Protein 3RAM (pdb70)

Foldseek 3Di:
DLLVQLLCQCVVPLVVLLVQLVVLQVPAAAFLGSPVNLVSLVVLLVVLPWDKAAQPLNRRSKIKTKDFLVFDFFEEEEEQERHADPPQRCLQLSSLRRSLSSSLLSSLVSCCNPLGYMYMYIYATAFVDDQQHFRLLSCLVRVVLVNGFEYEETADQAWAWFFKAWWKFKKKKKKFKAKDFVPPPPVPIQARLQLVQLVVLVVVCVVVADPQKDKDKDWPANDDDPRMRDRMTMMMMMIIHAPVSRVVVLVSSVVSSVVSCVVRVIDMDMDGSYSIAHIAQAQVLVSVLLCVLCVVLPGDHDDDPPDYHHGNQRVSLLPHHYIYIYHYLDHSPSDGPDNVSSVSSSDVSVSSSSSSSSSSNVVSCCGNPVVSVVSSRVSSVVRND/DLLCQLLVQLVVCLVVLLVLLVVLQVPAAAFLGSQVNLVSLVVVLVVLVWDKDAQPLNRRSKIKTKDALPFDFFEEEEEQERHADPPQRCLQLSSLRRSLSSSLLSSLSSCCNPLGYMYMYIYATAFVDDQQHARLLSCLVRVVLVNGFEYEETADQAWAWFAKAWKKFKKKKKKFKAKDQVPPPCVPIQARLQLVQLVVQVVVCVVPADPQKDKDKDWPANDDDPRMGDRMTMMMMMIIDAPVSRVVVQVSSVVSSVVSCVVRVIDMDMDGSHRIAHIALAQVLVRVLLCVLCVVLPGDHDDDPPDHHHTNQRVSLLPHHYIYTHHRQDHSPSDGPDNVSSVSSSDPSVSSSSSSSSSSNVSVCLGNPVVSVVSRRVSSVVSD/DLLVQLLCVCVVPLVVLLVQLVVLLVPAAAFLGSPPNLVSLVVLLVVLVWDKDACPLNRRSKIKTKDFLPFDFFEEEEEQERHADPPQGCLQLSSLRRSLRSSLLSSLSSRDNPLGYMYMYIHFTAFVDDFQHQRLLSCLVRVVLVNGFEYEETADQAWAWFDKAWWKFKKKKKKFKAKDFQPPCCVPIQARLQLCQLVVVVVVCVVPADPQKDKDKDWPARDDDPGMRDRMTMMMMMIIDAPVRRVVVQVSSVVSSVVSCVVRVIDIDMHGSYSIAHIAQAQVLVSVLLCVLCVVLPGDHDDDPPDYHTGNQRVSNLPHHYIYIHHYQDHSPRDGPDNVSSVSSSDPSVSSSSSSSSSSNVVVCCGNPVVSVVSSRVSSVVRD/DLLVLLLCQLVVPLVVLLVLLVVLQVVAAAFLGSQPNLVSLVVVLVVLVWDKDAQPLNRRSKIKTKDFLPFDFFEEEEEQERHADPPQGNLFLSSLRRSLSSSLLSSLSSCCNPLGHMYMYIYWTQFVDDQQHFRLLSCLVRVVLVNGFEYEETADQAWAWFFKAKKKFKKKKKKFWAKDFPVPPVVVTQARLQLVQLVVLVVVCVVPDDPQKDKDKDWPANDDDPRMRDRMTMMMMMIIDAPVSRVVVLVSSVVSSVVSCVVRVIDMDMDGSYRIAHIAQAQVLVRVLLCVLCVVLPHDHDDDDPDHHHTNQRVSLLPHHYIYIHHYQHHSPRDGPHNVSSVSSSDPSVSSRSSSSSSSNVSSCLGNPVPSVVSSRVSSVVRSD

Structure (mmCIF, N/CA/C/O backbone):
data_3RAM
#
_entry.id   3RAM
#
_cell.length_a   132.730
_cell.length_b   132.730
_cell.length_c   336.890
_cell.angle_alpha   90.00
_cell.angle_beta   90.00
_cell.angle_gamma   90.00
#
_symmetry.space_group_name_H-M   'P 41 21 2'
#
loop_
_entity.id
_entity.type
_entity.pdbx_description
1 polymer 'HmrA protein'
2 non-polymer 'ZINC ION'
3 non-polymer GLYCEROL
4 water water
#
loop_
_atom_site.group_PDB
_atom_site.id
_atom_site.type_symbol
_atom_site.label_atom_id
_atom_site.label_alt_id
_atom_site.label_comp_id
_atom_site.label_asym_id
_atom_site.label_entity_id
_atom_site.label_seq_id
_atom_site.pdbx_PDB_ins_code
_atom_site.Cartn_x
_atom_site.Cartn_y
_atom_site.Cartn_z
_atom_site.occupancy
_atom_site.B_iso_or_equiv
_atom_site.auth_seq_id
_atom_site.auth_comp_id
_atom_site.auth_asym_id
_atom_site.auth_atom_id
_atom_site.pdbx_PDB_model_num
ATOM 9 N N . GLY A 1 2 ? 17.407 11.158 37.960 1.00 94.74 2 GLY A N 1
ATOM 10 C CA . GLY A 1 2 ? 16.350 11.950 38.618 1.00 92.48 2 GLY A CA 1
ATOM 11 C C . GLY A 1 2 ? 16.441 13.471 38.565 1.00 87.15 2 GLY A C 1
ATOM 12 O O . GLY A 1 2 ? 15.675 14.151 39.244 1.00 86.65 2 GLY A O 1
ATOM 13 N N . GLU A 1 3 ? 17.352 14.011 37.755 1.00 82.65 3 GLU A N 1
ATOM 14 C CA . GLU A 1 3 ? 17.567 15.463 37.678 1.00 78.06 3 GLU A CA 1
ATOM 15 C C . GLU A 1 3 ? 16.374 16.186 37.052 1.00 74.01 3 GLU A C 1
ATOM 16 O O . GLU A 1 3 ? 16.076 17.332 37.390 1.00 71.80 3 GLU A O 1
ATOM 22 N N . LYS A 1 4 ? 15.703 15.508 36.130 1.00 72.50 4 LYS A N 1
ATOM 23 C CA . LYS A 1 4 ? 14.461 16.010 35.558 1.00 69.74 4 LYS A CA 1
ATOM 24 C C . LYS A 1 4 ? 13.371 16.130 36.620 1.00 70.60 4 LYS A C 1
ATOM 25 O O . LYS A 1 4 ? 12.551 17.038 36.572 1.00 68.89 4 LYS A O 1
ATOM 31 N N . GLN A 1 5 ? 13.366 15.214 37.582 1.00 73.29 5 GLN A N 1
ATOM 32 C CA . GLN A 1 5 ? 12.310 15.169 38.583 1.00 74.74 5 GLN A CA 1
ATOM 33 C C . GLN A 1 5 ? 12.473 16.273 39.625 1.00 73.08 5 GLN A C 1
ATOM 34 O O . GLN A 1 5 ? 11.483 16.764 40.154 1.00 73.42 5 GLN A O 1
ATOM 40 N N . GLN A 1 6 ? 13.710 16.668 39.914 1.00 71.01 6 GLN A N 1
ATOM 41 C CA . GLN A 1 6 ? 13.959 17.768 40.853 1.00 69.69 6 GLN A CA 1
ATOM 42 C C . GLN A 1 6 ? 13.463 19.103 40.324 1.00 65.17 6 GLN A C 1
ATOM 43 O O . GLN A 1 6 ? 12.972 19.921 41.097 1.00 65.37 6 GLN A O 1
ATOM 49 N N . ILE A 1 7 ? 13.635 19.327 39.017 1.00 61.01 7 ILE A N 1
ATOM 50 C CA . ILE A 1 7 ? 13.183 20.557 38.353 1.00 56.84 7 ILE A CA 1
ATOM 51 C C . ILE A 1 7 ? 11.668 20.669 38.468 1.00 56.97 7 ILE A C 1
ATOM 52 O O . ILE A 1 7 ? 11.140 21.679 38.946 1.00 56.43 7 ILE A O 1
ATOM 57 N N . LEU A 1 8 ? 10.986 19.609 38.047 1.00 57.82 8 LEU A N 1
ATOM 58 C CA . LEU A 1 8 ? 9.526 19.552 38.051 1.00 58.42 8 LEU A CA 1
ATOM 59 C C . LEU A 1 8 ? 8.951 19.631 39.477 1.00 61.21 8 LEU A C 1
ATOM 60 O O . LEU A 1 8 ? 7.991 20.361 39.724 1.00 61.20 8 LEU A O 1
ATOM 65 N N . ASP A 1 9 ? 9.549 18.894 40.412 1.00 63.73 9 ASP A N 1
ATOM 66 C CA . ASP A 1 9 ? 9.141 18.948 41.818 1.00 66.67 9 ASP A CA 1
ATOM 67 C C . ASP A 1 9 ? 9.260 20.355 42.400 1.00 65.05 9 ASP A C 1
ATOM 68 O O . ASP A 1 9 ? 8.341 20.816 43.059 1.00 66.35 9 ASP A O 1
ATOM 73 N N . TYR A 1 10 ? 10.377 21.040 42.159 1.00 62.49 10 TYR A N 1
ATOM 74 C CA . TYR A 1 10 ? 10.514 22.424 42.623 1.00 61.13 10 TYR A CA 1
ATOM 75 C C . TYR A 1 10 ? 9.412 23.319 42.035 1.00 59.15 10 TYR A C 1
ATOM 76 O O . TYR A 1 10 ? 8.669 23.985 42.776 1.00 60.51 10 TYR A O 1
ATOM 85 N N . ILE A 1 11 ? 9.315 23.337 40.707 1.00 56.25 11 ILE A N 1
ATOM 86 C CA . ILE A 1 11 ? 8.363 24.221 40.025 1.00 54.14 11 ILE A CA 1
ATOM 87 C C . ILE A 1 11 ? 6.931 23.980 40.510 1.00 56.91 11 ILE A C 1
ATOM 88 O O . ILE A 1 11 ? 6.227 24.936 40.841 1.00 56.73 11 ILE A O 1
ATOM 93 N N . GLU A 1 12 ? 6.532 22.707 40.588 1.00 59.74 12 GLU A N 1
ATOM 94 C CA . GLU A 1 12 ? 5.173 22.319 41.004 1.00 62.91 12 GLU A CA 1
ATOM 95 C C . GLU A 1 12 ? 4.931 22.464 42.511 1.00 66.43 12 GLU A C 1
ATOM 96 O O . GLU A 1 12 ? 3.808 22.750 42.915 1.00 68.14 12 GLU A O 1
ATOM 102 N N . THR A 1 13 ? 5.965 22.267 43.332 1.00 67.85 13 THR A N 1
ATOM 103 C CA . THR A 1 13 ? 5.826 22.391 44.793 1.00 71.93 13 THR A CA 1
ATOM 104 C C . THR A 1 13 ? 5.434 23.804 45.201 1.00 71.31 13 THR A C 1
ATOM 105 O O . THR A 1 13 ? 4.460 23.994 45.944 1.00 74.22 13 THR A O 1
ATOM 109 N N . ASN A 1 14 ? 6.202 24.789 44.734 1.00 67.92 14 ASN A N 1
ATOM 110 C CA . ASN A 1 14 ? 5.923 26.174 45.086 1.00 67.23 14 ASN A CA 1
ATOM 111 C C . ASN A 1 14 ? 5.622 26.997 43.843 1.00 62.93 14 ASN A C 1
ATOM 112 O O . ASN A 1 14 ? 6.253 28.010 43.576 1.00 60.10 14 ASN A O 1
ATOM 117 N N . LYS A 1 15 ? 4.612 26.536 43.109 1.00 62.75 15 LYS A N 1
ATOM 118 C CA . LYS A 1 15 ? 4.120 27.215 41.908 1.00 59.63 15 LYS A CA 1
ATOM 119 C C . LYS A 1 15 ? 3.288 28.452 42.238 1.00 59.75 15 LYS A C 1
ATOM 120 O O . LYS A 1 15 ? 3.453 29.495 41.609 1.00 56.59 15 LYS A O 1
ATOM 126 N N . TYR A 1 16 ? 2.402 28.329 43.227 1.00 63.51 16 TYR A N 1
ATOM 127 C CA . TYR A 1 16 ? 1.477 29.413 43.587 1.00 64.41 16 TYR A CA 1
ATOM 128 C C . TYR A 1 16 ? 2.197 30.670 44.076 1.00 62.90 16 TYR A C 1
ATOM 129 O O . TYR A 1 16 ? 1.671 31.773 43.951 1.00 62.22 16 TYR A O 1
ATOM 138 N N . SER A 1 17 ? 3.389 30.494 44.644 1.00 62.67 17 SER A N 1
ATOM 139 C CA . SER A 1 17 ? 4.257 31.614 45.011 1.00 61.13 17 SER A CA 1
ATOM 140 C C . SER A 1 17 ? 4.571 32.483 43.794 1.00 56.72 17 SER A C 1
ATOM 141 O O . SER A 1 17 ? 4.525 33.708 43.879 1.00 55.84 17 SER A O 1
ATOM 144 N N . TYR A 1 18 ? 4.880 31.824 42.673 1.00 54.11 18 TYR A N 1
ATOM 145 C CA . TYR A 1 18 ? 5.264 32.488 41.402 1.00 50.17 18 TYR A CA 1
ATOM 146 C C . TYR A 1 18 ? 4.063 33.071 40.639 1.00 49.15 18 TYR A C 1
ATOM 147 O O . TYR A 1 18 ? 4.169 34.114 40.001 1.00 46.61 18 TYR A O 1
ATOM 156 N N . ILE A 1 19 ? 2.930 32.375 40.715 1.00 51.29 19 ILE A N 1
ATOM 157 C CA . ILE A 1 19 ? 1.652 32.862 40.202 1.00 51.36 19 ILE A CA 1
ATOM 158 C C . ILE A 1 19 ? 1.294 34.193 40.878 1.00 52.41 19 ILE A C 1
ATOM 159 O O . ILE A 1 19 ? 0.784 35.103 40.229 1.00 51.10 19 ILE A O 1
ATOM 164 N N . GLU A 1 20 ? 1.581 34.307 42.176 1.00 55.04 20 GLU A N 1
ATOM 165 C CA . GLU A 1 20 ? 1.355 35.557 42.912 1.00 56.49 20 GLU A CA 1
ATOM 166 C C . GLU A 1 20 ? 2.217 36.696 42.352 1.00 53.14 20 GLU A C 1
ATOM 167 O O . GLU A 1 20 ? 1.739 37.827 42.214 1.00 52.73 20 GLU A O 1
ATOM 173 N N . ILE A 1 21 ? 3.478 36.398 42.033 1.00 50.89 21 ILE A N 1
ATOM 174 C CA . ILE A 1 21 ? 4.371 37.401 41.450 1.00 48.19 21 ILE A CA 1
ATOM 175 C C . ILE A 1 21 ? 3.785 37.896 40.131 1.00 46.02 21 ILE A C 1
ATOM 176 O O . ILE A 1 21 ? 3.792 39.105 39.864 1.00 45.19 21 ILE A O 1
ATOM 181 N N . SER A 1 22 ? 3.273 36.960 39.324 1.00 45.41 22 SER A N 1
ATOM 182 C CA . SER A 1 22 ? 2.633 37.289 38.046 1.00 43.83 22 SER A CA 1
ATOM 183 C C . SER A 1 22 ? 1.469 38.234 38.269 1.00 45.44 22 SER A C 1
ATOM 184 O O . SER A 1 22 ? 1.352 39.251 37.588 1.00 44.19 22 SER A O 1
ATOM 187 N N . HIS A 1 23 ? 0.624 37.904 39.240 1.00 48.68 23 HIS A N 1
ATOM 188 C CA . HIS A 1 23 ? -0.555 38.715 39.547 1.00 50.82 23 HIS A CA 1
ATOM 189 C C . HIS A 1 23 ? -0.217 40.071 40.145 1.00 51.32 23 HIS A C 1
ATOM 190 O O . HIS A 1 23 ? -0.972 41.023 39.954 1.00 52.10 23 HIS A O 1
ATOM 197 N N . ARG A 1 24 ? 0.911 40.165 40.849 1.00 51.32 24 ARG A N 1
ATOM 198 C CA . ARG A 1 24 ? 1.339 41.435 41.450 1.00 52.18 24 ARG A CA 1
ATOM 199 C C . ARG A 1 24 ? 1.919 42.405 40.422 1.00 49.02 24 ARG A C 1
ATOM 200 O O . ARG A 1 24 ? 1.735 43.620 40.546 1.00 49.60 24 ARG A O 1
ATOM 208 N N . ILE A 1 25 ? 2.634 41.869 39.432 1.00 45.91 25 ILE A N 1
ATOM 209 C CA . ILE A 1 25 ? 3.105 42.657 38.291 1.00 43.06 25 ILE A CA 1
ATOM 210 C C . ILE A 1 25 ? 1.915 43.074 37.406 1.00 42.99 25 ILE A C 1
ATOM 211 O O . ILE A 1 25 ? 1.921 44.152 36.820 1.00 42.50 25 ILE A O 1
ATOM 216 N N . HIS A 1 26 ? 0.893 42.224 37.322 1.00 44.00 26 HIS A N 1
ATOM 217 C CA . HIS A 1 26 ? -0.294 42.490 36.497 1.00 44.14 26 HIS A CA 1
ATOM 218 C C . HIS A 1 26 ? -1.103 43.662 37.040 1.00 46.32 26 HIS A C 1
ATOM 219 O O . HIS A 1 26 ? -1.488 44.543 36.279 1.00 45.79 26 HIS A O 1
ATOM 226 N N . GLU A 1 27 ? -1.351 43.638 38.353 1.00 49.03 27 GLU A N 1
ATOM 227 C CA . GLU A 1 27 ? -2.027 44.713 39.102 1.00 51.78 27 GLU A CA 1
ATOM 228 C C . GLU A 1 27 ? -1.349 46.088 38.961 1.00 50.70 27 GLU A C 1
ATOM 229 O O . GLU A 1 27 ? -2.033 47.118 38.992 1.00 52.13 27 GLU A O 1
ATOM 235 N N . ARG A 1 28 ? -0.013 46.091 38.841 1.00 48.36 28 ARG A N 1
ATOM 236 C CA . ARG A 1 28 ? 0.799 47.311 38.796 1.00 47.72 28 ARG A CA 1
ATOM 237 C C . ARG A 1 28 ? 1.547 47.383 37.488 1.00 44.27 28 ARG A C 1
ATOM 238 O O . ARG A 1 28 ? 2.775 47.232 37.459 1.00 42.76 28 ARG A O 1
ATOM 246 N N . PRO A 1 29 ? 0.819 47.606 36.390 1.00 43.37 29 PRO A N 1
ATOM 247 C CA . PRO A 1 29 ? 1.497 47.728 35.100 1.00 40.59 29 PRO A CA 1
ATOM 248 C C . PRO A 1 29 ? 2.376 48.985 35.020 1.00 39.95 29 PRO A C 1
ATOM 249 O O . PRO A 1 29 ? 1.965 50.066 35.464 1.00 41.66 29 PRO A O 1
ATOM 253 N N . GLU A 1 30 ? 3.584 48.808 34.480 1.00 37.60 30 GLU A N 1
ATOM 254 C CA . GLU A 1 30 ? 4.566 49.877 34.320 1.00 37.12 30 GLU A CA 1
ATOM 255 C C . GLU A 1 30 ? 5.076 49.889 32.886 1.00 34.94 30 GLU A C 1
ATOM 256 O O . GLU A 1 30 ? 5.290 48.833 32.291 1.00 32.99 30 GLU A O 1
ATOM 262 N N . LEU A 1 31 ? 5.263 51.090 32.337 1.00 35.40 31 LEU A N 1
ATOM 263 C CA . LEU A 1 31 ? 5.645 51.252 30.932 1.00 33.81 31 LEU A CA 1
ATOM 264 C C . LEU A 1 31 ? 7.150 51.015 30.799 1.00 32.76 31 LEU A C 1
ATOM 265 O O . LEU A 1 31 ? 7.863 50.843 31.800 1.00 33.14 31 LEU A O 1
ATOM 270 N N . GLY A 1 32 ? 7.613 50.989 29.551 1.00 31.70 32 GLY A N 1
ATOM 271 C CA . GLY A 1 32 ? 8.990 50.674 29.233 1.00 30.61 32 GLY A CA 1
ATOM 272 C C . GLY A 1 32 ? 9.934 51.648 29.893 1.00 31.92 32 GLY A C 1
ATOM 273 O O . GLY A 1 32 ? 9.682 52.853 29.925 1.00 33.49 32 GLY A O 1
ATOM 274 N N . ASN A 1 33 ? 11.025 51.096 30.414 1.00 31.79 33 ASN A N 1
ATOM 275 C CA . ASN A 1 33 ? 12.053 51.817 31.179 1.00 33.19 33 ASN A CA 1
ATOM 276 C C . ASN A 1 33 ? 11.570 52.431 32.504 1.00 35.12 33 ASN A C 1
ATOM 277 O O . ASN A 1 33 ? 12.329 53.132 33.171 1.00 36.65 33 ASN A O 1
ATOM 282 N N . GLU A 1 34 ? 10.343 52.092 32.906 1.00 35.34 34 GLU A N 1
ATOM 283 C CA . GLU A 1 34 ? 9.756 52.567 34.154 1.00 37.71 34 GLU A CA 1
ATOM 284 C C . GLU A 1 34 ? 9.305 51.410 35.050 1.00 37.88 34 GLU A C 1
ATOM 285 O O . GLU A 1 34 ? 8.583 51.609 36.036 1.00 39.83 34 GLU A O 1
ATOM 291 N N . GLU A 1 35 ? 9.757 50.202 34.738 1.00 36.23 35 GLU A N 1
ATOM 292 C CA . GLU A 1 35 ? 9.259 49.022 35.437 1.00 36.57 35 GLU A CA 1
ATOM 293 C C . GLU A 1 35 ? 10.064 48.739 36.717 1.00 37.64 35 GLU A C 1
ATOM 294 O O . GLU A 1 35 ? 10.797 47.766 36.820 1.00 36.76 35 GLU A O 1
ATOM 300 N N . ILE A 1 36 ? 9.885 49.628 37.696 1.00 39.85 36 ILE A N 1
ATOM 301 C CA . ILE A 1 36 ? 10.616 49.586 38.961 1.00 41.66 36 ILE A CA 1
ATOM 302 C C . ILE A 1 36 ? 10.119 48.418 39.822 1.00 42.34 36 ILE A C 1
ATOM 303 O O . ILE A 1 36 ? 10.914 47.604 40.296 1.00 42.49 36 ILE A O 1
ATOM 308 N N . PHE A 1 37 ? 8.803 48.338 40.026 1.00 42.86 37 PHE A N 1
ATOM 309 C CA . PHE A 1 37 ? 8.215 47.251 40.826 1.00 43.83 37 PHE A CA 1
ATOM 310 C C . PHE A 1 37 ? 8.490 45.873 40.215 1.00 41.73 37 PHE A C 1
ATOM 311 O O . PHE A 1 37 ? 8.887 44.951 40.926 1.00 42.65 37 PHE A O 1
ATOM 319 N N . ALA A 1 38 ? 8.269 45.741 38.906 1.00 39.21 38 ALA A N 1
ATOM 320 C CA . ALA A 1 38 ? 8.432 44.453 38.217 1.00 37.27 38 ALA A CA 1
ATOM 321 C C . ALA A 1 38 ? 9.865 43.935 38.295 1.00 36.32 38 ALA A C 1
ATOM 322 O O . ALA A 1 38 ? 10.088 42.805 38.714 1.00 36.75 38 ALA A O 1
ATOM 324 N N . SER A 1 39 ? 10.829 44.762 37.903 1.00 35.47 39 SER A N 1
ATOM 325 C CA . SER A 1 39 ? 12.232 44.352 37.919 1.00 35.22 39 SER A CA 1
ATOM 326 C C . SER A 1 39 ? 12.647 43.925 39.326 1.00 38.10 39 SER A C 1
ATOM 327 O O . SER A 1 39 ? 13.178 42.833 39.510 1.00 38.21 39 SER A O 1
ATOM 330 N N . ARG A 1 40 ? 12.370 44.780 40.312 1.00 40.87 40 ARG A N 1
ATOM 331 C CA . ARG A 1 40 ? 12.698 44.519 41.725 1.00 43.85 40 ARG A CA 1
ATOM 332 C C . ARG A 1 40 ? 12.079 43.245 42.309 1.00 44.65 40 ARG A C 1
ATOM 333 O O . ARG A 1 40 ? 12.756 42.514 43.032 1.00 46.16 40 ARG A O 1
ATOM 341 N N . THR A 1 41 ? 10.798 43.003 42.017 1.00 44.04 41 THR A N 1
ATOM 342 C CA . THR A 1 41 ? 10.099 41.786 42.461 1.00 44.95 41 THR A CA 1
ATOM 343 C C . THR A 1 41 ? 10.765 40.534 41.879 1.00 43.24 41 THR A C 1
ATOM 344 O O . THR A 1 41 ? 10.963 39.549 42.582 1.00 44.75 41 THR A O 1
ATOM 348 N N . LEU A 1 42 ? 11.101 40.586 40.592 1.00 40.39 42 LEU A N 1
ATOM 349 C CA . LEU A 1 42 ? 11.791 39.483 39.912 1.00 38.85 42 LEU A CA 1
ATOM 350 C C . LEU A 1 42 ? 13.238 39.350 40.396 1.00 39.75 42 LEU A C 1
ATOM 351 O O . LEU A 1 42 ? 13.719 38.239 40.567 1.00 40.35 42 LEU A O 1
ATOM 356 N N . ILE A 1 43 ? 13.916 40.477 40.624 1.00 40.41 43 ILE A N 1
ATOM 357 C CA . ILE A 1 43 ? 15.296 40.474 41.135 1.00 41.80 43 ILE A CA 1
ATOM 358 C C . ILE A 1 43 ? 15.369 39.910 42.556 1.00 45.37 43 ILE A C 1
ATOM 359 O O . ILE A 1 43 ? 16.301 39.172 42.878 1.00 46.48 43 ILE A O 1
ATOM 364 N N . ASP A 1 44 ? 14.393 40.240 43.400 1.00 47.66 44 ASP A N 1
ATOM 365 C CA . ASP A 1 44 ? 14.365 39.714 44.769 1.00 51.50 44 ASP A CA 1
ATOM 366 C C . ASP A 1 44 ? 14.209 38.186 44.766 1.00 51.85 44 ASP A C 1
ATOM 367 O O . ASP A 1 44 ? 14.856 37.502 45.543 1.00 53.99 44 ASP A O 1
ATOM 372 N N . ARG A 1 45 ? 13.368 37.652 43.885 1.00 50.30 45 ARG A N 1
ATOM 373 C CA . ARG A 1 45 ? 13.147 36.199 43.822 1.00 51.01 45 ARG A CA 1
ATOM 374 C C . ARG A 1 45 ? 14.395 35.447 43.322 1.00 50.42 45 ARG A C 1
ATOM 375 O O . ARG A 1 45 ? 14.698 34.362 43.814 1.00 52.47 45 ARG A O 1
ATOM 383 N N . LEU A 1 46 ? 15.123 36.020 42.363 1.00 48.23 46 LEU A N 1
ATOM 384 C CA . LEU A 1 46 ? 16.415 35.453 41.927 1.00 47.78 46 LEU A CA 1
ATOM 385 C C . LEU A 1 46 ? 17.474 35.510 43.055 1.00 51.16 46 LEU A C 1
ATOM 386 O O . LEU A 1 46 ? 18.200 34.543 43.302 1.00 52.20 46 LEU A O 1
ATOM 391 N N . LYS A 1 47 ? 17.523 36.647 43.746 1.00 53.14 47 LYS A N 1
ATOM 392 C CA . LYS A 1 47 ? 18.472 36.887 44.834 1.00 56.77 47 LYS A CA 1
ATOM 393 C C . LYS A 1 47 ? 18.200 35.956 46.021 1.00 60.53 47 LYS A C 1
ATOM 394 O O . LYS A 1 47 ? 19.116 35.597 46.767 1.00 63.18 47 LYS A O 1
ATOM 400 N N . GLU A 1 48 ? 16.936 35.574 46.184 1.00 61.29 48 GLU A N 1
ATOM 401 C CA . GLU A 1 48 ? 16.511 34.631 47.227 1.00 65.16 48 GLU A CA 1
ATOM 402 C C . GLU A 1 48 ? 17.013 33.216 46.906 1.00 65.05 48 GLU A C 1
ATOM 403 O O . GLU A 1 48 ? 17.161 32.392 47.811 1.00 68.30 48 GLU A O 1
ATOM 409 N N . HIS A 1 49 ? 17.275 32.942 45.623 1.00 61.70 49 HIS A N 1
ATOM 410 C CA . HIS A 1 49 ? 17.809 31.644 45.187 1.00 61.48 49 HIS A CA 1
ATOM 411 C C . HIS A 1 49 ? 19.275 31.735 44.719 1.00 60.82 49 HIS A C 1
ATOM 412 O O . HIS A 1 49 ? 19.699 31.012 43.822 1.00 59.42 49 HIS A O 1
ATOM 419 N N . ASP A 1 50 ? 20.028 32.631 45.363 1.00 62.34 50 ASP A N 1
ATOM 420 C CA . ASP A 1 50 ? 21.498 32.744 45.252 1.00 62.89 50 ASP A CA 1
ATOM 421 C C . ASP A 1 50 ? 22.071 33.128 43.874 1.00 59.02 50 ASP A C 1
ATOM 422 O O . ASP A 1 50 ? 23.245 32.866 43.601 1.00 59.36 50 ASP A O 1
ATOM 427 N N . PHE A 1 51 ? 21.261 33.772 43.030 1.00 55.44 51 PHE A N 1
ATOM 428 C CA . PHE A 1 51 ? 21.751 34.331 41.764 1.00 52.08 51 PHE A CA 1
ATOM 429 C C . PHE A 1 51 ? 22.560 35.615 42.020 1.00 52.89 51 PHE A C 1
ATOM 430 O O . PHE A 1 51 ? 22.190 36.421 42.869 1.00 54.13 51 PHE A O 1
ATOM 438 N N . GLU A 1 52 ? 23.659 35.789 41.290 1.00 52.27 52 GLU A N 1
ATOM 439 C CA . GLU A 1 52 ? 24.472 37.010 41.345 1.00 53.40 52 GLU A CA 1
ATOM 440 C C . GLU A 1 52 ? 23.831 38.034 40.423 1.00 50.06 52 GLU A C 1
ATOM 441 O O . GLU A 1 52 ? 23.604 37.748 39.247 1.00 47.55 52 GLU A O 1
ATOM 447 N N . ILE A 1 53 ? 23.535 39.222 40.942 1.00 50.29 53 ILE A N 1
ATOM 448 C CA . ILE A 1 53 ? 22.733 40.193 40.196 1.00 47.47 53 ILE A CA 1
ATOM 449 C C . ILE A 1 53 ? 23.583 41.370 39.722 1.00 47.54 53 ILE A C 1
ATOM 450 O O . ILE A 1 53 ? 24.395 41.906 40.474 1.00 50.21 53 ILE A O 1
ATOM 455 N N . GLU A 1 54 ? 23.404 41.737 38.454 1.00 45.07 54 GLU A N 1
ATOM 456 C CA . GLU A 1 54 ? 23.938 42.979 37.897 1.00 45.10 54 GLU A CA 1
ATOM 457 C C . GLU A 1 54 ? 22.753 43.793 37.422 1.00 42.73 54 GLU A C 1
ATOM 458 O O . GLU A 1 54 ? 21.896 43.281 36.703 1.00 40.49 54 GLU A O 1
ATOM 464 N N . THR A 1 55 ? 22.705 45.056 37.829 1.00 43.39 55 THR A N 1
ATOM 465 C CA . THR A 1 55 ? 21.627 45.950 37.447 1.00 41.58 55 THR A CA 1
ATOM 466 C C . THR A 1 55 ? 22.112 47.076 36.533 1.00 41.12 55 THR A C 1
ATOM 467 O O . THR A 1 55 ? 23.297 47.449 36.528 1.00 42.69 55 THR A O 1
ATOM 471 N N . GLU A 1 56 ? 21.163 47.595 35.756 1.00 39.07 56 GLU A N 1
ATOM 472 C CA . GLU A 1 56 ? 21.359 48.748 34.883 1.00 38.57 56 GLU A CA 1
ATOM 473 C C . GLU A 1 56 ? 22.255 48.404 33.689 1.00 36.83 56 GLU A C 1
ATOM 474 O O . GLU A 1 56 ? 23.438 48.737 33.658 1.00 38.42 56 GLU A O 1
ATOM 480 N N . ILE A 1 57 ? 21.648 47.750 32.704 1.00 33.76 57 ILE A N 1
ATOM 481 C CA . ILE A 1 57 ? 22.371 47.120 31.609 1.00 32.46 57 ILE A CA 1
ATOM 482 C C . ILE A 1 57 ? 22.175 47.898 30.299 1.00 31.48 57 ILE A C 1
ATOM 483 O O . ILE A 1 57 ? 21.042 48.101 29.854 1.00 30.08 57 ILE A O 1
ATOM 488 N N . ALA A 1 58 ? 23.282 48.341 29.702 1.00 32.34 58 ALA A N 1
ATOM 489 C CA . ALA A 1 58 ? 23.271 48.940 28.364 1.00 31.95 58 ALA A CA 1
ATOM 490 C C . ALA A 1 58 ? 22.432 50.219 28.303 1.00 32.57 58 ALA A C 1
ATOM 491 O O . ALA A 1 58 ? 21.783 50.519 27.290 1.00 31.84 58 ALA A O 1
ATOM 493 N N . GLY A 1 59 ? 22.448 50.976 29.394 1.00 34.32 59 GLY A N 1
ATOM 494 C CA . GLY A 1 59 ? 21.673 52.209 29.470 1.00 35.19 59 GLY A CA 1
ATOM 495 C C . GLY A 1 59 ? 20.233 52.037 29.917 1.00 34.01 59 GLY A C 1
ATOM 496 O O . GLY A 1 59 ? 19.463 53.001 29.872 1.00 35.23 59 GLY A O 1
ATOM 497 N N . HIS A 1 60 ? 19.863 50.826 30.343 1.00 32.23 60 HIS A N 1
ATOM 498 C CA . HIS A 1 60 ? 18.522 50.567 30.853 1.00 31.14 60 HIS A CA 1
ATOM 499 C C . HIS A 1 60 ? 18.572 50.350 32.364 1.00 32.63 60 HIS A C 1
ATOM 500 O O . HIS A 1 60 ? 18.971 49.283 32.837 1.00 32.12 60 HIS A O 1
ATOM 507 N N . ALA A 1 61 ? 18.165 51.379 33.109 1.00 34.38 61 ALA A N 1
ATOM 508 C CA . ALA A 1 61 ? 18.145 51.340 34.576 1.00 36.11 61 ALA A CA 1
ATOM 509 C C . ALA A 1 61 ? 17.414 50.105 35.140 1.00 35.00 61 ALA A C 1
ATOM 510 O O . ALA A 1 61 ? 17.882 49.490 36.112 1.00 36.65 61 ALA A O 1
ATOM 512 N N . THR A 1 62 ? 16.285 49.745 34.520 1.00 32.73 62 THR A N 1
ATOM 513 C CA . THR A 1 62 ? 15.407 48.686 35.022 1.00 31.46 62 THR A CA 1
ATOM 514 C C . THR A 1 62 ? 15.745 47.320 34.409 1.00 29.75 62 THR A C 1
ATOM 515 O O . THR A 1 62 ? 14.996 46.342 34.545 1.00 29.08 62 THR A O 1
ATOM 519 N N . GLY A 1 63 ? 16.886 47.252 33.739 1.00 29.27 63 GLY A N 1
ATOM 520 C CA . GLY A 1 63 ? 17.388 45.996 33.230 1.00 28.05 63 GLY A CA 1
ATOM 521 C C . GLY A 1 63 ? 18.334 45.377 34.229 1.00 29.51 63 GLY A C 1
ATOM 522 O O . GLY A 1 63 ? 18.863 46.061 35.099 1.00 30.89 63 GLY A O 1
ATOM 523 N N . PHE A 1 64 ? 18.544 44.071 34.096 1.00 29.25 64 PHE A N 1
ATOM 524 C CA . PHE A 1 64 ? 19.500 43.361 34.948 1.00 31.25 64 PHE A CA 1
ATOM 525 C C . PHE A 1 64 ? 19.993 42.088 34.275 1.00 30.23 64 PHE A C 1
ATOM 526 O O . PHE A 1 64 ? 19.398 41.646 33.295 1.00 28.43 64 PHE A O 1
ATOM 534 N N . ILE A 1 65 ? 21.091 41.533 34.794 1.00 31.89 65 ILE A N 1
ATOM 535 C CA . ILE A 1 65 ? 21.551 40.170 34.461 1.00 31.62 65 ILE A CA 1
ATOM 536 C C . ILE A 1 65 ? 21.718 39.394 35.771 1.00 33.48 65 ILE A C 1
ATOM 537 O O . ILE A 1 65 ? 22.484 39.807 36.647 1.00 35.73 65 ILE A O 1
ATOM 542 N N . ALA A 1 66 ? 21.007 38.284 35.903 1.00 32.69 66 ALA A N 1
ATOM 543 C CA . ALA A 1 66 ? 21.067 37.470 37.097 1.00 34.77 66 ALA A CA 1
ATOM 544 C C . ALA A 1 66 ? 21.731 36.138 36.712 1.00 34.91 66 ALA A C 1
ATOM 545 O O . ALA A 1 66 ? 21.166 35.387 35.922 1.00 33.65 66 ALA A O 1
ATOM 547 N N . THR A 1 67 ? 22.926 35.861 37.244 1.00 36.80 67 THR A N 1
ATOM 548 C CA . THR A 1 67 ? 23.719 34.680 36.846 1.00 37.16 67 THR A CA 1
ATOM 549 C C . THR A 1 67 ? 23.910 33.701 37.993 1.00 40.05 67 THR A C 1
ATOM 550 O O . THR A 1 67 ? 24.338 34.104 39.072 1.00 42.48 67 THR A O 1
ATOM 554 N N . TYR A 1 68 ? 23.610 32.421 37.762 1.00 40.27 68 TYR A N 1
ATOM 555 C CA . TYR A 1 68 ? 24.050 31.353 38.672 1.00 43.24 68 TYR A CA 1
ATOM 556 C C . TYR A 1 68 ? 24.998 30.385 37.951 1.00 44.03 68 TYR A C 1
ATOM 557 O O . TYR A 1 68 ? 24.564 29.596 37.113 1.00 42.67 68 TYR A O 1
ATOM 566 N N . ASP A 1 69 ? 26.290 30.462 38.283 1.00 46.75 69 ASP A N 1
ATOM 567 C CA . ASP A 1 69 ? 27.328 29.614 37.687 1.00 48.01 69 ASP A CA 1
ATOM 568 C C . ASP A 1 69 ? 27.690 28.465 38.635 1.00 51.04 69 ASP A C 1
ATOM 569 O O . ASP A 1 69 ? 27.927 28.677 39.826 1.00 53.48 69 ASP A O 1
ATOM 574 N N . SER A 1 70 ? 27.729 27.252 38.091 1.00 51.05 70 SER A N 1
ATOM 575 C CA . SER A 1 70 ? 28.144 26.076 38.845 1.00 54.40 70 SER A CA 1
ATOM 576 C C . SER A 1 70 ? 29.653 26.049 39.065 1.00 57.11 70 SER A C 1
ATOM 577 O O . SER A 1 70 ? 30.133 25.423 40.014 1.00 60.50 70 SER A O 1
ATOM 580 N N . GLY A 1 71 ? 30.389 26.714 38.174 1.00 55.84 71 GLY A N 1
ATOM 581 C CA . GLY A 1 71 ? 31.850 26.698 38.191 1.00 58.38 71 GLY A CA 1
ATOM 582 C C . GLY A 1 71 ? 32.398 25.502 37.439 1.00 59.19 71 GLY A C 1
ATOM 583 O O . GLY A 1 71 ? 33.576 25.183 37.549 1.00 61.97 71 GLY A O 1
ATOM 584 N N . LEU A 1 72 ? 31.532 24.843 36.672 1.00 57.22 72 LEU A N 1
ATOM 585 C CA . LEU A 1 72 ? 31.895 23.680 35.877 1.00 57.87 72 LEU A CA 1
ATOM 586 C C . LEU A 1 72 ? 31.542 23.939 34.423 1.00 55.05 72 LEU A C 1
ATOM 587 O O . LEU A 1 72 ? 30.638 24.725 34.124 1.00 52.19 72 LEU A O 1
ATOM 592 N N . ASP A 1 73 ? 32.260 23.269 33.523 1.00 56.51 73 ASP A N 1
ATOM 593 C CA . ASP A 1 73 ? 32.059 23.429 32.076 1.00 54.49 73 ASP A CA 1
ATOM 594 C C . ASP A 1 73 ? 30.641 23.104 31.653 1.00 51.89 73 ASP A C 1
ATOM 595 O O . ASP A 1 73 ? 30.012 22.158 32.145 1.00 52.79 73 ASP A O 1
ATOM 600 N N . GLY A 1 74 ? 30.150 23.894 30.714 1.00 48.83 74 GLY A N 1
ATOM 601 C CA . GLY A 1 74 ? 28.873 23.615 30.119 1.00 46.52 74 GLY A CA 1
ATOM 602 C C . GLY A 1 74 ? 28.260 24.863 29.547 1.00 43.52 74 GLY A C 1
ATOM 603 O O . GLY A 1 74 ? 28.748 25.973 29.758 1.00 43.17 74 GLY A O 1
ATOM 604 N N . PRO A 1 75 ? 27.173 24.688 28.812 1.00 41.51 75 PRO A N 1
ATOM 605 C CA . PRO A 1 75 ? 26.548 25.858 28.228 1.00 38.86 75 PRO A CA 1
ATOM 606 C C . PRO A 1 75 ? 26.021 26.839 29.280 1.00 37.90 75 PRO A C 1
ATOM 607 O O . PRO A 1 75 ? 25.758 26.451 30.426 1.00 38.69 75 PRO A O 1
ATOM 611 N N . ALA A 1 76 ? 25.904 28.105 28.875 1.00 35.95 76 ALA A N 1
ATOM 612 C CA . ALA A 1 76 ? 25.172 29.105 29.632 1.00 34.87 76 ALA A CA 1
ATOM 613 C C . ALA A 1 76 ? 23.805 29.184 28.989 1.00 32.83 76 ALA A C 1
ATOM 614 O O . ALA A 1 76 ? 23.693 29.551 27.824 1.00 31.50 76 ALA A O 1
ATOM 616 N N . ILE A 1 77 ? 22.770 28.823 29.734 1.00 32.65 77 ILE A N 1
ATOM 617 C CA . ILE A 1 77 ? 21.425 28.868 29.199 1.00 31.17 77 ILE A CA 1
ATOM 618 C C . ILE A 1 77 ? 20.746 30.130 29.684 1.00 29.99 77 ILE A C 1
ATOM 619 O O . ILE A 1 77 ? 20.556 30.336 30.874 1.00 30.94 77 ILE A O 1
ATOM 624 N N . GLY A 1 78 ? 20.410 30.989 28.739 1.00 28.44 78 GLY A N 1
ATOM 625 C CA . GLY A 1 78 ? 19.811 32.279 29.049 1.00 27.76 78 GLY A CA 1
ATOM 626 C C . GLY A 1 78 ? 18.296 32.234 29.019 1.00 27.05 78 GLY A C 1
ATOM 627 O O . GLY A 1 78 ? 17.711 31.574 28.153 1.00 26.63 78 GLY A O 1
ATOM 628 N N . PHE A 1 79 ? 17.667 32.942 29.961 1.00 27.19 79 PHE A N 1
ATOM 629 C CA . PHE A 1 79 ? 16.211 33.077 30.013 1.00 26.54 79 PHE A CA 1
ATOM 630 C C . PHE A 1 79 ? 15.877 34.560 29.908 1.00 25.74 79 PHE A C 1
ATOM 631 O O . PHE A 1 79 ? 16.344 35.362 30.717 1.00 26.44 79 PHE A O 1
ATOM 639 N N . LEU A 1 80 ? 15.082 34.923 28.907 1.00 24.65 80 LEU A N 1
ATOM 640 C CA . LEU A 1 80 ? 14.707 36.327 28.674 1.00 24.01 80 LEU A CA 1
ATOM 641 C C . LEU A 1 80 ? 13.470 36.699 29.506 1.00 24.60 80 LEU A C 1
ATOM 642 O O . LEU A 1 80 ? 12.430 36.055 29.397 1.00 24.77 80 LEU A O 1
ATOM 647 N N . ALA A 1 81 ? 13.598 37.721 30.349 1.00 25.28 81 ALA A N 1
ATOM 648 C CA . ALA A 1 81 ? 12.490 38.179 31.189 1.00 26.35 81 ALA A CA 1
ATOM 649 C C . ALA A 1 81 ? 11.993 39.516 30.664 1.00 26.03 81 ALA A C 1
ATOM 650 O O . ALA A 1 81 ? 12.766 40.454 30.532 1.00 25.81 81 ALA A O 1
ATOM 652 N N . GLU A 1 82 ? 10.705 39.577 30.334 1.00 26.57 82 GLU A N 1
ATOM 653 C CA . GLU A 1 82 ? 10.038 40.815 29.913 1.00 26.94 82 GLU A CA 1
ATOM 654 C C . GLU A 1 82 ? 8.980 41.192 30.971 1.00 28.34 82 GLU A C 1
ATOM 655 O O . GLU A 1 82 ? 8.415 40.310 31.633 1.00 29.03 82 GLU A O 1
ATOM 661 N N . TYR A 1 83 ? 8.717 42.494 31.137 1.00 28.93 83 TYR A N 1
ATOM 662 C CA . TYR A 1 83 ? 7.828 42.954 32.225 1.00 30.50 83 TYR A CA 1
ATOM 663 C C . TYR A 1 83 ? 7.257 44.378 32.076 1.00 31.37 83 TYR A C 1
ATOM 664 O O . TYR A 1 83 ? 6.889 45.002 33.085 1.00 33.17 83 TYR A O 1
ATOM 673 N N . ASP A 1 84 ? 7.146 44.872 30.833 1.00 30.65 84 ASP A N 1
ATOM 674 C CA . ASP A 1 84 ? 6.552 46.199 30.556 1.00 31.51 84 ASP A CA 1
ATOM 675 C C . ASP A 1 84 ? 5.095 46.107 30.102 1.00 32.02 84 ASP A C 1
ATOM 676 O O . ASP A 1 84 ? 4.727 45.206 29.346 1.00 31.79 84 ASP A O 1
ATOM 681 N N . ALA A 1 85 ? 4.272 47.047 30.567 1.00 33.43 85 ALA A N 1
ATOM 682 C CA . ALA A 1 85 ? 2.854 47.115 30.194 1.00 34.28 85 ALA A CA 1
ATOM 683 C C . ALA A 1 85 ? 2.665 48.005 28.963 1.00 34.14 85 ALA A C 1
ATOM 684 O O . ALA A 1 85 ? 3.641 48.527 28.407 1.00 33.47 85 ALA A O 1
ATOM 686 N N . LEU A 1 86 ? 1.409 48.151 28.538 1.00 35.39 86 LEU A N 1
ATOM 687 C CA . LEU A 1 86 ? 1.024 49.066 27.454 1.00 35.74 86 LEU A CA 1
ATOM 688 C C . LEU A 1 86 ? 0.251 50.275 28.030 1.00 38.30 86 LEU A C 1
ATOM 689 O O . LEU A 1 86 ? -0.432 50.139 29.050 1.00 39.87 86 LEU A O 1
ATOM 694 N N . PRO A 1 87 ? 0.391 51.471 27.406 1.00 39.25 87 PRO A N 1
ATOM 695 C CA . PRO A 1 87 ? -0.372 52.652 27.842 1.00 41.72 87 PRO A CA 1
ATOM 696 C C . PRO A 1 87 ? -1.868 52.435 27.716 1.00 43.86 87 PRO A C 1
ATOM 697 O O . PRO A 1 87 ? -2.325 51.932 26.689 1.00 43.92 87 PRO A O 1
ATOM 701 N N . GLY A 1 88 ? -2.621 52.784 28.756 1.00 46.24 88 GLY A N 1
ATOM 702 C CA . GLY A 1 88 ? -4.075 52.688 28.719 1.00 48.59 88 GLY A CA 1
ATOM 703 C C . GLY A 1 88 ? -4.649 51.281 28.692 1.00 48.58 88 GLY A C 1
ATOM 704 O O . GLY A 1 88 ? -5.857 51.117 28.864 1.00 51.25 88 GLY A O 1
ATOM 705 N N . LEU A 1 89 ? -3.804 50.272 28.475 1.00 46.37 89 LEU A N 1
ATOM 706 C CA . LEU A 1 89 ? -4.247 48.874 28.347 1.00 46.52 89 LEU A CA 1
ATOM 707 C C . LEU A 1 89 ? -3.714 47.971 29.467 1.00 46.00 89 LEU A C 1
ATOM 708 O O . LEU A 1 89 ? -4.394 47.031 29.857 1.00 47.48 89 LEU A O 1
ATOM 713 N N . GLY A 1 90 ? -2.491 48.225 29.934 1.00 44.62 90 GLY A N 1
ATOM 714 C CA . GLY A 1 90 ? -1.962 47.623 31.167 1.00 44.55 90 GLY A CA 1
ATOM 715 C C . GLY A 1 90 ? -1.725 46.109 31.235 1.00 43.36 90 GLY A C 1
ATOM 716 O O . GLY A 1 90 ? -2.319 45.417 32.085 1.00 45.56 90 GLY A O 1
ATOM 717 N N . HIS A 1 91 ? -0.819 45.611 30.401 1.00 40.25 91 HIS A N 1
ATOM 718 C CA . HIS A 1 91 ? -0.456 44.167 30.329 1.00 39.12 91 HIS A CA 1
ATOM 719 C C . HIS A 1 91 ? -1.432 43.359 29.460 1.00 39.72 91 HIS A C 1
ATOM 720 O O . HIS A 1 91 ? -1.734 42.194 29.737 1.00 40.18 91 HIS A O 1
ATOM 727 N N . ALA A 1 92 ? -1.876 44.013 28.383 1.00 39.71 92 ALA A N 1
ATOM 728 C CA . ALA A 1 92 ? -2.639 43.399 27.307 1.00 39.89 92 ALA A CA 1
ATOM 729 C C . ALA A 1 92 ? -1.753 42.614 26.319 1.00 37.70 92 ALA A C 1
ATOM 730 O O . ALA A 1 92 ? -2.248 42.166 25.283 1.00 38.24 92 ALA A O 1
ATOM 732 N N . CYS A 1 93 ? -0.454 42.472 26.618 1.00 35.57 93 CYS A N 1
ATOM 733 C CA . CYS A 1 93 ? 0.431 41.520 25.914 1.00 33.54 93 CYS A CA 1
ATOM 734 C C . CYS A 1 93 ? 0.926 40.387 26.822 1.00 32.69 93 CYS A C 1
ATOM 735 O O . CYS A 1 93 ? 1.699 39.533 26.383 1.00 31.19 93 CYS A O 1
ATOM 738 N N . GLY A 1 94 ? 0.492 40.400 28.084 1.00 33.59 94 GLY A N 1
ATOM 739 C CA . GLY A 1 94 ? 0.779 39.328 29.036 1.00 33.62 94 GLY A CA 1
ATOM 740 C C . GLY A 1 94 ? 2.219 39.230 29.496 1.00 31.65 94 GLY A C 1
ATOM 741 O O . GLY A 1 94 ? 2.710 38.145 29.762 1.00 31.39 94 GLY A O 1
ATOM 742 N N . HIS A 1 95 ? 2.896 40.364 29.608 1.00 30.66 95 HIS A N 1
ATOM 743 C CA . HIS A 1 95 ? 4.316 40.376 29.974 1.00 29.39 95 HIS A CA 1
ATOM 744 C C . HIS A 1 95 ? 4.602 40.062 31.454 1.00 30.34 95 HIS A C 1
ATOM 745 O O . HIS A 1 95 ? 5.740 39.736 31.820 1.00 29.58 95 HIS A O 1
ATOM 752 N N . ASN A 1 96 ? 3.576 40.178 32.294 1.00 31.97 96 ASN A N 1
ATOM 753 C CA . ASN A 1 96 ? 3.644 39.660 33.658 1.00 33.63 96 ASN A CA 1
ATOM 754 C C . ASN A 1 96 ? 4.018 38.169 33.677 1.00 33.53 96 ASN A C 1
ATOM 755 O O . ASN A 1 96 ? 4.781 37.729 34.547 1.00 34.17 96 ASN A O 1
ATOM 760 N N . ILE A 1 97 ? 3.493 37.416 32.700 1.00 32.96 97 ILE A N 1
ATOM 761 C CA . ILE A 1 97 ? 3.731 35.965 32.574 1.00 32.75 97 ILE A CA 1
ATOM 762 C C . ILE A 1 97 ? 5.141 35.659 32.086 1.00 31.01 97 ILE A C 1
ATOM 763 O O . ILE A 1 97 ? 5.774 34.712 32.561 1.00 31.60 97 ILE A O 1
ATOM 768 N N . ILE A 1 98 ? 5.633 36.471 31.154 1.00 29.31 98 ILE A N 1
ATOM 769 C CA . ILE A 1 98 ? 6.902 36.194 30.490 1.00 27.77 98 ILE A CA 1
ATOM 770 C C . ILE A 1 98 ? 8.040 36.270 31.507 1.00 28.28 98 ILE A C 1
ATOM 771 O O . ILE A 1 98 ? 8.779 35.295 31.691 1.00 28.73 98 ILE A O 1
ATOM 776 N N . GLY A 1 99 ? 8.150 37.402 32.197 1.00 28.70 99 GLY A N 1
ATOM 777 C CA . GLY A 1 99 ? 9.200 37.588 33.197 1.00 29.24 99 GLY A CA 1
ATOM 778 C C . GLY A 1 99 ? 9.171 36.568 34.326 1.00 31.14 99 GLY A C 1
ATOM 779 O O . GLY A 1 99 ? 10.217 36.071 34.752 1.00 31.65 99 GLY A O 1
ATOM 780 N N . THR A 1 100 ? 7.978 36.263 34.823 1.00 32.58 100 THR A N 1
ATOM 781 C CA . THR A 1 100 ? 7.835 35.292 35.891 1.00 34.64 100 THR A CA 1
ATOM 782 C C . THR A 1 100 ? 8.164 33.873 35.395 1.00 34.74 100 THR A C 1
ATOM 783 O O . THR A 1 100 ? 8.848 33.117 36.085 1.00 35.98 100 THR A O 1
ATOM 787 N N . ALA A 1 101 ? 7.683 33.510 34.205 1.00 33.75 101 ALA A N 1
ATOM 788 C CA . ALA A 1 101 ? 7.935 32.172 33.655 1.00 33.50 101 ALA A CA 1
ATOM 789 C C . ALA A 1 101 ? 9.438 31.936 33.516 1.00 32.33 101 ALA A C 1
ATOM 790 O O . ALA A 1 101 ? 9.949 30.895 33.933 1.00 33.69 101 ALA A O 1
ATOM 792 N N . SER A 1 102 ? 10.145 32.921 32.960 1.00 30.28 102 SER A N 1
ATOM 793 C CA . SER A 1 102 ? 11.602 32.816 32.753 1.00 29.21 102 SER A CA 1
ATOM 794 C C . SER A 1 102 ? 12.356 32.739 34.067 1.00 30.50 102 SER A C 1
ATOM 795 O O . SER A 1 102 ? 13.319 31.990 34.170 1.00 31.61 102 SER A O 1
ATOM 798 N N . VAL A 1 103 ? 11.926 33.514 35.063 1.00 31.01 103 VAL A N 1
ATOM 799 C CA . VAL A 1 103 ? 12.542 33.491 36.391 1.00 32.21 103 VAL A CA 1
ATOM 800 C C . VAL A 1 103 ? 12.385 32.100 37.024 1.00 34.23 103 VAL A C 1
ATOM 801 O O . VAL A 1 103 ? 13.370 31.507 37.475 1.00 35.13 103 VAL A O 1
ATOM 805 N N . LEU A 1 104 ? 11.154 31.579 37.011 1.00 35.05 104 LEU A N 1
ATOM 806 C CA . LEU A 1 104 ? 10.811 30.239 37.565 1.00 37.22 104 LEU A CA 1
ATOM 807 C C . LEU A 1 104 ? 11.483 29.092 36.813 1.00 36.95 104 LEU A C 1
ATOM 808 O O . LEU A 1 104 ? 11.873 28.097 37.420 1.00 38.87 104 LEU A O 1
ATOM 813 N N . GLY A 1 105 ? 11.582 29.222 35.490 1.00 34.89 105 GLY A N 1
ATOM 814 C CA . GLY A 1 105 ? 12.327 28.270 34.680 1.00 34.59 105 GLY A CA 1
ATOM 815 C C . GLY A 1 105 ? 13.793 28.242 35.085 1.00 35.05 105 GLY A C 1
ATOM 816 O O . GLY A 1 105 ? 14.348 27.180 35.358 1.00 36.72 105 GLY A O 1
ATOM 817 N N . ALA A 1 106 ? 14.409 29.421 35.133 1.00 33.98 106 ALA A N 1
ATOM 818 C CA . ALA A 1 106 ? 15.811 29.570 35.524 1.00 34.55 106 ALA A CA 1
ATOM 819 C C . ALA A 1 106 ? 16.068 28.994 36.916 1.00 37.23 106 ALA A C 1
ATOM 820 O O . ALA A 1 106 ? 17.057 28.282 37.128 1.00 38.44 106 ALA A O 1
ATOM 822 N N . ILE A 1 107 ? 15.176 29.301 37.856 1.00 38.45 107 ILE A N 1
ATOM 823 C CA . ILE A 1 107 ? 15.309 28.812 39.233 1.00 41.61 107 ILE A CA 1
ATOM 824 C C . ILE A 1 107 ? 15.026 27.297 39.322 1.00 43.50 107 ILE A C 1
ATOM 825 O O . ILE A 1 107 ? 15.594 26.616 40.171 1.00 46.44 107 ILE A O 1
ATOM 830 N N . GLY A 1 108 ? 14.171 26.769 38.447 1.00 42.39 108 GLY A N 1
ATOM 831 C CA . GLY A 1 108 ? 13.952 25.326 38.366 1.00 43.95 108 GLY A CA 1
ATOM 832 C C . GLY A 1 108 ? 15.227 24.619 37.936 1.00 44.05 108 GLY A C 1
ATOM 833 O O . GLY A 1 108 ? 15.704 23.711 38.610 1.00 46.49 108 GLY A O 1
ATOM 834 N N . LEU A 1 109 ? 15.781 25.055 36.807 1.00 41.69 109 LEU A N 1
ATOM 835 C CA . LEU A 1 109 ? 17.054 24.542 36.289 1.00 41.59 109 LEU A CA 1
ATOM 836 C C . LEU A 1 109 ? 18.201 24.804 37.266 1.00 43.50 109 LEU A C 1
ATOM 837 O O . LEU A 1 109 ? 19.084 23.957 37.409 1.00 45.41 109 LEU A O 1
ATOM 842 N N . LYS A 1 110 ? 18.183 25.958 37.943 1.00 43.52 110 LYS A N 1
ATOM 843 C CA . LYS A 1 110 ? 19.179 26.267 38.994 1.00 45.76 110 LYS A CA 1
ATOM 844 C C . LYS A 1 110 ? 19.289 25.174 40.063 1.00 49.30 110 LYS A C 1
ATOM 845 O O . LYS A 1 110 ? 20.374 24.949 40.595 1.00 51.47 110 LYS A O 1
ATOM 851 N N . GLN A 1 111 ? 18.176 24.506 40.375 1.00 50.53 111 GLN A N 1
ATOM 852 C CA . GLN A 1 111 ? 18.161 23.430 41.388 1.00 54.43 111 GLN A CA 1
ATOM 853 C C . GLN A 1 111 ? 19.166 22.311 41.092 1.00 55.83 111 GLN A C 1
ATOM 854 O O . GLN A 1 111 ? 19.789 21.748 41.993 1.00 59.25 111 GLN A O 1
ATOM 860 N N . VAL A 1 112 ? 19.320 22.017 39.811 1.00 53.78 112 VAL A N 1
ATOM 861 C CA . VAL A 1 112 ? 20.081 20.873 39.340 1.00 54.82 112 VAL A CA 1
ATOM 862 C C . VAL A 1 112 ? 21.448 21.292 38.765 1.00 53.60 112 VAL A C 1
ATOM 863 O O . VAL A 1 112 ? 22.323 20.446 38.574 1.00 54.62 112 VAL A O 1
ATOM 867 N N . ILE A 1 113 ? 21.637 22.600 38.549 1.00 51.44 113 ILE A N 1
ATOM 868 C CA . ILE A 1 113 ? 22.787 23.128 37.790 1.00 50.06 113 ILE A CA 1
ATOM 869 C C . ILE A 1 113 ? 24.153 22.794 38.402 1.00 53.40 113 ILE A C 1
ATOM 870 O O . ILE A 1 113 ? 25.137 22.683 37.668 1.00 53.24 113 ILE A O 1
ATOM 875 N N . ASP A 1 114 ? 24.212 22.633 39.726 1.00 56.82 114 ASP A N 1
ATOM 876 C CA . ASP A 1 114 ? 25.453 22.221 40.397 1.00 60.40 114 ASP A CA 1
ATOM 877 C C . ASP A 1 114 ? 25.820 20.751 40.111 1.00 62.53 114 ASP A C 1
ATOM 878 O O . ASP A 1 114 ? 26.982 20.356 40.282 1.00 64.96 114 ASP A O 1
ATOM 883 N N . GLN A 1 115 ? 24.835 19.952 39.689 1.00 61.98 115 GLN A N 1
ATOM 884 C CA . GLN A 1 115 ? 25.050 18.537 39.349 1.00 63.78 115 GLN A CA 1
ATOM 885 C C . GLN A 1 115 ? 25.446 18.358 37.883 1.00 61.35 115 GLN A C 1
ATOM 886 O O . GLN A 1 115 ? 26.323 17.555 37.574 1.00 63.38 115 GLN A O 1
ATOM 892 N N . ILE A 1 116 ? 24.785 19.095 36.990 1.00 57.48 116 ILE A N 1
ATOM 893 C CA . ILE A 1 116 ? 24.944 18.910 35.540 1.00 55.18 116 ILE A CA 1
ATOM 894 C C . ILE A 1 116 ? 25.967 19.857 34.896 1.00 53.65 116 ILE A C 1
ATOM 895 O O . ILE A 1 116 ? 26.327 19.690 33.726 1.00 52.68 116 ILE A O 1
ATOM 900 N N . GLY A 1 117 ? 26.422 20.855 35.648 1.00 53.73 117 GLY A N 1
ATOM 901 C CA . GLY A 1 117 ? 27.405 21.807 35.145 1.00 52.44 117 GLY A CA 1
ATOM 902 C C . GLY A 1 117 ? 26.775 22.885 34.292 1.00 48.72 117 GLY A C 1
ATOM 903 O O . GLY A 1 117 ? 25.555 22.913 34.094 1.00 46.79 117 GLY A O 1
ATOM 904 N N . GLY A 1 118 ? 27.621 23.775 33.785 1.00 47.80 118 GLY A N 1
ATOM 905 C CA . GLY A 1 118 ? 27.151 24.928 33.043 1.00 44.92 118 GLY A CA 1
ATOM 906 C C . GLY A 1 118 ? 26.661 26.041 33.954 1.00 44.52 118 GLY A C 1
ATOM 907 O O . GLY A 1 118 ? 27.112 26.183 35.092 1.00 46.73 118 GLY A O 1
ATOM 908 N N . LYS A 1 119 ? 25.701 26.811 33.455 1.00 42.15 119 LYS A N 1
ATOM 909 C CA . LYS A 1 119 ? 25.365 28.111 34.023 1.00 41.40 119 LYS A CA 1
ATOM 910 C C . LYS A 1 119 ? 23.957 28.536 33.623 1.00 38.51 119 LYS A C 1
ATOM 911 O O . LYS A 1 119 ? 23.540 28.324 32.488 1.00 36.57 119 LYS A O 1
ATOM 917 N N . VAL A 1 120 ? 23.230 29.128 34.559 1.00 38.39 120 VAL A N 1
ATOM 918 C CA . VAL A 1 120 ? 21.897 29.665 34.276 1.00 36.61 120 VAL A CA 1
ATOM 919 C C . VAL A 1 120 ? 21.947 31.198 34.348 1.00 35.07 120 VAL A C 1
ATOM 920 O O . VAL A 1 120 ? 22.588 31.753 35.241 1.00 36.26 120 VAL A O 1
ATOM 924 N N . VAL A 1 121 ? 21.301 31.868 33.386 1.00 32.52 121 VAL A N 1
ATOM 925 C CA . VAL A 1 121 ? 21.304 33.346 33.299 1.00 31.51 121 VAL A CA 1
ATOM 926 C C . VAL A 1 121 ? 19.907 33.886 32.972 1.00 30.11 121 VAL A C 1
ATOM 927 O O . VAL A 1 121 ? 19.321 33.520 31.953 1.00 29.05 121 VAL A O 1
ATOM 931 N N . VAL A 1 122 ? 19.365 34.750 33.832 1.00 30.62 122 VAL A N 1
ATOM 932 C CA . VAL A 1 122 ? 18.138 35.492 33.502 1.00 29.06 122 VAL A CA 1
ATOM 933 C C . VAL A 1 122 ? 18.559 36.890 33.056 1.00 28.20 122 VAL A C 1
ATOM 934 O O . VAL A 1 122 ? 19.300 37.552 33.752 1.00 29.33 122 VAL A O 1
ATOM 938 N N . LEU A 1 123 ? 18.131 37.301 31.866 1.00 26.78 123 LEU A N 1
ATOM 939 C CA . LEU A 1 123 ? 18.378 38.649 31.360 1.00 26.25 123 LEU A CA 1
ATOM 940 C C . LEU A 1 123 ? 17.093 39.476 31.475 1.00 25.98 123 LEU A C 1
ATOM 941 O O . LEU A 1 123 ? 16.122 39.237 30.763 1.00 24.91 123 LEU A O 1
ATOM 946 N N . GLY A 1 124 ? 17.087 40.443 32.381 1.00 27.35 124 GLY A N 1
ATOM 947 C CA . GLY A 1 124 ? 15.956 41.365 32.527 1.00 27.59 124 GLY A CA 1
ATOM 948 C C . GLY A 1 124 ? 15.916 42.388 31.409 1.00 26.85 124 GLY A C 1
ATOM 949 O O . GLY A 1 124 ? 16.804 43.228 31.309 1.00 27.01 124 GLY A O 1
ATOM 950 N N . CYS A 1 125 ? 14.869 42.324 30.583 1.00 26.56 125 CYS A N 1
ATOM 951 C CA . CYS A 1 125 ? 14.801 43.060 29.316 1.00 26.09 125 CYS A CA 1
ATOM 952 C C . CYS A 1 125 ? 13.575 43.978 29.272 1.00 26.68 125 CYS A C 1
ATOM 953 O O . CYS A 1 125 ? 12.463 43.538 28.926 1.00 27.06 125 CYS A O 1
ATOM 956 N N . PRO A 1 126 ? 13.759 45.256 29.651 1.00 27.88 126 PRO A N 1
ATOM 957 C CA . PRO A 1 126 ? 12.633 46.180 29.653 1.00 28.86 126 PRO A CA 1
ATOM 958 C C . PRO A 1 126 ? 12.277 46.741 28.276 1.00 28.50 126 PRO A C 1
ATOM 959 O O . PRO A 1 126 ? 13.026 46.565 27.322 1.00 27.88 126 PRO A O 1
ATOM 963 N N . ALA A 1 127 ? 11.105 47.369 28.204 1.00 29.46 127 ALA A N 1
ATOM 964 C CA . ALA A 1 127 ? 10.644 48.144 27.043 1.00 29.77 127 ALA A CA 1
ATOM 965 C C . ALA A 1 127 ? 10.644 47.413 25.687 1.00 29.05 127 ALA A C 1
ATOM 966 O O . ALA A 1 127 ? 11.054 48.021 24.677 1.00 29.02 127 ALA A O 1
ATOM 968 N N . GLU A 1 128 ? 10.164 46.156 25.635 1.00 28.65 128 GLU A N 1
ATOM 969 C CA . GLU A 1 128 ? 10.107 45.431 24.333 1.00 28.42 128 GLU A CA 1
ATOM 970 C C . GLU A 1 128 ? 9.015 45.961 23.431 1.00 28.67 128 GLU A C 1
ATOM 971 O O . GLU A 1 128 ? 9.021 45.662 22.246 1.00 29.02 128 GLU A O 1
ATOM 977 N N . GLU A 1 129 ? 8.073 46.717 23.991 1.00 29.22 129 GLU A N 1
ATOM 978 C CA . GLU A 1 129 ? 7.004 47.305 23.205 1.00 29.61 129 GLU A CA 1
ATOM 979 C C . GLU A 1 129 ? 7.515 48.515 22.447 1.00 30.15 129 GLU A C 1
ATOM 980 O O . GLU A 1 129 ? 6.847 49.007 21.550 1.00 31.46 129 GLU A O 1
ATOM 986 N N . GLY A 1 130 ? 8.709 48.984 22.793 1.00 29.95 130 GLY A N 1
ATOM 987 C CA . GLY A 1 130 ? 9.383 50.035 22.031 1.00 30.59 130 GLY A CA 1
ATOM 988 C C . GLY A 1 130 ? 9.153 51.388 22.649 1.00 31.93 130 GLY A C 1
ATOM 989 O O . GLY A 1 130 ? 8.593 51.473 23.740 1.00 32.60 130 GLY A O 1
ATOM 990 N N . GLY A 1 131 ? 9.580 52.440 21.952 1.00 32.83 131 GLY A N 1
ATOM 991 C CA . GLY A 1 131 ? 9.462 53.819 22.442 1.00 34.44 131 GLY A CA 1
ATOM 992 C C . GLY A 1 131 ? 10.832 54.450 22.604 1.00 34.86 131 GLY A C 1
ATOM 993 O O . GLY A 1 131 ? 11.812 53.922 22.088 1.00 33.83 131 GLY A O 1
ATOM 994 N N . GLU A 1 132 ? 10.911 55.565 23.331 1.00 36.46 132 GLU A N 1
ATOM 995 C CA . GLU A 1 132 ? 12.199 56.252 23.522 1.00 37.62 132 GLU A CA 1
ATOM 996 C C . GLU A 1 132 ? 13.146 55.369 24.303 1.00 36.27 132 GLU A C 1
ATOM 997 O O . GLU A 1 132 ? 12.799 54.898 25.389 1.00 35.90 132 GLU A O 1
ATOM 1003 N N . ASN A 1 133 ? 14.334 55.149 23.738 1.00 35.75 133 ASN A N 1
ATOM 1004 C CA . ASN A 1 133 ? 15.313 54.216 24.284 1.00 34.78 133 ASN A CA 1
ATOM 1005 C C . ASN A 1 133 ? 14.662 52.874 24.642 1.00 31.99 133 ASN A C 1
ATOM 1006 O O . ASN A 1 133 ? 14.991 52.266 25.657 1.00 31.80 133 ASN A O 1
ATOM 1011 N N . GLY A 1 134 ? 13.734 52.424 23.798 1.00 30.03 134 GLY A N 1
ATOM 1012 C CA . GLY A 1 134 ? 13.040 51.161 24.007 1.00 27.74 134 GLY A CA 1
ATOM 1013 C C . GLY A 1 134 ? 13.838 49.991 23.481 1.00 25.87 134 GLY A C 1
ATOM 1014 O O . GLY A 1 134 ? 14.968 50.155 23.026 1.00 25.58 134 GLY A O 1
ATOM 1015 N N . SER A 1 135 ? 13.234 48.809 23.547 1.00 24.19 135 SER A N 1
ATOM 1016 C CA . SER A 1 135 ? 13.828 47.578 23.021 1.00 23.03 135 SER A CA 1
ATOM 1017 C C . SER A 1 135 ? 15.212 47.294 23.628 1.00 22.95 135 SER A C 1
ATOM 1018 O O . SER A 1 135 ? 16.246 47.398 22.954 1.00 22.92 135 SER A O 1
ATOM 1021 N N . ALA A 1 136 ? 15.212 46.925 24.909 1.00 22.58 136 ALA A N 1
ATOM 1022 C CA . ALA A 1 136 ? 16.445 46.748 25.647 1.00 22.93 136 ALA A CA 1
ATOM 1023 C C . ALA A 1 136 ? 17.322 45.654 25.043 1.00 22.56 136 ALA A C 1
ATOM 1024 O O . ALA A 1 136 ? 18.545 45.772 25.079 1.00 23.63 136 ALA A O 1
ATOM 1026 N N . LYS A 1 137 ? 16.730 44.605 24.473 1.00 21.53 137 LYS A N 1
ATOM 1027 C CA . LYS A 1 137 ? 17.546 43.510 23.919 1.00 21.48 137 LYS A CA 1
ATOM 1028 C C . LYS A 1 137 ? 18.408 43.968 22.744 1.00 21.90 137 LYS A C 1
ATOM 1029 O O . LYS A 1 137 ? 19.494 43.424 22.535 1.00 22.70 137 LYS A O 1
ATOM 1035 N N . ALA A 1 138 ? 17.904 44.937 21.970 1.00 21.94 138 ALA A N 1
ATOM 1036 C CA . ALA A 1 138 ? 18.649 45.570 20.878 1.00 22.35 138 ALA A CA 1
ATOM 1037 C C . ALA A 1 138 ? 19.903 46.250 21.426 1.00 23.52 138 ALA A C 1
ATOM 1038 O O . ALA A 1 138 ? 20.999 46.112 20.852 1.00 24.49 138 ALA A O 1
ATOM 1040 N N . SER A 1 139 ? 19.736 46.977 22.535 1.00 23.75 139 SER A N 1
ATOM 1041 C CA . SER A 1 139 ? 20.862 47.595 23.266 1.00 24.78 139 SER A CA 1
ATOM 1042 C C . SER A 1 139 ? 21.839 46.533 23.788 1.00 24.81 139 SER A C 1
ATOM 1043 O O . SER A 1 139 ? 23.056 46.692 23.692 1.00 25.36 139 SER A O 1
ATOM 1046 N N . TYR A 1 140 ? 21.284 45.449 24.334 1.00 24.05 140 TYR A N 1
ATOM 1047 C CA . TYR A 1 140 ? 22.073 44.331 24.888 1.00 24.50 140 TYR A CA 1
ATOM 1048 C C . TYR A 1 140 ? 22.983 43.708 23.833 1.00 24.87 140 TYR A C 1
ATOM 1049 O O . TYR A 1 140 ? 24.158 43.541 24.078 1.00 25.97 140 TYR A O 1
ATOM 1058 N N . VAL A 1 141 ? 22.435 43.372 22.664 1.00 24.61 141 VAL A N 1
ATOM 1059 C CA . VAL A 1 141 ? 23.229 42.809 21.572 1.00 25.59 141 VAL A CA 1
ATOM 1060 C C . VAL A 1 141 ? 24.362 43.767 21.242 1.00 28.20 141 VAL A C 1
ATOM 1061 O O . VAL A 1 141 ? 25.544 43.389 21.193 1.00 29.41 141 VAL A O 1
ATOM 1065 N N . LYS A 1 142 ? 23.976 45.020 21.036 1.00 29.45 142 LYS A N 1
ATOM 1066 C CA . LYS A 1 142 ? 24.917 46.095 20.705 1.00 32.06 142 LYS A CA 1
ATOM 1067 C C . LYS A 1 142 ? 26.037 46.246 21.772 1.00 33.19 142 LYS A C 1
ATOM 1068 O O . LYS A 1 142 ? 27.195 46.459 21.416 1.00 35.00 142 LYS A O 1
ATOM 1074 N N . ALA A 1 143 ? 25.688 46.097 23.059 1.00 32.50 143 ALA A N 1
ATOM 1075 C CA . ALA A 1 143 ? 26.637 46.263 24.188 1.00 33.71 143 ALA A CA 1
ATOM 1076 C C . ALA A 1 143 ? 27.494 45.036 24.494 1.00 34.10 143 ALA A C 1
ATOM 1077 O O . ALA A 1 143 ? 28.444 45.140 25.270 1.00 36.16 143 ALA A O 1
ATOM 1079 N N . GLY A 1 144 ? 27.160 43.884 23.913 1.00 32.48 144 GLY A N 1
ATOM 1080 C CA . GLY A 1 144 ? 27.926 42.661 24.135 1.00 32.89 144 GLY A CA 1
ATOM 1081 C C . GLY A 1 144 ? 27.348 41.760 25.210 1.00 32.03 144 GLY A C 1
ATOM 1082 O O . GLY A 1 144 ? 27.944 40.742 25.557 1.00 32.73 144 GLY A O 1
ATOM 1083 N N . VAL A 1 145 ? 26.183 42.118 25.735 1.00 31.02 145 VAL A N 1
ATOM 1084 C CA . VAL A 1 145 ? 25.593 41.386 26.854 1.00 30.98 145 VAL A CA 1
ATOM 1085 C C . VAL A 1 145 ? 25.253 39.952 26.490 1.00 30.85 145 VAL A C 1
ATOM 1086 O O . VAL A 1 145 ? 25.309 39.071 27.344 1.00 31.68 145 VAL A O 1
ATOM 1090 N N . ILE A 1 146 ? 24.914 39.717 25.224 1.00 30.86 146 ILE A N 1
ATOM 1091 C CA . ILE A 1 146 ? 24.467 38.396 24.765 1.00 30.46 146 ILE A CA 1
ATOM 1092 C C . ILE A 1 146 ? 25.653 37.410 24.649 1.00 32.74 146 ILE A C 1
ATOM 1093 O O . ILE A 1 146 ? 25.457 36.208 24.491 1.00 32.78 146 ILE A O 1
ATOM 1098 N N . ASP A 1 147 ? 26.883 37.914 24.759 1.00 35.49 147 ASP A N 1
ATOM 1099 C CA . ASP A 1 147 ? 28.075 37.047 24.817 1.00 38.10 147 ASP A CA 1
ATOM 1100 C C . ASP A 1 147 ? 28.118 36.200 26.111 1.00 38.92 147 ASP A C 1
ATOM 1101 O O . ASP A 1 147 ? 28.895 35.233 26.211 1.00 40.18 147 ASP A O 1
ATOM 1106 N N . GLN A 1 148 ? 27.295 36.583 27.093 1.00 38.36 148 GLN A N 1
ATOM 1107 C CA . GLN A 1 148 ? 27.241 35.916 28.394 1.00 39.29 148 GLN A CA 1
ATOM 1108 C C . GLN A 1 148 ? 26.424 34.632 28.363 1.00 37.70 148 GLN A C 1
ATOM 1109 O O . GLN A 1 148 ? 26.517 33.842 29.300 1.00 39.04 148 GLN A O 1
ATOM 1115 N N . ILE A 1 149 ? 25.609 34.441 27.317 1.00 35.12 149 ILE A N 1
ATOM 1116 C CA . ILE A 1 149 ? 24.755 33.252 27.190 1.00 33.50 149 ILE A CA 1
ATOM 1117 C C . ILE A 1 149 ? 25.041 32.502 25.878 1.00 32.92 149 ILE A C 1
ATOM 1118 O O . ILE A 1 149 ? 25.464 33.106 24.896 1.00 32.97 149 ILE A O 1
ATOM 1123 N N . ASP A 1 150 ? 24.826 31.188 25.873 1.00 32.64 150 ASP A N 1
ATOM 1124 C CA . ASP A 1 150 ? 25.021 30.360 24.669 1.00 32.45 150 ASP A CA 1
ATOM 1125 C C . ASP A 1 150 ? 23.727 30.067 23.906 1.00 30.62 150 ASP A C 1
ATOM 1126 O O . ASP A 1 150 ? 23.767 29.793 22.700 1.00 30.46 150 ASP A O 1
ATOM 1131 N N . ILE A 1 151 ? 22.603 30.111 24.631 1.00 29.44 151 ILE A N 1
ATOM 1132 C CA . ILE A 1 151 ? 21.246 29.850 24.112 1.00 28.09 151 ILE A CA 1
ATOM 1133 C C . ILE A 1 151 ? 20.257 30.793 24.823 1.00 27.08 151 ILE A C 1
ATOM 1134 O O . ILE A 1 151 ? 20.454 31.145 25.985 1.00 27.38 151 ILE A O 1
ATOM 1139 N N . ALA A 1 152 ? 19.222 31.239 24.119 1.00 26.21 152 ALA A N 1
ATOM 1140 C CA . ALA A 1 152 ? 18.313 32.252 24.664 1.00 25.67 152 ALA A CA 1
ATOM 1141 C C . ALA A 1 152 ? 16.903 31.711 24.597 1.00 26.05 152 ALA A C 1
ATOM 1142 O O . ALA A 1 152 ? 16.388 31.443 23.514 1.00 25.61 152 ALA A O 1
ATOM 1144 N N . LEU A 1 153 ? 16.294 31.546 25.769 1.00 27.29 153 LEU A N 1
ATOM 1145 C CA . LEU A 1 153 ? 14.996 30.902 25.902 1.00 28.37 153 LEU A CA 1
ATOM 1146 C C . LEU A 1 153 ? 13.982 31.904 26.399 1.00 29.09 153 LEU A C 1
ATOM 1147 O O . LEU A 1 153 ? 14.318 32.830 27.123 1.00 28.79 153 LEU A O 1
ATOM 1160 N N . ILE A 1 155 ? 9.180 32.316 26.518 1.00 31.51 155 ILE A N 1
ATOM 1161 C CA . ILE A 1 155 ? 7.846 31.934 26.037 1.00 31.58 155 ILE A CA 1
ATOM 1162 C C . ILE A 1 155 ? 6.961 33.184 26.037 1.00 31.12 155 ILE A C 1
ATOM 1163 O O . ILE A 1 155 ? 7.175 34.097 26.843 1.00 30.69 155 ILE A O 1
ATOM 1168 N N . HIS A 1 156 ? 6.002 33.236 25.107 1.00 31.05 156 HIS A N 1
ATOM 1169 C CA . HIS A 1 156 ? 5.108 34.385 24.970 1.00 30.74 156 HIS A CA 1
ATOM 1170 C C . HIS A 1 156 ? 3.630 33.962 24.975 1.00 32.36 156 HIS A C 1
ATOM 1171 O O . HIS A 1 156 ? 3.192 33.239 24.085 1.00 33.17 156 HIS A O 1
ATOM 1178 N N . PRO A 1 157 ? 2.845 34.433 25.965 1.00 32.84 157 PRO A N 1
ATOM 1179 C CA . PRO A 1 157 ? 1.447 34.014 25.980 1.00 34.65 157 PRO A CA 1
ATOM 1180 C C . PRO A 1 157 ? 0.747 34.339 24.665 1.00 34.35 157 PRO A C 1
ATOM 1181 O O . PRO A 1 157 ? 1.026 35.381 24.075 1.00 33.08 157 PRO A O 1
ATOM 1185 N N . GLY A 1 158 ? -0.132 33.446 24.212 1.00 35.46 158 GLY A N 1
ATOM 1186 C CA . GLY A 1 158 ? -0.853 33.647 22.954 1.00 36.04 158 GLY A CA 1
ATOM 1187 C C . GLY A 1 158 ? -2.243 33.037 22.914 1.00 38.61 158 GLY A C 1
ATOM 1188 O O . GLY A 1 158 ? -2.724 32.473 23.899 1.00 39.87 158 GLY A O 1
ATOM 1189 N N . ASN A 1 159 ? -2.894 33.166 21.760 1.00 39.46 159 ASN A N 1
ATOM 1190 C CA . ASN A 1 159 ? -4.182 32.522 21.519 1.00 42.17 159 ASN A CA 1
ATOM 1191 C C . ASN A 1 159 ? -4.039 31.021 21.270 1.00 43.06 159 ASN A C 1
ATOM 1192 O O . ASN A 1 159 ? -5.037 30.299 21.243 1.00 46.20 159 ASN A O 1
ATOM 1197 N N . GLU A 1 160 ? -2.807 30.564 21.046 1.00 40.82 160 GLU A N 1
ATOM 1198 C CA . GLU A 1 160 ? -2.500 29.134 20.978 1.00 41.48 160 GLU A CA 1
ATOM 1199 C C . GLU A 1 160 ? -1.023 28.875 21.281 1.00 38.21 160 GLU A C 1
ATOM 1200 O O . GLU A 1 160 ? -0.262 29.819 21.484 1.00 35.54 160 GLU A O 1
ATOM 1206 N N . THR A 1 161 ? -0.635 27.596 21.337 1.00 38.64 161 THR A N 1
ATOM 1207 C CA . THR A 1 161 ? 0.771 27.200 21.534 1.00 36.27 161 THR A CA 1
ATOM 1208 C C . THR A 1 161 ? 1.406 26.904 20.186 1.00 36.08 161 THR A C 1
ATOM 1209 O O . THR A 1 161 ? 0.922 26.047 19.450 1.00 38.11 161 THR A O 1
ATOM 1213 N N . TYR A 1 162 ? 2.483 27.615 19.862 1.00 34.04 162 TYR A N 1
ATOM 1214 C CA . TYR A 1 162 ? 3.177 27.410 18.594 1.00 34.10 162 TYR A CA 1
ATOM 1215 C C . TYR A 1 162 ? 4.665 27.759 18.671 1.00 32.13 162 TYR A C 1
ATOM 1216 O O . TYR A 1 162 ? 5.109 28.512 19.532 1.00 29.93 162 TYR A O 1
ATOM 1225 N N . LYS A 1 163 ? 5.426 27.182 17.748 1.00 33.35 163 LYS A N 1
ATOM 1226 C CA . LYS A 1 163 ? 6.861 27.440 17.630 1.00 32.17 163 LYS A CA 1
ATOM 1227 C C . LYS A 1 163 ? 7.096 28.883 17.207 1.00 31.03 163 LYS A C 1
ATOM 1228 O O . LYS A 1 163 ? 6.146 29.588 16.843 1.00 31.92 163 LYS A O 1
ATOM 1234 N N . THR A 1 164 ? 8.368 29.295 17.245 1.00 29.90 164 THR A N 1
ATOM 1235 C CA . THR A 1 164 ? 8.823 30.641 16.846 1.00 28.67 164 THR A CA 1
ATOM 1236 C C . THR A 1 164 ? 8.323 31.083 15.471 1.00 29.88 164 THR A C 1
ATOM 1237 O O . THR A 1 164 ? 8.510 30.377 14.480 1.00 31.32 164 THR A O 1
ATOM 1241 N N . ILE A 1 165 ? 7.703 32.262 15.427 1.00 29.87 165 ILE A N 1
ATOM 1242 C CA . ILE A 1 165 ? 7.244 32.884 14.163 1.00 31.08 165 ILE A CA 1
ATOM 1243 C C . ILE A 1 165 ? 8.346 33.768 13.559 1.00 29.96 165 ILE A C 1
ATOM 1244 O O . ILE A 1 165 ? 9.261 34.207 14.257 1.00 27.51 165 ILE A O 1
ATOM 1249 N N . ASP A 1 166 ? 8.258 34.010 12.255 1.00 31.46 166 ASP A N 1
ATOM 1250 C CA . ASP A 1 166 ? 9.140 34.981 11.609 1.00 31.43 166 ASP A CA 1
ATOM 1251 C C . ASP A 1 166 ? 8.788 36.356 12.152 1.00 30.25 166 ASP A C 1
ATOM 1252 O O . ASP A 1 166 ? 7.617 36.612 12.484 1.00 31.14 166 ASP A O 1
ATOM 1257 N N . THR A 1 167 ? 9.787 37.231 12.263 1.00 28.40 167 THR A N 1
ATOM 1258 C CA . THR A 1 167 ? 9.549 38.560 12.780 1.00 27.05 167 THR A CA 1
ATOM 1259 C C . THR A 1 167 ? 10.228 39.577 11.883 1.00 27.39 167 THR A C 1
ATOM 1260 O O . THR A 1 167 ? 11.108 39.236 11.096 1.00 28.17 167 THR A O 1
ATOM 1264 N N . LEU A 1 168 ? 9.785 40.825 11.997 1.00 34.85 168 LEU A N 1
ATOM 1265 C CA . LEU A 1 168 ? 10.185 41.880 11.090 1.00 32.62 168 LEU A CA 1
ATOM 1266 C C . LEU A 1 168 ? 11.201 42.828 11.729 1.00 30.70 168 LEU A C 1
ATOM 1267 O O . LEU A 1 168 ? 11.396 42.829 12.951 1.00 30.39 168 LEU A O 1
ATOM 1272 N N . ALA A 1 169 ? 11.844 43.618 10.870 1.00 29.23 169 ALA A N 1
ATOM 1273 C CA . ALA A 1 169 ? 12.786 44.655 11.270 1.00 27.93 169 ALA A CA 1
ATOM 1274 C C . ALA A 1 169 ? 12.042 46.003 11.359 1.00 26.50 169 ALA A C 1
ATOM 1275 O O . ALA A 1 169 ? 11.214 46.324 10.508 1.00 25.62 169 ALA A O 1
ATOM 1277 N N . VAL A 1 170 ? 12.338 46.781 12.398 1.00 26.05 170 VAL A N 1
ATOM 1278 C CA . VAL A 1 170 ? 11.630 48.037 12.660 1.00 24.80 170 VAL A CA 1
ATOM 1279 C C . VAL A 1 170 ? 12.611 49.110 13.106 1.00 24.60 170 VAL A C 1
ATOM 1280 O O . VAL A 1 170 ? 13.486 48.835 13.919 1.00 24.91 170 VAL A O 1
ATOM 1284 N N . ASP A 1 171 ? 12.477 50.309 12.530 1.00 24.42 171 ASP A N 1
ATOM 1285 C CA . ASP A 1 171 ? 13.060 51.550 13.079 1.00 24.41 171 ASP A CA 1
ATOM 1286 C C . ASP A 1 171 ? 11.928 52.452 13.622 1.00 24.09 171 ASP A C 1
ATOM 1287 O O . ASP A 1 171 ? 10.827 52.474 13.072 1.00 23.72 171 ASP A O 1
ATOM 1292 N N . VAL A 1 172 ? 12.190 53.163 14.718 1.00 24.65 172 VAL A N 1
ATOM 1293 C CA . VAL A 1 172 ? 11.284 54.223 15.191 1.00 24.37 172 VAL A CA 1
ATOM 1294 C C . VAL A 1 172 ? 12.093 55.509 15.211 1.00 24.42 172 VAL A C 1
ATOM 1295 O O . VAL A 1 172 ? 13.168 55.565 15.799 1.00 24.78 172 VAL A O 1
ATOM 1299 N N . LEU A 1 173 ? 11.570 56.533 14.551 1.00 24.37 173 LEU A N 1
ATOM 1300 C CA . LEU A 1 173 ? 12.367 57.683 14.146 1.00 24.36 173 LEU A CA 1
ATOM 1301 C C . LEU A 1 173 ? 11.684 59.004 14.466 1.00 24.32 173 LEU A C 1
ATOM 1302 O O . LEU A 1 173 ? 10.475 59.097 14.431 1.00 24.62 173 LEU A O 1
ATOM 1307 N N . ASP A 1 174 ? 12.468 60.025 14.788 1.00 24.98 174 ASP A N 1
ATOM 1308 C CA . ASP A 1 174 ? 11.956 61.389 14.930 1.00 24.94 174 ASP A CA 1
ATOM 1309 C C . ASP A 1 174 ? 12.435 62.203 13.740 1.00 24.37 174 ASP A C 1
ATOM 1310 O O . ASP A 1 174 ? 13.617 62.115 13.356 1.00 24.19 174 ASP A O 1
ATOM 1315 N N . VAL A 1 175 ? 11.515 62.980 13.162 1.00 23.54 175 VAL A N 1
ATOM 1316 C CA . VAL A 1 175 ? 11.852 63.998 12.164 1.00 23.08 175 VAL A CA 1
ATOM 1317 C C . VAL A 1 175 ? 11.558 65.362 12.773 1.00 23.53 175 VAL A C 1
ATOM 1318 O O . VAL A 1 175 ? 10.437 65.613 13.221 1.00 23.52 175 VAL A O 1
ATOM 1322 N N . LYS A 1 176 ? 12.573 66.226 12.808 1.00 23.93 176 LYS A N 1
ATOM 1323 C CA . LYS A 1 176 ? 12.436 67.578 13.327 1.00 24.32 176 LYS A CA 1
ATOM 1324 C C . LYS A 1 176 ? 12.946 68.555 12.278 1.00 24.31 176 LYS A C 1
ATOM 1325 O O . LYS A 1 176 ? 14.003 68.321 11.683 1.00 24.23 176 LYS A O 1
ATOM 1331 N N . PHE A 1 177 ? 12.185 69.629 12.039 1.00 24.15 177 PHE A N 1
ATOM 1332 C CA . PHE A 1 177 ? 12.610 70.699 11.135 1.00 24.17 177 PHE A CA 1
ATOM 1333 C C . PHE A 1 177 ? 12.799 71.987 11.889 1.00 25.21 177 PHE A C 1
ATOM 1334 O O . PHE A 1 177 ? 12.090 72.281 12.850 1.00 25.76 177 PHE A O 1
ATOM 1342 N N . TYR A 1 178 ? 13.783 72.750 11.442 1.00 25.78 178 TYR A N 1
ATOM 1343 C CA . TYR A 1 178 ? 14.203 73.950 12.131 1.00 27.18 178 TYR A CA 1
ATOM 1344 C C . TYR A 1 178 ? 14.251 75.082 11.115 1.00 27.71 178 TYR A C 1
ATOM 1345 O O . TYR A 1 178 ? 14.857 74.945 10.060 1.00 27.64 178 TYR A O 1
ATOM 1354 N N . GLY A 1 179 ? 13.601 76.192 11.433 1.00 28.38 179 GLY A N 1
ATOM 1355 C CA . GLY A 1 179 ? 13.504 77.303 10.511 1.00 28.96 179 GLY A CA 1
ATOM 1356 C C . GLY A 1 179 ? 13.710 78.604 11.241 1.00 30.92 179 GLY A C 1
ATOM 1357 O O . GLY A 1 179 ? 14.515 78.670 12.159 1.00 32.02 179 GLY A O 1
ATOM 1358 N N . LYS A 1 180 ? 12.974 79.631 10.822 1.00 31.64 180 LYS A N 1
ATOM 1359 C CA . LYS A 1 180 ? 13.114 80.992 11.344 1.00 33.91 180 LYS A CA 1
ATOM 1360 C C . LYS A 1 180 ? 11.730 81.613 11.352 1.00 33.85 180 LYS A C 1
ATOM 1361 O O . LYS A 1 180 ? 11.131 81.797 10.295 1.00 32.62 180 LYS A O 1
ATOM 1367 N N . SER A 1 181 ? 11.226 81.908 12.547 1.00 35.18 181 SER A N 1
ATOM 1368 C CA . SER A 1 181 ? 9.870 82.429 12.722 1.00 35.84 181 SER A CA 1
ATOM 1369 C C . SER A 1 181 ? 9.737 83.852 12.212 1.00 37.76 181 SER A C 1
ATOM 1370 O O . SER A 1 181 ? 10.704 84.605 12.162 1.00 39.56 181 SER A O 1
ATOM 1373 N N . ALA A 1 182 ? 8.518 84.212 11.844 1.00 38.01 182 ALA A N 1
ATOM 1374 C CA . ALA A 1 182 ? 8.184 85.579 11.498 1.00 40.31 182 ALA A CA 1
ATOM 1375 C C . ALA A 1 182 ? 6.698 85.738 11.710 1.00 40.99 182 ALA A C 1
ATOM 1376 O O . ALA A 1 182 ? 5.988 84.744 11.831 1.00 39.35 182 ALA A O 1
ATOM 1378 N N . HIS A 1 183 ? 6.228 86.977 11.768 1.00 44.15 183 HIS A N 1
ATOM 1379 C CA . HIS A 1 183 ? 4.801 87.242 11.843 1.00 45.68 183 HIS A CA 1
ATOM 1380 C C . HIS A 1 183 ? 4.190 87.020 10.458 1.00 44.14 183 HIS A C 1
ATOM 1381 O O . HIS A 1 183 ? 4.600 87.664 9.495 1.00 44.75 183 HIS A O 1
ATOM 1388 N N . ALA A 1 184 ? 3.199 86.133 10.367 1.00 42.89 184 ALA A N 1
ATOM 1389 C CA . ALA A 1 184 ? 2.698 85.635 9.072 1.00 41.56 184 ALA A CA 1
ATOM 1390 C C . ALA A 1 184 ? 2.083 86.708 8.162 1.00 42.94 184 ALA A C 1
ATOM 1391 O O . ALA A 1 184 ? 2.351 86.728 6.960 1.00 42.73 184 ALA A O 1
ATOM 1393 N N . SER A 1 185 ? 1.254 87.582 8.723 1.00 45.01 185 SER A N 1
ATOM 1394 C CA . SER A 1 185 ? 0.657 88.669 7.947 1.00 46.67 185 SER A CA 1
ATOM 1395 C C . SER A 1 185 ? 1.719 89.638 7.478 1.00 48.31 185 SER A C 1
ATOM 1396 O O . SER A 1 185 ? 1.855 89.885 6.296 1.00 48.17 185 SER A O 1
ATOM 1399 N N . GLU A 1 186 ? 2.507 90.134 8.421 1.00 50.49 186 GLU A N 1
ATOM 1400 C CA . GLU A 1 186 ? 3.363 91.301 8.205 1.00 53.07 186 GLU A CA 1
ATOM 1401 C C . GLU A 1 186 ? 4.599 90.974 7.370 1.00 51.40 186 GLU A C 1
ATOM 1402 O O . GLU A 1 186 ? 4.869 91.639 6.374 1.00 51.95 186 GLU A O 1
ATOM 1408 N N . ASN A 1 187 ? 5.352 89.963 7.793 1.00 49.34 187 ASN A N 1
ATOM 1409 C CA . ASN A 1 187 ? 6.658 89.693 7.199 1.00 48.53 187 ASN A CA 1
ATOM 1410 C C . ASN A 1 187 ? 6.998 88.211 7.094 1.00 45.15 187 ASN A C 1
ATOM 1411 O O . ASN A 1 187 ? 7.990 87.734 7.651 1.00 44.65 187 ASN A O 1
ATOM 1416 N N . ALA A 1 188 ? 6.162 87.505 6.333 1.00 42.53 188 ALA A N 1
ATOM 1417 C CA . ALA A 1 188 ? 6.375 86.098 6.019 1.00 39.73 188 ALA A CA 1
ATOM 1418 C C . ALA A 1 188 ? 7.576 85.909 5.086 1.00 39.20 188 ALA A C 1
ATOM 1419 O O . ALA A 1 188 ? 8.168 84.827 5.050 1.00 37.88 188 ALA A O 1
ATOM 1421 N N . ASP A 1 189 ? 7.942 86.952 4.338 1.00 40.47 189 ASP A N 1
ATOM 1422 C CA . ASP A 1 189 ? 9.090 86.868 3.411 1.00 40.33 189 ASP A CA 1
ATOM 1423 C C . ASP A 1 189 ? 10.463 86.771 4.104 1.00 40.99 189 ASP A C 1
ATOM 1424 O O . ASP A 1 189 ? 11.452 86.425 3.453 1.00 41.10 189 ASP A O 1
ATOM 1429 N N . GLU A 1 190 ? 10.526 87.031 5.412 1.00 41.40 190 GLU A N 1
ATOM 1430 C CA . GLU A 1 190 ? 11.771 86.820 6.150 1.00 41.70 190 GLU A CA 1
ATOM 1431 C C . GLU A 1 190 ? 11.696 85.635 7.096 1.00 39.20 190 GLU A C 1
ATOM 1432 O O . GLU A 1 190 ? 12.400 85.615 8.100 1.00 40.53 190 GLU A O 1
ATOM 1438 N N . ALA A 1 191 ? 10.885 84.633 6.745 1.00 35.85 191 ALA A N 1
ATOM 1439 C CA . ALA A 1 191 ? 10.730 83.419 7.545 1.00 33.58 191 ALA A CA 1
ATOM 1440 C C . ALA A 1 191 ? 11.274 82.204 6.824 1.00 31.41 191 ALA A C 1
ATOM 1441 O O . ALA A 1 191 ? 11.356 82.189 5.608 1.00 31.22 191 ALA A O 1
ATOM 1443 N N . LEU A 1 192 ? 11.635 81.172 7.578 1.00 30.15 192 LEU A N 1
ATOM 1444 C CA . LEU A 1 192 ? 11.976 79.870 7.000 1.00 28.04 192 LEU A CA 1
ATOM 1445 C C . LEU A 1 192 ? 11.001 78.869 7.625 1.00 26.85 192 LEU A C 1
ATOM 1446 O O . LEU A 1 192 ? 11.044 78.636 8.827 1.00 27.09 192 LEU A O 1
ATOM 1451 N N . ASN A 1 193 ? 10.102 78.311 6.814 1.00 25.73 193 ASN A N 1
ATOM 1452 C CA . ASN A 1 193 ? 8.851 77.696 7.319 1.00 24.94 193 ASN A CA 1
ATOM 1453 C C . ASN A 1 193 ? 9.012 76.199 7.612 1.00 23.65 193 ASN A C 1
ATOM 1454 O O . ASN A 1 193 ? 9.082 75.396 6.680 1.00 22.98 193 ASN A O 1
ATOM 1459 N N . ALA A 1 194 ? 9.065 75.845 8.904 1.00 23.61 194 ALA A N 1
ATOM 1460 C CA . ALA A 1 194 ? 9.308 74.472 9.358 1.00 22.43 194 ALA A CA 1
ATOM 1461 C C . ALA A 1 194 ? 8.063 73.572 9.191 1.00 21.89 194 ALA A C 1
ATOM 1462 O O . ALA A 1 194 ? 8.185 72.344 9.039 1.00 20.92 194 ALA A O 1
ATOM 1464 N N . LEU A 1 195 ? 6.873 74.185 9.217 1.00 22.49 195 LEU A N 1
ATOM 1465 C CA . LEU A 1 195 ? 5.604 73.477 8.930 1.00 21.92 195 LEU A CA 1
ATOM 1466 C C . LEU A 1 195 ? 5.473 73.164 7.434 1.00 21.61 195 LEU A C 1
ATOM 1467 O O . LEU A 1 195 ? 5.038 72.093 7.056 1.00 20.91 195 LEU A O 1
ATOM 1472 N N . ASP A 1 196 ? 5.845 74.111 6.587 1.00 22.92 196 ASP A N 1
ATOM 1473 C CA . ASP A 1 196 ? 5.956 73.845 5.158 1.00 23.18 196 ASP A CA 1
ATOM 1474 C C . ASP A 1 196 ? 6.928 72.700 4.944 1.00 22.78 196 ASP A C 1
ATOM 1475 O O . ASP A 1 196 ? 6.655 71.829 4.142 1.00 22.62 196 ASP A O 1
ATOM 1480 N N . ALA A 1 197 ? 8.057 72.703 5.651 1.00 23.68 197 ALA A N 1
ATOM 1481 C CA . ALA A 1 197 ? 9.041 71.618 5.537 1.00 23.70 197 ALA A CA 1
ATOM 1482 C C . ALA A 1 197 ? 8.390 70.273 5.866 1.00 23.43 197 ALA A C 1
ATOM 1483 O O . ALA A 1 197 ? 8.602 69.283 5.161 1.00 22.56 197 ALA A O 1
ATOM 1493 N N . ILE A 1 199 ? 4.996 69.463 5.879 1.00 24.04 199 ILE A N 1
ATOM 1494 C CA . ILE A 1 199 ? 3.967 69.115 4.897 1.00 23.58 199 ILE A CA 1
ATOM 1495 C C . ILE A 1 199 ? 4.623 68.515 3.640 1.00 23.48 199 ILE A C 1
ATOM 1496 O O . ILE A 1 199 ? 4.122 67.564 3.063 1.00 23.74 199 ILE A O 1
ATOM 1501 N N . SER A 1 200 ? 5.748 69.077 3.236 1.00 23.45 200 SER A N 1
ATOM 1502 C CA . SER A 1 200 ? 6.502 68.578 2.102 1.00 23.50 200 SER A CA 1
ATOM 1503 C C . SER A 1 200 ? 7.075 67.167 2.375 1.00 23.10 200 SER A C 1
ATOM 1504 O O . SER A 1 200 ? 7.107 66.292 1.496 1.00 23.44 200 SER A O 1
ATOM 1507 N N . TYR A 1 201 ? 7.549 66.955 3.593 1.00 22.65 201 TYR A N 1
ATOM 1508 C CA . TYR A 1 201 ? 8.037 65.650 3.995 1.00 21.97 201 TYR A CA 1
ATOM 1509 C C . TYR A 1 201 ? 6.879 64.645 3.948 1.00 21.66 201 TYR A C 1
ATOM 1510 O O . TYR A 1 201 ? 7.024 63.539 3.421 1.00 22.11 201 TYR A O 1
ATOM 1519 N N . PHE A 1 202 ? 5.724 65.039 4.490 1.00 21.00 202 PHE A N 1
ATOM 1520 C CA . PHE A 1 202 ? 4.546 64.174 4.503 1.00 20.22 202 PHE A CA 1
ATOM 1521 C C . PHE A 1 202 ? 4.052 63.854 3.094 1.00 19.96 202 PHE A C 1
ATOM 1522 O O . PHE A 1 202 ? 3.674 62.718 2.812 1.00 20.99 202 PHE A O 1
ATOM 1530 N N . ASN A 1 203 ? 4.047 64.843 2.210 1.00 19.30 203 ASN A N 1
ATOM 1531 C CA . ASN A 1 203 ? 3.674 64.612 0.823 1.00 19.04 203 ASN A CA 1
ATOM 1532 C C . ASN A 1 203 ? 4.612 63.603 0.171 1.00 19.39 203 ASN A C 1
ATOM 1533 O O . ASN A 1 203 ? 4.163 62.768 -0.605 1.00 20.08 203 ASN A O 1
ATOM 1538 N N . GLY A 1 204 ? 5.900 63.675 0.498 1.00 19.53 204 GLY A N 1
ATOM 1539 C CA . GLY A 1 204 ? 6.912 62.775 -0.072 1.00 20.33 204 GLY A CA 1
ATOM 1540 C C . GLY A 1 204 ? 6.857 61.326 0.410 1.00 20.78 204 GLY A C 1
ATOM 1541 O O . GLY A 1 204 ? 7.137 60.399 -0.349 1.00 21.27 204 GLY A O 1
ATOM 1542 N N . VAL A 1 205 ? 6.523 61.139 1.683 1.00 20.95 205 VAL A N 1
ATOM 1543 C CA . VAL A 1 205 ? 6.286 59.805 2.247 1.00 21.55 205 VAL A CA 1
ATOM 1544 C C . VAL A 1 205 ? 5.074 59.145 1.574 1.00 22.47 205 VAL A C 1
ATOM 1545 O O . VAL A 1 205 ? 5.139 57.971 1.222 1.00 23.52 205 VAL A O 1
ATOM 1549 N N . ALA A 1 206 ? 3.986 59.899 1.375 1.00 22.43 206 ALA A N 1
ATOM 1550 C CA . ALA A 1 206 ? 2.806 59.376 0.680 1.00 23.09 206 ALA A CA 1
ATOM 1551 C C . ALA A 1 206 ? 3.191 58.811 -0.690 1.00 23.86 206 ALA A C 1
ATOM 1552 O O . ALA A 1 206 ? 2.751 57.713 -1.082 1.00 25.87 206 ALA A O 1
ATOM 1554 N N . GLN A 1 207 ? 4.022 59.569 -1.403 1.00 23.31 207 GLN A N 1
ATOM 1555 C CA . GLN A 1 207 ? 4.475 59.216 -2.752 1.00 23.56 207 GLN A CA 1
ATOM 1556 C C . GLN A 1 207 ? 5.329 57.963 -2.759 1.00 23.40 207 GLN A C 1
ATOM 1557 O O . GLN A 1 207 ? 5.253 57.160 -3.695 1.00 25.08 207 GLN A O 1
ATOM 1563 N N . LEU A 1 208 ? 6.118 57.810 -1.702 1.00 22.28 208 LEU A N 1
ATOM 1564 C CA . LEU A 1 208 ? 7.069 56.715 -1.560 1.00 22.62 208 LEU A CA 1
ATOM 1565 C C . LEU A 1 208 ? 6.372 55.371 -1.455 1.00 23.75 208 LEU A C 1
ATOM 1566 O O . LEU A 1 208 ? 6.943 54.356 -1.863 1.00 25.41 208 LEU A O 1
ATOM 1571 N N . ARG A 1 209 ? 5.158 55.342 -0.911 1.00 23.33 209 ARG A N 1
ATOM 1572 C CA . ARG A 1 209 ? 4.479 54.074 -0.694 1.00 24.26 209 ARG A CA 1
ATOM 1573 C C . ARG A 1 209 ? 4.247 53.307 -1.982 1.00 24.89 209 ARG A C 1
ATOM 1574 O O . ARG A 1 209 ? 4.137 52.080 -1.945 1.00 26.61 209 ARG A O 1
ATOM 1582 N N . GLN A 1 210 ? 4.145 54.015 -3.108 1.00 23.96 210 GLN A N 1
ATOM 1583 C CA . GLN A 1 210 ? 4.013 53.352 -4.414 1.00 24.91 210 GLN A CA 1
ATOM 1584 C C . GLN A 1 210 ? 5.234 52.495 -4.790 1.00 25.88 210 GLN A C 1
ATOM 1585 O O . GLN A 1 210 ? 5.104 51.480 -5.483 1.00 26.87 210 GLN A O 1
ATOM 1591 N N . HIS A 1 211 ? 6.405 52.921 -4.305 1.00 25.64 211 HIS A N 1
ATOM 1592 C CA . HIS A 1 211 ? 7.709 52.439 -4.762 1.00 26.82 211 HIS A CA 1
ATOM 1593 C C . HIS A 1 211 ? 8.465 51.601 -3.728 1.00 28.19 211 HIS A C 1
ATOM 1594 O O . HIS A 1 211 ? 9.635 51.297 -3.926 1.00 29.31 211 HIS A O 1
ATOM 1601 N N . ILE A 1 212 ? 7.806 51.244 -2.626 1.00 29.10 212 ILE A N 1
ATOM 1602 C CA . ILE A 1 212 ? 8.362 50.303 -1.646 1.00 30.03 212 ILE A CA 1
ATOM 1603 C C . ILE A 1 212 ? 7.708 48.930 -1.843 1.00 32.77 212 ILE A C 1
ATOM 1604 O O . ILE A 1 212 ? 6.659 48.793 -2.502 1.00 33.06 212 ILE A O 1
ATOM 1609 N N . LYS A 1 213 ? 8.339 47.914 -1.263 1.00 35.10 213 LYS A N 1
ATOM 1610 C CA . LYS A 1 213 ? 7.846 46.547 -1.374 1.00 38.36 213 LYS A CA 1
ATOM 1611 C C . LYS A 1 213 ? 6.595 46.392 -0.536 1.00 38.91 213 LYS A C 1
ATOM 1612 O O . LYS A 1 213 ? 6.359 47.174 0.375 1.00 37.94 213 LYS A O 1
ATOM 1618 N N . LYS A 1 214 ? 5.787 45.382 -0.840 1.00 41.73 214 LYS A N 1
ATOM 1619 C CA . LYS A 1 214 ? 4.478 45.223 -0.185 1.00 42.64 214 LYS A CA 1
ATOM 1620 C C . LYS A 1 214 ? 4.572 44.659 1.245 1.00 42.26 214 LYS A C 1
ATOM 1621 O O . LYS A 1 214 ? 3.578 44.646 1.977 1.00 42.74 214 LYS A O 1
ATOM 1627 N N . ASP A 1 215 ? 5.779 44.247 1.637 1.00 41.71 215 ASP A N 1
ATOM 1628 C CA . ASP A 1 215 ? 6.077 43.760 2.983 1.00 41.26 215 ASP A CA 1
ATOM 1629 C C . ASP A 1 215 ? 6.607 44.881 3.883 1.00 38.46 215 ASP A C 1
ATOM 1630 O O . ASP A 1 215 ? 6.878 44.661 5.072 1.00 38.52 215 ASP A O 1
ATOM 1635 N N . GLN A 1 216 ? 6.740 46.078 3.310 1.00 36.03 216 GLN A N 1
ATOM 1636 C CA . GLN A 1 216 ? 7.323 47.239 3.981 1.00 33.44 216 GLN A CA 1
ATOM 1637 C C . GLN A 1 216 ? 6.260 48.286 4.361 1.00 31.72 216 GLN A C 1
ATOM 1638 O O . GLN A 1 216 ? 5.235 48.407 3.711 1.00 32.17 216 GLN A O 1
ATOM 1644 N N . ARG A 1 217 ? 6.515 49.036 5.427 1.00 30.13 217 ARG A N 1
ATOM 1645 C CA . ARG A 1 217 ? 5.563 50.010 5.944 1.00 28.95 217 ARG A CA 1
ATOM 1646 C C . ARG A 1 217 ? 6.298 51.268 6.366 1.00 27.49 217 ARG A C 1
ATOM 1647 O O . ARG A 1 217 ? 7.446 51.203 6.770 1.00 26.62 217 ARG A O 1
ATOM 1655 N N . VAL A 1 218 ? 5.618 52.407 6.251 1.00 27.08 218 VAL A N 1
ATOM 1656 C CA . VAL A 1 218 ? 6.099 53.694 6.757 1.00 25.96 218 VAL A CA 1
ATOM 1657 C C . VAL A 1 218 ? 4.877 54.493 7.208 1.00 26.04 218 VAL A C 1
ATOM 1658 O O . VAL A 1 218 ? 3.972 54.739 6.423 1.00 25.69 218 VAL A O 1
ATOM 1662 N N . HIS A 1 219 ? 4.825 54.856 8.487 1.00 26.65 219 HIS A N 1
ATOM 1663 C CA . HIS A 1 219 ? 3.683 55.629 9.016 1.00 27.16 219 HIS A CA 1
ATOM 1664 C C . HIS A 1 219 ? 4.095 56.518 10.186 1.00 26.13 219 HIS A C 1
ATOM 1665 O O . HIS A 1 219 ? 5.031 56.186 10.917 1.00 26.41 219 HIS A O 1
ATOM 1672 N N . GLY A 1 220 ? 3.420 57.659 10.344 1.00 25.18 220 GLY A N 1
ATOM 1673 C CA . GLY A 1 220 ? 3.766 58.588 11.419 1.00 24.25 220 GLY A CA 1
ATOM 1674 C C . GLY A 1 220 ? 2.752 59.673 11.708 1.00 23.59 220 GLY A C 1
ATOM 1675 O O . GLY A 1 220 ? 1.726 59.773 11.048 1.00 23.71 220 GLY A O 1
ATOM 1676 N N . VAL A 1 221 ? 3.053 60.487 12.718 1.00 22.91 221 VAL A N 1
ATOM 1677 C CA . VAL A 1 221 ? 2.174 61.573 13.135 1.00 22.42 221 VAL A CA 1
ATOM 1678 C C . VAL A 1 221 ? 2.986 62.841 13.403 1.00 21.91 221 VAL A C 1
ATOM 1679 O O . VAL A 1 221 ? 4.187 62.758 13.660 1.00 21.60 221 VAL A O 1
ATOM 1683 N N . ILE A 1 222 ? 2.326 63.998 13.290 1.00 21.57 222 ILE A N 1
ATOM 1684 C CA . ILE A 1 222 ? 2.901 65.302 13.639 1.00 21.48 222 ILE A CA 1
ATOM 1685 C C . ILE A 1 222 ? 2.653 65.581 15.140 1.00 22.42 222 ILE A C 1
ATOM 1686 O O . ILE A 1 222 ? 1.522 65.832 15.560 1.00 23.05 222 ILE A O 1
ATOM 1691 N N . LEU A 1 223 ? 3.720 65.508 15.937 1.00 22.42 223 LEU A N 1
ATOM 1692 C CA . LEU A 1 223 ? 3.655 65.782 17.368 1.00 23.30 223 LEU A CA 1
ATOM 1693 C C . LEU A 1 223 ? 3.672 67.306 17.657 1.00 24.49 223 LEU A C 1
ATOM 1694 O O . LEU A 1 223 ? 3.011 67.768 18.591 1.00 25.69 223 LEU A O 1
ATOM 1699 N N . ASP A 1 224 ? 4.439 68.072 16.865 1.00 24.45 224 ASP A N 1
ATOM 1700 C CA . ASP A 1 224 ? 4.466 69.545 16.954 1.00 25.19 224 ASP A CA 1
ATOM 1701 C C . ASP A 1 224 ? 4.309 70.126 15.550 1.00 24.46 224 ASP A C 1
ATOM 1702 O O . ASP A 1 224 ? 5.184 69.961 14.711 1.00 23.47 224 ASP A O 1
ATOM 1707 N N . GLY A 1 225 ? 3.180 70.792 15.303 1.00 25.03 225 GLY A N 1
ATOM 1708 C CA . GLY A 1 225 ? 2.879 71.376 13.995 1.00 24.56 225 GLY A CA 1
ATOM 1709 C C . GLY A 1 225 ? 2.733 72.889 14.024 1.00 25.76 225 GLY A C 1
ATOM 1710 O O . GLY A 1 225 ? 2.164 73.488 13.104 1.00 25.48 225 GLY A O 1
ATOM 1711 N N . GLY A 1 226 ? 3.282 73.509 15.066 1.00 27.21 226 GLY A N 1
ATOM 1712 C CA . GLY A 1 226 ? 3.161 74.946 15.283 1.00 28.94 226 GLY A CA 1
ATOM 1713 C C . GLY A 1 226 ? 2.295 75.224 16.493 1.00 30.61 226 GLY A C 1
ATOM 1714 O O . GLY A 1 226 ? 1.523 74.366 16.908 1.00 31.09 226 GLY A O 1
ATOM 1715 N N . LYS A 1 227 ? 2.424 76.405 17.079 1.00 32.49 227 LYS A N 1
ATOM 1716 C CA . LYS A 1 227 ? 1.624 76.729 18.257 1.00 34.72 227 LYS A CA 1
ATOM 1717 C C . LYS A 1 227 ? 0.798 77.994 18.147 1.00 35.18 227 LYS A C 1
ATOM 1718 O O . LYS A 1 227 ? -0.163 78.137 18.906 1.00 36.25 227 LYS A O 1
ATOM 1724 N N . ALA A 1 228 ? 1.160 78.893 17.225 1.00 34.11 228 ALA A N 1
ATOM 1725 C CA . ALA A 1 228 ? 0.461 80.163 17.057 1.00 34.81 228 ALA A CA 1
ATOM 1726 C C . ALA A 1 228 ? 0.164 80.386 15.579 1.00 33.46 228 ALA A C 1
ATOM 1727 O O . ALA A 1 228 ? 1.072 80.311 14.732 1.00 32.35 228 ALA A O 1
ATOM 1729 N N . ALA A 1 229 ? -1.113 80.656 15.293 1.00 33.44 229 ALA A N 1
ATOM 1730 C CA . ALA A 1 229 ? -1.624 80.796 13.932 1.00 32.33 229 ALA A CA 1
ATOM 1731 C C . ALA A 1 229 ? -1.043 82.004 13.217 1.00 33.23 229 ALA A C 1
ATOM 1732 O O . ALA A 1 229 ? -0.880 81.978 11.987 1.00 32.54 229 ALA A O 1
ATOM 1734 N N . ASN A 1 230 ? -0.734 83.055 13.986 1.00 35.10 230 ASN A N 1
ATOM 1735 C CA . ASN A 1 230 ? -0.171 84.312 13.451 1.00 35.99 230 ASN A CA 1
ATOM 1736 C C . ASN A 1 230 ? 1.370 84.363 13.310 1.00 35.17 230 ASN A C 1
ATOM 1737 O O . ASN A 1 230 ? 1.904 85.366 12.855 1.00 36.50 230 ASN A O 1
ATOM 1742 N N . ILE A 1 231 ? 2.055 83.278 13.675 1.00 33.44 231 ILE A N 1
ATOM 1743 C CA . ILE A 1 231 ? 3.514 83.167 13.619 1.00 32.91 231 ILE A CA 1
ATOM 1744 C C . ILE A 1 231 ? 3.917 81.987 12.731 1.00 30.32 231 ILE A C 1
ATOM 1745 O O . ILE A 1 231 ? 3.348 80.903 12.859 1.00 29.28 231 ILE A O 1
ATOM 1750 N N . ILE A 1 232 ? 4.897 82.188 11.848 1.00 29.61 232 ILE A N 1
ATOM 1751 C CA . ILE A 1 232 ? 5.421 81.087 11.009 1.00 27.52 232 ILE A CA 1
ATOM 1752 C C . ILE A 1 232 ? 6.262 80.142 11.912 1.00 27.80 232 ILE A C 1
ATOM 1753 O O . ILE A 1 232 ? 7.166 80.600 12.621 1.00 29.12 232 ILE A O 1
ATOM 1758 N N . PRO A 1 233 ? 5.943 78.833 11.926 1.00 26.80 233 PRO A N 1
ATOM 1759 C CA . PRO A 1 233 ? 6.701 77.922 12.786 1.00 26.88 233 PRO A CA 1
ATOM 1760 C C . PRO A 1 233 ? 8.176 77.797 12.427 1.00 27.37 233 PRO A C 1
ATOM 1761 O O . PRO A 1 233 ? 8.520 77.693 11.245 1.00 26.49 233 PRO A O 1
ATOM 1765 N N . ASP A 1 234 ? 9.028 77.832 13.456 1.00 28.93 234 ASP A N 1
ATOM 1766 C CA . ASP A 1 234 ? 10.467 77.613 13.297 1.00 29.54 234 ASP A CA 1
ATOM 1767 C C . ASP A 1 234 ? 10.872 76.225 13.771 1.00 29.20 234 ASP A C 1
ATOM 1768 O O . ASP A 1 234 ? 12.051 75.897 13.790 1.00 29.70 234 ASP A O 1
ATOM 1773 N N . TYR A 1 235 ? 9.887 75.409 14.138 1.00 29.07 235 TYR A N 1
ATOM 1774 C CA . TYR A 1 235 ? 10.129 74.059 14.634 1.00 28.63 235 TYR A CA 1
ATOM 1775 C C . TYR A 1 235 ? 8.878 73.189 14.479 1.00 27.33 235 TYR A C 1
ATOM 1776 O O . TYR A 1 235 ? 7.785 73.557 14.930 1.00 28.21 235 TYR A O 1
ATOM 1785 N N . THR A 1 236 ? 9.051 72.043 13.835 1.00 26.07 236 THR A N 1
ATOM 1786 C CA . THR A 1 236 ? 8.008 71.014 13.742 1.00 25.31 236 THR A CA 1
ATOM 1787 C C . THR A 1 236 ? 8.623 69.644 14.064 1.00 25.12 236 THR A C 1
ATOM 1788 O O . THR A 1 236 ? 9.810 69.431 13.821 1.00 25.42 236 THR A O 1
ATOM 1792 N N . HIS A 1 237 ? 7.816 68.723 14.592 1.00 25.04 237 HIS A N 1
ATOM 1793 C CA . HIS A 1 237 ? 8.311 67.439 15.097 1.00 25.01 237 HIS A CA 1
ATOM 1794 C C . HIS A 1 237 ? 7.313 66.356 14.720 1.00 24.43 237 HIS A C 1
ATOM 1795 O O . HIS A 1 237 ? 6.117 66.497 14.976 1.00 24.54 237 HIS A O 1
ATOM 1802 N N . ALA A 1 238 ? 7.805 65.294 14.085 1.00 24.18 238 ALA A N 1
ATOM 1803 C CA . ALA A 1 238 ? 6.988 64.109 13.763 1.00 24.09 238 ALA A CA 1
ATOM 1804 C C . ALA A 1 238 ? 7.690 62.844 14.224 1.00 24.71 238 ALA A C 1
ATOM 1805 O O . ALA A 1 238 ? 8.914 62.810 14.333 1.00 25.24 238 ALA A O 1
ATOM 1807 N N . ARG A 1 239 ? 6.908 61.802 14.486 1.00 25.52 239 ARG A N 1
ATOM 1808 C CA . ARG A 1 239 ? 7.446 60.502 14.870 1.00 26.26 239 ARG A CA 1
ATOM 1809 C C . ARG A 1 239 ? 6.982 59.419 13.908 1.00 26.30 239 ARG A C 1
ATOM 1810 O O . ARG A 1 239 ? 5.795 59.310 13.633 1.00 26.48 239 ARG A O 1
ATOM 1818 N N . PHE A 1 240 ? 7.921 58.601 13.437 1.00 26.84 240 PHE A N 1
ATOM 1819 C CA . PHE A 1 240 ? 7.655 57.621 12.386 1.00 27.42 240 PHE A CA 1
ATOM 1820 C C . PHE A 1 240 ? 8.150 56.219 12.723 1.00 28.21 240 PHE A C 1
ATOM 1821 O O . PHE A 1 240 ? 9.152 56.043 13.414 1.00 29.02 240 PHE A O 1
ATOM 1829 N N . TYR A 1 241 ? 7.406 55.232 12.234 1.00 28.48 241 TYR A N 1
ATOM 1830 C CA . TYR A 1 241 ? 7.850 53.846 12.169 1.00 29.21 241 TYR A CA 1
ATOM 1831 C C . TYR A 1 241 ? 8.239 53.576 10.718 1.00 27.97 241 TYR A C 1
ATOM 1832 O O . TYR A 1 241 ? 7.602 54.105 9.796 1.00 27.11 241 TYR A O 1
ATOM 1841 N N . THR A 1 242 ? 9.279 52.764 10.529 1.00 27.13 242 THR A N 1
ATOM 1842 C CA . THR A 1 242 ? 9.530 52.099 9.261 1.00 26.43 242 THR A CA 1
ATOM 1843 C C . THR A 1 242 ? 9.769 50.634 9.536 1.00 27.24 242 THR A C 1
ATOM 1844 O O . THR A 1 242 ? 10.307 50.284 10.555 1.00 27.59 242 THR A O 1
ATOM 1848 N N . ARG A 1 243 ? 9.372 49.787 8.602 1.00 28.21 243 ARG A N 1
ATOM 1849 C CA . ARG A 1 243 ? 9.403 48.346 8.768 1.00 29.69 243 ARG A CA 1
ATOM 1850 C C . ARG A 1 243 ? 9.749 47.671 7.445 1.00 30.15 243 ARG A C 1
ATOM 1851 O O . ARG A 1 243 ? 9.361 48.151 6.393 1.00 29.50 243 ARG A O 1
ATOM 1859 N N . ALA A 1 244 ? 10.486 46.569 7.508 1.00 31.43 244 ALA A N 1
ATOM 1860 C CA . ALA A 1 244 ? 10.807 45.754 6.332 1.00 32.82 244 ALA A CA 1
ATOM 1861 C C . ALA A 1 244 ? 11.071 44.321 6.784 1.00 35.01 244 ALA A C 1
ATOM 1862 O O . ALA A 1 244 ? 11.171 44.067 7.977 1.00 34.93 244 ALA A O 1
ATOM 1872 N N . THR A 1 246 ? 13.764 42.501 6.453 1.00 37.54 246 THR A N 1
ATOM 1873 C CA . THR A 1 246 ? 15.093 42.320 7.006 1.00 37.11 246 THR A CA 1
ATOM 1874 C C . THR A 1 246 ? 15.674 43.662 7.380 1.00 35.28 246 THR A C 1
ATOM 1875 O O . THR A 1 246 ? 15.182 44.699 6.948 1.00 33.92 246 THR A O 1
ATOM 1879 N N . ARG A 1 247 ? 16.711 43.620 8.210 1.00 35.40 247 ARG A N 1
ATOM 1880 C CA . ARG A 1 247 ? 17.476 44.799 8.580 1.00 34.03 247 ARG A CA 1
ATOM 1881 C C . ARG A 1 247 ? 18.210 45.381 7.360 1.00 34.21 247 ARG A C 1
ATOM 1882 O O . ARG A 1 247 ? 18.266 46.594 7.210 1.00 33.04 247 ARG A O 1
ATOM 1890 N N . LYS A 1 248 ? 18.760 44.531 6.491 1.00 36.15 248 LYS A N 1
ATOM 1891 C CA . LYS A 1 248 ? 19.364 44.996 5.230 1.00 36.71 248 LYS A CA 1
ATOM 1892 C C . LYS A 1 248 ? 18.387 45.828 4.407 1.00 35.49 248 LYS A C 1
ATOM 1893 O O . LYS A 1 248 ? 18.712 46.935 4.003 1.00 34.43 248 LYS A O 1
ATOM 1899 N N . GLU A 1 249 ? 17.200 45.277 4.165 1.00 35.89 249 GLU A N 1
ATOM 1900 C CA . GLU A 1 249 ? 16.145 45.973 3.427 1.00 35.46 249 GLU A CA 1
ATOM 1901 C C . GLU A 1 249 ? 15.667 47.255 4.126 1.00 32.92 249 GLU A C 1
ATOM 1902 O O . GLU A 1 249 ? 15.357 48.244 3.456 1.00 32.29 249 GLU A O 1
ATOM 1908 N N . LEU A 1 250 ? 15.583 47.226 5.455 1.00 31.56 250 LEU A N 1
ATOM 1909 C CA . LEU A 1 250 ? 15.105 48.377 6.236 1.00 29.36 250 LEU A CA 1
ATOM 1910 C C . LEU A 1 250 ? 16.074 49.580 6.217 1.00 28.44 250 LEU A C 1
ATOM 1911 O O . LEU A 1 250 ? 15.638 50.730 6.133 1.00 27.52 250 LEU A O 1
ATOM 1916 N N . ASP A 1 251 ? 17.379 49.327 6.303 1.00 28.76 251 ASP A N 1
ATOM 1917 C CA . ASP A 1 251 ? 18.358 50.406 6.268 1.00 28.07 251 ASP A CA 1
ATOM 1918 C C . ASP A 1 251 ? 18.283 51.173 4.938 1.00 28.13 251 ASP A C 1
ATOM 1919 O O . ASP A 1 251 ? 18.561 52.393 4.891 1.00 27.78 251 ASP A O 1
ATOM 1924 N N . ILE A 1 252 ? 17.903 50.467 3.866 1.00 28.69 252 ILE A N 1
ATOM 1925 C CA . ILE A 1 252 ? 17.656 51.093 2.560 1.00 28.30 252 ILE A CA 1
ATOM 1926 C C . ILE A 1 252 ? 16.382 51.960 2.633 1.00 27.18 252 ILE A C 1
ATOM 1927 O O . ILE A 1 252 ? 16.389 53.108 2.165 1.00 26.92 252 ILE A O 1
ATOM 1932 N N . LEU A 1 253 ? 15.303 51.408 3.206 1.00 26.69 253 LEU A N 1
ATOM 1933 C CA . LEU A 1 253 ? 14.003 52.102 3.325 1.00 25.47 253 LEU A CA 1
ATOM 1934 C C . LEU A 1 253 ? 14.119 53.343 4.192 1.00 24.75 253 LEU A C 1
ATOM 1935 O O . LEU A 1 253 ? 13.686 54.425 3.798 1.00 24.23 253 LEU A O 1
ATOM 1940 N N . THR A 1 254 ? 14.703 53.185 5.376 1.00 25.28 254 THR A N 1
ATOM 1941 C CA . THR A 1 254 ? 14.841 54.301 6.307 1.00 24.88 254 THR A CA 1
ATOM 1942 C C . THR A 1 254 ? 15.666 55.414 5.677 1.00 25.02 254 THR A C 1
ATOM 1943 O O . THR A 1 254 ? 15.330 56.579 5.830 1.00 24.48 254 THR A O 1
ATOM 1947 N N . GLU A 1 255 ? 16.719 55.051 4.951 1.00 26.12 255 GLU A N 1
ATOM 1948 C CA . GLU A 1 255 ? 17.548 56.041 4.268 1.00 26.69 255 GLU A CA 1
ATOM 1949 C C . GLU A 1 255 ? 16.765 56.820 3.187 1.00 26.31 255 GLU A C 1
ATOM 1950 O O . GLU A 1 255 ? 16.998 58.019 2.994 1.00 25.52 255 GLU A O 1
ATOM 1956 N N . LYS A 1 256 ? 15.835 56.153 2.504 1.00 26.55 256 LYS A N 1
ATOM 1957 C CA . LYS A 1 256 ? 14.967 56.840 1.538 1.00 26.81 256 LYS A CA 1
ATOM 1958 C C . LYS A 1 256 ? 14.077 57.867 2.260 1.00 25.70 256 LYS A C 1
ATOM 1959 O O . LYS A 1 256 ? 13.767 58.941 1.720 1.00 25.32 256 LYS A O 1
ATOM 1965 N N . VAL A 1 257 ? 13.642 57.516 3.468 1.00 25.22 257 VAL A N 1
ATOM 1966 C CA . VAL A 1 257 ? 12.807 58.409 4.251 1.00 24.43 257 VAL A CA 1
ATOM 1967 C C . VAL A 1 257 ? 13.706 59.553 4.752 1.00 24.52 257 VAL A C 1
ATOM 1968 O O . VAL A 1 257 ? 13.286 60.709 4.811 1.00 24.24 257 VAL A O 1
ATOM 1972 N N . ASN A 1 258 ? 14.962 59.250 5.052 1.00 25.10 258 ASN A N 1
ATOM 1973 C CA . ASN A 1 258 ? 15.907 60.306 5.396 1.00 25.55 258 ASN A CA 1
ATOM 1974 C C . ASN A 1 258 ? 15.964 61.342 4.263 1.00 25.98 258 ASN A C 1
ATOM 1975 O O . ASN A 1 258 ? 15.746 62.542 4.493 1.00 26.33 258 ASN A O 1
ATOM 1980 N N . GLN A 1 259 ? 16.211 60.876 3.039 1.00 26.25 259 GLN A N 1
ATOM 1981 C CA . GLN A 1 259 ? 16.332 61.784 1.899 1.00 25.96 259 GLN A CA 1
ATOM 1982 C C . GLN A 1 259 ? 15.043 62.550 1.618 1.00 25.05 259 GLN A C 1
ATOM 1983 O O . GLN A 1 259 ? 15.082 63.661 1.101 1.00 25.13 259 GLN A O 1
ATOM 1989 N N . ILE A 1 260 ? 13.896 61.967 1.952 1.00 24.32 260 ILE A N 1
ATOM 1990 C CA . ILE A 1 260 ? 12.634 62.686 1.783 1.00 23.45 260 ILE A CA 1
ATOM 1991 C C . ILE A 1 260 ? 12.616 63.877 2.747 1.00 23.40 260 ILE A C 1
ATOM 1992 O O . ILE A 1 260 ? 12.228 64.990 2.361 1.00 23.70 260 ILE A O 1
ATOM 1997 N N . ALA A 1 261 ? 13.074 63.649 3.984 1.00 23.22 261 ALA A N 1
ATOM 1998 C CA . ALA A 1 261 ? 13.224 64.721 4.975 1.00 22.83 261 ALA A CA 1
ATOM 1999 C C . ALA A 1 261 ? 14.199 65.787 4.471 1.00 23.22 261 ALA A C 1
ATOM 2000 O O . ALA A 1 261 ? 13.883 66.977 4.438 1.00 23.19 261 ALA A O 1
ATOM 2002 N N . ARG A 1 262 ? 15.384 65.340 4.074 1.00 23.70 262 ARG A N 1
ATOM 2003 C CA . ARG A 1 262 ? 16.431 66.230 3.555 1.00 24.32 262 ARG A CA 1
ATOM 2004 C C . ARG A 1 262 ? 15.909 67.131 2.453 1.00 23.67 262 ARG A C 1
ATOM 2005 O O . ARG A 1 262 ? 16.062 68.339 2.518 1.00 24.37 262 ARG A O 1
ATOM 2013 N N . GLY A 1 263 ? 15.287 66.532 1.450 1.00 22.81 263 GLY A N 1
ATOM 2014 C CA . GLY A 1 263 ? 14.691 67.286 0.359 1.00 22.65 263 GLY A CA 1
ATOM 2015 C C . GLY A 1 263 ? 13.661 68.300 0.831 1.00 22.08 263 GLY A C 1
ATOM 2016 O O . GLY A 1 263 ? 13.667 69.436 0.379 1.00 22.67 263 GLY A O 1
ATOM 2017 N N . ALA A 1 264 ? 12.769 67.904 1.737 1.00 21.13 264 ALA A N 1
ATOM 2018 C CA . ALA A 1 264 ? 11.829 68.856 2.325 1.00 20.58 264 ALA A CA 1
ATOM 2019 C C . ALA A 1 264 ? 12.582 70.080 2.895 1.00 21.62 264 ALA A C 1
ATOM 2020 O O . ALA A 1 264 ? 12.185 71.234 2.667 1.00 22.11 264 ALA A O 1
ATOM 2022 N N . ALA A 1 265 ? 13.680 69.819 3.611 1.00 22.28 265 ALA A N 1
ATOM 2023 C CA . ALA A 1 265 ? 14.516 70.869 4.199 1.00 23.30 265 ALA A CA 1
ATOM 2024 C C . ALA A 1 265 ? 15.097 71.766 3.126 1.00 24.42 265 ALA A C 1
ATOM 2025 O O . ALA A 1 265 ? 15.070 72.984 3.250 1.00 25.70 265 ALA A O 1
ATOM 2027 N N . ILE A 1 266 ? 15.628 71.170 2.064 1.00 24.86 266 ILE A N 1
ATOM 2028 C CA . ILE A 1 266 ? 16.228 71.949 0.968 1.00 25.83 266 ILE A CA 1
ATOM 2029 C C . ILE A 1 266 ? 15.191 72.860 0.270 1.00 25.82 266 ILE A C 1
ATOM 2030 O O . ILE A 1 266 ? 15.453 74.036 0.033 1.00 26.45 266 ILE A O 1
ATOM 2035 N N . GLN A 1 267 ? 14.020 72.303 -0.035 1.00 25.15 267 GLN A N 1
ATOM 2036 C CA . GLN A 1 267 ? 12.906 73.048 -0.635 1.00 25.50 267 GLN A CA 1
ATOM 2037 C C . GLN A 1 267 ? 12.550 74.292 0.154 1.00 26.52 267 GLN A C 1
ATOM 2038 O O . GLN A 1 267 ? 12.364 75.362 -0.425 1.00 27.42 267 GLN A O 1
ATOM 2044 N N . THR A 1 268 ? 12.449 74.136 1.476 1.00 26.94 268 THR A N 1
ATOM 2045 C CA . THR A 1 268 ? 11.916 75.179 2.355 1.00 27.75 268 THR A CA 1
ATOM 2046 C C . THR A 1 268 ? 12.989 76.093 2.943 1.00 29.36 268 THR A C 1
ATOM 2047 O O . THR A 1 268 ? 12.662 77.106 3.582 1.00 30.21 268 THR A O 1
ATOM 2051 N N . GLY A 1 269 ? 14.257 75.737 2.731 1.00 30.13 269 GLY A N 1
ATOM 2052 C CA . GLY A 1 269 ? 15.386 76.474 3.303 1.00 32.10 269 GLY A CA 1
ATOM 2053 C C . GLY A 1 269 ? 15.628 76.190 4.779 1.00 32.67 269 GLY A C 1
ATOM 2054 O O . GLY A 1 269 ? 16.412 76.884 5.446 1.00 34.38 269 GLY A O 1
ATOM 2055 N N . CYS A 1 270 ? 14.951 75.168 5.291 1.00 31.85 270 CYS A N 1
ATOM 2056 C CA . CYS A 1 270 ? 15.058 74.788 6.692 1.00 32.37 270 CYS A CA 1
ATOM 2057 C C . CYS A 1 270 ? 16.236 73.853 6.913 1.00 32.71 270 CYS A C 1
ATOM 2058 O O . CYS A 1 270 ? 16.861 73.358 5.966 1.00 32.89 270 CYS A O 1
ATOM 2061 N N . ASP A 1 271 ? 16.527 73.630 8.185 1.00 33.30 271 ASP A N 1
ATOM 2062 C CA . ASP A 1 271 ? 17.453 72.608 8.596 1.00 33.61 271 ASP A CA 1
ATOM 2063 C C . ASP A 1 271 ? 16.677 71.447 9.200 1.00 31.77 271 ASP A C 1
ATOM 2064 O O . ASP A 1 271 ? 15.464 71.559 9.439 1.00 31.25 271 ASP A O 1
ATOM 2069 N N . TYR A 1 272 ? 17.349 70.321 9.431 1.00 30.89 272 TYR A N 1
ATOM 2070 C CA . TYR A 1 272 ? 16.624 69.134 9.899 1.00 29.22 272 TYR A CA 1
ATOM 2071 C C . TYR A 1 272 ? 17.442 68.177 10.779 1.00 29.24 272 TYR A C 1
ATOM 2072 O O . TYR A 1 272 ? 18.684 68.202 10.801 1.00 29.69 272 TYR A O 1
ATOM 2081 N N . GLU A 1 273 ? 16.700 67.396 11.561 1.00 28.59 273 GLU A N 1
ATOM 2082 C CA . GLU A 1 273 ? 17.208 66.222 12.256 1.00 28.69 273 GLU A CA 1
ATOM 2083 C C . GLU A 1 273 ? 16.326 65.027 11.895 1.00 27.35 273 GLU A C 1
ATOM 2084 O O . GLU A 1 273 ? 15.112 65.153 11.741 1.00 26.07 273 GLU A O 1
ATOM 2090 N N . PHE A 1 274 ? 16.960 63.873 11.757 1.00 27.39 274 PHE A N 1
ATOM 2091 C CA . PHE A 1 274 ? 16.281 62.645 11.405 1.00 26.78 274 PHE A CA 1
ATOM 2092 C C . PHE A 1 274 ? 17.079 61.492 11.988 1.00 27.46 274 PHE A C 1
ATOM 2093 O O . PHE A 1 274 ? 18.202 61.225 11.569 1.00 28.30 274 PHE A O 1
ATOM 2101 N N . GLY A 1 275 ? 16.511 60.816 12.971 1.00 27.61 275 GLY A N 1
ATOM 2102 C CA . GLY A 1 275 ? 17.211 59.714 13.609 1.00 28.31 275 GLY A CA 1
ATOM 2103 C C . GLY A 1 275 ? 16.306 58.800 14.415 1.00 28.30 275 GLY A C 1
ATOM 2104 O O . GLY A 1 275 ? 15.133 59.116 14.648 1.00 28.10 275 GLY A O 1
ATOM 2105 N N . PRO A 1 276 ? 16.851 57.651 14.841 1.00 28.66 276 PRO A N 1
ATOM 2106 C CA . PRO A 1 276 ? 16.062 56.707 15.591 1.00 28.40 276 PRO A CA 1
ATOM 2107 C C . PRO A 1 276 ? 15.996 57.111 17.056 1.00 28.21 276 PRO A C 1
ATOM 2108 O O . PRO A 1 276 ? 16.999 57.535 17.619 1.00 29.04 276 PRO A O 1
ATOM 2112 N N . ILE A 1 277 ? 14.822 56.980 17.660 1.00 27.18 277 ILE A N 1
ATOM 2113 C CA . ILE A 1 277 ? 14.667 57.230 19.091 1.00 27.00 277 ILE A CA 1
ATOM 2114 C C . ILE A 1 277 ? 15.018 56.008 19.955 1.00 27.41 277 ILE A C 1
ATOM 2115 O O . ILE A 1 277 ? 15.102 56.110 21.180 1.00 28.25 277 ILE A O 1
ATOM 2120 N N . GLN A 1 278 ? 15.217 54.856 19.318 1.00 26.96 278 GLN A N 1
ATOM 2121 C CA . GLN A 1 278 ? 15.603 53.630 20.017 1.00 27.51 278 GLN A CA 1
ATOM 2122 C C . GLN A 1 278 ? 16.540 52.839 19.149 1.00 27.56 278 GLN A C 1
ATOM 2123 O O . GLN A 1 278 ? 16.695 53.145 17.973 1.00 27.02 278 GLN A O 1
ATOM 2129 N N . ASN A 1 279 ? 17.130 51.794 19.712 1.00 28.51 279 ASN A N 1
ATOM 2130 C CA . ASN A 1 279 ? 18.184 51.078 19.019 1.00 28.92 279 ASN A CA 1
ATOM 2131 C C . ASN A 1 279 ? 17.818 50.396 17.686 1.00 28.64 279 ASN A C 1
ATOM 2132 O O . ASN A 1 279 ? 18.627 50.433 16.722 1.00 29.88 279 ASN A O 1
ATOM 2137 N N . GLY A 1 280 ? 16.649 49.783 17.573 1.00 27.10 280 GLY A N 1
ATOM 2138 C CA . GLY A 1 280 ? 16.292 49.274 16.238 1.00 25.98 280 GLY A CA 1
ATOM 2139 C C . GLY A 1 280 ? 16.220 47.762 16.191 1.00 26.32 280 GLY A C 1
ATOM 2140 O O . GLY A 1 280 ? 17.243 47.071 16.395 1.00 27.42 280 GLY A O 1
ATOM 2141 N N . VAL A 1 281 ? 14.999 47.273 15.922 1.00 24.74 281 VAL A N 1
ATOM 2142 C CA . VAL A 1 281 ? 14.646 45.865 15.999 1.00 25.05 281 VAL A CA 1
ATOM 2143 C C . VAL A 1 281 ? 15.017 45.120 14.721 1.00 25.01 281 VAL A C 1
ATOM 2144 O O . VAL A 1 281 ? 14.894 45.655 13.632 1.00 23.76 281 VAL A O 1
ATOM 2148 N N . ASN A 1 282 ? 15.481 43.888 14.877 1.00 26.10 282 ASN A N 1
ATOM 2149 C CA . ASN A 1 282 ? 15.934 43.084 13.767 1.00 27.13 282 ASN A CA 1
ATOM 2150 C C . ASN A 1 282 ? 15.038 41.873 13.600 1.00 28.57 282 ASN A C 1
ATOM 2151 O O . ASN A 1 282 ? 14.327 41.461 14.523 1.00 28.81 282 ASN A O 1
ATOM 2156 N N . GLU A 1 283 ? 15.080 41.327 12.388 1.00 29.62 283 GLU A N 1
ATOM 2157 C CA . GLU A 1 283 ? 14.355 40.120 12.032 1.00 31.44 283 GLU A CA 1
ATOM 2158 C C . GLU A 1 283 ? 14.893 38.871 12.759 1.00 33.95 283 GLU A C 1
ATOM 2159 O O . GLU A 1 283 ? 16.073 38.758 13.080 1.00 34.11 283 GLU A O 1
ATOM 2165 N N . PHE A 1 284 ? 13.991 37.939 13.019 1.00 21.64 284 PHE A N 1
ATOM 2166 C CA . PHE A 1 284 ? 14.336 36.680 13.642 1.00 21.62 284 PHE A CA 1
ATOM 2167 C C . PHE A 1 284 ? 15.088 35.823 12.653 1.00 22.91 284 PHE A C 1
ATOM 2168 O O . PHE A 1 284 ? 14.731 35.771 11.477 1.00 24.49 284 PHE A O 1
ATOM 2176 N N . ILE A 1 285 ? 16.134 35.170 13.134 1.00 23.02 285 ILE A N 1
ATOM 2177 C CA . ILE A 1 285 ? 16.725 34.028 12.454 1.00 24.52 285 ILE A CA 1
ATOM 2178 C C . ILE A 1 285 ? 16.399 32.814 13.300 1.00 24.61 285 ILE A C 1
ATOM 2179 O O . ILE A 1 285 ? 16.854 32.700 14.433 1.00 24.26 285 ILE A O 1
ATOM 2184 N N . LYS A 1 286 ? 15.594 31.913 12.761 1.00 26.27 286 LYS A N 1
ATOM 2185 C CA . LYS A 1 286 ? 15.065 30.796 13.544 1.00 26.52 286 LYS A CA 1
ATOM 2186 C C . LYS A 1 286 ? 16.029 29.619 13.465 1.00 27.25 286 LYS A C 1
ATOM 2187 O O . LYS A 1 286 ? 16.648 29.409 12.422 1.00 28.74 286 LYS A O 1
ATOM 2193 N N . THR A 1 287 ? 16.151 28.882 14.577 1.00 26.71 287 THR A N 1
ATOM 2194 C CA . THR A 1 287 ? 16.894 27.620 14.658 1.00 27.54 287 THR A CA 1
ATOM 2195 C C . THR A 1 287 ? 15.878 26.496 14.859 1.00 29.17 287 THR A C 1
ATOM 2196 O O . THR A 1 287 ? 15.502 26.191 15.989 1.00 28.83 287 THR A O 1
ATOM 2200 N N . PRO A 1 288 ? 15.400 25.889 13.758 1.00 31.50 288 PRO A N 1
ATOM 2201 C CA . PRO A 1 288 ? 14.371 24.844 13.812 1.00 33.26 288 PRO A CA 1
ATOM 2202 C C . PRO A 1 288 ? 14.629 23.673 14.764 1.00 34.18 288 PRO A C 1
ATOM 2203 O O . PRO A 1 288 ? 13.672 23.087 15.266 1.00 35.67 288 PRO A O 1
ATOM 2207 N N . LYS A 1 289 ? 15.884 23.310 14.991 1.00 34.32 289 LYS A N 1
ATOM 2208 C CA . LYS A 1 289 ? 16.191 22.251 15.948 1.00 35.16 289 LYS A CA 1
ATOM 2209 C C . LYS A 1 289 ? 15.862 22.714 17.394 1.00 33.63 289 LYS A C 1
ATOM 2210 O O . LYS A 1 289 ? 15.503 21.904 18.253 1.00 34.43 289 LYS A O 1
ATOM 2216 N N . LEU A 1 290 ? 15.979 24.019 17.653 1.00 31.76 290 LEU A N 1
ATOM 2217 C CA . LEU A 1 290 ? 15.649 24.600 18.975 1.00 30.36 290 LEU A CA 1
ATOM 2218 C C . LEU A 1 290 ? 14.134 24.642 19.175 1.00 30.41 290 LEU A C 1
ATOM 2219 O O . LEU A 1 290 ? 13.655 24.355 20.272 1.00 31.10 290 LEU A O 1
ATOM 2224 N N . ASP A 1 291 ? 13.384 24.988 18.127 1.00 30.29 291 ASP A N 1
ATOM 2225 C CA . ASP A 1 291 ? 11.924 24.970 18.210 1.00 30.62 291 ASP A CA 1
ATOM 2226 C C . ASP A 1 291 ? 11.385 23.547 18.280 1.00 32.68 291 ASP A C 1
ATOM 2227 O O . ASP A 1 291 ? 10.330 23.325 18.873 1.00 33.53 291 ASP A O 1
ATOM 2232 N N . ASP A 1 292 ? 12.103 22.591 17.685 1.00 34.09 292 ASP A N 1
ATOM 2233 C CA . ASP A 1 292 ? 11.784 21.153 17.834 1.00 36.38 292 ASP A CA 1
ATOM 2234 C C . ASP A 1 292 ? 11.879 20.751 19.316 1.00 36.43 292 ASP A C 1
ATOM 2235 O O . ASP A 1 292 ? 11.055 19.993 19.820 1.00 38.30 292 ASP A O 1
ATOM 2240 N N . LEU A 1 293 ? 12.886 21.274 20.008 1.00 35.02 293 LEU A N 1
ATOM 2241 C CA . LEU A 1 293 ? 13.094 20.971 21.417 1.00 35.19 293 LEU A CA 1
ATOM 2242 C C . LEU A 1 293 ? 11.962 21.554 22.247 1.00 34.95 293 LEU A C 1
ATOM 2243 O O . LEU A 1 293 ? 11.490 20.903 23.178 1.00 36.51 293 LEU A O 1
ATOM 2248 N N . PHE A 1 294 ? 11.532 22.773 21.907 1.00 33.44 294 PHE A N 1
ATOM 2249 C CA . PHE A 1 294 ? 10.392 23.415 22.576 1.00 33.47 294 PHE A CA 1
ATOM 2250 C C . PHE A 1 294 ? 9.132 22.578 22.388 1.00 35.90 294 PHE A C 1
ATOM 2251 O O . PHE A 1 294 ? 8.438 22.258 23.365 1.00 37.48 294 PHE A O 1
ATOM 2259 N N . ALA A 1 295 ? 8.838 22.242 21.127 1.00 36.55 295 ALA A N 1
ATOM 2260 C CA . ALA A 1 295 ? 7.638 21.486 20.778 1.00 38.49 295 ALA A CA 1
ATOM 2261 C C . ALA A 1 295 ? 7.626 20.173 21.512 1.00 40.70 295 ALA A C 1
ATOM 2262 O O . ALA A 1 295 ? 6.568 19.731 21.919 1.00 42.95 295 ALA A O 1
ATOM 2264 N N . LYS A 1 296 ? 8.799 19.559 21.690 1.00 40.82 296 LYS A N 1
ATOM 2265 C CA . LYS A 1 296 ? 8.909 18.289 22.417 1.00 43.25 296 LYS A CA 1
ATOM 2266 C C . LYS A 1 296 ? 8.410 18.406 23.847 1.00 43.69 296 LYS A C 1
ATOM 2267 O O . LYS A 1 296 ? 7.630 17.573 24.311 1.00 46.09 296 LYS A O 1
ATOM 2273 N N . TYR A 1 297 ? 8.877 19.427 24.552 1.00 41.57 297 TYR A N 1
ATOM 2274 C CA . TYR A 1 297 ? 8.498 19.593 25.942 1.00 42.37 297 TYR A CA 1
ATOM 2275 C C . TYR A 1 297 ? 7.136 20.284 26.088 1.00 42.66 297 TYR A C 1
ATOM 2276 O O . TYR A 1 297 ? 6.452 20.102 27.099 1.00 44.14 297 TYR A O 1
ATOM 2285 N N . ALA A 1 298 ? 6.739 21.056 25.078 1.00 41.40 298 ALA A N 1
ATOM 2286 C CA . ALA A 1 298 ? 5.394 21.608 25.018 1.00 42.24 298 ALA A CA 1
ATOM 2287 C C . ALA A 1 298 ? 4.376 20.475 25.103 1.00 46.33 298 ALA A C 1
ATOM 2288 O O . ALA A 1 298 ? 3.412 20.554 25.863 1.00 48.04 298 ALA A O 1
ATOM 2290 N N . GLU A 1 299 ? 4.615 19.420 24.318 1.00 48.47 299 GLU A N 1
ATOM 2291 C CA . GLU A 1 299 ? 3.755 18.226 24.263 1.00 52.38 299 GLU A CA 1
ATOM 2292 C C . GLU A 1 299 ? 3.847 17.348 25.515 1.00 54.58 299 GLU A C 1
ATOM 2293 O O . GLU A 1 299 ? 2.825 16.874 26.005 1.00 57.38 299 GLU A O 1
ATOM 2299 N N . GLU A 1 300 ? 5.060 17.147 26.033 1.00 53.83 300 GLU A N 1
ATOM 2300 C CA . GLU A 1 300 ? 5.261 16.426 27.299 1.00 56.01 300 GLU A CA 1
ATOM 2301 C C . GLU A 1 300 ? 4.501 17.092 28.448 1.00 55.96 300 GLU A C 1
ATOM 2302 O O . GLU A 1 300 ? 3.962 16.416 29.309 1.00 59.04 300 GLU A O 1
ATOM 2308 N N . VAL A 1 301 ? 4.458 18.419 28.443 1.00 53.07 301 VAL A N 1
ATOM 2309 C CA . VAL A 1 301 ? 3.749 19.202 29.459 1.00 53.08 301 VAL A CA 1
ATOM 2310 C C . VAL A 1 301 ? 2.245 19.349 29.125 1.00 54.48 301 VAL A C 1
ATOM 2311 O O . VAL A 1 301 ? 1.483 19.967 29.870 1.00 54.78 301 VAL A O 1
ATOM 2315 N N . GLY A 1 302 ? 1.826 18.771 28.002 1.00 55.41 302 GLY A N 1
ATOM 2316 C CA . GLY A 1 302 ? 0.413 18.654 27.671 1.00 57.86 302 GLY A CA 1
ATOM 2317 C C . GLY A 1 302 ? -0.170 19.737 26.777 1.00 56.23 302 GLY A C 1
ATOM 2318 O O . GLY A 1 302 ? -1.393 19.860 26.684 1.00 58.45 302 GLY A O 1
ATOM 2319 N N . GLU A 1 303 ? 0.676 20.518 26.108 1.00 52.79 303 GLU A N 1
ATOM 2320 C CA . GLU A 1 303 ? 0.186 21.466 25.104 1.00 51.45 303 GLU A CA 1
ATOM 2321 C C . GLU A 1 303 ? 0.132 20.834 23.692 1.00 52.20 303 GLU A C 1
ATOM 2322 O O . GLU A 1 303 ? 0.956 20.003 23.341 1.00 52.34 303 GLU A O 1
ATOM 2328 N N . ALA A 1 304 ? -0.883 21.194 22.912 1.00 53.38 304 ALA A N 1
ATOM 2329 C CA . ALA A 1 304 ? -0.935 20.864 21.490 1.00 54.13 304 ALA A CA 1
ATOM 2330 C C . ALA A 1 304 ? -0.210 21.993 20.756 1.00 51.04 304 ALA A C 1
ATOM 2331 O O . ALA A 1 304 ? -0.672 23.144 20.774 1.00 49.99 304 ALA A O 1
ATOM 2333 N N . VAL A 1 305 ? 0.936 21.667 20.153 1.00 49.96 305 VAL A N 1
ATOM 2334 C CA . VAL A 1 305 ? 1.707 22.624 19.345 1.00 47.36 305 VAL A CA 1
ATOM 2335 C C . VAL A 1 305 ? 1.101 22.669 17.930 1.00 49.42 305 VAL A C 1
ATOM 2336 O O . VAL A 1 305 ? 1.174 21.689 17.171 1.00 51.06 305 VAL A O 1
ATOM 2340 N N . ILE A 1 306 ? 0.492 23.812 17.602 1.00 49.35 306 ILE A N 1
ATOM 2341 C CA . ILE A 1 306 ? -0.196 24.004 16.336 1.00 51.59 306 ILE A CA 1
ATOM 2342 C C . ILE A 1 306 ? 0.768 24.487 15.266 1.00 50.43 306 ILE A C 1
ATOM 2343 O O . ILE A 1 306 ? 1.630 25.307 15.525 1.00 47.82 306 ILE A O 1
ATOM 2348 N N . ASP A 1 307 ? 0.613 23.943 14.064 1.00 53.59 307 ASP A N 1
ATOM 2349 C CA . ASP A 1 307 ? 1.382 24.350 12.892 1.00 53.57 307 ASP A CA 1
ATOM 2350 C C . ASP A 1 307 ? 0.436 25.021 11.906 1.00 55.42 307 ASP A C 1
ATOM 2351 O O . ASP A 1 307 ? -0.271 24.358 11.151 1.00 58.42 307 ASP A O 1
ATOM 2356 N N . ASP A 1 308 ? 0.432 26.346 11.939 1.00 53.99 308 ASP A N 1
ATOM 2357 C CA . ASP A 1 308 ? -0.467 27.162 11.137 1.00 55.87 308 ASP A CA 1
ATOM 2358 C C . ASP A 1 308 ? 0.301 28.466 10.878 1.00 53.65 308 ASP A C 1
ATOM 2359 O O . ASP A 1 308 ? 1.362 28.700 11.470 1.00 50.64 308 ASP A O 1
ATOM 2364 N N . ASP A 1 309 ? -0.228 29.306 9.996 1.00 55.21 309 ASP A N 1
ATOM 2365 C CA . ASP A 1 309 ? 0.338 30.627 9.769 1.00 53.62 309 ASP A CA 1
ATOM 2366 C C . ASP A 1 309 ? -0.186 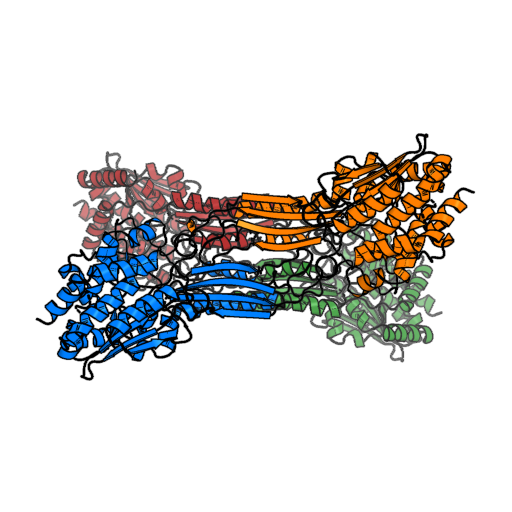31.612 10.838 1.00 51.66 309 ASP A C 1
ATOM 2367 O O . ASP A 1 309 ? -1.323 32.107 10.749 1.00 53.41 309 ASP A O 1
ATOM 2372 N N . PHE A 1 310 ? 0.648 31.882 11.846 1.00 48.14 310 PHE A N 1
ATOM 2373 C CA . PHE A 1 310 ? 0.289 32.790 12.943 1.00 46.11 310 PHE A CA 1
ATOM 2374 C C . PHE A 1 310 ? 0.829 34.213 12.742 1.00 44.38 310 PHE A C 1
ATOM 2375 O O . PHE A 1 310 ? 0.819 35.035 13.670 1.00 42.61 310 PHE A O 1
ATOM 2383 N N . GLY A 1 311 ? 1.293 34.497 11.522 1.00 44.91 311 GLY A N 1
ATOM 2384 C CA . GLY A 1 311 ? 1.710 35.844 11.134 1.00 43.94 311 GLY A CA 1
ATOM 2385 C C . GLY A 1 311 ? 3.160 36.171 11.457 1.00 41.20 311 GLY A C 1
ATOM 2386 O O . GLY A 1 311 ? 3.951 35.305 11.866 1.00 40.30 311 GLY A O 1
ATOM 2387 N N . TYR A 1 312 ? 3.505 37.436 11.242 1.00 40.19 312 TYR A N 1
ATOM 2388 C CA . TYR A 1 312 ? 4.822 37.945 11.558 1.00 37.83 312 TYR A CA 1
ATOM 2389 C C . TYR A 1 312 ? 4.717 38.637 12.897 1.00 35.89 312 TYR A C 1
ATOM 2390 O O . TYR A 1 312 ? 3.666 39.121 13.269 1.00 36.50 312 TYR A O 1
ATOM 2399 N N . GLY A 1 313 ? 5.803 38.639 13.646 1.00 33.80 313 GLY A N 1
ATOM 2400 C CA . GLY A 1 313 ? 5.895 39.449 14.845 1.00 32.06 313 GLY A CA 1
ATOM 2401 C C . GLY A 1 313 ? 6.893 40.557 14.608 1.00 31.20 313 GLY A C 1
ATOM 2402 O O . GLY A 1 313 ? 7.312 40.806 13.481 1.00 32.12 313 GLY A O 1
ATOM 2403 N N . SER A 1 314 ? 7.291 41.217 15.684 1.00 29.99 314 SER A N 1
ATOM 2404 C CA . SER A 1 314 ? 8.122 42.401 15.586 1.00 29.70 314 SER A CA 1
ATOM 2405 C C . SER A 1 314 ? 8.688 42.702 16.967 1.00 28.02 314 SER A C 1
ATOM 2406 O O . SER A 1 314 ? 8.165 43.557 17.688 1.00 28.75 314 SER A O 1
ATOM 2409 N N . THR A 1 315 ? 9.757 41.991 17.321 1.00 26.57 315 THR A N 1
ATOM 2410 C CA . THR A 1 315 ? 10.269 41.966 18.695 1.00 25.19 315 THR A CA 1
ATOM 2411 C C . THR A 1 315 ? 11.790 42.065 18.713 1.00 24.56 315 THR A C 1
ATOM 2412 O O . THR A 1 315 ? 12.453 41.558 17.802 1.00 24.73 315 THR A O 1
ATOM 2416 N N . ASP A 1 316 ? 12.341 42.728 19.736 1.00 24.06 316 ASP A N 1
ATOM 2417 C CA . ASP A 1 316 ? 13.809 42.841 19.885 1.00 23.72 316 ASP A CA 1
ATOM 2418 C C . ASP A 1 316 ? 14.497 41.501 20.217 1.00 23.16 316 ASP A C 1
ATOM 2419 O O . ASP A 1 316 ? 15.718 41.426 20.201 1.00 23.53 316 ASP A O 1
ATOM 2424 N N . THR A 1 317 ? 13.723 40.452 20.511 1.00 22.61 317 THR A N 1
ATOM 2425 C CA . THR A 1 317 ? 14.273 39.097 20.644 1.00 22.20 317 THR A CA 1
ATOM 2426 C C . THR A 1 317 ? 14.856 38.594 19.306 1.00 22.20 317 THR A C 1
ATOM 2427 O O . THR A 1 317 ? 15.742 37.737 19.295 1.00 22.73 317 THR A O 1
ATOM 2431 N N . GLY A 1 318 ? 14.358 39.121 18.186 1.00 21.80 318 GLY A N 1
ATOM 2432 C CA . GLY A 1 318 ? 14.957 38.866 16.896 1.00 21.94 318 GLY A CA 1
ATOM 2433 C C . GLY A 1 318 ? 16.424 39.248 16.867 1.00 22.10 318 GLY A C 1
ATOM 2434 O O . GLY A 1 318 ? 17.222 38.557 16.272 1.00 22.41 318 GLY A O 1
ATOM 2435 N N . ASN A 1 319 ? 16.778 40.359 17.511 1.00 22.31 319 ASN A N 1
ATOM 2436 C CA . ASN A 1 319 ? 18.171 40.840 17.571 1.00 23.00 319 ASN A CA 1
ATOM 2437 C C . ASN A 1 319 ? 19.087 39.830 18.253 1.00 22.94 319 ASN A C 1
ATOM 2438 O O . ASN A 1 319 ? 20.238 39.649 17.845 1.00 24.20 319 ASN A O 1
ATOM 2443 N N . VAL A 1 320 ? 18.569 39.203 19.307 1.00 21.88 320 VAL A N 1
ATOM 2444 C CA . VAL A 1 320 ? 19.302 38.201 20.068 1.00 21.56 320 VAL A CA 1
ATOM 2445 C C . VAL A 1 320 ? 19.540 36.956 19.225 1.00 22.29 320 VAL A C 1
ATOM 2446 O O . VAL A 1 320 ? 20.511 36.244 19.447 1.00 23.31 320 VAL A O 1
ATOM 2450 N N . SER A 1 321 ? 18.639 36.691 18.273 1.00 22.41 321 SER A N 1
ATOM 2451 C CA . SER A 1 321 ? 18.708 35.504 17.408 1.00 22.80 321 SER A CA 1
ATOM 2452 C C . SER A 1 321 ? 19.793 35.612 16.343 1.00 24.01 321 SER A C 1
ATOM 2453 O O . SER A 1 321 ? 20.147 34.615 15.721 1.00 25.25 321 SER A O 1
ATOM 2456 N N . HIS A 1 322 ? 20.291 36.826 16.126 1.00 24.33 322 HIS A N 1
ATOM 2457 C CA . HIS A 1 322 ? 21.452 37.074 15.263 1.00 25.89 322 HIS A CA 1
ATOM 2458 C C . HIS A 1 322 ? 22.762 36.705 15.952 1.00 26.61 322 HIS A C 1
ATOM 2459 O O . HIS A 1 322 ? 23.780 36.523 15.268 1.00 28.65 322 HIS A O 1
ATOM 2466 N N . VAL A 1 323 ? 22.737 36.593 17.284 1.00 25.49 323 VAL A N 1
ATOM 2467 C CA . VAL A 1 323 ? 23.930 36.269 18.061 1.00 26.27 323 VAL A CA 1
ATOM 2468 C C . VAL A 1 323 ? 23.946 34.776 18.466 1.00 26.25 323 VAL A C 1
ATOM 2469 O O . VAL A 1 323 ? 24.919 34.063 18.181 1.00 27.69 323 VAL A O 1
ATOM 2473 N N . VAL A 1 324 ? 22.855 34.315 19.088 1.00 24.80 324 VAL A N 1
ATOM 2474 C CA . VAL A 1 324 ? 22.744 32.965 19.652 1.00 24.72 324 VAL A CA 1
ATOM 2475 C C . VAL A 1 324 ? 21.417 32.283 19.279 1.00 24.65 324 VAL A C 1
ATOM 2476 O O . VAL A 1 324 ? 20.430 32.978 19.027 1.00 24.76 324 VAL A O 1
ATOM 2480 N N . PRO A 1 325 ? 21.370 30.925 19.261 1.00 25.20 325 PRO A N 1
ATOM 2481 C CA . PRO A 1 325 ? 20.084 30.256 19.038 1.00 24.92 325 PRO A CA 1
ATOM 2482 C C . PRO A 1 325 ? 19.011 30.715 20.025 1.00 24.10 325 PRO A C 1
ATOM 2483 O O . PRO A 1 325 ? 19.161 30.577 21.238 1.00 24.19 325 PRO A O 1
ATOM 2487 N N . THR A 1 326 ? 17.932 31.258 19.482 1.00 23.92 326 THR A N 1
ATOM 2488 C CA . THR A 1 326 ? 16.912 31.948 20.262 1.00 23.28 326 THR A CA 1
ATOM 2489 C C . THR A 1 326 ? 15.539 31.375 19.867 1.00 23.63 326 THR A C 1
ATOM 2490 O O . THR A 1 326 ? 15.342 31.034 18.701 1.00 23.99 326 THR A O 1
ATOM 2494 N N . ILE A 1 327 ? 14.619 31.256 20.835 1.00 23.70 327 ILE A N 1
ATOM 2495 C CA . ILE A 1 327 ? 13.211 30.954 20.552 1.00 24.11 327 ILE A CA 1
ATOM 2496 C C . ILE A 1 327 ? 12.326 32.110 21.007 1.00 24.16 327 ILE A C 1
ATOM 2497 O O . ILE A 1 327 ? 12.649 32.806 21.964 1.00 24.06 327 ILE A O 1
ATOM 2502 N N . HIS A 1 328 ? 11.229 32.318 20.278 1.00 25.04 328 HIS A N 1
ATOM 2503 C CA . HIS A 1 328 ? 10.165 33.238 20.653 1.00 25.34 328 HIS A CA 1
ATOM 2504 C C . HIS A 1 328 ? 8.848 32.544 20.298 1.00 26.61 328 HIS A C 1
ATOM 2505 O O . HIS A 1 328 ? 8.196 32.884 19.309 1.00 27.36 328 HIS A O 1
ATOM 2512 N N . PRO A 1 329 ? 8.468 31.528 21.091 1.00 27.52 329 PRO A N 1
ATOM 2513 C CA . PRO A 1 329 ? 7.265 30.753 20.845 1.00 29.11 329 PRO A CA 1
ATOM 2514 C C . PRO A 1 329 ? 6.078 31.317 21.614 1.00 29.43 329 PRO A C 1
ATOM 2515 O O . PRO A 1 329 ? 6.203 32.314 22.329 1.00 28.73 329 PRO A O 1
ATOM 2519 N N . HIS A 1 330 ? 4.941 30.663 21.485 1.00 30.84 330 HIS A N 1
ATOM 2520 C CA . HIS A 1 330 ? 3.779 31.075 22.217 1.00 31.93 330 HIS A CA 1
ATOM 2521 C C . HIS A 1 330 ? 3.158 29.918 23.023 1.00 33.32 330 HIS A C 1
ATOM 2522 O O . HIS A 1 330 ? 3.251 28.763 22.620 1.00 34.59 330 HIS A O 1
ATOM 2529 N N . ILE A 1 331 ? 2.558 30.241 24.170 1.00 33.32 331 ILE A N 1
ATOM 2530 C CA . ILE A 1 331 ? 1.812 29.272 24.975 1.00 35.04 331 ILE A CA 1
ATOM 2531 C C . ILE A 1 331 ? 0.385 29.798 25.132 1.00 35.97 331 ILE A C 1
ATOM 2532 O O . ILE A 1 331 ? 0.177 30.949 25.512 1.00 35.08 331 ILE A O 1
ATOM 2537 N N . LYS A 1 332 ? -0.583 28.934 24.838 1.00 37.81 332 LYS A N 1
ATOM 2538 C CA . LYS A 1 332 ? -2.011 29.254 24.909 1.00 39.42 332 LYS A CA 1
ATOM 2539 C C . LYS A 1 332 ? -2.391 29.738 26.301 1.00 39.89 332 LYS A C 1
ATOM 2540 O O . LYS A 1 332 ? -2.107 29.057 27.292 1.00 41.10 332 LYS A O 1
ATOM 2546 N N . ILE A 1 333 ? -3.022 30.912 26.377 1.00 39.49 333 ILE A N 1
ATOM 2547 C CA . ILE A 1 333 ? -3.626 31.387 27.631 1.00 40.37 333 ILE A CA 1
ATOM 2548 C C . ILE A 1 333 ? -5.161 31.563 27.553 1.00 43.13 333 ILE A C 1
ATOM 2549 O O . ILE A 1 333 ? -5.772 32.138 28.449 1.00 44.47 333 ILE A O 1
ATOM 2554 N N . GLY A 1 334 ? -5.784 31.036 26.504 1.00 44.35 334 GLY A N 1
ATOM 2555 C CA . GLY A 1 334 ? -7.238 31.058 26.412 1.00 47.81 334 GLY A CA 1
ATOM 2556 C C . GLY A 1 334 ? -7.773 30.822 25.015 1.00 48.86 334 GLY A C 1
ATOM 2557 O O . GLY A 1 334 ? -7.131 30.145 24.209 1.00 47.63 334 GLY A O 1
ATOM 2558 N N . SER A 1 335 ? -8.952 31.394 24.745 1.00 51.18 335 SER A N 1
ATOM 2559 C CA . SER A 1 335 ? -9.624 31.285 23.448 1.00 53.04 335 SER A CA 1
ATOM 2560 C C . SER A 1 335 ? -8.665 31.412 22.257 1.00 50.65 335 SER A C 1
ATOM 2561 O O . SER A 1 335 ? -7.686 32.157 22.309 1.00 47.92 335 SER A O 1
ATOM 2564 N N . ARG A 1 336 ? -8.948 30.691 21.177 1.00 52.42 336 ARG A N 1
ATOM 2565 C CA . ARG A 1 336 ? -8.214 30.896 19.929 1.00 50.64 336 ARG A CA 1
ATOM 2566 C C . ARG A 1 336 ? -8.510 32.290 19.349 1.00 50.49 336 ARG A C 1
ATOM 2567 O O . ARG A 1 336 ? -7.729 32.820 18.566 1.00 48.52 336 ARG A O 1
ATOM 2575 N N . ASN A 1 337 ? -9.636 32.882 19.743 1.00 52.84 337 ASN A N 1
ATOM 2576 C CA . ASN A 1 337 ? -9.999 34.217 19.283 1.00 53.04 337 ASN A CA 1
ATOM 2577 C C . ASN A 1 337 ? -9.274 35.345 20.020 1.00 50.42 337 ASN A C 1
ATOM 2578 O O . ASN A 1 337 ? -9.475 36.511 19.695 1.00 50.49 337 ASN A O 1
ATOM 2583 N N . LEU A 1 338 ? -8.455 35.004 21.013 1.00 48.77 338 LEU A N 1
ATOM 2584 C CA . LEU A 1 338 ? -7.629 35.998 21.702 1.00 46.72 338 LEU A CA 1
ATOM 2585 C C . LEU A 1 338 ? -6.696 36.715 20.725 1.00 44.97 338 LEU A C 1
ATOM 2586 O O . LEU A 1 338 ? -5.873 36.090 20.044 1.00 43.84 338 LEU A O 1
ATOM 2591 N N . VAL A 1 339 ? -6.837 38.036 20.671 1.00 45.33 339 VAL A N 1
ATOM 2592 C CA . VAL A 1 339 ? -5.895 38.898 19.956 1.00 43.37 339 VAL A CA 1
ATOM 2593 C C . VAL A 1 339 ? -5.044 39.668 20.967 1.00 40.96 339 VAL A C 1
ATOM 2594 O O . VAL A 1 339 ? -5.558 40.139 21.985 1.00 41.41 339 VAL A O 1
ATOM 2598 N N . GLY A 1 340 ? -3.748 39.789 20.681 1.00 38.65 340 GLY A N 1
ATOM 2599 C CA . GLY A 1 340 ? -2.829 40.547 21.536 1.00 36.75 340 GLY A CA 1
ATOM 2600 C C . GLY A 1 340 ? -3.175 42.026 21.587 1.00 37.67 340 GLY A C 1
ATOM 2601 O O . GLY A 1 340 ? -3.821 42.553 20.665 1.00 38.87 340 GLY A O 1
ATOM 2602 N N . HIS A 1 341 ? -2.748 42.683 22.672 1.00 37.15 341 HIS A N 1
ATOM 2603 C CA . HIS A 1 341 ? -3.004 44.112 22.927 1.00 38.17 341 HIS A CA 1
ATOM 2604 C C . HIS A 1 341 ? -4.510 44.489 22.964 1.00 41.57 341 HIS A C 1
ATOM 2605 O O . HIS A 1 341 ? -4.905 45.565 22.495 1.00 43.04 341 HIS A O 1
ATOM 2612 N N . THR A 1 342 ? -5.352 43.609 23.501 1.00 43.29 342 THR A N 1
ATOM 2613 C CA . THR A 1 342 ? -6.759 43.928 23.702 1.00 46.28 342 THR A CA 1
ATOM 2614 C C . THR A 1 342 ? -7.081 43.778 25.184 1.00 47.75 342 THR A C 1
ATOM 2615 O O . THR A 1 342 ? -6.269 43.273 25.959 1.00 46.07 342 THR A O 1
ATOM 2619 N N . HIS A 1 343 ? -8.259 44.241 25.582 1.00 51.29 343 HIS A N 1
ATOM 2620 C CA . HIS A 1 343 ? -8.678 44.150 26.976 1.00 53.30 343 HIS A CA 1
ATOM 2621 C C . HIS A 1 343 ? -8.851 42.691 27.351 1.00 53.80 343 HIS A C 1
ATOM 2622 O O . HIS A 1 343 ? -8.457 42.283 28.433 1.00 53.63 343 HIS A O 1
ATOM 2629 N N . ARG A 1 344 ? -9.430 41.910 26.443 1.00 54.99 344 ARG A N 1
ATOM 2630 C CA . ARG A 1 344 ? -9.600 40.475 26.652 1.00 55.85 344 ARG A CA 1
ATOM 2631 C C . ARG A 1 344 ? -8.277 39.759 26.947 1.00 51.92 344 ARG A C 1
ATOM 2632 O O . ARG A 1 344 ? -8.238 38.807 27.717 1.00 52.39 344 ARG A O 1
ATOM 2640 N N . PHE A 1 345 ? -7.195 40.220 26.333 1.00 48.28 345 PHE A N 1
ATOM 2641 C CA . PHE A 1 345 ? -5.902 39.570 26.490 1.00 44.98 345 PHE A CA 1
ATOM 2642 C C . PHE A 1 345 ? -5.342 39.832 27.883 1.00 44.31 345 PHE A C 1
ATOM 2643 O O . PHE A 1 345 ? -4.847 38.913 28.531 1.00 44.00 345 PHE A O 1
ATOM 2651 N N . ARG A 1 346 ? -5.430 41.080 28.339 1.00 44.34 346 ARG A N 1
ATOM 2652 C CA . ARG A 1 346 ? -5.040 41.441 29.704 1.00 44.34 346 ARG A CA 1
ATOM 2653 C C . ARG A 1 346 ? -5.757 40.570 30.726 1.00 46.62 346 ARG A C 1
ATOM 2654 O O . ARG A 1 346 ? -5.123 40.059 31.651 1.00 46.29 346 ARG A O 1
ATOM 2662 N N . GLU A 1 347 ? -7.075 40.427 30.566 1.00 49.25 347 GLU A N 1
ATOM 2663 C CA . GLU A 1 347 ? -7.880 39.581 31.450 1.00 52.06 347 GLU A CA 1
ATOM 2664 C C . GLU A 1 347 ? -7.414 38.120 31.317 1.00 51.27 347 GLU A C 1
ATOM 2665 O O . GLU A 1 347 ? -7.265 37.423 32.318 1.00 52.35 347 GLU A O 1
ATOM 2671 N N . ALA A 1 348 ? -7.137 37.683 30.087 1.00 49.64 348 ALA A N 1
ATOM 2672 C CA . ALA A 1 348 ? -6.590 36.347 29.844 1.00 48.70 348 ALA A CA 1
ATOM 2673 C C . ALA A 1 348 ? -5.235 36.143 30.543 1.00 46.50 348 ALA A C 1
ATOM 2674 O O . ALA A 1 348 ? -4.964 35.052 31.051 1.00 47.21 348 ALA A O 1
ATOM 2676 N N . ALA A 1 349 ? -4.405 37.193 30.594 1.00 44.22 349 ALA A N 1
ATOM 2677 C CA . ALA A 1 349 ? -3.056 37.119 31.198 1.00 42.05 349 ALA A CA 1
ATOM 2678 C C . ALA A 1 349 ? -3.069 36.919 32.713 1.00 43.75 349 ALA A C 1
ATOM 2679 O O . ALA A 1 349 ? -2.016 36.642 33.304 1.00 42.67 349 ALA A O 1
ATOM 2681 N N . ALA A 1 350 ? -4.250 37.076 33.324 1.00 46.71 350 ALA A N 1
ATOM 2682 C CA . ALA A 1 350 ? -4.451 36.869 34.762 1.00 49.16 350 ALA A CA 1
ATOM 2683 C C . ALA A 1 350 ? -5.459 35.743 35.088 1.00 52.52 350 ALA A C 1
ATOM 2684 O O . ALA A 1 350 ? -5.808 35.535 36.254 1.00 55.13 350 ALA A O 1
ATOM 2686 N N . SER A 1 351 ? -5.903 35.009 34.068 1.00 52.84 351 SER A N 1
ATOM 2687 C CA . SER A 1 351 ? -6.845 33.896 34.242 1.00 56.24 351 SER A CA 1
ATOM 2688 C C . SER A 1 351 ? -6.152 32.667 34.829 1.00 56.93 351 SER A C 1
ATOM 2689 O O . SER A 1 351 ? -4.949 32.676 35.037 1.00 54.74 351 SER A O 1
ATOM 2692 N N . VAL A 1 352 ? -6.909 31.600 35.071 1.00 60.57 352 VAL A N 1
ATOM 2693 C CA . VAL A 1 352 ? -6.309 30.326 35.481 1.00 61.51 352 VAL A CA 1
ATOM 2694 C C . VAL A 1 352 ? -5.499 29.690 34.328 1.00 59.47 352 VAL A C 1
ATOM 2695 O O . VAL A 1 352 ? -4.550 28.950 34.582 1.00 58.69 352 VAL A O 1
ATOM 2699 N N . HIS A 1 353 ? -5.866 29.975 33.073 1.00 59.13 353 HIS A N 1
ATOM 2700 C CA . HIS A 1 353 ? -5.154 29.413 31.907 1.00 57.55 353 HIS A CA 1
ATOM 2701 C C . HIS A 1 353 ? -3.810 30.118 31.720 1.00 53.42 353 HIS A C 1
ATOM 2702 O O . HIS A 1 353 ? -2.834 29.495 31.305 1.00 52.11 353 HIS A O 1
ATOM 2709 N N . GLY A 1 354 ? -3.762 31.415 32.014 1.00 51.96 354 GLY A N 1
ATOM 2710 C CA . GLY A 1 354 ? -2.511 32.167 31.975 1.00 48.47 354 GLY A CA 1
ATOM 2711 C C . GLY A 1 354 ? -1.607 31.749 33.110 1.00 48.42 354 GLY A C 1
ATOM 2712 O O . GLY A 1 354 ? -0.408 31.589 32.931 1.00 46.35 354 GLY A O 1
ATOM 2713 N N . ASP A 1 355 ? -2.187 31.568 34.290 1.00 51.23 355 ASP A N 1
ATOM 2714 C CA . ASP A 1 355 ? -1.450 31.008 35.415 1.00 52.20 355 ASP A CA 1
ATOM 2715 C C . ASP A 1 355 ? -0.853 29.646 35.037 1.00 52.29 355 ASP A C 1
ATOM 2716 O O . ASP A 1 355 ? 0.317 29.383 35.322 1.00 51.38 355 ASP A O 1
ATOM 2721 N N . GLU A 1 356 ? -1.658 28.789 34.401 1.00 53.89 356 GLU A N 1
ATOM 2722 C CA . GLU A 1 356 ? -1.190 27.475 33.919 1.00 54.10 356 GLU A CA 1
ATOM 2723 C C . GLU A 1 356 ? -0.135 27.603 32.825 1.00 50.30 356 GLU A C 1
ATOM 2724 O O . GLU A 1 356 ? 0.831 26.853 32.813 1.00 49.92 356 GLU A O 1
ATOM 2730 N N . ALA A 1 357 ? -0.328 28.543 31.905 1.00 47.83 357 ALA A N 1
ATOM 2731 C CA . ALA A 1 357 ? 0.643 28.790 30.853 1.00 44.74 357 ALA A CA 1
ATOM 2732 C C . ALA A 1 357 ? 1.989 29.122 31.471 1.00 42.97 357 ALA A C 1
ATOM 2733 O O . ALA A 1 357 ? 3.018 28.599 31.053 1.00 41.90 357 ALA A O 1
ATOM 2735 N N . LEU A 1 358 ? 1.963 29.988 32.478 1.00 43.31 358 LEU A N 1
ATOM 2736 C CA . LEU A 1 358 ? 3.163 30.420 33.206 1.00 42.35 358 LEU A CA 1
ATOM 2737 C C . LEU A 1 358 ? 3.985 29.227 33.740 1.00 43.28 358 LEU A C 1
ATOM 2738 O O . LEU A 1 358 ? 5.201 29.138 33.515 1.00 41.50 358 LEU A O 1
ATOM 2743 N N . ILE A 1 359 ? 3.298 28.314 34.431 1.00 46.09 359 ILE A N 1
ATOM 2744 C CA . ILE A 1 359 ? 3.921 27.119 35.009 1.00 47.53 359 ILE A CA 1
ATOM 2745 C C . ILE A 1 359 ? 4.407 26.150 33.928 1.00 46.75 359 ILE A C 1
ATOM 2746 O O . ILE A 1 359 ? 5.534 25.655 34.005 1.00 46.70 359 ILE A O 1
ATOM 2751 N N . LYS A 1 360 ? 3.567 25.887 32.926 1.00 46.67 360 LYS A N 1
ATOM 2752 C CA . LYS A 1 360 ? 3.934 25.005 31.809 1.00 45.69 360 LYS A CA 1
ATOM 2753 C C . LYS A 1 360 ? 5.158 25.553 31.075 1.00 42.47 360 LYS A C 1
ATOM 2754 O O . LYS A 1 360 ? 6.052 24.798 30.708 1.00 42.25 360 LYS A O 1
ATOM 2760 N N . GLY A 1 361 ? 5.190 26.866 30.865 1.00 40.14 361 GLY A N 1
ATOM 2761 C CA . GLY A 1 361 ? 6.270 27.495 30.109 1.00 37.61 361 GLY A CA 1
ATOM 2762 C C . GLY A 1 361 ? 7.596 27.481 30.846 1.00 36.99 361 GLY A C 1
ATOM 2763 O O . GLY A 1 361 ? 8.653 27.328 30.233 1.00 35.79 361 GLY A O 1
ATOM 2764 N N . ALA A 1 362 ? 7.528 27.661 32.163 1.00 38.00 362 ALA A N 1
ATOM 2765 C CA . ALA A 1 362 ? 8.694 27.563 33.019 1.00 38.01 362 ALA A CA 1
ATOM 2766 C C . ALA A 1 362 ? 9.224 26.139 32.969 1.00 39.36 362 ALA A C 1
ATOM 2767 O O . ALA A 1 362 ? 10.420 25.935 32.796 1.00 38.85 362 ALA A O 1
ATOM 2769 N N . LYS A 1 363 ? 8.327 25.163 33.119 1.00 41.68 363 LYS A N 1
ATOM 2770 C CA . LYS A 1 363 ? 8.659 23.736 32.975 1.00 43.45 363 LYS A CA 1
ATOM 2771 C C . LYS A 1 363 ? 9.328 23.396 31.633 1.00 42.05 363 LYS A C 1
ATOM 2772 O O . LYS A 1 363 ? 10.347 22.711 31.613 1.00 42.51 363 LYS A O 1
ATOM 2778 N N . ILE A 1 364 ? 8.746 23.865 30.525 1.00 40.81 364 ILE A N 1
ATOM 2779 C CA . ILE A 1 364 ? 9.293 23.629 29.181 1.00 39.55 364 ILE A CA 1
ATOM 2780 C C . ILE A 1 364 ? 10.717 24.164 29.093 1.00 38.37 364 ILE A C 1
ATOM 2781 O O . ILE A 1 364 ? 11.605 23.485 28.587 1.00 38.77 364 ILE A O 1
ATOM 2794 N N . ALA A 1 366 ? 12.924 25.097 31.624 1.00 38.66 366 ALA A N 1
ATOM 2795 C CA . ALA A 1 366 ? 13.837 24.423 32.543 1.00 40.18 366 ALA A CA 1
ATOM 2796 C C . ALA A 1 366 ? 14.297 23.098 31.928 1.00 41.24 366 ALA A C 1
ATOM 2797 O O . ALA A 1 366 ? 15.480 22.760 31.996 1.00 42.00 366 ALA A O 1
ATOM 2799 N N . LEU A 1 367 ? 13.371 22.367 31.306 1.00 41.84 367 LEU A N 1
ATOM 2800 C CA . LEU A 1 367 ? 13.667 21.035 30.750 1.00 43.25 367 LEU A CA 1
ATOM 2801 C C . LEU A 1 367 ? 14.490 21.098 29.445 1.00 41.65 367 LEU A C 1
ATOM 2802 O O . LEU A 1 367 ? 15.309 20.219 29.181 1.00 42.62 367 LEU A O 1
ATOM 2815 N N . GLY A 1 369 ? 16.742 23.542 28.931 1.00 36.13 369 GLY A N 1
ATOM 2816 C CA . GLY A 1 369 ? 18.046 23.809 29.524 1.00 35.68 369 GLY A CA 1
ATOM 2817 C C . GLY A 1 369 ? 18.708 22.569 30.087 1.00 37.43 369 GLY A C 1
ATOM 2818 O O . GLY A 1 369 ? 19.912 22.394 29.947 1.00 37.93 369 GLY A O 1
ATOM 2819 N N . LEU A 1 370 ? 17.937 21.694 30.718 1.00 38.63 370 LEU A N 1
ATOM 2820 C CA . LEU A 1 370 ? 18.507 20.449 31.226 1.00 41.30 370 LEU A CA 1
ATOM 2821 C C . LEU A 1 370 ? 19.134 19.634 30.091 1.00 41.42 370 LEU A C 1
ATOM 2822 O O . LEU A 1 370 ? 20.232 19.106 30.255 1.00 42.73 370 LEU A O 1
ATOM 2827 N N . GLU A 1 371 ? 18.437 19.556 28.950 1.00 40.22 371 GLU A N 1
ATOM 2828 C CA . GLU A 1 371 ? 18.859 18.728 27.804 1.00 40.71 371 GLU A CA 1
ATOM 2829 C C . GLU A 1 371 ? 19.951 19.384 26.976 1.00 39.08 371 GLU A C 1
ATOM 2830 O O . GLU A 1 371 ? 20.822 18.695 26.450 1.00 40.22 371 GLU A O 1
ATOM 2836 N N . LEU A 1 372 ? 19.884 20.708 26.845 1.00 36.75 372 LEU A N 1
ATOM 2837 C CA . LEU A 1 372 ? 20.907 21.487 26.155 1.00 35.38 372 LEU A CA 1
ATOM 2838 C C . LEU A 1 372 ? 22.263 21.373 26.867 1.00 36.99 372 LEU A C 1
ATOM 2839 O O . LEU A 1 372 ? 23.304 21.272 26.210 1.00 37.79 372 LEU A O 1
ATOM 2844 N N . ILE A 1 373 ? 22.252 21.351 28.202 1.00 38.02 373 ILE A N 1
ATOM 2845 C CA . ILE A 1 373 ? 23.483 21.125 28.999 1.00 39.82 373 ILE A CA 1
ATOM 2846 C C . ILE A 1 373 ? 23.947 19.653 28.944 1.00 42.51 373 ILE A C 1
ATOM 2847 O O . ILE A 1 373 ? 25.128 19.354 28.721 1.00 43.65 373 ILE A O 1
ATOM 2852 N N . THR A 1 374 ? 22.971 18.765 29.128 1.00 43.58 374 THR A N 1
ATOM 2853 C CA . THR A 1 374 ? 23.143 17.314 29.289 1.00 46.18 374 THR A CA 1
ATOM 2854 C C . THR A 1 374 ? 23.506 16.569 27.996 1.00 46.81 374 THR A C 1
ATOM 2855 O O . THR A 1 374 ? 24.450 15.773 27.977 1.00 48.96 374 THR A O 1
ATOM 2859 N N . ASN A 1 375 ? 22.738 16.821 26.933 1.00 45.15 375 ASN A N 1
ATOM 2860 C CA . ASN A 1 375 ? 22.912 16.160 25.631 1.00 45.70 375 ASN A CA 1
ATOM 2861 C C . ASN A 1 375 ? 23.749 17.053 24.725 1.00 43.92 375 ASN A C 1
ATOM 2862 O O . ASN A 1 375 ? 23.251 18.034 24.192 1.00 41.67 375 ASN A O 1
ATOM 2867 N N . GLN A 1 376 ? 25.020 16.699 24.561 1.00 45.48 376 GLN A N 1
ATOM 2868 C CA . GLN A 1 376 ? 25.992 17.536 23.849 1.00 44.58 376 GLN A CA 1
ATOM 2869 C C . GLN A 1 376 ? 25.772 17.504 22.345 1.00 43.75 376 GLN A C 1
ATOM 2870 O O . GLN A 1 376 ? 26.052 18.483 21.649 1.00 42.22 376 GLN A O 1
ATOM 2876 N N . ASP A 1 377 ? 25.285 16.362 21.861 1.00 44.93 377 ASP A N 1
ATOM 2877 C CA . ASP A 1 377 ? 24.902 16.189 20.468 1.00 44.41 377 ASP A CA 1
ATOM 2878 C C . ASP A 1 377 ? 23.725 17.088 20.112 1.00 41.51 377 ASP A C 1
ATOM 2879 O O . ASP A 1 377 ? 23.760 17.777 19.102 1.00 40.31 377 ASP A O 1
ATOM 2884 N N . VAL A 1 378 ? 22.692 17.093 20.948 1.00 40.71 378 VAL A N 1
ATOM 2885 C CA . VAL A 1 378 ? 21.538 17.981 20.739 1.00 38.51 378 VAL A CA 1
ATOM 2886 C C . VAL A 1 378 ? 21.952 19.464 20.755 1.00 36.19 378 VAL A C 1
ATOM 2887 O O . VAL A 1 378 ? 21.517 20.246 19.906 1.00 35.02 378 VAL A O 1
ATOM 2891 N N . TYR A 1 379 ? 22.806 19.831 21.708 1.00 35.98 379 TYR A N 1
ATOM 2892 C CA . TYR A 1 379 ? 23.391 21.177 21.775 1.00 34.13 379 TYR A CA 1
ATOM 2893 C C . TYR A 1 379 ? 24.212 21.491 20.520 1.00 34.35 379 TYR A C 1
ATOM 2894 O O . TYR A 1 379 ? 23.917 22.445 19.809 1.00 32.73 379 TYR A O 1
ATOM 2903 N N . GLN A 1 380 ? 25.227 20.670 20.245 1.00 36.62 380 GLN A N 1
ATOM 2904 C CA . GLN A 1 380 ? 26.100 20.857 19.083 1.00 37.51 380 GLN A CA 1
ATOM 2905 C C . GLN A 1 380 ? 25.273 21.072 17.816 1.00 36.66 380 GLN A C 1
ATOM 2906 O O . GLN A 1 380 ? 25.544 21.992 17.052 1.00 35.99 380 GLN A O 1
ATOM 2912 N N . ASP A 1 381 ? 24.252 20.241 17.621 1.00 36.96 381 ASP A N 1
ATOM 2913 C CA . ASP A 1 381 ? 23.388 20.311 16.434 1.00 36.64 381 ASP A CA 1
ATOM 2914 C C . ASP A 1 381 ? 22.659 21.656 16.273 1.00 34.28 381 ASP A C 1
ATOM 2915 O O . ASP A 1 381 ? 22.520 22.158 15.151 1.00 34.08 381 ASP A O 1
ATOM 2920 N N . ILE A 1 382 ? 22.185 22.209 17.391 1.00 32.65 382 ILE A N 1
ATOM 2921 C CA . ILE A 1 382 ? 21.448 23.483 17.414 1.00 30.57 382 ILE A CA 1
ATOM 2922 C C . ILE A 1 382 ? 22.384 24.659 17.125 1.00 30.64 382 ILE A C 1
ATOM 2923 O O . ILE A 1 382 ? 22.065 25.537 16.324 1.00 29.90 382 ILE A O 1
ATOM 2928 N N . ILE A 1 383 ? 23.536 24.652 17.797 1.00 32.06 383 ILE A N 1
ATOM 2929 C CA . ILE A 1 383 ? 24.613 25.636 17.611 1.00 32.47 383 ILE A CA 1
ATOM 2930 C C . ILE A 1 383 ? 25.088 25.658 16.150 1.00 34.01 383 ILE A C 1
ATOM 2931 O O . ILE A 1 383 ? 25.179 26.718 15.537 1.00 33.59 383 ILE A O 1
ATOM 2936 N N . GLU A 1 384 ? 25.364 24.485 15.593 1.00 36.39 384 GLU A N 1
ATOM 2937 C CA . GLU A 1 384 ? 25.805 24.386 14.201 1.00 38.57 384 GLU A CA 1
ATOM 2938 C C . GLU A 1 384 ? 24.730 24.775 13.193 1.00 38.14 384 GLU A C 1
ATOM 2939 O O . GLU A 1 384 ? 25.056 25.333 12.144 1.00 38.85 384 GLU A O 1
ATOM 2945 N N . GLU A 1 385 ? 23.466 24.470 13.491 1.00 37.48 385 GLU A N 1
ATOM 2946 C CA . GLU A 1 385 ? 22.368 24.819 12.576 1.00 37.42 385 GLU A CA 1
ATOM 2947 C C . GLU A 1 385 ? 22.182 26.319 12.514 1.00 36.03 385 GLU A C 1
ATOM 2948 O O . GLU A 1 385 ? 22.106 26.887 11.423 1.00 36.63 385 GLU A O 1
ATOM 2954 N N . HIS A 1 386 ? 22.084 26.936 13.691 1.00 34.52 386 HIS A N 1
ATOM 2955 C CA . HIS A 1 386 ? 22.020 28.383 13.819 1.00 33.61 386 HIS A CA 1
ATOM 2956 C C . HIS A 1 386 ? 23.195 29.011 13.084 1.00 35.29 386 HIS A C 1
ATOM 2957 O O . HIS A 1 386 ? 23.007 29.927 12.292 1.00 35.77 386 HIS A O 1
ATOM 2964 N N . ALA A 1 387 ? 24.396 28.498 13.328 1.00 37.23 387 ALA A N 1
ATOM 2965 C CA . ALA A 1 387 ? 25.605 29.052 12.741 1.00 39.51 387 ALA A CA 1
ATOM 2966 C C . ALA A 1 387 ? 25.585 29.016 11.215 1.00 42.36 387 ALA A C 1
ATOM 2967 O O . ALA A 1 387 ? 26.169 29.878 10.553 1.00 43.66 387 ALA A O 1
ATOM 2969 N N . HIS A 1 388 ? 24.933 28.003 10.660 1.00 44.52 388 HIS A N 1
ATOM 2970 C CA . HIS A 1 388 ? 24.821 27.843 9.215 1.00 47.47 388 HIS A CA 1
ATOM 2971 C C . HIS A 1 388 ? 23.828 28.874 8.681 1.00 47.44 388 HIS A C 1
ATOM 2972 O O . HIS A 1 388 ? 24.071 29.512 7.655 1.00 49.04 388 HIS A O 1
ATOM 2979 N N . LEU A 1 389 ? 22.720 29.043 9.401 1.00 46.42 389 LEU A N 1
ATOM 2980 C CA . LEU A 1 389 ? 21.614 29.887 8.959 1.00 46.39 389 LEU A CA 1
ATOM 2981 C C . LEU A 1 389 ? 21.958 31.374 9.031 1.00 46.68 389 LEU A C 1
ATOM 2982 O O . LEU A 1 389 ? 21.629 32.112 8.108 1.00 47.75 389 LEU A O 1
ATOM 2987 N N . LYS A 1 390 ? 22.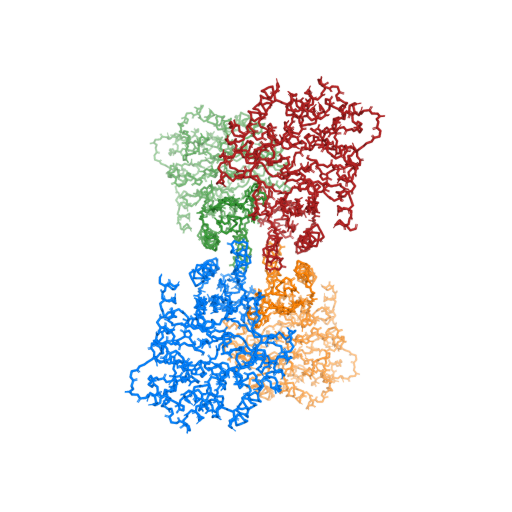618 31.821 10.098 1.00 46.55 390 LYS A N 1
ATOM 2988 C CA . LYS A 1 390 ? 23.167 33.179 10.096 1.00 47.63 390 LYS A CA 1
ATOM 2989 C C . LYS A 1 390 ? 24.400 33.282 9.166 1.00 50.89 390 LYS A C 1
ATOM 2990 O O . LYS A 1 390 ? 24.463 34.168 8.309 1.00 52.44 390 LYS A O 1
ATOM 2996 N N . GLY A 1 391 ? 25.354 32.359 9.307 1.00 52.79 391 GLY A N 1
ATOM 2997 C CA . GLY A 1 391 ? 26.679 32.484 8.665 1.00 55.51 391 GLY A CA 1
ATOM 2998 C C . GLY A 1 391 ? 26.703 32.145 7.181 1.00 58.22 391 GLY A C 1
ATOM 2999 O O . GLY A 1 391 ? 26.320 32.964 6.344 1.00 59.19 391 GLY A O 1
ATOM 3000 N N . GLY B 1 2 ? -17.870 127.656 32.005 1.00 119.47 2 GLY B N 1
ATOM 3001 C CA . GLY B 1 2 ? -18.112 127.000 33.317 1.00 119.09 2 GLY B CA 1
ATOM 3002 C C . GLY B 1 2 ? -18.053 125.488 33.190 1.00 112.63 2 GLY B C 1
ATOM 3003 O O . GLY B 1 2 ? -17.550 124.804 34.080 1.00 110.83 2 GLY B O 1
ATOM 3004 N N . GLU B 1 3 ? -18.550 124.966 32.070 1.00 109.44 3 GLU B N 1
ATOM 3005 C CA . GLU B 1 3 ? -18.728 123.516 31.884 1.00 103.77 3 GLU B CA 1
ATOM 3006 C C . GLU B 1 3 ? -17.396 122.782 31.602 1.00 98.35 3 GLU B C 1
ATOM 3007 O O . GLU B 1 3 ? -17.136 121.705 32.148 1.00 94.67 3 GLU B O 1
ATOM 3013 N N . LYS B 1 4 ? -16.568 123.384 30.748 1.00 97.99 4 LYS B N 1
ATOM 3014 C CA . LYS B 1 4 ? -15.210 122.910 30.441 1.00 93.88 4 LYS B CA 1
ATOM 3015 C C . LYS B 1 4 ? -14.297 122.980 31.682 1.00 94.40 4 LYS B C 1
ATOM 3016 O O . LYS B 1 4 ? -13.489 122.085 31.912 1.00 90.56 4 LYS B O 1
ATOM 3022 N N . GLN B 1 5 ? -14.442 124.042 32.479 1.00 99.30 5 GLN B N 1
ATOM 3023 C CA . GLN B 1 5 ? -13.666 124.217 33.721 1.00 100.81 5 GLN B CA 1
ATOM 3024 C C . GLN B 1 5 ? -13.839 123.063 34.710 1.00 97.93 5 GLN B C 1
ATOM 3025 O O . GLN B 1 5 ? -12.851 122.550 35.236 1.00 96.51 5 GLN B O 1
ATOM 3031 N N . GLN B 1 6 ? -15.088 122.671 34.965 1.00 97.31 6 GLN B N 1
ATOM 3032 C CA . GLN B 1 6 ? -15.392 121.594 35.917 1.00 94.99 6 GLN B CA 1
ATOM 3033 C C . GLN B 1 6 ? -14.782 120.259 35.498 1.00 88.28 6 GLN B C 1
ATOM 3034 O O . GLN B 1 6 ? -14.178 119.566 36.322 1.00 87.15 6 GLN B O 1
ATOM 3040 N N . ILE B 1 7 ? -14.949 119.914 34.220 1.00 83.96 7 ILE B N 1
ATOM 3041 C CA . ILE B 1 7 ? -14.431 118.659 33.659 1.00 77.72 7 ILE B CA 1
ATOM 3042 C C . ILE B 1 7 ? -12.909 118.574 33.784 1.00 76.22 7 ILE B C 1
ATOM 3043 O O . ILE B 1 7 ? -12.374 117.548 34.186 1.00 73.49 7 ILE B O 1
ATOM 3048 N N . LEU B 1 8 ? -12.214 119.653 33.441 1.00 78.28 8 LEU B N 1
ATOM 3049 C CA . LEU B 1 8 ? -10.756 119.651 33.483 1.00 77.45 8 LEU B CA 1
ATOM 3050 C C . LEU B 1 8 ? -10.242 119.704 34.918 1.00 80.01 8 LEU B C 1
ATOM 3051 O O . LEU B 1 8 ? -9.286 119.004 35.255 1.00 78.25 8 LEU B O 1
ATOM 3056 N N . ASP B 1 9 ? -10.880 120.523 35.756 1.00 84.50 9 ASP B N 1
ATOM 3057 C CA . ASP B 1 9 ? -10.521 120.622 37.175 1.00 87.68 9 ASP B CA 1
ATOM 3058 C C . ASP B 1 9 ? -10.553 119.260 37.848 1.00 84.92 9 ASP B C 1
ATOM 3059 O O . ASP B 1 9 ? -9.610 118.899 38.553 1.00 85.31 9 ASP B O 1
ATOM 3064 N N . TYR B 1 10 ? -11.627 118.503 37.630 1.00 82.56 10 TYR B N 1
ATOM 3065 C CA . TYR B 1 10 ? -11.749 117.180 38.244 1.00 80.30 10 TYR B CA 1
ATOM 3066 C C . TYR B 1 10 ? -10.603 116.254 37.816 1.00 76.62 10 TYR B C 1
ATOM 3067 O O . TYR B 1 10 ? -9.986 115.599 38.657 1.00 77.06 10 TYR B O 1
ATOM 3076 N N . ILE B 1 11 ? -10.334 116.189 36.514 1.00 73.68 11 ILE B N 1
ATOM 3077 C CA . ILE B 1 11 ? -9.308 115.283 35.990 1.00 70.03 11 ILE B CA 1
ATOM 3078 C C . ILE B 1 11 ? -7.927 115.716 36.481 1.00 72.60 11 ILE B C 1
ATOM 3079 O O . ILE B 1 11 ? -7.108 114.877 36.858 1.00 71.50 11 ILE B O 1
ATOM 3084 N N . GLU B 1 12 ? -7.688 117.024 36.511 1.00 76.65 12 GLU B N 1
ATOM 3085 C CA . GLU B 1 12 ? -6.374 117.544 36.875 1.00 79.64 12 GLU B CA 1
ATOM 3086 C C . GLU B 1 12 ? -6.071 117.392 38.376 1.00 82.96 12 GLU B C 1
ATOM 3087 O O . GLU B 1 12 ? -4.950 117.027 38.726 1.00 83.61 12 GLU B O 1
ATOM 3093 N N . THR B 1 13 ? -7.042 117.645 39.260 1.00 85.58 13 THR B N 1
ATOM 3094 C CA . THR B 1 13 ? -6.799 117.465 40.703 1.00 88.97 13 THR B CA 1
ATOM 3095 C C . THR B 1 13 ? -6.761 115.985 41.134 1.00 86.16 13 THR B C 1
ATOM 3096 O O . THR B 1 13 ? -6.159 115.655 42.146 1.00 88.52 13 THR B O 1
ATOM 3100 N N . ASN B 1 14 ? -7.363 115.093 40.352 1.00 81.69 14 ASN B N 1
ATOM 3101 C CA . ASN B 1 14 ? -7.378 113.658 40.674 1.00 79.16 14 ASN B CA 1
ATOM 3102 C C . ASN B 1 14 ? -6.526 112.762 39.768 1.00 75.01 14 ASN B C 1
ATOM 3103 O O . ASN B 1 14 ? -6.561 111.541 39.915 1.00 72.65 14 ASN B O 1
ATOM 3108 N N . LYS B 1 15 ? -5.766 113.353 38.846 1.00 74.38 15 LYS B N 1
ATOM 3109 C CA . LYS B 1 15 ? -4.934 112.571 37.914 1.00 70.82 15 LYS B CA 1
ATOM 3110 C C . LYS B 1 15 ? -4.154 111.416 38.586 1.00 70.34 15 LYS B C 1
ATOM 3111 O O . LYS B 1 15 ? -4.257 110.272 38.147 1.00 67.10 15 LYS B O 1
ATOM 3117 N N . TYR B 1 16 ? -3.435 111.695 39.671 1.00 73.97 16 TYR B N 1
ATOM 3118 C CA . TYR B 1 16 ? -2.590 110.678 40.318 1.00 74.18 16 TYR B CA 1
ATOM 3119 C C . TYR B 1 16 ? -3.353 109.464 40.816 1.00 72.41 16 TYR B C 1
ATOM 3120 O O . TYR B 1 16 ? -2.799 108.366 40.861 1.00 71.23 16 TYR B O 1
ATOM 3129 N N . SER B 1 17 ? -4.614 109.664 41.188 1.00 72.60 17 SER B N 1
ATOM 3130 C CA . SER B 1 17 ? -5.495 108.563 41.589 1.00 71.14 17 SER B CA 1
ATOM 3131 C C . SER B 1 17 ? -5.762 107.568 40.447 1.00 66.10 17 SER B C 1
ATOM 3132 O O . SER B 1 17 ? -5.815 106.364 40.666 1.00 64.88 17 SER B O 1
ATOM 3135 N N . TYR B 1 18 ? -5.932 108.078 39.235 1.00 63.57 18 TYR B N 1
ATOM 3136 C CA . TYR B 1 18 ? -6.207 107.233 38.075 1.00 59.23 18 TYR B CA 1
ATOM 3137 C C . TYR B 1 18 ? -4.928 106.641 37.470 1.00 57.54 18 TYR B C 1
ATOM 3138 O O . TYR B 1 18 ? -4.894 105.469 37.095 1.00 54.84 18 TYR B O 1
ATOM 3147 N N . ILE B 1 19 ? -3.883 107.460 37.379 1.00 59.39 19 ILE B N 1
ATOM 3148 C CA . ILE B 1 19 ? -2.531 106.983 37.071 1.00 59.20 19 ILE B CA 1
ATOM 3149 C C . ILE B 1 19 ? -2.184 105.751 37.935 1.00 59.99 19 ILE B C 1
ATOM 3150 O O . ILE B 1 19 ? -1.589 104.790 37.444 1.00 58.00 19 ILE B O 1
ATOM 3155 N N . GLU B 1 20 ? -2.574 105.784 39.212 1.00 63.05 20 GLU B N 1
ATOM 3156 C CA . GLU B 1 20 ? -2.312 104.680 40.142 1.00 64.80 20 GLU B CA 1
ATOM 3157 C C . GLU B 1 20 ? -3.097 103.414 39.762 1.00 61.34 20 GLU B C 1
ATOM 3158 O O . GLU B 1 20 ? -2.573 102.306 39.857 1.00 61.10 20 GLU B O 1
ATOM 3164 N N . ILE B 1 21 ? -4.346 103.580 39.332 1.00 59.09 21 ILE B N 1
ATOM 3165 C CA . ILE B 1 21 ? -5.154 102.463 38.822 1.00 55.73 21 ILE B CA 1
ATOM 3166 C C . ILE B 1 21 ? -4.510 101.868 37.580 1.00 52.91 21 ILE B C 1
ATOM 3167 O O . ILE B 1 21 ? -4.587 100.662 37.351 1.00 51.46 21 ILE B O 1
ATOM 3172 N N . SER B 1 22 ? -3.877 102.723 36.782 1.00 52.66 22 SER B N 1
ATOM 3173 C CA . SER B 1 22 ? -3.206 102.296 35.550 1.00 50.34 22 SER B CA 1
ATOM 3174 C C . SER B 1 22 ? -1.983 101.405 35.835 1.00 51.66 22 SER B C 1
ATOM 3175 O O . SER B 1 22 ? -1.768 100.412 35.148 1.00 49.80 22 SER B O 1
ATOM 3178 N N . HIS B 1 23 ? -1.187 101.742 36.845 1.00 55.18 23 HIS B N 1
ATOM 3179 C CA . HIS B 1 23 ? -0.019 100.925 37.151 1.00 57.09 23 HIS B CA 1
ATOM 3180 C C . HIS B 1 23 ? -0.423 99.672 37.875 1.00 57.67 23 HIS B C 1
ATOM 3181 O O . HIS B 1 23 ? 0.272 98.670 37.799 1.00 58.11 23 HIS B O 1
ATOM 3188 N N . ARG B 1 24 ? -1.546 99.733 38.581 1.00 58.33 24 ARG B N 1
ATOM 3189 C CA . ARG B 1 24 ? -2.021 98.598 39.367 1.00 59.59 24 ARG B CA 1
ATOM 3190 C C . ARG B 1 24 ? -2.502 97.501 38.409 1.00 56.09 24 ARG B C 1
ATOM 3191 O O . ARG B 1 24 ? -2.282 96.319 38.662 1.00 56.94 24 ARG B O 1
ATOM 3199 N N . ILE B 1 25 ? -3.133 97.917 37.307 1.00 52.76 25 ILE B N 1
ATOM 3200 C CA . ILE B 1 25 ? -3.518 97.031 36.190 1.00 49.34 25 ILE B CA 1
ATOM 3201 C C . ILE B 1 25 ? -2.302 96.564 35.364 1.00 49.02 25 ILE B C 1
ATOM 3202 O O . ILE B 1 25 ? -2.248 95.410 34.942 1.00 48.18 25 ILE B O 1
ATOM 3207 N N . HIS B 1 26 ? -1.335 97.459 35.143 1.00 50.27 26 HIS B N 1
ATOM 3208 C CA . HIS B 1 26 ? -0.071 97.141 34.430 1.00 50.70 26 HIS B CA 1
ATOM 3209 C C . HIS B 1 26 ? 0.757 96.045 35.139 1.00 53.55 26 HIS B C 1
ATOM 3210 O O . HIS B 1 26 ? 1.338 95.173 34.476 1.00 53.33 26 HIS B O 1
ATOM 3217 N N . GLU B 1 27 ? 0.800 96.112 36.474 1.00 56.63 27 GLU B N 1
ATOM 3218 C CA . GLU B 1 27 ? 1.491 95.130 37.321 1.00 60.08 27 GLU B CA 1
ATOM 3219 C C . GLU B 1 27 ? 0.816 93.759 37.315 1.00 58.99 27 GLU B C 1
ATOM 3220 O O . GLU B 1 27 ? 1.470 92.759 37.602 1.00 61.02 27 GLU B O 1
ATOM 3226 N N . ARG B 1 28 ? -0.490 93.728 37.022 1.00 56.00 28 ARG B N 1
ATOM 3227 C CA . ARG B 1 28 ? -1.302 92.506 37.043 1.00 55.02 28 ARG B CA 1
ATOM 3228 C C . ARG B 1 28 ? -1.883 92.206 35.657 1.00 50.74 28 ARG B C 1
ATOM 3229 O O . ARG B 1 28 ? -3.111 92.281 35.465 1.00 48.69 28 ARG B O 1
ATOM 3237 N N . PRO B 1 29 ? -1.007 91.874 34.682 1.00 49.59 29 PRO B N 1
ATOM 3238 C CA . PRO B 1 29 ? -1.470 91.542 33.330 1.00 46.26 29 PRO B CA 1
ATOM 3239 C C . PRO B 1 29 ? -2.311 90.268 33.272 1.00 45.33 29 PRO B C 1
ATOM 3240 O O . PRO B 1 29 ? -1.835 89.186 33.641 1.00 46.89 29 PRO B O 1
ATOM 3244 N N . GLU B 1 30 ? -3.548 90.423 32.799 1.00 42.57 30 GLU B N 1
ATOM 3245 C CA . GLU B 1 30 ? -4.491 89.321 32.630 1.00 41.80 30 GLU B CA 1
ATOM 3246 C C . GLU B 1 30 ? -4.860 89.209 31.153 1.00 38.83 30 GLU B C 1
ATOM 3247 O O . GLU B 1 30 ? -5.005 90.210 30.464 1.00 37.35 30 GLU B O 1
ATOM 3253 N N . LEU B 1 31 ? -4.992 87.984 30.667 1.00 38.80 31 LEU B N 1
ATOM 3254 C CA . LEU B 1 31 ? -5.282 87.741 29.260 1.00 36.47 31 LEU B CA 1
ATOM 3255 C C . LEU B 1 31 ? -6.796 87.865 29.043 1.00 34.86 31 LEU B C 1
ATOM 3256 O O . LEU B 1 31 ? -7.565 87.960 29.996 1.00 35.66 31 LEU B O 1
ATOM 3261 N N . GLY B 1 32 ? -7.221 87.870 27.787 1.00 33.09 32 GLY B N 1
ATOM 3262 C CA . GLY B 1 32 ? -8.620 88.079 27.450 1.00 31.61 32 GLY B CA 1
ATOM 3263 C C . GLY B 1 32 ? -9.573 87.095 28.096 1.00 32.66 32 GLY B C 1
ATOM 3264 O O . GLY B 1 32 ? -9.279 85.911 28.194 1.00 34.29 32 GLY B O 1
ATOM 3265 N N . ASN B 1 33 ? -10.727 87.614 28.516 1.00 32.52 33 ASN B N 1
ATOM 3266 C CA . ASN B 1 33 ? -11.762 86.892 29.285 1.00 33.82 33 ASN B CA 1
ATOM 3267 C C . ASN B 1 33 ? -11.321 86.341 30.661 1.00 36.49 33 ASN B C 1
ATOM 3268 O O . ASN B 1 33 ? -12.094 85.624 31.332 1.00 38.40 33 ASN B O 1
ATOM 3273 N N . GLU B 1 34 ? -10.112 86.738 31.089 1.00 36.96 34 GLU B N 1
ATOM 3274 C CA . GLU B 1 34 ? -9.555 86.393 32.396 1.00 39.73 34 GLU B CA 1
ATOM 3275 C C . GLU B 1 34 ? -9.165 87.621 33.219 1.00 39.93 34 GLU B C 1
ATOM 3276 O O . GLU B 1 34 ? -8.478 87.497 34.242 1.00 42.21 34 GLU B O 1
ATOM 3282 N N . GLU B 1 35 ? -9.619 88.798 32.793 1.00 37.95 35 GLU B N 1
ATOM 3283 C CA . GLU B 1 35 ? -9.186 90.056 33.407 1.00 38.43 35 GLU B CA 1
ATOM 3284 C C . GLU B 1 35 ? -10.099 90.502 34.561 1.00 40.19 35 GLU B C 1
ATOM 3285 O O . GLU B 1 35 ? -10.774 91.535 34.496 1.00 39.44 35 GLU B O 1
ATOM 3291 N N . ILE B 1 36 ? -10.077 89.696 35.623 1.00 42.74 36 ILE B N 1
ATOM 3292 C CA . ILE B 1 36 ? -10.934 89.874 36.787 1.00 45.14 36 ILE B CA 1
ATOM 3293 C C . ILE B 1 36 ? -10.482 91.097 37.589 1.00 46.59 36 ILE B C 1
ATOM 3294 O O . ILE B 1 36 ? -11.296 91.961 37.910 1.00 47.11 36 ILE B O 1
ATOM 3299 N N . PHE B 1 37 ? -9.188 91.175 37.903 1.00 47.59 37 PHE B N 1
ATOM 3300 C CA . PHE B 1 37 ? -8.653 92.320 38.645 1.00 48.98 37 PHE B CA 1
ATOM 3301 C C . PHE B 1 37 ? -8.935 93.630 37.916 1.00 46.80 37 PHE B C 1
ATOM 3302 O O . PHE B 1 37 ? -9.414 94.589 38.534 1.00 48.14 37 PHE B O 1
ATOM 3310 N N . ALA B 1 38 ? -8.638 93.667 36.613 1.00 43.67 38 ALA B N 1
ATOM 3311 C CA . ALA B 1 38 ? -8.731 94.913 35.842 1.00 41.76 38 ALA B CA 1
ATOM 3312 C C . ALA B 1 38 ? -10.168 95.427 35.792 1.00 41.45 38 ALA B C 1
ATOM 3313 O O . ALA B 1 38 ? -10.412 96.599 36.085 1.00 42.30 38 ALA B O 1
ATOM 3315 N N . SER B 1 39 ? -11.115 94.545 35.458 1.00 40.84 39 SER B N 1
ATOM 3316 C CA . SER B 1 39 ? -12.525 94.932 35.339 1.00 40.92 39 SER B CA 1
ATOM 3317 C C . SER B 1 39 ? -13.125 95.345 36.684 1.00 44.61 39 SER B C 1
ATOM 3318 O O . SER B 1 39 ? -13.852 96.339 36.754 1.00 46.06 39 SER B O 1
ATOM 3321 N N . ARG B 1 40 ? -12.818 94.611 37.753 1.00 46.97 40 ARG B N 1
ATOM 3322 C CA . ARG B 1 40 ? -13.264 95.001 39.096 1.00 50.35 40 ARG B CA 1
ATOM 3323 C C . ARG B 1 40 ? -12.739 96.389 39.518 1.00 51.57 40 ARG B C 1
ATOM 3324 O O . ARG B 1 40 ? -13.492 97.209 40.044 1.00 53.54 40 ARG B O 1
ATOM 3332 N N . THR B 1 41 ? -11.454 96.645 39.280 1.00 50.66 41 THR B N 1
ATOM 3333 C CA . THR B 1 41 ? -10.827 97.904 39.678 1.00 51.99 41 THR B CA 1
ATOM 3334 C C . THR B 1 41 ? -11.487 99.105 39.008 1.00 50.93 41 THR B C 1
ATOM 3335 O O . THR B 1 41 ? -11.699 100.146 39.643 1.00 53.45 41 THR B O 1
ATOM 3339 N N . LEU B 1 42 ? -11.806 98.954 37.728 1.00 47.88 42 LEU B N 1
ATOM 3340 C CA . LEU B 1 42 ? -12.463 100.013 36.963 1.00 47.17 42 LEU B CA 1
ATOM 3341 C C . LEU B 1 42 ? -13.944 100.152 37.355 1.00 49.07 42 LEU B C 1
ATOM 3342 O O . LEU B 1 42 ? -14.452 101.275 37.499 1.00 50.23 42 LEU B O 1
ATOM 3347 N N . ILE B 1 43 ? -14.619 99.006 37.515 1.00 49.48 43 ILE B N 1
ATOM 3348 C CA . ILE B 1 43 ? -16.014 98.946 37.983 1.00 52.01 43 ILE B CA 1
ATOM 3349 C C . ILE B 1 43 ? -16.170 99.669 39.327 1.00 56.73 43 ILE B C 1
ATOM 3350 O O . ILE B 1 43 ? -17.158 100.379 39.549 1.00 58.96 43 ILE B O 1
ATOM 3355 N N . ASP B 1 44 ? -15.191 99.485 40.215 1.00 58.88 44 ASP B N 1
ATOM 3356 C CA . ASP B 1 44 ? -15.208 100.125 41.536 1.00 63.60 44 ASP B CA 1
ATOM 3357 C C . ASP B 1 44 ? -15.155 101.650 41.425 1.00 64.51 44 ASP B C 1
ATOM 3358 O O . ASP B 1 44 ? -15.972 102.342 42.011 1.00 67.56 44 ASP B O 1
ATOM 3363 N N . ARG B 1 45 ? -14.212 102.171 40.654 1.00 62.44 45 ARG B N 1
ATOM 3364 C CA . ARG B 1 45 ? -14.095 103.616 40.490 1.00 63.57 45 ARG B CA 1
ATOM 3365 C C . ARG B 1 45 ? -15.380 104.217 39.890 1.00 63.25 45 ARG B C 1
ATOM 3366 O O . ARG B 1 45 ? -15.808 105.292 40.307 1.00 65.99 45 ARG B O 1
ATOM 3374 N N . LEU B 1 46 ? -15.989 103.514 38.931 1.00 60.01 46 LEU B N 1
ATOM 3375 C CA . LEU B 1 46 ? -17.259 103.943 38.325 1.00 59.92 46 LEU B CA 1
ATOM 3376 C C . LEU B 1 46 ? -18.401 103.892 39.340 1.00 63.74 46 LEU B C 1
ATOM 3377 O O . LEU B 1 46 ? -19.239 104.791 39.400 1.00 65.90 46 LEU B O 1
ATOM 3382 N N . LYS B 1 47 ? -18.432 102.831 40.137 1.00 64.91 47 LYS B N 1
ATOM 3383 C CA . LYS B 1 47 ? -19.454 102.675 41.174 1.00 69.28 47 LYS B CA 1
ATOM 3384 C C . LYS B 1 47 ? -19.269 103.745 42.267 1.00 73.47 47 LYS B C 1
ATOM 3385 O O . LYS B 1 47 ? -20.250 104.261 42.803 1.00 77.33 47 LYS B O 1
ATOM 3391 N N . GLU B 1 48 ? -18.008 104.084 42.560 1.00 73.19 48 GLU B N 1
ATOM 3392 C CA . GLU B 1 48 ? -17.625 105.175 43.492 1.00 76.94 48 GLU B CA 1
ATOM 3393 C C . GLU B 1 48 ? -18.158 106.552 43.052 1.00 77.91 48 GLU B C 1
ATOM 3394 O O . GLU B 1 48 ? -18.376 107.429 43.892 1.00 82.22 48 GLU B O 1
ATOM 3400 N N . HIS B 1 49 ? -18.359 106.734 41.743 1.00 74.05 49 HIS B N 1
ATOM 3401 C CA . HIS B 1 49 ? -18.961 107.951 41.204 1.00 75.10 49 HIS B CA 1
ATOM 3402 C C . HIS B 1 49 ? -20.396 107.738 40.706 1.00 75.60 49 HIS B C 1
ATOM 3403 O O . HIS B 1 49 ? -20.843 108.420 39.789 1.00 75.17 49 HIS B O 1
ATOM 3410 N N . ASP B 1 50 ? -21.104 106.793 41.332 1.00 77.09 50 ASP B N 1
ATOM 3411 C CA . ASP B 1 50 ? -22.565 106.610 41.189 1.00 79.11 50 ASP B CA 1
ATOM 3412 C C . ASP B 1 50 ? -23.050 106.082 39.831 1.00 75.48 50 ASP B C 1
ATOM 3413 O O . ASP B 1 50 ? -24.228 106.216 39.500 1.00 76.85 50 ASP B O 1
ATOM 3418 N N . PHE B 1 51 ? -22.157 105.469 39.056 1.00 71.31 51 PHE B N 1
ATOM 3419 C CA . PHE B 1 51 ? -22.558 104.848 37.787 1.00 68.33 51 PHE B CA 1
ATOM 3420 C C . PHE B 1 51 ? -23.332 103.553 38.065 1.00 69.12 51 PHE B C 1
ATOM 3421 O O . PHE B 1 51 ? -22.983 102.792 38.969 1.00 69.55 51 PHE B O 1
ATOM 3429 N N . GLU B 1 52 ? -24.384 103.330 37.280 1.00 69.75 52 GLU B N 1
ATOM 3430 C CA . GLU B 1 52 ? -25.156 102.094 37.310 1.00 70.52 52 GLU B CA 1
ATOM 3431 C C . GLU B 1 52 ? -24.442 101.013 36.478 1.00 65.98 52 GLU B C 1
ATOM 3432 O O . GLU B 1 52 ? -24.192 101.201 35.271 1.00 63.23 52 GLU B O 1
ATOM 3438 N N . ILE B 1 53 ? -24.139 99.878 37.120 1.00 65.55 53 ILE B N 1
ATOM 3439 C CA . ILE B 1 53 ? -23.287 98.839 36.529 1.00 61.44 53 ILE B CA 1
ATOM 3440 C C . ILE B 1 53 ? -24.034 97.538 36.191 1.00 61.17 53 ILE B C 1
ATOM 3441 O O . ILE B 1 53 ? -24.650 96.913 37.056 1.00 63.59 53 ILE B O 1
ATOM 3446 N N . GLU B 1 54 ? -23.982 97.169 34.909 1.00 58.31 54 GLU B N 1
ATOM 3447 C CA . GLU B 1 54 ? -24.327 95.831 34.441 1.00 57.58 54 GLU B CA 1
ATOM 3448 C C . GLU B 1 54 ? -23.001 95.124 34.163 1.00 53.59 54 GLU B C 1
ATOM 3449 O O . GLU B 1 54 ? -22.104 95.708 33.565 1.00 51.09 54 GLU B O 1
ATOM 3455 N N . THR B 1 55 ? -22.873 93.886 34.634 1.00 53.43 55 THR B N 1
ATOM 3456 C CA . THR B 1 55 ? -21.706 93.044 34.355 1.00 50.35 55 THR B CA 1
ATOM 3457 C C . THR B 1 55 ? -22.121 91.779 33.575 1.00 49.56 55 THR B C 1
ATOM 3458 O O . THR B 1 55 ? -23.292 91.374 33.596 1.00 51.74 55 THR B O 1
ATOM 3462 N N . GLU B 1 56 ? -21.148 91.177 32.889 1.00 46.73 56 GLU B N 1
ATOM 3463 C CA . GLU B 1 56 ? -21.338 89.975 32.060 1.00 45.78 56 GLU B CA 1
ATOM 3464 C C . GLU B 1 56 ? -22.149 90.250 30.799 1.00 44.17 56 GLU B C 1
ATOM 3465 O O . GLU B 1 56 ? -23.334 89.947 30.730 1.00 46.27 56 GLU B O 1
ATOM 3471 N N . ILE B 1 57 ? -21.482 90.799 29.792 1.00 40.73 57 ILE B N 1
ATOM 3472 C CA . ILE B 1 57 ? -22.153 91.286 28.600 1.00 39.56 57 ILE B CA 1
ATOM 3473 C C . ILE B 1 57 ? -21.872 90.359 27.410 1.00 37.53 57 ILE B C 1
ATOM 3474 O O . ILE B 1 57 ? -20.718 90.047 27.123 1.00 35.52 57 ILE B O 1
ATOM 3479 N N . ALA B 1 58 ? -22.940 89.898 26.751 1.00 38.21 58 ALA B N 1
ATOM 3480 C CA . ALA B 1 58 ? -22.864 89.108 25.509 1.00 37.01 58 ALA B CA 1
ATOM 3481 C C . ALA B 1 58 ? -21.949 87.878 25.594 1.00 36.18 58 ALA B C 1
ATOM 3482 O O . ALA B 1 58 ? -21.307 87.499 24.606 1.00 35.26 58 ALA B O 1
ATOM 3484 N N . GLY B 1 59 ? -21.905 87.247 26.766 1.00 37.27 59 GLY B N 1
ATOM 3485 C CA . GLY B 1 59 ? -21.113 86.026 26.975 1.00 36.86 59 GLY B CA 1
ATOM 3486 C C . GLY B 1 59 ? -19.721 86.287 27.518 1.00 35.10 59 GLY B C 1
ATOM 3487 O O . GLY B 1 59 ? -18.896 85.372 27.572 1.00 35.50 59 GLY B O 1
ATOM 3488 N N . HIS B 1 60 ? -19.454 87.534 27.910 1.00 33.75 60 HIS B N 1
ATOM 3489 C CA . HIS B 1 60 ? -18.143 87.924 28.445 1.00 32.25 60 HIS B CA 1
ATOM 3490 C C . HIS B 1 60 ? -18.250 88.248 29.938 1.00 34.04 60 HIS B C 1
ATOM 3491 O O . HIS B 1 60 ? -18.677 89.332 30.323 1.00 34.42 60 HIS B O 1
ATOM 3498 N N . ALA B 1 61 ? -17.877 87.276 30.770 1.00 35.49 61 ALA B N 1
ATOM 3499 C CA . ALA B 1 61 ? -17.925 87.423 32.219 1.00 37.47 61 ALA B CA 1
ATOM 3500 C C . ALA B 1 61 ? -17.217 88.673 32.745 1.00 37.12 61 ALA B C 1
ATOM 3501 O O . ALA B 1 61 ? -17.659 89.256 33.723 1.00 39.16 61 ALA B O 1
ATOM 3503 N N . THR B 1 62 ? -16.137 89.093 32.090 1.00 35.38 62 THR B N 1
ATOM 3504 C CA . THR B 1 62 ? -15.322 90.238 32.542 1.00 35.15 62 THR B CA 1
ATOM 3505 C C . THR B 1 62 ? -15.636 91.578 31.836 1.00 34.01 62 THR B C 1
ATOM 3506 O O . THR B 1 62 ? -14.884 92.556 31.966 1.00 34.03 62 THR B O 1
ATOM 3510 N N . GLY B 1 63 ? -16.739 91.619 31.088 1.00 33.59 63 GLY B N 1
ATOM 3511 C CA . GLY B 1 63 ? -17.188 92.837 30.419 1.00 32.68 63 GLY B CA 1
ATOM 3512 C C . GLY B 1 63 ? -18.196 93.515 31.308 1.00 35.05 63 GLY B C 1
ATOM 3513 O O . GLY B 1 63 ? -18.715 92.894 32.231 1.00 37.04 63 GLY B O 1
ATOM 3514 N N . PHE B 1 64 ? -18.456 94.793 31.061 1.00 35.22 64 PHE B N 1
ATOM 3515 C CA . PHE B 1 64 ? -19.476 95.517 31.822 1.00 37.93 64 PHE B CA 1
ATOM 3516 C C . PHE B 1 64 ? -20.057 96.662 30.998 1.00 37.94 64 PHE B C 1
ATOM 3517 O O . PHE B 1 64 ? -19.514 97.012 29.950 1.00 36.14 64 PHE B O 1
ATOM 3525 N N . ILE B 1 65 ? -21.187 97.197 31.457 1.00 40.62 65 ILE B N 1
ATOM 3526 C CA . ILE B 1 65 ? -21.747 98.448 30.942 1.00 41.57 65 ILE B CA 1
ATOM 3527 C C . ILE B 1 65 ? -22.000 99.365 32.132 1.00 44.53 65 ILE B C 1
ATOM 3528 O O . ILE B 1 65 ? -22.853 99.060 32.969 1.00 47.41 65 ILE B O 1
ATOM 3533 N N . ALA B 1 66 ? -21.258 100.468 32.216 1.00 44.48 66 ALA B N 1
ATOM 3534 C CA . ALA B 1 66 ? -21.421 101.451 33.297 1.00 47.77 66 ALA B CA 1
ATOM 3535 C C . ALA B 1 66 ? -22.216 102.631 32.750 1.00 49.64 66 ALA B C 1
ATOM 3536 O O . ALA B 1 66 ? -21.880 103.138 31.692 1.00 48.52 66 ALA B O 1
ATOM 3538 N N . THR B 1 67 ? -23.266 103.063 33.445 1.00 53.37 67 THR B N 1
ATOM 3539 C CA . THR B 1 67 ? -24.163 104.107 32.915 1.00 55.60 67 THR B CA 1
ATOM 3540 C C . THR B 1 67 ? -24.489 105.206 33.947 1.00 60.05 67 THR B C 1
ATOM 3541 O O . THR B 1 67 ? -24.851 104.902 35.083 1.00 62.63 67 THR B O 1
ATOM 3545 N N . TYR B 1 68 ? -24.355 106.475 33.553 1.00 61.26 68 TYR B N 1
ATOM 3546 C CA . TYR B 1 68 ? -24.907 107.592 34.334 1.00 65.96 68 TYR B CA 1
ATOM 3547 C C . TYR B 1 68 ? -25.806 108.449 33.439 1.00 68.21 68 TYR B C 1
ATOM 3548 O O . TYR B 1 68 ? -25.310 109.171 32.573 1.00 66.91 68 TYR B O 1
ATOM 3557 N N . ASP B 1 69 ? -27.121 108.357 33.657 1.00 71.82 69 ASP B N 1
ATOM 3558 C CA . ASP B 1 69 ? -28.113 109.035 32.819 1.00 74.59 69 ASP B CA 1
ATOM 3559 C C . ASP B 1 69 ? -28.680 110.207 33.596 1.00 80.28 69 ASP B C 1
ATOM 3560 O O . ASP B 1 69 ? -29.116 110.027 34.731 1.00 83.51 69 ASP B O 1
ATOM 3565 N N . SER B 1 70 ? -28.682 111.396 32.984 1.00 82.23 70 SER B N 1
ATOM 3566 C CA . SER B 1 70 ? -29.211 112.630 33.621 1.00 87.87 70 SER B CA 1
ATOM 3567 C C . SER B 1 70 ? -30.744 112.690 33.704 1.00 92.75 70 SER B C 1
ATOM 3568 O O . SER B 1 70 ? -31.297 113.398 34.550 1.00 97.81 70 SER B O 1
ATOM 3571 N N . GLY B 1 71 ? -31.417 111.950 32.821 1.00 91.46 71 GLY B N 1
ATOM 3572 C CA . GLY B 1 71 ? -32.871 111.994 32.702 1.00 96.10 71 GLY B CA 1
ATOM 3573 C C . GLY B 1 71 ? -33.320 113.170 31.850 1.00 99.33 71 GLY B C 1
ATOM 3574 O O . GLY B 1 71 ? -34.391 113.740 32.090 1.00 105.32 71 GLY B O 1
ATOM 3575 N N . LEU B 1 72 ? -32.497 113.541 30.864 1.00 95.75 72 LEU B N 1
ATOM 3576 C CA . LEU B 1 72 ? -32.807 114.642 29.939 1.00 98.49 72 LEU B CA 1
ATOM 3577 C C . LEU B 1 72 ? -32.436 114.246 28.520 1.00 94.28 72 LEU B C 1
ATOM 3578 O O . LEU B 1 72 ? -31.442 113.561 28.312 1.00 88.78 72 LEU B O 1
ATOM 3583 N N . ASP B 1 73 ? -33.234 114.690 27.551 1.00 97.40 73 ASP B N 1
ATOM 3584 C CA . ASP B 1 73 ? -32.957 114.445 26.134 1.00 94.55 73 ASP B CA 1
ATOM 3585 C C . ASP B 1 73 ? -31.539 114.915 25.797 1.00 90.85 73 ASP B C 1
ATOM 3586 O O . ASP B 1 73 ? -31.110 116.000 26.207 1.00 92.97 73 ASP B O 1
ATOM 3591 N N . GLY B 1 74 ? -30.816 114.085 25.052 1.00 85.58 74 GLY B N 1
ATOM 3592 C CA . GLY B 1 74 ? -29.447 114.388 24.661 1.00 81.80 74 GLY B CA 1
ATOM 3593 C C . GLY B 1 74 ? -28.725 113.099 24.349 1.00 75.87 74 GLY B C 1
ATOM 3594 O O . GLY B 1 74 ? -29.126 112.039 24.825 1.00 74.68 74 GLY B O 1
ATOM 3595 N N . PRO B 1 75 ? -27.653 113.173 23.546 1.00 72.59 75 PRO B N 1
ATOM 3596 C CA . PRO B 1 75 ? -26.928 111.966 23.140 1.00 67.04 75 PRO B CA 1
ATOM 3597 C C . PRO B 1 75 ? -26.294 111.189 24.293 1.00 63.68 75 PRO B C 1
ATOM 3598 O O . PRO B 1 75 ? -25.835 111.788 25.274 1.00 64.20 75 PRO B O 1
ATOM 3602 N N . ALA B 1 76 ? -26.281 109.859 24.145 1.00 60.33 76 ALA B N 1
ATOM 3603 C CA . ALA B 1 76 ? -25.574 108.940 25.042 1.00 56.71 76 ALA B CA 1
ATOM 3604 C C . ALA B 1 76 ? -24.136 108.750 24.538 1.00 52.63 76 ALA B C 1
ATOM 3605 O O . ALA B 1 76 ? -23.909 108.076 23.531 1.00 50.13 76 ALA B O 1
ATOM 3607 N N . ILE B 1 77 ? -23.175 109.360 25.230 1.00 52.13 77 ILE B N 1
ATOM 3608 C CA . ILE B 1 77 ? -21.781 109.339 24.796 1.00 49.27 77 ILE B CA 1
ATOM 3609 C C . ILE B 1 77 ? -21.066 108.181 25.470 1.00 46.16 77 ILE B C 1
ATOM 3610 O O . ILE B 1 77 ? -20.982 108.121 26.694 1.00 46.80 77 ILE B O 1
ATOM 3615 N N . GLY B 1 78 ? -20.546 107.272 24.651 1.00 43.51 78 GLY B N 1
ATOM 3616 C CA . GLY B 1 78 ? -19.946 106.023 25.118 1.00 40.96 78 GLY B CA 1
ATOM 3617 C C . GLY B 1 78 ? -18.432 106.034 25.054 1.00 39.13 78 GLY B C 1
ATOM 3618 O O . GLY B 1 78 ? -17.851 106.507 24.080 1.00 38.41 78 GLY B O 1
ATOM 3619 N N . PHE B 1 79 ? -17.801 105.511 26.104 1.00 38.77 79 PHE B N 1
ATOM 3620 C CA . PHE B 1 79 ? -16.351 105.398 26.182 1.00 37.69 79 PHE B CA 1
ATOM 3621 C C . PHE B 1 79 ? -15.969 103.907 26.228 1.00 35.88 79 PHE B C 1
ATOM 3622 O O . PHE B 1 79 ? -16.377 103.178 27.142 1.00 36.49 79 PHE B O 1
ATOM 3630 N N . LEU B 1 80 ? -15.197 103.452 25.242 1.00 34.34 80 LEU B N 1
ATOM 3631 C CA . LEU B 1 80 ? -14.734 102.065 25.207 1.00 32.37 80 LEU B CA 1
ATOM 3632 C C . LEU B 1 80 ? -13.513 101.869 26.137 1.00 32.25 80 LEU B C 1
ATOM 3633 O O . LEU B 1 80 ? -12.479 102.524 25.985 1.00 32.18 80 LEU B O 1
ATOM 3638 N N . ALA B 1 81 ? -13.672 100.972 27.109 1.00 32.46 81 ALA B N 1
ATOM 3639 C CA . ALA B 1 81 ? -12.608 100.584 28.027 1.00 32.66 81 ALA B CA 1
ATOM 3640 C C . ALA B 1 81 ? -12.053 99.220 27.619 1.00 31.20 81 ALA B C 1
ATOM 3641 O O . ALA B 1 81 ? -12.811 98.274 27.415 1.00 31.09 81 ALA B O 1
ATOM 3643 N N . GLU B 1 82 ? -10.734 99.135 27.474 1.00 30.89 82 GLU B N 1
ATOM 3644 C CA . GLU B 1 82 ? -10.035 97.876 27.256 1.00 29.95 82 GLU B CA 1
ATOM 3645 C C . GLU B 1 82 ? -9.054 97.634 28.397 1.00 30.87 82 GLU B C 1
ATOM 3646 O O . GLU B 1 82 ? -8.578 98.576 29.045 1.00 32.19 82 GLU B O 1
ATOM 3652 N N . TYR B 1 83 ? -8.737 96.369 28.644 1.00 30.58 83 TYR B N 1
ATOM 3653 C CA . TYR B 1 83 ? -7.878 96.025 29.788 1.00 31.92 83 TYR B CA 1
ATOM 3654 C C . TYR B 1 83 ? -7.241 94.619 29.755 1.00 31.57 83 TYR B C 1
ATOM 3655 O O . TYR B 1 83 ? -6.882 94.089 30.809 1.00 33.01 83 TYR B O 1
ATOM 3664 N N . ASP B 1 84 ? -7.070 94.045 28.554 1.00 29.84 84 ASP B N 1
ATOM 3665 C CA . ASP B 1 84 ? -6.428 92.725 28.386 1.00 30.08 84 ASP B CA 1
ATOM 3666 C C . ASP B 1 84 ? -4.957 92.793 27.946 1.00 30.83 84 ASP B C 1
ATOM 3667 O O . ASP B 1 84 ? -4.576 93.625 27.111 1.00 30.84 84 ASP B O 1
ATOM 3672 N N . ALA B 1 85 ? -4.132 91.917 28.516 1.00 32.27 85 ALA B N 1
ATOM 3673 C CA . ALA B 1 85 ? -2.702 91.877 28.200 1.00 33.49 85 ALA B CA 1
ATOM 3674 C C . ALA B 1 85 ? -2.394 90.749 27.234 1.00 33.59 85 ALA B C 1
ATOM 3675 O O . ALA B 1 85 ? -3.275 89.973 26.849 1.00 32.59 85 ALA B O 1
ATOM 3677 N N . LEU B 1 86 ? -1.122 90.666 26.853 1.00 35.43 86 LEU B N 1
ATOM 3678 C CA . LEU B 1 86 ? -0.645 89.657 25.909 1.00 36.05 86 LEU B CA 1
ATOM 3679 C C . LEU B 1 86 ? 0.087 88.558 26.655 1.00 38.96 86 LEU B C 1
ATOM 3680 O O . LEU B 1 86 ? 0.634 88.813 27.738 1.00 40.67 86 LEU B O 1
ATOM 3685 N N . PRO B 1 87 ? 0.097 87.330 26.083 1.00 40.05 87 PRO B N 1
ATOM 3686 C CA . PRO B 1 87 ? 0.804 86.210 26.717 1.00 43.13 87 PRO B CA 1
ATOM 3687 C C . PRO B 1 87 ? 2.304 86.388 26.590 1.00 45.72 87 PRO B C 1
ATOM 3688 O O . PRO B 1 87 ? 2.793 86.615 25.493 1.00 45.27 87 PRO B O 1
ATOM 3692 N N . GLY B 1 88 ? 3.016 86.326 27.713 1.00 48.75 88 GLY B N 1
ATOM 3693 C CA . GLY B 1 88 ? 4.472 86.486 27.717 1.00 52.13 88 GLY B CA 1
ATOM 3694 C C . GLY B 1 88 ? 4.973 87.927 27.739 1.00 51.99 88 GLY B C 1
ATOM 3695 O O . GLY B 1 88 ? 6.042 88.205 28.299 1.00 55.17 88 GLY B O 1
ATOM 3696 N N . LEU B 1 89 ? 4.214 88.839 27.134 1.00 48.75 89 LEU B N 1
ATOM 3697 C CA . LEU B 1 89 ? 4.609 90.240 27.024 1.00 48.44 89 LEU B CA 1
ATOM 3698 C C . LEU B 1 89 ? 3.895 91.125 28.057 1.00 47.44 89 LEU B C 1
ATOM 3699 O O . LEU B 1 89 ? 4.432 92.155 28.444 1.00 48.91 89 LEU B O 1
ATOM 3704 N N . GLY B 1 90 ? 2.684 90.740 28.466 1.00 45.56 90 GLY B N 1
ATOM 3705 C CA . GLY B 1 90 ? 1.923 91.435 29.510 1.00 44.93 90 GLY B CA 1
ATOM 3706 C C . GLY B 1 90 ? 1.796 92.957 29.448 1.00 43.93 90 GLY B C 1
ATOM 3707 O O . GLY B 1 90 ? 2.443 93.665 30.221 1.00 46.67 90 GLY B O 1
ATOM 3708 N N . HIS B 1 91 ? 0.919 93.453 28.583 1.00 40.71 91 HIS B N 1
ATOM 3709 C CA . HIS B 1 91 ? 0.609 94.900 28.439 1.00 39.65 91 HIS B CA 1
ATOM 3710 C C . HIS B 1 91 ? 1.637 95.618 27.610 1.00 40.94 91 HIS B C 1
ATOM 3711 O O . HIS B 1 91 ? 1.970 96.776 27.876 1.00 42.24 91 HIS B O 1
ATOM 3718 N N . ALA B 1 92 ? 2.093 94.915 26.573 1.00 41.13 92 ALA B N 1
ATOM 3719 C CA . ALA B 1 92 ? 2.949 95.471 25.543 1.00 41.84 92 ALA B CA 1
ATOM 3720 C C . ALA B 1 92 ? 2.101 96.093 24.417 1.00 39.65 92 ALA B C 1
ATOM 3721 O O . ALA B 1 92 ? 2.615 96.367 23.335 1.00 40.37 92 ALA B O 1
ATOM 3723 N N . CYS B 1 93 ? 0.801 96.279 24.659 1.00 37.62 93 CYS B N 1
ATOM 3724 C CA . CYS B 1 93 ? -0.059 97.106 23.799 1.00 35.93 93 CYS B CA 1
ATOM 3725 C C . CYS B 1 93 ? -0.611 98.294 24.601 1.00 35.93 93 CYS B C 1
ATOM 3726 O O . CYS B 1 93 ? -1.362 99.109 24.074 1.00 34.48 93 CYS B O 1
ATOM 3729 N N . GLY B 1 94 ? -0.233 98.378 25.879 1.00 37.71 94 GLY B N 1
ATOM 3730 C CA . GLY B 1 94 ? -0.567 99.510 26.733 1.00 38.49 94 GLY B CA 1
ATOM 3731 C C . GLY B 1 94 ? -2.048 99.622 27.004 1.00 37.09 94 GLY B C 1
ATOM 3732 O O . GLY B 1 94 ? -2.604 100.722 26.983 1.00 37.10 94 GLY B O 1
ATOM 3733 N N . HIS B 1 95 ? -2.690 98.479 27.254 1.00 36.35 95 HIS B N 1
ATOM 3734 C CA . HIS B 1 95 ? -4.131 98.440 27.533 1.00 35.06 95 HIS B CA 1
ATOM 3735 C C . HIS B 1 95 ? -4.480 98.850 28.961 1.00 36.53 95 HIS B C 1
ATOM 3736 O O . HIS B 1 95 ? -5.638 99.136 29.260 1.00 37.18 95 HIS B O 1
ATOM 3743 N N . ASN B 1 96 ? -3.490 98.896 29.843 1.00 38.22 96 ASN B N 1
ATOM 3744 C CA . ASN B 1 96 ? -3.668 99.563 31.137 1.00 39.87 96 ASN B CA 1
ATOM 3745 C C . ASN B 1 96 ? -4.121 101.039 31.001 1.00 40.17 96 ASN B C 1
ATOM 3746 O O . ASN B 1 96 ? -4.848 101.555 31.851 1.00 41.52 96 ASN B O 1
ATOM 3751 N N . ILE B 1 97 ? -3.680 101.702 29.933 1.00 39.32 97 ILE B N 1
ATOM 3752 C CA . ILE B 1 97 ? -3.939 103.125 29.713 1.00 39.71 97 ILE B CA 1
ATOM 3753 C C . ILE B 1 97 ? -5.343 103.325 29.152 1.00 37.93 97 ILE B C 1
ATOM 3754 O O . ILE B 1 97 ? -6.037 104.266 29.533 1.00 38.82 97 ILE B O 1
ATOM 3759 N N . ILE B 1 98 ? -5.751 102.421 28.260 1.00 35.61 98 ILE B N 1
ATOM 3760 C CA . ILE B 1 98 ? -7.007 102.556 27.504 1.00 34.13 98 ILE B CA 1
ATOM 3761 C C . ILE B 1 98 ? -8.219 102.527 28.448 1.00 34.78 98 ILE B C 1
ATOM 3762 O O . ILE B 1 98 ? -9.020 103.470 28.474 1.00 35.78 98 ILE B O 1
ATOM 3767 N N . GLY B 1 99 ? -8.327 101.462 29.237 1.00 34.59 99 GLY B N 1
ATOM 3768 C CA . GLY B 1 99 ? -9.397 101.332 30.219 1.00 35.45 99 GLY B CA 1
ATOM 3769 C C . GLY B 1 99 ? -9.437 102.430 31.267 1.00 38.04 99 GLY B C 1
ATOM 3770 O O . GLY B 1 99 ? -10.515 102.905 31.636 1.00 39.78 99 GLY B O 1
ATOM 3771 N N . THR B 1 100 ? -8.276 102.831 31.775 1.00 39.09 100 THR B N 1
ATOM 3772 C CA . THR B 1 100 ? -8.224 103.896 32.776 1.00 41.36 100 THR B CA 1
ATOM 3773 C C . THR B 1 100 ? -8.550 105.257 32.139 1.00 41.98 100 THR B C 1
ATOM 3774 O O . THR B 1 100 ? -9.240 106.078 32.753 1.00 44.06 100 THR B O 1
ATOM 3778 N N . ALA B 1 101 ? -8.058 105.493 30.917 1.00 40.33 101 ALA B N 1
ATOM 3779 C CA . ALA B 1 101 ? -8.271 106.779 30.252 1.00 41.19 101 ALA B CA 1
ATOM 3780 C C . ALA B 1 101 ? -9.764 106.966 29.987 1.00 41.23 101 ALA B C 1
ATOM 3781 O O . ALA B 1 101 ? -10.320 108.039 30.264 1.00 43.30 101 ALA B O 1
ATOM 3783 N N . SER B 1 102 ? -10.412 105.902 29.496 1.00 39.40 102 SER B N 1
ATOM 3784 C CA . SER B 1 102 ? -11.856 105.934 29.164 1.00 39.37 102 SER B CA 1
ATOM 3785 C C . SER B 1 102 ? -12.745 106.101 30.406 1.00 41.66 102 SER B C 1
ATOM 3786 O O . SER B 1 102 ? -13.755 106.813 30.351 1.00 43.59 102 SER B O 1
ATOM 3789 N N . VAL B 1 103 ? -12.354 105.475 31.523 1.00 42.14 103 VAL B N 1
ATOM 3790 C CA . VAL B 1 103 ? -13.070 105.632 32.798 1.00 44.37 103 VAL B CA 1
ATOM 3791 C C . VAL B 1 103 ? -12.892 107.034 33.367 1.00 47.34 103 VAL B C 1
ATOM 3792 O O . VAL B 1 103 ? -13.858 107.638 33.801 1.00 49.70 103 VAL B O 1
ATOM 3796 N N . LEU B 1 104 ? -11.662 107.546 33.354 1.00 47.67 104 LEU B N 1
ATOM 3797 C CA . LEU B 1 104 ? -11.373 108.914 33.820 1.00 50.82 104 LEU B CA 1
ATOM 3798 C C . LEU B 1 104 ? -12.136 109.963 33.015 1.00 51.87 104 LEU B C 1
ATOM 3799 O O . LEU B 1 104 ? -12.630 110.935 33.573 1.00 54.99 104 LEU B O 1
ATOM 3804 N N . GLY B 1 105 ? -12.207 109.761 31.699 1.00 49.85 105 GLY B N 1
ATOM 3805 C CA . GLY B 1 105 ? -12.985 110.630 30.810 1.00 50.86 105 GLY B CA 1
ATOM 3806 C C . GLY B 1 105 ? -14.484 110.569 31.078 1.00 52.29 105 GLY B C 1
ATOM 3807 O O . GLY B 1 105 ? -15.153 111.605 31.151 1.00 55.39 105 GLY B O 1
ATOM 3808 N N . ALA B 1 106 ? -15.012 109.353 31.224 1.00 50.47 106 ALA B N 1
ATOM 3809 C CA . ALA B 1 106 ? -16.421 109.149 31.575 1.00 51.76 106 ALA B CA 1
ATOM 3810 C C . ALA B 1 106 ? -16.779 109.890 32.863 1.00 55.49 106 ALA B C 1
ATOM 3811 O O . ALA B 1 106 ? -17.753 110.637 32.912 1.00 58.29 106 ALA B O 1
ATOM 3813 N N . ILE B 1 107 ? -15.965 109.686 33.893 1.00 55.91 107 ILE B N 1
ATOM 3814 C CA . ILE B 1 107 ? -16.192 110.282 35.200 1.00 59.87 107 ILE B CA 1
ATOM 3815 C C . ILE B 1 107 ? -15.993 111.794 35.135 1.00 62.97 107 ILE B C 1
ATOM 3816 O O . ILE B 1 107 ? -16.707 112.547 35.802 1.00 66.79 107 ILE B O 1
ATOM 3821 N N . GLY B 1 108 ? -15.028 112.230 34.328 1.00 61.60 108 GLY B N 1
ATOM 3822 C CA . GLY B 1 108 ? -14.827 113.651 34.057 1.00 64.28 108 GLY B CA 1
ATOM 3823 C C . GLY B 1 108 ? -16.077 114.299 33.479 1.00 66.16 108 GLY B C 1
ATOM 3824 O O . GLY B 1 108 ? -16.516 115.348 33.960 1.00 70.32 108 GLY B O 1
ATOM 3825 N N . LEU B 1 109 ? -16.657 113.669 32.455 1.00 63.47 109 LEU B N 1
ATOM 3826 C CA . LEU B 1 109 ? -17.887 114.164 31.816 1.00 65.19 109 LEU B CA 1
ATOM 3827 C C . LEU B 1 109 ? -19.125 114.068 32.736 1.00 68.31 109 LEU B C 1
ATOM 3828 O O . LEU B 1 109 ? -19.915 115.019 32.814 1.00 72.33 109 LEU B O 1
ATOM 3833 N N . LYS B 1 110 ? -19.286 112.939 33.438 1.00 66.84 110 LYS B N 1
ATOM 3834 C CA . LYS B 1 110 ? -20.379 112.778 34.418 1.00 69.84 110 LYS B CA 1
ATOM 3835 C C . LYS B 1 110 ? -20.521 113.995 35.338 1.00 75.07 110 LYS B C 1
ATOM 3836 O O . LYS B 1 110 ? -21.631 114.311 35.762 1.00 78.83 110 LYS B O 1
ATOM 3842 N N . GLN B 1 111 ? -19.406 114.674 35.634 1.00 75.87 111 GLN B N 1
ATOM 3843 C CA . GLN B 1 111 ? -19.407 115.863 36.512 1.00 81.21 111 GLN B CA 1
ATOM 3844 C C . GLN B 1 111 ? -20.377 116.952 36.051 1.00 85.20 111 GLN B C 1
ATOM 3845 O O . GLN B 1 111 ? -20.915 117.693 36.875 1.00 90.15 111 GLN B O 1
ATOM 3851 N N . VAL B 1 112 ? -20.598 117.044 34.741 1.00 83.54 112 VAL B N 1
ATOM 3852 C CA . VAL B 1 112 ? -21.462 118.080 34.178 1.00 87.46 112 VAL B CA 1
ATOM 3853 C C . VAL B 1 112 ? -22.699 117.523 33.450 1.00 86.65 112 VAL B C 1
ATOM 3854 O O . VAL B 1 112 ? -23.552 118.285 33.003 1.00 89.81 112 VAL B O 1
ATOM 3858 N N . ILE B 1 113 ? -22.829 116.202 33.375 1.00 82.89 113 ILE B N 1
ATOM 3859 C CA . ILE B 1 113 ? -23.942 115.589 32.635 1.00 82.23 113 ILE B CA 1
ATOM 3860 C C . ILE B 1 113 ? -25.286 115.967 33.250 1.00 87.48 113 ILE B C 1
ATOM 3861 O O . ILE B 1 113 ? -26.288 116.073 32.539 1.00 89.01 113 ILE B O 1
ATOM 3866 N N . ASP B 1 114 ? -25.292 116.188 34.565 1.00 90.71 114 ASP B N 1
ATOM 3867 C CA . ASP B 1 114 ? -26.484 116.665 35.282 1.00 96.74 114 ASP B CA 1
ATOM 3868 C C . ASP B 1 114 ? -27.002 118.010 34.736 1.00 101.18 114 ASP B C 1
ATOM 3869 O O . ASP B 1 114 ? -28.181 118.339 34.913 1.00 105.55 114 ASP B O 1
ATOM 3874 N N . GLN B 1 115 ? -26.114 118.754 34.062 1.00 100.11 115 GLN B N 1
ATOM 3875 C CA . GLN B 1 115 ? -26.384 120.107 33.540 1.00 104.41 115 GLN B CA 1
ATOM 3876 C C . GLN B 1 115 ? -26.573 120.175 32.013 1.00 102.81 115 GLN B C 1
ATOM 3877 O O . GLN B 1 115 ? -27.453 120.904 31.540 1.00 107.05 115 GLN B O 1
ATOM 3883 N N . ILE B 1 116 ? -25.744 119.456 31.246 1.00 97.16 116 ILE B N 1
ATOM 3884 C CA . ILE B 1 116 ? -25.825 119.533 29.773 1.00 95.92 116 ILE B CA 1
ATOM 3885 C C . ILE B 1 116 ? -26.989 118.690 29.246 1.00 95.44 116 ILE B C 1
ATOM 3886 O O . ILE B 1 116 ? -27.540 118.984 28.185 1.00 97.05 116 ILE B O 1
ATOM 3891 N N . GLY B 1 117 ? -27.341 117.637 29.979 1.00 93.63 117 GLY B N 1
ATOM 3892 C CA . GLY B 1 117 ? -28.356 116.687 29.544 1.00 92.78 117 GLY B CA 1
ATOM 3893 C C . GLY B 1 117 ? -27.696 115.464 28.953 1.00 86.49 117 GLY B C 1
ATOM 3894 O O . GLY B 1 117 ? -26.467 115.364 28.918 1.00 82.84 117 GLY B O 1
ATOM 3895 N N . GLY B 1 118 ? -28.513 114.523 28.497 1.00 85.51 118 GLY B N 1
ATOM 3896 C CA . GLY B 1 118 ? -28.008 113.316 27.852 1.00 80.03 118 GLY B CA 1
ATOM 3897 C C . GLY B 1 118 ? -27.564 112.253 28.840 1.00 77.04 118 GLY B C 1
ATOM 3898 O O . GLY B 1 118 ? -28.160 112.094 29.903 1.00 79.44 118 GLY B O 1
ATOM 3899 N N . LYS B 1 119 ? -26.498 111.539 28.490 1.00 72.22 119 LYS B N 1
ATOM 3900 C CA . LYS B 1 119 ? -26.100 110.317 29.195 1.00 69.27 119 LYS B CA 1
ATOM 3901 C C . LYS B 1 119 ? -24.611 110.027 28.962 1.00 64.46 119 LYS B C 1
ATOM 3902 O O . LYS B 1 119 ? -24.070 110.388 27.911 1.00 63.36 119 LYS B O 1
ATOM 3908 N N . VAL B 1 120 ? -23.952 109.409 29.947 1.00 62.19 120 VAL B N 1
ATOM 3909 C CA . VAL B 1 120 ? -22.563 108.927 29.800 1.00 57.68 120 VAL B CA 1
ATOM 3910 C C . VAL B 1 120 ? -22.541 107.408 30.002 1.00 54.59 120 VAL B C 1
ATOM 3911 O O . VAL B 1 120 ? -23.222 106.894 30.892 1.00 56.56 120 VAL B O 1
ATOM 3915 N N . VAL B 1 121 ? -21.770 106.692 29.185 1.00 50.20 121 VAL B N 1
ATOM 3916 C CA . VAL B 1 121 ? -21.683 105.231 29.281 1.00 47.17 121 VAL B CA 1
ATOM 3917 C C . VAL B 1 121 ? -20.244 104.761 29.072 1.00 43.68 121 VAL B C 1
ATOM 3918 O O . VAL B 1 121 ? -19.573 105.222 28.158 1.00 42.42 121 VAL B O 1
ATOM 3922 N N . VAL B 1 122 ? -19.773 103.857 29.928 1.00 42.55 122 VAL B N 1
ATOM 3923 C CA . VAL B 1 122 ? -18.520 103.120 29.691 1.00 39.26 122 VAL B CA 1
ATOM 3924 C C . VAL B 1 122 ? -18.873 101.689 29.346 1.00 37.57 122 VAL B C 1
ATOM 3925 O O . VAL B 1 122 ? -19.677 101.071 30.027 1.00 38.70 122 VAL B O 1
ATOM 3929 N N . LEU B 1 123 ? -18.290 101.171 28.276 1.00 35.28 123 LEU B N 1
ATOM 3930 C CA . LEU B 1 123 ? -18.425 99.760 27.940 1.00 34.05 123 LEU B CA 1
ATOM 3931 C C . LEU B 1 123 ? -17.090 99.066 28.192 1.00 32.60 123 LEU B C 1
ATOM 3932 O O . LEU B 1 123 ? -16.101 99.347 27.522 1.00 31.15 123 LEU B O 1
ATOM 3937 N N . GLY B 1 124 ? -17.054 98.179 29.179 1.00 33.59 124 GLY B N 1
ATOM 3938 C CA . GLY B 1 124 ? -15.868 97.359 29.427 1.00 32.72 124 GLY B CA 1
ATOM 3939 C C . GLY B 1 124 ? -15.811 96.241 28.408 1.00 31.25 124 GLY B C 1
ATOM 3940 O O . GLY B 1 124 ? -16.736 95.429 28.330 1.00 31.80 124 GLY B O 1
ATOM 3941 N N . CYS B 1 125 ? -14.728 96.203 27.632 1.00 30.20 125 CYS B N 1
ATOM 3942 C CA . CYS B 1 125 ? -14.610 95.325 26.456 1.00 28.92 125 CYS B CA 1
ATOM 3943 C C . CYS B 1 125 ? -13.389 94.408 26.575 1.00 28.70 125 CYS B C 1
ATOM 3944 O O . CYS B 1 125 ? -12.258 94.814 26.228 1.00 28.55 125 CYS B O 1
ATOM 3947 N N . PRO B 1 126 ? -13.597 93.174 27.080 1.00 29.25 126 PRO B N 1
ATOM 3948 C CA . PRO B 1 126 ? -12.497 92.215 27.199 1.00 29.33 126 PRO B CA 1
ATOM 3949 C C . PRO B 1 126 ? -11.958 91.700 25.864 1.00 28.45 126 PRO B C 1
ATOM 3950 O O . PRO B 1 126 ? -12.634 91.797 24.822 1.00 28.06 126 PRO B O 1
ATOM 3954 N N . ALA B 1 127 ? -10.742 91.157 25.913 1.00 28.53 127 ALA B N 1
ATOM 3955 C CA . ALA B 1 127 ? -10.227 90.301 24.854 1.00 28.02 127 ALA B CA 1
ATOM 3956 C C . ALA B 1 127 ? -10.109 90.978 23.500 1.00 27.44 127 ALA B C 1
ATOM 3957 O O . ALA B 1 127 ? -10.386 90.338 22.490 1.00 27.08 127 ALA B O 1
ATOM 3959 N N . GLU B 1 128 ? -9.681 92.241 23.446 1.00 27.82 128 GLU B N 1
ATOM 3960 C CA . GLU B 1 128 ? -9.549 92.900 22.127 1.00 28.14 128 GLU B CA 1
ATOM 3961 C C . GLU B 1 128 ? -8.435 92.260 21.268 1.00 28.48 128 GLU B C 1
ATOM 3962 O O . GLU B 1 128 ? -8.532 92.284 20.035 1.00 28.62 128 GLU B O 1
ATOM 3968 N N . GLU B 1 129 ? -7.415 91.673 21.912 1.00 28.81 129 GLU B N 1
ATOM 3969 C CA . GLU B 1 129 ? -6.325 91.008 21.191 1.00 29.42 129 GLU B CA 1
ATOM 3970 C C . GLU B 1 129 ? -6.742 89.674 20.546 1.00 29.80 129 GLU B C 1
ATOM 3971 O O . GLU B 1 129 ? -5.958 89.070 19.816 1.00 31.33 129 GLU B O 1
ATOM 3977 N N . GLY B 1 130 ? -7.959 89.212 20.814 1.00 29.35 130 GLY B N 1
ATOM 3978 C CA . GLY B 1 130 ? -8.502 88.044 20.133 1.00 29.78 130 GLY B CA 1
ATOM 3979 C C . GLY B 1 130 ? -8.317 86.770 20.924 1.00 30.72 130 GLY B C 1
ATOM 3980 O O . GLY B 1 130 ? -7.933 86.818 22.093 1.00 31.09 130 GLY B O 1
ATOM 3981 N N . GLY B 1 131 ? -8.594 85.639 20.274 1.00 31.21 131 GLY B N 1
ATOM 3982 C CA . GLY B 1 131 ? -8.540 84.331 20.907 1.00 32.77 131 GLY B CA 1
ATOM 3983 C C . GLY B 1 131 ? -9.896 83.657 20.926 1.00 32.97 131 GLY B C 1
ATOM 3984 O O . GLY B 1 131 ? -10.796 84.049 20.191 1.00 31.87 131 GLY B O 1
ATOM 3985 N N . GLU B 1 132 ? -10.036 82.643 21.782 1.00 34.54 132 GLU B N 1
ATOM 3986 C CA . GLU B 1 132 ? -11.302 81.925 21.938 1.00 35.40 132 GLU B CA 1
ATOM 3987 C C . GLU B 1 132 ? -12.339 82.817 22.626 1.00 34.04 132 GLU B C 1
ATOM 3988 O O . GLU B 1 132 ? -12.103 83.312 23.720 1.00 33.98 132 GLU B O 1
ATOM 3994 N N . ASN B 1 133 ? -13.482 83.011 21.978 1.00 33.51 133 ASN B N 1
ATOM 3995 C CA . ASN B 1 133 ? -14.440 84.048 22.355 1.00 33.02 133 ASN B CA 1
ATOM 3996 C C . ASN B 1 133 ? -13.771 85.420 22.590 1.00 31.40 133 ASN B C 1
ATOM 3997 O O . ASN B 1 133 ? -14.191 86.198 23.434 1.00 31.47 133 ASN B O 1
ATOM 4002 N N . GLY B 1 134 ? -12.735 85.728 21.826 1.00 30.36 134 GLY B N 1
ATOM 4003 C CA . GLY B 1 134 ? -12.123 87.026 21.921 1.00 29.02 134 GLY B CA 1
ATOM 4004 C C . GLY B 1 134 ? -13.024 88.074 21.308 1.00 28.25 134 GLY B C 1
ATOM 4005 O O . GLY B 1 134 ? -14.146 87.777 20.898 1.00 29.01 134 GLY B O 1
ATOM 4006 N N . SER B 1 135 ? -12.512 89.302 21.276 1.00 27.25 135 SER B N 1
ATOM 4007 C CA . SER B 1 135 ? -13.102 90.439 20.575 1.00 26.41 135 SER B CA 1
ATOM 4008 C C . SER B 1 135 ? -14.500 90.760 21.054 1.00 26.39 135 SER B C 1
ATOM 4009 O O . SER B 1 135 ? -15.465 90.687 20.303 1.00 26.82 135 SER B O 1
ATOM 4012 N N . ALA B 1 136 ? -14.575 91.161 22.316 1.00 26.28 136 ALA B N 1
ATOM 4013 C CA . ALA B 1 136 ? -15.840 91.429 22.990 1.00 26.96 136 ALA B CA 1
ATOM 4014 C C . ALA B 1 136 ? -16.747 92.427 22.272 1.00 27.20 136 ALA B C 1
ATOM 4015 O O . ALA B 1 136 ? -17.962 92.264 22.287 1.00 28.75 136 ALA B O 1
ATOM 4017 N N . LYS B 1 137 ? -16.172 93.453 21.651 1.00 26.47 137 LYS B N 1
ATOM 4018 C CA . LYS B 1 137 ? -16.971 94.481 20.965 1.00 27.14 137 LYS B CA 1
ATOM 4019 C C . LYS B 1 137 ? -17.687 93.914 19.761 1.00 27.57 137 LYS B C 1
ATOM 4020 O O . LYS B 1 137 ? -18.720 94.447 19.363 1.00 28.91 137 LYS B O 1
ATOM 4026 N N . ALA B 1 138 ? -17.131 92.850 19.179 1.00 27.05 138 ALA B N 1
ATOM 4027 C CA . ALA B 1 138 ? -17.791 92.125 18.088 1.00 28.03 138 ALA B CA 1
ATOM 4028 C C . ALA B 1 138 ? -19.072 91.455 18.602 1.00 29.24 138 ALA B C 1
ATOM 4029 O O . ALA B 1 138 ? -20.107 91.451 17.917 1.00 30.80 138 ALA B O 1
ATOM 4031 N N . SER B 1 139 ? -18.992 90.912 19.818 1.00 29.01 139 SER B N 1
ATOM 4032 C CA . SER B 1 139 ? -20.137 90.291 20.485 1.00 30.13 139 SER B CA 1
ATOM 4033 C C . SER B 1 139 ? -21.188 91.320 20.846 1.00 31.65 139 SER B C 1
ATOM 4034 O O . SER B 1 139 ? -22.387 91.045 20.736 1.00 33.96 139 SER B O 1
ATOM 4037 N N . TYR B 1 140 ? -20.726 92.492 21.291 1.00 31.08 140 TYR B N 1
ATOM 4038 C CA . TYR B 1 140 ? -21.597 93.609 21.725 1.00 32.41 140 TYR B CA 1
ATOM 4039 C C . TYR B 1 140 ? -22.462 94.129 20.583 1.00 34.03 140 TYR B C 1
ATOM 4040 O O . TYR B 1 140 ? -23.659 94.327 20.741 1.00 36.06 140 TYR B O 1
ATOM 4049 N N . VAL B 1 141 ? -21.838 94.355 19.432 1.00 33.79 141 VAL B N 1
ATOM 4050 C CA . VAL B 1 141 ? -22.563 94.763 18.235 1.00 35.79 141 VAL B CA 1
ATOM 4051 C C . VAL B 1 141 ? -23.666 93.754 17.917 1.00 38.34 141 VAL B C 1
ATOM 4052 O O . VAL B 1 141 ? -24.798 94.144 17.680 1.00 40.62 141 VAL B O 1
ATOM 4056 N N . LYS B 1 142 ? -23.325 92.464 17.928 1.00 38.75 142 LYS B N 1
ATOM 4057 C CA . LYS B 1 142 ? -24.282 91.390 17.600 1.00 41.61 142 LYS B CA 1
ATOM 4058 C C . LYS B 1 142 ? -25.394 91.301 18.626 1.00 43.60 142 LYS B C 1
ATOM 4059 O O . LYS B 1 142 ? -26.542 91.071 18.263 1.00 46.28 142 LYS B O 1
ATOM 4065 N N . ALA B 1 143 ? -25.052 91.492 19.901 1.00 43.03 143 ALA B N 1
ATOM 4066 C CA . ALA B 1 143 ? -26.035 91.434 21.000 1.00 45.27 143 ALA B CA 1
ATOM 4067 C C . ALA B 1 143 ? -26.921 92.692 21.102 1.00 47.41 143 ALA B C 1
ATOM 4068 O O . ALA B 1 143 ? -27.877 92.723 21.883 1.00 49.91 143 ALA B O 1
ATOM 4070 N N . GLY B 1 144 ? -26.592 93.725 20.327 1.00 46.93 144 GLY B N 1
ATOM 4071 C CA . GLY B 1 144 ? -27.328 94.990 20.342 1.00 48.96 144 GLY B CA 1
ATOM 4072 C C . GLY B 1 144 ? -26.925 95.884 21.496 1.00 48.33 144 GLY B C 1
ATOM 4073 O O . GLY B 1 144 ? -27.674 96.795 21.861 1.00 50.65 144 GLY B O 1
ATOM 4074 N N . VAL B 1 145 ? -25.746 95.625 22.067 1.00 45.43 145 VAL B N 1
ATOM 4075 C CA . VAL B 1 145 ? -25.260 96.378 23.226 1.00 45.03 145 VAL B CA 1
ATOM 4076 C C . VAL B 1 145 ? -24.899 97.807 22.848 1.00 45.31 145 VAL B C 1
ATOM 4077 O O . VAL B 1 145 ? -24.918 98.690 23.705 1.00 46.61 145 VAL B O 1
ATOM 4081 N N . ILE B 1 146 ? -24.605 98.043 21.570 1.00 44.86 146 ILE B N 1
ATOM 4082 C CA . ILE B 1 146 ? -24.205 99.371 21.107 1.00 45.29 146 ILE B CA 1
ATOM 4083 C C . ILE B 1 146 ? -25.389 100.242 20.667 1.00 49.00 146 ILE B C 1
ATOM 4084 O O . ILE B 1 146 ? -25.208 101.388 20.273 1.00 50.16 146 ILE B O 1
ATOM 4089 N N . ASP B 1 147 ? -26.607 99.719 20.783 1.00 51.83 147 ASP B N 1
ATOM 4090 C CA . ASP B 1 147 ? -27.809 100.552 20.647 1.00 56.25 147 ASP B CA 1
ATOM 4091 C C . ASP B 1 147 ? -27.969 101.454 21.885 1.00 57.52 147 ASP B C 1
ATOM 4092 O O . ASP B 1 147 ? -28.777 102.381 21.860 1.00 60.74 147 ASP B O 1
ATOM 4097 N N . GLN B 1 148 ? -27.212 101.158 22.954 1.00 55.24 148 GLN B N 1
ATOM 4098 C CA . GLN B 1 148 ? -27.206 101.934 24.210 1.00 56.41 148 GLN B CA 1
ATOM 4099 C C . GLN B 1 148 ? -26.438 103.250 24.137 1.00 55.38 148 GLN B C 1
ATOM 4100 O O . GLN B 1 148 ? -26.662 104.134 24.975 1.00 58.10 148 GLN B O 1
ATOM 4106 N N . ILE B 1 149 ? -25.524 103.366 23.167 1.00 51.75 149 ILE B N 1
ATOM 4107 C CA . ILE B 1 149 ? -24.728 104.582 22.962 1.00 50.39 149 ILE B CA 1
ATOM 4108 C C . ILE B 1 149 ? -25.060 105.195 21.593 1.00 51.40 149 ILE B C 1
ATOM 4109 O O . ILE B 1 149 ? -25.633 104.528 20.722 1.00 51.41 149 ILE B O 1
ATOM 4114 N N . ASP B 1 150 ? -24.729 106.477 21.430 1.00 52.42 150 ASP B N 1
ATOM 4115 C CA . ASP B 1 150 ? -24.915 107.209 20.162 1.00 53.80 150 ASP B CA 1
ATOM 4116 C C . ASP B 1 150 ? -23.573 107.536 19.465 1.00 51.12 150 ASP B C 1
ATOM 4117 O O . ASP B 1 150 ? -23.543 107.704 18.238 1.00 51.26 150 ASP B O 1
ATOM 4122 N N . ILE B 1 151 ? -22.495 107.629 20.262 1.00 48.71 151 ILE B N 1
ATOM 4123 C CA . ILE B 1 151 ? -21.108 107.905 19.813 1.00 46.65 151 ILE B CA 1
ATOM 4124 C C . ILE B 1 151 ? -20.114 107.066 20.639 1.00 43.56 151 ILE B C 1
ATOM 4125 O O . ILE B 1 151 ? -20.239 106.977 21.856 1.00 43.48 151 ILE B O 1
ATOM 4130 N N . ALA B 1 152 ? -19.134 106.446 19.984 1.00 41.54 152 ALA B N 1
ATOM 4131 C CA . ALA B 1 152 ? -18.147 105.583 20.671 1.00 38.81 152 ALA B CA 1
ATOM 4132 C C . ALA B 1 152 ? -16.748 106.217 20.680 1.00 38.52 152 ALA B C 1
ATOM 4133 O O . ALA B 1 152 ? -16.092 106.312 19.642 1.00 37.92 152 ALA B O 1
ATOM 4135 N N . LEU B 1 153 ? -16.301 106.647 21.860 1.00 39.33 153 LEU B N 1
ATOM 4136 C CA . LEU B 1 153 ? -15.010 107.313 22.013 1.00 39.65 153 LEU B CA 1
ATOM 4137 C C . LEU B 1 153 ? -13.994 106.383 22.671 1.00 38.52 153 LEU B C 1
ATOM 4138 O O . LEU B 1 153 ? -14.353 105.448 23.385 1.00 37.29 153 LEU B O 1
ATOM 4151 N N . ILE B 1 155 ? -9.212 106.045 23.086 1.00 37.55 155 ILE B N 1
ATOM 4152 C CA . ILE B 1 155 ? -7.852 106.402 22.636 1.00 37.55 155 ILE B CA 1
ATOM 4153 C C . ILE B 1 155 ? -6.931 105.212 22.857 1.00 35.67 155 ILE B C 1
ATOM 4154 O O . ILE B 1 155 ? -7.142 104.439 23.794 1.00 34.72 155 ILE B O 1
ATOM 4159 N N . HIS B 1 156 ? -5.916 105.081 21.999 1.00 35.10 156 HIS B N 1
ATOM 4160 C CA . HIS B 1 156 ? -4.937 104.005 22.089 1.00 34.00 156 HIS B CA 1
ATOM 4161 C C . HIS B 1 156 ? -3.543 104.602 22.191 1.00 35.55 156 HIS B C 1
ATOM 4162 O O . HIS B 1 156 ? -3.249 105.576 21.508 1.00 37.18 156 HIS B O 1
ATOM 4169 N N . PRO B 1 157 ? -2.679 104.053 23.064 1.00 35.49 157 PRO B N 1
ATOM 4170 C CA . PRO B 1 157 ? -1.296 104.537 23.081 1.00 37.37 157 PRO B CA 1
ATOM 4171 C C . PRO B 1 157 ? -0.514 104.102 21.855 1.00 37.20 157 PRO B C 1
ATOM 4172 O O . PRO B 1 157 ? -0.708 102.991 21.370 1.00 36.16 157 PRO B O 1
ATOM 4176 N N . GLY B 1 158 ? 0.352 104.981 21.364 1.00 38.88 158 GLY B N 1
ATOM 4177 C CA . GLY B 1 158 ? 1.152 104.709 20.179 1.00 39.54 158 GLY B CA 1
ATOM 4178 C C . GLY B 1 158 ? 2.506 105.397 20.208 1.00 42.33 158 GLY B C 1
ATOM 4179 O O . GLY B 1 158 ? 2.953 105.879 21.245 1.00 43.27 158 GLY B O 1
ATOM 4180 N N . ASN B 1 159 ? 3.156 105.419 19.048 1.00 43.57 159 ASN B N 1
ATOM 4181 C CA . ASN B 1 159 ? 4.464 106.050 18.881 1.00 46.75 159 ASN B CA 1
ATOM 4182 C C . ASN B 1 159 ? 4.328 107.525 18.530 1.00 48.50 159 ASN B C 1
ATOM 4183 O O . ASN B 1 159 ? 5.292 108.284 18.659 1.00 51.41 159 ASN B O 1
ATOM 4188 N N . GLU B 1 160 ? 3.135 107.913 18.073 1.00 46.86 160 GLU B N 1
ATOM 4189 C CA . GLU B 1 160 ? 2.792 109.312 17.807 1.00 48.80 160 GLU B CA 1
ATOM 4190 C C . GLU B 1 160 ? 1.317 109.559 18.144 1.00 46.55 160 GLU B C 1
ATOM 4191 O O . GLU B 1 160 ? 0.594 108.614 18.460 1.00 43.67 160 GLU B O 1
ATOM 4197 N N . THR B 1 161 ? 0.888 110.827 18.098 1.00 48.47 161 THR B N 1
ATOM 4198 C CA . THR B 1 161 ? -0.542 111.195 18.201 1.00 47.17 161 THR B CA 1
ATOM 4199 C C . THR B 1 161 ? -1.114 111.372 16.790 1.00 48.09 161 THR B C 1
ATOM 4200 O O . THR B 1 161 ? -0.637 112.219 16.027 1.00 50.93 161 THR B O 1
ATOM 4204 N N . TYR B 1 162 ? -2.121 110.566 16.444 1.00 46.05 162 TYR B N 1
ATOM 4205 C CA . TYR B 1 162 ? -2.743 110.639 15.125 1.00 46.88 162 TYR B CA 1
ATOM 4206 C C . TYR B 1 162 ? -4.209 110.214 15.136 1.00 44.86 162 TYR B C 1
ATOM 4207 O O . TYR B 1 162 ? -4.669 109.566 16.062 1.00 42.09 162 TYR B O 1
ATOM 4216 N N . LYS B 1 163 ? -4.930 110.618 14.093 1.00 46.67 163 LYS B N 1
ATOM 4217 C CA . LYS B 1 163 ? -6.344 110.275 13.914 1.00 45.72 163 LYS B CA 1
ATOM 4218 C C . LYS B 1 163 ? -6.517 108.780 13.697 1.00 43.05 163 LYS B C 1
ATOM 4219 O O . LYS B 1 163 ? -5.538 108.058 13.522 1.00 42.68 163 LYS B O 1
ATOM 4225 N N . THR B 1 164 ? -7.773 108.333 13.706 1.00 41.92 164 THR B N 1
ATOM 4226 C CA . THR B 1 164 ? -8.128 106.930 13.445 1.00 39.54 164 THR B CA 1
ATOM 4227 C C . THR B 1 164 ? -7.461 106.421 12.163 1.00 40.52 164 THR B C 1
ATOM 4228 O O . THR B 1 164 ? -7.483 107.105 11.130 1.00 42.88 164 THR B O 1
ATOM 4232 N N . ILE B 1 165 ? -6.861 105.232 12.252 1.00 39.03 165 ILE B N 1
ATOM 4233 C CA . ILE B 1 165 ? -6.270 104.542 11.095 1.00 39.79 165 ILE B CA 1
ATOM 4234 C C . ILE B 1 165 ? -7.329 103.621 10.474 1.00 39.01 165 ILE B C 1
ATOM 4235 O O . ILE B 1 165 ? -8.287 103.237 11.152 1.00 37.03 165 ILE B O 1
ATOM 4240 N N . ASP B 1 166 ? -7.165 103.284 9.190 1.00 40.48 166 ASP B N 1
ATOM 4241 C CA . ASP B 1 166 ? -7.982 102.234 8.572 1.00 39.79 166 ASP B CA 1
ATOM 4242 C C . ASP B 1 166 ? -7.639 100.899 9.237 1.00 37.29 166 ASP B C 1
ATOM 4243 O O . ASP B 1 166 ? -6.539 100.724 9.768 1.00 36.60 166 ASP B O 1
ATOM 4248 N N . THR B 1 167 ? -8.596 99.975 9.249 1.00 36.09 167 THR B N 1
ATOM 4249 C CA . THR B 1 167 ? -8.405 98.664 9.889 1.00 33.69 167 THR B CA 1
ATOM 4250 C C . THR B 1 167 ? -9.026 97.574 9.027 1.00 34.25 167 THR B C 1
ATOM 4251 O O . THR B 1 167 ? -9.907 97.846 8.227 1.00 35.72 167 THR B O 1
ATOM 4255 N N . LEU B 1 168 ? -8.571 96.341 9.227 1.00 38.66 168 LEU B N 1
ATOM 4256 C CA . LEU B 1 168 ? -8.930 95.196 8.394 1.00 36.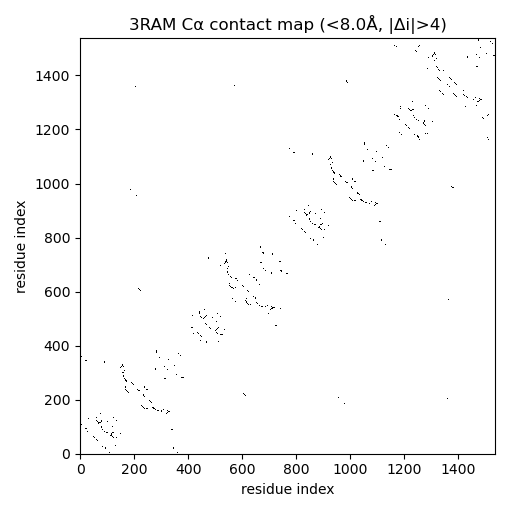95 168 LEU B CA 1
ATOM 4257 C C . LEU B 1 168 ? -9.951 94.249 9.065 1.00 35.50 168 LEU B C 1
ATOM 4258 O O . LEU B 1 168 ? -10.071 94.206 10.299 1.00 35.20 168 LEU B O 1
ATOM 4263 N N . ALA B 1 169 ? -10.677 93.492 8.234 1.00 34.63 169 ALA B N 1
ATOM 4264 C CA . ALA B 1 169 ? -11.564 92.422 8.701 1.00 32.96 169 ALA B CA 1
ATOM 4265 C C . ALA B 1 169 ? -10.742 91.147 8.921 1.00 31.23 169 ALA B C 1
ATOM 4266 O O . ALA B 1 169 ? -9.884 90.814 8.107 1.00 30.34 169 ALA B O 1
ATOM 4268 N N . VAL B 1 170 ? -10.995 90.452 10.034 1.00 30.76 170 VAL B N 1
ATOM 4269 C CA . VAL B 1 170 ? -10.256 89.231 10.393 1.00 29.18 170 VAL B CA 1
ATOM 4270 C C . VAL B 1 170 ? -11.186 88.146 10.950 1.00 28.64 170 VAL B C 1
ATOM 4271 O O . VAL B 1 170 ? -12.068 88.440 11.755 1.00 29.31 170 VAL B O 1
ATOM 4275 N N . ASP B 1 171 ? -10.987 86.905 10.495 1.00 27.94 171 ASP B N 1
ATOM 4276 C CA . ASP B 1 171 ? -11.609 85.698 11.091 1.00 27.54 171 ASP B CA 1
ATOM 4277 C C . ASP B 1 171 ? -10.532 84.812 11.725 1.00 26.52 171 ASP B C 1
ATOM 4278 O O . ASP B 1 171 ? -9.455 84.638 11.150 1.00 26.25 171 ASP B O 1
ATOM 4283 N N . VAL B 1 172 ? -10.823 84.269 12.907 1.00 26.31 172 VAL B N 1
ATOM 4284 C CA . VAL B 1 172 ? -9.979 83.253 13.532 1.00 25.29 172 VAL B CA 1
ATOM 4285 C C . VAL B 1 172 ? -10.791 81.955 13.563 1.00 25.01 172 VAL B C 1
ATOM 4286 O O . VAL B 1 172 ? -11.877 81.900 14.143 1.00 25.17 172 VAL B O 1
ATOM 4290 N N . LEU B 1 173 ? -10.260 80.918 12.921 1.00 24.57 173 LEU B N 1
ATOM 4291 C CA . LEU B 1 173 ? -11.043 79.731 12.581 1.00 24.08 173 LEU B CA 1
ATOM 4292 C C . LEU B 1 173 ? -10.371 78.447 13.052 1.00 23.91 173 LEU B C 1
ATOM 4293 O O . LEU B 1 173 ? -9.156 78.326 12.975 1.00 23.95 173 LEU B O 1
ATOM 4298 N N . ASP B 1 174 ? -11.159 77.498 13.552 1.00 24.27 174 ASP B N 1
ATOM 4299 C CA . ASP B 1 174 ? -10.670 76.150 13.819 1.00 24.16 174 ASP B CA 1
ATOM 4300 C C . ASP B 1 174 ? -11.052 75.264 12.630 1.00 23.73 174 ASP B C 1
ATOM 4301 O O . ASP B 1 174 ? -12.172 75.361 12.117 1.00 24.11 174 ASP B O 1
ATOM 4306 N N . VAL B 1 175 ? -10.116 74.424 12.182 1.00 23.10 175 VAL B N 1
ATOM 4307 C CA . VAL B 1 175 ? -10.418 73.339 11.243 1.00 22.74 175 VAL B CA 1
ATOM 4308 C C . VAL B 1 175 ? -10.222 72.014 11.977 1.00 22.94 175 VAL B C 1
ATOM 4309 O O . VAL B 1 175 ? -9.148 71.794 12.540 1.00 23.17 175 VAL B O 1
ATOM 4313 N N . LYS B 1 176 ? -11.246 71.149 11.981 1.00 22.96 176 LYS B N 1
ATOM 4314 C CA . LYS B 1 176 ? -11.135 69.810 12.566 1.00 22.94 176 LYS B CA 1
ATOM 4315 C C . LYS B 1 176 ? -11.611 68.756 11.574 1.00 22.87 176 LYS B C 1
ATOM 4316 O O . LYS B 1 176 ? -12.632 68.956 10.907 1.00 22.81 176 LYS B O 1
ATOM 4322 N N . PHE B 1 177 ? -10.845 67.662 11.453 1.00 22.52 177 PHE B N 1
ATOM 4323 C CA . PHE B 1 177 ? -11.222 66.503 10.634 1.00 22.39 177 PHE B CA 1
ATOM 4324 C C . PHE B 1 177 ? -11.406 65.299 11.517 1.00 23.52 177 PHE B C 1
ATOM 4325 O O . PHE B 1 177 ? -10.636 65.099 12.466 1.00 24.15 177 PHE B O 1
ATOM 4333 N N . TYR B 1 178 ? -12.437 64.511 11.201 1.00 24.47 178 TYR B N 1
ATOM 4334 C CA . TYR B 1 178 ? -12.806 63.298 11.950 1.00 25.50 178 TYR B CA 1
ATOM 4335 C C . TYR B 1 178 ? -12.827 62.072 11.040 1.00 25.61 178 TYR B C 1
ATOM 4336 O O . TYR B 1 178 ? -13.554 62.042 10.055 1.00 25.29 178 TYR B O 1
ATOM 4345 N N . GLY B 1 179 ? -12.048 61.055 11.388 1.00 26.07 179 GLY B N 1
ATOM 4346 C CA . GLY B 1 179 ? -12.045 59.788 10.648 1.00 26.44 179 GLY B CA 1
ATOM 4347 C C . GLY B 1 179 ? -12.265 58.548 11.500 1.00 27.70 179 GLY B C 1
ATOM 4348 O O . GLY B 1 179 ? -13.132 58.497 12.353 1.00 28.59 179 GLY B O 1
ATOM 4349 N N . LYS B 1 180 ? -11.467 57.528 11.245 1.00 28.37 180 LYS B N 1
ATOM 4350 C CA . LYS B 1 180 ? -11.643 56.222 11.861 1.00 30.16 180 LYS B CA 1
ATOM 4351 C C . LYS B 1 180 ? -10.236 55.628 12.025 1.00 30.17 180 LYS B C 1
ATOM 4352 O O . LYS B 1 180 ? -9.496 55.483 11.059 1.00 29.42 180 LYS B O 1
ATOM 4358 N N . SER B 1 181 ? -9.855 55.337 13.261 1.00 31.21 181 SER B N 1
ATOM 4359 C CA . SER B 1 181 ? -8.518 54.861 13.544 1.00 31.59 181 SER B CA 1
ATOM 4360 C C . SER B 1 181 ? -8.351 53.389 13.228 1.00 33.11 181 SER B C 1
ATOM 4361 O O . SER B 1 181 ? -9.310 52.597 13.249 1.00 34.38 181 SER B O 1
ATOM 4364 N N . ALA B 1 182 ? -7.102 53.033 12.955 1.00 33.17 182 ALA B N 1
ATOM 4365 C CA . ALA B 1 182 ? -6.720 51.658 12.696 1.00 34.84 182 ALA B CA 1
ATOM 4366 C C . ALA B 1 182 ? -5.231 51.516 12.950 1.00 35.10 182 ALA B C 1
ATOM 4367 O O . ALA B 1 182 ? -4.503 52.482 12.877 1.00 33.18 182 ALA B O 1
ATOM 4369 N N . HIS B 1 183 ? -4.783 50.308 13.268 1.00 37.92 183 HIS B N 1
ATOM 4370 C CA . HIS B 1 183 ? -3.360 50.049 13.397 1.00 39.24 183 HIS B CA 1
ATOM 4371 C C . HIS B 1 183 ? -2.791 50.242 11.991 1.00 37.82 183 HIS B C 1
ATOM 4372 O O . HIS B 1 183 ? -3.305 49.668 11.032 1.00 37.90 183 HIS B O 1
ATOM 4379 N N . ALA B 1 184 ? -1.762 51.077 11.879 1.00 36.82 184 ALA B N 1
ATOM 4380 C CA . ALA B 1 184 ? -1.260 51.548 10.591 1.00 35.68 184 ALA B CA 1
ATOM 4381 C C . ALA B 1 184 ? -0.524 50.468 9.807 1.00 37.21 184 ALA B C 1
ATOM 4382 O O . ALA B 1 184 ? -0.482 50.523 8.579 1.00 36.77 184 ALA B O 1
ATOM 4384 N N . SER B 1 185 ? 0.060 49.497 10.509 1.00 39.54 185 SER B N 1
ATOM 4385 C CA . SER B 1 185 ? 0.823 48.431 9.863 1.00 41.23 185 SER B CA 1
ATOM 4386 C C . SER B 1 185 ? -0.047 47.278 9.449 1.00 43.01 185 SER B C 1
ATOM 4387 O O . SER B 1 185 ? 0.157 46.701 8.385 1.00 43.69 185 SER B O 1
ATOM 4390 N N . GLU B 1 186 ? -1.004 46.926 10.302 1.00 44.58 186 GLU B N 1
ATOM 4391 C CA . GLU B 1 186 ? -1.789 45.704 10.122 1.00 46.59 186 GLU B CA 1
ATOM 4392 C C . GLU B 1 186 ? -3.069 45.930 9.305 1.00 45.08 186 GLU B C 1
ATOM 4393 O O . GLU B 1 186 ? -3.356 45.132 8.404 1.00 46.18 186 GLU B O 1
ATOM 4399 N N . ASN B 1 187 ? -3.838 46.984 9.608 1.00 42.76 187 ASN B N 1
ATOM 4400 C CA . ASN B 1 187 ? -5.132 47.188 8.922 1.00 41.93 187 ASN B CA 1
ATOM 4401 C C . ASN B 1 187 ? -5.523 48.639 8.620 1.00 38.83 187 ASN B C 1
ATOM 4402 O O . ASN B 1 187 ? -6.607 49.105 8.966 1.00 38.09 187 ASN B O 1
ATOM 4407 N N . ALA B 1 188 ? -4.629 49.309 7.896 1.00 36.70 188 ALA B N 1
ATOM 4408 C CA . ALA B 1 188 ? -4.810 50.680 7.470 1.00 34.17 188 ALA B CA 1
ATOM 4409 C C . ALA B 1 188 ? -5.867 50.792 6.394 1.00 33.62 188 ALA B C 1
ATOM 4410 O O . ALA B 1 188 ? -6.320 51.894 6.114 1.00 32.59 188 ALA B O 1
ATOM 4412 N N . ASP B 1 189 ? -6.241 49.679 5.764 1.00 34.76 189 ASP B N 1
ATOM 4413 C CA . ASP B 1 189 ? -7.305 49.712 4.759 1.00 34.62 189 ASP B CA 1
ATOM 4414 C C . ASP B 1 189 ? -8.702 49.924 5.397 1.00 34.99 189 ASP B C 1
ATOM 4415 O O . ASP B 1 189 ? -9.653 50.279 4.700 1.00 35.24 189 ASP B O 1
ATOM 4420 N N . GLU B 1 190 ? -8.812 49.766 6.719 1.00 35.07 190 GLU B N 1
ATOM 4421 C CA . GLU B 1 190 ? -10.076 50.003 7.421 1.00 35.26 190 GLU B CA 1
ATOM 4422 C C . GLU B 1 190 ? -10.179 51.402 8.046 1.00 33.12 190 GLU B C 1
ATOM 4423 O O . GLU B 1 190 ? -11.145 51.692 8.769 1.00 33.72 190 GLU B O 1
ATOM 4429 N N . ALA B 1 191 ? -9.197 52.260 7.761 1.00 30.30 191 ALA B N 1
ATOM 4430 C CA . ALA B 1 191 ? -9.092 53.572 8.371 1.00 27.78 191 ALA B CA 1
ATOM 4431 C C . ALA B 1 191 ? -9.681 54.620 7.467 1.00 26.18 191 ALA B C 1
ATOM 4432 O O . ALA B 1 191 ? -9.806 54.421 6.264 1.00 25.62 191 ALA B O 1
ATOM 4434 N N . LEU B 1 192 ? -10.052 55.741 8.080 1.00 25.56 192 LEU B N 1
ATOM 4435 C CA . LEU B 1 192 ? -10.351 56.999 7.387 1.00 24.30 192 LEU B CA 1
ATOM 4436 C C . LEU B 1 192 ? -9.392 58.002 8.016 1.00 23.32 192 LEU B C 1
ATOM 4437 O O . LEU B 1 192 ? -9.503 58.305 9.199 1.00 23.75 192 LEU B O 1
ATOM 4442 N N . ASN B 1 193 ? -8.428 58.481 7.237 1.00 22.46 193 ASN B N 1
ATOM 4443 C CA . ASN B 1 193 ? -7.248 59.151 7.790 1.00 21.66 193 ASN B CA 1
ATOM 4444 C C . ASN B 1 193 ? -7.433 60.667 7.962 1.00 21.03 193 ASN B C 1
ATOM 4445 O O . ASN B 1 193 ? -7.368 61.426 7.005 1.00 20.12 193 ASN B O 1
ATOM 4450 N N . ALA B 1 194 ? -7.641 61.102 9.202 1.00 21.73 194 ALA B N 1
ATOM 4451 C CA . ALA B 1 194 ? -7.823 62.526 9.505 1.00 21.29 194 ALA B CA 1
ATOM 4452 C C . ALA B 1 194 ? -6.575 63.361 9.293 1.00 21.03 194 ALA B C 1
ATOM 4453 O O . ALA B 1 194 ? -6.682 64.588 9.171 1.00 20.95 194 ALA B O 1
ATOM 4455 N N . LEU B 1 195 ? -5.396 62.730 9.287 1.00 21.51 195 LEU B N 1
ATOM 4456 C CA . LEU B 1 195 ? -4.148 63.463 9.042 1.00 21.34 195 LEU B CA 1
ATOM 4457 C C . LEU B 1 195 ? -3.941 63.673 7.553 1.00 21.47 195 LEU B C 1
ATOM 4458 O O . LEU B 1 195 ? -3.435 64.714 7.153 1.00 21.43 195 LEU B O 1
ATOM 4463 N N . ASP B 1 196 ? -4.323 62.694 6.734 1.00 22.41 196 ASP B N 1
ATOM 4464 C CA . ASP B 1 196 ? -4.279 62.867 5.278 1.00 22.93 196 ASP B CA 1
ATOM 4465 C C . ASP B 1 196 ? -5.220 63.987 4.898 1.00 23.19 196 ASP B C 1
ATOM 4466 O O . ASP B 1 196 ? -4.891 64.775 4.012 1.00 23.68 196 ASP B O 1
ATOM 4471 N N . ALA B 1 197 ? -6.372 64.073 5.571 1.00 23.60 197 ALA B N 1
ATOM 4472 C CA . ALA B 1 197 ? -7.309 65.183 5.357 1.00 23.64 197 ALA B CA 1
ATOM 4473 C C . ALA B 1 197 ? -6.624 66.533 5.632 1.00 23.57 197 ALA B C 1
ATOM 4474 O O . ALA B 1 197 ? -6.706 67.456 4.820 1.00 22.87 197 ALA B O 1
ATOM 4484 N N . ILE B 1 199 ? -3.302 67.303 5.785 1.00 24.78 199 ILE B N 1
ATOM 4485 C CA . ILE B 1 199 ? -2.234 67.558 4.814 1.00 24.62 199 ILE B CA 1
ATOM 4486 C C . ILE B 1 199 ? -2.834 68.090 3.500 1.00 24.93 199 ILE B C 1
ATOM 4487 O O . ILE B 1 199 ? -2.334 69.050 2.914 1.00 25.61 199 ILE B O 1
ATOM 4492 N N . SER B 1 200 ? -3.913 67.459 3.050 1.00 24.90 200 SER B N 1
ATOM 4493 C CA . SER B 1 200 ? -4.598 67.854 1.824 1.00 24.92 200 SER B CA 1
ATOM 4494 C C . SER B 1 200 ? -5.226 69.233 1.927 1.00 24.19 200 SER B C 1
ATOM 4495 O O . SER B 1 200 ? -5.290 69.953 0.941 1.00 24.81 200 SER B O 1
ATOM 4498 N N . TYR B 1 201 ? -5.743 69.563 3.105 1.00 23.28 201 TYR B N 1
ATOM 4499 C CA . TYR B 1 201 ? -6.295 70.888 3.372 1.00 22.72 201 TYR B CA 1
ATOM 4500 C C . TYR B 1 201 ? -5.177 71.945 3.263 1.00 22.54 201 TYR B C 1
ATOM 4501 O O . TYR B 1 201 ? -5.353 72.972 2.623 1.00 22.92 201 TYR B O 1
ATOM 4510 N N . PHE B 1 202 ? -4.028 71.656 3.881 1.00 22.36 202 PHE B N 1
ATOM 4511 C CA . PHE B 1 202 ? -2.828 72.510 3.865 1.00 22.04 202 PHE B CA 1
ATOM 4512 C C . PHE B 1 202 ? -2.212 72.674 2.477 1.00 22.29 202 PHE B C 1
ATOM 4513 O O . PHE B 1 202 ? -1.664 73.742 2.151 1.00 23.19 202 PHE B O 1
ATOM 4521 N N . ASN B 1 203 ? -2.253 71.618 1.671 1.00 21.87 203 ASN B N 1
ATOM 4522 C CA . ASN B 1 203 ? -1.770 71.717 0.290 1.00 22.25 203 ASN B CA 1
ATOM 4523 C C . ASN B 1 203 ? -2.667 72.672 -0.484 1.00 22.46 203 ASN B C 1
ATOM 4524 O O . ASN B 1 203 ? -2.186 73.453 -1.317 1.00 23.27 203 ASN B O 1
ATOM 4529 N N . GLY B 1 204 ? -3.964 72.617 -0.167 1.00 21.87 204 GLY B N 1
ATOM 4530 C CA . GLY B 1 204 ? -4.989 73.409 -0.839 1.00 22.24 204 GLY B CA 1
ATOM 4531 C C . GLY B 1 204 ? -4.892 74.879 -0.502 1.00 22.64 204 GLY B C 1
ATOM 4532 O O . GLY B 1 204 ? -5.051 75.732 -1.383 1.00 23.92 204 GLY B O 1
ATOM 4533 N N . VAL B 1 205 ? -4.626 75.177 0.770 1.00 21.99 205 VAL B N 1
ATOM 4534 C CA . VAL B 1 205 ? -4.447 76.561 1.222 1.00 22.41 205 VAL B CA 1
ATOM 4535 C C . VAL B 1 205 ? -3.201 77.179 0.589 1.00 23.35 205 VAL B C 1
ATOM 4536 O O . VAL B 1 205 ? -3.180 78.374 0.313 1.00 24.53 205 VAL B O 1
ATOM 4540 N N . ALA B 1 206 ? -2.176 76.365 0.340 1.00 23.34 206 ALA B N 1
ATOM 4541 C CA . ALA B 1 206 ? -0.973 76.857 -0.297 1.00 24.35 206 ALA B CA 1
ATOM 4542 C C . ALA B 1 206 ? -1.343 77.280 -1.718 1.00 25.42 206 ALA B C 1
ATOM 4543 O O . ALA B 1 206 ? -1.063 78.402 -2.140 1.00 27.00 206 ALA B O 1
ATOM 4545 N N . GLN B 1 207 ? -2.026 76.398 -2.433 1.00 25.21 207 GLN B N 1
ATOM 4546 C CA . GLN B 1 207 ? -2.434 76.677 -3.806 1.00 26.36 207 GLN B CA 1
ATOM 4547 C C . GLN B 1 207 ? -3.341 77.928 -3.914 1.00 26.78 207 GLN B C 1
ATOM 4548 O O . GLN B 1 207 ? -3.275 78.660 -4.905 1.00 28.34 207 GLN B O 1
ATOM 4554 N N . LEU B 1 208 ? -4.161 78.174 -2.891 1.00 25.52 208 LEU B N 1
ATOM 4555 C CA . LEU B 1 208 ? -5.117 79.309 -2.878 1.00 25.58 208 LEU B CA 1
ATOM 4556 C C . LEU B 1 208 ? -4.446 80.671 -2.975 1.00 26.56 208 LEU B C 1
ATOM 4557 O O . LEU B 1 208 ? -4.996 81.596 -3.577 1.00 27.50 208 LEU B O 1
ATOM 4562 N N . ARG B 1 209 ? -3.262 80.774 -2.381 1.00 26.29 209 ARG B N 1
ATOM 4563 C CA . ARG B 1 209 ? -2.518 82.027 -2.295 1.00 27.53 209 ARG B CA 1
ATOM 4564 C C . ARG B 1 209 ? -2.185 82.654 -3.648 1.00 28.64 209 ARG B C 1
ATOM 4565 O O . ARG B 1 209 ? -2.061 83.880 -3.744 1.00 30.09 209 ARG B O 1
ATOM 4573 N N . GLN B 1 210 ? -2.019 81.836 -4.685 1.00 28.09 210 GLN B N 1
ATOM 4574 C CA . GLN B 1 210 ? -1.807 82.375 -6.030 1.00 29.53 210 GLN B CA 1
ATOM 4575 C C . GLN B 1 210 ? -3.019 83.200 -6.469 1.00 30.81 210 GLN B C 1
ATOM 4576 O O . GLN B 1 210 ? -2.882 84.195 -7.194 1.00 32.33 210 GLN B O 1
ATOM 4582 N N . HIS B 1 211 ? -4.196 82.791 -5.987 1.00 30.54 211 HIS B N 1
ATOM 4583 C CA . HIS B 1 211 ? -5.490 83.263 -6.504 1.00 31.77 211 HIS B CA 1
ATOM 4584 C C . HIS B 1 211 ? -6.302 84.180 -5.573 1.00 32.54 211 HIS B C 1
ATOM 4585 O O . HIS B 1 211 ? -7.476 84.439 -5.833 1.00 33.25 211 HIS B O 1
ATOM 4592 N N . ILE B 1 212 ? -5.698 84.671 -4.497 1.00 32.98 212 ILE B N 1
ATOM 4593 C CA . ILE B 1 212 ? -6.371 85.657 -3.657 1.00 33.85 212 ILE B CA 1
ATOM 4594 C C . ILE B 1 212 ? -5.742 87.025 -3.887 1.00 36.93 212 ILE B C 1
ATOM 4595 O O . ILE B 1 212 ? -4.637 87.134 -4.445 1.00 38.06 212 ILE B O 1
ATOM 4600 N N . LYS B 1 213 ? -6.442 88.072 -3.461 1.00 38.83 213 LYS B N 1
ATOM 4601 C CA . LYS B 1 213 ? -5.939 89.425 -3.658 1.00 41.67 213 LYS B CA 1
ATOM 4602 C C . LYS B 1 213 ? -4.702 89.646 -2.793 1.00 42.06 213 LYS B C 1
ATOM 4603 O O . LYS B 1 213 ? -4.494 88.939 -1.804 1.00 40.70 213 LYS B O 1
ATOM 4609 N N . LYS B 1 214 ? -3.883 90.626 -3.168 1.00 44.63 214 LYS B N 1
ATOM 4610 C CA . LYS B 1 214 ? -2.581 90.832 -2.536 1.00 45.31 214 LYS B CA 1
ATOM 4611 C C . LYS B 1 214 ? -2.737 91.347 -1.107 1.00 44.41 214 LYS B C 1
ATOM 4612 O O . LYS B 1 214 ? -1.861 91.132 -0.277 1.00 44.02 214 LYS B O 1
ATOM 4618 N N . ASP B 1 215 ? -3.875 91.986 -0.825 1.00 44.24 215 ASP B N 1
ATOM 4619 C CA . ASP B 1 215 ? -4.220 92.498 0.523 1.00 43.32 215 ASP B CA 1
ATOM 4620 C C . ASP B 1 215 ? -4.782 91.457 1.498 1.00 40.10 215 ASP B C 1
ATOM 4621 O O . ASP B 1 215 ? -5.080 91.787 2.657 1.00 39.78 215 ASP B O 1
ATOM 4626 N N . GLN B 1 216 ? -4.939 90.220 1.025 1.00 37.74 216 GLN B N 1
ATOM 4627 C CA . GLN B 1 216 ? -5.552 89.148 1.801 1.00 35.19 216 GLN B CA 1
ATOM 4628 C C . GLN B 1 216 ? -4.512 88.186 2.354 1.00 33.64 216 GLN B C 1
ATOM 4629 O O . GLN B 1 216 ? -3.448 88.008 1.777 1.00 34.12 216 GLN B O 1
ATOM 4635 N N . ARG B 1 217 ? -4.839 87.577 3.489 1.00 32.27 217 ARG B N 1
ATOM 4636 C CA . ARG B 1 217 ? -3.945 86.668 4.209 1.00 31.06 217 ARG B CA 1
ATOM 4637 C C . ARG B 1 217 ? -4.696 85.423 4.673 1.00 29.49 217 ARG B C 1
ATOM 4638 O O . ARG B 1 217 ? -5.867 85.498 5.016 1.00 29.22 217 ARG B O 1
ATOM 4646 N N . VAL B 1 218 ? -4.022 84.277 4.662 1.00 28.97 218 VAL B N 1
ATOM 4647 C CA . VAL B 1 218 ? -4.535 83.047 5.287 1.00 27.79 218 VAL B CA 1
ATOM 4648 C C . VAL B 1 218 ? -3.322 82.291 5.828 1.00 27.75 218 VAL B C 1
ATOM 4649 O O . VAL B 1 218 ? -2.411 81.968 5.074 1.00 28.25 218 VAL B O 1
ATOM 4653 N N . HIS B 1 219 ? -3.286 82.066 7.135 1.00 27.71 219 HIS B N 1
ATOM 4654 C CA . HIS B 1 219 ? -2.143 81.428 7.780 1.00 28.22 219 HIS B CA 1
ATOM 4655 C C . HIS B 1 219 ? -2.620 80.620 8.978 1.00 27.15 219 HIS B C 1
ATOM 4656 O O . HIS B 1 219 ? -3.612 80.974 9.608 1.00 27.30 219 HIS B O 1
ATOM 4663 N N . GLY B 1 220 ? -1.929 79.526 9.289 1.00 26.58 220 GLY B N 1
ATOM 4664 C CA . GLY B 1 220 ? -2.346 78.662 10.406 1.00 25.48 220 GLY B CA 1
ATOM 4665 C C . GLY B 1 220 ? -1.357 77.573 10.771 1.00 24.74 220 GLY B C 1
ATOM 4666 O O . GLY B 1 220 ? -0.330 77.404 10.114 1.00 25.38 220 GLY B O 1
ATOM 4667 N N . VAL B 1 221 ? -1.697 76.823 11.814 1.00 23.90 221 VAL B N 1
ATOM 4668 C CA . VAL B 1 221 ? -0.824 75.799 12.401 1.00 23.26 221 VAL B CA 1
ATOM 4669 C C . VAL B 1 221 ? -1.609 74.530 12.753 1.00 22.45 221 VAL B C 1
ATOM 4670 O O . VAL B 1 221 ? -2.825 74.577 12.940 1.00 22.14 221 VAL B O 1
ATOM 4674 N N . ILE B 1 222 ? -0.914 73.397 12.809 1.00 22.22 222 ILE B N 1
ATOM 4675 C CA . ILE B 1 222 ? -1.530 72.127 13.205 1.00 21.92 222 ILE B CA 1
ATOM 4676 C C . ILE B 1 222 ? -1.359 71.984 14.724 1.00 23.02 222 ILE B C 1
ATOM 4677 O O . ILE B 1 222 ? -0.238 71.819 15.207 1.00 24.02 222 ILE B O 1
ATOM 4682 N N . LEU B 1 223 ? -2.473 72.074 15.462 1.00 23.29 223 LEU B N 1
ATOM 4683 C CA . LEU B 1 223 ? -2.485 71.937 16.929 1.00 24.10 223 LEU B CA 1
ATOM 4684 C C . LEU B 1 223 ? -2.500 70.451 17.375 1.00 24.73 223 LEU B C 1
ATOM 4685 O O . LEU B 1 223 ? -1.826 70.090 18.337 1.00 25.82 223 LEU B O 1
ATOM 4690 N N . ASP B 1 224 ? -3.263 69.603 16.673 1.00 24.67 224 ASP B N 1
ATOM 4691 C CA . ASP B 1 224 ? -3.295 68.136 16.907 1.00 24.96 224 ASP B CA 1
ATOM 4692 C C . ASP B 1 224 ? -3.012 67.411 15.591 1.00 24.41 224 ASP B C 1
ATOM 4693 O O . ASP B 1 224 ? -3.853 67.425 14.689 1.00 23.55 224 ASP B O 1
ATOM 4698 N N . GLY B 1 225 ? -1.835 66.788 15.483 1.00 24.91 225 GLY B N 1
ATOM 4699 C CA . GLY B 1 225 ? -1.461 66.037 14.277 1.00 24.60 225 GLY B CA 1
ATOM 4700 C C . GLY B 1 225 ? -1.439 64.521 14.443 1.00 25.52 225 GLY B C 1
ATOM 4701 O O . GLY B 1 225 ? -0.827 63.821 13.630 1.00 25.41 225 GLY B O 1
ATOM 4702 N N . GLY B 1 226 ? -2.128 64.011 15.466 1.00 26.40 226 GLY B N 1
ATOM 4703 C CA . GLY B 1 226 ? -2.103 62.587 15.797 1.00 27.42 226 GLY B CA 1
ATOM 4704 C C . GLY B 1 226 ? -1.185 62.403 16.975 1.00 28.97 226 GLY B C 1
ATOM 4705 O O . GLY B 1 226 ? -0.345 63.270 17.228 1.00 29.43 226 GLY B O 1
ATOM 4706 N N . LYS B 1 227 ? -1.340 61.289 17.697 1.00 30.50 227 LYS B N 1
ATOM 4707 C CA . LYS B 1 227 ? -0.560 61.026 18.927 1.00 32.18 227 LYS B CA 1
ATOM 4708 C C . LYS B 1 227 ? 0.287 59.740 18.927 1.00 32.51 227 LYS B C 1
ATOM 4709 O O . LYS B 1 227 ? 1.330 59.693 19.580 1.00 33.28 227 LYS B O 1
ATOM 4715 N N . ALA B 1 228 ? -0.144 58.705 18.209 1.00 31.85 228 ALA B N 1
ATOM 4716 C CA . ALA B 1 228 ? 0.597 57.435 18.161 1.00 32.46 228 ALA B CA 1
ATOM 4717 C C . ALA B 1 228 ? 0.979 57.099 16.722 1.00 31.13 228 ALA B C 1
ATOM 4718 O O . ALA B 1 228 ? 0.119 57.021 15.847 1.00 29.42 228 ALA B O 1
ATOM 4720 N N . ALA B 1 229 ? 2.278 56.905 16.497 1.00 31.47 229 ALA B N 1
ATOM 4721 C CA . ALA B 1 229 ? 2.822 56.698 15.156 1.00 30.82 229 ALA B CA 1
ATOM 4722 C C . ALA B 1 229 ? 2.288 55.417 14.510 1.00 31.37 229 ALA B C 1
ATOM 4723 O O . ALA B 1 229 ? 2.106 55.359 13.277 1.00 30.80 229 ALA B O 1
ATOM 4725 N N . ASN B 1 230 ? 2.021 54.409 15.347 1.00 32.59 230 ASN B N 1
ATOM 4726 C CA . ASN B 1 230 ? 1.488 53.112 14.893 1.00 33.37 230 ASN B CA 1
ATOM 4727 C C . ASN B 1 230 ? -0.023 53.063 14.575 1.00 32.22 230 ASN B C 1
ATOM 4728 O O . ASN B 1 230 ? -0.504 52.044 14.092 1.00 33.29 230 ASN B O 1
ATOM 4733 N N . ILE B 1 231 ? -0.746 54.152 14.841 1.00 30.60 231 ILE B N 1
ATOM 4734 C CA . ILE B 1 231 ? -2.197 54.229 14.695 1.00 29.64 231 ILE B CA 1
ATOM 4735 C C . ILE B 1 231 ? -2.558 55.378 13.781 1.00 27.54 231 ILE B C 1
ATOM 4736 O O . ILE B 1 231 ? -2.067 56.490 13.965 1.00 26.69 231 ILE B O 1
ATOM 4741 N N . ILE B 1 232 ? -3.431 55.118 12.811 1.00 26.82 232 ILE B N 1
ATOM 4742 C CA . ILE B 1 232 ? -3.911 56.150 11.890 1.00 24.96 232 ILE B CA 1
ATOM 4743 C C . ILE B 1 232 ? -4.820 57.144 12.648 1.00 24.99 232 ILE B C 1
ATOM 4744 O O . ILE B 1 232 ? -5.737 56.724 13.360 1.00 26.37 232 ILE B O 1
ATOM 4749 N N . PRO B 1 233 ? -4.552 58.463 12.528 1.00 23.80 233 PRO B N 1
ATOM 4750 C CA . PRO B 1 233 ? -5.349 59.442 13.277 1.00 23.40 233 PRO B CA 1
ATOM 4751 C C . PRO B 1 233 ? -6.824 59.547 12.872 1.00 23.08 233 PRO B C 1
ATOM 4752 O O . PRO B 1 233 ? -7.143 59.635 11.685 1.00 21.99 233 PRO B O 1
ATOM 4756 N N . ASP B 1 234 ? -7.701 59.549 13.872 1.00 23.87 234 ASP B N 1
ATOM 4757 C CA . ASP B 1 234 ? -9.125 59.765 13.644 1.00 24.22 234 ASP B CA 1
ATOM 4758 C C . ASP B 1 234 ? -9.560 61.199 13.942 1.00 23.73 234 ASP B C 1
ATOM 4759 O O . ASP B 1 234 ? -10.742 61.528 13.875 1.00 23.87 234 ASP B O 1
ATOM 4764 N N . TYR B 1 235 ? -8.599 62.051 14.259 1.00 23.68 235 TYR B N 1
ATOM 4765 C CA . TYR B 1 235 ? -8.876 63.419 14.664 1.00 23.66 235 TYR B CA 1
ATOM 4766 C C . TYR B 1 235 ? -7.622 64.222 14.437 1.00 22.83 235 TYR B C 1
ATOM 4767 O O . TYR B 1 235 ? -6.542 63.803 14.866 1.00 23.30 235 TYR B O 1
ATOM 4776 N N . THR B 1 236 ? -7.766 65.341 13.729 1.00 22.01 236 THR B N 1
ATOM 4777 C CA . THR B 1 236 ? -6.722 66.360 13.628 1.00 21.32 236 THR B CA 1
ATOM 4778 C C . THR B 1 236 ? -7.377 67.738 13.807 1.00 21.76 236 THR B C 1
ATOM 4779 O O . THR B 1 236 ? -8.587 67.883 13.595 1.00 22.20 236 THR B O 1
ATOM 4783 N N . HIS B 1 237 ? -6.582 68.731 14.219 1.00 22.09 237 HIS B N 1
ATOM 4784 C CA . HIS B 1 237 ? -7.082 70.043 14.600 1.00 22.21 237 HIS B CA 1
ATOM 4785 C C . HIS B 1 237 ? -6.039 71.109 14.262 1.00 22.21 237 HIS B C 1
ATOM 4786 O O . HIS B 1 237 ? -4.904 71.042 14.732 1.00 22.36 237 HIS B O 1
ATOM 4793 N N . ALA B 1 238 ? -6.430 72.064 13.412 1.00 22.07 238 ALA B N 1
ATOM 4794 C CA . ALA B 1 238 ? -5.624 73.251 13.075 1.00 21.98 238 ALA B CA 1
ATOM 4795 C C . ALA B 1 238 ? -6.396 74.519 13.435 1.00 22.55 238 ALA B C 1
ATOM 4796 O O . ALA B 1 238 ? -7.629 74.514 13.507 1.00 22.09 238 ALA B O 1
ATOM 4798 N N . ARG B 1 239 ? -5.649 75.601 13.639 1.00 23.43 239 ARG B N 1
ATOM 4799 C CA . ARG B 1 239 ? -6.217 76.925 13.848 1.00 24.39 239 ARG B CA 1
ATOM 4800 C C . ARG B 1 239 ? -5.668 77.916 12.835 1.00 24.77 239 ARG B C 1
ATOM 4801 O O . ARG B 1 239 ? -4.460 77.980 12.625 1.00 24.71 239 ARG B O 1
ATOM 4809 N N . PHE B 1 240 ? -6.559 78.724 12.262 1.00 25.79 240 PHE B N 1
ATOM 4810 C CA . PHE B 1 240 ? -6.224 79.623 11.146 1.00 26.83 240 PHE B CA 1
ATOM 4811 C C . PHE B 1 240 ? -6.727 81.042 11.323 1.00 27.64 240 PHE B C 1
ATOM 4812 O O . PHE B 1 240 ? -7.708 81.276 11.999 1.00 28.25 240 PHE B O 1
ATOM 4820 N N . TYR B 1 241 ? -6.038 81.976 10.692 1.00 28.54 241 TYR B N 1
ATOM 4821 C CA . TYR B 1 241 ? -6.550 83.320 10.482 1.00 30.24 241 TYR B CA 1
ATOM 4822 C C . TYR B 1 241 ? -6.899 83.487 9.007 1.00 29.31 241 TYR B C 1
ATOM 4823 O O . TYR B 1 241 ? -6.263 82.883 8.148 1.00 28.81 241 TYR B O 1
ATOM 4832 N N . THR B 1 242 ? -7.890 84.316 8.707 1.00 29.02 242 THR B N 1
ATOM 4833 C CA . THR B 1 242 ? -8.018 84.866 7.357 1.00 28.87 242 THR B CA 1
ATOM 4834 C C . THR B 1 242 ? -8.241 86.361 7.474 1.00 29.85 242 THR B C 1
ATOM 4835 O O . THR B 1 242 ? -8.761 86.830 8.471 1.00 30.06 242 THR B O 1
ATOM 4839 N N . ARG B 1 243 ? -7.833 87.109 6.461 1.00 30.59 243 ARG B N 1
ATOM 4840 C CA . ARG B 1 243 ? -7.868 88.552 6.544 1.00 32.37 243 ARG B CA 1
ATOM 4841 C C . ARG B 1 243 ? -8.161 89.201 5.210 1.00 33.48 243 ARG B C 1
ATOM 4842 O O . ARG B 1 243 ? -7.529 88.871 4.232 1.00 33.28 243 ARG B O 1
ATOM 4850 N N . ALA B 1 244 ? -9.103 90.139 5.178 1.00 35.11 244 ALA B N 1
ATOM 4851 C CA . ALA B 1 244 ? -9.364 90.938 3.977 1.00 37.02 244 ALA B CA 1
ATOM 4852 C C . ALA B 1 244 ? -9.585 92.411 4.322 1.00 39.53 244 ALA B C 1
ATOM 4853 O O . ALA B 1 244 ? -9.619 92.784 5.484 1.00 39.47 244 ALA B O 1
ATOM 4863 N N . THR B 1 246 ? -12.263 94.170 3.774 1.00 42.21 246 THR B N 1
ATOM 4864 C CA . THR B 1 246 ? -13.610 94.383 4.237 1.00 41.98 246 THR B CA 1
ATOM 4865 C C . THR B 1 246 ? -14.188 93.047 4.630 1.00 39.51 246 THR B C 1
ATOM 4866 O O . THR B 1 246 ? -13.683 92.004 4.226 1.00 37.77 246 THR B O 1
ATOM 4870 N N . ARG B 1 247 ? -15.237 93.100 5.440 1.00 39.25 247 ARG B N 1
ATOM 4871 C CA . ARG B 1 247 ? -15.986 91.925 5.844 1.00 37.59 247 ARG B CA 1
ATOM 4872 C C . ARG B 1 247 ? -16.619 91.228 4.627 1.00 37.76 247 ARG B C 1
ATOM 4873 O O . ARG B 1 247 ? -16.550 90.009 4.505 1.00 36.37 247 ARG B O 1
ATOM 4881 N N . LYS B 1 248 ? -17.227 91.995 3.728 1.00 39.78 248 LYS B N 1
ATOM 4882 C CA . LYS B 1 248 ? -17.762 91.434 2.487 1.00 40.43 248 LYS B CA 1
ATOM 4883 C C . LYS B 1 248 ? -16.727 90.561 1.750 1.00 38.82 248 LYS B C 1
ATOM 4884 O O . LYS B 1 248 ? -17.040 89.439 1.342 1.00 37.82 248 LYS B O 1
ATOM 4890 N N . GLU B 1 249 ? -15.515 91.095 1.581 1.00 38.75 249 GLU B N 1
ATOM 4891 C CA . GLU B 1 249 ? -14.415 90.381 0.923 1.00 37.59 249 GLU B CA 1
ATOM 4892 C C . GLU B 1 249 ? -13.956 89.167 1.715 1.00 34.66 249 GLU B C 1
ATOM 4893 O O . GLU B 1 249 ? -13.621 88.143 1.127 1.00 33.72 249 GLU B O 1
ATOM 4899 N N . LEU B 1 250 ? -13.912 89.298 3.042 1.00 33.28 250 LEU B N 1
ATOM 4900 C CA . LEU B 1 250 ? -13.427 88.224 3.910 1.00 30.78 250 LEU B CA 1
ATOM 4901 C C . LEU B 1 250 ? -14.407 87.066 3.941 1.00 29.57 250 LEU B C 1
ATOM 4902 O O . LEU B 1 250 ? -13.996 85.922 3.944 1.00 28.36 250 LEU B O 1
ATOM 4907 N N . ASP B 1 251 ? -15.703 87.357 3.971 1.00 30.30 251 ASP B N 1
ATOM 4908 C CA . ASP B 1 251 ? -16.715 86.306 3.949 1.00 29.81 251 ASP B CA 1
ATOM 4909 C C . ASP B 1 251 ? -16.554 85.402 2.706 1.00 29.52 251 ASP B C 1
ATOM 4910 O O . ASP B 1 251 ? -16.620 84.162 2.823 1.00 28.38 251 ASP B O 1
ATOM 4915 N N . ILE B 1 252 ? -16.312 86.018 1.541 1.00 30.35 252 ILE B N 1
ATOM 4916 C CA . ILE B 1 252 ? -15.966 85.272 0.320 1.00 29.96 252 ILE B CA 1
ATOM 4917 C C . ILE B 1 252 ? -14.667 84.484 0.500 1.00 28.37 252 ILE B C 1
ATOM 4918 O O . ILE B 1 252 ? -14.606 83.320 0.110 1.00 27.72 252 ILE B O 1
ATOM 4923 N N . LEU B 1 253 ? -13.631 85.113 1.062 1.00 28.21 253 LEU B N 1
ATOM 4924 C CA . LEU B 1 253 ? -12.313 84.452 1.226 1.00 27.19 253 LEU B CA 1
ATOM 4925 C C . LEU B 1 253 ? -12.376 83.258 2.179 1.00 26.36 253 LEU B C 1
ATOM 4926 O O . LEU B 1 253 ? -11.755 82.216 1.920 1.00 25.72 253 LEU B O 1
ATOM 4931 N N . THR B 1 254 ? -13.106 83.424 3.285 1.00 27.03 254 THR B N 1
ATOM 4932 C CA . THR B 1 254 ? -13.223 82.378 4.303 1.00 26.33 254 THR B CA 1
ATOM 4933 C C . THR B 1 254 ? -14.046 81.208 3.771 1.00 26.65 254 THR B C 1
ATOM 4934 O O . THR B 1 254 ? -13.751 80.063 4.096 1.00 26.00 254 THR B O 1
ATOM 4938 N N . GLU B 1 255 ? -15.047 81.488 2.933 1.00 28.28 255 GLU B N 1
ATOM 4939 C CA . GLU B 1 255 ? -15.833 80.419 2.301 1.00 28.84 255 GLU B CA 1
ATOM 4940 C C . GLU B 1 255 ? -14.978 79.595 1.333 1.00 28.40 255 GLU B C 1
ATOM 4941 O O . GLU B 1 255 ? -15.193 78.390 1.208 1.00 28.33 255 GLU B O 1
ATOM 4947 N N . LYS B 1 256 ? -14.007 80.232 0.667 1.00 28.69 256 LYS B N 1
ATOM 4948 C CA . LYS B 1 256 ? -13.049 79.511 -0.187 1.00 28.33 256 LYS B CA 1
ATOM 4949 C C . LYS B 1 256 ? -12.239 78.521 0.631 1.00 26.66 256 LYS B C 1
ATOM 4950 O O . LYS B 1 256 ? -12.010 77.399 0.183 1.00 26.45 256 LYS B O 1
ATOM 4956 N N . VAL B 1 257 ? -11.791 78.951 1.815 1.00 25.72 257 VAL B N 1
ATOM 4957 C CA . VAL B 1 257 ? -11.013 78.093 2.707 1.00 24.11 257 VAL B CA 1
ATOM 4958 C C . VAL B 1 257 ? -11.891 76.994 3.306 1.00 23.76 257 VAL B C 1
ATOM 4959 O O . VAL B 1 257 ? -11.448 75.852 3.460 1.00 22.94 257 VAL B O 1
ATOM 4963 N N . ASN B 1 258 ? -13.142 77.320 3.626 1.00 24.18 258 ASN B N 1
ATOM 4964 C CA . ASN B 1 258 ? -14.119 76.288 4.020 1.00 23.99 258 ASN B CA 1
ATOM 4965 C C . ASN B 1 258 ? -14.195 75.199 2.960 1.00 23.67 258 ASN B C 1
ATOM 4966 O O . ASN B 1 258 ? -14.220 74.017 3.283 1.00 23.32 258 ASN B O 1
ATOM 4971 N N . GLN B 1 259 ? -14.220 75.604 1.693 1.00 24.09 259 GLN B N 1
ATOM 4972 C CA . GLN B 1 259 ? -14.372 74.647 0.610 1.00 24.24 259 GLN B CA 1
ATOM 4973 C C . GLN B 1 259 ? -13.119 73.785 0.444 1.00 23.31 259 GLN B C 1
ATOM 4974 O O . GLN B 1 259 ? -13.227 72.603 0.121 1.00 23.80 259 GLN B O 1
ATOM 4980 N N . ILE B 1 260 ? -11.940 74.347 0.696 1.00 22.57 260 ILE B N 1
ATOM 4981 C CA . ILE B 1 260 ? -10.702 73.548 0.684 1.00 21.64 260 ILE B CA 1
ATOM 4982 C C . ILE B 1 260 ? -10.771 72.425 1.760 1.00 21.51 260 ILE B C 1
ATOM 4983 O O . ILE B 1 260 ? -10.374 71.283 1.487 1.00 21.26 260 ILE B O 1
ATOM 4988 N N . ALA B 1 261 ? -11.295 72.760 2.955 1.00 21.66 261 ALA B N 1
ATOM 4989 C CA . ALA B 1 261 ? -11.509 71.803 4.049 1.00 21.14 261 ALA B CA 1
ATOM 4990 C C . ALA B 1 261 ? -12.522 70.729 3.632 1.00 22.14 261 ALA B C 1
ATOM 4991 O O . ALA B 1 261 ? -12.253 69.530 3.756 1.00 22.39 261 ALA B O 1
ATOM 4993 N N . ARG B 1 262 ? -13.675 71.146 3.115 1.00 23.23 262 ARG B N 1
ATOM 4994 C CA . ARG B 1 262 ? -14.690 70.196 2.632 1.00 24.15 262 ARG B CA 1
ATOM 4995 C C . ARG B 1 262 ? -14.110 69.244 1.586 1.00 24.11 262 ARG B C 1
ATOM 4996 O O . ARG B 1 262 ? -14.276 68.028 1.658 1.00 24.55 262 ARG B O 1
ATOM 5004 N N . GLY B 1 263 ? -13.434 69.816 0.598 1.00 23.92 263 GLY B N 1
ATOM 5005 C CA . GLY B 1 263 ? -12.772 69.028 -0.426 1.00 23.74 263 GLY B CA 1
ATOM 5006 C C . GLY B 1 263 ? -11.791 68.028 0.152 1.00 23.04 263 GLY B C 1
ATOM 5007 O O . GLY B 1 263 ? -11.772 66.882 -0.286 1.00 23.80 263 GLY B O 1
ATOM 5008 N N . ALA B 1 264 ? -10.981 68.455 1.132 1.00 22.07 264 ALA B N 1
ATOM 5009 C CA . ALA B 1 264 ? -10.027 67.558 1.813 1.00 21.28 264 ALA B CA 1
ATOM 5010 C C . ALA B 1 264 ? -10.766 66.423 2.500 1.00 21.69 264 ALA B C 1
ATOM 5011 O O . ALA B 1 264 ? -10.319 65.272 2.452 1.00 22.45 264 ALA B O 1
ATOM 5013 N N . ALA B 1 265 ? -11.897 66.754 3.123 1.00 21.75 265 ALA B N 1
ATOM 5014 C CA . ALA B 1 265 ? -12.739 65.777 3.789 1.00 22.14 265 ALA B CA 1
ATOM 5015 C C . ALA B 1 265 ? -13.206 64.747 2.778 1.00 23.05 265 ALA B C 1
ATOM 5016 O O . ALA B 1 265 ? -13.176 63.542 3.049 1.00 23.75 265 ALA B O 1
ATOM 5018 N N . ILE B 1 266 ? -13.645 65.221 1.609 1.00 23.20 266 ILE B N 1
ATOM 5019 C CA . ILE B 1 266 ? -14.233 64.330 0.600 1.00 23.92 266 ILE B CA 1
ATOM 5020 C C . ILE B 1 266 ? -13.160 63.396 0.031 1.00 24.08 266 ILE B C 1
ATOM 5021 O O . ILE B 1 266 ? -13.362 62.195 -0.069 1.00 24.74 266 ILE B O 1
ATOM 5026 N N . GLN B 1 267 ? -12.005 63.961 -0.290 1.00 23.59 267 GLN B N 1
ATOM 5027 C CA . GLN B 1 267 ? -10.872 63.181 -0.751 1.00 23.72 267 GLN B CA 1
ATOM 5028 C C . GLN B 1 267 ? -10.597 61.956 0.126 1.00 23.89 267 GLN B C 1
ATOM 5029 O O . GLN B 1 267 ? -10.336 60.873 -0.393 1.00 24.79 267 GLN B O 1
ATOM 5035 N N . THR B 1 268 ? -10.669 62.139 1.445 1.00 23.82 268 THR B N 1
ATOM 5036 C CA . THR B 1 268 ? -10.169 61.156 2.422 1.00 24.14 268 THR B CA 1
ATOM 5037 C C . THR B 1 268 ? -11.256 60.314 3.109 1.00 25.41 268 THR B C 1
ATOM 5038 O O . THR B 1 268 ? -10.931 59.443 3.928 1.00 26.14 268 THR B O 1
ATOM 5042 N N . GLY B 1 269 ? -12.526 60.574 2.795 1.00 26.10 269 GLY B N 1
ATOM 5043 C CA . GLY B 1 269 ? -13.639 59.904 3.467 1.00 27.61 269 GLY B CA 1
ATOM 5044 C C . GLY B 1 269 ? -13.938 60.385 4.885 1.00 28.05 269 GLY B C 1
ATOM 5045 O O . GLY B 1 269 ? -14.673 59.728 5.631 1.00 29.71 269 GLY B O 1
ATOM 5046 N N . CYS B 1 270 ? -13.378 61.529 5.265 1.00 27.44 270 CYS B N 1
ATOM 5047 C CA . CYS B 1 270 ? -13.569 62.075 6.600 1.00 27.83 270 CYS B CA 1
ATOM 5048 C C . CYS B 1 270 ? -14.715 63.065 6.648 1.00 28.56 270 CYS B C 1
ATOM 5049 O O . CYS B 1 270 ? -15.179 63.588 5.625 1.00 28.68 270 CYS B O 1
ATOM 5052 N N . ASP B 1 271 ? -15.128 63.331 7.877 1.00 29.46 271 ASP B N 1
ATOM 5053 C CA . ASP B 1 271 ? -16.059 64.382 8.202 1.00 30.39 271 ASP B CA 1
ATOM 5054 C C . ASP B 1 271 ? -15.235 65.571 8.704 1.00 29.13 271 ASP B C 1
ATOM 5055 O O . ASP B 1 271 ? -14.017 65.453 8.906 1.00 28.11 271 ASP B O 1
ATOM 5060 N N . TYR B 1 272 ? -15.879 66.724 8.878 1.00 29.08 272 TYR B N 1
ATOM 5061 C CA . TYR B 1 272 ? -15.137 67.917 9.268 1.00 28.34 272 TYR B CA 1
ATOM 5062 C C . TYR B 1 272 ? -16.004 68.991 9.933 1.00 29.14 272 TYR B C 1
ATOM 5063 O O . TYR B 1 272 ? -17.220 69.044 9.739 1.00 30.50 272 TYR B O 1
ATOM 5072 N N . GLU B 1 273 ? -15.357 69.795 10.769 1.00 28.88 273 GLU B N 1
ATOM 5073 C CA . GLU B 1 273 ? -15.902 71.043 11.256 1.00 29.47 273 GLU B CA 1
ATOM 5074 C C . GLU B 1 273 ? -14.957 72.145 10.825 1.00 28.56 273 GLU B C 1
ATOM 5075 O O . GLU B 1 273 ? -13.754 71.923 10.656 1.00 28.19 273 GLU B O 1
ATOM 5081 N N . PHE B 1 274 ? -15.516 73.330 10.638 1.00 28.81 274 PHE B N 1
ATOM 5082 C CA . PHE B 1 274 ? -14.769 74.506 10.215 1.00 28.16 274 PHE B CA 1
ATOM 5083 C C . PHE B 1 274 ? -15.584 75.697 10.651 1.00 28.78 274 PHE B C 1
ATOM 5084 O O . PHE B 1 274 ? -16.726 75.837 10.237 1.00 29.50 274 PHE B O 1
ATOM 5092 N N . GLY B 1 275 ? -15.032 76.543 11.509 1.00 28.86 275 GLY B N 1
ATOM 5093 C CA . GLY B 1 275 ? -15.784 77.709 11.950 1.00 29.81 275 GLY B CA 1
ATOM 5094 C C . GLY B 1 275 ? -15.027 78.684 12.830 1.00 29.96 275 GLY B C 1
ATOM 5095 O O . GLY B 1 275 ? -13.890 78.435 13.227 1.00 29.93 275 GLY B O 1
ATOM 5096 N N . PRO B 1 276 ? -15.669 79.811 13.153 1.00 30.35 276 PRO B N 1
ATOM 5097 C CA . PRO B 1 276 ? -15.026 80.810 13.978 1.00 30.13 276 PRO B CA 1
ATOM 5098 C C . PRO B 1 276 ? -14.960 80.431 15.460 1.00 29.81 276 PRO B C 1
ATOM 5099 O O . PRO B 1 276 ? -15.933 79.921 16.026 1.00 30.65 276 PRO B O 1
ATOM 5103 N N . ILE B 1 277 ? -13.808 80.697 16.069 1.00 28.71 277 ILE B N 1
ATOM 5104 C CA . ILE B 1 277 ? -13.620 80.555 17.512 1.00 28.42 277 ILE B CA 1
ATOM 5105 C C . ILE B 1 277 ? -13.960 81.877 18.224 1.00 29.19 277 ILE B C 1
ATOM 5106 O O . ILE B 1 277 ? -13.956 81.959 19.452 1.00 29.92 277 ILE B O 1
ATOM 5111 N N . GLN B 1 278 ? -14.254 82.912 17.450 1.00 28.77 278 GLN B N 1
ATOM 5112 C CA . GLN B 1 278 ? -14.675 84.172 18.013 1.00 29.82 278 GLN B CA 1
ATOM 5113 C C . GLN B 1 278 ? -15.487 84.908 16.987 1.00 30.05 278 GLN B C 1
ATOM 5114 O O . GLN B 1 278 ? -15.341 84.655 15.791 1.00 29.03 278 GLN B O 1
ATOM 5120 N N . ASN B 1 279 ? -16.340 85.823 17.443 1.00 31.52 279 ASN B N 1
ATOM 5121 C CA . ASN B 1 279 ? -17.086 86.658 16.511 1.00 32.20 279 ASN B CA 1
ATOM 5122 C C . ASN B 1 279 ? -16.085 87.435 15.644 1.00 31.74 279 ASN B C 1
ATOM 5123 O O . ASN B 1 279 ? -15.086 87.961 16.159 1.00 31.73 279 ASN B O 1
ATOM 5128 N N . GLY B 1 280 ? -16.333 87.451 14.327 1.00 31.05 280 GLY B N 1
ATOM 5129 C CA . GLY B 1 280 ? -15.450 88.104 13.349 1.00 30.21 280 GLY B CA 1
ATOM 5130 C C . GLY B 1 280 ? -15.225 89.591 13.590 1.00 31.06 280 GLY B C 1
ATOM 5131 O O . GLY B 1 280 ? -16.121 90.297 14.078 1.00 32.16 280 GLY B O 1
ATOM 5132 N N . VAL B 1 281 ? -14.015 90.048 13.261 1.00 30.44 281 VAL B N 1
ATOM 5133 C CA . VAL B 1 281 ? -13.626 91.458 13.376 1.00 31.78 281 VAL B CA 1
ATOM 5134 C C . VAL B 1 281 ? -13.895 92.162 12.036 1.00 32.54 281 VAL B C 1
ATOM 5135 O O . VAL B 1 281 ? -13.723 91.563 10.965 1.00 31.92 281 VAL B O 1
ATOM 5139 N N . ASN B 1 282 ? -14.333 93.415 12.100 1.00 33.94 282 ASN B N 1
ATOM 5140 C CA . ASN B 1 282 ? -14.683 94.167 10.908 1.00 35.09 282 ASN B CA 1
ATOM 5141 C C . ASN B 1 282 ? -13.781 95.380 10.641 1.00 36.95 282 ASN B C 1
ATOM 5142 O O . ASN B 1 282 ? -13.067 95.887 11.526 1.00 37.40 282 ASN B O 1
ATOM 5147 N N . GLU B 1 283 ? -13.821 95.829 9.390 1.00 38.25 283 GLU B N 1
ATOM 5148 C CA . GLU B 1 283 ? -13.085 97.010 8.968 1.00 40.30 283 GLU B CA 1
ATOM 5149 C C . GLU B 1 283 ? -13.694 98.266 9.589 1.00 42.61 283 GLU B C 1
ATOM 5150 O O . GLU B 1 283 ? -14.895 98.317 9.870 1.00 43.36 283 GLU B O 1
ATOM 5156 N N . PHE B 1 284 ? -12.855 99.272 9.806 1.00 34.86 284 PHE B N 1
ATOM 5157 C CA . PHE B 1 284 ? -13.304 100.545 10.367 1.00 35.19 284 PHE B CA 1
ATOM 5158 C C . PHE B 1 284 ? -14.056 101.335 9.309 1.00 38.03 284 PHE B C 1
ATOM 5159 O O . PHE B 1 284 ? -13.613 101.403 8.162 1.00 40.03 284 PHE B O 1
ATOM 5167 N N . ILE B 1 285 ? -15.199 101.896 9.701 1.00 38.95 285 ILE B N 1
ATOM 5168 C CA . ILE B 1 285 ? -15.868 102.948 8.945 1.00 42.17 285 ILE B CA 1
ATOM 5169 C C . ILE B 1 285 ? -15.616 104.256 9.686 1.00 42.91 285 ILE B C 1
ATOM 5170 O O . ILE B 1 285 ? -16.238 104.514 10.709 1.00 42.54 285 ILE B O 1
ATOM 5175 N N . LYS B 1 286 ? -14.696 105.072 9.177 1.00 44.67 286 LYS B N 1
ATOM 5176 C CA . LYS B 1 286 ? -14.294 106.304 9.873 1.00 45.73 286 LYS B CA 1
ATOM 5177 C C . LYS B 1 286 ? -15.281 107.461 9.659 1.00 48.92 286 LYS B C 1
ATOM 5178 O O . LYS B 1 286 ? -15.883 107.593 8.585 1.00 51.68 286 LYS B O 1
ATOM 5184 N N . THR B 1 287 ? -15.432 108.294 10.688 1.00 49.13 287 THR B N 1
ATOM 5185 C CA . THR B 1 287 ? -16.207 109.534 10.588 1.00 52.44 287 THR B CA 1
ATOM 5186 C C . THR B 1 287 ? -15.224 110.710 10.718 1.00 53.91 287 THR B C 1
ATOM 5187 O O . THR B 1 287 ? -14.845 111.077 11.832 1.00 52.78 287 THR B O 1
ATOM 5191 N N . PRO B 1 288 ? -14.786 111.283 9.571 1.00 56.64 288 PRO B N 1
ATOM 5192 C CA . PRO B 1 288 ? -13.743 112.326 9.558 1.00 58.23 288 PRO B CA 1
ATOM 5193 C C . PRO B 1 288 ? -14.032 113.565 10.418 1.00 59.98 288 PRO B C 1
ATOM 5194 O O . PRO B 1 288 ? -13.101 114.100 11.022 1.00 59.97 288 PRO B O 1
ATOM 5198 N N . LYS B 1 289 ? -15.291 114.017 10.458 1.00 61.75 289 LYS B N 1
ATOM 5199 C CA . LYS B 1 289 ? -15.701 115.118 11.347 1.00 63.51 289 LYS B CA 1
ATOM 5200 C C . LYS B 1 289 ? -15.554 114.775 12.854 1.00 60.34 289 LYS B C 1
ATOM 5201 O O . LYS B 1 289 ? -15.375 115.682 13.672 1.00 61.77 289 LYS B O 1
ATOM 5207 N N . LEU B 1 290 ? -15.636 113.488 13.220 1.00 56.28 290 LEU B N 1
ATOM 5208 C CA . LEU B 1 290 ? -15.412 113.048 14.618 1.00 53.21 290 LEU B CA 1
ATOM 5209 C C . LEU B 1 290 ? -13.915 112.995 14.964 1.00 51.43 290 LEU B C 1
ATOM 5210 O O . LEU B 1 290 ? -13.538 113.204 16.124 1.00 50.59 290 LEU B O 1
ATOM 5215 N N . ASP B 1 291 ? -13.076 112.707 13.964 1.00 50.93 291 ASP B N 1
ATOM 5216 C CA . ASP B 1 291 ? -11.618 112.762 14.119 1.00 50.19 291 ASP B CA 1
ATOM 5217 C C . ASP B 1 291 ? -11.093 114.207 14.080 1.00 53.64 291 ASP B C 1
ATOM 5218 O O . ASP B 1 291 ? -10.101 114.542 14.738 1.00 53.61 291 ASP B O 1
ATOM 5223 N N . ASP B 1 292 ? -11.754 115.057 13.298 1.00 56.94 292 ASP B N 1
ATOM 5224 C CA . ASP B 1 292 ? -11.491 116.498 13.332 1.00 60.76 292 ASP B CA 1
ATOM 5225 C C . ASP B 1 292 ? -11.643 117.012 14.767 1.00 60.45 292 ASP B C 1
ATOM 5226 O O . ASP B 1 292 ? -10.782 117.716 15.268 1.00 61.83 292 ASP B O 1
ATOM 5231 N N . LEU B 1 293 ? -12.740 116.630 15.414 1.00 59.14 293 LEU B N 1
ATOM 5232 C CA . LEU B 1 293 ? -13.021 116.974 16.821 1.00 59.19 293 LEU B CA 1
ATOM 5233 C C . LEU B 1 293 ? -11.917 116.461 17.759 1.00 56.65 293 LEU B C 1
ATOM 5234 O O . LEU B 1 293 ? -11.516 117.166 18.696 1.00 57.86 293 LEU B O 1
ATOM 5239 N N . PHE B 1 294 ? -11.442 115.235 17.501 1.00 53.30 294 PHE B N 1
ATOM 5240 C CA . PHE B 1 294 ? -10.345 114.627 18.273 1.00 51.00 294 PHE B CA 1
ATOM 5241 C C . PHE B 1 294 ? -9.048 115.399 18.093 1.00 52.97 294 PHE B C 1
ATOM 5242 O O . PHE B 1 294 ? -8.330 115.650 19.069 1.00 53.41 294 PHE B O 1
ATOM 5250 N N . ALA B 1 295 ? -8.738 115.742 16.842 1.00 54.41 295 ALA B N 1
ATOM 5251 C CA . ALA B 1 295 ? -7.522 116.484 16.538 1.00 56.65 295 ALA B CA 1
ATOM 5252 C C . ALA B 1 295 ? -7.567 117.830 17.242 1.00 60.13 295 ALA B C 1
ATOM 5253 O O . ALA B 1 295 ? -6.583 118.235 17.855 1.00 61.31 295 ALA B O 1
ATOM 5255 N N . LYS B 1 296 ? -8.722 118.498 17.172 1.00 62.22 296 LYS B N 1
ATOM 5256 C CA . LYS B 1 296 ? -8.915 119.810 17.790 1.00 66.01 296 LYS B CA 1
ATOM 5257 C C . LYS B 1 296 ? -8.549 119.783 19.266 1.00 65.35 296 LYS B C 1
ATOM 5258 O O . LYS B 1 296 ? -7.789 120.626 19.720 1.00 68.30 296 LYS B O 1
ATOM 5264 N N . TYR B 1 297 ? -9.081 118.825 20.017 1.00 62.09 297 TYR B N 1
ATOM 5265 C CA . TYR B 1 297 ? -8.780 118.759 21.445 1.00 61.68 297 TYR B CA 1
ATOM 5266 C C . TYR B 1 297 ? -7.415 118.097 21.739 1.00 59.93 297 TYR B C 1
ATOM 5267 O O . TYR B 1 297 ? -6.816 118.369 22.779 1.00 60.92 297 TYR B O 1
ATOM 5276 N N . ALA B 1 298 ? -6.920 117.242 20.839 1.00 57.81 298 ALA B N 1
ATOM 5277 C CA . ALA B 1 298 ? -5.546 116.732 20.945 1.00 57.11 298 ALA B CA 1
ATOM 5278 C C . ALA B 1 298 ? -4.574 117.913 20.929 1.00 61.49 298 ALA B C 1
ATOM 5279 O O . ALA B 1 298 ? -3.630 117.955 21.715 1.00 62.31 298 ALA B O 1
ATOM 5281 N N . GLU B 1 299 ? -4.834 118.873 20.038 1.00 64.79 299 GLU B N 1
ATOM 5282 C CA . GLU B 1 299 ? -4.021 120.086 19.910 1.00 69.63 299 GLU B CA 1
ATOM 5283 C C . GLU B 1 299 ? -4.216 121.060 21.089 1.00 72.84 299 GLU B C 1
ATOM 5284 O O . GLU B 1 299 ? -3.240 121.596 21.616 1.00 75.27 299 GLU B O 1
ATOM 5290 N N . GLU B 1 300 ? -5.464 121.276 21.510 1.00 73.36 300 GLU B N 1
ATOM 5291 C CA . GLU B 1 300 ? -5.762 122.125 22.677 1.00 76.59 300 GLU B CA 1
ATOM 5292 C C . GLU B 1 300 ? -5.113 121.610 23.963 1.00 75.60 300 GLU B C 1
ATOM 5293 O O . GLU B 1 300 ? -4.883 122.381 24.888 1.00 79.05 300 GLU B O 1
ATOM 5299 N N . VAL B 1 301 ? -4.827 120.314 24.019 1.00 71.84 301 VAL B N 1
ATOM 5300 C CA . VAL B 1 301 ? -4.204 119.700 25.194 1.00 71.12 301 VAL B CA 1
ATOM 5301 C C . VAL B 1 301 ? -2.667 119.622 25.088 1.00 72.12 301 VAL B C 1
ATOM 5302 O O . VAL B 1 301 ? -1.991 119.269 26.059 1.00 72.23 301 VAL B O 1
ATOM 5306 N N . GLY B 1 302 ? -2.123 119.956 23.918 1.00 73.34 302 GLY B N 1
ATOM 5307 C CA . GLY B 1 302 ? -0.673 120.039 23.725 1.00 75.13 302 GLY B CA 1
ATOM 5308 C C . GLY B 1 302 ? 0.001 118.886 22.990 1.00 72.49 302 GLY B C 1
ATOM 5309 O O . GLY B 1 302 ? 1.199 118.661 23.181 1.00 73.34 302 GLY B O 1
ATOM 5310 N N . GLU B 1 303 ? -0.745 118.163 22.149 1.00 69.71 303 GLU B N 1
ATOM 5311 C CA . GLU B 1 303 ? -0.166 117.110 21.296 1.00 67.76 303 GLU B CA 1
ATOM 5312 C C . GLU B 1 303 ? -0.062 117.554 19.823 1.00 69.19 303 GLU B C 1
ATOM 5313 O O . GLU B 1 303 ? -0.911 118.303 19.336 1.00 70.51 303 GLU B O 1
ATOM 5319 N N . ALA B 1 304 ? 0.994 117.109 19.135 1.00 69.41 304 ALA B N 1
ATOM 5320 C CA . ALA B 1 304 ? 1.124 117.287 17.686 1.00 70.63 304 ALA B CA 1
ATOM 5321 C C . ALA B 1 304 ? 0.456 116.100 17.008 1.00 67.16 304 ALA B C 1
ATOM 5322 O O . ALA B 1 304 ? 1.002 114.991 17.022 1.00 65.19 304 ALA B O 1
ATOM 5324 N N . VAL B 1 305 ? -0.739 116.319 16.452 1.00 66.83 305 VAL B N 1
ATOM 5325 C CA . VAL B 1 305 ? -1.440 115.276 15.689 1.00 63.90 305 VAL B CA 1
ATOM 5326 C C . VAL B 1 305 ? -0.804 115.210 14.295 1.00 65.42 305 VAL B C 1
ATOM 5327 O O . VAL B 1 305 ? -0.898 116.149 13.501 1.00 68.16 305 VAL B O 1
ATOM 5331 N N . ILE B 1 306 ? -0.134 114.092 14.035 1.00 63.69 306 ILE B N 1
ATOM 5332 C CA . ILE B 1 306 ? 0.642 113.900 12.826 1.00 65.65 306 ILE B CA 1
ATOM 5333 C C . ILE B 1 306 ? -0.209 113.287 11.710 1.00 64.80 306 ILE B C 1
ATOM 5334 O O . ILE B 1 306 ? -1.018 112.376 11.949 1.00 61.75 306 ILE B O 1
ATOM 5339 N N . ASP B 1 307 ? -0.032 113.824 10.502 1.00 68.36 307 ASP B N 1
ATOM 5340 C CA . ASP B 1 307 ? -0.684 113.328 9.288 1.00 68.51 307 ASP B CA 1
ATOM 5341 C C . ASP B 1 307 ? 0.338 112.502 8.501 1.00 69.35 307 ASP B C 1
ATOM 5342 O O . ASP B 1 307 ? 1.302 113.044 7.947 1.00 72.82 307 ASP B O 1
ATOM 5347 N N . ASP B 1 308 ? 0.126 111.188 8.472 1.00 66.43 308 ASP B N 1
ATOM 5348 C CA . ASP B 1 308 ? 1.106 110.249 7.923 1.00 66.99 308 ASP B CA 1
ATOM 5349 C C . ASP B 1 308 ? 0.442 108.865 7.784 1.00 63.70 308 ASP B C 1
ATOM 5350 O O . ASP B 1 308 ? -0.573 108.603 8.441 1.00 60.84 308 ASP B O 1
ATOM 5355 N N . ASP B 1 309 ? 0.997 107.996 6.934 1.00 64.58 309 ASP B N 1
ATOM 5356 C CA . ASP B 1 309 ? 0.561 106.588 6.854 1.00 61.94 309 ASP B CA 1
ATOM 5357 C C . ASP B 1 309 ? 1.133 105.818 8.054 1.00 58.96 309 ASP B C 1
ATOM 5358 O O . ASP B 1 309 ? 2.340 105.553 8.112 1.00 60.31 309 ASP B O 1
ATOM 5363 N N . PHE B 1 310 ? 0.262 105.481 9.009 1.00 55.10 310 PHE B N 1
ATOM 5364 C CA . PHE B 1 310 ? 0.655 104.719 10.200 1.00 52.51 310 PHE B CA 1
ATOM 5365 C C . PHE B 1 310 ? 0.227 103.245 10.102 1.00 50.53 310 PHE B C 1
ATOM 5366 O O . PHE B 1 310 ? 0.183 102.525 11.116 1.00 48.44 310 PHE B O 1
ATOM 5374 N N . GLY B 1 311 ? -0.072 102.803 8.876 1.00 51.56 311 GLY B N 1
ATOM 5375 C CA . GLY B 1 311 ? -0.420 101.408 8.596 1.00 50.14 311 GLY B CA 1
ATOM 5376 C C . GLY B 1 311 ? -1.880 101.086 8.864 1.00 47.40 311 GLY B C 1
ATOM 5377 O O . GLY B 1 311 ? -2.684 101.970 9.208 1.00 46.71 311 GLY B O 1
ATOM 5378 N N . TYR B 1 312 ? -2.220 99.808 8.699 1.00 46.06 312 TYR B N 1
ATOM 5379 C CA . TYR B 1 312 ? -3.577 99.320 8.942 1.00 43.52 312 TYR B CA 1
ATOM 5380 C C . TYR B 1 312 ? -3.644 98.661 10.306 1.00 40.46 312 TYR B C 1
ATOM 5381 O O . TYR B 1 312 ? -2.685 98.045 10.747 1.00 40.63 312 TYR B O 1
ATOM 5390 N N . GLY B 1 313 ? -4.772 98.827 10.986 1.00 38.23 313 GLY B N 1
ATOM 5391 C CA . GLY B 1 313 ? -5.004 98.182 12.269 1.00 35.72 313 GLY B CA 1
ATOM 5392 C C . GLY B 1 313 ? -5.803 96.914 12.074 1.00 34.67 313 GLY B C 1
ATOM 5393 O O . GLY B 1 313 ? -6.031 96.483 10.946 1.00 36.10 313 GLY B O 1
ATOM 5394 N N . SER B 1 314 ? -6.240 96.318 13.179 1.00 32.85 314 SER B N 1
ATOM 5395 C CA . SER B 1 314 ? -6.985 95.063 13.146 1.00 31.82 314 SER B CA 1
ATOM 5396 C C . SER B 1 314 ? -7.683 94.870 14.494 1.00 29.99 314 SER B C 1
ATOM 5397 O O . SER B 1 314 ? -7.225 94.093 15.339 1.00 30.31 314 SER B O 1
ATOM 5400 N N . THR B 1 315 ? -8.791 95.581 14.697 1.00 29.04 315 THR B N 1
ATOM 5401 C CA . THR B 1 315 ? -9.384 95.712 16.030 1.00 27.61 315 THR B CA 1
ATOM 5402 C C . THR B 1 315 ? -10.920 95.655 15.990 1.00 27.28 315 THR B C 1
ATOM 5403 O O . THR B 1 315 ? -11.545 96.177 15.058 1.00 28.18 315 THR B O 1
ATOM 5407 N N . ASP B 1 316 ? -11.520 95.013 16.999 1.00 26.10 316 ASP B N 1
ATOM 5408 C CA . ASP B 1 316 ? -12.979 94.874 17.078 1.00 25.87 316 ASP B CA 1
ATOM 5409 C C . ASP B 1 316 ? -13.710 96.209 17.262 1.00 26.17 316 ASP B C 1
ATOM 5410 O O . ASP B 1 316 ? -14.931 96.268 17.141 1.00 26.66 316 ASP B O 1
ATOM 5415 N N . THR B 1 317 ? -12.970 97.278 17.560 1.00 25.95 317 THR B N 1
ATOM 5416 C CA . THR B 1 317 ? -13.531 98.626 17.551 1.00 26.92 317 THR B CA 1
ATOM 5417 C C . THR B 1 317 ? -14.100 98.963 16.161 1.00 27.92 317 THR B C 1
ATOM 5418 O O . THR B 1 317 ? -15.064 99.718 16.043 1.00 29.40 317 THR B O 1
ATOM 5422 N N . GLY B 1 318 ? -13.509 98.399 15.112 1.00 27.45 318 GLY B N 1
ATOM 5423 C CA . GLY B 1 318 ? -14.071 98.520 13.782 1.00 28.63 318 GLY B CA 1
ATOM 5424 C C . GLY B 1 318 ? -15.546 98.152 13.752 1.00 29.25 318 GLY B C 1
ATOM 5425 O O . GLY B 1 318 ? -16.328 98.829 13.098 1.00 31.16 318 GLY B O 1
ATOM 5426 N N . ASN B 1 319 ? -15.924 97.086 14.466 1.00 27.91 319 ASN B N 1
ATOM 5427 C CA . ASN B 1 319 ? -17.287 96.547 14.420 1.00 28.33 319 ASN B CA 1
ATOM 5428 C C . ASN B 1 319 ? -18.288 97.554 14.954 1.00 29.52 319 ASN B C 1
ATOM 5429 O O . ASN B 1 319 ? -19.421 97.633 14.465 1.00 31.44 319 ASN B O 1
ATOM 5434 N N . VAL B 1 320 ? -17.856 98.304 15.971 1.00 28.75 320 VA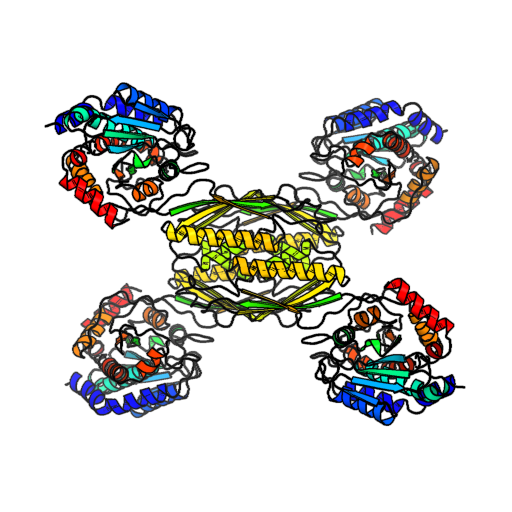L B N 1
ATOM 5435 C CA . VAL B 1 320 ? -18.673 99.341 16.616 1.00 29.64 320 VAL B CA 1
ATOM 5436 C C . VAL B 1 320 ? -18.884 100.531 15.675 1.00 32.04 320 VAL B C 1
ATOM 5437 O O . VAL B 1 320 ? -19.908 101.211 15.752 1.00 34.12 320 VAL B O 1
ATOM 5441 N N . SER B 1 321 ? -17.914 100.773 14.790 1.00 32.24 321 SER B N 1
ATOM 5442 C CA . SER B 1 321 ? -17.979 101.878 13.821 1.00 34.42 321 SER B CA 1
ATOM 5443 C C . SER B 1 321 ? -18.985 101.615 12.689 1.00 36.99 321 SER B C 1
ATOM 5444 O O . SER B 1 321 ? -19.408 102.552 11.998 1.00 39.84 321 SER B O 1
ATOM 5447 N N . HIS B 1 322 ? -19.380 100.358 12.510 1.00 36.61 322 HIS B N 1
ATOM 5448 C CA . HIS B 1 322 ? -20.462 100.025 11.587 1.00 39.60 322 HIS B CA 1
ATOM 5449 C C . HIS B 1 322 ? -21.838 100.429 12.154 1.00 41.76 322 HIS B C 1
ATOM 5450 O O . HIS B 1 322 ? -22.796 100.608 11.392 1.00 44.85 322 HIS B O 1
ATOM 5457 N N . VAL B 1 323 ? -21.929 100.566 13.479 1.00 40.73 323 VAL B N 1
ATOM 5458 C CA . VAL B 1 323 ? -23.184 100.907 14.156 1.00 42.76 323 VAL B CA 1
ATOM 5459 C C . VAL B 1 323 ? -23.308 102.412 14.473 1.00 44.98 323 VAL B C 1
ATOM 5460 O O . VAL B 1 323 ? -24.352 103.033 14.187 1.00 48.53 323 VAL B O 1
ATOM 5464 N N . VAL B 1 324 ? -22.252 102.989 15.061 1.00 43.31 324 VAL B N 1
ATOM 5465 C CA . VAL B 1 324 ? -22.243 104.390 15.502 1.00 44.67 324 VAL B CA 1
ATOM 5466 C C . VAL B 1 324 ? -20.914 105.089 15.170 1.00 44.32 324 VAL B C 1
ATOM 5467 O O . VAL B 1 324 ? -19.896 104.418 14.975 1.00 42.12 324 VAL B O 1
ATOM 5471 N N . PRO B 1 325 ? -20.910 106.443 15.115 1.00 46.99 325 PRO B N 1
ATOM 5472 C CA . PRO B 1 325 ? -19.662 107.196 14.957 1.00 46.61 325 PRO B CA 1
ATOM 5473 C C . PRO B 1 325 ? -18.637 106.796 16.004 1.00 43.84 325 PRO B C 1
ATOM 5474 O O . PRO B 1 325 ? -18.898 106.940 17.198 1.00 43.81 325 PRO B O 1
ATOM 5478 N N . THR B 1 326 ? -17.492 106.293 15.550 1.00 42.05 326 THR B N 1
ATOM 5479 C CA . THR B 1 326 ? -16.468 105.755 16.442 1.00 39.47 326 THR B CA 1
ATOM 5480 C C . THR B 1 326 ? -15.091 106.299 16.044 1.00 39.73 326 THR B C 1
ATOM 5481 O O . THR B 1 326 ? -14.861 106.602 14.863 1.00 41.11 326 THR B O 1
ATOM 5485 N N . ILE B 1 327 ? -14.203 106.435 17.035 1.00 38.89 327 ILE B N 1
ATOM 5486 C CA . ILE B 1 327 ? -12.781 106.747 16.809 1.00 39.14 327 ILE B CA 1
ATOM 5487 C C . ILE B 1 327 ? -11.869 105.640 17.384 1.00 37.12 327 ILE B C 1
ATOM 5488 O O . ILE B 1 327 ? -12.283 104.885 18.256 1.00 36.09 327 ILE B O 1
ATOM 5493 N N . HIS B 1 328 ? -10.651 105.531 16.850 1.00 37.36 328 HIS B N 1
ATOM 5494 C CA . HIS B 1 328 ? -9.599 104.650 17.379 1.00 36.04 328 HIS B CA 1
ATOM 5495 C C . HIS B 1 328 ? -8.256 105.332 17.105 1.00 37.41 328 HIS B C 1
ATOM 5496 O O . HIS B 1 328 ? -7.443 104.848 16.314 1.00 37.59 328 HIS B O 1
ATOM 5503 N N . PRO B 1 329 ? -8.039 106.501 17.735 1.00 38.99 329 PRO B N 1
ATOM 5504 C CA . PRO B 1 329 ? -6.841 107.291 17.504 1.00 40.57 329 PRO B CA 1
ATOM 5505 C C . PRO B 1 329 ? -5.725 106.847 18.432 1.00 39.70 329 PRO B C 1
ATOM 5506 O O . PRO B 1 329 ? -5.958 106.025 19.324 1.00 38.51 329 PRO B O 1
ATOM 5510 N N . HIS B 1 330 ? -4.534 107.392 18.222 1.00 40.92 330 HIS B N 1
ATOM 5511 C CA . HIS B 1 330 ? -3.379 107.078 19.042 1.00 40.95 330 HIS B CA 1
ATOM 5512 C C . HIS B 1 330 ? -2.893 108.348 19.746 1.00 43.19 330 HIS B C 1
ATOM 5513 O O . HIS B 1 330 ? -3.006 109.445 19.194 1.00 44.88 330 HIS B O 1
ATOM 5520 N N . ILE B 1 331 ? -2.412 108.193 20.984 1.00 43.02 331 ILE B N 1
ATOM 5521 C CA . ILE B 1 331 ? -1.719 109.265 21.711 1.00 45.25 331 ILE B CA 1
ATOM 5522 C C . ILE B 1 331 ? -0.267 108.825 21.912 1.00 45.86 331 ILE B C 1
ATOM 5523 O O . ILE B 1 331 ? -0.014 107.699 22.329 1.00 44.74 331 ILE B O 1
ATOM 5528 N N . LYS B 1 332 ? 0.675 109.711 21.602 1.00 48.08 332 LYS B N 1
ATOM 5529 C CA . LYS B 1 332 ? 2.110 109.467 21.799 1.00 49.36 332 LYS B CA 1
ATOM 5530 C C . LYS B 1 332 ? 2.427 109.054 23.238 1.00 49.07 332 LYS B C 1
ATOM 5531 O O . LYS B 1 332 ? 2.064 109.776 24.173 1.00 50.23 332 LYS B O 1
ATOM 5537 N N . ILE B 1 333 ? 3.087 107.903 23.410 1.00 47.81 333 ILE B N 1
ATOM 5538 C CA . ILE B 1 333 ? 3.586 107.480 24.726 1.00 48.24 333 ILE B CA 1
ATOM 5539 C C . ILE B 1 333 ? 5.102 107.249 24.759 1.00 50.77 333 ILE B C 1
ATOM 5540 O O . ILE B 1 333 ? 5.619 106.624 25.689 1.00 51.96 333 ILE B O 1
ATOM 5545 N N . GLY B 1 334 ? 5.820 107.775 23.772 1.00 52.17 334 GLY B N 1
ATOM 5546 C CA . GLY B 1 334 ? 7.277 107.651 23.759 1.00 55.09 334 GLY B CA 1
ATOM 5547 C C . GLY B 1 334 ? 7.895 107.850 22.389 1.00 56.15 334 GLY B C 1
ATOM 5548 O O . GLY B 1 334 ? 7.364 108.604 21.562 1.00 55.54 334 GLY B O 1
ATOM 5549 N N . SER B 1 335 ? 9.020 107.168 22.156 1.00 57.71 335 SER B N 1
ATOM 5550 C CA . SER B 1 335 ? 9.752 107.260 20.888 1.00 59.45 335 SER B CA 1
ATOM 5551 C C . SER B 1 335 ? 8.863 106.947 19.696 1.00 56.56 335 SER B C 1
ATOM 5552 O O . SER B 1 335 ? 7.944 106.137 19.777 1.00 53.16 335 SER B O 1
ATOM 5555 N N . ARG B 1 336 ? 9.144 107.605 18.583 1.00 58.50 336 ARG B N 1
ATOM 5556 C CA . ARG B 1 336 ? 8.489 107.269 17.334 1.00 56.80 336 ARG B CA 1
ATOM 5557 C C . ARG B 1 336 ? 8.926 105.875 16.865 1.00 56.36 336 ARG B C 1
ATOM 5558 O O . ARG B 1 336 ? 8.261 105.285 16.022 1.00 54.40 336 ARG B O 1
ATOM 5566 N N . ASN B 1 337 ? 10.029 105.358 17.424 1.00 58.60 337 ASN B N 1
ATOM 5567 C CA . ASN B 1 337 ? 10.470 103.971 17.184 1.00 58.61 337 ASN B CA 1
ATOM 5568 C C . ASN B 1 337 ? 9.738 102.918 18.021 1.00 55.39 337 ASN B C 1
ATOM 5569 O O . ASN B 1 337 ? 10.063 101.726 17.920 1.00 55.47 337 ASN B O 1
ATOM 5574 N N . LEU B 1 338 ? 8.788 103.351 18.858 1.00 53.06 338 LEU B N 1
ATOM 5575 C CA . LEU B 1 338 ? 7.976 102.421 19.637 1.00 50.12 338 LEU B CA 1
ATOM 5576 C C . LEU B 1 338 ? 7.200 101.555 18.666 1.00 48.22 338 LEU B C 1
ATOM 5577 O O . LEU B 1 338 ? 6.602 102.069 17.719 1.00 47.72 338 LEU B O 1
ATOM 5582 N N . VAL B 1 339 ? 7.235 100.245 18.891 1.00 47.94 339 VAL B N 1
ATOM 5583 C CA . VAL B 1 339 ? 6.489 99.291 18.070 1.00 46.19 339 VAL B CA 1
ATOM 5584 C C . VAL B 1 339 ? 5.552 98.502 18.973 1.00 43.62 339 VAL B C 1
ATOM 5585 O O . VAL B 1 339 ? 5.981 97.975 19.999 1.00 44.32 339 VAL B O 1
ATOM 5589 N N . GLY B 1 340 ? 4.276 98.424 18.603 1.00 41.13 340 GLY B N 1
ATOM 5590 C CA . GLY B 1 340 ? 3.300 97.671 19.397 1.00 38.92 340 GLY B CA 1
ATOM 5591 C C . GLY B 1 340 ? 3.705 96.222 19.617 1.00 39.77 340 GLY B C 1
ATOM 5592 O O . GLY B 1 340 ? 4.392 95.624 18.782 1.00 41.38 340 GLY B O 1
ATOM 5593 N N . HIS B 1 341 ? 3.284 95.670 20.753 1.00 39.38 341 HIS B N 1
ATOM 5594 C CA . HIS B 1 341 ? 3.558 94.274 21.139 1.00 40.67 341 HIS B CA 1
ATOM 5595 C C . HIS B 1 341 ? 5.042 93.952 21.346 1.00 44.48 341 HIS B C 1
ATOM 5596 O O . HIS B 1 341 ? 5.487 92.833 21.085 1.00 45.94 341 HIS B O 1
ATOM 5603 N N . THR B 1 342 ? 5.800 94.931 21.830 1.00 46.80 342 THR B N 1
ATOM 5604 C CA . THR B 1 342 ? 7.214 94.743 22.123 1.00 50.85 342 THR B CA 1
ATOM 5605 C C . THR B 1 342 ? 7.441 94.984 23.611 1.00 52.40 342 THR B C 1
ATOM 5606 O O . THR B 1 342 ? 6.569 95.499 24.302 1.00 50.13 342 THR B O 1
ATOM 5610 N N . HIS B 1 343 ? 8.619 94.597 24.094 1.00 56.84 343 HIS B N 1
ATOM 5611 C CA . HIS B 1 343 ? 9.027 94.848 25.479 1.00 59.39 343 HIS B CA 1
ATOM 5612 C C . HIS B 1 343 ? 9.180 96.345 25.754 1.00 60.18 343 HIS B C 1
ATOM 5613 O O . HIS B 1 343 ? 8.799 96.829 26.817 1.00 59.98 343 HIS B O 1
ATOM 5620 N N . ARG B 1 344 ? 9.735 97.072 24.789 1.00 61.58 344 ARG B N 1
ATOM 5621 C CA . ARG B 1 344 ? 9.921 98.509 24.935 1.00 62.81 344 ARG B CA 1
ATOM 5622 C C . ARG B 1 344 ? 8.581 99.264 24.972 1.00 58.90 344 ARG B C 1
ATOM 5623 O O . ARG B 1 344 ? 8.505 100.374 25.508 1.00 59.59 344 ARG B O 1
ATOM 5631 N N . PHE B 1 345 ? 7.531 98.658 24.416 1.00 55.25 345 PHE B N 1
ATOM 5632 C CA . PHE B 1 345 ? 6.182 99.253 24.433 1.00 51.77 345 PHE B CA 1
ATOM 5633 C C . PHE B 1 345 ? 5.472 99.049 25.778 1.00 50.78 345 PHE B C 1
ATOM 5634 O O . PHE B 1 345 ? 4.734 99.925 26.222 1.00 49.71 345 PHE B O 1
ATOM 5642 N N . ARG B 1 346 ? 5.666 97.888 26.404 1.00 51.42 346 ARG B N 1
ATOM 5643 C CA . ARG B 1 346 ? 5.161 97.655 27.760 1.00 51.53 346 ARG B CA 1
ATOM 5644 C C . ARG B 1 346 ? 5.804 98.655 28.730 1.00 54.26 346 ARG B C 1
ATOM 5645 O O . ARG B 1 346 ? 5.102 99.286 29.540 1.00 54.17 346 ARG B O 1
ATOM 5653 N N . GLU B 1 347 ? 7.134 98.778 28.648 1.00 56.97 347 GLU B N 1
ATOM 5654 C CA . GLU B 1 347 ? 7.880 99.713 29.480 1.00 59.83 347 GLU B CA 1
ATOM 5655 C C . GLU B 1 347 ? 7.317 101.117 29.264 1.00 58.35 347 GLU B C 1
ATOM 5656 O O . GLU B 1 347 ? 7.114 101.862 30.221 1.00 59.31 347 GLU B O 1
ATOM 5662 N N . ALA B 1 348 ? 7.041 101.460 28.008 1.00 56.10 348 ALA B N 1
ATOM 5663 C CA . ALA B 1 348 ? 6.524 102.786 27.680 1.00 55.49 348 ALA B CA 1
ATOM 5664 C C . ALA B 1 348 ? 5.148 103.046 28.327 1.00 53.20 348 ALA B C 1
ATOM 5665 O O . ALA B 1 348 ? 4.907 104.143 28.835 1.00 54.56 348 ALA B O 1
ATOM 5667 N N . ALA B 1 349 ? 4.268 102.042 28.340 1.00 50.28 349 ALA B N 1
ATOM 5668 C CA . ALA B 1 349 ? 2.925 102.191 28.921 1.00 48.21 349 ALA B CA 1
ATOM 5669 C C . ALA B 1 349 ? 2.936 102.454 30.440 1.00 50.36 349 ALA B C 1
ATOM 5670 O O . ALA B 1 349 ? 1.939 102.946 30.984 1.00 50.32 349 ALA B O 1
ATOM 5672 N N . ALA B 1 350 ? 4.037 102.124 31.123 1.00 52.95 350 ALA B N 1
ATOM 5673 C CA . ALA B 1 350 ? 4.179 102.395 32.567 1.00 55.57 350 ALA B CA 1
ATOM 5674 C C . ALA B 1 350 ? 5.245 103.463 32.848 1.00 59.09 350 ALA B C 1
ATOM 5675 O O . ALA B 1 350 ? 5.978 103.382 33.838 1.00 62.33 350 ALA B O 1
ATOM 5677 N N . SER B 1 351 ? 5.314 104.457 31.963 1.00 58.60 351 SER B N 1
ATOM 5678 C CA . SER B 1 351 ? 6.277 105.553 32.043 1.00 61.84 351 SER B CA 1
ATOM 5679 C C . SER B 1 351 ? 5.533 106.864 32.264 1.00 62.21 351 SER B C 1
ATOM 5680 O O . SER B 1 351 ? 4.310 106.900 32.197 1.00 59.64 351 SER B O 1
ATOM 5683 N N . VAL B 1 352 ? 6.273 107.946 32.491 1.00 65.88 352 VAL B N 1
ATOM 5684 C CA . VAL B 1 352 ? 5.666 109.257 32.754 1.00 66.92 352 VAL B CA 1
ATOM 5685 C C . VAL B 1 352 ? 4.956 109.812 31.517 1.00 64.52 352 VAL B C 1
ATOM 5686 O O . VAL B 1 352 ? 3.904 110.445 31.636 1.00 63.44 352 VAL B O 1
ATOM 5690 N N . HIS B 1 353 ? 5.535 109.572 30.338 1.00 64.05 353 HIS B N 1
ATOM 5691 C CA . HIS B 1 353 ? 4.897 109.929 29.060 1.00 61.92 353 HIS B CA 1
ATOM 5692 C C . HIS B 1 353 ? 3.564 109.174 28.896 1.00 57.97 353 HIS B C 1
ATOM 5693 O O . HIS B 1 353 ? 2.564 109.762 28.464 1.00 56.99 353 HIS B O 1
ATOM 5700 N N . GLY B 1 354 ? 3.553 107.881 29.241 1.00 56.34 354 GLY B N 1
ATOM 5701 C CA . GLY B 1 354 ? 2.340 107.049 29.157 1.00 52.61 354 GLY B CA 1
ATOM 5702 C C . GLY B 1 354 ? 1.271 107.520 30.117 1.00 52.67 354 GLY B C 1
ATOM 5703 O O . GLY B 1 354 ? 0.097 107.568 29.772 1.00 50.50 354 GLY B O 1
ATOM 5704 N N . ASP B 1 355 ? 1.700 107.876 31.326 1.00 55.84 355 ASP B N 1
ATOM 5705 C CA . ASP B 1 355 ? 0.836 108.482 32.339 1.00 57.20 355 ASP B CA 1
ATOM 5706 C C . ASP B 1 355 ? 0.235 109.809 31.844 1.00 57.98 355 ASP B C 1
ATOM 5707 O O . ASP B 1 355 ? -0.957 110.051 32.032 1.00 57.36 355 ASP B O 1
ATOM 5712 N N . GLU B 1 356 ? 1.052 110.658 31.214 1.00 59.86 356 GLU B N 1
ATOM 5713 C CA . GLU B 1 356 ? 0.559 111.922 30.627 1.00 60.95 356 GLU B CA 1
ATOM 5714 C C . GLU B 1 356 ? -0.471 111.692 29.508 1.00 57.57 356 GLU B C 1
ATOM 5715 O O . GLU B 1 356 ? -1.451 112.424 29.408 1.00 57.61 356 GLU B O 1
ATOM 5721 N N . ALA B 1 357 ? -0.242 110.682 28.670 1.00 54.90 357 ALA B N 1
ATOM 5722 C CA . ALA B 1 357 ? -1.157 110.371 27.573 1.00 52.20 357 ALA B CA 1
ATOM 5723 C C . ALA B 1 357 ? -2.525 109.924 28.104 1.00 50.68 357 ALA B C 1
ATOM 5724 O O . ALA B 1 357 ? -3.567 110.305 27.557 1.00 50.29 357 ALA B O 1
ATOM 5726 N N . LEU B 1 358 ? -2.513 109.119 29.170 1.00 50.37 358 LEU B N 1
ATOM 5727 C CA . LEU B 1 358 ? -3.732 108.701 29.865 1.00 49.07 358 LEU B CA 1
ATOM 5728 C C . LEU B 1 358 ? -4.586 109.927 30.216 1.00 51.32 358 LEU B C 1
ATOM 5729 O O . LEU B 1 358 ? -5.766 109.991 29.870 1.00 50.73 358 LEU B O 1
ATOM 5734 N N . ILE B 1 359 ? -3.971 110.908 30.878 1.00 54.50 359 ILE B N 1
ATOM 5735 C CA . ILE B 1 359 ? -4.679 112.105 31.338 1.00 56.97 359 ILE B CA 1
ATOM 5736 C C . ILE B 1 359 ? -5.080 113.002 30.166 1.00 57.02 359 ILE B C 1
ATOM 5737 O O . ILE B 1 359 ? -6.164 113.581 30.169 1.00 58.05 359 ILE B O 1
ATOM 5742 N N . LYS B 1 360 ? -4.210 113.118 29.165 1.00 56.49 360 LYS B N 1
ATOM 5743 C CA . LYS B 1 360 ? -4.524 113.905 27.966 1.00 56.49 360 LYS B CA 1
ATOM 5744 C C . LYS B 1 360 ? -5.681 113.259 27.201 1.00 53.59 360 LYS B C 1
ATOM 5745 O O . LYS B 1 360 ? -6.586 113.952 26.736 1.00 54.24 360 LYS B O 1
ATOM 5751 N N . GLY B 1 361 ? -5.648 111.929 27.099 1.00 50.49 361 GLY B N 1
ATOM 5752 C CA . GLY B 1 361 ? -6.725 111.156 26.485 1.00 47.92 361 GLY B CA 1
ATOM 5753 C C . GLY B 1 361 ? -8.057 111.313 27.197 1.00 48.49 361 GLY B C 1
ATOM 5754 O O . GLY B 1 361 ? -9.091 111.469 26.553 1.00 48.12 361 GLY B O 1
ATOM 5755 N N . ALA B 1 362 ? -8.025 111.281 28.525 1.00 49.74 362 ALA B N 1
ATOM 5756 C CA . ALA B 1 362 ? -9.221 111.470 29.330 1.00 51.08 362 ALA B CA 1
ATOM 5757 C C . ALA B 1 362 ? -9.810 112.874 29.121 1.00 54.46 362 ALA B C 1
ATOM 5758 O O . ALA B 1 362 ? -11.026 113.034 28.966 1.00 55.13 362 ALA B O 1
ATOM 5760 N N . LYS B 1 363 ? -8.947 113.888 29.117 1.00 57.20 363 LYS B N 1
ATOM 5761 C CA . LYS B 1 363 ? -9.361 115.266 28.807 1.00 60.59 363 LYS B CA 1
ATOM 5762 C C . LYS B 1 363 ? -9.971 115.382 27.396 1.00 59.98 363 LYS B C 1
ATOM 5763 O O . LYS B 1 363 ? -11.074 115.916 27.247 1.00 61.83 363 LYS B O 1
ATOM 5769 N N . ILE B 1 364 ? -9.265 114.880 26.375 1.00 57.89 364 ILE B N 1
ATOM 5770 C CA . ILE B 1 364 ? -9.736 114.969 24.985 1.00 57.27 364 ILE B CA 1
ATOM 5771 C C . ILE B 1 364 ? -11.141 114.377 24.862 1.00 56.50 364 ILE B C 1
ATOM 5772 O O . ILE B 1 364 ? -12.039 115.020 24.340 1.00 58.47 364 ILE B O 1
ATOM 5785 N N . ALA B 1 366 ? -13.421 113.562 27.224 1.00 57.83 366 ALA B N 1
ATOM 5786 C CA . ALA B 1 366 ? -14.385 114.254 28.071 1.00 60.90 366 ALA B CA 1
ATOM 5787 C C . ALA B 1 366 ? -14.871 115.547 27.396 1.00 64.14 366 ALA B C 1
ATOM 5788 O O . ALA B 1 366 ? -16.053 115.883 27.472 1.00 66.30 366 ALA B O 1
ATOM 5790 N N . LEU B 1 367 ? -13.964 116.245 26.712 1.00 64.76 367 LEU B N 1
ATOM 5791 C CA . LEU B 1 367 ? -14.285 117.509 26.036 1.00 68.14 367 LEU B CA 1
ATOM 5792 C C . LEU B 1 367 ? -14.995 117.316 24.690 1.00 67.50 367 LEU B C 1
ATOM 5793 O O . LEU B 1 367 ? -15.749 118.188 24.264 1.00 70.80 367 LEU B O 1
ATOM 5806 N N . GLY B 1 369 ? -17.114 114.720 24.241 1.00 61.60 369 GLY B N 1
ATOM 5807 C CA . GLY B 1 369 ? -18.434 114.458 24.820 1.00 62.45 369 GLY B CA 1
ATOM 5808 C C . GLY B 1 369 ? -19.179 115.736 25.183 1.00 66.89 369 GLY B C 1
ATOM 5809 O O . GLY B 1 369 ? -20.384 115.845 24.953 1.00 68.85 369 GLY B O 1
ATOM 5810 N N . LEU B 1 370 ? -18.463 116.705 25.750 1.00 68.60 370 LEU B N 1
ATOM 5811 C CA . LEU B 1 370 ? -19.048 118.014 26.052 1.00 73.45 370 LEU B CA 1
ATOM 5812 C C . LEU B 1 370 ? -19.590 118.658 24.780 1.00 75.42 370 LEU B C 1
ATOM 5813 O O . LEU B 1 370 ? -20.722 119.140 24.773 1.00 79.32 370 LEU B O 1
ATOM 5818 N N . GLU B 1 371 ? -18.798 118.662 23.709 1.00 73.22 371 GLU B N 1
ATOM 5819 C CA . GLU B 1 371 ? -19.214 119.333 22.480 1.00 75.44 371 GLU B CA 1
ATOM 5820 C C . GLU B 1 371 ? -20.314 118.577 21.716 1.00 74.39 371 GLU B C 1
ATOM 5821 O O . GLU B 1 371 ? -21.151 119.205 21.075 1.00 78.12 371 GLU B O 1
ATOM 5827 N N . LEU B 1 372 ? -20.332 117.247 21.789 1.00 69.75 372 LEU B N 1
ATOM 5828 C CA . LEU B 1 372 ? -21.373 116.465 21.111 1.00 68.79 372 LEU B CA 1
ATOM 5829 C C . LEU B 1 372 ? -22.756 116.612 21.786 1.00 71.84 372 LEU B C 1
ATOM 5830 O O . LEU B 1 372 ? -23.776 116.618 21.101 1.00 74.07 372 LEU B O 1
ATOM 5835 N N . ILE B 1 373 ? -22.791 116.741 23.114 1.00 72.35 373 ILE B N 1
ATOM 5836 C CA . ILE B 1 373 ? -24.061 116.918 23.848 1.00 75.60 373 ILE B CA 1
ATOM 5837 C C . ILE B 1 373 ? -24.529 118.358 23.837 1.00 81.23 373 ILE B C 1
ATOM 5838 O O . ILE B 1 373 ? -25.716 118.618 23.650 1.00 85.06 373 ILE B O 1
ATOM 5843 N N . THR B 1 374 ? -23.585 119.277 24.060 1.00 82.33 374 THR B N 1
ATOM 5844 C CA . THR B 1 374 ? -23.815 120.741 24.040 1.00 87.82 374 THR B CA 1
ATOM 5845 C C . THR B 1 374 ? -24.272 121.261 22.682 1.00 90.54 374 THR B C 1
ATOM 5846 O O . THR B 1 374 ? -25.287 121.948 22.578 1.00 95.44 374 THR B O 1
ATOM 5850 N N . ASN B 1 375 ? -23.488 120.938 21.655 1.00 87.79 375 ASN B N 1
ATOM 5851 C CA . ASN B 1 375 ? -23.749 121.339 20.272 1.00 90.12 375 ASN B CA 1
ATOM 5852 C C . ASN B 1 375 ? -24.617 120.281 19.554 1.00 88.61 375 ASN B C 1
ATOM 5853 O O . ASN B 1 375 ? -24.329 119.083 19.610 1.00 83.89 375 ASN B O 1
ATOM 5858 N N . GLN B 1 376 ? -25.687 120.730 18.902 1.00 93.24 376 GLN B N 1
ATOM 5859 C CA . GLN B 1 376 ? -26.584 119.844 18.149 1.00 92.81 376 GLN B CA 1
ATOM 5860 C C . GLN B 1 376 ? -26.251 119.870 16.658 1.00 92.69 376 GLN B C 1
ATOM 5861 O O . GLN B 1 376 ? -26.493 118.885 15.967 1.00 90.54 376 GLN B O 1
ATOM 5867 N N . ASP B 1 377 ? -25.719 120.995 16.169 1.00 95.36 377 ASP B N 1
ATOM 5868 C CA . ASP B 1 377 ? -25.249 121.101 14.782 1.00 95.52 377 ASP B CA 1
ATOM 5869 C C . ASP B 1 377 ? -23.967 120.295 14.543 1.00 89.61 377 ASP B C 1
ATOM 5870 O O . ASP B 1 377 ? -23.820 119.671 13.497 1.00 88.06 377 ASP B O 1
ATOM 5875 N N . VAL B 1 378 ? -23.042 120.315 15.499 1.00 86.65 378 VAL B N 1
ATOM 5876 C CA . VAL B 1 378 ? -21.803 119.547 15.372 1.00 81.56 378 VAL B CA 1
ATOM 5877 C C . VAL B 1 378 ? -22.062 118.054 15.556 1.00 77.08 378 VAL B C 1
ATOM 5878 O O . VAL B 1 378 ? -21.456 117.226 14.882 1.00 73.73 378 VAL B O 1
ATOM 5882 N N . TYR B 1 379 ? -22.960 117.724 16.477 1.00 77.34 379 TYR B N 1
ATOM 5883 C CA . TYR B 1 379 ? -23.443 116.356 16.644 1.00 74.10 379 TYR B CA 1
ATOM 5884 C C . TYR B 1 379 ? -24.179 115.859 15.398 1.00 75.55 379 TYR B C 1
ATOM 5885 O O . TYR B 1 379 ? -23.915 114.760 14.935 1.00 72.40 379 TYR B O 1
ATOM 5894 N N . GLN B 1 380 ? -25.097 116.652 14.850 1.00 81.12 380 GLN B N 1
ATOM 5895 C CA . GLN B 1 380 ? -25.862 116.204 13.676 1.00 83.21 380 GLN B CA 1
ATOM 5896 C C . GLN B 1 380 ? -24.983 116.038 12.435 1.00 81.92 380 GLN B C 1
ATOM 5897 O O . GLN B 1 380 ? -25.220 115.136 11.629 1.00 80.84 380 GLN B O 1
ATOM 5903 N N . ASP B 1 381 ? -23.985 116.910 12.282 1.00 82.49 381 ASP B N 1
ATOM 5904 C CA . ASP B 1 381 ? -23.005 116.786 11.197 1.00 81.36 381 ASP B CA 1
ATOM 5905 C C . ASP B 1 381 ? -22.330 115.419 11.235 1.00 75.55 381 ASP B C 1
ATOM 5906 O O . ASP B 1 381 ? -22.173 114.782 10.195 1.00 75.23 381 ASP B O 1
ATOM 5911 N N . ILE B 1 382 ? -21.948 114.977 12.434 1.00 71.55 382 ILE B N 1
ATOM 5912 C CA . ILE B 1 382 ? -21.276 113.684 12.626 1.00 66.15 382 ILE B CA 1
ATOM 5913 C C . ILE B 1 382 ? -22.202 112.497 12.352 1.00 65.21 382 ILE B C 1
ATOM 5914 O O . ILE B 1 382 ? -21.858 111.623 11.561 1.00 63.57 382 ILE B O 1
ATOM 5919 N N . ILE B 1 383 ? -23.367 112.480 13.001 1.00 66.87 383 ILE B N 1
ATOM 5920 C CA . ILE B 1 383 ? -24.385 111.432 12.800 1.00 66.77 383 ILE B CA 1
ATOM 5921 C C . ILE B 1 383 ? -24.803 111.272 11.327 1.00 69.36 383 ILE B C 1
ATOM 5922 O O . ILE B 1 383 ? -24.903 110.149 10.830 1.00 67.54 383 ILE B O 1
ATOM 5927 N N . GLU B 1 384 ? -25.046 112.389 10.639 1.00 74.10 384 GLU B N 1
ATOM 5928 C CA . GLU B 1 384 ? -25.445 112.364 9.217 1.00 77.39 384 GLU B CA 1
ATOM 5929 C C . GLU B 1 384 ? -24.281 111.957 8.311 1.00 75.36 384 GLU B C 1
ATOM 5930 O O . GLU B 1 384 ? -24.489 111.271 7.308 1.00 76.13 384 GLU B O 1
ATOM 5936 N N . GLU B 1 385 ? -23.065 112.367 8.667 1.00 73.24 385 GLU B N 1
ATOM 5937 C CA . GLU B 1 385 ? -21.869 111.945 7.934 1.00 71.36 385 GLU B CA 1
ATOM 5938 C C . GLU B 1 385 ? -21.687 110.424 7.994 1.00 67.63 385 GLU B C 1
ATOM 5939 O O . GLU B 1 385 ? -21.513 109.769 6.966 1.00 67.54 385 GLU B O 1
ATOM 5945 N N . HIS B 1 386 ? -21.729 109.884 9.210 1.00 64.86 386 HIS B N 1
ATOM 5946 C CA . HIS B 1 386 ? -21.534 108.461 9.451 1.00 61.57 386 HIS B CA 1
ATOM 5947 C C . HIS B 1 386 ? -22.573 107.600 8.742 1.00 63.51 386 HIS B C 1
ATOM 5948 O O . HIS B 1 386 ? -22.214 106.628 8.074 1.00 62.46 386 HIS B O 1
ATOM 5955 N N . ALA B 1 387 ? -23.850 107.953 8.894 1.00 67.01 387 ALA B N 1
ATOM 5956 C CA . ALA B 1 387 ? -24.948 107.204 8.266 1.00 69.42 387 ALA B CA 1
ATOM 5957 C C . ALA B 1 387 ? -24.872 107.216 6.731 1.00 72.62 387 ALA B C 1
ATOM 5958 O O . ALA B 1 387 ? -25.367 106.293 6.075 1.00 73.54 387 ALA B O 1
ATOM 5960 N N . HIS B 1 388 ? -24.256 108.263 6.173 1.00 75.04 388 HIS B N 1
ATOM 5961 C CA . HIS B 1 388 ? -24.012 108.383 4.723 1.00 78.26 388 HIS B CA 1
ATOM 5962 C C . HIS B 1 388 ? -22.830 107.511 4.272 1.00 75.27 388 HIS B C 1
ATOM 5963 O O . HIS B 1 388 ? -22.840 106.973 3.157 1.00 77.17 388 HIS B O 1
ATOM 5970 N N . LEU B 1 389 ? -21.819 107.383 5.138 1.00 71.15 389 LEU B N 1
ATOM 5971 C CA . LEU B 1 389 ? -20.614 106.600 4.837 1.00 68.20 389 LEU B CA 1
ATOM 5972 C C . LEU B 1 389 ? -20.850 105.093 5.005 1.00 65.78 389 LEU B C 1
ATOM 5973 O O . LEU B 1 389 ? -20.126 104.286 4.427 1.00 64.42 389 LEU B O 1
ATOM 5978 N N . LYS B 1 390 ? -21.861 104.720 5.790 1.00 65.63 390 LYS B N 1
ATOM 5979 C CA . LYS B 1 390 ? -22.225 103.311 5.982 1.00 64.13 390 LYS B CA 1
ATOM 5980 C C . LYS B 1 390 ? -23.476 102.909 5.172 1.00 67.63 390 LYS B C 1
ATOM 5981 O O . LYS B 1 390 ? -23.983 103.671 4.338 1.00 71.46 390 LYS B O 1
ATOM 5995 N N . GLY C 1 2 ? 21.457 125.746 -40.209 1.00 111.04 2 GLY C N 1
ATOM 5996 C CA . GLY C 1 2 ? 20.529 124.824 -39.545 1.00 104.52 2 GLY C CA 1
ATOM 5997 C C . GLY C 1 2 ? 20.537 123.423 -40.130 1.00 100.20 2 GLY C C 1
ATOM 5998 O O . GLY C 1 2 ? 19.858 123.142 -41.119 1.00 101.31 2 GLY C O 1
ATOM 5999 N N . GLU C 1 3 ? 21.311 122.542 -39.499 1.00 94.96 3 GLU C N 1
ATOM 6000 C CA . GLU C 1 3 ? 21.358 121.114 -39.850 1.00 90.45 3 GLU C CA 1
ATOM 6001 C C . GLU C 1 3 ? 20.078 120.378 -39.407 1.00 85.67 3 GLU C C 1
ATOM 6002 O O . GLU C 1 3 ? 19.747 119.305 -39.916 1.00 83.53 3 GLU C O 1
ATOM 6008 N N . LYS C 1 4 ? 19.375 120.970 -38.446 1.00 83.80 4 LYS C N 1
ATOM 6009 C CA . LYS C 1 4 ? 18.046 120.536 -38.040 1.00 80.60 4 LYS C CA 1
ATOM 6010 C C . LYS C 1 4 ? 17.088 120.452 -39.232 1.00 82.29 4 LYS C C 1
ATOM 6011 O O . LYS C 1 4 ? 16.317 119.504 -39.342 1.00 79.84 4 LYS C O 1
ATOM 6017 N N . GLN C 1 5 ? 17.151 121.436 -40.130 1.00 86.46 5 GLN C N 1
ATOM 6018 C CA . GLN C 1 5 ? 16.157 121.560 -41.201 1.00 89.03 5 GLN C CA 1
ATOM 6019 C C . GLN C 1 5 ? 16.337 120.514 -42.303 1.00 87.79 5 GLN C C 1
ATOM 6020 O O . GLN C 1 5 ? 15.364 120.098 -42.925 1.00 88.40 5 GLN C O 1
ATOM 6026 N N . GLN C 1 6 ? 17.575 120.090 -42.535 1.00 85.91 6 GLN C N 1
ATOM 6027 C CA . GLN C 1 6 ? 17.851 119.006 -43.481 1.00 84.89 6 GLN C CA 1
ATOM 6028 C C . GLN C 1 6 ? 17.219 117.695 -43.020 1.00 79.33 6 GLN C C 1
ATOM 6029 O O . GLN C 1 6 ? 16.625 116.966 -43.820 1.00 79.86 6 GLN C O 1
ATOM 6035 N N . ILE C 1 7 ? 17.383 117.402 -41.728 1.00 73.92 7 ILE C N 1
ATOM 6036 C CA . ILE C 1 7 ? 16.835 116.202 -41.105 1.00 68.62 7 ILE C CA 1
ATOM 6037 C C . ILE C 1 7 ? 15.330 116.104 -41.363 1.00 69.18 7 ILE C C 1
ATOM 6038 O O . ILE C 1 7 ? 14.848 115.096 -41.870 1.00 68.54 7 ILE C O 1
ATOM 6043 N N . LEU C 1 8 ? 14.598 117.165 -41.043 1.00 70.77 8 LEU C N 1
ATOM 6044 C CA . LEU C 1 8 ? 13.139 117.158 -41.158 1.00 71.67 8 LEU C CA 1
ATOM 6045 C C . LEU C 1 8 ? 12.668 117.139 -42.616 1.00 75.83 8 LEU C C 1
ATOM 6046 O O . LEU C 1 8 ? 11.677 116.483 -42.934 1.00 75.89 8 LEU C O 1
ATOM 6051 N N . ASP C 1 9 ? 13.374 117.866 -43.486 1.00 79.50 9 ASP C N 1
ATOM 6052 C CA . ASP C 1 9 ? 13.063 117.895 -44.923 1.00 84.17 9 ASP C CA 1
ATOM 6053 C C . ASP C 1 9 ? 13.161 116.502 -45.558 1.00 82.47 9 ASP C C 1
ATOM 6054 O O . ASP C 1 9 ? 12.331 116.150 -46.395 1.00 85.31 9 ASP C O 1
ATOM 6059 N N . TYR C 1 10 ? 14.167 115.716 -45.174 1.00 78.36 10 TYR C N 1
ATOM 6060 C CA . TYR C 1 10 ? 14.307 114.366 -45.724 1.00 76.86 10 TYR C CA 1
ATOM 6061 C C . TYR C 1 10 ? 13.128 113.475 -45.310 1.00 74.53 10 TYR C C 1
ATOM 6062 O O . TYR C 1 10 ? 12.481 112.857 -46.163 1.00 76.56 10 TYR C O 1
ATOM 6071 N N . ILE C 1 11 ? 12.865 113.413 -44.002 1.00 70.61 11 ILE C N 1
ATOM 6072 C CA . ILE C 1 11 ? 11.814 112.544 -43.448 1.00 68.22 11 ILE C CA 1
ATOM 6073 C C . ILE C 1 11 ? 10.443 112.943 -43.985 1.00 72.22 11 ILE C C 1
ATOM 6074 O O . ILE C 1 11 ? 9.639 112.079 -44.334 1.00 72.75 11 ILE C O 1
ATOM 6079 N N . GLU C 1 12 ? 10.199 114.251 -44.073 1.00 75.51 12 GLU C N 1
ATOM 6080 C CA . GLU C 1 12 ? 8.893 114.775 -44.480 1.00 79.79 12 GLU C CA 1
ATOM 6081 C C . GLU C 1 12 ? 8.635 114.648 -45.987 1.00 84.58 12 GLU C C 1
ATOM 6082 O O . GLU C 1 12 ? 7.483 114.447 -46.386 1.00 87.63 12 GLU C O 1
ATOM 6088 N N . THR C 1 13 ? 9.673 114.765 -46.821 1.00 85.85 13 THR C N 1
ATOM 6089 C CA . THR C 1 13 ? 9.477 114.679 -48.281 1.00 90.85 13 THR C CA 1
ATOM 6090 C C . THR C 1 13 ? 9.253 113.223 -48.730 1.00 89.54 13 THR C C 1
ATOM 6091 O O . THR C 1 13 ? 8.324 112.961 -49.497 1.00 93.05 13 THR C O 1
ATOM 6095 N N . ASN C 1 14 ? 10.061 112.276 -48.237 1.00 84.73 14 ASN C N 1
ATOM 6096 C CA . ASN C 1 14 ? 9.792 110.845 -48.513 1.00 83.41 14 ASN C CA 1
ATOM 6097 C C . ASN C 1 14 ? 9.433 110.024 -47.269 1.00 77.85 14 ASN C C 1
ATOM 6098 O O . ASN C 1 14 ? 10.074 109.043 -46.947 1.00 73.87 14 ASN C O 1
ATOM 6103 N N . LYS C 1 15 ? 8.354 110.446 -46.614 1.00 78.16 15 LYS C N 1
ATOM 6104 C CA . LYS C 1 15 ? 7.714 109.687 -45.537 1.00 74.87 15 LYS C CA 1
ATOM 6105 C C . LYS C 1 15 ? 6.892 108.490 -46.045 1.00 76.48 15 LYS C C 1
ATOM 6106 O O . LYS C 1 15 ? 6.854 107.445 -45.395 1.00 73.16 15 LYS C O 1
ATOM 6112 N N . TYR C 1 16 ? 6.228 108.654 -47.194 1.00 82.15 16 TYR C N 1
ATOM 6113 C CA . TYR C 1 16 ? 5.358 107.608 -47.771 1.00 84.66 16 TYR C CA 1
ATOM 6114 C C . TYR C 1 16 ? 6.103 106.340 -48.159 1.00 82.72 16 TYR C C 1
ATOM 6115 O O . TYR C 1 16 ? 5.535 105.249 -48.110 1.00 82.52 16 TYR C O 1
ATOM 6124 N N . SER C 1 17 ? 7.362 106.497 -48.558 1.00 81.70 17 SER C N 1
ATOM 6125 C CA . SER C 1 17 ? 8.243 105.368 -48.840 1.00 79.85 17 SER C CA 1
ATOM 6126 C C . SER C 1 17 ? 8.418 104.489 -47.597 1.00 74.60 17 SER C C 1
ATOM 6127 O O . SER C 1 17 ? 8.494 103.257 -47.696 1.00 73.90 17 SER C O 1
ATOM 6130 N N . TYR C 1 18 ? 8.469 105.138 -46.434 1.00 71.30 18 TYR C N 1
ATOM 6131 C CA . TYR C 1 18 ? 8.688 104.458 -45.165 1.00 66.49 18 TYR C CA 1
ATOM 6132 C C . TYR C 1 18 ? 7.389 103.922 -44.565 1.00 66.60 18 TYR C C 1
ATOM 6133 O O . TYR C 1 18 ? 7.379 102.850 -43.967 1.00 64.32 18 TYR C O 1
ATOM 6142 N N . ILE C 1 19 ? 6.296 104.662 -44.729 1.00 69.84 19 ILE C N 1
ATOM 6143 C CA . ILE C 1 19 ? 4.967 104.175 -44.344 1.00 71.28 19 ILE C CA 1
ATOM 6144 C C . ILE C 1 19 ? 4.611 102.873 -45.094 1.00 73.52 19 ILE C C 1
ATOM 6145 O O . ILE C 1 19 ? 3.961 101.982 -44.537 1.00 72.99 19 ILE C O 1
ATOM 6150 N N . GLU C 1 20 ? 5.042 102.769 -46.352 1.00 76.37 20 GLU C N 1
ATOM 6151 C CA . GLU C 1 20 ? 4.903 101.526 -47.125 1.00 78.45 20 GLU C CA 1
ATOM 6152 C C . GLU C 1 20 ? 5.598 100.384 -46.376 1.00 73.90 20 GLU C C 1
ATOM 6153 O O . GLU C 1 20 ? 4.966 99.373 -46.069 1.00 74.32 20 GLU C O 1
ATOM 6159 N N . ILE C 1 21 ? 6.882 100.567 -46.057 1.00 69.88 21 ILE C N 1
ATOM 6160 C CA . ILE C 1 21 ? 7.672 99.546 -45.357 1.00 65.79 21 ILE C CA 1
ATOM 6161 C C . ILE C 1 21 ? 6.953 99.033 -44.103 1.00 63.65 21 ILE C C 1
ATOM 6162 O O . ILE C 1 21 ? 6.919 97.829 -43.844 1.00 63.07 21 ILE C O 1
ATOM 6167 N N . SER C 1 22 ? 6.380 99.953 -43.334 1.00 62.81 22 SER C N 1
ATOM 6168 C CA . SER C 1 22 ? 5.621 99.600 -42.141 1.00 61.33 22 SER C CA 1
ATOM 6169 C C . SER C 1 22 ? 4.397 98.733 -42.482 1.00 64.97 22 SER C C 1
ATOM 6170 O O . SER C 1 22 ? 4.150 97.741 -41.805 1.00 64.33 22 SER C O 1
ATOM 6173 N N . HIS C 1 23 ? 3.642 99.083 -43.527 1.00 69.32 23 HIS C N 1
ATOM 6174 C CA . HIS C 1 23 ? 2.466 98.280 -43.918 1.00 73.39 23 HIS C CA 1
ATOM 6175 C C . HIS C 1 23 ? 2.849 96.912 -44.491 1.00 74.27 23 HIS C C 1
ATOM 6176 O O . HIS C 1 23 ? 2.087 95.954 -44.366 1.00 76.35 23 HIS C O 1
ATOM 6183 N N . ARG C 1 24 ? 4.016 96.839 -45.131 1.00 73.20 24 ARG C N 1
ATOM 6184 C CA . ARG C 1 24 ? 4.532 95.592 -45.703 1.00 74.01 24 ARG C CA 1
ATOM 6185 C C . ARG C 1 24 ? 4.946 94.623 -44.596 1.00 70.26 24 ARG C C 1
ATOM 6186 O O . ARG C 1 24 ? 4.653 93.428 -44.664 1.00 71.62 24 ARG C O 1
ATOM 6194 N N . ILE C 1 25 ? 5.636 95.148 -43.584 1.00 65.81 25 ILE C N 1
ATOM 6195 C CA . ILE C 1 25 ? 5.978 94.375 -42.393 1.00 62.67 25 ILE C CA 1
ATOM 6196 C C . ILE C 1 25 ? 4.704 93.962 -41.647 1.00 64.34 25 ILE C C 1
ATOM 6197 O O . ILE C 1 25 ? 4.637 92.872 -41.092 1.00 64.44 25 ILE C O 1
ATOM 6202 N N . HIS C 1 26 ? 3.695 94.829 -41.668 1.00 66.47 26 HIS C N 1
ATOM 6203 C CA . HIS C 1 26 ? 2.436 94.614 -40.950 1.00 68.62 26 HIS C CA 1
ATOM 6204 C C . HIS C 1 26 ? 1.554 93.527 -41.584 1.00 73.26 26 HIS C C 1
ATOM 6205 O O . HIS C 1 26 ? 0.964 92.709 -40.870 1.00 74.15 26 HIS C O 1
ATOM 6212 N N . GLU C 1 27 ? 1.460 93.543 -42.917 1.00 76.74 27 GLU C N 1
ATOM 6213 C CA . GLU C 1 27 ? 0.744 92.516 -43.700 1.00 81.58 27 GLU C CA 1
ATOM 6214 C C . GLU C 1 27 ? 1.363 91.124 -43.539 1.00 80.73 27 GLU C C 1
ATOM 6215 O O . GLU C 1 27 ? 0.666 90.118 -43.691 1.00 84.23 27 GLU C O 1
ATOM 6221 N N . ARG C 1 28 ? 2.669 91.083 -43.247 1.00 76.54 28 ARG C N 1
ATOM 6222 C CA . ARG C 1 28 ? 3.439 89.841 -43.117 1.00 75.75 28 ARG C CA 1
ATOM 6223 C C . ARG C 1 28 ? 4.063 89.679 -41.733 1.00 71.04 28 ARG C C 1
ATOM 6224 O O . ARG C 1 28 ? 5.278 89.845 -41.574 1.00 67.56 28 ARG C O 1
ATOM 6232 N N . PRO C 1 29 ? 3.237 89.348 -40.724 1.00 71.33 29 PRO C N 1
ATOM 6233 C CA . PRO C 1 29 ? 3.764 89.162 -39.374 1.00 67.65 29 PRO C CA 1
ATOM 6234 C C . PRO C 1 29 ? 4.679 87.942 -39.256 1.00 66.85 29 PRO C C 1
ATOM 6235 O O . PRO C 1 29 ? 4.376 86.884 -39.815 1.00 70.21 29 PRO C O 1
ATOM 6239 N N . GLU C 1 30 ? 5.788 88.114 -38.534 1.00 62.78 30 GLU C N 1
ATOM 6240 C CA . GLU C 1 30 ? 6.762 87.050 -38.307 1.00 61.93 30 GLU C CA 1
ATOM 6241 C C . GLU C 1 30 ? 7.103 86.935 -36.824 1.00 59.08 30 GLU C C 1
ATOM 6242 O O . GLU C 1 30 ? 7.487 87.919 -36.194 1.00 55.76 30 GLU C O 1
ATOM 6248 N N . LEU C 1 31 ? 6.984 85.725 -36.282 1.00 60.57 31 LEU C N 1
ATOM 6249 C CA . LEU C 1 31 ? 7.227 85.492 -34.862 1.00 58.84 31 LEU C CA 1
ATOM 6250 C C . LEU C 1 31 ? 8.723 85.654 -34.582 1.00 55.46 31 LEU C C 1
ATOM 6251 O O . LEU C 1 31 ? 9.532 85.555 -35.496 1.00 55.30 31 LEU C O 1
ATOM 6256 N N . GLY C 1 32 ? 9.079 85.925 -33.329 1.00 53.29 32 GLY C N 1
ATOM 6257 C CA . GLY C 1 32 ? 10.482 86.073 -32.916 1.00 50.57 32 GLY C CA 1
ATOM 6258 C C . GLY C 1 32 ? 11.478 85.042 -33.455 1.00 51.54 32 GLY C C 1
ATOM 6259 O O . GLY C 1 32 ? 11.214 83.827 -33.432 1.00 54.40 32 GLY C O 1
ATOM 6260 N N . ASN C 1 33 ? 12.628 85.556 -33.910 1.00 49.44 33 ASN C N 1
ATOM 6261 C CA . ASN C 1 33 ? 13.723 84.796 -34.565 1.00 50.50 33 ASN C CA 1
ATOM 6262 C C . ASN C 1 33 ? 13.369 84.175 -35.915 1.00 53.28 33 ASN C C 1
ATOM 6263 O O . ASN C 1 33 ? 14.122 83.345 -36.428 1.00 54.95 33 ASN C O 1
ATOM 6268 N N . GLU C 1 34 ? 12.235 84.593 -36.483 1.00 54.32 34 GLU C N 1
ATOM 6269 C CA . GLU C 1 34 ? 11.786 84.150 -37.804 1.00 57.51 34 GLU C CA 1
ATOM 6270 C C . GLU C 1 34 ? 11.427 85.344 -38.685 1.00 56.79 34 GLU C C 1
ATOM 6271 O O . GLU C 1 34 ? 10.669 85.193 -39.647 1.00 59.80 34 GLU C O 1
ATOM 6277 N N . GLU C 1 35 ? 11.985 86.514 -38.371 1.00 53.47 35 GLU C N 1
ATOM 6278 C CA . GLU C 1 35 ? 11.622 87.761 -39.045 1.00 52.98 35 GLU C CA 1
ATOM 6279 C C . GLU C 1 35 ? 12.516 87.974 -40.264 1.00 53.56 35 GLU C C 1
ATOM 6280 O O . GLU C 1 35 ? 13.306 88.927 -40.318 1.00 51.55 35 GLU C O 1
ATOM 6286 N N . ILE C 1 36 ? 12.379 87.078 -41.243 1.00 56.62 36 ILE C N 1
ATOM 6287 C CA . ILE C 1 36 ? 13.201 87.093 -42.460 1.00 57.72 36 ILE C CA 1
ATOM 6288 C C . ILE C 1 36 ? 12.841 88.287 -43.358 1.00 58.16 36 ILE C C 1
ATOM 6289 O O . ILE C 1 36 ? 13.717 89.051 -43.764 1.00 56.89 36 ILE C O 1
ATOM 6294 N N . PHE C 1 37 ? 11.551 88.452 -43.646 1.00 60.05 37 PHE C N 1
ATOM 6295 C CA . PHE C 1 37 ? 11.075 89.583 -44.455 1.00 60.99 37 PHE C CA 1
ATOM 6296 C C . PHE C 1 37 ? 11.358 90.933 -43.785 1.00 57.22 37 PHE C C 1
ATOM 6297 O O . PHE C 1 37 ? 11.953 91.825 -44.404 1.00 57.20 37 PHE C O 1
ATOM 6305 N N . ALA C 1 38 ? 10.934 91.082 -42.533 1.00 54.27 38 ALA C N 1
ATOM 6306 C CA . ALA C 1 38 ? 11.139 92.339 -41.813 1.00 50.99 38 ALA C CA 1
ATOM 6307 C C . ALA C 1 38 ? 12.611 92.746 -41.784 1.00 48.48 38 ALA C C 1
ATOM 6308 O O . ALA C 1 38 ? 12.942 93.876 -42.144 1.00 48.22 38 ALA C O 1
ATOM 6310 N N . SER C 1 39 ? 13.492 91.834 -41.378 1.00 47.13 39 SER C N 1
ATOM 6311 C CA . SER C 1 39 ? 14.904 92.193 -41.191 1.00 45.14 39 SER C CA 1
ATOM 6312 C C . SER C 1 39 ? 15.549 92.588 -42.509 1.00 47.14 39 SER C C 1
ATOM 6313 O O . SER C 1 39 ? 16.330 93.531 -42.561 1.00 46.27 39 SER C O 1
ATOM 6316 N N . ARG C 1 40 ? 15.199 91.870 -43.571 1.00 50.46 40 ARG C N 1
ATOM 6317 C CA . ARG C 1 40 ? 15.730 92.136 -44.905 1.00 53.03 40 ARG C CA 1
ATOM 6318 C C . ARG C 1 40 ? 15.183 93.414 -45.515 1.00 53.53 40 ARG C C 1
ATOM 6319 O O . ARG C 1 40 ? 15.941 94.155 -46.136 1.00 54.31 40 ARG C O 1
ATOM 6327 N N . THR C 1 41 ? 13.878 93.657 -45.348 1.00 53.41 41 THR C N 1
ATOM 6328 C CA . THR C 1 41 ? 13.237 94.896 -45.825 1.00 54.31 41 THR C CA 1
ATOM 6329 C C . THR C 1 41 ? 13.874 96.137 -45.186 1.00 51.29 41 THR C C 1
ATOM 6330 O O . THR C 1 41 ? 14.211 97.099 -45.882 1.00 52.60 41 THR C O 1
ATOM 6334 N N . LEU C 1 42 ? 14.054 96.101 -43.868 1.00 47.49 42 LEU C N 1
ATOM 6335 C CA . LEU C 1 42 ? 14.740 97.178 -43.164 1.00 44.96 42 LEU C CA 1
ATOM 6336 C C . LEU C 1 42 ? 16.231 97.285 -43.535 1.00 44.85 42 LEU C C 1
ATOM 6337 O O . LEU C 1 42 ? 16.715 98.387 -43.743 1.00 45.09 42 LEU C O 1
ATOM 6342 N N . ILE C 1 43 ? 16.945 96.157 -43.601 1.00 44.98 43 ILE C N 1
ATOM 6343 C CA . ILE C 1 43 ? 18.366 96.130 -44.009 1.00 45.73 43 ILE C CA 1
ATOM 6344 C C . ILE C 1 43 ? 18.554 96.722 -45.416 1.00 49.68 43 ILE C C 1
ATOM 6345 O O . ILE C 1 43 ? 19.489 97.487 -45.654 1.00 50.07 43 ILE C O 1
ATOM 6350 N N . ASP C 1 44 ? 17.671 96.362 -46.345 1.00 53.02 44 ASP C N 1
ATOM 6351 C CA . ASP C 1 44 ? 17.737 96.895 -47.708 1.00 57.48 44 ASP C CA 1
ATOM 6352 C C . ASP C 1 44 ? 17.573 98.417 -47.746 1.00 58.07 44 ASP C C 1
ATOM 6353 O O . ASP C 1 44 ? 18.215 99.078 -48.551 1.00 60.72 44 ASP C O 1
ATOM 6358 N N . ARG C 1 45 ? 16.717 98.971 -46.893 1.00 56.41 45 ARG C N 1
ATOM 6359 C CA . ARG C 1 45 ? 16.557 100.432 -46.814 1.00 57.22 45 ARG C CA 1
ATOM 6360 C C . ARG C 1 45 ? 17.810 101.137 -46.249 1.00 55.71 45 ARG C C 1
ATOM 6361 O O . ARG C 1 45 ? 18.173 102.233 -46.695 1.00 57.65 45 ARG C O 1
ATOM 6369 N N . LEU C 1 46 ? 18.462 100.510 -45.271 1.00 52.76 46 LEU C N 1
ATOM 6370 C CA . LEU C 1 46 ? 19.699 101.042 -44.695 1.00 51.48 46 LEU C CA 1
ATOM 6371 C C . LEU C 1 46 ? 20.862 100.979 -45.718 1.00 54.96 46 LEU C C 1
ATOM 6372 O O . LEU C 1 46 ? 21.564 101.972 -45.916 1.00 55.93 46 LEU C O 1
ATOM 6377 N N . LYS C 1 47 ? 21.037 99.831 -46.377 1.00 57.23 47 LYS C N 1
ATOM 6378 C CA . LYS C 1 47 ? 22.028 99.680 -47.460 1.00 61.81 47 LYS C CA 1
ATOM 6379 C C . LYS C 1 47 ? 21.889 100.770 -48.547 1.00 65.97 47 LYS C C 1
ATOM 6380 O O . LYS C 1 47 ? 22.885 101.247 -49.104 1.00 68.30 47 LYS C O 1
ATOM 6386 N N . GLU C 1 48 ? 20.640 101.135 -48.845 1.00 67.25 48 GLU C N 1
ATOM 6387 C CA . GLU C 1 48 ? 20.291 102.168 -49.841 1.00 71.45 48 GLU C CA 1
ATOM 6388 C C . GLU C 1 48 ? 20.872 103.544 -49.457 1.00 71.28 48 GLU C C 1
ATOM 6389 O O . GLU C 1 48 ? 21.058 104.399 -50.323 1.00 75.23 48 GLU C O 1
ATOM 6395 N N . HIS C 1 49 ? 21.154 103.747 -48.166 1.00 67.24 49 HIS C N 1
ATOM 6396 C CA . HIS C 1 49 ? 21.676 105.022 -47.663 1.00 67.05 49 HIS C CA 1
ATOM 6397 C C . HIS C 1 49 ? 23.099 104.899 -47.065 1.00 65.66 49 HIS C C 1
ATOM 6398 O O . HIS C 1 49 ? 23.481 105.646 -46.167 1.00 63.80 49 HIS C O 1
ATOM 6405 N N . ASP C 1 50 ? 23.878 103.962 -47.604 1.00 67.14 50 ASP C N 1
ATOM 6406 C CA . ASP C 1 50 ? 25.331 103.841 -47.347 1.00 67.71 50 ASP C CA 1
ATOM 6407 C C . ASP C 1 50 ? 25.717 103.264 -45.969 1.00 63.32 50 ASP C C 1
ATOM 6408 O O . ASP C 1 50 ? 26.877 103.359 -45.563 1.00 63.66 50 ASP C O 1
ATOM 6413 N N . PHE C 1 51 ? 24.770 102.644 -45.269 1.00 59.88 51 PHE C N 1
ATOM 6414 C CA . PHE C 1 51 ? 25.062 102.012 -43.975 1.00 56.14 51 PHE C CA 1
ATOM 6415 C C . PHE C 1 51 ? 25.847 100.725 -44.165 1.00 57.08 51 PHE C C 1
ATOM 6416 O O . PHE C 1 51 ? 25.525 99.938 -45.047 1.00 58.78 51 PHE C O 1
ATOM 6424 N N . GLU C 1 52 ? 26.858 100.507 -43.329 1.00 56.55 52 GLU C N 1
ATOM 6425 C CA . GLU C 1 52 ? 27.589 99.233 -43.304 1.00 57.82 52 GLU C CA 1
ATOM 6426 C C . GLU C 1 52 ? 26.839 98.212 -42.442 1.00 54.69 52 GLU C C 1
ATOM 6427 O O . GLU C 1 52 ? 26.442 98.522 -41.316 1.00 51.98 52 GLU C O 1
ATOM 6433 N N . ILE C 1 53 ? 26.672 96.993 -42.960 1.00 55.76 53 ILE C N 1
ATOM 6434 C CA . ILE C 1 53 ? 25.816 95.975 -42.320 1.00 53.36 53 ILE C CA 1
ATOM 6435 C C . ILE C 1 53 ? 26.557 94.715 -41.831 1.00 53.58 53 ILE C C 1
ATOM 6436 O O . ILE C 1 53 ? 27.349 94.113 -42.555 1.00 56.17 53 ILE C O 1
ATOM 6441 N N . GLU C 1 54 ? 26.294 94.358 -40.575 1.00 51.02 54 GLU C N 1
ATOM 6442 C CA . GLU C 1 54 ? 26.681 93.078 -40.004 1.00 51.38 54 GLU C CA 1
ATOM 6443 C C . GLU C 1 54 ? 25.386 92.359 -39.619 1.00 49.27 54 GLU C C 1
ATOM 6444 O O . GLU C 1 54 ? 24.497 92.950 -39.020 1.00 46.84 54 GLU C O 1
ATOM 6450 N N . THR C 1 55 ? 25.267 91.094 -39.999 1.00 50.60 55 THR C N 1
ATOM 6451 C CA . THR C 1 55 ? 24.088 90.304 -39.671 1.00 49.44 55 THR C CA 1
ATOM 6452 C C . THR C 1 55 ? 24.485 89.096 -38.820 1.00 49.49 55 THR C C 1
ATOM 6453 O O . THR C 1 55 ? 25.663 88.717 -38.754 1.00 50.77 55 THR C O 1
ATOM 6457 N N . GLU C 1 56 ? 23.470 88.504 -38.187 1.00 48.20 56 GLU C N 1
ATOM 6458 C CA . GLU C 1 56 ? 23.614 87.395 -37.230 1.00 48.21 56 GLU C CA 1
ATOM 6459 C C . GLU C 1 56 ? 24.366 87.760 -35.960 1.00 46.08 56 GLU C C 1
ATOM 6460 O O . GLU C 1 56 ? 25.527 87.383 -35.765 1.00 47.58 56 GLU C O 1
ATOM 6466 N N . ILE C 1 57 ? 23.663 88.471 -35.087 1.00 42.74 57 ILE C N 1
ATOM 6467 C CA . ILE C 1 57 ? 24.267 89.057 -33.915 1.00 40.77 57 ILE C CA 1
ATOM 6468 C C . ILE C 1 57 ? 23.874 88.234 -32.682 1.00 40.59 57 ILE C C 1
ATOM 6469 O O . ILE C 1 57 ? 22.690 87.981 -32.447 1.00 40.03 57 ILE C O 1
ATOM 6474 N N . ALA C 1 58 ? 24.887 87.784 -31.939 1.00 41.34 58 ALA C N 1
ATOM 6475 C CA . ALA C 1 58 ? 24.720 87.143 -30.631 1.00 41.74 58 ALA C CA 1
ATOM 6476 C C . ALA C 1 58 ? 23.870 85.866 -30.669 1.00 43.39 58 ALA C C 1
ATOM 6477 O O . ALA C 1 58 ? 23.158 85.553 -29.716 1.00 43.56 58 ALA C O 1
ATOM 6479 N N . GLY C 1 59 ? 23.974 85.121 -31.763 1.00 45.17 59 GLY C N 1
ATOM 6480 C CA . GLY C 1 59 ? 23.221 83.888 -31.932 1.00 47.40 59 GLY C CA 1
ATOM 6481 C C . GLY C 1 59 ? 21.809 84.109 -32.448 1.00 46.67 59 GLY C C 1
ATOM 6482 O O . GLY C 1 59 ? 20.968 83.212 -32.363 1.00 48.81 59 GLY C O 1
ATOM 6483 N N . HIS C 1 60 ? 21.536 85.301 -32.978 1.00 44.48 60 HIS C N 1
ATOM 6484 C CA . HIS C 1 60 ? 20.212 85.619 -33.535 1.00 43.83 60 HIS C CA 1
ATOM 6485 C C . HIS C 1 60 ? 20.316 85.861 -35.045 1.00 44.50 60 HIS C C 1
ATOM 6486 O O . HIS C 1 60 ? 20.738 86.934 -35.475 1.00 42.86 60 HIS C O 1
ATOM 6493 N N . ALA C 1 61 ? 19.920 84.859 -35.834 1.00 47.10 61 ALA C N 1
ATOM 6494 C CA . ALA C 1 61 ? 20.029 84.907 -37.309 1.00 48.50 61 ALA C CA 1
ATOM 6495 C C . ALA C 1 61 ? 19.402 86.147 -37.971 1.00 46.94 61 ALA C C 1
ATOM 6496 O O . ALA C 1 61 ? 19.906 86.617 -38.988 1.00 47.77 61 ALA C O 1
ATOM 6498 N N . THR C 1 62 ? 18.313 86.658 -37.387 1.00 45.22 62 THR C N 1
ATOM 6499 C CA . THR C 1 62 ? 17.533 87.783 -37.940 1.00 43.75 62 THR C CA 1
ATOM 6500 C C . THR C 1 62 ? 17.935 89.152 -37.359 1.00 40.85 62 THR C C 1
ATOM 6501 O O . THR C 1 62 ? 17.263 90.167 -37.591 1.00 39.82 62 THR C O 1
ATOM 6505 N N . GLY C 1 63 ? 19.032 89.170 -36.606 1.00 39.54 63 GLY C N 1
ATOM 6506 C CA . GLY C 1 63 ? 19.540 90.390 -36.007 1.00 37.32 63 GLY C CA 1
ATOM 6507 C C . GLY C 1 63 ? 20.567 91.054 -36.900 1.00 37.79 63 GLY C C 1
ATOM 6508 O O . GLY C 1 63 ? 21.155 90.405 -37.766 1.00 39.51 63 GLY C O 1
ATOM 6509 N N . PHE C 1 64 ? 20.788 92.348 -36.683 1.00 36.46 64 PHE C N 1
ATOM 6510 C CA . PHE C 1 64 ? 21.786 93.080 -37.449 1.00 37.68 64 PHE C CA 1
ATOM 6511 C C . PHE C 1 64 ? 22.306 94.339 -36.754 1.00 36.38 64 PHE C C 1
ATOM 6512 O O . PHE C 1 64 ? 21.744 94.798 -35.766 1.00 34.51 64 PHE C O 1
ATOM 6520 N N . ILE C 1 65 ? 23.406 94.872 -37.282 1.00 38.13 65 ILE C N 1
ATOM 6521 C CA . ILE C 1 65 ? 23.946 96.169 -36.865 1.00 37.76 65 ILE C CA 1
ATOM 6522 C C . ILE C 1 65 ? 24.269 96.934 -38.135 1.00 39.98 65 ILE C C 1
ATOM 6523 O O . ILE C 1 65 ? 25.164 96.531 -38.890 1.00 42.68 65 ILE C O 1
ATOM 6528 N N . ALA C 1 66 ? 23.535 98.017 -38.373 1.00 39.67 66 ALA C N 1
ATOM 6529 C CA . ALA C 1 66 ? 23.769 98.887 -39.518 1.00 41.89 66 ALA C CA 1
ATOM 6530 C C . ALA C 1 66 ? 24.475 100.116 -38.990 1.00 41.59 66 ALA C C 1
ATOM 6531 O O . ALA C 1 66 ? 23.914 100.817 -38.151 1.00 40.39 66 ALA C O 1
ATOM 6533 N N . THR C 1 67 ? 25.699 100.367 -39.457 1.00 43.45 67 THR C N 1
ATOM 6534 C CA . THR C 1 67 ? 26.504 101.505 -38.990 1.00 43.45 67 THR C CA 1
ATOM 6535 C C . THR C 1 67 ? 26.745 102.525 -40.105 1.00 46.16 67 THR C C 1
ATOM 6536 O O . THR C 1 67 ? 26.999 102.153 -41.251 1.00 48.48 67 THR C O 1
ATOM 6540 N N . TYR C 1 68 ? 26.652 103.810 -39.770 1.00 46.03 68 TYR C N 1
ATOM 6541 C CA . TYR C 1 68 ? 27.209 104.870 -40.623 1.00 49.25 68 TYR C CA 1
ATOM 6542 C C . TYR C 1 68 ? 28.125 105.803 -39.806 1.00 49.61 68 TYR C C 1
ATOM 6543 O O . TYR C 1 68 ? 27.649 106.598 -38.999 1.00 47.96 68 TYR C O 1
ATOM 6552 N N . ASP C 1 69 ? 29.435 105.693 -40.017 1.00 52.00 69 ASP C N 1
ATOM 6553 C CA . ASP C 1 69 ? 30.405 106.485 -39.269 1.00 53.23 69 ASP C CA 1
ATOM 6554 C C . ASP C 1 69 ? 30.904 107.638 -40.136 1.00 57.39 69 ASP C C 1
ATOM 6555 O O . ASP C 1 69 ? 31.249 107.436 -41.300 1.00 60.66 69 ASP C O 1
ATOM 6560 N N . SER C 1 70 ? 30.931 108.843 -39.565 1.00 57.88 70 SER C N 1
ATOM 6561 C CA . SER C 1 70 ? 31.493 110.022 -40.237 1.00 62.03 70 SER C CA 1
ATOM 6562 C C . SER C 1 70 ? 33.011 109.960 -40.291 1.00 65.35 70 SER C C 1
ATOM 6563 O O . SER C 1 70 ? 33.617 110.479 -41.216 1.00 69.33 70 SER C O 1
ATOM 6566 N N . GLY C 1 71 ? 33.615 109.322 -39.288 1.00 63.93 71 GLY C N 1
ATOM 6567 C CA . GLY C 1 71 ? 35.071 109.271 -39.155 1.00 67.31 71 GLY C CA 1
ATOM 6568 C C . GLY C 1 71 ? 35.594 110.345 -38.217 1.00 68.56 71 GLY C C 1
ATOM 6569 O O . GLY C 1 71 ? 36.789 110.391 -37.923 1.00 71.40 71 GLY C O 1
ATOM 6570 N N . LEU C 1 72 ? 34.693 111.207 -37.748 1.00 66.83 72 LEU C N 1
ATOM 6571 C CA . LEU C 1 72 ? 35.040 112.288 -36.838 1.00 68.14 72 LEU C CA 1
ATOM 6572 C C . LEU C 1 72 ? 34.611 111.923 -35.417 1.00 63.96 72 LEU C C 1
ATOM 6573 O O . LEU C 1 72 ? 33.665 111.156 -35.233 1.00 60.45 72 LEU C O 1
ATOM 6578 N N . ASP C 1 73 ? 35.317 112.470 -34.425 1.00 65.20 73 ASP C N 1
ATOM 6579 C CA . ASP C 1 73 ? 35.039 112.203 -33.008 1.00 62.19 73 ASP C CA 1
ATOM 6580 C C . ASP C 1 73 ? 33.617 112.634 -32.654 1.00 58.93 73 ASP C C 1
ATOM 6581 O O . ASP C 1 73 ? 33.120 113.649 -33.151 1.00 60.43 73 ASP C O 1
ATOM 6586 N N . GLY C 1 74 ? 32.956 111.858 -31.809 1.00 54.69 74 GLY C N 1
ATOM 6587 C CA . GLY C 1 74 ? 31.606 112.187 -31.429 1.00 51.77 74 GLY C CA 1
ATOM 6588 C C . GLY C 1 74 ? 30.856 110.981 -30.926 1.00 47.81 74 GLY C C 1
ATOM 6589 O O . GLY C 1 74 ? 31.307 109.851 -31.098 1.00 47.11 74 GLY C O 1
ATOM 6590 N N . PRO C 1 75 ? 29.697 111.217 -30.301 1.00 45.64 75 PRO C N 1
ATOM 6591 C CA . PRO C 1 75 ? 28.855 110.126 -29.820 1.00 42.53 75 PRO C CA 1
ATOM 6592 C C . PRO C 1 75 ? 28.281 109.226 -30.921 1.00 41.24 75 PRO C C 1
ATOM 6593 O O . PRO C 1 75 ? 27.973 109.697 -32.028 1.00 41.99 75 PRO C O 1
ATOM 6597 N N . ALA C 1 76 ? 28.157 107.938 -30.586 1.00 39.39 76 ALA C N 1
ATOM 6598 C CA . ALA C 1 76 ? 27.524 106.938 -31.441 1.00 38.29 76 ALA C CA 1
ATOM 6599 C C . ALA C 1 76 ? 26.091 106.781 -30.981 1.00 36.10 76 ALA C C 1
ATOM 6600 O O . ALA C 1 76 ? 25.831 106.200 -29.932 1.00 34.62 76 ALA C O 1
ATOM 6602 N N . ILE C 1 77 ? 25.158 107.306 -31.762 1.00 36.54 77 ILE C N 1
ATOM 6603 C CA . ILE C 1 77 ? 23.768 107.316 -31.357 1.00 35.22 77 ILE C CA 1
ATOM 6604 C C . ILE C 1 77 ? 23.054 106.120 -31.969 1.00 34.39 77 ILE C C 1
ATOM 6605 O O . ILE C 1 77 ? 23.021 105.957 -33.186 1.00 35.81 77 ILE C O 1
ATOM 6610 N N . GLY C 1 78 ? 22.523 105.266 -31.093 1.00 32.72 78 GLY C N 1
ATOM 6611 C CA . GLY C 1 78 ? 21.922 103.994 -31.486 1.00 31.85 78 GLY C CA 1
ATOM 6612 C C . GLY C 1 78 ? 20.403 104.052 -31.539 1.00 31.41 78 GLY C C 1
ATOM 6613 O O . GLY C 1 78 ? 19.756 104.671 -30.676 1.00 30.87 78 GLY C O 1
ATOM 6614 N N . PHE C 1 79 ? 19.835 103.401 -32.556 1.00 31.61 79 PHE C N 1
ATOM 6615 C CA . PHE C 1 79 ? 18.393 103.313 -32.724 1.00 31.61 79 PHE C CA 1
ATOM 6616 C C . PHE C 1 79 ? 18.007 101.832 -32.699 1.00 31.35 79 PHE C C 1
ATOM 6617 O O . PHE C 1 79 ? 18.576 101.014 -33.422 1.00 32.11 79 PHE C O 1
ATOM 6625 N N . LEU C 1 80 ? 17.050 101.484 -31.850 1.00 30.79 80 LEU C N 1
ATOM 6626 C CA . LEU C 1 80 ? 16.640 100.093 -31.692 1.00 30.71 80 LEU C CA 1
ATOM 6627 C C . LEU C 1 80 ? 15.470 99.802 -32.642 1.00 32.06 80 LEU C C 1
ATOM 6628 O O . LEU C 1 80 ? 14.456 100.500 -32.606 1.00 32.57 80 LEU C O 1
ATOM 6633 N N . ALA C 1 81 ? 15.640 98.800 -33.511 1.00 32.95 81 ALA C N 1
ATOM 6634 C CA . ALA C 1 81 ? 14.579 98.351 -34.411 1.00 34.73 81 ALA C CA 1
ATOM 6635 C C . ALA C 1 81 ? 13.993 97.026 -33.923 1.00 35.37 81 ALA C C 1
ATOM 6636 O O . ALA C 1 81 ? 14.718 96.064 -33.723 1.00 35.57 81 ALA C O 1
ATOM 6638 N N . GLU C 1 82 ? 12.679 96.994 -33.717 1.00 36.69 82 GLU C N 1
ATOM 6639 C CA . GLU C 1 82 ? 11.954 95.778 -33.346 1.00 37.97 82 GLU C CA 1
ATOM 6640 C C . GLU C 1 82 ? 11.009 95.412 -34.478 1.00 40.52 82 GLU C C 1
ATOM 6641 O O . GLU C 1 82 ? 10.494 96.291 -35.172 1.00 41.41 82 GLU C O 1
ATOM 6647 N N . TYR C 1 83 ? 10.778 94.121 -34.681 1.00 42.07 83 TYR C N 1
ATOM 6648 C CA . TYR C 1 83 ? 9.952 93.714 -35.812 1.00 44.99 83 TYR C CA 1
ATOM 6649 C C . TYR C 1 83 ? 9.310 92.341 -35.682 1.00 47.05 83 TYR C C 1
ATOM 6650 O O . TYR C 1 83 ? 8.933 91.732 -36.687 1.00 49.68 83 TYR C O 1
ATOM 6659 N N . ASP C 1 84 ? 9.137 91.867 -34.451 1.00 46.53 84 ASP C N 1
ATOM 6660 C CA . ASP C 1 84 ? 8.441 90.602 -34.241 1.00 49.01 84 ASP C CA 1
ATOM 6661 C C . ASP C 1 84 ? 6.962 90.803 -33.885 1.00 51.27 84 ASP C C 1
ATOM 6662 O O . ASP C 1 84 ? 6.593 91.751 -33.180 1.00 50.54 84 ASP C O 1
ATOM 6667 N N . ALA C 1 85 ? 6.131 89.902 -34.408 1.00 54.59 85 ALA C N 1
ATOM 6668 C CA . ALA C 1 85 ? 4.700 89.886 -34.167 1.00 57.27 85 ALA C CA 1
ATOM 6669 C C . ALA C 1 85 ? 4.394 88.797 -33.149 1.00 58.87 85 ALA C C 1
ATOM 6670 O O . ALA C 1 85 ? 5.305 88.120 -32.646 1.00 57.33 85 ALA C O 1
ATOM 6672 N N . LEU C 1 86 ? 3.106 88.632 -32.857 1.00 62.35 86 LEU C N 1
ATOM 6673 C CA . LEU C 1 86 ? 2.645 87.678 -31.856 1.00 64.71 86 LEU C CA 1
ATOM 6674 C C . LEU C 1 86 ? 1.915 86.487 -32.516 1.00 69.55 86 LEU C C 1
ATOM 6675 O O . LEU C 1 86 ? 1.372 86.610 -33.626 1.00 71.85 86 LEU C O 1
ATOM 6680 N N . PRO C 1 87 ? 1.916 85.319 -31.847 1.00 71.58 87 PRO C N 1
ATOM 6681 C CA . PRO C 1 87 ? 1.198 84.202 -32.448 1.00 76.37 87 PRO C CA 1
ATOM 6682 C C . PRO C 1 87 ? -0.288 84.485 -32.425 1.00 80.04 87 PRO C C 1
ATOM 6683 O O . PRO C 1 87 ? -0.811 84.876 -31.389 1.00 80.31 87 PRO C O 1
ATOM 6687 N N . GLY C 1 88 ? -0.946 84.341 -33.568 1.00 83.24 88 GLY C N 1
ATOM 6688 C CA . GLY C 1 88 ? -2.397 84.495 -33.648 1.00 87.89 88 GLY C CA 1
ATOM 6689 C C . GLY C 1 88 ? -2.910 85.927 -33.768 1.00 86.83 88 GLY C C 1
ATOM 6690 O O . GLY C 1 88 ? -3.971 86.162 -34.363 1.00 90.70 88 GLY C O 1
ATOM 6691 N N . LEU C 1 89 ? -2.179 86.885 -33.197 1.00 81.98 89 LEU C N 1
ATOM 6692 C CA . LEU C 1 89 ? -2.596 88.289 -33.219 1.00 80.72 89 LEU C CA 1
ATOM 6693 C C . LEU C 1 89 ? -1.848 89.069 -34.297 1.00 77.85 89 LEU C C 1
ATOM 6694 O O . LEU C 1 89 ? -2.423 89.952 -34.935 1.00 79.06 89 LEU C O 1
ATOM 6699 N N . GLY C 1 90 ? -0.569 88.742 -34.481 1.00 74.38 90 GLY C N 1
ATOM 6700 C CA . GLY C 1 90 ? 0.236 89.264 -35.590 1.00 72.24 90 GLY C CA 1
ATOM 6701 C C . GLY C 1 90 ? 0.379 90.775 -35.684 1.00 69.52 90 GLY C C 1
ATOM 6702 O O . GLY C 1 90 ? -0.233 91.403 -36.546 1.00 71.84 90 GLY C O 1
ATOM 6703 N N . HIS C 1 91 ? 1.212 91.337 -34.815 1.00 65.03 91 HIS C N 1
ATOM 6704 C CA . HIS C 1 91 ? 1.504 92.796 -34.743 1.00 62.53 91 HIS C CA 1
ATOM 6705 C C . HIS C 1 91 ? 0.444 93.608 -33.995 1.00 64.03 91 HIS C C 1
ATOM 6706 O O . HIS C 1 91 ? 0.146 94.755 -34.361 1.00 64.03 91 HIS C O 1
ATOM 6713 N N . ALA C 1 92 ? -0.078 93.007 -32.922 1.00 65.41 92 ALA C N 1
ATOM 6714 C CA . ALA C 1 92 ? -0.967 93.693 -31.975 1.00 66.93 92 ALA C CA 1
ATOM 6715 C C . ALA C 1 92 ? -0.183 94.450 -30.883 1.00 63.07 92 ALA C C 1
ATOM 6716 O O . ALA C 1 92 ? -0.767 94.914 -29.902 1.00 63.52 92 ALA C O 1
ATOM 6718 N N . CYS C 1 93 ? 1.137 94.540 -31.055 1.00 59.56 93 CYS C N 1
ATOM 6719 C CA . CYS C 1 93 ? 1.995 95.423 -30.264 1.00 56.33 93 CYS C CA 1
ATOM 6720 C C . CYS C 1 93 ? 2.565 96.568 -31.125 1.00 54.49 93 CYS C C 1
ATOM 6721 O O . CYS C 1 93 ? 3.187 97.495 -30.594 1.00 52.15 93 CYS C O 1
ATOM 6724 N N . GLY C 1 94 ? 2.377 96.484 -32.446 1.00 55.87 94 GLY C N 1
ATOM 6725 C CA . GLY C 1 94 ? 2.788 97.548 -33.370 1.00 54.90 94 GLY C CA 1
ATOM 6726 C C . GLY C 1 94 ? 4.289 97.624 -33.607 1.00 51.17 94 GLY C C 1
ATOM 6727 O O . GLY C 1 94 ? 4.872 98.713 -33.643 1.00 49.90 94 GLY C O 1
ATOM 6728 N N . HIS C 1 95 ? 4.922 96.470 -33.781 1.00 49.87 95 HIS C N 1
ATOM 6729 C CA . HIS C 1 95 ? 6.364 96.422 -33.977 1.00 46.40 95 HIS C CA 1
ATOM 6730 C C . HIS C 1 95 ? 6.726 96.726 -35.428 1.00 47.16 95 HIS C C 1
ATOM 6731 O O . HIS C 1 95 ? 7.891 97.009 -35.727 1.00 45.64 95 HIS C O 1
ATOM 6738 N N . ASN C 1 96 ? 5.732 96.679 -36.324 1.00 50.11 96 ASN C N 1
ATOM 6739 C CA . ASN C 1 96 ? 5.905 97.189 -37.693 1.00 51.28 96 ASN C CA 1
ATOM 6740 C C . ASN C 1 96 ? 6.385 98.649 -37.680 1.00 49.90 96 ASN C C 1
ATOM 6741 O O . ASN C 1 96 ? 7.274 99.020 -38.464 1.00 49.69 96 ASN C O 1
ATOM 6746 N N . ILE C 1 97 ? 5.828 99.438 -36.749 1.00 49.09 97 ILE C N 1
ATOM 6747 C CA . ILE C 1 97 ? 6.145 100.866 -36.577 1.00 47.85 97 ILE C CA 1
ATOM 6748 C C . ILE C 1 97 ? 7.489 101.106 -35.857 1.00 44.19 97 ILE C C 1
ATOM 6749 O O . ILE C 1 97 ? 8.239 102.004 -36.237 1.00 43.51 97 ILE C O 1
ATOM 6754 N N . ILE C 1 98 ? 7.799 100.313 -34.832 1.00 42.22 98 ILE C N 1
ATOM 6755 C CA . ILE C 1 98 ? 9.020 100.544 -34.043 1.00 39.19 98 ILE C CA 1
ATOM 6756 C C . ILE C 1 98 ? 10.260 100.463 -34.930 1.00 38.92 98 ILE C C 1
ATOM 6757 O O . ILE C 1 98 ? 11.082 101.382 -34.932 1.00 38.39 98 ILE C O 1
ATOM 6762 N N . GLY C 1 99 ? 10.371 99.372 -35.689 1.00 40.14 99 GLY C N 1
ATOM 6763 C CA . GLY C 1 99 ? 11.522 99.120 -36.556 1.00 40.07 99 GLY C CA 1
ATOM 6764 C C . GLY C 1 99 ? 11.620 100.071 -37.733 1.00 42.04 99 GLY C C 1
ATOM 6765 O O . GLY C 1 99 ? 12.713 100.503 -38.097 1.00 41.56 99 GLY C O 1
ATOM 6766 N N . THR C 1 100 ? 10.479 100.389 -38.334 1.00 44.90 100 THR C N 1
ATOM 6767 C CA . THR C 1 100 ? 10.437 101.378 -39.407 1.00 47.56 100 THR C CA 1
ATOM 6768 C C . THR C 1 100 ? 10.843 102.767 -38.885 1.00 46.65 100 THR C C 1
ATOM 6769 O O . THR C 1 100 ? 11.722 103.410 -39.459 1.00 47.38 100 THR C O 1
ATOM 6773 N N . ALA C 1 101 ? 10.228 103.216 -37.790 1.00 45.71 101 ALA C N 1
ATOM 6774 C CA . ALA C 1 101 ? 10.508 104.556 -37.241 1.00 45.04 101 ALA C CA 1
ATOM 6775 C C . ALA C 1 101 ? 11.984 104.764 -36.871 1.00 42.72 101 ALA C C 1
ATOM 6776 O O . ALA C 1 101 ? 12.523 105.867 -37.043 1.00 43.02 101 ALA C O 1
ATOM 6778 N N . SER C 1 102 ? 12.631 103.711 -36.371 1.00 40.52 102 SER C N 1
ATOM 6779 C CA . SER C 1 102 ? 14.036 103.805 -35.955 1.00 38.81 102 SER C CA 1
ATOM 6780 C C . SER C 1 102 ? 14.946 103.877 -37.187 1.00 39.66 102 SER C C 1
ATOM 6781 O O . SER C 1 102 ? 15.857 104.709 -37.255 1.00 39.83 102 SER C O 1
ATOM 6784 N N . VAL C 1 103 ? 14.674 103.030 -38.173 1.00 40.40 103 VAL C N 1
ATOM 6785 C CA . VAL C 1 103 ? 15.419 103.067 -39.423 1.00 41.72 103 VAL C CA 1
ATOM 6786 C C . VAL C 1 103 ? 15.242 104.438 -40.082 1.00 43.71 103 VAL C C 1
ATOM 6787 O O . VAL C 1 103 ? 16.216 105.026 -40.534 1.00 44.96 103 VAL C O 1
ATOM 6791 N N . LEU C 1 104 ? 14.015 104.955 -40.115 1.00 44.52 104 LEU C N 1
ATOM 6792 C CA . LEU C 1 104 ? 13.757 106.282 -40.693 1.00 46.92 104 LEU C CA 1
ATOM 6793 C C . LEU C 1 104 ? 14.484 107.384 -39.907 1.00 45.93 104 LEU C C 1
ATOM 6794 O O . LEU C 1 104 ? 15.032 108.315 -40.502 1.00 47.97 104 LEU C O 1
ATOM 6799 N N . GLY C 1 105 ? 14.490 107.265 -38.577 1.00 43.32 105 GLY C N 1
ATOM 6800 C CA . GLY C 1 105 ? 15.145 108.239 -37.699 1.00 42.26 105 GLY C CA 1
ATOM 6801 C C . GLY C 1 105 ? 16.648 108.241 -37.896 1.00 42.08 105 GLY C C 1
ATOM 6802 O O . GLY C 1 105 ? 17.272 109.304 -37.954 1.00 43.57 105 GLY C O 1
ATOM 6803 N N . ALA C 1 106 ? 17.228 107.047 -38.018 1.00 40.84 106 ALA C N 1
ATOM 6804 C CA . ALA C 1 106 ? 18.671 106.902 -38.246 1.00 40.91 106 ALA C CA 1
ATOM 6805 C C . ALA C 1 106 ? 19.100 107.423 -39.621 1.00 44.18 106 ALA C C 1
ATOM 6806 O O . ALA C 1 106 ? 20.154 108.050 -39.738 1.00 45.50 106 ALA C O 1
ATOM 6808 N N . ILE C 1 107 ? 18.291 107.164 -40.652 1.00 46.25 107 ILE C N 1
ATOM 6809 C CA . ILE C 1 107 ? 18.562 107.678 -42.012 1.00 50.03 107 ILE C CA 1
ATOM 6810 C C . ILE C 1 107 ? 18.329 109.194 -42.067 1.00 52.54 107 ILE C C 1
ATOM 6811 O O . ILE C 1 107 ? 18.983 109.901 -42.834 1.00 55.48 107 ILE C O 1
ATOM 6816 N N . GLY C 1 108 ? 17.391 109.682 -41.257 1.00 51.87 108 GLY C N 1
ATOM 6817 C CA . GLY C 1 108 ? 17.161 111.118 -41.113 1.00 54.22 108 GLY C CA 1
ATOM 6818 C C . GLY C 1 108 ? 18.388 111.814 -40.545 1.00 54.33 108 GLY C C 1
ATOM 6819 O O . GLY C 1 108 ? 18.822 112.840 -41.076 1.00 57.54 108 GLY C O 1
ATOM 6820 N N . LEU C 1 109 ? 18.954 111.246 -39.475 1.00 51.30 109 LEU C N 1
ATOM 6821 C CA . LEU C 1 109 ? 20.190 111.767 -38.865 1.00 51.24 109 LEU C CA 1
ATOM 6822 C C . LEU C 1 109 ? 21.435 111.536 -39.730 1.00 53.31 109 LEU C C 1
ATOM 6823 O O . LEU C 1 109 ? 22.378 112.327 -39.665 1.00 55.40 109 LEU C O 1
ATOM 6828 N N . LYS C 1 110 ? 21.452 110.463 -40.527 1.00 53.31 110 LYS C N 1
ATOM 6829 C CA . LYS C 1 110 ? 22.590 110.196 -41.423 1.00 55.54 110 LYS C CA 1
ATOM 6830 C C . LYS C 1 110 ? 22.788 111.334 -42.414 1.00 60.10 110 LYS C C 1
ATOM 6831 O O . LYS C 1 110 ? 23.919 111.623 -42.782 1.00 62.61 110 LYS C O 1
ATOM 6837 N N . GLN C 1 111 ? 21.695 111.983 -42.825 1.00 61.89 111 GLN C N 1
ATOM 6838 C CA . GLN C 1 111 ? 21.741 113.074 -43.819 1.00 66.85 111 GLN C CA 1
ATOM 6839 C C . GLN C 1 111 ? 22.607 114.258 -43.363 1.00 68.73 111 GLN C C 1
ATOM 6840 O O . GLN C 1 111 ? 23.125 115.018 -44.175 1.00 73.07 111 GLN C O 1
ATOM 6846 N N . VAL C 1 112 ? 22.769 114.385 -42.054 1.00 65.98 112 VAL C N 1
ATOM 6847 C CA . VAL C 1 112 ? 23.531 115.465 -41.442 1.00 67.64 112 VAL C CA 1
ATOM 6848 C C . VAL C 1 112 ? 24.849 114.985 -40.791 1.00 66.13 112 VAL C C 1
ATOM 6849 O O . VAL C 1 112 ? 25.707 115.801 -40.456 1.00 68.04 112 VAL C O 1
ATOM 6853 N N . ILE C 1 113 ? 25.023 113.671 -40.648 1.00 63.28 113 ILE C N 1
ATOM 6854 C CA . ILE C 1 113 ? 26.085 113.115 -39.798 1.00 61.33 113 ILE C CA 1
ATOM 6855 C C . ILE C 1 113 ? 27.512 113.425 -40.282 1.00 65.06 113 ILE C C 1
ATOM 6856 O O . ILE C 1 113 ? 28.429 113.529 -39.469 1.00 64.70 113 ILE C O 1
ATOM 6861 N N . ASP C 1 114 ? 27.703 113.607 -41.585 1.00 69.19 114 ASP C N 1
ATOM 6862 C CA . ASP C 1 114 ? 29.043 113.916 -42.100 1.00 73.69 114 ASP C CA 1
ATOM 6863 C C . ASP C 1 114 ? 29.512 115.315 -41.679 1.00 76.70 114 ASP C C 1
ATOM 6864 O O . ASP C 1 114 ? 30.716 115.593 -41.693 1.00 79.51 114 ASP C O 1
ATOM 6869 N N . GLN C 1 115 ? 28.557 116.182 -41.318 1.00 76.47 115 GLN C N 1
ATOM 6870 C CA . GLN C 1 115 ? 28.829 117.574 -40.918 1.00 79.47 115 GLN C CA 1
ATOM 6871 C C . GLN C 1 115 ? 29.039 117.747 -39.407 1.00 76.57 115 GLN C C 1
ATOM 6872 O O . GLN C 1 115 ? 29.963 118.442 -38.990 1.00 79.06 115 GLN C O 1
ATOM 6878 N N . ILE C 1 116 ? 28.177 117.131 -38.596 1.00 71.85 116 ILE C N 1
ATOM 6879 C CA . ILE C 1 116 ? 28.232 117.284 -37.126 1.00 69.28 116 ILE C CA 1
ATOM 6880 C C . ILE C 1 116 ? 29.197 116.302 -36.431 1.00 67.15 116 ILE C C 1
ATOM 6881 O O . ILE C 1 116 ? 29.481 116.433 -35.236 1.00 65.68 116 ILE C O 1
ATOM 6886 N N . GLY C 1 117 ? 29.691 115.324 -37.186 1.00 67.23 117 GLY C N 1
ATOM 6887 C CA . GLY C 1 117 ? 30.608 114.324 -36.657 1.00 65.90 117 GLY C CA 1
ATOM 6888 C C . GLY C 1 117 ? 29.884 113.216 -35.926 1.00 61.21 117 GLY C C 1
ATOM 6889 O O . GLY C 1 117 ? 28.657 113.201 -35.846 1.00 59.06 117 GLY C O 1
ATOM 6890 N N . GLY C 1 118 ? 30.651 112.275 -35.394 1.00 60.26 118 GLY C N 1
ATOM 6891 C CA . GLY C 1 118 ? 30.082 111.169 -34.641 1.00 56.32 118 GLY C CA 1
ATOM 6892 C C . GLY C 1 118 ? 29.646 110.022 -35.529 1.00 55.15 118 GLY C C 1
ATOM 6893 O O . GLY C 1 118 ? 30.230 109.788 -36.583 1.00 57.61 118 GLY C O 1
ATOM 6894 N N . LYS C 1 119 ? 28.603 109.318 -35.100 1.00 51.97 119 LYS C N 1
ATOM 6895 C CA . LYS C 1 119 ? 28.232 108.037 -35.688 1.00 50.88 119 LYS C CA 1
ATOM 6896 C C . LYS C 1 119 ? 26.742 107.734 -35.446 1.00 47.78 119 LYS C C 1
ATOM 6897 O O . LYS C 1 119 ? 26.184 108.116 -34.410 1.00 46.34 119 LYS C O 1
ATOM 6903 N N . VAL C 1 120 ? 26.102 107.080 -36.418 1.00 47.31 120 VAL C N 1
ATOM 6904 C CA . VAL C 1 120 ? 24.715 106.595 -36.290 1.00 44.82 120 VAL C CA 1
ATOM 6905 C C . VAL C 1 120 ? 24.718 105.069 -36.452 1.00 43.25 120 VAL C C 1
ATOM 6906 O O . VAL C 1 120 ? 25.337 104.549 -37.384 1.00 45.05 120 VAL C O 1
ATOM 6910 N N . VAL C 1 121 ? 24.045 104.356 -35.551 1.00 40.22 121 VAL C N 1
ATOM 6911 C CA . VAL C 1 121 ? 23.992 102.880 -35.589 1.00 38.91 121 VAL C CA 1
ATOM 6912 C C . VAL C 1 121 ? 22.563 102.413 -35.398 1.00 37.17 121 VAL C C 1
ATOM 6913 O O . VAL C 1 121 ? 21.877 102.925 -34.522 1.00 36.39 121 VAL C O 1
ATOM 6917 N N . VAL C 1 122 ? 22.111 101.449 -36.194 1.00 37.08 122 VAL C N 1
ATOM 6918 C CA . VAL C 1 122 ? 20.797 100.833 -35.976 1.00 35.63 122 VAL C CA 1
ATOM 6919 C C . VAL C 1 122 ? 20.995 99.381 -35.553 1.00 34.83 122 VAL C C 1
ATOM 6920 O O . VAL C 1 122 ? 21.696 98.618 -36.220 1.00 36.24 122 VAL C O 1
ATOM 6924 N N . LEU C 1 123 ? 20.394 99.005 -34.431 1.00 33.00 123 LEU C N 1
ATOM 6925 C CA . LEU C 1 123 ? 20.464 97.633 -33.952 1.00 32.44 123 LEU C CA 1
ATOM 6926 C C . LEU C 1 123 ? 19.137 96.954 -34.270 1.00 32.74 123 LEU C C 1
ATOM 6927 O O . LEU C 1 123 ? 18.093 97.313 -33.726 1.00 31.91 123 LEU C O 1
ATOM 6932 N N . GLY C 1 124 ? 19.176 95.998 -35.187 1.00 34.29 124 GLY C N 1
ATOM 6933 C CA . GLY C 1 124 ? 18.027 95.134 -35.443 1.00 35.34 124 GLY C CA 1
ATOM 6934 C C . GLY C 1 124 ? 17.912 94.131 -34.305 1.00 34.95 124 GLY C C 1
ATOM 6935 O O . GLY C 1 124 ? 18.843 93.351 -34.062 1.00 34.75 124 GLY C O 1
ATOM 6936 N N . CYS C 1 125 ? 16.770 94.155 -33.613 1.00 35.02 125 CYS C N 1
ATOM 6937 C CA . CYS C 1 125 ? 16.615 93.478 -32.322 1.00 34.87 125 CYS C CA 1
ATOM 6938 C C . CYS C 1 125 ? 15.442 92.504 -32.338 1.00 36.73 125 CYS C C 1
ATOM 6939 O O . CYS C 1 125 ? 14.329 92.852 -31.941 1.00 37.34 125 CYS C O 1
ATOM 6942 N N . PRO C 1 126 ? 15.688 91.269 -32.788 1.00 38.79 126 PRO C N 1
ATOM 6943 C CA . PRO C 1 126 ? 14.561 90.334 -32.931 1.00 41.26 126 PRO C CA 1
ATOM 6944 C C . PRO C 1 126 ? 13.959 89.855 -31.607 1.00 41.78 126 PRO C C 1
ATOM 6945 O O . PRO C 1 126 ? 14.570 90.013 -30.546 1.00 40.43 126 PRO C O 1
ATOM 6949 N N . ALA C 1 127 ? 12.755 89.291 -31.701 1.00 44.03 127 ALA C N 1
ATOM 6950 C CA . ALA C 1 127 ? 12.121 88.537 -30.619 1.00 45.67 127 ALA C CA 1
ATOM 6951 C C . ALA C 1 127 ? 12.023 89.259 -29.266 1.00 44.84 127 ALA C C 1
ATOM 6952 O O . ALA C 1 127 ? 12.313 88.638 -28.233 1.00 45.70 127 ALA C O 1
ATOM 6954 N N . GLU C 1 128 ? 11.607 90.534 -29.249 1.00 43.66 128 GLU C N 1
ATOM 6955 C CA . GLU C 1 128 ? 11.452 91.241 -27.967 1.00 43.16 128 GLU C CA 1
ATOM 6956 C C . GLU C 1 128 ? 10.259 90.687 -27.177 1.00 45.25 128 GLU C C 1
ATOM 6957 O O . GLU C 1 128 ? 10.222 90.803 -25.952 1.00 45.30 128 GLU C O 1
ATOM 6963 N N . GLU C 1 129 ? 9.299 90.081 -27.877 1.00 47.17 129 GLU C N 1
ATOM 6964 C CA . GLU C 1 129 ? 8.141 89.478 -27.222 1.00 49.96 129 GLU C CA 1
ATOM 6965 C C . GLU C 1 129 ? 8.530 88.247 -26.395 1.00 51.32 129 GLU C C 1
ATOM 6966 O O . GLU C 1 129 ? 7.755 87.810 -25.549 1.00 53.51 129 GLU C O 1
ATOM 6972 N N . GLY C 1 130 ? 9.721 87.700 -26.646 1.00 50.26 130 GLY C N 1
ATOM 6973 C CA . GLY C 1 130 ? 10.284 86.625 -25.831 1.00 51.72 130 GLY C CA 1
ATOM 6974 C C . GLY C 1 130 ? 10.177 85.275 -26.508 1.00 54.52 130 GLY C C 1
ATOM 6975 O O . GLY C 1 130 ? 10.023 85.197 -27.737 1.00 54.71 130 GLY C O 1
ATOM 6976 N N . GLY C 1 131 ? 10.260 84.217 -25.697 1.00 57.12 131 GLY C N 1
ATOM 6977 C CA . GLY C 1 131 ? 10.220 82.831 -26.178 1.00 60.40 131 GLY C CA 1
ATOM 6978 C C . GLY C 1 131 ? 11.563 82.129 -26.037 1.00 60.45 131 GLY C C 1
ATOM 6979 O O . GLY C 1 131 ? 12.386 82.513 -25.195 1.00 58.88 131 GLY C O 1
ATOM 6980 N N . GLU C 1 132 ? 11.781 81.097 -26.857 1.00 62.35 132 GLU C N 1
ATOM 6981 C CA . GLU C 1 132 ? 13.057 80.382 -26.864 1.00 62.65 132 GLU C CA 1
ATOM 6982 C C . GLU C 1 132 ? 14.082 81.138 -27.704 1.00 59.40 132 GLU C C 1
ATOM 6983 O O . GLU C 1 132 ? 13.777 81.588 -28.816 1.00 58.37 132 GLU C O 1
ATOM 6989 N N . ASN C 1 133 ? 15.300 81.234 -27.164 1.00 58.33 133 ASN C N 1
ATOM 6990 C CA . ASN C 1 133 ? 16.328 82.221 -27.571 1.00 54.98 133 ASN C CA 1
ATOM 6991 C C . ASN C 1 133 ? 15.705 83.593 -27.937 1.00 51.23 133 ASN C C 1
ATOM 6992 O O . ASN C 1 133 ? 15.960 84.168 -28.994 1.00 49.60 133 ASN C O 1
ATOM 6997 N N . GLY C 1 134 ? 14.870 84.095 -27.037 1.00 50.04 134 GLY C N 1
ATOM 6998 C CA . GLY C 1 134 ? 14.165 85.336 -27.256 1.00 47.09 134 GLY C CA 1
ATOM 6999 C C . GLY C 1 134 ? 14.953 86.457 -26.635 1.00 43.98 134 GLY C C 1
ATOM 7000 O O . GLY C 1 134 ? 16.068 86.246 -26.143 1.00 43.74 134 GLY C O 1
ATOM 7001 N N . SER C 1 135 ? 14.358 87.647 -26.680 1.00 41.73 135 SER C N 1
ATOM 7002 C CA . SER C 1 135 ? 14.908 88.857 -26.083 1.00 39.18 135 SER C CA 1
ATOM 7003 C C . SER C 1 135 ? 16.311 89.139 -26.613 1.00 37.63 135 SER C C 1
ATOM 7004 O O . SER C 1 135 ? 17.308 89.058 -25.888 1.00 37.58 135 SER C O 1
ATOM 7007 N N . ALA C 1 136 ? 16.366 89.477 -27.896 1.00 36.73 136 ALA C N 1
ATOM 7008 C CA . ALA C 1 136 ? 17.635 89.672 -28.584 1.00 35.79 136 ALA C CA 1
ATOM 7009 C C . ALA C 1 136 ? 18.518 90.685 -27.867 1.00 33.90 136 ALA C C 1
ATOM 7010 O O . ALA C 1 136 ? 19.715 90.460 -27.739 1.00 34.81 136 ALA C O 1
ATOM 7012 N N . LYS C 1 137 ? 17.943 91.775 -27.371 1.00 32.00 137 LYS C N 1
ATOM 7013 C CA . LYS C 1 137 ? 18.758 92.809 -26.731 1.00 30.41 137 LYS C CA 1
ATOM 7014 C C . LYS C 1 137 ? 19.479 92.285 -25.471 1.00 31.01 137 LYS C C 1
ATOM 7015 O O . LYS C 1 137 ? 20.552 92.773 -25.124 1.00 30.66 137 LYS C O 1
ATOM 7021 N N . ALA C 1 138 ? 18.894 91.298 -24.789 1.00 32.27 138 ALA C N 1
ATOM 7022 C CA . ALA C 1 138 ? 19.557 90.670 -23.640 1.00 33.59 138 ALA C CA 1
ATOM 7023 C C . ALA C 1 138 ? 20.862 90.010 -24.095 1.00 34.30 138 ALA C C 1
ATOM 7024 O O . ALA C 1 138 ? 21.887 90.087 -23.413 1.00 34.94 138 ALA C O 1
ATOM 7026 N N . SER C 1 139 ? 20.809 89.371 -25.261 1.00 34.58 139 SER C N 1
ATOM 7027 C CA . SER C 1 139 ? 21.977 88.714 -25.847 1.00 35.56 139 SER C CA 1
ATOM 7028 C C . SER C 1 139 ? 23.002 89.725 -26.305 1.00 34.10 139 SER C C 1
ATOM 7029 O O . SER C 1 139 ? 24.190 89.472 -26.219 1.00 35.71 139 SER C O 1
ATOM 7032 N N . TYR C 1 140 ? 22.536 90.856 -26.817 1.00 31.92 140 TYR C N 1
ATOM 7033 C CA . TYR C 1 140 ? 23.425 91.897 -27.300 1.00 30.92 140 TYR C CA 1
ATOM 7034 C C . TYR C 1 140 ? 24.200 92.467 -26.140 1.00 31.10 140 TYR C C 1
ATOM 7035 O O . TYR C 1 140 ? 25.405 92.630 -26.239 1.00 32.22 140 TYR C O 1
ATOM 7044 N N . VAL C 1 141 ? 23.516 92.756 -25.036 1.00 30.79 141 VAL C N 1
ATOM 7045 C CA . VAL C 1 141 ? 24.185 93.279 -23.853 1.00 31.38 141 VAL C CA 1
ATOM 7046 C C . VAL C 1 141 ? 25.295 92.321 -23.462 1.00 34.42 141 VAL C C 1
ATOM 7047 O O . VAL C 1 141 ? 26.458 92.701 -23.384 1.00 35.65 141 VAL C O 1
ATOM 7051 N N . LYS C 1 142 ? 24.922 91.064 -23.269 1.00 36.82 142 LYS C N 1
ATOM 7052 C CA . LYS C 1 142 ? 25.830 90.019 -22.790 1.00 40.29 142 LYS C CA 1
ATOM 7053 C C . LYS C 1 142 ? 27.001 89.775 -23.773 1.00 41.19 142 LYS C C 1
ATOM 7054 O O . LYS C 1 142 ? 28.119 89.502 -23.356 1.00 43.14 142 LYS C O 1
ATOM 7060 N N . ALA C 1 143 ? 26.737 89.918 -25.072 1.00 40.34 143 ALA C N 1
ATOM 7061 C CA . ALA C 1 143 ? 27.746 89.744 -26.130 1.00 41.65 143 ALA C CA 1
ATOM 7062 C C . ALA C 1 143 ? 28.667 90.957 -26.342 1.00 41.83 143 ALA C C 1
ATOM 7063 O O . ALA C 1 143 ? 29.584 90.876 -27.145 1.00 43.30 143 ALA C O 1
ATOM 7065 N N . GLY C 1 144 ? 28.426 92.073 -25.648 1.00 41.11 144 GLY C N 1
ATOM 7066 C CA . GLY C 1 144 ? 29.218 93.300 -25.829 1.00 41.29 144 GLY C CA 1
ATOM 7067 C C . GLY C 1 144 ? 28.866 94.092 -27.086 1.00 40.21 144 GLY C C 1
ATOM 7068 O O . GLY C 1 144 ? 29.645 94.925 -27.556 1.00 40.75 144 GLY C O 1
ATOM 7069 N N . VAL C 1 145 ? 27.683 93.843 -27.627 1.00 39.33 145 VAL C N 1
ATOM 7070 C CA . VAL C 1 145 ? 27.202 94.583 -28.789 1.00 38.70 145 VAL C CA 1
ATOM 7071 C C . VAL C 1 145 ? 26.865 96.041 -28.443 1.00 37.92 145 VAL C C 1
ATOM 7072 O O . VAL C 1 145 ? 26.967 96.918 -29.307 1.00 37.97 145 VAL C O 1
ATOM 7076 N N . ILE C 1 146 ? 26.474 96.304 -27.194 1.00 37.90 146 ILE C N 1
ATOM 7077 C CA . ILE C 1 146 ? 26.029 97.652 -26.813 1.00 37.28 146 ILE C CA 1
ATOM 7078 C C . ILE C 1 146 ? 27.210 98.587 -26.491 1.00 39.20 146 ILE C C 1
ATOM 7079 O O . ILE C 1 146 ? 27.015 99.777 -26.256 1.00 39.21 146 ILE C O 1
ATOM 7084 N N . ASP C 1 147 ? 28.435 98.063 -26.497 1.00 41.88 147 ASP C N 1
ATOM 7085 C CA . ASP C 1 147 ? 29.640 98.913 -26.414 1.00 44.09 147 ASP C CA 1
ATOM 7086 C C . ASP C 1 147 ? 29.836 99.770 -27.689 1.00 44.20 147 ASP C C 1
ATOM 7087 O O . ASP C 1 147 ? 30.569 100.769 -27.685 1.00 45.50 147 ASP C O 1
ATOM 7092 N N . GLN C 1 148 ? 29.180 99.349 -28.771 1.00 43.31 148 GLN C N 1
ATOM 7093 C CA . GLN C 1 148 ? 29.226 100.025 -30.061 1.00 43.75 148 GLN C CA 1
ATOM 7094 C C . GLN C 1 148 ? 28.345 101.275 -30.128 1.00 41.77 148 GLN C C 1
ATOM 7095 O O . GLN C 1 148 ? 28.445 102.037 -31.089 1.00 43.40 148 GLN C O 1
ATOM 7101 N N . ILE C 1 149 ? 27.457 101.473 -29.156 1.00 38.93 149 ILE C N 1
ATOM 7102 C CA . ILE C 1 149 ? 26.625 102.680 -29.118 1.00 37.10 149 ILE C CA 1
ATOM 7103 C C . ILE C 1 149 ? 26.838 103.386 -27.785 1.00 36.49 149 ILE C C 1
ATOM 7104 O O . ILE C 1 149 ? 27.258 102.765 -26.813 1.00 36.69 149 ILE C O 1
ATOM 7109 N N . ASP C 1 150 ? 26.582 104.690 -27.766 1.00 36.18 150 ASP C N 1
ATOM 7110 C CA . ASP C 1 150 ? 26.704 105.518 -26.550 1.00 36.25 150 ASP C CA 1
ATOM 7111 C C . ASP C 1 150 ? 25.347 105.895 -25.936 1.00 33.90 150 ASP C C 1
ATOM 7112 O O . ASP C 1 150 ? 25.263 106.159 -24.740 1.00 33.28 150 ASP C O 1
ATOM 7117 N N . ILE C 1 151 ? 24.316 105.939 -26.780 1.00 32.43 151 ILE C N 1
ATOM 7118 C CA . ILE C 1 151 ? 22.936 106.235 -26.384 1.00 31.16 151 ILE C CA 1
ATOM 7119 C C . ILE C 1 151 ? 21.978 105.310 -27.155 1.00 30.13 151 ILE C C 1
ATOM 7120 O O . ILE C 1 151 ? 22.200 105.019 -28.324 1.00 30.35 151 ILE C O 1
ATOM 7125 N N . ALA C 1 152 ? 20.935 104.825 -26.491 1.00 29.75 152 ALA C N 1
ATOM 7126 C CA . ALA C 1 152 ? 19.951 103.934 -27.127 1.00 29.60 152 ALA C CA 1
ATOM 7127 C C . ALA C 1 152 ? 18.572 104.613 -27.201 1.00 30.18 152 ALA C C 1
ATOM 7128 O O . ALA C 1 152 ? 17.937 104.873 -26.173 1.00 29.54 152 ALA C O 1
ATOM 7130 N N . LEU C 1 153 ? 18.144 104.908 -28.433 1.00 31.44 153 LEU C N 1
ATOM 7131 C CA . LEU C 1 153 ? 16.893 105.603 -28.712 1.00 32.83 153 LEU C CA 1
ATOM 7132 C C . LEU C 1 153 ? 15.900 104.610 -29.295 1.00 33.97 153 LEU C C 1
ATOM 7133 O O . LEU C 1 153 ? 16.295 103.626 -29.902 1.00 34.13 153 LEU C O 1
ATOM 7146 N N . ILE C 1 155 ? 11.134 104.332 -30.003 1.00 39.01 155 ILE C N 1
ATOM 7147 C CA . ILE C 1 155 ? 9.753 104.748 -29.655 1.00 39.88 155 ILE C CA 1
ATOM 7148 C C . ILE C 1 155 ? 8.828 103.531 -29.761 1.00 40.23 155 ILE C C 1
ATOM 7149 O O . ILE C 1 155 ? 9.035 102.662 -30.594 1.00 40.33 155 ILE C O 1
ATOM 7154 N N . HIS C 1 156 ? 7.815 103.457 -28.916 1.00 40.81 156 HIS C N 1
ATOM 7155 C CA . HIS C 1 156 ? 6.854 102.365 -28.987 1.00 42.11 156 HIS C CA 1
ATOM 7156 C C . HIS C 1 156 ? 5.446 102.951 -29.174 1.00 44.66 156 HIS C C 1
ATOM 7157 O O . HIS C 1 156 ? 5.108 103.938 -28.532 1.00 45.51 156 HIS C O 1
ATOM 7164 N N . PRO C 1 157 ? 4.628 102.378 -30.078 1.00 46.15 157 PRO C N 1
ATOM 7165 C CA . PRO C 1 157 ? 3.238 102.843 -30.144 1.00 49.34 157 PRO C CA 1
ATOM 7166 C C . PRO C 1 157 ? 2.421 102.503 -28.888 1.00 50.30 157 PRO C C 1
ATOM 7167 O O . PRO C 1 157 ? 2.642 101.464 -28.270 1.00 49.44 157 PRO C O 1
ATOM 7171 N N . GLY C 1 158 ? 1.492 103.381 -28.519 1.00 52.48 158 GLY C N 1
ATOM 7172 C CA . GLY C 1 158 ? 0.697 103.196 -27.304 1.00 54.06 158 GLY C CA 1
ATOM 7173 C C . GLY C 1 158 ? -0.635 103.909 -27.354 1.00 57.92 158 GLY C C 1
ATOM 7174 O O . GLY C 1 158 ? -0.979 104.528 -28.360 1.00 59.20 158 GLY C O 1
ATOM 7175 N N . ASN C 1 159 ? -1.380 103.814 -26.256 1.00 59.98 159 ASN C N 1
ATOM 7176 C CA . ASN C 1 159 ? -2.665 104.509 -26.121 1.00 64.38 159 ASN C CA 1
ATOM 7177 C C . ASN C 1 159 ? -2.517 106.033 -25.984 1.00 64.65 159 ASN C C 1
ATOM 7178 O O . ASN C 1 159 ? -3.484 106.778 -26.170 1.00 68.58 159 ASN C O 1
ATOM 7183 N N . GLU C 1 160 ? -1.310 106.487 -25.645 1.00 61.12 160 GLU C N 1
ATOM 7184 C CA . GLU C 1 160 ? -0.960 107.922 -25.652 1.00 61.07 160 GLU C CA 1
ATOM 7185 C C . GLU C 1 160 ? 0.553 108.146 -25.750 1.00 56.30 160 GLU C C 1
ATOM 7186 O O . GLU C 1 160 ? 1.320 107.178 -25.822 1.00 53.36 160 GLU C O 1
ATOM 7192 N N . THR C 1 161 ? 0.968 109.417 -25.786 1.00 55.83 161 THR C N 1
ATOM 7193 C CA . THR C 1 161 ? 2.390 109.770 -25.801 1.00 51.93 161 THR C CA 1
ATOM 7194 C C . THR C 1 161 ? 2.865 110.041 -24.365 1.00 51.23 161 THR C C 1
ATOM 7195 O O . THR C 1 161 ? 2.280 110.872 -23.657 1.00 53.28 161 THR C O 1
ATOM 7199 N N . TYR C 1 162 ? 3.911 109.312 -23.949 1.00 48.37 162 TYR C N 1
ATOM 7200 C CA . TYR C 1 162 ? 4.525 109.462 -22.614 1.00 47.54 162 TYR C CA 1
ATOM 7201 C C . TYR C 1 162 ? 5.993 109.044 -22.583 1.00 43.86 162 TYR C C 1
ATOM 7202 O O . TYR C 1 162 ? 6.494 108.403 -23.515 1.00 41.60 162 TYR C O 1
ATOM 7211 N N . LYS C 1 163 ? 6.660 109.429 -21.494 1.00 43.38 163 LYS C N 1
ATOM 7212 C CA . LYS C 1 163 ? 8.064 109.091 -21.253 1.00 40.65 163 LYS C CA 1
ATOM 7213 C C . LYS C 1 163 ? 8.229 107.621 -20.876 1.00 39.32 163 LYS C C 1
ATOM 7214 O O . LYS C 1 163 ? 7.252 106.918 -20.649 1.00 40.66 163 LYS C O 1
ATOM 7220 N N . THR C 1 164 ? 9.485 107.175 -20.814 1.00 37.33 164 THR C N 1
ATOM 7221 C CA . THR C 1 164 ? 9.849 105.814 -20.402 1.00 36.20 164 THR C CA 1
ATOM 7222 C C . THR C 1 164 ? 9.115 105.392 -19.132 1.00 38.38 164 THR C C 1
ATOM 7223 O O . THR C 1 164 ? 9.057 106.157 -18.166 1.00 39.82 164 THR C O 1
ATOM 7227 N N . ILE C 1 165 ? 8.546 104.186 -19.143 1.00 39.11 165 ILE C N 1
ATOM 7228 C CA . ILE C 1 165 ? 7.923 103.605 -17.933 1.00 41.51 165 ILE C CA 1
ATOM 7229 C C . ILE C 1 165 ? 8.954 102.730 -17.205 1.00 40.81 165 ILE C C 1
ATOM 7230 O O . ILE C 1 165 ? 9.990 102.370 -17.780 1.00 38.49 165 ILE C O 1
ATOM 7235 N N . ASP C 1 166 ? 8.677 102.407 -15.944 1.00 43.07 166 ASP C N 1
ATOM 7236 C CA . ASP C 1 166 ? 9.474 101.417 -15.207 1.00 43.38 166 ASP C CA 1
ATOM 7237 C C . ASP C 1 166 ? 9.140 100.027 -15.749 1.00 43.23 166 ASP C C 1
ATOM 7238 O O . ASP C 1 166 ? 7.988 99.767 -16.128 1.00 44.65 166 ASP C O 1
ATOM 7243 N N . THR C 1 167 ? 10.129 99.136 -15.787 1.00 41.56 167 THR C N 1
ATOM 7244 C CA . THR C 1 167 ? 9.885 97.770 -16.223 1.00 41.41 167 THR C CA 1
ATOM 7245 C C . THR C 1 167 ? 10.423 96.792 -15.191 1.00 43.20 167 THR C C 1
ATOM 7246 O O . THR C 1 167 ? 11.100 97.188 -14.240 1.00 44.06 167 THR C O 1
ATOM 7250 N N . LEU C 1 168 ? 10.093 95.514 -15.381 1.00 48.71 168 LEU C N 1
ATOM 7251 C CA . LEU C 1 168 ? 10.337 94.468 -14.392 1.00 45.74 168 LEU C CA 1
ATOM 7252 C C . LEU C 1 168 ? 11.339 93.450 -14.942 1.00 44.03 168 LEU C C 1
ATOM 7253 O O . LEU C 1 168 ? 11.499 93.316 -16.157 1.00 44.28 168 LEU C O 1
ATOM 7258 N N . ALA C 1 169 ? 12.014 92.743 -14.041 1.00 42.09 169 ALA C N 1
ATOM 7259 C CA . ALA C 1 169 ? 12.953 91.716 -14.435 1.00 40.83 169 ALA C CA 1
ATOM 7260 C C . ALA C 1 169 ? 12.187 90.399 -14.576 1.00 38.94 169 ALA C C 1
ATOM 7261 O O . ALA C 1 169 ? 11.357 90.087 -13.722 1.00 38.03 169 ALA C O 1
ATOM 7263 N N . VAL C 1 170 ? 12.453 89.642 -15.649 1.00 38.76 170 VAL C N 1
ATOM 7264 C CA . VAL C 1 170 ? 11.834 88.310 -15.867 1.00 36.75 170 VAL C CA 1
ATOM 7265 C C . VAL C 1 170 ? 12.851 87.219 -16.220 1.00 36.07 170 VAL C C 1
ATOM 7266 O O . VAL C 1 170 ? 13.865 87.473 -16.883 1.00 37.40 170 VAL C O 1
ATOM 7270 N N . ASP C 1 171 ? 12.568 86.006 -15.755 1.00 34.68 171 ASP C N 1
ATOM 7271 C CA . ASP C 1 171 ? 13.290 84.795 -16.168 1.00 34.49 171 ASP C CA 1
ATOM 7272 C C . ASP C 1 171 ? 12.273 83.818 -16.782 1.00 34.10 171 ASP C C 1
ATOM 7273 O O . ASP C 1 171 ? 11.133 83.731 -16.298 1.00 33.42 171 ASP C O 1
ATOM 7278 N N . VAL C 1 172 ? 12.665 83.098 -17.837 1.00 34.68 172 VAL C N 1
ATOM 7279 C CA . VAL C 1 172 ? 11.802 82.058 -18.402 1.00 34.24 172 VAL C CA 1
ATOM 7280 C C . VAL C 1 172 ? 12.552 80.739 -18.333 1.00 33.71 172 VAL C C 1
ATOM 7281 O O . VAL C 1 172 ? 13.612 80.596 -18.907 1.00 34.96 172 VAL C O 1
ATOM 7285 N N . LEU C 1 173 ? 11.995 79.770 -17.624 1.00 32.78 173 LEU C N 1
ATOM 7286 C CA . LEU C 1 173 ? 12.786 78.656 -17.099 1.00 32.27 173 LEU C CA 1
ATOM 7287 C C . LEU C 1 173 ? 12.224 77.293 -17.517 1.00 32.01 173 LEU C C 1
ATOM 7288 O O . LEU C 1 173 ? 11.012 77.132 -17.679 1.00 32.07 173 LEU C O 1
ATOM 7293 N N . ASP C 1 174 ? 13.110 76.321 -17.711 1.00 32.26 174 ASP C N 1
ATOM 7294 C CA . ASP C 1 174 ? 12.698 74.935 -17.863 1.00 31.84 174 ASP C CA 1
ATOM 7295 C C . ASP C 1 174 ? 13.062 74.185 -16.583 1.00 30.63 174 ASP C C 1
ATOM 7296 O O . ASP C 1 174 ? 14.165 74.361 -16.036 1.00 30.53 174 ASP C O 1
ATOM 7301 N N . VAL C 1 175 ? 12.114 73.373 -16.110 1.00 29.24 175 VAL C N 1
ATOM 7302 C CA . VAL C 1 175 ? 12.367 72.377 -15.083 1.00 28.09 175 VAL C CA 1
ATOM 7303 C C . VAL C 1 175 ? 12.177 71.041 -15.767 1.00 28.24 175 VAL C C 1
ATOM 7304 O O . VAL C 1 175 ? 11.109 70.799 -16.336 1.00 28.53 175 VAL C O 1
ATOM 7308 N N . LYS C 1 176 ? 13.202 70.188 -15.734 1.00 28.37 176 LYS C N 1
ATOM 7309 C CA . LYS C 1 176 ? 13.093 68.820 -16.249 1.00 28.36 176 LYS C CA 1
ATOM 7310 C C . LYS C 1 176 ? 13.543 67.834 -15.166 1.00 27.79 176 LYS C C 1
ATOM 7311 O O . LYS C 1 176 ? 14.510 68.110 -14.448 1.00 28.25 176 LYS C O 1
ATOM 7317 N N . PHE C 1 177 ? 12.830 66.713 -15.025 1.00 26.84 177 PHE C N 1
ATOM 7318 C CA . PHE C 1 177 ? 13.188 65.690 -14.036 1.00 26.44 177 PHE C CA 1
ATOM 7319 C C . PHE C 1 177 ? 13.483 64.358 -14.725 1.00 27.53 177 PHE C C 1
ATOM 7320 O O . PHE C 1 177 ? 12.781 63.948 -15.645 1.00 28.22 177 PHE C O 1
ATOM 7328 N N . TYR C 1 178 ? 14.547 63.698 -14.285 1.00 28.16 178 TYR C N 1
ATOM 7329 C CA . TYR C 1 178 ? 15.036 62.506 -14.942 1.00 29.58 178 TYR C CA 1
ATOM 7330 C C . TYR C 1 178 ? 15.087 61.379 -13.923 1.00 29.99 178 TYR C C 1
ATOM 7331 O O . TYR C 1 178 ? 15.875 61.429 -12.982 1.00 30.16 178 TYR C O 1
ATOM 7340 N N . GLY C 1 179 ? 14.238 60.370 -14.120 1.00 30.35 179 GLY C N 1
ATOM 7341 C CA . GLY C 1 179 ? 14.145 59.222 -13.221 1.00 30.52 179 GLY C CA 1
ATOM 7342 C C . GLY C 1 179 ? 14.491 57.925 -13.928 1.00 32.52 179 GLY C C 1
ATOM 7343 O O . GLY C 1 179 ? 15.455 57.870 -14.685 1.00 33.75 179 GLY C O 1
ATOM 7344 N N . LYS C 1 180 ? 13.702 56.881 -13.664 1.00 33.02 180 LYS C N 1
ATOM 7345 C CA . LYS C 1 180 ? 13.935 55.536 -14.212 1.00 35.21 180 LYS C CA 1
ATOM 7346 C C . LYS C 1 180 ? 12.605 54.784 -14.316 1.00 34.91 180 LYS C C 1
ATOM 7347 O O . LYS C 1 180 ? 11.924 54.583 -13.316 1.00 34.19 180 LYS C O 1
ATOM 7353 N N . SER C 1 181 ? 12.238 54.367 -15.521 1.00 36.14 181 SER C N 1
ATOM 7354 C CA . SER C 1 181 ? 10.939 53.737 -15.735 1.00 36.19 181 SER C CA 1
ATOM 7355 C C . SER C 1 181 ? 10.879 52.315 -15.225 1.00 37.25 181 SER C C 1
ATOM 7356 O O . SER C 1 181 ? 11.898 51.617 -15.161 1.00 38.87 181 SER C O 1
ATOM 7359 N N . ALA C 1 182 ? 9.667 51.903 -14.865 1.00 36.55 182 ALA C N 1
ATOM 7360 C CA . ALA C 1 182 ? 9.352 50.510 -14.565 1.00 37.95 182 ALA C CA 1
ATOM 7361 C C . ALA C 1 182 ? 7.870 50.330 -14.815 1.00 37.86 182 ALA C C 1
ATOM 7362 O O . ALA C 1 182 ? 7.161 51.314 -15.007 1.00 35.89 182 ALA C O 1
ATOM 7364 N N . HIS C 1 183 ? 7.412 49.080 -14.836 1.00 40.23 183 HIS C N 1
ATOM 7365 C CA . HIS C 1 183 ? 5.984 48.792 -14.953 1.00 41.07 183 HIS C CA 1
ATOM 7366 C C . HIS C 1 183 ? 5.365 49.113 -13.588 1.00 39.13 183 HIS C C 1
ATOM 7367 O O . HIS C 1 183 ? 5.811 48.592 -12.570 1.00 39.13 183 HIS C O 1
ATOM 7374 N N . ALA C 1 184 ? 4.350 49.973 -13.583 1.00 37.82 184 ALA C N 1
ATOM 7375 C CA . ALA C 1 184 ? 3.760 50.500 -12.360 1.00 36.41 184 ALA C CA 1
ATOM 7376 C C . ALA C 1 184 ? 3.073 49.457 -11.472 1.00 37.68 184 ALA C C 1
ATOM 7377 O O . ALA C 1 184 ? 3.135 49.557 -10.249 1.00 37.25 184 ALA C O 1
ATOM 7379 N N . SER C 1 185 ? 2.402 48.479 -12.073 1.00 40.01 185 SER C N 1
ATOM 7380 C CA . SER C 1 185 ? 1.707 47.437 -11.311 1.00 41.50 185 SER C CA 1
ATOM 7381 C C . SER C 1 185 ? 2.676 46.407 -10.749 1.00 43.36 185 SER C C 1
ATOM 7382 O O . SER C 1 185 ? 2.494 45.927 -9.634 1.00 43.92 185 SER C O 1
ATOM 7385 N N . GLU C 1 186 ? 3.710 46.073 -11.516 1.00 45.14 186 GLU C N 1
ATOM 7386 C CA . GLU C 1 186 ? 4.474 44.848 -11.281 1.00 47.68 186 GLU C CA 1
ATOM 7387 C C . GLU C 1 186 ? 5.803 45.078 -10.560 1.00 46.97 186 GLU C C 1
ATOM 7388 O O . GLU C 1 186 ? 6.165 44.303 -9.668 1.00 48.30 186 GLU C O 1
ATOM 7394 N N . ASN C 1 187 ? 6.527 46.133 -10.928 1.00 45.29 187 ASN C N 1
ATOM 7395 C CA . ASN C 1 187 ? 7.803 46.436 -10.269 1.00 44.86 187 ASN C CA 1
ATOM 7396 C C . ASN C 1 187 ? 8.127 47.928 -10.167 1.00 41.74 187 ASN C C 1
ATOM 7397 O O . ASN C 1 187 ? 9.196 48.371 -10.585 1.00 41.34 187 ASN C O 1
ATOM 7402 N N . ALA C 1 188 ? 7.205 48.683 -9.569 1.00 39.16 188 ALA C N 1
ATOM 7403 C CA . ALA C 1 188 ? 7.409 50.105 -9.293 1.00 36.73 188 ALA C CA 1
ATOM 7404 C C . ALA C 1 188 ? 8.483 50.330 -8.237 1.00 36.28 188 ALA C C 1
ATOM 7405 O O . ALA C 1 188 ? 8.944 51.456 -8.059 1.00 35.18 188 ALA C O 1
ATOM 7407 N N . ASP C 1 189 ? 8.878 49.269 -7.533 1.00 37.31 189 ASP C N 1
ATOM 7408 C CA . ASP C 1 189 ? 9.974 49.363 -6.557 1.00 37.40 189 ASP C CA 1
ATOM 7409 C C . ASP C 1 189 ? 11.358 49.529 -7.200 1.00 37.82 189 ASP C C 1
ATOM 7410 O O . ASP C 1 189 ? 12.331 49.827 -6.505 1.00 38.04 189 ASP C O 1
ATOM 7415 N N . GLU C 1 190 ? 11.441 49.352 -8.518 1.00 37.91 190 GLU C N 1
ATOM 7416 C CA . GLU C 1 190 ? 12.687 49.536 -9.250 1.00 38.34 190 GLU C CA 1
ATOM 7417 C C . GLU C 1 190 ? 12.694 50.837 -10.033 1.00 36.00 190 GLU C C 1
ATOM 7418 O O . GLU C 1 190 ? 13.569 51.034 -10.863 1.00 37.48 190 GLU C O 1
ATOM 7424 N N . ALA C 1 191 ? 11.740 51.726 -9.754 1.00 32.83 191 ALA C N 1
ATOM 7425 C CA . ALA C 1 191 ? 11.584 52.977 -10.494 1.00 30.63 191 ALA C CA 1
ATOM 7426 C C . ALA C 1 191 ? 12.025 54.177 -9.670 1.00 29.00 191 ALA C C 1
ATOM 7427 O O . ALA C 1 191 ? 12.017 54.147 -8.440 1.00 28.56 191 ALA C O 1
ATOM 7429 N N . LEU C 1 192 ? 12.420 55.229 -10.382 1.00 28.34 192 LEU C N 1
ATOM 7430 C CA . LEU C 1 192 ? 12.637 56.565 -9.831 1.00 26.57 192 LEU C CA 1
ATOM 7431 C C . LEU C 1 192 ? 11.636 57.489 -10.555 1.00 25.48 192 LEU C C 1
ATOM 7432 O O . LEU C 1 192 ? 11.698 57.641 -11.782 1.00 25.82 192 LEU C O 1
ATOM 7437 N N . ASN C 1 193 ? 10.692 58.054 -9.802 1.00 24.07 193 ASN C N 1
ATOM 7438 C CA . ASN C 1 193 ? 9.477 58.644 -10.386 1.00 23.34 193 ASN C CA 1
ATOM 7439 C C . ASN C 1 193 ? 9.695 60.116 -10.738 1.00 22.60 193 ASN C C 1
ATOM 7440 O O . ASN C 1 193 ? 9.752 60.968 -9.860 1.00 22.33 193 ASN C O 1
ATOM 7445 N N . ALA C 1 194 ? 9.849 60.408 -12.023 1.00 23.01 194 ALA C N 1
ATOM 7446 C CA . ALA C 1 194 ? 10.069 61.768 -12.461 1.00 22.75 194 ALA C CA 1
ATOM 7447 C C . ALA C 1 194 ? 8.779 62.591 -12.357 1.00 22.32 194 ALA C C 1
ATOM 7448 O O . ALA C 1 194 ? 8.852 63.832 -12.315 1.00 22.36 194 ALA C O 1
ATOM 7450 N N . LEU C 1 195 ? 7.613 61.924 -12.313 1.00 22.48 195 LEU C N 1
ATOM 7451 C CA . LEU C 1 195 ? 6.323 62.626 -12.134 1.00 22.12 195 LEU C CA 1
ATOM 7452 C C . LEU C 1 195 ? 6.069 62.976 -10.675 1.00 21.84 195 LEU C C 1
ATOM 7453 O O . LEU C 1 195 ? 5.501 64.021 -10.386 1.00 21.48 195 LEU C O 1
ATOM 7458 N N . ASP C 1 196 ? 6.468 62.104 -9.755 1.00 22.62 196 ASP C N 1
ATOM 7459 C CA . ASP C 1 196 ? 6.380 62.438 -8.338 1.00 22.88 196 ASP C CA 1
ATOM 7460 C C . ASP C 1 196 ? 7.310 63.601 -8.068 1.00 23.10 196 ASP C C 1
ATOM 7461 O O . ASP C 1 196 ? 6.962 64.482 -7.306 1.00 22.87 196 ASP C O 1
ATOM 7466 N N . ALA C 1 197 ? 8.489 63.610 -8.685 1.00 24.52 197 ALA C N 1
ATOM 7467 C CA . ALA C 1 197 ? 9.392 64.752 -8.557 1.00 25.34 197 ALA C CA 1
ATOM 7468 C C . ALA C 1 197 ? 8.681 66.020 -9.009 1.00 25.85 197 ALA C C 1
ATOM 7469 O O . ALA C 1 197 ? 8.731 67.028 -8.307 1.00 26.34 197 ALA C O 1
ATOM 7479 N N . ILE C 1 199 ? 5.393 66.725 -9.222 1.00 24.90 199 ILE C N 1
ATOM 7480 C CA . ILE C 1 199 ? 4.293 67.055 -8.297 1.00 24.12 199 ILE C CA 1
ATOM 7481 C C . ILE C 1 199 ? 4.853 67.691 -7.020 1.00 23.81 199 ILE C C 1
ATOM 7482 O O . ILE C 1 199 ? 4.274 68.619 -6.459 1.00 23.80 199 ILE C O 1
ATOM 7487 N N . SER C 1 200 ? 5.988 67.172 -6.576 1.00 23.63 200 SER C N 1
ATOM 7488 C CA . SER C 1 200 ? 6.666 67.676 -5.397 1.00 23.80 200 SER C CA 1
ATOM 7489 C C . SER C 1 200 ? 7.247 69.077 -5.633 1.00 23.31 200 SER C C 1
ATOM 7490 O O . SER C 1 200 ? 7.258 69.905 -4.721 1.00 23.54 200 SER C O 1
ATOM 7493 N N . TYR C 1 201 ? 7.749 69.322 -6.841 1.00 22.93 201 TYR C N 1
ATOM 7494 C CA . TYR C 1 201 ? 8.191 70.660 -7.240 1.00 22.78 201 TYR C CA 1
ATOM 7495 C C . TYR C 1 201 ? 7.017 71.642 -7.182 1.00 22.26 201 TYR C C 1
ATOM 7496 O O . TYR C 1 201 ? 7.128 72.703 -6.591 1.00 22.61 201 TYR C O 1
ATOM 7505 N N . PHE C 1 202 ? 5.891 71.265 -7.778 1.00 21.95 202 PHE C N 1
ATOM 7506 C CA . PHE C 1 202 ? 4.697 72.112 -7.820 1.00 21.99 202 PHE C CA 1
ATOM 7507 C C . PHE C 1 202 ? 4.135 72.363 -6.436 1.00 21.77 202 PHE C C 1
ATOM 7508 O O . PHE C 1 202 ? 3.672 73.462 -6.139 1.00 22.85 202 PHE C O 1
ATOM 7516 N N . ASN C 1 203 ? 4.159 71.345 -5.585 1.00 20.96 203 ASN C N 1
ATOM 7517 C CA . ASN C 1 203 ? 3.710 71.526 -4.213 1.00 20.57 203 ASN C CA 1
ATOM 7518 C C . ASN C 1 203 ? 4.586 72.566 -3.515 1.00 20.42 203 ASN C C 1
ATOM 7519 O O . ASN C 1 203 ? 4.078 73.393 -2.754 1.00 20.75 203 ASN C O 1
ATOM 7524 N N . GLY C 1 204 ? 5.888 72.520 -3.781 1.00 19.94 204 GLY C N 1
ATOM 7525 C CA . GLY C 1 204 ? 6.838 73.443 -3.156 1.00 21.04 204 GLY C CA 1
ATOM 7526 C C . GLY C 1 204 ? 6.710 74.886 -3.645 1.00 22.03 204 GLY C C 1
ATOM 7527 O O . GLY C 1 204 ? 6.760 75.832 -2.858 1.00 22.86 204 GLY C O 1
ATOM 7528 N N . VAL C 1 205 ? 6.549 75.044 -4.953 1.00 22.23 205 VAL C N 1
ATOM 7529 C CA . VAL C 1 205 ? 6.252 76.339 -5.552 1.00 23.13 205 VAL C CA 1
ATOM 7530 C C . VAL C 1 205 ? 4.983 76.989 -4.930 1.00 24.03 205 VAL C C 1
ATOM 7531 O O . VAL C 1 205 ? 4.979 78.198 -4.683 1.00 25.20 205 VAL C O 1
ATOM 7535 N N . ALA C 1 206 ? 3.935 76.197 -4.669 1.00 23.56 206 ALA C N 1
ATOM 7536 C CA . ALA C 1 206 ? 2.713 76.702 -4.024 1.00 24.31 206 ALA C CA 1
ATOM 7537 C C . ALA C 1 206 ? 3.035 77.268 -2.631 1.00 25.14 206 ALA C C 1
ATOM 7538 O O . ALA C 1 206 ? 2.590 78.363 -2.270 1.00 26.90 206 ALA C O 1
ATOM 7540 N N . GLN C 1 207 ? 3.816 76.519 -1.859 1.00 24.55 207 GLN C N 1
ATOM 7541 C CA . GLN C 1 207 ? 4.270 76.963 -0.536 1.00 25.32 207 GLN C CA 1
ATOM 7542 C C . GLN C 1 207 ? 5.134 78.242 -0.590 1.00 25.95 207 GLN C C 1
ATOM 7543 O O . GLN C 1 207 ? 5.047 79.103 0.291 1.00 27.50 207 GLN C O 1
ATOM 7549 N N . LEU C 1 208 ? 5.961 78.354 -1.623 1.00 25.05 208 LEU C N 1
ATOM 7550 C CA . LEU C 1 208 ? 6.845 79.489 -1.780 1.00 25.54 208 LEU C CA 1
ATOM 7551 C C . LEU C 1 208 ? 6.102 80.807 -1.829 1.00 27.03 208 LEU C C 1
ATOM 7552 O O . LEU C 1 208 ? 6.625 81.810 -1.386 1.00 28.37 208 LEU C O 1
ATOM 7557 N N . ARG C 1 209 ? 4.882 80.802 -2.355 1.00 27.50 209 ARG C N 1
ATOM 7558 C CA . ARG C 1 209 ? 4.111 82.040 -2.566 1.00 29.45 209 ARG C CA 1
ATOM 7559 C C . ARG C 1 209 ? 3.775 82.822 -1.300 1.00 30.46 209 ARG C C 1
ATOM 7560 O O . ARG C 1 209 ? 3.547 84.026 -1.355 1.00 32.11 209 ARG C O 1
ATOM 7568 N N . GLN C 1 210 ? 3.701 82.134 -0.168 1.00 29.96 210 GLN C N 1
ATOM 7569 C CA . GLN C 1 210 ? 3.450 82.795 1.112 1.00 31.17 210 GLN C CA 1
ATOM 7570 C C . GLN C 1 210 ? 4.638 83.669 1.515 1.00 32.00 210 GLN C C 1
ATOM 7571 O O . GLN C 1 210 ? 4.474 84.655 2.235 1.00 34.04 210 GLN C O 1
ATOM 7577 N N . HIS C 1 211 ? 5.825 83.302 1.030 1.00 31.00 211 HIS C N 1
ATOM 7578 C CA . HIS C 1 211 ? 7.087 83.848 1.517 1.00 31.86 211 HIS C CA 1
ATOM 7579 C C . HIS C 1 211 ? 7.862 84.690 0.501 1.00 32.95 211 HIS C C 1
ATOM 7580 O O . HIS C 1 211 ? 9.005 85.049 0.764 1.00 34.09 211 HIS C O 1
ATOM 7587 N N . ILE C 1 212 ? 7.263 84.990 -0.654 1.00 33.34 212 ILE C N 1
ATOM 7588 C CA . ILE C 1 212 ? 7.868 85.910 -1.615 1.00 34.22 212 ILE C CA 1
ATOM 7589 C C . ILE C 1 212 ? 7.237 87.288 -1.420 1.00 37.15 212 ILE C C 1
ATOM 7590 O O . ILE C 1 212 ? 6.235 87.434 -0.693 1.00 37.61 212 ILE C O 1
ATOM 7595 N N . LYS C 1 213 ? 7.856 88.304 -2.026 1.00 39.38 213 LYS C N 1
ATOM 7596 C CA . LYS C 1 213 ? 7.351 89.674 -1.929 1.00 42.49 213 LYS C CA 1
ATOM 7597 C C . LYS C 1 213 ? 6.127 89.840 -2.818 1.00 43.03 213 LYS C C 1
ATOM 7598 O O . LYS C 1 213 ? 5.951 89.112 -3.783 1.00 41.70 213 LYS C O 1
ATOM 7604 N N . LYS C 1 214 ? 5.283 90.809 -2.497 1.00 45.85 214 LYS C N 1
ATOM 7605 C CA . LYS C 1 214 ? 4.006 90.965 -3.192 1.00 47.10 214 LYS C CA 1
ATOM 7606 C C . LYS C 1 214 ? 4.152 91.417 -4.647 1.00 46.99 214 LYS C C 1
ATOM 7607 O O . LYS C 1 214 ? 3.219 91.280 -5.432 1.00 47.33 214 LYS C O 1
ATOM 7613 N N . ASP C 1 215 ? 5.327 91.932 -4.996 1.00 46.92 215 ASP C N 1
ATOM 7614 C CA . ASP C 1 215 ? 5.618 92.416 -6.347 1.00 47.29 215 ASP C CA 1
ATOM 7615 C C . ASP C 1 215 ? 6.229 91.335 -7.245 1.00 44.43 215 ASP C C 1
ATOM 7616 O O . ASP C 1 215 ? 6.563 91.597 -8.415 1.00 45.03 215 ASP C O 1
ATOM 7621 N N . GLN C 1 216 ? 6.369 90.130 -6.687 1.00 41.42 216 GLN C N 1
ATOM 7622 C CA . GLN C 1 216 ? 7.036 89.010 -7.334 1.00 38.72 216 GLN C CA 1
ATOM 7623 C C . GLN C 1 216 ? 6.030 87.957 -7.791 1.00 37.36 216 GLN C C 1
ATOM 7624 O O . GLN C 1 216 ? 4.907 87.876 -7.294 1.00 37.46 216 GLN C O 1
ATOM 7630 N N . ARG C 1 217 ? 6.439 87.159 -8.768 1.00 36.37 217 ARG C N 1
ATOM 7631 C CA . ARG C 1 217 ? 5.580 86.142 -9.344 1.00 35.33 217 ARG C CA 1
ATOM 7632 C C . ARG C 1 217 ? 6.392 84.913 -9.702 1.00 34.03 217 ARG C C 1
ATOM 7633 O O . ARG C 1 217 ? 7.561 85.017 -10.064 1.00 33.72 217 ARG C O 1
ATOM 7641 N N . VAL C 1 218 ? 5.761 83.751 -9.529 1.00 33.49 218 VAL C N 1
ATOM 7642 C CA . VAL C 1 218 ? 6.229 82.473 -10.086 1.00 32.52 218 VAL C CA 1
ATOM 7643 C C . VAL C 1 218 ? 4.961 81.714 -10.583 1.00 32.59 218 VAL C C 1
ATOM 7644 O O . VAL C 1 218 ? 3.974 81.605 -9.856 1.00 32.48 218 VAL C O 1
ATOM 7648 N N . HIS C 1 219 ? 4.955 81.290 -11.846 1.00 32.97 219 HIS C N 1
ATOM 7649 C CA . HIS C 1 219 ? 3.819 80.552 -12.417 1.00 33.43 219 HIS C CA 1
ATOM 7650 C C . HIS C 1 219 ? 4.301 79.635 -13.548 1.00 32.53 219 HIS C C 1
ATOM 7651 O O . HIS C 1 219 ? 5.238 79.984 -14.272 1.00 33.41 219 HIS C O 1
ATOM 7658 N N . GLY C 1 220 ? 3.688 78.461 -13.682 1.00 31.06 220 GLY C N 1
ATOM 7659 C CA . GLY C 1 220 ? 4.079 77.521 -14.731 1.00 30.18 220 GLY C CA 1
ATOM 7660 C C . GLY C 1 220 ? 3.102 76.396 -15.040 1.00 29.36 220 GLY C C 1
ATOM 7661 O O . GLY C 1 220 ? 2.100 76.194 -14.333 1.00 28.81 220 GLY C O 1
ATOM 7662 N N . VAL C 1 221 ? 3.415 75.659 -16.108 1.00 28.74 221 VAL C N 1
ATOM 7663 C CA . VAL C 1 221 ? 2.603 74.526 -16.550 1.00 28.11 221 VAL C CA 1
ATOM 7664 C C . VAL C 1 221 ? 3.457 73.273 -16.780 1.00 27.60 221 VAL C C 1
ATOM 7665 O O . VAL C 1 221 ? 4.691 73.368 -16.894 1.00 27.25 221 VAL C O 1
ATOM 7669 N N . ILE C 1 222 ? 2.792 72.106 -16.807 1.00 27.23 222 ILE C N 1
ATOM 7670 C CA . ILE C 1 222 ? 3.449 70.819 -17.073 1.00 26.85 222 ILE C CA 1
ATOM 7671 C C . ILE C 1 222 ? 3.312 70.482 -18.552 1.00 28.50 222 ILE C C 1
ATOM 7672 O O . ILE C 1 222 ? 2.217 70.163 -19.024 1.00 29.89 222 ILE C O 1
ATOM 7677 N N . LEU C 1 223 ? 4.429 70.561 -19.278 1.00 28.89 223 LEU C N 1
ATOM 7678 C CA . LEU C 1 223 ? 4.449 70.300 -20.708 1.00 30.07 223 LEU C CA 1
ATOM 7679 C C . LEU C 1 223 ? 4.576 68.790 -21.007 1.00 30.67 223 LEU C C 1
ATOM 7680 O O . LEU C 1 223 ? 4.018 68.310 -21.991 1.00 32.26 223 LEU C O 1
ATOM 7685 N N . ASP C 1 224 ? 5.327 68.055 -20.182 1.00 30.02 224 ASP C N 1
ATOM 7686 C CA . ASP C 1 224 ? 5.400 66.582 -20.264 1.00 30.35 224 ASP C CA 1
ATOM 7687 C C . ASP C 1 224 ? 5.203 66.000 -18.867 1.00 28.95 224 ASP C C 1
ATOM 7688 O O . ASP C 1 224 ? 6.033 66.223 -17.995 1.00 27.99 224 ASP C O 1
ATOM 7693 N N . GLY C 1 225 ? 4.101 65.270 -18.666 1.00 29.17 225 GLY C N 1
ATOM 7694 C CA . GLY C 1 225 ? 3.790 64.600 -17.394 1.00 28.06 225 GLY C CA 1
ATOM 7695 C C . GLY C 1 225 ? 3.665 63.079 -17.494 1.00 29.00 225 GLY C C 1
ATOM 7696 O O . GLY C 1 225 ? 2.982 62.453 -16.679 1.00 28.55 225 GLY C O 1
ATOM 7697 N N . GLY C 1 226 ? 4.350 62.480 -18.470 1.00 30.40 226 GLY C N 1
ATOM 7698 C CA . GLY C 1 226 ? 4.332 61.032 -18.680 1.00 31.70 226 GLY C CA 1
ATOM 7699 C C . GLY C 1 226 ? 3.469 60.707 -19.877 1.00 33.55 226 GLY C C 1
ATOM 7700 O O . GLY C 1 226 ? 2.596 61.502 -20.218 1.00 34.26 226 GLY C O 1
ATOM 7701 N N . LYS C 1 227 ? 3.696 59.559 -20.520 1.00 35.20 227 LYS C N 1
ATOM 7702 C CA . LYS C 1 227 ? 2.899 59.189 -21.712 1.00 37.26 227 LYS C CA 1
ATOM 7703 C C . LYS C 1 227 ? 2.042 57.920 -21.568 1.00 37.05 227 LYS C C 1
ATOM 7704 O O . LYS C 1 227 ? 1.032 57.779 -22.256 1.00 38.23 227 LYS C O 1
ATOM 7710 N N . ALA C 1 228 ? 2.431 57.003 -20.690 1.00 35.57 228 ALA C N 1
ATOM 7711 C CA . ALA C 1 228 ? 1.710 55.731 -20.546 1.00 35.68 228 ALA C CA 1
ATOM 7712 C C . ALA C 1 228 ? 1.294 55.535 -19.094 1.00 33.35 228 ALA C C 1
ATOM 7713 O O . ALA C 1 228 ? 2.137 55.591 -18.198 1.00 31.59 228 ALA C O 1
ATOM 7715 N N . ALA C 1 229 ? 0.001 55.305 -18.864 1.00 32.83 229 ALA C N 1
ATOM 7716 C CA . ALA C 1 229 ? -0.519 55.186 -17.496 1.00 31.23 229 ALA C CA 1
ATOM 7717 C C . ALA C 1 229 ? 0.111 54.028 -16.737 1.00 31.09 229 ALA C C 1
ATOM 7718 O O . ALA C 1 229 ? 0.198 54.086 -15.511 1.00 29.94 229 ALA C O 1
ATOM 7720 N N . ASN C 1 230 ? 0.563 52.995 -17.465 1.00 32.48 230 ASN C N 1
ATOM 7721 C CA . ASN C 1 230 ? 1.169 51.770 -16.868 1.00 32.74 230 ASN C CA 1
ATOM 7722 C C . ASN C 1 230 ? 2.701 51.767 -16.646 1.00 31.73 230 ASN C C 1
ATOM 7723 O O . ASN C 1 230 ? 3.242 50.817 -16.094 1.00 32.44 230 ASN C O 1
ATOM 7728 N N . ILE C 1 231 ? 3.381 52.822 -17.076 1.00 30.54 231 ILE C N 1
ATOM 7729 C CA . ILE C 1 231 ? 4.823 52.967 -16.921 1.00 30.27 231 ILE C CA 1
ATOM 7730 C C . ILE C 1 231 ? 5.103 54.161 -15.997 1.00 28.28 231 ILE C C 1
ATOM 7731 O O . ILE C 1 231 ? 4.513 55.233 -16.159 1.00 27.46 231 ILE C O 1
ATOM 7736 N N . ILE C 1 232 ? 5.996 53.975 -15.028 1.00 27.76 232 ILE C N 1
ATOM 7737 C CA . ILE C 1 232 ? 6.417 55.067 -14.159 1.00 25.93 232 ILE C CA 1
ATOM 7738 C C . ILE C 1 232 ? 7.267 56.012 -15.011 1.00 26.81 232 ILE C C 1
ATOM 7739 O O . ILE C 1 232 ? 8.240 55.570 -15.637 1.00 28.23 232 ILE C O 1
ATOM 7744 N N . PRO C 1 233 ? 6.887 57.309 -15.086 1.00 26.37 233 PRO C N 1
ATOM 7745 C CA . PRO C 1 233 ? 7.622 58.226 -15.982 1.00 26.74 233 PRO C CA 1
ATOM 7746 C C . PRO C 1 233 ? 9.097 58.404 -15.606 1.00 27.24 233 PRO C C 1
ATOM 7747 O O . PRO C 1 233 ? 9.415 58.680 -14.448 1.00 25.79 233 PRO C O 1
ATOM 7751 N N . ASP C 1 234 ? 9.990 58.248 -16.583 1.00 29.33 234 ASP C N 1
ATOM 7752 C CA . ASP C 1 234 ? 11.419 58.556 -16.363 1.00 30.05 234 ASP C CA 1
ATOM 7753 C C . ASP C 1 234 ? 11.792 59.999 -16.765 1.00 29.81 234 ASP C C 1
ATOM 7754 O O . ASP C 1 234 ? 12.961 60.387 -16.702 1.00 30.51 234 ASP C O 1
ATOM 7759 N N . TYR C 1 235 ? 10.799 60.798 -17.144 1.00 29.22 235 TYR C N 1
ATOM 7760 C CA . TYR C 1 235 ? 11.055 62.145 -17.622 1.00 29.26 235 TYR C CA 1
ATOM 7761 C C . TYR C 1 235 ? 9.803 62.995 -17.559 1.00 28.10 235 TYR C C 1
ATOM 7762 O O . TYR C 1 235 ? 8.730 62.576 -17.990 1.00 28.06 235 TYR C O 1
ATOM 7771 N N . THR C 1 236 ? 9.956 64.190 -16.996 1.00 27.53 236 THR C N 1
ATOM 7772 C CA . THR C 1 236 ? 8.906 65.202 -16.984 1.00 26.76 236 THR C CA 1
ATOM 7773 C C . THR C 1 236 ? 9.526 66.574 -17.260 1.00 27.11 236 THR C C 1
ATOM 7774 O O . THR C 1 236 ? 10.711 66.789 -17.024 1.00 27.05 236 THR C O 1
ATOM 7778 N N . HIS C 1 237 ? 8.706 67.487 -17.777 1.00 27.86 237 HIS C N 1
ATOM 7779 C CA . HIS C 1 237 ? 9.151 68.806 -18.243 1.00 28.67 237 HIS C CA 1
ATOM 7780 C C . HIS C 1 237 ? 8.076 69.864 -17.948 1.00 28.76 237 HIS C C 1
ATOM 7781 O O . HIS C 1 237 ? 6.921 69.716 -18.374 1.00 29.28 237 HIS C O 1
ATOM 7788 N N . ALA C 1 238 ? 8.457 70.914 -17.211 1.00 28.70 238 ALA C N 1
ATOM 7789 C CA . ALA C 1 238 ? 7.590 72.088 -16.978 1.00 28.54 238 ALA C CA 1
ATOM 7790 C C . ALA C 1 238 ? 8.257 73.366 -17.521 1.00 29.64 238 ALA C C 1
ATOM 7791 O O . ALA C 1 238 ? 9.484 73.450 -17.641 1.00 29.72 238 ALA C O 1
ATOM 7793 N N . ARG C 1 239 ? 7.434 74.350 -17.866 1.00 30.63 239 ARG C N 1
ATOM 7794 C CA . ARG C 1 239 ? 7.923 75.684 -18.153 1.00 31.88 239 ARG C CA 1
ATOM 7795 C C . ARG C 1 239 ? 7.376 76.695 -17.151 1.00 31.72 239 ARG C C 1
ATOM 7796 O O . ARG C 1 239 ? 6.173 76.704 -16.877 1.00 31.48 239 ARG C O 1
ATOM 7804 N N . PHE C 1 240 ? 8.267 77.562 -16.655 1.00 32.27 240 PHE C N 1
ATOM 7805 C CA . PHE C 1 240 ? 7.944 78.566 -15.635 1.00 32.59 240 PHE C CA 1
ATOM 7806 C C . PHE C 1 240 ? 8.431 79.972 -15.979 1.00 33.83 240 PHE C C 1
ATOM 7807 O O . PHE C 1 240 ? 9.417 80.136 -16.684 1.00 34.30 240 PHE C O 1
ATOM 7815 N N . TYR C 1 241 ? 7.712 80.970 -15.461 1.00 34.58 241 TYR C N 1
ATOM 7816 C CA . TYR C 1 241 ? 8.189 82.358 -15.369 1.00 36.22 241 TYR C CA 1
ATOM 7817 C C . TYR C 1 241 ? 8.523 82.710 -13.915 1.00 35.34 241 TYR C C 1
ATOM 7818 O O . TYR C 1 241 ? 7.885 82.203 -12.980 1.00 34.17 241 TYR C O 1
ATOM 7827 N N . THR C 1 242 ? 9.515 83.584 -13.733 1.00 35.84 242 THR C N 1
ATOM 7828 C CA . THR C 1 242 ? 9.723 84.277 -12.457 1.00 35.59 242 THR C CA 1
ATOM 7829 C C . THR C 1 242 ? 9.902 85.771 -12.736 1.00 37.29 242 THR C C 1
ATOM 7830 O O . THR C 1 242 ? 10.440 86.147 -13.768 1.00 38.10 242 THR C O 1
ATOM 7834 N N . ARG C 1 243 ? 9.403 86.605 -11.822 1.00 38.00 243 ARG C N 1
ATOM 7835 C CA . ARG C 1 243 ? 9.341 88.062 -11.999 1.00 39.93 243 ARG C CA 1
ATOM 7836 C C . ARG C 1 243 ? 9.602 88.755 -10.664 1.00 40.90 243 ARG C C 1
ATOM 7837 O O . ARG C 1 243 ? 9.084 88.335 -9.632 1.00 39.83 243 ARG C O 1
ATOM 7845 N N . ALA C 1 244 ? 10.429 89.797 -10.690 1.00 43.04 244 ALA C N 1
ATOM 7846 C CA . ALA C 1 244 ? 10.687 90.631 -9.521 1.00 44.56 244 ALA C CA 1
ATOM 7847 C C . ALA C 1 244 ? 10.777 92.063 -10.007 1.00 48.07 244 ALA C C 1
ATOM 7848 O O . ALA C 1 244 ? 10.510 92.342 -11.177 1.00 48.75 244 ALA C O 1
ATOM 7858 N N . THR C 1 246 ? 13.613 94.011 -9.539 1.00 51.99 246 THR C N 1
ATOM 7859 C CA . THR C 1 246 ? 14.990 94.217 -9.970 1.00 52.10 246 THR C CA 1
ATOM 7860 C C . THR C 1 246 ? 15.589 92.868 -10.365 1.00 49.36 246 THR C C 1
ATOM 7861 O O . THR C 1 246 ? 15.023 91.822 -10.056 1.00 47.19 246 THR C O 1
ATOM 7865 N N . ARG C 1 247 ? 16.722 92.904 -11.059 1.00 49.43 247 ARG C N 1
ATOM 7866 C CA . ARG C 1 247 ? 17.440 91.694 -11.457 1.00 47.27 247 ARG C CA 1
ATOM 7867 C C . ARG C 1 247 ? 18.156 91.101 -10.237 1.00 46.37 247 ARG C C 1
ATOM 7868 O O . ARG C 1 247 ? 18.258 89.889 -10.121 1.00 44.52 247 ARG C O 1
ATOM 7876 N N . LYS C 1 248 ? 18.618 91.947 -9.316 1.00 47.82 248 LYS C N 1
ATOM 7877 C CA . LYS C 1 248 ? 19.261 91.472 -8.081 1.00 47.56 248 LYS C CA 1
ATOM 7878 C C . LYS C 1 248 ? 18.300 90.613 -7.231 1.00 44.75 248 LYS C C 1
ATOM 7879 O O . LYS C 1 248 ? 18.714 89.599 -6.659 1.00 42.97 248 LYS C O 1
ATOM 7885 N N . GLU C 1 249 ? 17.032 91.042 -7.176 1.00 43.96 249 GLU C N 1
ATOM 7886 C CA . GLU C 1 249 ? 15.941 90.370 -6.446 1.00 41.91 249 GLU C CA 1
ATOM 7887 C C . GLU C 1 249 ? 15.473 89.084 -7.122 1.00 38.93 249 GLU C C 1
ATOM 7888 O O . GLU C 1 249 ? 15.131 88.103 -6.459 1.00 36.64 249 GLU C O 1
ATOM 7894 N N . LEU C 1 250 ? 15.399 89.125 -8.450 1.00 38.48 250 LEU C N 1
ATOM 7895 C CA . LEU C 1 250 ? 14.938 87.984 -9.246 1.00 36.18 250 LEU C CA 1
ATOM 7896 C C . LEU C 1 250 ? 15.934 86.842 -9.239 1.00 35.15 250 LEU C C 1
ATOM 7897 O O . LEU C 1 250 ? 15.539 85.692 -9.340 1.00 33.64 250 LEU C O 1
ATOM 7902 N N . ASP C 1 251 ? 17.226 87.150 -9.163 1.00 36.64 251 ASP C N 1
ATOM 7903 C CA . ASP C 1 251 ? 18.241 86.098 -9.089 1.00 36.44 251 ASP C CA 1
ATOM 7904 C C . ASP C 1 251 ? 18.026 85.282 -7.818 1.00 35.72 251 ASP C C 1
ATOM 7905 O O . ASP C 1 251 ? 18.081 84.046 -7.878 1.00 35.26 251 ASP C O 1
ATOM 7910 N N . ILE C 1 252 ? 17.765 85.969 -6.695 1.00 36.26 252 ILE C N 1
ATOM 7911 C CA . ILE C 1 252 ? 17.376 85.320 -5.431 1.00 35.50 252 ILE C CA 1
ATOM 7912 C C . ILE C 1 252 ? 16.094 84.469 -5.566 1.00 33.59 252 ILE C C 1
ATOM 7913 O O . ILE C 1 252 ? 16.081 83.318 -5.134 1.00 32.72 252 ILE C O 1
ATOM 7918 N N . LEU C 1 253 ? 15.024 85.036 -6.136 1.00 33.50 253 LEU C N 1
ATOM 7919 C CA . LEU C 1 253 ? 13.739 84.312 -6.308 1.00 31.83 253 LEU C CA 1
ATOM 7920 C C . LEU C 1 253 ? 13.892 83.090 -7.171 1.00 31.06 253 LEU C C 1
ATOM 7921 O O . LEU C 1 253 ? 13.303 82.058 -6.865 1.00 30.26 253 LEU C O 1
ATOM 7926 N N . THR C 1 254 ? 14.644 83.209 -8.266 1.00 32.04 254 THR C N 1
ATOM 7927 C CA . THR C 1 254 ? 14.834 82.085 -9.193 1.00 31.61 254 THR C CA 1
ATOM 7928 C C . THR C 1 254 ? 15.648 80.951 -8.564 1.00 31.11 254 THR C C 1
ATOM 7929 O O . THR C 1 254 ? 15.442 79.792 -8.884 1.00 30.17 254 THR C O 1
ATOM 7933 N N . GLU C 1 255 ? 16.558 81.297 -7.662 1.00 32.24 255 GLU C N 1
ATOM 7934 C CA . GLU 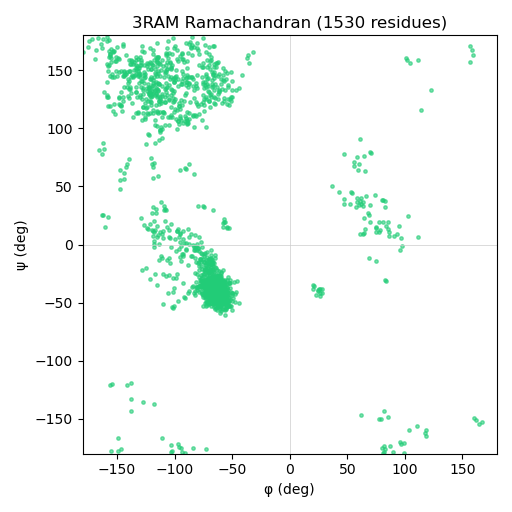C 1 255 ? 17.391 80.315 -6.993 1.00 32.33 255 GLU C CA 1
ATOM 7935 C C . GLU C 1 255 ? 16.584 79.579 -5.933 1.00 31.33 255 GLU C C 1
ATOM 7936 O O . GLU C 1 255 ? 16.793 78.391 -5.708 1.00 30.91 255 GLU C O 1
ATOM 7942 N N . LYS C 1 256 ? 15.668 80.282 -5.273 1.00 31.51 256 LYS C N 1
ATOM 7943 C CA . LYS C 1 256 ? 14.703 79.627 -4.377 1.00 30.86 256 LYS C CA 1
ATOM 7944 C C . LYS C 1 256 ? 13.920 78.553 -5.135 1.00 29.08 256 LYS C C 1
ATOM 7945 O O . LYS C 1 256 ? 13.773 77.441 -4.643 1.00 28.56 256 LYS C O 1
ATOM 7951 N N . VAL C 1 257 ? 13.441 78.895 -6.333 1.00 28.55 257 VAL C N 1
ATOM 7952 C CA . VAL C 1 257 ? 12.727 77.955 -7.188 1.00 27.05 257 VAL C CA 1
ATOM 7953 C C . VAL C 1 257 ? 13.668 76.828 -7.670 1.00 26.81 257 VAL C C 1
ATOM 7954 O O . VAL C 1 257 ? 13.261 75.679 -7.795 1.00 25.84 257 VAL C O 1
ATOM 7958 N N . ASN C 1 258 ? 14.933 77.155 -7.914 1.00 28.03 258 ASN C N 1
ATOM 7959 C CA . ASN C 1 258 ? 15.970 76.142 -8.196 1.00 28.16 258 ASN C CA 1
ATOM 7960 C C . ASN C 1 258 ? 16.090 75.119 -7.068 1.00 27.74 258 ASN C C 1
ATOM 7961 O O . ASN C 1 258 ? 16.167 73.915 -7.323 1.00 27.43 258 ASN C O 1
ATOM 7966 N N . GLN C 1 259 ? 16.116 75.604 -5.827 1.00 27.80 259 GLN C N 1
ATOM 7967 C CA . GLN C 1 259 ? 16.221 74.720 -4.679 1.00 27.44 259 GLN C CA 1
ATOM 7968 C C . GLN C 1 259 ? 14.938 73.907 -4.465 1.00 26.16 259 GLN C C 1
ATOM 7969 O O . GLN C 1 259 ? 14.991 72.795 -3.931 1.00 26.43 259 GLN C O 1
ATOM 7975 N N . ILE C 1 260 ? 13.789 74.438 -4.876 1.00 25.37 260 ILE C N 1
ATOM 7976 C CA . ILE C 1 260 ? 12.535 73.685 -4.754 1.00 24.11 260 ILE C CA 1
ATOM 7977 C C . ILE C 1 260 ? 12.592 72.490 -5.705 1.00 24.01 260 ILE C C 1
ATOM 7978 O O . ILE C 1 260 ? 12.267 71.366 -5.309 1.00 23.91 260 ILE C O 1
ATOM 7983 N N . ALA C 1 261 ? 13.045 72.730 -6.939 1.00 24.45 261 ALA C N 1
ATOM 7984 C CA . ALA C 1 261 ? 13.279 71.651 -7.904 1.00 24.64 261 ALA C CA 1
ATOM 7985 C C . ALA C 1 261 ? 14.296 70.661 -7.352 1.00 25.23 261 ALA C C 1
ATOM 7986 O O . ALA C 1 261 ? 14.056 69.463 -7.348 1.00 25.14 261 ALA C O 1
ATOM 7988 N N . ARG C 1 262 ? 15.423 71.173 -6.872 1.00 26.49 262 ARG C N 1
ATOM 7989 C CA . ARG C 1 262 ? 16.499 70.343 -6.338 1.00 27.62 262 ARG C CA 1
ATOM 7990 C C . ARG C 1 262 ? 16.017 69.451 -5.202 1.00 27.33 262 ARG C C 1
ATOM 7991 O O . ARG C 1 262 ? 16.335 68.254 -5.163 1.00 28.45 262 ARG C O 1
ATOM 7999 N N . GLY C 1 263 ? 15.255 70.032 -4.281 1.00 26.63 263 GLY C N 1
ATOM 8000 C CA . GLY C 1 263 ? 14.666 69.271 -3.178 1.00 26.24 263 GLY C CA 1
ATOM 8001 C C . GLY C 1 263 ? 13.732 68.169 -3.655 1.00 25.43 263 GLY C C 1
ATOM 8002 O O . GLY C 1 263 ? 13.766 67.054 -3.131 1.00 26.05 263 GLY C O 1
ATOM 8003 N N . ALA C 1 264 ? 12.897 68.479 -4.649 1.00 24.31 264 ALA C N 1
ATOM 8004 C CA . ALA C 1 264 ? 12.035 67.482 -5.276 1.00 23.25 264 ALA C CA 1
ATOM 8005 C C . ALA C 1 264 ? 12.839 66.309 -5.857 1.00 23.78 264 ALA C C 1
ATOM 8006 O O . ALA C 1 264 ? 12.452 65.143 -5.695 1.00 23.91 264 ALA C O 1
ATOM 8008 N N . ALA C 1 265 ? 13.958 66.602 -6.519 1.00 24.30 265 ALA C N 1
ATOM 8009 C CA . ALA C 1 265 ? 14.793 65.544 -7.103 1.00 24.96 265 ALA C CA 1
ATOM 8010 C C . ALA C 1 265 ? 15.393 64.669 -5.994 1.00 25.58 265 ALA C C 1
ATOM 8011 O O . ALA C 1 265 ? 15.455 63.438 -6.120 1.00 25.81 265 ALA C O 1
ATOM 8013 N N . ILE C 1 266 ? 15.815 65.297 -4.898 1.00 25.60 266 ILE C N 1
ATOM 8014 C CA . ILE C 1 266 ? 16.393 64.546 -3.785 1.00 26.40 266 ILE C CA 1
ATOM 8015 C C . ILE C 1 266 ? 15.356 63.642 -3.126 1.00 26.16 266 ILE C C 1
ATOM 8016 O O . ILE C 1 266 ? 15.667 62.499 -2.783 1.00 27.14 266 ILE C O 1
ATOM 8021 N N . GLN C 1 267 ? 14.123 64.141 -2.980 1.00 25.09 267 GLN C N 1
ATOM 8022 C CA . GLN C 1 267 ? 13.030 63.363 -2.367 1.00 24.69 267 GLN C CA 1
ATOM 8023 C C . GLN C 1 267 ? 12.758 62.071 -3.132 1.00 25.12 267 GLN C C 1
ATOM 8024 O O . GLN C 1 267 ? 12.522 61.022 -2.528 1.00 25.88 267 GLN C O 1
ATOM 8030 N N . THR C 1 268 ? 12.803 62.163 -4.460 1.00 25.28 268 THR C N 1
ATOM 8031 C CA . THR C 1 268 ? 12.406 61.070 -5.335 1.00 25.66 268 THR C CA 1
ATOM 8032 C C . THR C 1 268 ? 13.565 60.228 -5.872 1.00 27.18 268 THR C C 1
ATOM 8033 O O . THR C 1 268 ? 13.328 59.228 -6.528 1.00 28.12 268 THR C O 1
ATOM 8037 N N . GLY C 1 269 ? 14.808 60.617 -5.607 1.00 28.10 269 GLY C N 1
ATOM 8038 C CA . GLY C 1 269 ? 15.960 59.911 -6.164 1.00 29.81 269 GLY C CA 1
ATOM 8039 C C . GLY C 1 269 ? 16.207 60.183 -7.642 1.00 30.48 269 GLY C C 1
ATOM 8040 O O . GLY C 1 269 ? 17.027 59.510 -8.271 1.00 32.13 269 GLY C O 1
ATOM 8041 N N . CYS C 1 270 ? 15.505 61.173 -8.193 1.00 29.85 270 CYS C N 1
ATOM 8042 C CA . CYS C 1 270 ? 15.670 61.593 -9.584 1.00 30.42 270 CYS C CA 1
ATOM 8043 C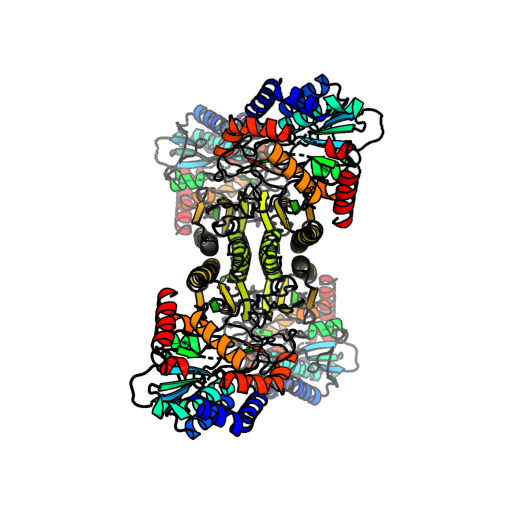 C . CYS C 1 270 ? 16.810 62.586 -9.718 1.00 32.01 270 CYS C C 1
ATOM 8044 O O . CYS C 1 270 ? 17.372 63.083 -8.726 1.00 32.49 270 CYS C O 1
ATOM 8047 N N . ASP C 1 271 ? 17.128 62.880 -10.973 1.00 33.43 271 ASP C N 1
ATOM 8048 C CA . ASP C 1 271 ? 18.025 63.959 -11.317 1.00 34.77 271 ASP C CA 1
ATOM 8049 C C . ASP C 1 271 ? 17.202 65.119 -11.877 1.00 33.25 271 ASP C C 1
ATOM 8050 O O . ASP C 1 271 ? 15.990 65.010 -12.051 1.00 31.66 271 ASP C O 1
ATOM 8055 N N . TYR C 1 272 ? 17.848 66.243 -12.148 1.00 33.57 272 TYR C N 1
ATOM 8056 C CA . TYR C 1 272 ? 17.090 67.374 -12.634 1.00 32.60 272 TYR C CA 1
ATOM 8057 C C . TYR C 1 272 ? 17.915 68.367 -13.417 1.00 33.95 272 TYR C C 1
ATOM 8058 O O . TYR C 1 272 ? 19.144 68.456 -13.266 1.00 35.00 272 TYR C O 1
ATOM 8067 N N . GLU C 1 273 ? 17.197 69.079 -14.284 1.00 33.95 273 GLU C N 1
ATOM 8068 C CA . GLU C 1 273 ? 17.699 70.259 -14.972 1.00 35.17 273 GLU C CA 1
ATOM 8069 C C . GLU C 1 273 ? 16.799 71.441 -14.606 1.00 33.89 273 GLU C C 1
ATOM 8070 O O . GLU C 1 273 ? 15.583 71.292 -14.454 1.00 32.63 273 GLU C O 1
ATOM 8076 N N . PHE C 1 274 ? 17.411 72.610 -14.448 1.00 34.32 274 PHE C N 1
ATOM 8077 C CA . PHE C 1 274 ? 16.683 73.829 -14.134 1.00 33.43 274 PHE C CA 1
ATOM 8078 C C . PHE C 1 274 ? 17.479 75.009 -14.648 1.00 34.90 274 PHE C C 1
ATOM 8079 O O . PHE C 1 274 ? 18.588 75.272 -14.172 1.00 36.07 274 PHE C O 1
ATOM 8087 N N . GLY C 1 275 ? 16.920 75.718 -15.621 1.00 35.21 275 GLY C N 1
ATOM 8088 C CA . GLY C 1 275 ? 17.601 76.872 -16.184 1.00 36.51 275 GLY C CA 1
ATOM 8089 C C . GLY C 1 275 ? 16.792 77.638 -17.210 1.00 36.71 275 GLY C C 1
ATOM 8090 O O . GLY C 1 275 ? 15.754 77.177 -17.666 1.00 36.26 275 GLY C O 1
ATOM 8091 N N . PRO C 1 276 ? 17.283 78.817 -17.593 1.00 37.82 276 PRO C N 1
ATOM 8092 C CA . PRO C 1 276 ? 16.569 79.672 -18.523 1.00 38.07 276 PRO C CA 1
ATOM 8093 C C . PRO C 1 276 ? 16.572 79.143 -19.962 1.00 38.37 276 PRO C C 1
ATOM 8094 O O . PRO C 1 276 ? 17.564 78.582 -20.411 1.00 38.85 276 PRO C O 1
ATOM 8098 N N . ILE C 1 277 ? 15.451 79.322 -20.655 1.00 37.95 277 ILE C N 1
ATOM 8099 C CA . ILE C 1 277 ? 15.338 79.027 -22.087 1.00 38.96 277 ILE C CA 1
ATOM 8100 C C . ILE C 1 277 ? 15.637 80.274 -22.943 1.00 40.52 277 ILE C C 1
ATOM 8101 O O . ILE C 1 277 ? 15.748 80.176 -24.157 1.00 41.60 277 ILE C O 1
ATOM 8106 N N . GLN C 1 278 ? 15.736 81.435 -22.301 1.00 40.40 278 GLN C N 1
ATOM 8107 C CA . GLN C 1 278 ? 16.211 82.656 -22.934 1.00 42.53 278 GLN C CA 1
ATOM 8108 C C . GLN C 1 278 ? 17.047 83.428 -21.923 1.00 42.64 278 GLN C C 1
ATOM 8109 O O . GLN C 1 278 ? 16.936 83.187 -20.731 1.00 41.08 278 GLN C O 1
ATOM 8115 N N . ASN C 1 279 ? 17.851 84.382 -22.390 1.00 44.86 279 ASN C N 1
ATOM 8116 C CA . ASN C 1 279 ? 18.819 85.079 -21.525 1.00 45.09 279 ASN C CA 1
ATOM 8117 C C . ASN C 1 279 ? 18.247 85.684 -20.239 1.00 43.85 279 ASN C C 1
ATOM 8118 O O . ASN C 1 279 ? 18.752 85.400 -19.120 1.00 43.63 279 ASN C O 1
ATOM 8123 N N . GLY C 1 280 ? 17.204 86.498 -20.366 1.00 43.08 280 GLY C N 1
ATOM 8124 C CA . GLY C 1 280 ? 16.526 86.998 -19.162 1.00 41.30 280 GLY C CA 1
ATOM 8125 C C . GLY C 1 280 ? 16.501 88.500 -19.125 1.00 42.16 280 GLY C C 1
ATOM 8126 O O . GLY C 1 280 ? 17.529 89.148 -19.350 1.00 43.89 280 GLY C O 1
ATOM 8127 N N . VAL C 1 281 ? 15.321 89.039 -18.836 1.00 40.74 281 VAL C N 1
ATOM 8128 C CA . VAL C 1 281 ? 15.062 90.465 -18.965 1.00 42.05 281 VAL C CA 1
ATOM 8129 C C . VAL C 1 281 ? 15.328 91.186 -17.644 1.00 41.52 281 VAL C C 1
ATOM 8130 O O . VAL C 1 281 ? 15.127 90.627 -16.570 1.00 39.51 281 VAL C O 1
ATOM 8134 N N . ASN C 1 282 ? 15.803 92.426 -17.759 1.00 43.13 282 ASN C N 1
ATOM 8135 C CA . ASN C 1 282 ? 16.225 93.246 -16.632 1.00 43.33 282 ASN C CA 1
ATOM 8136 C C . ASN C 1 282 ? 15.357 94.496 -16.455 1.00 44.92 282 ASN C C 1
ATOM 8137 O O . ASN C 1 282 ? 14.726 94.973 -17.401 1.00 45.91 282 ASN C O 1
ATOM 8142 N N . GLU C 1 283 ? 15.345 95.026 -15.233 1.00 45.19 283 GLU C N 1
ATOM 8143 C CA . GLU C 1 283 ? 14.610 96.244 -14.924 1.00 47.16 283 GLU C CA 1
ATOM 8144 C C . GLU C 1 283 ? 15.205 97.436 -15.656 1.00 50.40 283 GLU C C 1
ATOM 8145 O O . GLU C 1 283 ? 16.410 97.500 -15.895 1.00 50.73 283 GLU C O 1
ATOM 8151 N N . PHE C 1 284 ? 14.348 98.385 -15.999 1.00 34.10 284 PHE C N 1
ATOM 8152 C CA . PHE C 1 284 ? 14.800 99.614 -16.639 1.00 32.83 284 PHE C CA 1
ATOM 8153 C C . PHE C 1 284 ? 15.519 100.472 -15.609 1.00 34.05 284 PHE C C 1
ATOM 8154 O O . PHE C 1 284 ? 15.062 100.598 -14.467 1.00 36.42 284 PHE C O 1
ATOM 8162 N N . ILE C 1 285 ? 16.659 101.022 -16.010 1.00 33.32 285 ILE C N 1
ATOM 8163 C CA . ILE C 1 285 ? 17.282 102.139 -15.307 1.00 34.62 285 ILE C CA 1
ATOM 8164 C C . ILE C 1 285 ? 17.049 103.376 -16.170 1.00 33.74 285 ILE C C 1
ATOM 8165 O O . ILE C 1 285 ? 17.613 103.495 -17.257 1.00 32.86 285 ILE C O 1
ATOM 8170 N N . LYS C 1 286 ? 16.200 104.280 -15.697 1.00 35.29 286 LYS C N 1
ATOM 8171 C CA . LYS C 1 286 ? 15.789 105.442 -16.482 1.00 34.82 286 LYS C CA 1
ATOM 8172 C C . LYS C 1 286 ? 16.746 106.598 -16.285 1.00 35.28 286 LYS C C 1
ATOM 8173 O O . LYS C 1 286 ? 17.271 106.806 -15.179 1.00 37.08 286 LYS C O 1
ATOM 8179 N N . THR C 1 287 ? 16.951 107.346 -17.370 1.00 34.02 287 THR C N 1
ATOM 8180 C CA . THR C 1 287 ? 17.726 108.583 -17.358 1.00 34.58 287 THR C CA 1
ATOM 8181 C C . THR C 1 287 ? 16.744 109.727 -17.650 1.00 35.37 287 THR C C 1
ATOM 8182 O O . THR C 1 287 ? 16.518 110.080 -18.811 1.00 34.90 287 THR C O 1
ATOM 8186 N N . PRO C 1 288 ? 16.144 110.300 -16.593 1.00 37.01 288 PRO C N 1
ATOM 8187 C CA . PRO C 1 288 ? 15.169 111.379 -16.709 1.00 38.36 288 PRO C CA 1
ATOM 8188 C C . PRO C 1 288 ? 15.566 112.549 -17.608 1.00 38.60 288 PRO C C 1
ATOM 8189 O O . PRO C 1 288 ? 14.683 113.170 -18.187 1.00 39.61 288 PRO C O 1
ATOM 8193 N N . LYS C 1 289 ? 16.857 112.878 -17.688 1.00 38.53 289 LYS C N 1
ATOM 8194 C CA . LYS C 1 289 ? 17.316 113.974 -18.553 1.00 39.23 289 LYS C CA 1
ATOM 8195 C C . LYS C 1 289 ? 17.228 113.599 -20.027 1.00 37.32 289 LYS C C 1
ATOM 8196 O O . LYS C 1 289 ? 17.108 114.483 -20.872 1.00 38.18 289 LYS C O 1
ATOM 8202 N N . LEU C 1 290 ? 17.295 112.297 -20.326 1.00 35.27 290 LEU C N 1
ATOM 8203 C CA . LEU C 1 290 ? 17.078 111.778 -21.696 1.00 33.86 290 LEU C CA 1
ATOM 8204 C C . LEU C 1 290 ? 15.585 111.713 -22.040 1.00 34.47 290 LEU C C 1
ATOM 8205 O O . LEU C 1 290 ? 15.200 111.937 -23.195 1.00 34.82 290 LEU C O 1
ATOM 8210 N N . ASP C 1 291 ? 14.745 111.395 -21.052 1.00 35.30 291 ASP C N 1
ATOM 8211 C CA . ASP C 1 291 ? 13.300 111.405 -21.270 1.00 36.36 291 ASP C CA 1
ATOM 8212 C C . ASP C 1 291 ? 12.845 112.849 -21.492 1.00 38.77 291 ASP C C 1
ATOM 8213 O O . ASP C 1 291 ? 11.981 113.093 -22.331 1.00 39.77 291 ASP C O 1
ATOM 8218 N N . ASP C 1 292 ? 13.452 113.791 -20.759 1.00 40.36 292 ASP C N 1
ATOM 8219 C CA . ASP C 1 292 ? 13.209 115.238 -20.915 1.00 42.94 292 ASP C CA 1
ATOM 8220 C C . ASP C 1 292 ? 13.481 115.721 -22.335 1.00 43.08 292 ASP C C 1
ATOM 8221 O O . ASP C 1 292 ? 12.738 116.552 -22.867 1.00 44.79 292 ASP C O 1
ATOM 8226 N N . LEU C 1 293 ? 14.568 115.208 -22.920 1.00 41.63 293 LEU C N 1
ATOM 8227 C CA . LEU C 1 293 ? 14.968 115.510 -24.301 1.00 41.89 293 LEU C CA 1
ATOM 8228 C C . LEU C 1 293 ? 13.879 115.003 -25.254 1.00 42.06 293 LEU C C 1
ATOM 8229 O O . LEU C 1 293 ? 13.451 115.718 -26.170 1.00 43.87 293 LEU C O 1
ATOM 8234 N N . PHE C 1 294 ? 13.414 113.779 -25.003 1.00 40.72 294 PHE C N 1
ATOM 8235 C CA . PHE C 1 294 ? 12.278 113.195 -25.729 1.00 41.16 294 PHE C CA 1
ATOM 8236 C C . PHE C 1 294 ? 11.016 114.067 -25.671 1.00 43.84 294 PHE C C 1
ATOM 8237 O O . PHE C 1 294 ? 10.443 114.393 -26.707 1.00 45.20 294 PHE C O 1
ATOM 8245 N N . ALA C 1 295 ? 10.588 114.414 -24.456 1.00 44.99 295 ALA C N 1
ATOM 8246 C CA . ALA C 1 295 ? 9.404 115.264 -24.236 1.00 48.10 295 ALA C CA 1
ATOM 8247 C C . ALA C 1 295 ? 9.517 116.616 -24.935 1.00 50.72 295 ALA C C 1
ATOM 8248 O O . ALA C 1 295 ? 8.508 117.149 -25.415 1.00 53.54 295 ALA C O 1
ATOM 8250 N N . LYS C 1 296 ? 10.732 117.171 -24.988 1.00 50.40 296 LYS C N 1
ATOM 8251 C CA . LYS C 1 296 ? 10.951 118.461 -25.651 1.00 53.18 296 LYS C CA 1
ATOM 8252 C C . LYS C 1 296 ? 10.680 118.351 -27.137 1.00 53.59 296 LYS C C 1
ATOM 8253 O O . LYS C 1 296 ? 9.999 119.194 -27.715 1.00 56.94 296 LYS C O 1
ATOM 8259 N N . TYR C 1 297 ? 11.224 117.316 -27.756 1.00 50.68 297 TYR C N 1
ATOM 8260 C CA . TYR C 1 297 ? 10.981 117.098 -29.166 1.00 51.35 297 TYR C CA 1
ATOM 8261 C C . TYR C 1 297 ? 9.583 116.514 -29.433 1.00 52.19 297 TYR C C 1
ATOM 8262 O O . TYR C 1 297 ? 8.979 116.806 -30.461 1.00 54.72 297 TYR C O 1
ATOM 8271 N N . ALA C 1 298 ? 9.056 115.719 -28.504 1.00 50.80 298 ALA C N 1
ATOM 8272 C CA . ALA C 1 298 ? 7.678 115.236 -28.596 1.00 52.19 298 ALA C CA 1
ATOM 8273 C C . ALA C 1 298 ? 6.706 116.410 -28.755 1.00 56.58 298 ALA C C 1
ATOM 8274 O O . ALA C 1 298 ? 5.782 116.359 -29.561 1.00 58.63 298 ALA C O 1
ATOM 8276 N N . GLU C 1 299 ? 6.937 117.474 -27.993 1.00 58.38 299 GLU C N 1
ATOM 8277 C CA . GLU C 1 299 ? 6.086 118.656 -28.047 1.00 63.18 299 GLU C CA 1
ATOM 8278 C C . GLU C 1 299 ? 6.364 119.525 -29.271 1.00 65.51 299 GLU C C 1
ATOM 8279 O O . GLU C 1 299 ? 5.439 120.112 -29.823 1.00 69.18 299 GLU C O 1
ATOM 8285 N N . GLU C 1 300 ? 7.623 119.601 -29.702 1.00 63.96 300 GLU C N 1
ATOM 8286 C CA . GLU C 1 300 ? 7.976 120.322 -30.941 1.00 66.58 300 GLU C CA 1
ATOM 8287 C C . GLU C 1 300 ? 7.307 119.695 -32.165 1.00 67.48 300 GLU C C 1
ATOM 8288 O O . GLU C 1 300 ? 6.940 120.402 -33.101 1.00 71.16 300 GLU C O 1
ATOM 8294 N N . VAL C 1 301 ? 7.150 118.370 -32.125 1.00 64.56 301 VAL C N 1
ATOM 8295 C CA . VAL C 1 301 ? 6.517 117.568 -33.191 1.00 65.25 301 VAL C CA 1
ATOM 8296 C C . VAL C 1 301 ? 4.965 117.445 -33.059 1.00 67.83 301 VAL C C 1
ATOM 8297 O O . VAL C 1 301 ? 4.318 116.724 -33.831 1.00 68.50 301 VAL C O 1
ATOM 8301 N N . GLY C 1 302 ? 4.380 118.167 -32.097 1.00 69.48 302 GLY C N 1
ATOM 8302 C CA . GLY C 1 302 ? 2.923 118.300 -31.982 1.00 72.99 302 GLY C CA 1
ATOM 8303 C C . GLY C 1 302 ? 2.235 117.375 -30.988 1.00 71.52 302 GLY C C 1
ATOM 8304 O O . GLY C 1 302 ? 1.014 117.448 -30.812 1.00 74.57 302 GLY C O 1
ATOM 8305 N N . GLU C 1 303 ? 3.006 116.512 -30.330 1.00 67.32 303 GLU C N 1
ATOM 8306 C CA . GLU C 1 303 ? 2.441 115.550 -29.377 1.00 66.05 303 GLU C CA 1
ATOM 8307 C C . GLU C 1 303 ? 2.250 116.139 -27.958 1.00 66.69 303 GLU C C 1
ATOM 8308 O O . GLU C 1 303 ? 3.043 116.967 -27.492 1.00 66.24 303 GLU C O 1
ATOM 8314 N N . ALA C 1 304 ? 1.168 115.720 -27.300 1.00 68.19 304 ALA C N 1
ATOM 8315 C CA . ALA C 1 304 ? 0.937 116.003 -25.882 1.00 68.60 304 ALA C CA 1
ATOM 8316 C C . ALA C 1 304 ? 1.555 114.879 -25.044 1.00 64.61 304 ALA C C 1
ATOM 8317 O O . ALA C 1 304 ? 1.046 113.746 -25.052 1.00 64.31 304 ALA C O 1
ATOM 8319 N N . VAL C 1 305 ? 2.650 115.193 -24.345 1.00 61.98 305 VAL C N 1
ATOM 8320 C CA . VAL C 1 305 ? 3.295 114.258 -23.419 1.00 58.51 305 VAL C CA 1
ATOM 8321 C C . VAL C 1 305 ? 2.541 114.280 -22.071 1.00 60.82 305 VAL C C 1
ATOM 8322 O O . VAL C 1 305 ? 2.566 115.278 -21.346 1.00 62.49 305 VAL C O 1
ATOM 8326 N N . ILE C 1 306 ? 1.860 113.169 -21.773 1.00 61.15 306 ILE C N 1
ATOM 8327 C CA . ILE C 1 306 ? 1.083 112.984 -20.547 1.00 63.59 306 ILE C CA 1
ATOM 8328 C C . ILE C 1 306 ? 1.944 112.380 -19.430 1.00 61.71 306 ILE C C 1
ATOM 8329 O O . ILE C 1 306 ? 2.780 111.507 -19.677 1.00 58.29 306 ILE C O 1
ATOM 8334 N N . ASP C 1 307 ? 1.743 112.869 -18.207 1.00 64.67 307 ASP C N 1
ATOM 8335 C CA . ASP C 1 307 ? 2.454 112.371 -17.022 1.00 64.11 307 ASP C CA 1
ATOM 8336 C C . ASP C 1 307 ? 1.457 111.660 -16.114 1.00 67.25 307 ASP C C 1
ATOM 8337 O O . ASP C 1 307 ? 0.699 112.302 -15.398 1.00 71.25 307 ASP C O 1
ATOM 8342 N N . ASP C 1 308 ? 1.454 110.334 -16.153 1.00 66.28 308 ASP C N 1
ATOM 8343 C CA . ASP C 1 308 ? 0.456 109.552 -15.434 1.00 69.61 308 ASP C CA 1
ATOM 8344 C C . ASP C 1 308 ? 1.049 108.179 -15.183 1.00 67.49 308 ASP C C 1
ATOM 8345 O O . ASP C 1 308 ? 2.030 107.805 -15.821 1.00 64.00 308 ASP C O 1
ATOM 8350 N N . ASP C 1 309 ? 0.467 107.441 -14.243 1.00 70.44 309 ASP C N 1
ATOM 8351 C CA . ASP C 1 309 ? 0.859 106.051 -13.979 1.00 69.40 309 ASP C CA 1
ATOM 8352 C C . ASP C 1 309 ? 0.352 105.178 -15.130 1.00 68.42 309 ASP C C 1
ATOM 8353 O O . ASP C 1 309 ? -0.840 104.832 -15.207 1.00 71.51 309 ASP C O 1
ATOM 8358 N N . PHE C 1 310 ? 1.270 104.851 -16.037 1.00 64.33 310 PHE C N 1
ATOM 8359 C CA . PHE C 1 310 ? 0.958 103.997 -17.185 1.00 63.37 310 PHE C CA 1
ATOM 8360 C C . PHE C 1 310 ? 1.359 102.540 -16.931 1.00 62.36 310 PHE C C 1
ATOM 8361 O O . PHE C 1 310 ? 1.355 101.725 -17.848 1.00 61.58 310 PHE C O 1
ATOM 8369 N N . GLY C 1 311 ? 1.688 102.217 -15.681 1.00 63.02 311 GLY C N 1
ATOM 8370 C CA . GLY C 1 311 ? 1.992 100.846 -15.297 1.00 62.87 311 GLY C CA 1
ATOM 8371 C C . GLY C 1 311 ? 3.396 100.390 -15.646 1.00 58.58 311 GLY C C 1
ATOM 8372 O O . GLY C 1 311 ? 4.230 101.166 -16.133 1.00 55.35 311 GLY C O 1
ATOM 8373 N N . TYR C 1 312 ? 3.642 99.110 -15.387 1.00 58.69 312 TYR C N 1
ATOM 8374 C CA . TYR C 1 312 ? 4.952 98.516 -15.593 1.00 55.47 312 TYR C CA 1
ATOM 8375 C C . TYR C 1 312 ? 4.993 97.736 -16.905 1.00 53.54 312 TYR C C 1
ATOM 8376 O O . TYR C 1 312 ? 4.006 97.130 -17.312 1.00 55.58 312 TYR C O 1
ATOM 8385 N N . GLY C 1 313 ? 6.141 97.793 -17.573 1.00 49.95 313 GLY C N 1
ATOM 8386 C CA . GLY C 1 313 ? 6.408 96.988 -18.754 1.00 48.12 313 GLY C CA 1
ATOM 8387 C C . GLY C 1 313 ? 7.325 95.822 -18.424 1.00 47.65 313 GLY C C 1
ATOM 8388 O O . GLY C 1 313 ? 7.627 95.556 -17.261 1.00 48.99 313 GLY C O 1
ATOM 8389 N N . SER C 1 314 ? 7.759 95.120 -19.464 1.00 46.13 314 SER C N 1
ATOM 8390 C CA . SER C 1 314 ? 8.641 93.966 -19.332 1.00 45.87 314 SER C CA 1
ATOM 8391 C C . SER C 1 314 ? 9.282 93.701 -20.701 1.00 43.37 314 SER C C 1
ATOM 8392 O O . SER C 1 314 ? 8.770 92.913 -21.505 1.00 44.58 314 SER C O 1
ATOM 8395 N N . THR C 1 315 ? 10.406 94.378 -20.943 1.00 40.52 315 THR C N 1
ATOM 8396 C CA . THR C 1 315 ? 11.047 94.453 -22.259 1.00 38.21 315 THR C CA 1
ATOM 8397 C C . THR C 1 315 ? 12.558 94.336 -22.078 1.00 36.68 315 THR C C 1
ATOM 8398 O O . THR C 1 315 ? 13.100 94.759 -21.046 1.00 36.32 315 THR C O 1
ATOM 8402 N N . ASP C 1 316 ? 13.231 93.760 -23.080 1.00 35.83 316 ASP C N 1
ATOM 8403 C CA . ASP C 1 316 ? 14.697 93.603 -23.042 1.00 34.67 316 ASP C CA 1
ATOM 8404 C C . ASP C 1 316 ? 15.448 94.920 -23.280 1.00 32.81 316 ASP C C 1
ATOM 8405 O O . ASP C 1 316 ? 16.664 94.989 -23.109 1.00 32.64 316 ASP C O 1
ATOM 8410 N N . THR C 1 317 ? 14.727 95.973 -23.647 1.00 32.13 317 THR C N 1
ATOM 8411 C CA . THR C 1 317 ? 15.327 97.300 -23.751 1.00 30.73 317 THR C CA 1
ATOM 8412 C C . THR C 1 317 ? 15.785 97.799 -22.379 1.00 30.91 317 THR C C 1
ATOM 8413 O O . THR C 1 317 ? 16.615 98.706 -22.294 1.00 30.77 317 THR C O 1
ATOM 8417 N N . GLY C 1 318 ? 15.250 97.214 -21.310 1.00 31.96 318 GLY C N 1
ATOM 8418 C CA . GLY C 1 318 ? 15.746 97.480 -19.959 1.00 32.41 318 GLY C CA 1
ATOM 8419 C C . GLY C 1 318 ? 17.182 97.019 -19.774 1.00 32.16 318 GLY C C 1
ATOM 8420 O O . GLY C 1 318 ? 17.959 97.690 -19.108 1.00 31.83 318 GLY C O 1
ATOM 8421 N N . ASN C 1 319 ? 17.526 95.873 -20.371 1.00 32.33 319 ASN C N 1
ATOM 8422 C CA . ASN C 1 319 ? 18.871 95.320 -20.289 1.00 32.73 319 ASN C CA 1
ATOM 8423 C C . ASN C 1 319 ? 19.861 96.288 -20.881 1.00 31.68 319 ASN C C 1
ATOM 8424 O O . ASN C 1 319 ? 20.997 96.370 -20.416 1.00 32.82 319 ASN C O 1
ATOM 8429 N N . VAL C 1 320 ? 19.435 96.989 -21.934 1.00 30.37 320 VAL C N 1
ATOM 8430 C CA . VAL C 1 320 ? 20.288 97.969 -22.622 1.00 29.59 320 VAL C CA 1
ATOM 8431 C C . VAL C 1 320 ? 20.508 99.155 -21.701 1.00 29.98 320 VAL C C 1
ATOM 8432 O O . VAL C 1 320 ? 21.605 99.718 -21.662 1.00 30.64 320 VAL C O 1
ATOM 8436 N N . SER C 1 321 ? 19.465 99.505 -20.945 1.00 30.19 321 SER C N 1
ATOM 8437 C CA . SER C 1 321 ? 19.480 100.662 -20.057 1.00 30.48 321 SER C CA 1
ATOM 8438 C C . SER C 1 321 ? 20.420 100.495 -18.862 1.00 32.04 321 SER C C 1
ATOM 8439 O O . SER C 1 321 ? 20.692 101.466 -18.156 1.00 33.23 321 SER C O 1
ATOM 8442 N N . HIS C 1 322 ? 20.902 99.278 -18.633 1.00 32.80 322 HIS C N 1
ATOM 8443 C CA . HIS C 1 322 ? 21.962 99.021 -17.642 1.00 34.92 322 HIS C CA 1
ATOM 8444 C C . HIS C 1 322 ? 23.364 99.386 -18.160 1.00 34.94 322 HIS C C 1
ATOM 8445 O O . HIS C 1 322 ? 24.305 99.532 -17.371 1.00 37.41 322 HIS C O 1
ATOM 8452 N N . VAL C 1 323 ? 23.500 99.505 -19.477 1.00 32.99 323 VAL C N 1
ATOM 8453 C CA . VAL C 1 323 ? 24.787 99.754 -20.112 1.00 33.04 323 VAL C CA 1
ATOM 8454 C C . VAL C 1 323 ? 24.908 101.227 -20.527 1.00 32.54 323 VAL C C 1
ATOM 8455 O O . VAL C 1 323 ? 25.867 101.908 -20.149 1.00 34.14 323 VAL C O 1
ATOM 8459 N N . VAL C 1 324 ? 23.924 101.709 -21.288 1.00 30.66 324 VAL C N 1
ATOM 8460 C CA . VAL C 1 324 ? 23.906 103.083 -21.783 1.00 30.08 324 VAL C CA 1
ATOM 8461 C C . VAL C 1 324 ? 22.569 103.793 -21.508 1.00 29.97 324 VAL C C 1
ATOM 8462 O O . VAL C 1 324 ? 21.533 103.135 -21.407 1.00 29.21 324 VAL C O 1
ATOM 8466 N N . PRO C 1 325 ? 22.584 105.146 -21.416 1.00 30.92 325 PRO C N 1
ATOM 8467 C CA . PRO C 1 325 ? 21.317 105.867 -21.340 1.00 30.94 325 PRO C CA 1
ATOM 8468 C C . PRO C 1 325 ? 20.364 105.440 -22.465 1.00 30.11 325 PRO C C 1
ATOM 8469 O O . PRO C 1 325 ? 20.722 105.509 -23.644 1.00 30.01 325 PRO C O 1
ATOM 8473 N N . THR C 1 326 ? 19.170 104.989 -22.082 1.00 29.97 326 THR C N 1
ATOM 8474 C CA . THR C 1 326 ? 18.219 104.399 -23.009 1.00 29.24 326 THR C CA 1
ATOM 8475 C C . THR C 1 326 ? 16.819 104.979 -22.734 1.00 30.10 326 THR C C 1
ATOM 8476 O O . THR C 1 326 ? 16.519 105.375 -21.594 1.00 30.87 326 THR C O 1
ATOM 8480 N N . ILE C 1 327 ? 15.994 105.056 -23.788 1.00 30.07 327 ILE C N 1
ATOM 8481 C CA . ILE C 1 327 ? 14.564 105.360 -23.660 1.00 30.92 327 ILE C CA 1
ATOM 8482 C C . ILE C 1 327 ? 13.662 104.235 -24.227 1.00 31.17 327 ILE C C 1
ATOM 8483 O O . ILE C 1 327 ? 14.049 103.472 -25.117 1.00 30.39 327 ILE C O 1
ATOM 8488 N N . HIS C 1 328 ? 12.472 104.137 -23.640 1.00 32.60 328 HIS C N 1
ATOM 8489 C CA . HIS C 1 328 ? 11.390 103.281 -24.096 1.00 33.66 328 HIS C CA 1
ATOM 8490 C C . HIS C 1 328 ? 10.085 104.080 -23.870 1.00 35.92 328 HIS C C 1
ATOM 8491 O O . HIS C 1 328 ? 9.256 103.722 -23.007 1.00 37.73 328 HIS C O 1
ATOM 8498 N N . PRO C 1 329 ? 9.910 105.190 -24.625 1.00 36.36 329 PRO C N 1
ATOM 8499 C CA . PRO C 1 329 ? 8.723 106.006 -24.511 1.00 38.67 329 PRO C CA 1
ATOM 8500 C C . PRO C 1 329 ? 7.621 105.462 -25.406 1.00 40.23 329 PRO C C 1
ATOM 8501 O O . PRO C 1 329 ? 7.885 104.591 -26.236 1.00 39.47 329 PRO C O 1
ATOM 8505 N N . HIS C 1 330 ? 6.407 105.982 -25.241 1.00 43.00 330 HIS C N 1
ATOM 8506 C CA . HIS C 1 330 ? 5.267 105.591 -26.072 1.00 45.27 330 HIS C CA 1
ATOM 8507 C C . HIS C 1 330 ? 4.807 106.767 -26.963 1.00 47.37 330 HIS C C 1
ATOM 8508 O O . HIS C 1 330 ? 4.906 107.935 -26.553 1.00 48.21 330 HIS C O 1
ATOM 8515 N N . ILE C 1 331 ? 4.358 106.461 -28.188 1.00 48.63 331 ILE C N 1
ATOM 8516 C CA . ILE C 1 331 ? 3.747 107.463 -29.090 1.00 51.25 331 ILE C CA 1
ATOM 8517 C C . ILE C 1 331 ? 2.274 107.098 -29.379 1.00 54.39 331 ILE C C 1
ATOM 8518 O O . ILE C 1 331 ? 1.951 105.953 -29.691 1.00 54.58 331 ILE C O 1
ATOM 8523 N N . LYS C 1 332 ? 1.391 108.083 -29.263 1.00 57.27 332 LYS C N 1
ATOM 8524 C CA . LYS C 1 332 ? -0.045 107.878 -29.443 1.00 61.20 332 LYS C CA 1
ATOM 8525 C C . LYS C 1 332 ? -0.345 107.422 -30.860 1.00 62.70 332 LYS C C 1
ATOM 8526 O O . LYS C 1 332 ? 0.053 108.086 -31.820 1.00 63.08 332 LYS C O 1
ATOM 8532 N N . ILE C 1 333 ? -1.030 106.283 -30.977 1.00 63.89 333 ILE C N 1
ATOM 8533 C CA . ILE C 1 333 ? -1.506 105.789 -32.265 1.00 66.16 333 ILE C CA 1
ATOM 8534 C C . ILE C 1 333 ? -3.032 105.654 -32.298 1.00 71.27 333 ILE C C 1
ATOM 8535 O O . ILE C 1 333 ? -3.579 105.042 -33.215 1.00 73.93 333 ILE C O 1
ATOM 8540 N N . GLY C 1 334 ? -3.726 106.224 -31.318 1.00 73.23 334 GLY C N 1
ATOM 8541 C CA . GLY C 1 334 ? -5.188 106.156 -31.310 1.00 78.76 334 GLY C CA 1
ATOM 8542 C C . GLY C 1 334 ? -5.802 106.517 -29.975 1.00 80.42 334 GLY C C 1
ATOM 8543 O O . GLY C 1 334 ? -5.199 107.248 -29.188 1.00 78.30 334 GLY C O 1
ATOM 8544 N N . SER C 1 335 ? -7.000 105.988 -29.722 1.00 84.78 335 SER C N 1
ATOM 8545 C CA . SER C 1 335 ? -7.744 106.261 -28.482 1.00 87.33 335 SER C CA 1
ATOM 8546 C C . SER C 1 335 ? -6.934 105.866 -27.229 1.00 83.28 335 SER C C 1
ATOM 8547 O O . SER C 1 335 ? -6.081 104.975 -27.279 1.00 79.54 335 SER C O 1
ATOM 8550 N N . ARG C 1 336 ? -7.200 106.551 -26.118 1.00 84.39 336 ARG C N 1
ATOM 8551 C CA . ARG C 1 336 ? -6.648 106.184 -24.807 1.00 81.84 336 ARG C CA 1
ATOM 8552 C C . ARG C 1 336 ? -7.195 104.814 -24.326 1.00 83.22 336 ARG C C 1
ATOM 8553 O O . ARG C 1 336 ? -6.565 104.131 -23.509 1.00 80.49 336 ARG C O 1
ATOM 8561 N N . ASN C 1 337 ? -8.363 104.427 -24.854 1.00 87.54 337 ASN C N 1
ATOM 8562 C CA . ASN C 1 337 ? -9.006 103.142 -24.559 1.00 89.84 337 ASN C CA 1
ATOM 8563 C C . ASN C 1 337 ? -8.384 101.955 -25.297 1.00 86.85 337 ASN C C 1
ATOM 8564 O O . ASN C 1 337 ? -8.874 100.829 -25.179 1.00 88.96 337 ASN C O 1
ATOM 8569 N N . LEU C 1 338 ? -7.326 102.212 -26.070 1.00 82.19 338 LEU C N 1
ATOM 8570 C CA . LEU C 1 338 ? -6.528 101.152 -26.682 1.00 78.91 338 LEU C CA 1
ATOM 8571 C C . LEU C 1 338 ? -5.760 100.353 -25.637 1.00 76.06 338 LEU C C 1
ATOM 8572 O O . LEU C 1 338 ? -5.147 100.925 -24.729 1.00 73.57 338 LEU C O 1
ATOM 8577 N N . VAL C 1 339 ? -5.798 99.029 -25.793 1.00 76.70 339 VAL C N 1
ATOM 8578 C CA . VAL C 1 339 ? -5.060 98.104 -24.941 1.00 74.45 339 VAL C CA 1
ATOM 8579 C C . VAL C 1 339 ? -4.046 97.381 -25.824 1.00 70.93 339 VAL C C 1
ATOM 8580 O O . VAL C 1 339 ? -4.366 96.997 -26.947 1.00 72.23 339 VAL C O 1
ATOM 8584 N N . GLY C 1 340 ? -2.826 97.208 -25.324 1.00 66.80 340 GLY C N 1
ATOM 8585 C CA . GLY C 1 340 ? -1.799 96.473 -26.050 1.00 63.77 340 GLY C CA 1
ATOM 8586 C C . GLY C 1 340 ? -2.137 95.001 -26.219 1.00 66.25 340 GLY C C 1
ATOM 8587 O O . GLY C 1 340 ? -2.903 94.441 -25.443 1.00 69.39 340 GLY C O 1
ATOM 8588 N N . HIS C 1 341 ? -1.559 94.383 -27.248 1.00 65.21 341 HIS C N 1
ATOM 8589 C CA . HIS C 1 341 ? -1.775 92.963 -27.565 1.00 67.66 341 HIS C CA 1
ATOM 8590 C C . HIS C 1 341 ? -3.244 92.603 -27.875 1.00 72.99 341 HIS C C 1
ATOM 8591 O O . HIS C 1 341 ? -3.708 91.518 -27.511 1.00 76.05 341 HIS C O 1
ATOM 8598 N N . THR C 1 342 ? -3.963 93.495 -28.559 1.00 74.56 342 THR C N 1
ATOM 8599 C CA . THR C 1 342 ? -5.353 93.225 -28.958 1.00 80.16 342 THR C CA 1
ATOM 8600 C C . THR C 1 342 ? -5.580 93.468 -30.450 1.00 81.60 342 THR C C 1
ATOM 8601 O O . THR C 1 342 ? -4.754 94.079 -31.124 1.00 78.13 342 THR C O 1
ATOM 8605 N N . HIS C 1 343 ? -6.715 92.981 -30.948 1.00 87.33 343 HIS C N 1
ATOM 8606 C CA . HIS C 1 343 ? -7.101 93.127 -32.360 1.00 90.07 343 HIS C CA 1
ATOM 8607 C C . HIS C 1 343 ? -7.265 94.597 -32.781 1.00 89.74 343 HIS C C 1
ATOM 8608 O O . HIS C 1 343 ? -6.919 94.968 -33.901 1.00 88.97 343 HIS C O 1
ATOM 8615 N N . ARG C 1 344 ? -7.804 95.424 -31.885 1.00 90.82 344 ARG C N 1
ATOM 8616 C CA . ARG C 1 344 ? -8.013 96.853 -32.160 1.00 90.99 344 ARG C CA 1
ATOM 8617 C C . ARG C 1 344 ? -6.671 97.591 -32.301 1.00 84.68 344 ARG C C 1
ATOM 8618 O O . ARG C 1 344 ? -6.582 98.585 -33.024 1.00 84.39 344 ARG C O 1
ATOM 8626 N N . PHE C 1 345 ? -5.636 97.076 -31.628 1.00 79.92 345 PHE C N 1
ATOM 8627 C CA . PHE C 1 345 ? -4.292 97.681 -31.612 1.00 74.21 345 PHE C CA 1
ATOM 8628 C C . PHE C 1 345 ? -3.535 97.429 -32.914 1.00 72.32 345 PHE C C 1
ATOM 8629 O O . PHE C 1 345 ? -2.859 98.327 -33.423 1.00 70.16 345 PHE C O 1
ATOM 8637 N N . ARG C 1 346 ? -3.635 96.200 -33.431 1.00 73.45 346 ARG C N 1
ATOM 8638 C CA . ARG C 1 346 ? -3.030 95.813 -34.720 1.00 72.39 346 ARG C CA 1
ATOM 8639 C C . ARG C 1 346 ? -3.555 96.688 -35.859 1.00 75.25 346 ARG C C 1
ATOM 8640 O O . ARG C 1 346 ? -2.786 97.145 -36.708 1.00 73.49 346 ARG C O 1
ATOM 8648 N N . GLU C 1 347 ? -4.870 96.914 -35.858 1.00 80.08 347 GLU C N 1
ATOM 8649 C CA . GLU C 1 347 ? -5.536 97.796 -36.831 1.00 83.68 347 GLU C CA 1
ATOM 8650 C C . GLU C 1 347 ? -5.054 99.238 -36.683 1.00 81.21 347 GLU C C 1
ATOM 8651 O O . GLU C 1 347 ? -4.926 99.956 -37.672 1.00 82.38 347 GLU C O 1
ATOM 8657 N N . ALA C 1 348 ? -4.779 99.649 -35.447 1.00 78.27 348 ALA C N 1
ATOM 8658 C CA . ALA C 1 348 ? -4.233 100.978 -35.178 1.00 75.86 348 ALA C CA 1
ATOM 8659 C C . ALA C 1 348 ? -2.739 101.121 -35.569 1.00 71.23 348 ALA C C 1
ATOM 8660 O O . ALA C 1 348 ? -2.306 102.218 -35.931 1.00 70.85 348 ALA C O 1
ATOM 8662 N N . ALA C 1 349 ? -1.962 100.033 -35.512 1.00 68.24 349 ALA C N 1
ATOM 8663 C CA . ALA C 1 349 ? -0.562 100.053 -35.972 1.00 64.15 349 ALA C CA 1
ATOM 8664 C C . ALA C 1 349 ? -0.423 100.233 -37.508 1.00 66.00 349 ALA C C 1
ATOM 8665 O O . ALA C 1 349 ? 0.672 100.535 -38.011 1.00 63.59 349 ALA C O 1
ATOM 8667 N N . ALA C 1 350 ? -1.531 100.040 -38.233 1.00 70.56 350 ALA C N 1
ATOM 8668 C CA . ALA C 1 350 ? -1.597 100.210 -39.694 1.00 73.46 350 ALA C CA 1
ATOM 8669 C C . ALA C 1 350 ? -2.578 101.311 -40.138 1.00 77.70 350 ALA C C 1
ATOM 8670 O O . ALA C 1 350 ? -2.881 101.434 -41.324 1.00 81.03 350 ALA C O 1
ATOM 8672 N N . SER C 1 351 ? -3.064 102.112 -39.194 1.00 77.73 351 SER C N 1
ATOM 8673 C CA . SER C 1 351 ? -3.983 103.214 -39.502 1.00 82.15 351 SER C CA 1
ATOM 8674 C C . SER C 1 351 ? -3.232 104.495 -39.878 1.00 81.06 351 SER C C 1
ATOM 8675 O O . SER C 1 351 ? -2.005 104.553 -39.784 1.00 76.84 351 SER C O 1
ATOM 8678 N N . VAL C 1 352 ? -3.978 105.519 -40.295 1.00 85.27 352 VAL C N 1
ATOM 8679 C CA . VAL C 1 352 ? -3.407 106.845 -40.571 1.00 84.95 352 VAL C CA 1
ATOM 8680 C C . VAL C 1 352 ? -2.726 107.403 -39.316 1.00 80.45 352 VAL C C 1
ATOM 8681 O O . VAL C 1 352 ? -1.629 107.962 -39.390 1.00 77.51 352 VAL C O 1
ATOM 8685 N N . HIS C 1 353 ? -3.395 107.253 -38.172 1.00 80.33 353 HIS C N 1
ATOM 8686 C CA . HIS C 1 353 ? -2.872 107.713 -36.884 1.00 76.66 353 HIS C CA 1
ATOM 8687 C C . HIS C 1 353 ? -1.558 107.000 -36.528 1.00 70.86 353 HIS C C 1
ATOM 8688 O O . HIS C 1 353 ? -0.635 107.626 -36.008 1.00 67.90 353 HIS C O 1
ATOM 8695 N N . GLY C 1 354 ? -1.478 105.698 -36.807 1.00 69.72 354 GLY C N 1
ATOM 8696 C CA . GLY C 1 354 ? -0.257 104.923 -36.571 1.00 64.65 354 GLY C CA 1
ATOM 8697 C C . GLY C 1 354 ? 0.859 105.337 -37.504 1.00 63.13 354 GLY C C 1
ATOM 8698 O O . GLY C 1 354 ? 2.015 105.324 -37.118 1.00 59.06 354 GLY C O 1
ATOM 8699 N N . ASP C 1 355 ? 0.497 105.701 -38.735 1.00 66.95 355 ASP C N 1
ATOM 8700 C CA . ASP C 1 355 ? 1.445 106.217 -39.740 1.00 67.00 355 ASP C CA 1
ATOM 8701 C C . ASP C 1 355 ? 2.068 107.544 -39.278 1.00 65.76 355 ASP C C 1
ATOM 8702 O O . ASP C 1 355 ? 3.293 107.729 -39.354 1.00 63.10 355 ASP C O 1
ATOM 8707 N N . GLU C 1 356 ? 1.209 108.462 -38.819 1.00 68.06 356 GLU C N 1
ATOM 8708 C CA . GLU C 1 356 ? 1.629 109.750 -38.233 1.00 67.09 356 GLU C CA 1
ATOM 8709 C C . GLU C 1 356 ? 2.580 109.581 -37.057 1.00 61.75 356 GLU C C 1
ATOM 8710 O O . GLU C 1 356 ? 3.526 110.348 -36.913 1.00 60.11 356 GLU C O 1
ATOM 8716 N N . ALA C 1 357 ? 2.292 108.592 -36.210 1.00 59.41 357 ALA C N 1
ATOM 8717 C CA . ALA C 1 357 ? 3.097 108.300 -35.030 1.00 55.01 357 ALA C CA 1
ATOM 8718 C C . ALA C 1 357 ? 4.502 107.820 -35.416 1.00 51.77 357 ALA C C 1
ATOM 8719 O O . ALA C 1 357 ? 5.457 108.017 -34.672 1.00 49.03 357 ALA C O 1
ATOM 8721 N N . LEU C 1 358 ? 4.616 107.194 -36.583 1.00 52.74 358 LEU C N 1
ATOM 8722 C CA . LEU C 1 358 ? 5.889 106.683 -37.092 1.00 50.38 358 LEU C CA 1
ATOM 8723 C C . LEU C 1 358 ? 6.822 107.822 -37.490 1.00 50.23 358 LEU C C 1
ATOM 8724 O O . LEU C 1 358 ? 8.002 107.829 -37.137 1.00 47.28 358 LEU C O 1
ATOM 8729 N N . ILE C 1 359 ? 6.276 108.771 -38.245 1.00 53.65 359 ILE C N 1
ATOM 8730 C CA . ILE C 1 359 ? 7.052 109.888 -38.779 1.00 54.62 359 ILE C CA 1
ATOM 8731 C C . ILE C 1 359 ? 7.388 110.855 -37.655 1.00 53.06 359 ILE C C 1
ATOM 8732 O O . ILE C 1 359 ? 8.470 111.436 -37.637 1.00 52.05 359 ILE C O 1
ATOM 8737 N N . LYS C 1 360 ? 6.452 111.017 -36.723 1.00 53.29 360 LYS C N 1
ATOM 8738 C CA . LYS C 1 360 ? 6.649 111.875 -35.558 1.00 52.33 360 LYS C CA 1
ATOM 8739 C C . LYS C 1 360 ? 7.735 111.303 -34.671 1.00 48.11 360 LYS C C 1
ATOM 8740 O O . LYS C 1 360 ? 8.584 112.037 -34.183 1.00 47.31 360 LYS C O 1
ATOM 8746 N N . GLY C 1 361 ? 7.707 109.989 -34.480 1.00 46.04 361 GLY C N 1
ATOM 8747 C CA . GLY C 1 361 ? 8.735 109.290 -33.715 1.00 42.51 361 GLY C CA 1
ATOM 8748 C C . GLY C 1 361 ? 10.098 109.379 -34.372 1.00 41.63 361 GLY C C 1
ATOM 8749 O O . GLY C 1 361 ? 11.098 109.626 -33.707 1.00 39.58 361 GLY C O 1
ATOM 8750 N N . ALA C 1 362 ? 10.124 109.181 -35.686 1.00 43.66 362 ALA C N 1
ATOM 8751 C CA . ALA C 1 362 ? 11.358 109.227 -36.469 1.00 43.69 362 ALA C CA 1
ATOM 8752 C C . ALA C 1 362 ? 11.992 110.604 -36.421 1.00 45.00 362 ALA C C 1
ATOM 8753 O O . ALA C 1 362 ? 13.217 110.710 -36.377 1.00 44.11 362 ALA C O 1
ATOM 8755 N N . LYS C 1 363 ? 11.158 111.646 -36.444 1.00 47.95 363 LYS C N 1
ATOM 8756 C CA . LYS C 1 363 ? 11.623 113.037 -36.323 1.00 49.92 363 LYS C CA 1
ATOM 8757 C C . LYS C 1 363 ? 12.149 113.317 -34.914 1.00 48.06 363 LYS C C 1
ATOM 8758 O O . LYS C 1 363 ? 13.221 113.906 -34.757 1.00 47.88 363 LYS C O 1
ATOM 8764 N N . ILE C 1 364 ? 11.384 112.894 -33.900 1.00 47.18 364 ILE C N 1
ATOM 8765 C CA . ILE C 1 364 ? 11.763 113.057 -32.490 1.00 45.59 364 ILE C CA 1
ATOM 8766 C C . ILE C 1 364 ? 13.147 112.467 -32.217 1.00 43.65 364 ILE C C 1
ATOM 8767 O O . ILE C 1 364 ? 13.982 113.124 -31.604 1.00 43.74 364 ILE C O 1
ATOM 8780 N N . ALA C 1 366 ? 15.560 111.579 -34.482 1.00 43.59 366 ALA C N 1
ATOM 8781 C CA . ALA C 1 366 ? 16.615 112.173 -35.291 1.00 45.10 366 ALA C CA 1
ATOM 8782 C C . ALA C 1 366 ? 17.053 113.500 -34.672 1.00 46.40 366 ALA C C 1
ATOM 8783 O O . ALA C 1 366 ? 18.246 113.775 -34.567 1.00 47.01 366 ALA C O 1
ATOM 8785 N N . LEU C 1 367 ? 16.090 114.309 -34.235 1.00 47.53 367 LEU C N 1
ATOM 8786 C CA . LEU C 1 367 ? 16.393 115.586 -33.585 1.00 48.95 367 LEU C CA 1
ATOM 8787 C C . LEU C 1 367 ? 17.089 115.390 -32.231 1.00 46.80 367 LEU C C 1
ATOM 8788 O O . LEU C 1 367 ? 18.039 116.097 -31.931 1.00 47.71 367 LEU C O 1
ATOM 8801 N N . GLY C 1 369 ? 19.047 112.909 -31.378 1.00 40.91 369 GLY C N 1
ATOM 8802 C CA . GLY C 1 369 ? 20.415 112.547 -31.731 1.00 40.29 369 GLY C CA 1
ATOM 8803 C C . GLY C 1 369 ? 21.213 113.711 -32.274 1.00 42.68 369 GLY C C 1
ATOM 8804 O O . GLY C 1 369 ? 22.415 113.799 -32.035 1.00 43.11 369 GLY C O 1
ATOM 8805 N N . LEU C 1 370 ? 20.558 114.607 -33.008 1.00 44.52 370 LEU C N 1
ATOM 8806 C CA . LEU C 1 370 ? 21.214 115.834 -33.440 1.00 47.60 370 LEU C CA 1
ATOM 8807 C C . LEU C 1 370 ? 21.705 116.598 -32.212 1.00 47.81 370 LEU C C 1
ATOM 8808 O O . LEU C 1 370 ? 22.846 117.030 -32.177 1.00 49.71 370 LEU C O 1
ATOM 8813 N N . GLU C 1 371 ? 20.861 116.735 -31.194 1.00 46.55 371 GLU C N 1
ATOM 8814 C CA . GLU C 1 371 ? 21.233 117.486 -29.982 1.00 47.20 371 GLU C CA 1
ATOM 8815 C C . GLU C 1 371 ? 22.268 116.772 -29.109 1.00 45.33 371 GLU C C 1
ATOM 8816 O O . GLU C 1 371 ? 23.177 117.409 -28.581 1.00 46.79 371 GLU C O 1
ATOM 8822 N N . LEU C 1 372 ? 22.126 115.459 -28.950 1.00 42.45 372 LEU C N 1
ATOM 8823 C CA . LEU C 1 372 ? 23.104 114.666 -28.199 1.00 41.14 372 LEU C CA 1
ATOM 8824 C C . LEU C 1 372 ? 24.509 114.794 -28.805 1.00 43.19 372 LEU C C 1
ATOM 8825 O O . LEU C 1 372 ? 25.488 114.974 -28.073 1.00 44.64 372 LEU C O 1
ATOM 8830 N N . ILE C 1 373 ? 24.609 114.762 -30.135 1.00 44.22 373 ILE C N 1
ATOM 8831 C CA . ILE C 1 373 ? 25.905 114.963 -30.801 1.00 46.39 373 ILE C CA 1
ATOM 8832 C C . ILE C 1 373 ? 26.370 116.416 -30.680 1.00 49.89 373 ILE C C 1
ATOM 8833 O O . ILE C 1 373 ? 27.490 116.676 -30.258 1.00 51.93 373 ILE C O 1
ATOM 8838 N N . THR C 1 374 ? 25.489 117.349 -31.020 1.00 51.19 374 THR C N 1
ATOM 8839 C CA . THR C 1 374 ? 25.818 118.777 -31.116 1.00 54.94 374 THR C CA 1
ATOM 8840 C C . THR C 1 374 ? 26.081 119.460 -29.770 1.00 55.72 374 THR C C 1
ATOM 8841 O O . THR C 1 374 ? 27.009 120.262 -29.642 1.00 58.99 374 THR C O 1
ATOM 8845 N N . ASN C 1 375 ? 25.257 119.146 -28.774 1.00 53.29 375 ASN C N 1
ATOM 8846 C CA . ASN C 1 375 ? 25.335 119.778 -27.447 1.00 54.11 375 ASN C CA 1
ATOM 8847 C C . ASN C 1 375 ? 26.105 118.912 -26.441 1.00 52.38 375 ASN C C 1
ATOM 8848 O O . ASN C 1 375 ? 25.565 117.971 -25.882 1.00 49.33 375 ASN C O 1
ATOM 8853 N N . GLN C 1 376 ? 27.372 119.238 -26.214 1.00 55.11 376 GLN C N 1
ATOM 8854 C CA . GLN C 1 376 ? 28.220 118.450 -25.308 1.00 54.52 376 GLN C CA 1
ATOM 8855 C C . GLN C 1 376 ? 27.762 118.487 -23.854 1.00 53.58 376 GLN C C 1
ATOM 8856 O O . GLN C 1 376 ? 27.942 117.512 -23.135 1.00 52.11 376 GLN C O 1
ATOM 8862 N N . ASP C 1 377 ? 27.188 119.613 -23.438 1.00 55.17 377 ASP C N 1
ATOM 8863 C CA . ASP C 1 377 ? 26.672 119.795 -22.083 1.00 54.94 377 ASP C CA 1
ATOM 8864 C C . ASP C 1 377 ? 25.456 118.898 -21.801 1.00 51.34 377 ASP C C 1
ATOM 8865 O O . ASP C 1 377 ? 25.369 118.266 -20.740 1.00 50.07 377 ASP C O 1
ATOM 8870 N N . VAL C 1 378 ? 24.527 118.849 -22.755 1.00 50.02 378 VAL C N 1
ATOM 8871 C CA . VAL C 1 378 ? 23.364 117.944 -22.693 1.00 46.81 378 VAL C CA 1
ATOM 8872 C C . VAL C 1 378 ? 23.793 116.471 -22.727 1.00 44.27 378 VAL C C 1
ATOM 8873 O O . VAL C 1 378 ? 23.291 115.655 -21.962 1.00 42.54 378 VAL C O 1
ATOM 8877 N N . TYR C 1 379 ? 24.731 116.135 -23.604 1.00 44.71 379 TYR C N 1
ATOM 8878 C CA . TYR C 1 379 ? 25.287 114.777 -23.647 1.00 43.03 379 TYR C CA 1
ATOM 8879 C C . TYR C 1 379 ? 25.991 114.418 -22.332 1.00 43.51 379 TYR C C 1
ATOM 8880 O O . TYR C 1 379 ? 25.698 113.394 -21.750 1.00 41.64 379 TYR C O 1
ATOM 8889 N N . GLN C 1 380 ? 26.914 115.265 -21.875 1.00 46.68 380 GLN C N 1
ATOM 8890 C CA . GLN C 1 380 ? 27.655 115.039 -20.620 1.00 48.07 380 GLN C CA 1
ATOM 8891 C C . GLN C 1 380 ? 26.700 114.802 -19.449 1.00 46.94 380 GLN C C 1
ATOM 8892 O O . GLN C 1 380 ? 26.865 113.849 -18.692 1.00 46.12 380 GLN C O 1
ATOM 8898 N N . ASP C 1 381 ? 25.702 115.673 -19.311 1.00 47.18 381 ASP C N 1
ATOM 8899 C CA . ASP C 1 381 ? 24.737 115.592 -18.205 1.00 46.73 381 ASP C CA 1
ATOM 8900 C C . ASP C 1 381 ? 23.920 114.287 -18.206 1.00 43.22 381 ASP C C 1
ATOM 8901 O O . ASP C 1 381 ? 23.592 113.753 -17.144 1.00 43.54 381 ASP C O 1
ATOM 8906 N N . ILE C 1 382 ? 23.582 113.798 -19.398 1.00 40.49 382 ILE C N 1
ATOM 8907 C CA . ILE C 1 382 ? 22.772 112.575 -19.573 1.00 37.17 382 ILE C CA 1
ATOM 8908 C C . ILE C 1 382 ? 23.598 111.311 -19.267 1.00 36.50 382 ILE C C 1
ATOM 8909 O O . ILE C 1 382 ? 23.113 110.397 -18.606 1.00 36.00 382 ILE C O 1
ATOM 8914 N N . ILE C 1 383 ? 24.842 111.289 -19.742 1.00 37.18 383 ILE C N 1
ATOM 8915 C CA . ILE C 1 383 ? 25.835 110.244 -19.438 1.00 37.26 383 ILE C CA 1
ATOM 8916 C C . ILE C 1 383 ? 26.209 110.175 -17.941 1.00 39.18 383 ILE C C 1
ATOM 8917 O O . ILE C 1 383 ? 26.368 109.088 -17.388 1.00 39.09 383 ILE C O 1
ATOM 8922 N N . GLU C 1 384 ? 26.360 111.336 -17.307 1.00 41.47 384 GLU C N 1
ATOM 8923 C CA . GLU C 1 384 ? 26.712 111.429 -15.886 1.00 44.13 384 GLU C CA 1
ATOM 8924 C C . GLU C 1 384 ? 25.544 111.067 -14.975 1.00 43.65 384 GLU C C 1
ATOM 8925 O O . GLU C 1 384 ? 25.739 110.522 -13.893 1.00 44.96 384 GLU C O 1
ATOM 8931 N N . GLU C 1 385 ? 24.334 111.400 -15.399 1.00 42.43 385 GLU C N 1
ATOM 8932 C CA . GLU C 1 385 ? 23.157 111.102 -14.611 1.00 42.62 385 GLU C CA 1
ATOM 8933 C C . GLU C 1 385 ? 22.855 109.614 -14.661 1.00 41.34 385 GLU C C 1
ATOM 8934 O O . GLU C 1 385 ? 22.573 109.009 -13.636 1.00 42.72 385 GLU C O 1
ATOM 8940 N N . HIS C 1 386 ? 22.894 109.029 -15.851 1.00 39.47 386 HIS C N 1
ATOM 8941 C CA . HIS C 1 386 ? 22.803 107.581 -15.990 1.00 38.79 386 HIS C CA 1
ATOM 8942 C C . HIS C 1 386 ? 23.889 106.860 -15.176 1.00 41.30 386 HIS C C 1
ATOM 8943 O O . HIS C 1 386 ? 23.615 105.851 -14.525 1.00 41.87 386 HIS C O 1
ATOM 8950 N N . ALA C 1 387 ? 25.115 107.384 -15.217 1.00 43.80 387 ALA C N 1
ATOM 8951 C CA . ALA C 1 387 ? 26.266 106.786 -14.523 1.00 46.58 387 ALA C CA 1
ATOM 8952 C C . ALA C 1 387 ? 26.104 106.773 -13.006 1.00 49.91 387 ALA C C 1
ATOM 8953 O O . ALA C 1 387 ? 26.505 105.820 -12.338 1.00 51.42 387 ALA C O 1
ATOM 8955 N N . HIS C 1 388 ? 25.538 107.852 -12.475 1.00 52.08 388 HIS C N 1
ATOM 8956 C CA . HIS C 1 388 ? 25.271 107.982 -11.041 1.00 55.76 388 HIS C CA 1
ATOM 8957 C C . HIS C 1 388 ? 24.177 107.003 -10.612 1.00 55.44 388 HIS C C 1
ATOM 8958 O O . HIS C 1 388 ? 24.281 106.386 -9.548 1.00 58.21 388 HIS C O 1
ATOM 8965 N N . LEU C 1 389 ? 23.150 106.847 -11.452 1.00 53.06 389 LEU C N 1
ATOM 8966 C CA . LEU C 1 389 ? 21.967 106.039 -11.117 1.00 52.94 389 LEU C CA 1
ATOM 8967 C C . LEU C 1 389 ? 22.232 104.532 -11.125 1.00 53.18 389 LEU C C 1
ATOM 8968 O O . LEU C 1 389 ? 21.811 103.826 -10.199 1.00 55.14 389 LEU C O 1
ATOM 8973 N N . LYS C 1 390 ? 22.947 104.045 -12.137 1.00 51.80 390 LYS C N 1
ATOM 8974 C CA . LYS C 1 390 ? 23.203 102.606 -12.263 1.00 52.44 390 LYS C CA 1
ATOM 8975 C C . LYS C 1 390 ? 24.128 101.992 -11.182 1.00 55.57 390 LYS C C 1
ATOM 8976 O O . LYS C 1 390 ? 24.677 102.679 -10.314 1.00 58.02 390 LYS C O 1
ATOM 8990 N N . GLY D 1 2 ? -12.254 7.865 -36.109 1.00 91.96 2 GLY D N 1
ATOM 8991 C CA . GLY D 1 2 ? -12.108 8.440 -37.447 1.00 90.06 2 GLY D CA 1
ATOM 8992 C C . GLY D 1 2 ? -12.356 9.943 -37.503 1.00 84.46 2 GLY D C 1
ATOM 8993 O O . GLY D 1 2 ? -11.830 10.609 -38.392 1.00 83.72 2 GLY D O 1
ATOM 8994 N N . GLU D 1 3 ? -13.162 10.468 -36.570 1.00 79.89 3 GLU D N 1
ATOM 8995 C CA . GLU D 1 3 ? -13.392 11.918 -36.422 1.00 74.55 3 GLU D CA 1
ATOM 8996 C C . GLU D 1 3 ? -12.175 12.626 -35.846 1.00 70.58 3 GLU D C 1
ATOM 8997 O O . GLU D 1 3 ? -11.734 13.653 -36.361 1.00 68.23 3 GLU D O 1
ATOM 9003 N N . LYS D 1 4 ? -11.655 12.074 -34.757 1.00 69.16 4 LYS D N 1
ATOM 9004 C CA . LYS D 1 4 ? -10.426 12.566 -34.140 1.00 66.30 4 LYS D CA 1
ATOM 9005 C C . LYS D 1 4 ? -9.264 12.568 -35.138 1.00 66.16 4 LYS D C 1
ATOM 9006 O O . LYS D 1 4 ? -8.456 13.479 -35.145 1.00 64.10 4 LYS D O 1
ATOM 9012 N N . GLN D 1 5 ? -9.196 11.554 -35.993 1.00 68.37 5 GLN D N 1
ATOM 9013 C CA . GLN D 1 5 ? -8.110 11.438 -36.969 1.00 69.10 5 GLN D CA 1
ATOM 9014 C C . GLN D 1 5 ? -8.283 12.377 -38.187 1.00 67.08 5 GLN D C 1
ATOM 9015 O O . GLN D 1 5 ? -7.286 12.827 -38.740 1.00 66.96 5 GLN D O 1
ATOM 9021 N N . GLN D 1 6 ? -9.526 12.665 -38.597 1.00 65.24 6 GLN D N 1
ATOM 9022 C CA . GLN D 1 6 ? -9.810 13.694 -39.628 1.00 63.19 6 GLN D CA 1
ATOM 9023 C C . GLN D 1 6 ? -9.311 15.053 -39.167 1.00 58.82 6 GLN D C 1
ATOM 9024 O O . GLN D 1 6 ? -8.696 15.788 -39.934 1.00 58.59 6 GLN D O 1
ATOM 9030 N N . ILE D 1 7 ? -9.616 15.379 -37.911 1.00 55.30 7 ILE D N 1
ATOM 9031 C CA . ILE D 1 7 ? -9.215 16.640 -37.298 1.00 51.25 7 ILE D CA 1
ATOM 9032 C C . ILE D 1 7 ? -7.692 16.802 -37.370 1.00 50.83 7 ILE D C 1
ATOM 9033 O O . ILE D 1 7 ? -7.185 17.739 -37.992 1.00 50.00 7 ILE D O 1
ATOM 9038 N N . LEU D 1 8 ? -6.972 15.868 -36.756 1.00 51.51 8 LEU D N 1
ATOM 9039 C CA . LEU D 1 8 ? -5.511 15.911 -36.719 1.00 51.42 8 LEU D CA 1
ATOM 9040 C C . LEU D 1 8 ? -4.869 15.846 -38.109 1.00 53.27 8 LEU D C 1
ATOM 9041 O O . LEU D 1 8 ? -3.887 16.541 -38.377 1.00 52.50 8 LEU D O 1
ATOM 9046 N N . ASP D 1 9 ? -5.406 15.009 -38.988 1.00 55.64 9 ASP D N 1
ATOM 9047 C CA . ASP D 1 9 ? -4.876 14.934 -40.347 1.00 58.00 9 ASP D CA 1
ATOM 9048 C C . ASP D 1 9 ? -5.055 16.276 -41.061 1.00 56.04 9 ASP D C 1
ATOM 9049 O O . ASP D 1 9 ? -4.156 16.706 -41.784 1.00 56.88 9 ASP D O 1
ATOM 9054 N N . TYR D 1 10 ? -6.180 16.958 -40.843 1.00 53.67 10 TYR D N 1
ATOM 9055 C CA . TYR D 1 10 ? -6.335 18.277 -41.441 1.00 51.92 10 TYR D CA 1
ATOM 9056 C C . TYR D 1 10 ? -5.230 19.201 -40.916 1.00 50.14 10 TYR D C 1
ATOM 9057 O O . TYR D 1 10 ? -4.470 19.777 -41.696 1.00 50.99 10 TYR D O 1
ATOM 9066 N N . ILE D 1 11 ? -5.133 19.324 -39.598 1.00 48.09 11 ILE D N 1
ATOM 9067 C CA . ILE D 1 11 ? -4.212 20.282 -38.992 1.00 46.34 11 ILE D CA 1
ATOM 9068 C C . ILE D 1 11 ? -2.746 20.018 -39.379 1.00 48.42 11 ILE D C 1
ATOM 9069 O O . ILE D 1 11 ? -2.012 20.949 -39.701 1.00 48.00 11 ILE D O 1
ATOM 9074 N N . GLU D 1 12 ? -2.344 18.751 -39.384 1.00 51.20 12 GLU D N 1
ATOM 9075 C CA . GLU D 1 12 ? -0.971 18.364 -39.735 1.00 53.78 12 GLU D CA 1
ATOM 9076 C C . GLU D 1 12 ? -0.691 18.511 -41.249 1.00 56.18 12 GLU D C 1
ATOM 9077 O O . GLU D 1 12 ? 0.273 19.181 -41.639 1.00 56.63 12 GLU D O 1
ATOM 9083 N N . THR D 1 13 ? -1.528 17.916 -42.101 1.00 57.95 13 THR D N 1
ATOM 9084 C CA . THR D 1 13 ? -1.251 17.935 -43.537 1.00 60.86 13 THR D CA 1
ATOM 9085 C C . THR D 1 13 ? -1.365 19.326 -44.198 1.00 59.45 13 THR D C 1
ATOM 9086 O O . THR D 1 13 ? -1.061 19.454 -45.373 1.00 62.30 13 THR D O 1
ATOM 9090 N N . ASN D 1 14 ? -1.785 20.365 -43.483 1.00 56.10 14 ASN D N 1
ATOM 9091 C CA . ASN D 1 14 ? -1.636 21.740 -44.013 1.00 55.07 14 ASN D CA 1
ATOM 9092 C C . ASN D 1 14 ? -1.393 22.790 -42.918 1.00 51.62 14 ASN D C 1
ATOM 9093 O O . ASN D 1 14 ? -1.992 23.855 -42.898 1.00 49.34 14 ASN D O 1
ATOM 9098 N N . LYS D 1 15 ? -0.453 22.452 -42.045 1.00 51.60 15 LYS D N 1
ATOM 9099 C CA . LYS D 1 15 ? 0.011 23.308 -40.964 1.00 49.21 15 LYS D CA 1
ATOM 9100 C C . LYS D 1 15 ? 0.872 24.480 -41.409 1.00 49.36 15 LYS D C 1
ATOM 9101 O O . LYS D 1 15 ? 0.883 25.516 -40.743 1.00 47.35 15 LYS D O 1
ATOM 9107 N N . TYR D 1 16 ? 1.623 24.315 -42.497 1.00 52.25 16 TYR D N 1
ATOM 9108 C CA . TYR D 1 16 ? 2.567 25.355 -42.942 1.00 52.93 16 TYR D CA 1
ATOM 9109 C C . TYR D 1 16 ? 1.845 26.565 -43.517 1.00 51.42 16 TYR D C 1
ATOM 9110 O O . TYR D 1 16 ? 2.284 27.705 -43.354 1.00 50.17 16 TYR D O 1
ATOM 9119 N N . SER D 1 17 ? 0.730 26.291 -44.186 1.00 51.68 17 SER D N 1
ATOM 9120 C CA . SER D 1 17 ? -0.224 27.313 -44.614 1.00 50.18 17 SER D CA 1
ATOM 9121 C C . SER D 1 17 ? -0.555 28.285 -43.475 1.00 46.35 17 SER D C 1
ATOM 9122 O O . SER D 1 17 ? -0.489 29.500 -43.649 1.00 45.68 17 SER D O 1
ATOM 9125 N N . TYR D 1 18 ? -0.897 27.733 -42.315 1.00 43.98 18 TYR D N 1
ATOM 9126 C CA . TYR D 1 18 ? -1.299 28.527 -41.155 1.00 40.71 18 TYR D CA 1
ATOM 9127 C C . TYR D 1 18 ? -0.116 29.158 -40.424 1.00 40.14 18 TYR D C 1
ATOM 9128 O O . TYR D 1 18 ? -0.236 30.274 -39.920 1.00 38.38 18 TYR D O 1
ATOM 9137 N N . ILE D 1 19 ? 1.018 28.454 -40.359 1.00 41.88 19 ILE D N 1
ATOM 9138 C CA . ILE D 1 19 ? 2.257 29.028 -39.793 1.00 41.94 19 ILE D CA 1
ATOM 9139 C C . ILE D 1 19 ? 2.661 30.294 -40.551 1.00 42.77 19 ILE D C 1
ATOM 9140 O O . ILE D 1 19 ? 3.086 31.266 -39.944 1.00 41.72 19 ILE D O 1
ATOM 9145 N N . GLU D 1 20 ? 2.515 30.275 -41.875 1.00 45.00 20 GLU D N 1
ATOM 9146 C CA . GLU D 1 20 ? 2.738 31.468 -42.695 1.00 46.02 20 GLU D CA 1
ATOM 9147 C C . GLU D 1 20 ? 1.760 32.606 -42.321 1.00 43.17 20 GLU D C 1
ATOM 9148 O O . GLU D 1 20 ? 2.148 33.772 -42.260 1.00 42.82 20 GLU D O 1
ATOM 9154 N N . ILE D 1 21 ? 0.502 32.277 -42.051 1.00 41.18 21 ILE D N 1
ATOM 9155 C CA . ILE D 1 21 ? -0.446 33.303 -41.617 1.00 38.97 21 ILE D CA 1
ATOM 9156 C C . ILE D 1 21 ? 0.052 33.937 -40.316 1.00 37.18 21 ILE D C 1
ATOM 9157 O O . ILE D 1 21 ? -0.101 35.145 -40.120 1.00 36.67 21 ILE D O 1
ATOM 9162 N N . SER D 1 22 ? 0.654 33.129 -39.444 1.00 36.51 22 SER D N 1
ATOM 9163 C CA . SER D 1 22 ? 1.169 33.625 -38.168 1.00 35.17 22 SER D CA 1
ATOM 9164 C C . SER D 1 22 ? 2.330 34.604 -38.381 1.00 36.26 22 SER D C 1
ATOM 9165 O O . SER D 1 22 ? 2.439 35.624 -37.694 1.00 35.20 22 SER D O 1
ATOM 9168 N N . HIS D 1 23 ? 3.192 34.292 -39.343 1.00 38.50 23 HIS D N 1
ATOM 9169 C CA . HIS D 1 23 ? 4.364 35.112 -39.618 1.00 39.85 23 HIS D CA 1
ATOM 9170 C C . HIS D 1 23 ? 4.004 36.419 -40.324 1.00 40.19 23 HIS D C 1
ATOM 9171 O O . HIS D 1 23 ? 4.615 37.451 -40.033 1.00 40.36 23 HIS D O 1
ATOM 9178 N N . ARG D 1 24 ? 3.026 36.384 -41.234 1.00 40.42 24 ARG D N 1
ATOM 9179 C CA . ARG D 1 24 ? 2.601 37.601 -41.946 1.00 41.31 24 ARG D CA 1
ATOM 9180 C C . ARG D 1 24 ? 1.974 38.617 -40.973 1.00 38.90 24 ARG D C 1
ATOM 9181 O O . ARG D 1 24 ? 2.103 39.834 -41.151 1.00 39.04 24 ARG D O 1
ATOM 9189 N N . ILE D 1 25 ? 1.300 38.105 -39.944 1.00 36.73 25 ILE D N 1
ATOM 9190 C CA . ILE D 1 25 ? 0.743 38.953 -38.898 1.00 34.84 25 ILE D CA 1
ATOM 9191 C C . ILE D 1 25 ? 1.862 39.508 -38.018 1.00 35.09 25 ILE D C 1
ATOM 9192 O O . ILE D 1 25 ? 1.836 40.677 -37.659 1.00 35.27 25 ILE D O 1
ATOM 9197 N N . HIS D 1 26 ? 2.840 38.665 -37.690 1.00 35.77 26 HIS D N 1
ATOM 9198 C CA . HIS D 1 26 ? 4.011 39.052 -36.877 1.00 36.26 26 HIS D CA 1
ATOM 9199 C C . HIS D 1 26 ? 4.820 40.171 -37.553 1.00 38.35 26 HIS D C 1
ATOM 9200 O O . HIS D 1 26 ? 5.236 41.121 -36.884 1.00 38.30 26 HIS D O 1
ATOM 9207 N N . GLU D 1 27 ? 5.026 40.030 -38.871 1.00 40.57 27 GLU D N 1
ATOM 9208 C CA . GLU D 1 27 ? 5.712 41.016 -39.735 1.00 43.11 27 GLU D CA 1
ATOM 9209 C C . GLU D 1 27 ? 5.047 42.390 -39.748 1.00 42.69 27 GLU D C 1
ATOM 9210 O O . GLU D 1 27 ? 5.736 43.415 -39.866 1.00 44.08 27 GLU D O 1
ATOM 9216 N N . ARG D 1 28 ? 3.706 42.387 -39.680 1.00 40.94 28 ARG D N 1
ATOM 9217 C CA . ARG D 1 28 ? 2.869 43.588 -39.789 1.00 40.56 28 ARG D CA 1
ATOM 9218 C C . ARG D 1 28 ? 2.107 43.772 -38.496 1.00 37.44 28 ARG D C 1
ATOM 9219 O O . ARG D 1 28 ? 0.891 43.557 -38.473 1.00 36.47 28 ARG D O 1
ATOM 9227 N N . PRO D 1 29 ? 2.807 44.145 -37.405 1.00 36.11 29 PRO D N 1
ATOM 9228 C CA . PRO D 1 29 ? 2.137 44.266 -36.102 1.00 33.44 29 PRO D CA 1
ATOM 9229 C C . PRO D 1 29 ? 1.189 45.467 -36.047 1.00 32.71 29 PRO D C 1
ATOM 9230 O O . PRO D 1 29 ? 1.538 46.549 -36.521 1.00 34.20 29 PRO D O 1
ATOM 9234 N N . GLU D 1 30 ? -0.007 45.263 -35.490 1.00 30.40 30 GLU D N 1
ATOM 9235 C CA . GLU D 1 30 ? -1.055 46.289 -35.499 1.00 29.72 30 GLU D CA 1
ATOM 9236 C C . GLU D 1 30 ? -1.642 46.486 -34.121 1.00 27.98 30 GLU D C 1
ATOM 9237 O O . GLU D 1 30 ? -1.873 45.537 -33.392 1.00 26.12 30 GLU D O 1
ATOM 9243 N N . LEU D 1 31 ? -1.877 47.744 -33.778 1.00 28.78 31 LEU D N 1
ATOM 9244 C CA . LEU D 1 31 ? -2.348 48.099 -32.454 1.00 27.72 31 LEU D CA 1
ATOM 9245 C C . LEU D 1 31 ? -3.854 47.825 -32.359 1.00 26.88 31 LEU D C 1
ATOM 9246 O O . LEU D 1 31 ? -4.542 47.653 -33.377 1.00 27.11 31 LEU D O 1
ATOM 9251 N N . GLY D 1 32 ? -4.351 47.786 -31.126 1.00 26.07 32 GLY D N 1
ATOM 9252 C CA . GLY D 1 32 ? -5.758 47.518 -30.857 1.00 25.39 32 GLY D CA 1
ATOM 9253 C C . GLY D 1 32 ? -6.692 48.442 -31.608 1.00 26.72 32 GLY D C 1
ATOM 9254 O O . GLY D 1 32 ? -6.453 49.647 -31.675 1.00 28.78 32 GLY D O 1
ATOM 9255 N N . ASN D 1 33 ? -7.758 47.857 -32.156 1.00 26.41 33 ASN D N 1
ATOM 9256 C CA . ASN D 1 33 ? -8.751 48.525 -33.019 1.00 27.58 33 ASN D CA 1
ATOM 9257 C C . ASN D 1 33 ? -8.202 49.042 -34.358 1.00 29.27 33 ASN D C 1
ATOM 9258 O O . ASN D 1 33 ? -8.907 49.736 -35.110 1.00 30.37 33 ASN D O 1
ATOM 9263 N N . GLU D 1 34 ? -6.962 48.654 -34.659 1.00 29.51 34 GLU D N 1
ATOM 9264 C CA . GLU D 1 34 ? -6.277 49.060 -35.887 1.00 31.73 34 GLU D CA 1
ATOM 9265 C C . GLU D 1 34 ? -5.746 47.848 -36.664 1.00 30.92 34 GLU D C 1
ATOM 9266 O O . GLU D 1 34 ? -4.923 47.985 -37.568 1.00 31.83 34 GLU D O 1
ATOM 9272 N N . GLU D 1 35 ? -6.256 46.667 -36.331 1.00 29.46 35 GLU D N 1
ATOM 9273 C CA . GLU D 1 35 ? -5.710 45.408 -36.846 1.00 29.15 35 GLU D CA 1
ATOM 9274 C C . GLU D 1 35 ? -6.489 44.943 -38.073 1.00 29.58 35 GLU D C 1
ATOM 9275 O O . GLU D 1 35 ? -7.148 43.903 -38.086 1.00 28.10 35 GLU D O 1
ATOM 9281 N N . ILE D 1 36 ? -6.379 45.779 -39.102 1.00 31.64 36 ILE D N 1
ATOM 9282 C CA . ILE D 1 36 ? -7.057 45.614 -40.385 1.00 32.83 36 ILE D CA 1
ATOM 9283 C C . ILE D 1 36 ? -6.511 44.393 -41.124 1.00 32.85 36 ILE D C 1
ATOM 9284 O O . ILE D 1 36 ? -7.282 43.554 -41.561 1.00 32.73 36 ILE D O 1
ATOM 9289 N N . PHE D 1 37 ? -5.185 44.299 -41.248 1.00 33.19 37 PHE D N 1
ATOM 9290 C CA . PHE D 1 37 ? -4.539 43.194 -41.968 1.00 33.64 37 PHE D CA 1
ATOM 9291 C C . PHE D 1 37 ? -4.768 41.848 -41.268 1.00 32.20 37 PHE D C 1
ATOM 9292 O O . PHE D 1 37 ? -5.052 40.840 -41.925 1.00 32.84 37 PHE D O 1
ATOM 9300 N N . ALA D 1 38 ? -4.619 41.824 -39.946 1.00 30.51 38 ALA D N 1
ATOM 9301 C CA . ALA D 1 38 ? -4.753 40.582 -39.203 1.00 29.08 38 ALA D CA 1
ATOM 9302 C C . ALA D 1 38 ? -6.190 40.090 -39.283 1.00 29.09 38 ALA D C 1
ATOM 9303 O O . ALA D 1 38 ? -6.430 38.941 -39.647 1.00 30.01 38 ALA D O 1
ATOM 9305 N N . SER D 1 39 ? -7.154 40.953 -38.980 1.00 29.27 39 SER D N 1
ATOM 9306 C CA . SER D 1 39 ? -8.564 40.531 -38.966 1.00 29.24 39 SER D CA 1
ATOM 9307 C C . SER D 1 39 ? -9.006 40.024 -40.337 1.00 31.12 39 SER D C 1
ATOM 9308 O O . SER D 1 39 ? -9.741 39.040 -40.439 1.00 31.39 39 SER D O 1
ATOM 9311 N N . ARG D 1 40 ? -8.539 40.688 -41.387 1.00 32.87 40 ARG D N 1
ATOM 9312 C CA . ARG D 1 40 ? -8.905 40.327 -42.749 1.00 35.00 40 ARG D CA 1
ATOM 9313 C C . ARG D 1 40 ? -8.240 39.033 -43.196 1.00 35.13 40 ARG D C 1
ATOM 9314 O O . ARG D 1 40 ? -8.887 38.199 -43.836 1.00 36.40 40 ARG D O 1
ATOM 9322 N N . THR D 1 41 ? -6.957 38.872 -42.867 1.00 34.31 41 THR D N 1
ATOM 9323 C CA . THR D 1 41 ? -6.215 37.646 -43.189 1.00 34.49 41 THR D CA 1
ATOM 9324 C C . THR D 1 41 ? -6.879 36.431 -42.526 1.00 33.13 41 THR D C 1
ATOM 9325 O O . THR D 1 41 ? -7.054 35.387 -43.169 1.00 34.32 41 THR D O 1
ATOM 9329 N N . LEU D 1 42 ? -7.267 36.583 -41.258 1.00 30.65 42 LEU D N 1
ATOM 9330 C CA . LEU D 1 42 ? -7.972 35.523 -40.535 1.00 29.40 42 LEU D CA 1
ATOM 9331 C C . LEU D 1 42 ? -9.367 35.290 -41.121 1.00 30.15 42 LEU D C 1
ATOM 9332 O O . LEU D 1 42 ? -9.725 34.153 -41.394 1.00 30.95 42 LEU D O 1
ATOM 9337 N N . ILE D 1 43 ? -10.134 36.362 -41.337 1.00 30.53 43 ILE D N 1
ATOM 9338 C CA . ILE D 1 43 ? -11.498 36.269 -41.907 1.00 31.55 43 ILE D CA 1
ATOM 9339 C C . ILE D 1 43 ? -11.487 35.561 -43.255 1.00 34.24 43 ILE D C 1
ATOM 9340 O O . ILE D 1 43 ? -12.363 34.749 -43.533 1.00 35.28 43 ILE D O 1
ATOM 9345 N N . ASP D 1 44 ? -10.480 35.864 -44.074 1.00 35.91 44 ASP D N 1
ATOM 9346 C CA . ASP D 1 44 ? -10.308 35.236 -45.393 1.00 38.89 44 ASP D CA 1
ATOM 9347 C C . ASP D 1 44 ? -10.011 33.714 -45.346 1.00 39.32 44 ASP D C 1
ATOM 9348 O O . ASP D 1 44 ? -10.381 32.967 -46.259 1.00 41.24 44 ASP D O 1
ATOM 9353 N N . ARG D 1 45 ? -9.322 33.259 -44.306 1.00 37.79 45 ARG D N 1
ATOM 9354 C CA . ARG D 1 45 ? -9.076 31.829 -44.142 1.00 38.35 45 ARG D CA 1
ATOM 9355 C C . ARG D 1 45 ? -10.387 31.116 -43.752 1.00 38.14 45 ARG D C 1
ATOM 9356 O O . ARG D 1 45 ? -10.676 30.016 -44.241 1.00 39.50 45 ARG D O 1
ATOM 9364 N N . LEU D 1 46 ? -11.173 31.756 -42.880 1.00 36.57 46 LEU D N 1
ATOM 9365 C CA . LEU D 1 46 ? -12.467 31.220 -42.435 1.00 36.33 46 LEU D CA 1
ATOM 9366 C C . LEU D 1 46 ? -13.495 31.242 -43.579 1.00 39.24 46 LEU D C 1
ATOM 9367 O O . LEU D 1 46 ? -14.249 30.283 -43.761 1.00 40.44 46 LEU D O 1
ATOM 9372 N N . LYS D 1 47 ? -13.510 32.321 -44.361 1.00 40.81 47 LYS D N 1
ATOM 9373 C CA . LYS D 1 47 ? -14.345 32.394 -45.571 1.00 44.04 47 LYS D CA 1
ATOM 9374 C C . LYS D 1 47 ? -14.089 31.216 -46.521 1.00 46.26 47 LYS D C 1
ATOM 9375 O O . LYS D 1 47 ? -15.029 30.666 -47.093 1.00 48.01 47 LYS D O 1
ATOM 9381 N N . GLU D 1 48 ? -12.812 30.851 -46.673 1.00 46.52 48 GLU D N 1
ATOM 9382 C CA . GLU D 1 48 ? -12.361 29.743 -47.544 1.00 49.01 48 GLU D CA 1
ATOM 9383 C C . GLU D 1 48 ? -12.914 28.364 -47.133 1.00 49.16 48 GLU D C 1
ATOM 9384 O O . GLU D 1 48 ? -13.044 27.477 -47.966 1.00 51.25 48 GLU D O 1
ATOM 9390 N N . HIS D 1 49 ? -13.228 28.197 -45.845 1.00 47.11 49 HIS D N 1
ATOM 9391 C CA . HIS D 1 49 ? -13.806 26.950 -45.311 1.00 47.32 49 HIS D CA 1
ATOM 9392 C C . HIS D 1 49 ? -15.282 27.098 -44.927 1.00 47.09 49 HIS D C 1
ATOM 9393 O O . HIS D 1 49 ? -15.777 26.428 -44.023 1.00 46.39 49 HIS D O 1
ATOM 9400 N N . ASP D 1 50 ? -15.972 27.977 -45.650 1.00 48.13 50 ASP D N 1
ATOM 9401 C CA . ASP D 1 50 ? -17.438 28.050 -45.654 1.00 48.85 50 ASP D CA 1
ATOM 9402 C C . ASP D 1 50 ? -18.037 28.534 -44.324 1.00 45.73 50 ASP D C 1
ATOM 9403 O O . ASP D 1 50 ? -19.174 28.215 -44.006 1.00 46.01 50 ASP D O 1
ATOM 9408 N N . PHE D 1 51 ? -17.270 29.327 -43.576 1.00 43.04 51 PHE D N 1
ATOM 9409 C CA . PHE D 1 51 ? -17.762 29.993 -42.360 1.00 40.83 51 PHE D CA 1
ATOM 9410 C C . PHE D 1 51 ? -18.542 31.247 -42.728 1.00 41.82 51 PHE D C 1
ATOM 9411 O O . PHE D 1 51 ? -18.088 32.036 -43.541 1.00 42.71 51 PHE D O 1
ATOM 9419 N N . GLU D 1 52 ? -19.701 31.435 -42.110 1.00 42.38 52 GLU D N 1
ATOM 9420 C CA . GLU D 1 52 ? -20.457 32.679 -42.217 1.00 43.47 52 GLU D CA 1
ATOM 9421 C C . GLU D 1 52 ? -19.806 33.780 -41.369 1.00 40.91 52 GLU D C 1
ATOM 9422 O O . GLU D 1 52 ? -19.553 33.579 -40.183 1.00 39.00 52 GLU D O 1
ATOM 9428 N N . ILE D 1 53 ? -19.564 34.942 -41.971 1.00 41.15 53 ILE D N 1
ATOM 9429 C CA . ILE D 1 53 ? -18.833 36.026 -41.315 1.00 39.14 53 ILE D CA 1
ATOM 9430 C C . ILE D 1 53 ? -19.742 37.246 -41.083 1.00 40.02 53 ILE D C 1
ATOM 9431 O O . ILE D 1 53 ? -20.491 37.661 -41.976 1.00 42.41 53 ILE D O 1
ATOM 9436 N N . GLU D 1 54 ? -19.685 37.775 -39.855 1.00 38.60 54 GLU D N 1
ATOM 9437 C CA . GLU D 1 54 ? -20.239 39.084 -39.487 1.00 39.08 54 GLU D CA 1
ATOM 9438 C C . GLU D 1 54 ? -19.091 39.933 -38.960 1.00 37.12 54 GLU D C 1
ATOM 9439 O O . GLU D 1 54 ? -18.354 39.486 -38.091 1.00 35.19 54 GLU D O 1
ATOM 9445 N N . THR D 1 55 ? -18.952 41.149 -39.485 1.00 37.77 55 THR D N 1
ATOM 9446 C CA . THR D 1 55 ? -17.859 42.043 -39.124 1.00 36.33 55 THR D CA 1
ATOM 9447 C C . THR D 1 55 ? -18.402 43.230 -38.338 1.00 36.63 55 THR D C 1
ATOM 9448 O O . THR D 1 55 ? -19.584 43.548 -38.421 1.00 38.23 55 THR D O 1
ATOM 9452 N N . GLU D 1 56 ? -17.511 43.871 -37.584 1.00 35.63 56 GLU D N 1
ATOM 9453 C CA . GLU D 1 56 ? -17.832 44.972 -36.665 1.00 35.97 56 GLU D CA 1
ATOM 9454 C C . GLU D 1 56 ? -18.819 44.614 -35.524 1.00 35.07 56 GLU D C 1
ATOM 9455 O O . GLU D 1 56 ? -20.038 44.744 -35.656 1.00 36.62 56 GLU D O 1
ATOM 9461 N N . ILE D 1 57 ? -18.256 44.186 -34.399 1.00 32.81 57 ILE D N 1
ATOM 9462 C CA . ILE D 1 57 ? -19.018 43.639 -33.285 1.00 31.96 57 ILE D CA 1
ATOM 9463 C C . ILE D 1 57 ? -18.865 44.566 -32.085 1.00 31.76 57 ILE D C 1
ATOM 9464 O O . ILE D 1 57 ? -17.742 44.911 -31.692 1.00 30.74 57 ILE D O 1
ATOM 9469 N N . ALA D 1 58 ? -20.000 44.976 -31.523 1.00 32.86 58 ALA D N 1
ATOM 9470 C CA . ALA D 1 58 ? -20.046 45.717 -30.256 1.00 32.77 58 ALA D CA 1
ATOM 9471 C C . ALA D 1 58 ? -19.235 47.020 -30.278 1.00 33.22 58 ALA D C 1
ATOM 9472 O O . ALA D 1 58 ? -18.680 47.443 -29.254 1.00 32.90 58 ALA D O 1
ATOM 9474 N N . GLY D 1 59 ? -19.179 47.650 -31.451 1.00 34.34 59 GLY D N 1
ATOM 9475 C CA . GLY D 1 59 ? -18.459 48.919 -31.634 1.00 34.91 59 GLY D CA 1
ATOM 9476 C C . GLY D 1 59 ? -16.974 48.777 -31.917 1.00 33.12 59 GLY D C 1
ATOM 9477 O O . GLY D 1 59 ? -16.224 49.738 -31.739 1.00 33.88 59 GLY D O 1
ATOM 9478 N N . HIS D 1 60 ? -16.559 47.584 -32.355 1.00 31.03 60 HIS D N 1
ATOM 9479 C CA . HIS D 1 60 ? -15.166 47.307 -32.721 1.00 29.61 60 HIS D CA 1
ATOM 9480 C C . HIS D 1 60 ? -15.062 46.957 -34.213 1.00 29.82 60 HIS D C 1
ATOM 9481 O O . HIS D 1 60 ? -15.394 45.849 -34.635 1.00 28.87 60 HIS D O 1
ATOM 9488 N N . ALA D 1 61 ? -14.601 47.921 -35.006 1.00 30.64 61 ALA D N 1
ATOM 9489 C CA . ALA D 1 61 ? -14.488 47.746 -36.451 1.00 31.37 61 ALA D CA 1
ATOM 9490 C C . ALA D 1 61 ? -13.669 46.502 -36.875 1.00 29.72 61 ALA D C 1
ATOM 9491 O O . ALA D 1 61 ? -13.992 45.876 -37.878 1.00 30.93 61 ALA D O 1
ATOM 9493 N N . THR D 1 62 ? -12.639 46.125 -36.122 1.00 27.65 62 THR D N 1
ATOM 9494 C CA . THR D 1 62 ? -11.794 44.985 -36.512 1.00 26.13 62 THR D CA 1
ATOM 9495 C C . THR D 1 62 ? -12.211 43.664 -35.850 1.00 24.80 62 THR D C 1
ATOM 9496 O O . THR D 1 62 ? -11.510 42.650 -35.951 1.00 23.87 62 THR D O 1
ATOM 9500 N N . GLY D 1 63 ? -13.364 43.678 -35.193 1.00 24.73 63 GLY D N 1
ATOM 9501 C CA . GLY D 1 63 ? -13.938 42.473 -34.623 1.00 24.00 63 GLY D CA 1
ATOM 9502 C C . GLY D 1 63 ? -14.831 41.748 -35.616 1.00 25.31 63 GLY D C 1
ATOM 9503 O O . GLY D 1 63 ? -15.411 42.366 -36.505 1.00 26.19 63 GLY D O 1
ATOM 9504 N N . PHE D 1 64 ? -14.928 40.425 -35.457 1.00 25.31 64 PHE D N 1
ATOM 9505 C CA . PHE D 1 64 ? -15.797 39.577 -36.296 1.00 26.71 64 PHE D CA 1
ATOM 9506 C C . PHE D 1 64 ? -16.334 38.366 -35.523 1.00 26.11 64 PHE D C 1
ATOM 9507 O O . PHE D 1 64 ? -15.784 37.989 -34.485 1.00 25.24 64 PHE D O 1
ATOM 9515 N N . ILE D 1 65 ? -17.425 37.790 -36.023 1.00 27.51 65 ILE D N 1
ATOM 9516 C CA . ILE D 1 65 ? -17.940 36.501 -3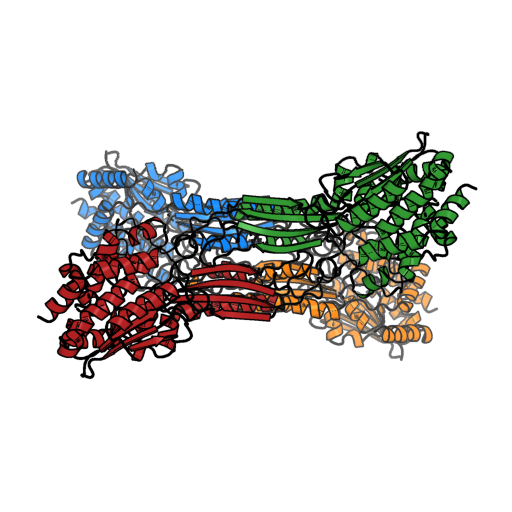5.544 1.00 27.33 65 ILE D CA 1
ATOM 9517 C C . ILE D 1 65 ? -18.025 35.601 -36.775 1.00 28.90 65 ILE D C 1
ATOM 9518 O O . ILE D 1 65 ? -18.736 35.925 -37.732 1.00 30.39 65 ILE D O 1
ATOM 9523 N N . ALA D 1 66 ? -17.268 34.501 -36.756 1.00 28.59 66 ALA D N 1
ATOM 9524 C CA . ALA D 1 66 ? -17.218 33.546 -37.859 1.00 29.86 66 ALA D CA 1
ATOM 9525 C C . ALA D 1 66 ? -17.905 32.271 -37.392 1.00 30.17 66 ALA D C 1
ATOM 9526 O O . ALA D 1 66 ? -17.420 31.624 -36.484 1.00 29.18 66 ALA D O 1
ATOM 9528 N N . THR D 1 67 ? -19.043 31.933 -37.997 1.00 32.25 67 THR D N 1
ATOM 9529 C CA . THR D 1 67 ? -19.861 30.775 -37.586 1.00 32.92 67 THR D CA 1
ATOM 9530 C C . THR D 1 67 ? -19.926 29.688 -38.653 1.00 34.79 67 THR D C 1
ATOM 9531 O O . THR D 1 67 ? -20.244 29.963 -39.801 1.00 35.91 67 THR D O 1
ATOM 9535 N N . TYR D 1 68 ? -19.620 28.453 -38.265 1.00 35.16 68 TYR D N 1
ATOM 9536 C CA . TYR D 1 68 ? -19.992 27.292 -39.066 1.00 37.76 68 TYR D CA 1
ATOM 9537 C C . TYR D 1 68 ? -20.982 26.442 -38.278 1.00 38.39 68 TYR D C 1
ATOM 9538 O O . TYR D 1 68 ? -20.630 25.890 -37.246 1.00 37.43 68 TYR D O 1
ATOM 9547 N N . ASP D 1 69 ? -22.208 26.332 -38.777 1.00 40.66 69 ASP D N 1
ATOM 9548 C CA . ASP D 1 69 ? -23.277 25.609 -38.088 1.00 41.88 69 ASP D CA 1
ATOM 9549 C C . ASP D 1 69 ? -23.640 24.330 -38.836 1.00 44.63 69 ASP D C 1
ATOM 9550 O O . ASP D 1 69 ? -23.902 24.370 -40.033 1.00 46.71 69 ASP D O 1
ATOM 9555 N N . SER D 1 70 ? -23.676 23.204 -38.129 1.00 45.24 70 SER D N 1
ATOM 9556 C CA . SER D 1 70 ? -24.150 21.943 -38.721 1.00 48.47 70 SER D CA 1
ATOM 9557 C C . SER D 1 70 ? -25.672 21.920 -38.985 1.00 51.10 70 SER D C 1
ATOM 9558 O O . SER D 1 70 ? -26.137 21.166 -39.825 1.00 54.01 70 SER D O 1
ATOM 9561 N N . GLY D 1 71 ? -26.438 22.741 -38.267 1.00 50.56 71 GLY D N 1
ATOM 9562 C CA . GLY D 1 71 ? -27.893 22.682 -38.310 1.00 53.04 71 GLY D CA 1
ATOM 9563 C C . GLY D 1 71 ? -28.446 21.533 -37.472 1.00 54.57 71 GLY D C 1
ATOM 9564 O O . GLY D 1 71 ? -29.633 21.204 -37.574 1.00 57.34 71 GLY D O 1
ATOM 9565 N N . LEU D 1 72 ? -27.590 20.927 -36.643 1.00 53.00 72 LEU D N 1
ATOM 9566 C CA . LEU D 1 72 ? -27.966 19.806 -35.775 1.00 54.15 72 LEU D CA 1
ATOM 9567 C C . LEU D 1 72 ? -27.727 20.189 -34.312 1.00 51.83 72 LEU D C 1
ATOM 9568 O O . LEU D 1 72 ? -26.757 20.889 -33.992 1.00 49.07 72 LEU D O 1
ATOM 9573 N N . ASP D 1 73 ? -28.603 19.722 -33.426 1.00 53.17 73 ASP D N 1
ATOM 9574 C CA . ASP D 1 73 ? -28.459 19.988 -31.990 1.00 51.46 73 ASP D CA 1
ATOM 9575 C C . ASP D 1 73 ? -27.046 19.655 -31.519 1.00 48.71 73 ASP D C 1
ATOM 9576 O O . ASP D 1 73 ? -26.435 18.674 -31.950 1.00 49.13 73 ASP D O 1
ATOM 9581 N N . GLY D 1 74 ? -26.532 20.489 -30.633 1.00 45.87 74 GLY D N 1
ATOM 9582 C CA . GLY D 1 74 ? -25.207 20.280 -30.075 1.00 43.75 74 GLY D CA 1
ATOM 9583 C C . GLY D 1 74 ? -24.640 21.571 -29.516 1.00 40.79 74 GLY D C 1
ATOM 9584 O O . GLY D 1 74 ? -25.133 22.662 -29.829 1.00 40.39 74 GLY D O 1
ATOM 9585 N N . PRO D 1 75 ? -23.601 21.462 -28.679 1.00 38.86 75 PRO D N 1
ATOM 9586 C CA . PRO D 1 75 ? -22.944 22.659 -28.157 1.00 36.12 75 PRO D CA 1
ATOM 9587 C C . PRO D 1 75 ? -22.316 23.549 -29.229 1.00 34.38 75 PRO D C 1
ATOM 9588 O O . PRO D 1 75 ? -21.841 23.050 -30.256 1.00 34.00 75 PRO D O 1
ATOM 9592 N N . ALA D 1 76 ? -22.334 24.859 -28.964 1.00 32.74 76 ALA D N 1
ATOM 9593 C CA . ALA D 1 76 ? -21.668 25.845 -29.804 1.00 31.63 76 ALA D CA 1
ATOM 9594 C C . ALA D 1 76 ? -20.307 26.167 -29.184 1.00 29.82 76 ALA D C 1
ATOM 9595 O O . ALA D 1 76 ? -20.238 26.861 -28.166 1.00 28.49 76 ALA D O 1
ATOM 9597 N N . ILE D 1 77 ? -19.233 25.662 -29.800 1.00 29.80 77 ILE D N 1
ATOM 9598 C CA . ILE D 1 77 ? -17.890 25.808 -29.242 1.00 28.91 77 ILE D CA 1
ATOM 9599 C C . ILE D 1 77 ? -17.140 26.991 -29.827 1.00 28.15 77 ILE D C 1
ATOM 9600 O O . ILE D 1 77 ? -16.834 27.023 -31.030 1.00 28.75 77 ILE D O 1
ATOM 9605 N N . GLY D 1 78 ? -16.833 27.948 -28.947 1.00 27.17 78 GLY D N 1
ATOM 9606 C CA . GLY D 1 78 ? -16.220 29.218 -29.330 1.00 26.21 78 GLY D CA 1
ATOM 9607 C C . GLY D 1 78 ? -14.709 29.187 -29.222 1.00 25.70 78 GLY D C 1
ATOM 9608 O O . GLY D 1 78 ? -14.165 28.645 -28.258 1.00 25.72 78 GLY D O 1
ATOM 9609 N N . PHE D 1 79 ? -14.040 29.763 -30.220 1.00 25.82 79 PHE D N 1
ATOM 9610 C CA . PHE D 1 79 ? -12.588 29.876 -30.252 1.00 25.46 79 PHE D CA 1
ATOM 9611 C C . PHE D 1 79 ? -12.270 31.365 -30.271 1.00 24.97 79 PHE D C 1
ATOM 9612 O O . PHE D 1 79 ? -12.586 32.060 -31.238 1.00 25.62 79 PHE D O 1
ATOM 9620 N N . LEU D 1 80 ? -11.668 31.865 -29.194 1.00 24.32 80 LEU D N 1
ATOM 9621 C CA . LEU D 1 80 ? -11.307 33.280 -29.100 1.00 23.61 80 LEU D CA 1
ATOM 9622 C C . LEU D 1 80 ? -9.998 33.559 -29.868 1.00 24.13 80 LEU D C 1
ATOM 9623 O O . LEU D 1 80 ? -8.943 32.986 -29.562 1.00 23.98 80 LEU D O 1
ATOM 9628 N N . ALA D 1 81 ? -10.105 34.427 -30.880 1.00 24.87 81 ALA D N 1
ATOM 9629 C CA . ALA D 1 81 ? -8.970 34.890 -31.682 1.00 25.32 81 ALA D CA 1
ATOM 9630 C C . ALA D 1 81 ? -8.529 36.291 -31.231 1.00 24.73 81 ALA D C 1
ATOM 9631 O O . ALA D 1 81 ? -9.337 37.210 -31.150 1.00 24.65 81 ALA D O 1
ATOM 9633 N N . GLU D 1 82 ? -7.247 36.427 -30.913 1.00 24.77 82 GLU D N 1
ATOM 9634 C CA . GLU D 1 82 ? -6.630 37.723 -30.632 1.00 24.90 82 GLU D CA 1
ATOM 9635 C C . GLU D 1 82 ? -5.583 37.999 -31.700 1.00 25.53 82 GLU D C 1
ATOM 9636 O O . GLU D 1 82 ? -5.038 37.075 -32.328 1.00 25.93 82 GLU D O 1
ATOM 9642 N N . TYR D 1 83 ? -5.318 39.277 -31.931 1.00 25.86 83 TYR D N 1
ATOM 9643 C CA . TYR D 1 83 ? -4.347 39.659 -32.955 1.00 26.74 83 TYR D CA 1
ATOM 9644 C C . TYR D 1 83 ? -3.759 41.086 -32.842 1.00 27.36 83 TYR D C 1
ATOM 9645 O O . TYR D 1 83 ? -3.115 41.552 -33.788 1.00 29.18 83 TYR D O 1
ATOM 9654 N N . ASP D 1 84 ? -3.917 41.754 -31.692 1.00 26.32 84 ASP D N 1
ATOM 9655 C CA . ASP D 1 84 ? -3.294 43.064 -31.482 1.00 26.81 84 ASP D CA 1
ATOM 9656 C C . ASP D 1 84 ? -1.856 42.980 -30.962 1.00 27.10 84 ASP D C 1
ATOM 9657 O O . ASP D 1 84 ? -1.512 42.091 -30.162 1.00 26.24 84 ASP D O 1
ATOM 9662 N N . ALA D 1 85 ? -1.033 43.931 -31.426 1.00 28.26 85 ALA D N 1
ATOM 9663 C CA . ALA D 1 85 ? 0.373 44.086 -31.018 1.00 28.60 85 ALA D CA 1
ATOM 9664 C C . ALA D 1 85 ? 0.515 45.241 -30.036 1.00 28.97 85 ALA D C 1
ATOM 9665 O O . ALA D 1 85 ? -0.475 45.903 -29.671 1.00 28.50 85 ALA D O 1
ATOM 9667 N N . LEU D 1 86 ? 1.759 45.479 -29.624 1.00 30.05 86 LEU D N 1
ATOM 9668 C CA . LEU D 1 86 ? 2.098 46.486 -28.624 1.00 30.89 86 LEU D CA 1
ATOM 9669 C C . LEU D 1 86 ? 2.879 47.630 -29.270 1.00 33.28 86 LEU D C 1
ATOM 9670 O O . LEU D 1 86 ? 3.618 47.407 -30.230 1.00 34.77 86 LEU D O 1
ATOM 9675 N N . PRO D 1 87 ? 2.745 48.858 -28.735 1.00 34.39 87 PRO D N 1
ATOM 9676 C CA . PRO D 1 87 ? 3.469 49.988 -29.321 1.00 36.60 87 PRO D CA 1
ATOM 9677 C C . PRO D 1 87 ? 4.951 49.877 -29.068 1.00 38.46 87 PRO D C 1
ATOM 9678 O O . PRO D 1 87 ? 5.351 49.616 -27.934 1.00 38.38 87 PRO D O 1
ATOM 9682 N N . GLY D 1 88 ? 5.762 50.053 -30.113 1.00 40.59 88 GLY D N 1
ATOM 9683 C CA . GLY D 1 88 ? 7.231 49.981 -29.984 1.00 42.43 88 GLY D CA 1
ATOM 9684 C C . GLY D 1 88 ? 7.805 48.574 -29.824 1.00 41.90 88 GLY D C 1
ATOM 9685 O O . GLY D 1 88 ? 9.003 48.375 -29.985 1.00 43.61 88 GLY D O 1
ATOM 9686 N N . LEU D 1 89 ? 6.954 47.594 -29.519 1.00 39.92 89 LEU D N 1
ATOM 9687 C CA . LEU D 1 89 ? 7.402 46.238 -29.195 1.00 39.34 89 LEU D CA 1
ATOM 9688 C C . LEU D 1 89 ? 6.987 45.188 -30.230 1.00 38.38 89 LEU D C 1
ATOM 9689 O O . LEU D 1 89 ? 7.496 44.063 -30.199 1.00 38.80 89 LEU D O 1
ATOM 9694 N N . GLY D 1 90 ? 6.071 45.538 -31.135 1.00 37.36 90 GLY D N 1
ATOM 9695 C CA . GLY D 1 90 ? 5.490 44.555 -32.052 1.00 35.80 90 GLY D CA 1
ATOM 9696 C C . GLY D 1 90 ? 4.748 43.489 -31.271 1.00 33.08 90 GLY D C 1
ATOM 9697 O O . GLY D 1 90 ? 4.187 43.775 -30.208 1.00 31.72 90 GLY D O 1
ATOM 9698 N N . HIS D 1 91 ? 4.767 42.255 -31.774 1.00 32.20 91 HIS D N 1
ATOM 9699 C CA . HIS D 1 91 ? 4.016 41.155 -31.147 1.00 29.94 91 HIS D CA 1
ATOM 9700 C C . HIS D 1 91 ? 4.743 40.491 -29.965 1.00 29.80 91 HIS D C 1
ATOM 9701 O O . HIS D 1 91 ? 4.985 39.286 -29.965 1.00 29.95 91 HIS D O 1
ATOM 9708 N N . ALA D 1 92 ? 5.023 41.288 -28.931 1.00 29.60 92 ALA D N 1
ATOM 9709 C CA . ALA D 1 92 ? 5.757 40.831 -27.759 1.00 29.67 92 ALA D CA 1
ATOM 9710 C C . ALA D 1 92 ? 4.851 40.112 -26.759 1.00 27.90 92 ALA D C 1
ATOM 9711 O O . ALA D 1 92 ? 5.268 39.803 -25.644 1.00 28.05 92 ALA D O 1
ATOM 9713 N N . CYS D 1 93 ? 3.607 39.857 -27.143 1.00 26.53 93 CYS D N 1
ATOM 9714 C CA . CYS D 1 93 ? 2.739 38.999 -26.352 1.00 25.53 93 CYS D CA 1
ATOM 9715 C C . CYS D 1 93 ? 2.329 37.746 -27.139 1.00 24.84 93 CYS D C 1
ATOM 9716 O O . CYS D 1 93 ? 1.572 36.924 -26.649 1.00 23.68 93 CYS D O 1
ATOM 9719 N N . GLY D 1 94 ? 2.863 37.602 -28.348 1.00 25.78 94 GLY D N 1
ATOM 9720 C CA . GLY D 1 94 ? 2.640 36.426 -29.172 1.00 25.58 94 GLY D CA 1
ATOM 9721 C C . GLY D 1 94 ? 1.226 36.293 -29.676 1.00 24.11 94 GLY D C 1
ATOM 9722 O O . GLY D 1 94 ? 0.780 35.197 -29.963 1.00 23.88 94 GLY D O 1
ATOM 9723 N N . HIS D 1 95 ? 0.516 37.407 -29.791 1.00 23.67 95 HIS D N 1
ATOM 9724 C CA . HIS D 1 95 ? -0.873 37.384 -30.274 1.00 22.95 95 HIS D CA 1
ATOM 9725 C C . HIS D 1 95 ? -1.032 36.965 -31.739 1.00 23.74 95 HIS D C 1
ATOM 9726 O O . HIS D 1 95 ? -2.130 36.579 -32.165 1.00 23.64 95 HIS D O 1
ATOM 9733 N N . ASN D 1 96 ? 0.049 37.047 -32.505 1.00 25.08 96 ASN D N 1
ATOM 9734 C CA . ASN D 1 96 ? 0.075 36.441 -33.827 1.00 26.35 96 ASN D CA 1
ATOM 9735 C C . ASN D 1 96 ? -0.276 34.941 -33.758 1.00 26.36 96 ASN D C 1
ATOM 9736 O O . ASN D 1 96 ? -1.048 34.446 -34.591 1.00 27.39 96 ASN D O 1
ATOM 9741 N N . ILE D 1 97 ? 0.259 34.237 -32.754 1.00 25.81 97 ILE D N 1
ATOM 9742 C CA . ILE D 1 97 ? -0.023 32.811 -32.543 1.00 25.46 97 ILE D CA 1
ATOM 9743 C C . ILE D 1 97 ? -1.459 32.569 -32.074 1.00 24.25 97 ILE D C 1
ATOM 9744 O O . ILE D 1 97 ? -2.093 31.618 -32.497 1.00 24.70 97 ILE D O 1
ATOM 9749 N N . ILE D 1 98 ? -1.974 33.439 -31.211 1.00 23.27 98 ILE D N 1
ATOM 9750 C CA . ILE D 1 98 ? -3.268 33.206 -30.553 1.00 22.27 98 ILE D CA 1
ATOM 9751 C C . ILE D 1 98 ? -4.412 33.075 -31.555 1.00 22.48 98 ILE D C 1
ATOM 9752 O O . ILE D 1 98 ? -5.108 32.059 -31.575 1.00 22.43 98 ILE D O 1
ATOM 9757 N N . GLY D 1 99 ? -4.594 34.102 -32.378 1.00 22.91 99 GLY D N 1
ATOM 9758 C CA . GLY D 1 99 ? -5.672 34.128 -33.365 1.00 23.43 99 GLY D CA 1
ATOM 9759 C C . GLY D 1 99 ? -5.554 33.069 -34.448 1.00 25.03 99 GLY D C 1
ATOM 9760 O O . GLY D 1 99 ? -6.554 32.479 -34.850 1.00 26.02 99 GLY D O 1
ATOM 9761 N N . THR D 1 100 ? -4.346 32.828 -34.941 1.00 26.12 100 THR D N 1
ATOM 9762 C CA . THR D 1 100 ? -4.136 31.787 -35.946 1.00 27.88 100 THR D CA 1
ATOM 9763 C C . THR D 1 100 ? -4.456 30.377 -35.387 1.00 28.19 100 THR D C 1
ATOM 9764 O O . THR D 1 100 ? -5.042 29.531 -36.089 1.00 29.08 100 THR D O 1
ATOM 9768 N N . ALA D 1 101 ? -4.063 30.133 -34.131 1.00 27.26 101 ALA D N 1
ATOM 9769 C CA . ALA D 1 101 ? -4.306 28.855 -33.474 1.00 27.20 101 ALA D CA 1
ATOM 9770 C C . ALA D 1 101 ? -5.788 28.621 -33.380 1.00 26.98 101 ALA D C 1
ATOM 9771 O O . ALA D 1 101 ? -6.255 27.524 -33.671 1.00 28.62 101 ALA D O 1
ATOM 9773 N N . SER D 1 102 ? -6.535 29.658 -33.002 1.00 25.98 102 SER D N 1
ATOM 9774 C CA . SER D 1 102 ? -7.984 29.529 -32.777 1.00 25.76 102 SER D CA 1
ATOM 9775 C C . SER D 1 102 ? -8.751 29.361 -34.083 1.00 27.11 102 SER D C 1
ATOM 9776 O O . SER D 1 102 ? -9.764 28.653 -34.149 1.00 28.50 102 SER D O 1
ATOM 9779 N N . VAL D 1 103 ? -8.254 29.995 -35.137 1.00 27.64 103 VAL D N 1
ATOM 9780 C CA . VAL D 1 103 ? -8.826 29.831 -36.468 1.00 28.37 103 VAL D CA 1
ATOM 9781 C C . VAL D 1 103 ? -8.536 28.425 -37.011 1.00 29.91 103 VAL D C 1
ATOM 9782 O O . VAL D 1 103 ? -9.420 27.780 -37.580 1.00 31.64 103 VAL D O 1
ATOM 9786 N N . LEU D 1 104 ? -7.307 27.944 -36.827 1.00 29.70 104 LEU D N 1
ATOM 9787 C CA . LEU D 1 104 ? -6.929 26.602 -37.293 1.00 30.94 104 LEU D CA 1
ATOM 9788 C C . LEU D 1 104 ? -7.629 25.519 -36.477 1.00 30.74 104 LEU D C 1
ATOM 9789 O O . LEU D 1 104 ? -7.944 24.466 -37.002 1.00 32.58 104 LEU D O 1
ATOM 9794 N N . GLY D 1 105 ? -7.861 25.774 -35.192 1.00 29.24 105 GLY D N 1
ATOM 9795 C CA . GLY D 1 105 ? -8.594 24.833 -34.341 1.00 29.19 105 GLY D CA 1
ATOM 9796 C C . GLY D 1 105 ? -10.059 24.774 -34.738 1.00 29.52 105 GLY D C 1
ATOM 9797 O O . GLY D 1 105 ? -10.631 23.695 -34.868 1.00 30.91 105 GLY D O 1
ATOM 9798 N N . ALA D 1 106 ? -10.660 25.945 -34.940 1.00 28.48 106 ALA D N 1
ATOM 9799 C CA . ALA D 1 106 ? -12.039 26.040 -35.420 1.00 29.07 106 ALA D CA 1
ATOM 9800 C C . ALA D 1 106 ? -12.237 25.312 -36.774 1.00 31.20 106 ALA D C 1
ATOM 9801 O O . ALA D 1 106 ? -13.191 24.556 -36.963 1.00 32.40 106 ALA D O 1
ATOM 9803 N N . ILE D 1 107 ? -11.315 25.526 -37.701 1.00 32.07 107 ILE D N 1
ATOM 9804 C CA . ILE D 1 107 ? -11.390 24.892 -39.022 1.00 34.70 107 ILE D CA 1
ATOM 9805 C C . ILE D 1 107 ? -11.103 23.387 -38.975 1.00 36.56 107 ILE D C 1
ATOM 9806 O O . ILE D 1 107 ? -11.686 22.620 -39.746 1.00 39.13 107 ILE D O 1
ATOM 9811 N N . GLY D 1 108 ? -10.205 22.962 -38.086 1.00 35.86 108 GLY D N 1
ATOM 9812 C CA . GLY D 1 108 ? -9.957 21.529 -37.869 1.00 37.54 108 GLY D CA 1
ATOM 9813 C C . GLY D 1 108 ? -11.199 20.799 -37.366 1.00 37.90 108 GLY D C 1
ATOM 9814 O O . GLY D 1 108 ? -11.577 19.750 -37.888 1.00 39.42 108 GLY D O 1
ATOM 9815 N N . LEU D 1 109 ? -11.836 21.376 -36.346 1.00 36.30 109 LEU D N 1
ATOM 9816 C CA . LEU D 1 109 ? -13.088 20.843 -35.803 1.00 36.82 109 LEU D CA 1
ATOM 9817 C C . LEU D 1 109 ? -14.235 20.974 -36.799 1.00 38.20 109 LEU D C 1
ATOM 9818 O O . LEU D 1 109 ? -15.108 20.113 -36.816 1.00 39.82 109 LEU D O 1
ATOM 9823 N N . LYS D 1 110 ? -14.229 22.032 -37.618 1.00 38.21 110 LYS D N 1
ATOM 9824 C CA . LYS D 1 110 ? -15.241 22.201 -38.683 1.00 40.26 110 LYS D CA 1
ATOM 9825 C C . LYS D 1 110 ? -15.284 21.001 -39.642 1.00 43.67 110 LYS D C 1
ATOM 9826 O O . LYS D 1 110 ? -16.343 20.683 -40.180 1.00 45.78 110 LYS D O 1
ATOM 9832 N N . GLN D 1 111 ? -14.145 20.329 -39.836 1.00 45.05 111 GLN D N 1
ATOM 9833 C CA . GLN D 1 111 ? -14.050 19.182 -40.763 1.00 48.60 111 GLN D CA 1
ATOM 9834 C C . GLN D 1 111 ? -15.024 18.062 -40.392 1.00 50.66 111 GLN D C 1
ATOM 9835 O O . GLN D 1 111 ? -15.573 17.357 -41.243 1.00 53.42 111 GLN D O 1
ATOM 9841 N N . VAL D 1 112 ? -15.255 17.952 -39.099 1.00 49.70 112 VAL D N 1
ATOM 9842 C CA . VAL D 1 112 ? -16.006 16.871 -38.516 1.00 51.64 112 VAL D CA 1
ATOM 9843 C C . VAL D 1 112 ? -17.415 17.315 -38.054 1.00 51.18 112 VAL D C 1
ATOM 9844 O O . VAL D 1 112 ? -18.277 16.464 -37.820 1.00 52.85 112 VAL D O 1
ATOM 9848 N N . ILE D 1 113 ? -17.652 18.633 -37.987 1.00 49.22 113 ILE D N 1
ATOM 9849 C CA . ILE D 1 113 ? -18.865 19.229 -37.370 1.00 48.48 113 ILE D CA 1
ATOM 9850 C C . ILE D 1 113 ? -20.196 18.742 -37.981 1.00 51.58 113 ILE D C 1
ATOM 9851 O O . ILE D 1 113 ? -21.167 18.519 -37.253 1.00 52.33 113 ILE D O 1
ATOM 9856 N N . ASP D 1 114 ? -20.249 18.557 -39.299 1.00 54.04 114 ASP D N 1
ATOM 9857 C CA . ASP D 1 114 ? -21.477 18.037 -39.941 1.00 57.19 114 ASP D CA 1
ATOM 9858 C C . ASP D 1 114 ? -21.777 16.571 -39.555 1.00 59.36 114 ASP D C 1
ATOM 9859 O O . ASP D 1 114 ? -22.907 16.105 -39.737 1.00 61.80 114 ASP D O 1
ATOM 9864 N N . GLN D 1 115 ? -20.773 15.864 -39.022 1.00 58.71 115 GLN D N 1
ATOM 9865 C CA . GLN D 1 115 ? -20.906 14.461 -38.601 1.00 60.81 115 GLN D CA 1
ATOM 9866 C C . GLN D 1 115 ? -21.291 14.305 -37.119 1.00 59.25 115 GLN D C 1
ATOM 9867 O O . GLN D 1 115 ? -21.992 13.356 -36.768 1.00 61.67 115 GLN D O 1
ATOM 9873 N N . ILE D 1 116 ? -20.820 15.216 -36.262 1.00 55.41 116 ILE D N 1
ATOM 9874 C CA . ILE D 1 116 ? -21.022 15.126 -34.806 1.00 53.82 116 ILE D CA 1
ATOM 9875 C C . ILE D 1 116 ? -22.093 16.083 -34.272 1.00 52.45 116 ILE D C 1
ATOM 9876 O O . ILE D 1 116 ? -22.563 15.935 -33.138 1.00 51.82 116 ILE D O 1
ATOM 9881 N N . GLY D 1 117 ? -22.457 17.073 -35.082 1.00 52.02 117 GLY D N 1
ATOM 9882 C CA . GLY D 1 117 ? -23.469 18.055 -34.708 1.00 51.35 117 GLY D CA 1
ATOM 9883 C C . GLY D 1 117 ? -22.908 19.275 -33.996 1.00 48.29 117 GLY D C 1
ATOM 9884 O O . GLY D 1 117 ? -21.690 19.408 -33.788 1.00 46.78 117 GLY D O 1
ATOM 9885 N N . GLY D 1 118 ? -23.808 20.176 -33.619 1.00 47.77 118 GLY D N 1
ATOM 9886 C CA . GLY D 1 118 ? -23.419 21.413 -32.969 1.00 45.03 118 GLY D CA 1
ATOM 9887 C C . GLY D 1 118 ? -22.873 22.416 -33.963 1.00 44.08 118 GLY D C 1
ATOM 9888 O O . GLY D 1 118 ? -23.231 22.403 -35.144 1.00 45.81 118 GLY D O 1
ATOM 9889 N N . LYS D 1 119 ? -21.966 23.257 -33.483 1.00 41.84 119 LYS D N 1
ATOM 9890 C CA . LYS D 1 119 ? -21.595 24.496 -34.158 1.00 40.93 119 LYS D CA 1
ATOM 9891 C C . LYS D 1 119 ? -20.164 24.908 -33.774 1.00 38.39 119 LYS D C 1
ATOM 9892 O O . LYS D 1 119 ? -19.726 24.648 -32.663 1.00 37.84 119 LYS D O 1
ATOM 9898 N N . VAL D 1 120 ? -19.432 25.530 -34.688 1.00 37.52 120 VAL D N 1
ATOM 9899 C CA . VAL D 1 120 ? -18.127 26.102 -34.357 1.00 35.26 120 VAL D CA 1
ATOM 9900 C C . VAL D 1 120 ? -18.223 27.605 -34.625 1.00 33.83 120 VAL D C 1
ATOM 9901 O O . VAL D 1 120 ? -18.831 28.020 -35.612 1.00 34.87 120 VAL D O 1
ATOM 9905 N N . VAL D 1 121 ? -17.670 28.411 -33.716 1.00 31.40 121 VAL D N 1
ATOM 9906 C CA . VAL D 1 121 ? -17.764 29.875 -33.783 1.00 29.84 121 VAL D CA 1
ATOM 9907 C C . VAL D 1 121 ? -16.397 30.400 -33.426 1.00 28.28 121 VAL D C 1
ATOM 9908 O O . VAL D 1 121 ? -15.827 29.945 -32.443 1.00 27.55 121 VAL D O 1
ATOM 9912 N N . VAL D 1 122 ? -15.852 31.310 -34.239 1.00 28.06 122 VAL D N 1
ATOM 9913 C CA . VAL D 1 122 ? -14.631 32.049 -33.882 1.00 26.50 122 VAL D CA 1
ATOM 9914 C C . VAL D 1 122 ? -15.005 33.498 -33.634 1.00 26.29 122 VAL D C 1
ATOM 9915 O O . VAL D 1 122 ? -15.670 34.121 -34.461 1.00 27.32 122 VAL D O 1
ATOM 9919 N N . LEU D 1 123 ? -14.600 34.014 -32.476 1.00 25.15 123 LEU D N 1
ATOM 9920 C CA . LEU D 1 123 ? -14.781 35.417 -32.140 1.00 24.90 123 LEU D CA 1
ATOM 9921 C C . LEU D 1 123 ? -13.462 36.174 -32.342 1.00 24.25 123 LEU D C 1
ATOM 9922 O O . LEU D 1 123 ? -12.431 35.835 -31.766 1.00 22.96 123 LEU D O 1
ATOM 9927 N N . GLY D 1 124 ? -13.514 37.200 -33.177 1.00 24.98 124 GLY D N 1
ATOM 9928 C CA . GLY D 1 124 ? -12.362 38.049 -33.427 1.00 25.12 124 GLY D CA 1
ATOM 9929 C C . GLY D 1 124 ? -12.412 39.144 -32.404 1.00 24.68 124 GLY D C 1
ATOM 9930 O O . GLY D 1 124 ? -13.337 39.955 -32.435 1.00 25.53 124 GLY D O 1
ATOM 9931 N N . CYS D 1 125 ? -11.420 39.155 -31.508 1.00 23.91 125 CYS D N 1
ATOM 9932 C CA . CYS D 1 125 ? -11.433 39.970 -30.295 1.00 23.41 125 CYS D CA 1
ATOM 9933 C C . CYS D 1 125 ? -10.313 41.009 -30.266 1.00 24.04 125 CYS D C 1
ATOM 9934 O O . CYS D 1 125 ? -9.231 40.742 -29.737 1.00 23.84 125 CYS D O 1
ATOM 9937 N N . PRO D 1 126 ? -10.561 42.201 -30.835 1.00 25.39 126 PRO D N 1
ATOM 9938 C CA . PRO D 1 126 ? -9.457 43.163 -30.907 1.00 26.13 126 PRO D CA 1
ATOM 9939 C C . PRO D 1 126 ? -9.099 43.795 -29.576 1.00 26.17 126 PRO D C 1
ATOM 9940 O O . PRO D 1 126 ? -9.861 43.692 -28.601 1.00 25.88 126 PRO D O 1
ATOM 9944 N N . ALA D 1 127 ? -7.921 44.427 -29.553 1.00 26.69 127 ALA D N 1
ATOM 9945 C CA . ALA D 1 127 ? -7.538 45.348 -28.486 1.00 26.72 127 ALA D CA 1
ATOM 9946 C C . ALA D 1 127 ? -7.541 44.731 -27.090 1.00 25.87 127 ALA D C 1
ATOM 9947 O O . ALA D 1 127 ? -7.956 45.398 -26.134 1.00 26.06 127 ALA D O 1
ATOM 9949 N N . GLU D 1 128 ? -7.070 43.486 -26.946 1.00 25.00 128 GLU D N 1
ATOM 9950 C CA . GLU D 1 128 ? -7.073 42.866 -25.610 1.00 24.84 128 GLU D CA 1
ATOM 9951 C C . GLU D 1 128 ? -6.025 43.485 -24.695 1.00 25.10 128 GLU D C 1
ATOM 9952 O O . GLU D 1 128 ? -6.131 43.351 -23.481 1.00 25.15 128 GLU D O 1
ATOM 9958 N N . GLU D 1 129 ? -5.023 44.149 -25.279 1.00 25.71 129 GLU D N 1
ATOM 9959 C CA . GLU D 1 129 ? -4.016 44.870 -24.509 1.00 26.37 129 GLU D CA 1
ATOM 9960 C C . GLU D 1 129 ? -4.589 46.124 -23.851 1.00 27.35 129 GLU D C 1
ATOM 9961 O O . GLU D 1 129 ? -3.994 46.667 -22.919 1.00 28.61 129 GLU D O 1
ATOM 9967 N N . GLY D 1 130 ? -5.751 46.572 -24.324 1.00 27.50 130 GLY D N 1
ATOM 9968 C CA . GLY D 1 130 ? -6.479 47.673 -23.697 1.00 28.27 130 GLY D CA 1
ATOM 9969 C C . GLY D 1 130 ? -6.258 48.995 -24.395 1.00 29.62 130 GLY D C 1
ATOM 9970 O O . GLY D 1 130 ? -5.682 49.044 -25.483 1.00 30.16 130 GLY D O 1
ATOM 9971 N N . GLY D 1 131 ? -6.731 50.063 -23.762 1.00 30.77 131 GLY D N 1
ATOM 9972 C CA . GLY D 1 131 ? -6.623 51.422 -24.300 1.00 32.69 131 GLY D CA 1
ATOM 9973 C C . GLY D 1 131 ? -7.991 52.030 -24.547 1.00 33.41 131 GLY D C 1
ATOM 9974 O O . GLY D 1 131 ? -8.982 51.576 -23.989 1.00 32.57 131 GLY D O 1
ATOM 9975 N N . GLU D 1 132 ? -8.047 53.052 -25.394 1.00 35.15 132 GLU D N 1
ATOM 9976 C CA . GLU D 1 132 ? -9.324 53.667 -25.737 1.00 36.52 132 GLU D CA 1
ATOM 9977 C C . GLU D 1 132 ? -10.156 52.677 -26.555 1.00 35.06 132 GLU D C 1
ATOM 9978 O O . GLU D 1 132 ? -9.679 52.162 -27.584 1.00 34.61 132 GLU D O 1
ATOM 9984 N N . ASN D 1 133 ? -11.395 52.438 -26.094 1.00 34.61 133 ASN D N 1
ATOM 9985 C CA . ASN D 1 133 ? -12.264 51.346 -26.565 1.00 33.05 133 ASN D CA 1
ATOM 9986 C C . ASN D 1 133 ? -11.501 50.020 -26.728 1.00 30.41 133 ASN D C 1
ATOM 9987 O O . ASN D 1 133 ? -11.625 49.330 -27.736 1.00 29.92 133 ASN D O 1
ATOM 9992 N N . GLY D 1 134 ? -10.686 49.685 -25.733 1.00 28.73 134 GLY D N 1
ATOM 9993 C CA . GLY D 1 134 ? -9.986 48.425 -25.722 1.00 26.27 134 GLY D CA 1
ATOM 9994 C C . GLY D 1 134 ? -10.847 47.319 -25.149 1.00 24.84 134 GLY D C 1
ATOM 9995 O O . GLY D 1 134 ? -11.999 47.530 -24.739 1.00 24.82 134 GLY D O 1
ATOM 9996 N N . SER D 1 135 ? -10.260 46.127 -25.143 1.00 23.34 135 SER D N 1
ATOM 9997 C CA . SER D 1 135 ? -10.824 44.948 -24.508 1.00 22.09 135 SER D CA 1
ATOM 9998 C C . SER D 1 135 ? -12.175 44.594 -25.126 1.00 22.54 135 SER D C 1
ATOM 9999 O O . SER D 1 135 ? -13.226 44.721 -24.481 1.00 22.91 135 SER D O 1
ATOM 10002 N N . ALA D 1 136 ? -12.132 44.143 -26.382 1.00 22.28 136 ALA D N 1
ATOM 10003 C CA . ALA D 1 136 ? -13.342 43.849 -27.128 1.00 22.60 136 ALA D CA 1
ATOM 10004 C C . ALA D 1 136 ? -14.205 42.829 -26.395 1.00 22.68 136 ALA D C 1
ATOM 10005 O O . ALA D 1 136 ? -15.426 42.988 -26.363 1.00 24.20 136 ALA D O 1
ATOM 10007 N N . LYS D 1 137 ? -13.598 41.807 -25.781 1.00 21.59 137 LYS D N 1
ATOM 10008 C CA . LYS D 1 137 ? -14.382 40.765 -25.081 1.00 21.48 137 LYS D CA 1
ATOM 10009 C C . LYS D 1 137 ? -15.234 41.315 -23.918 1.00 22.42 137 LYS D C 1
ATOM 10010 O O . LYS D 1 137 ? -16.257 40.724 -23.566 1.00 23.47 137 LYS D O 1
ATOM 10016 N N . ALA D 1 138 ? -14.813 42.420 -23.311 1.00 22.61 138 ALA D N 1
ATOM 10017 C CA . ALA D 1 138 ? -15.660 43.122 -22.358 1.00 23.56 138 ALA D CA 1
ATOM 10018 C C . ALA D 1 138 ? -16.911 43.673 -23.064 1.00 24.51 138 ALA D C 1
ATOM 10019 O O . ALA D 1 138 ? -18.024 43.569 -22.555 1.00 25.29 138 ALA D O 1
ATOM 10021 N N . SER D 1 139 ? -16.715 44.267 -24.241 1.00 24.71 139 SER D N 1
ATOM 10022 C CA . SER D 1 139 ? -17.812 44.843 -25.036 1.00 25.56 139 SER D CA 1
ATOM 10023 C C . SER D 1 139 ? -18.765 43.762 -25.537 1.00 25.42 139 SER D C 1
ATOM 10024 O O . SER D 1 139 ? -19.981 43.957 -25.539 1.00 26.77 139 SER D O 1
ATOM 10027 N N . TYR D 1 140 ? -18.192 42.633 -25.961 1.00 24.03 140 TYR D N 1
ATOM 10028 C CA . TYR D 1 140 ? -18.941 41.436 -26.409 1.00 24.02 140 TYR D CA 1
ATOM 10029 C C . TYR D 1 140 ? -19.841 40.857 -25.310 1.00 24.24 140 TYR D C 1
ATOM 10030 O O . TYR D 1 140 ? -21.040 40.644 -25.531 1.00 25.31 140 TYR D O 1
ATOM 10039 N N . VAL D 1 141 ? -19.259 40.585 -24.140 1.00 23.33 141 VAL D N 1
ATOM 10040 C CA . VAL D 1 141 ? -20.042 40.135 -23.001 1.00 23.91 141 VAL D CA 1
ATOM 10041 C C . VAL D 1 141 ? -21.202 41.098 -22.835 1.00 26.64 141 VAL D C 1
ATOM 10042 O O . VAL D 1 141 ? -22.363 40.695 -22.888 1.00 27.96 141 VAL D O 1
ATOM 10046 N N . LYS D 1 142 ? -20.868 42.381 -22.696 1.00 28.06 142 LYS D N 1
ATOM 10047 C CA . LYS D 1 142 ? -21.850 43.459 -22.448 1.00 30.74 142 LYS D CA 1
ATOM 10048 C C . LYS D 1 142 ? -22.939 43.536 -23.541 1.00 31.88 142 LYS D C 1
ATOM 10049 O O . LYS D 1 142 ? -24.102 43.754 -23.236 1.00 33.40 142 LYS D O 1
ATOM 10055 N N . ALA D 1 143 ? -22.552 43.315 -24.801 1.00 31.68 143 ALA D N 1
ATOM 10056 C CA . ALA D 1 143 ? -23.472 43.362 -25.976 1.00 32.94 143 ALA D CA 1
ATOM 10057 C C . ALA D 1 143 ? -24.273 42.079 -26.248 1.00 33.01 143 ALA D C 1
ATOM 10058 O O . ALA D 1 143 ? -25.108 42.058 -27.149 1.00 34.01 143 ALA D O 1
ATOM 10060 N N . GLY D 1 144 ? -24.010 41.013 -25.491 1.00 31.94 144 GLY D N 1
ATOM 10061 C CA . GLY D 1 144 ? -24.752 39.757 -25.644 1.00 32.34 144 GLY D CA 1
ATOM 10062 C C . GLY D 1 144 ? -24.131 38.798 -26.640 1.00 31.26 144 GLY D C 1
ATOM 10063 O O . GLY D 1 144 ? -24.706 37.765 -26.950 1.00 31.67 144 GLY D O 1
ATOM 10064 N N . VAL D 1 145 ? -22.946 39.131 -27.133 1.00 30.36 145 VAL D N 1
ATOM 10065 C CA . VAL D 1 145 ? -22.309 38.355 -28.197 1.00 29.76 145 VAL D CA 1
ATOM 10066 C C . VAL D 1 145 ? -21.973 36.952 -27.722 1.00 29.71 145 VAL D C 1
ATOM 10067 O O . VAL D 1 145 ? -21.951 36.017 -28.511 1.00 30.13 145 VAL D O 1
ATOM 10071 N N . ILE D 1 146 ? -21.747 36.792 -26.427 1.00 30.03 146 ILE D N 1
ATOM 10072 C CA . ILE D 1 146 ? -21.303 35.498 -25.899 1.00 30.20 146 ILE D CA 1
ATOM 10073 C C . ILE D 1 146 ? -22.469 34.498 -25.650 1.00 32.42 146 ILE D C 1
ATOM 10074 O O . ILE D 1 146 ? -22.256 33.331 -25.288 1.00 32.32 146 ILE D O 1
ATOM 10079 N N . ASP D 1 147 ? -23.696 34.959 -25.900 1.00 34.74 147 ASP D N 1
ATOM 10080 C CA . ASP D 1 147 ? -24.865 34.086 -25.937 1.00 37.00 147 ASP D CA 1
ATOM 10081 C C . ASP D 1 147 ? -24.820 33.180 -27.170 1.00 36.95 147 ASP D C 1
ATOM 10082 O O . ASP D 1 147 ? -25.562 32.205 -27.237 1.00 38.64 147 ASP D O 1
ATOM 10087 N N . GLN D 1 148 ? -23.975 33.506 -28.145 1.00 35.25 148 GLN D N 1
ATOM 10088 C CA . GLN D 1 148 ? -23.829 32.675 -29.337 1.00 35.62 148 GLN D CA 1
ATOM 10089 C C . GLN D 1 148 ? -22.988 31.408 -29.106 1.00 34.02 148 GLN D C 1
ATOM 10090 O O . GLN D 1 148 ? -22.991 30.505 -29.932 1.00 35.37 148 GLN D O 1
ATOM 10096 N N . ILE D 1 149 ? -22.259 31.352 -27.997 1.00 31.93 149 ILE D N 1
ATOM 10097 C CA . ILE D 1 149 ? -21.336 30.255 -27.719 1.00 30.37 149 ILE D CA 1
ATOM 10098 C C . ILE D 1 149 ? -21.646 29.649 -26.343 1.00 30.14 149 ILE D C 1
ATOM 10099 O O . ILE D 1 149 ? -22.240 30.298 -25.474 1.00 29.87 149 ILE D O 1
ATOM 10104 N N . ASP D 1 150 ? -21.282 28.380 -26.183 1.00 30.05 150 ASP D N 1
ATOM 10105 C CA . ASP D 1 150 ? -21.545 27.633 -24.953 1.00 30.42 150 ASP D CA 1
ATOM 10106 C C . ASP D 1 150 ? -20.277 27.400 -24.141 1.00 28.60 150 ASP D C 1
ATOM 10107 O O . ASP D 1 150 ? -20.348 27.258 -22.919 1.00 28.98 150 ASP D O 1
ATOM 10112 N N . ILE D 1 151 ? -19.142 27.360 -24.835 1.00 27.05 151 ILE D N 1
ATOM 10113 C CA . ILE D 1 151 ? -17.813 27.182 -24.251 1.00 25.91 151 ILE D CA 1
ATOM 10114 C C . ILE D 1 151 ? -16.835 28.101 -25.006 1.00 24.59 151 ILE D C 1
ATOM 10115 O O . ILE D 1 151 ? -16.940 28.253 -26.227 1.00 24.81 151 ILE D O 1
ATOM 10120 N N . ALA D 1 152 ? -15.918 28.745 -24.291 1.00 23.75 152 ALA D N 1
ATOM 10121 C CA . ALA D 1 152 ? -14.916 29.625 -24.930 1.00 23.17 152 ALA D CA 1
ATOM 10122 C C . ALA D 1 152 ? -13.495 29.071 -24.749 1.00 23.28 152 ALA D C 1
ATOM 10123 O O . ALA D 1 152 ? -12.996 28.996 -23.626 1.00 23.25 152 ALA D O 1
ATOM 10125 N N . LEU D 1 153 ? -12.861 28.679 -25.856 1.00 24.05 153 LEU D N 1
ATOM 10126 C CA . LEU D 1 153 ? -11.502 28.114 -25.850 1.00 24.49 153 LEU D CA 1
ATOM 10127 C C . LEU D 1 153 ? -10.493 29.093 -26.406 1.00 24.76 153 LEU D C 1
ATOM 10128 O O . LEU D 1 153 ? -10.799 29.916 -27.258 1.00 23.89 153 LEU D O 1
ATOM 10141 N N . ILE D 1 155 ? -5.759 29.677 -26.494 1.00 27.39 155 ILE D N 1
ATOM 10142 C CA . ILE D 1 155 ? -4.426 29.372 -25.930 1.00 27.73 155 ILE D CA 1
ATOM 10143 C C . ILE D 1 155 ? -3.556 30.606 -26.007 1.00 26.94 155 ILE D C 1
ATOM 10144 O O . ILE D 1 155 ? -3.714 31.415 -26.917 1.00 27.42 155 ILE D O 1
ATOM 10149 N N . HIS D 1 156 ? -2.647 30.756 -25.052 1.00 26.40 156 HIS D N 1
ATOM 10150 C CA . HIS D 1 156 ? -1.758 31.915 -25.015 1.00 25.65 156 HIS D CA 1
ATOM 10151 C C . HIS D 1 156 ? -0.313 31.433 -24.903 1.00 26.01 156 HIS D C 1
ATOM 10152 O O . HIS D 1 156 ? -0.004 30.616 -24.047 1.00 26.54 156 HIS D O 1
ATOM 10159 N N . PRO D 1 157 ? 0.579 31.926 -25.772 1.00 25.42 157 PRO D N 1
ATOM 10160 C CA . PRO D 1 157 ? 1.958 31.481 -25.657 1.00 26.27 157 PRO D CA 1
ATOM 10161 C C . PRO D 1 157 ? 2.588 31.991 -24.369 1.00 25.96 157 PRO D C 1
ATOM 10162 O O . PRO D 1 157 ? 2.314 33.121 -23.958 1.00 24.91 157 PRO D O 1
ATOM 10166 N N . GLY D 1 158 ? 3.410 31.154 -23.742 1.00 26.61 158 GLY D N 1
ATOM 10167 C CA . GLY D 1 158 ? 4.070 31.502 -22.497 1.00 27.05 158 GLY D CA 1
ATOM 10168 C C . GLY D 1 158 ? 5.448 30.868 -22.394 1.00 29.26 158 GLY D C 1
ATOM 10169 O O . GLY D 1 158 ? 5.912 30.228 -23.339 1.00 29.59 158 GLY D O 1
ATOM 10170 N N . ASN D 1 159 ? 6.093 31.072 -21.240 1.00 30.33 159 ASN D N 1
ATOM 10171 C CA . ASN D 1 159 ? 7.396 30.487 -20.928 1.00 32.77 159 ASN D CA 1
ATOM 10172 C C . ASN D 1 159 ? 7.288 28.989 -20.603 1.00 34.08 159 ASN D C 1
ATOM 10173 O O . ASN D 1 159 ? 8.301 28.268 -20.566 1.00 35.78 159 ASN D O 1
ATOM 10178 N N . GLU D 1 160 ? 6.048 28.546 -20.356 1.00 33.12 160 GLU D N 1
ATOM 10179 C CA . GLU D 1 160 ? 5.703 27.137 -20.114 1.00 34.42 160 GLU D CA 1
ATOM 10180 C C . GLU D 1 160 ? 4.227 26.832 -20.374 1.00 32.26 160 GLU D C 1
ATOM 10181 O O . GLU D 1 160 ? 3.448 27.741 -20.679 1.00 30.44 160 GLU D O 1
ATOM 10187 N N . THR D 1 161 ? 3.855 25.548 -20.267 1.00 33.06 161 THR D N 1
ATOM 10188 C CA . THR D 1 161 ? 2.462 25.098 -20.493 1.00 31.23 161 THR D CA 1
ATOM 10189 C C . THR D 1 161 ? 1.781 24.903 -19.151 1.00 31.25 161 THR D C 1
ATOM 10190 O O . THR D 1 161 ? 2.271 24.160 -18.305 1.00 32.86 161 THR D O 1
ATOM 10194 N N . TYR D 1 162 ? 0.664 25.592 -18.955 1.00 29.69 162 TYR D N 1
ATOM 10195 C CA . TYR D 1 162 ? -0.069 25.502 -17.701 1.00 30.18 162 TYR D CA 1
ATOM 10196 C C . TYR D 1 162 ? -1.543 25.884 -17.840 1.00 28.76 162 TYR D C 1
ATOM 10197 O O . TYR D 1 162 ? -1.956 26.506 -18.820 1.00 27.22 162 TYR D O 1
ATOM 10206 N N . LYS D 1 163 ? -2.332 25.468 -16.854 1.00 29.70 163 LYS D N 1
ATOM 10207 C CA . LYS D 1 163 ? -3.783 25.687 -16.843 1.00 28.89 163 LYS D CA 1
ATOM 10208 C C . LYS D 1 163 ? -4.094 27.169 -16.635 1.00 27.60 163 LYS D C 1
ATOM 10209 O O . LYS D 1 163 ? -3.194 27.965 -16.330 1.00 27.97 163 LYS D O 1
ATOM 10215 N N . THR D 1 164 ? -5.367 27.531 -16.814 1.00 26.71 164 THR D N 1
ATOM 10216 C CA . THR D 1 164 ? -5.831 28.907 -16.620 1.00 25.53 164 THR D CA 1
ATOM 10217 C C . THR D 1 164 ? -5.344 29.430 -15.273 1.00 26.41 164 THR D C 1
ATOM 10218 O O . THR D 1 164 ? -5.541 28.773 -14.249 1.00 27.59 164 THR D O 1
ATOM 10222 N N . ILE D 1 165 ? -4.681 30.589 -15.299 1.00 26.07 165 ILE D N 1
ATOM 10223 C CA . ILE D 1 165 ? -4.292 31.312 -14.088 1.00 26.75 165 ILE D CA 1
ATOM 10224 C C . ILE D 1 165 ? -5.454 32.188 -13.624 1.00 26.40 165 ILE D C 1
ATOM 10225 O O . ILE D 1 165 ? -6.400 32.450 -14.383 1.00 25.28 165 ILE D O 1
ATOM 10230 N N . ASP D 1 166 ? -5.382 32.635 -12.371 1.00 27.53 166 ASP D N 1
ATOM 10231 C CA . ASP D 1 166 ? -6.314 33.635 -11.858 1.00 27.46 166 ASP D CA 1
ATOM 10232 C C . ASP D 1 166 ? -5.980 34.983 -12.470 1.00 26.19 166 ASP D C 1
ATOM 10233 O O . ASP D 1 166 ? -4.812 35.263 -12.730 1.00 26.76 166 ASP D O 1
ATOM 10238 N N . THR D 1 167 ? -6.993 35.813 -12.711 1.00 24.91 167 THR D N 1
ATOM 10239 C CA . THR D 1 167 ? -6.776 37.105 -13.341 1.00 23.79 167 THR D CA 1
ATOM 10240 C C . THR D 1 167 ? -7.489 38.209 -12.568 1.00 24.49 167 THR D C 1
ATOM 10241 O O . THR D 1 167 ? -8.420 37.949 -11.828 1.00 25.57 167 THR D O 1
ATOM 10245 N N . LEU D 1 168 ? -7.047 39.445 -12.769 1.00 30.41 168 LEU D N 1
ATOM 10246 C CA . LEU D 1 168 ? -7.492 40.594 -11.993 1.00 28.94 168 LEU D CA 1
ATOM 10247 C C . LEU D 1 168 ? -8.480 41.472 -12.768 1.00 27.00 168 LEU D C 1
ATOM 10248 O O . LEU D 1 168 ? -8.519 41.448 -14.001 1.00 27.12 168 LEU D O 1
ATOM 10253 N N . ALA D 1 169 ? -9.281 42.241 -12.037 1.00 25.99 169 ALA D N 1
ATOM 10254 C CA . ALA D 1 169 ? -10.195 43.216 -12.628 1.00 24.64 169 ALA D CA 1
ATOM 10255 C C . ALA D 1 169 ? -9.469 44.557 -12.823 1.00 23.90 169 ALA D C 1
ATOM 10256 O O . ALA D 1 169 ? -8.713 44.987 -11.952 1.00 23.48 169 ALA D O 1
ATOM 10258 N N . VAL D 1 170 ? -9.688 45.206 -13.971 1.00 23.49 170 VAL D N 1
ATOM 10259 C CA . VAL D 1 170 ? -9.005 46.466 -14.289 1.00 22.57 170 VAL D CA 1
ATOM 10260 C C . VAL D 1 170 ? -9.963 47.497 -14.875 1.00 22.29 170 VAL D C 1
ATOM 10261 O O . VAL D 1 170 ? -10.884 47.163 -15.604 1.00 22.31 170 VAL D O 1
ATOM 10265 N N . ASP D 1 171 ? -9.728 48.756 -14.517 1.00 22.40 171 ASP D N 1
ATOM 10266 C CA . ASP D 1 171 ? -10.413 49.913 -15.090 1.00 22.19 171 ASP D CA 1
ATOM 10267 C C . ASP D 1 171 ? -9.358 50.842 -15.682 1.00 22.04 171 ASP D C 1
ATOM 10268 O O . ASP D 1 171 ? -8.349 51.098 -15.053 1.00 21.54 171 ASP D O 1
ATOM 10273 N N . VAL D 1 172 ? -9.579 51.347 -16.889 1.00 22.75 172 VAL D N 1
ATOM 10274 C CA . VAL D 1 172 ? -8.745 52.437 -17.396 1.00 22.75 172 VAL D CA 1
ATOM 10275 C C . VAL D 1 172 ? -9.634 53.668 -17.471 1.00 22.55 172 VAL D C 1
ATOM 10276 O O . VAL D 1 172 ? -10.680 53.655 -18.111 1.00 22.41 172 VAL D O 1
ATOM 10280 N N . LEU D 1 173 ? -9.204 54.722 -16.786 1.00 22.57 173 LEU D N 1
ATOM 10281 C CA . LEU D 1 173 ? -10.034 55.885 -16.502 1.00 22.22 173 LEU D CA 1
ATOM 10282 C C . LEU D 1 173 ? -9.333 57.151 -16.970 1.00 22.77 173 LEU D C 1
ATOM 10283 O O . LEU D 1 173 ? -8.117 57.238 -16.903 1.00 23.14 173 LEU D O 1
ATOM 10288 N N . ASP D 1 174 ? -10.098 58.116 -17.475 1.00 23.72 174 ASP D N 1
ATOM 10289 C CA . ASP D 1 174 ? -9.592 59.470 -17.767 1.00 24.17 174 ASP D CA 1
ATOM 10290 C C . ASP D 1 174 ? -10.093 60.384 -16.669 1.00 23.69 174 ASP D C 1
ATOM 10291 O O . ASP D 1 174 ? -11.218 60.204 -16.200 1.00 23.50 174 ASP D O 1
ATOM 10296 N N . VAL D 1 175 ? -9.259 61.344 -16.258 1.00 23.50 175 VAL D N 1
ATOM 10297 C CA . VAL D 1 175 ? -9.665 62.385 -15.316 1.00 23.36 175 VAL D CA 1
ATOM 10298 C C . VAL D 1 175 ? -9.454 63.720 -15.997 1.00 24.62 175 VAL D C 1
ATOM 10299 O O . VAL D 1 175 ? -8.382 63.955 -16.549 1.00 25.57 175 VAL D O 1
ATOM 10303 N N . LYS D 1 176 ? -10.474 64.583 -15.975 1.00 25.23 176 LYS D N 1
ATOM 10304 C CA . LYS D 1 176 ? -10.397 65.888 -16.626 1.00 26.26 176 LYS D CA 1
ATOM 10305 C C . LYS D 1 176 ? -10.914 66.967 -15.688 1.00 26.39 176 LYS D C 1
ATOM 10306 O O . LYS D 1 176 ? -11.984 66.811 -15.101 1.00 26.36 176 LYS D O 1
ATOM 10312 N N . PHE D 1 177 ? -10.145 68.049 -15.535 1.00 26.55 177 PHE D N 1
ATOM 10313 C CA . PHE D 1 177 ? -10.569 69.187 -14.733 1.00 26.75 177 PHE D CA 1
ATOM 10314 C C . PHE D 1 177 ? -10.768 70.382 -15.619 1.00 28.45 177 PHE D C 1
ATOM 10315 O O . PHE D 1 177 ? -9.976 70.622 -16.519 1.00 29.26 177 PHE D O 1
ATOM 10323 N N . TYR D 1 178 ? -11.852 71.113 -15.353 1.00 29.32 178 TYR D N 1
ATOM 10324 C CA . TYR D 1 178 ? -12.256 72.272 -16.130 1.00 31.14 178 TYR D CA 1
ATOM 10325 C C . TYR D 1 178 ? -12.306 73.464 -15.214 1.00 31.44 178 TYR D C 1
ATOM 10326 O O . TYR D 1 178 ? -12.883 73.388 -14.147 1.00 30.59 178 TYR D O 1
ATOM 10335 N N . GLY D 1 179 ? -11.698 74.564 -15.630 1.00 32.86 179 GLY D N 1
ATOM 10336 C CA . GLY D 1 179 ? -11.606 75.753 -14.790 1.00 33.44 179 GLY D CA 1
ATOM 10337 C C . GLY D 1 179 ? -11.857 77.040 -15.553 1.00 36.18 179 GLY D C 1
ATOM 10338 O O . GLY D 1 179 ? -12.817 77.138 -16.315 1.00 37.89 179 GLY D O 1
ATOM 10339 N N . LYS D 1 180 ? -10.997 78.032 -15.343 1.00 36.83 180 LYS D N 1
ATOM 10340 C CA . LYS D 1 180 ? -11.173 79.340 -15.953 1.00 39.82 180 LYS D CA 1
ATOM 10341 C C . LYS D 1 180 ? -9.830 80.048 -16.032 1.00 40.15 180 LYS D C 1
ATOM 10342 O O . LYS D 1 180 ? -9.206 80.307 -15.001 1.00 39.32 180 LYS D O 1
ATOM 10348 N N . SER D 1 181 ? -9.386 80.364 -17.244 1.00 41.96 181 SER D N 1
ATOM 10349 C CA . SER D 1 181 ? -8.072 80.974 -17.447 1.00 42.83 181 SER D CA 1
ATOM 10350 C C . SER D 1 181 ? -7.999 82.452 -17.091 1.00 44.78 181 SER D C 1
ATOM 10351 O O . SER D 1 181 ? -8.982 83.193 -17.158 1.00 46.56 181 SER D O 1
ATOM 10354 N N . ALA D 1 182 ? -6.798 82.867 -16.722 1.00 44.79 182 ALA D N 1
ATOM 10355 C CA . ALA D 1 182 ? -6.491 84.264 -16.516 1.00 47.09 182 ALA D CA 1
ATOM 10356 C C . ALA D 1 182 ? -5.006 84.442 -16.783 1.00 47.96 182 ALA D C 1
ATOM 10357 O O . ALA D 1 182 ? -4.269 83.467 -16.876 1.00 46.24 182 ALA D O 1
ATOM 10359 N N . HIS D 1 183 ? -4.571 85.685 -16.922 1.00 51.25 183 HIS D N 1
ATOM 10360 C CA . HIS D 1 183 ? -3.153 85.983 -16.891 1.00 52.40 183 HIS D CA 1
ATOM 10361 C C . HIS D 1 183 ? -2.574 85.777 -15.490 1.00 49.85 183 HIS D C 1
ATOM 10362 O O . HIS D 1 183 ? -2.968 86.454 -14.545 1.00 49.44 183 HIS D O 1
ATOM 10369 N N . ALA D 1 184 ? -1.624 84.856 -15.365 1.00 48.43 184 ALA D N 1
ATOM 10370 C CA . ALA D 1 184 ? -1.079 84.479 -14.061 1.00 46.47 184 ALA D CA 1
ATOM 10371 C C . ALA D 1 184 ? -0.405 85.634 -13.297 1.00 47.62 184 ALA D C 1
ATOM 10372 O O . ALA D 1 184 ? -0.593 85.779 -12.088 1.00 46.83 184 ALA D O 1
ATOM 10374 N N . SER D 1 185 ? 0.375 86.454 -13.991 1.00 50.37 185 SER D N 1
ATOM 10375 C CA . SER D 1 185 ? 1.014 87.614 -13.356 1.00 51.89 185 SER D CA 1
ATOM 10376 C C . SER D 1 185 ? 0.007 88.635 -12.848 1.00 52.82 185 SER D C 1
ATOM 10377 O O . SER D 1 185 ? 0.169 89.174 -11.766 1.00 52.36 185 SER D O 1
ATOM 10380 N N . GLU D 1 186 ? -1.038 88.868 -13.637 1.00 54.61 186 GLU D N 1
ATOM 10381 C CA . GLU D 1 186 ? -1.917 90.029 -13.490 1.00 56.72 186 GLU D CA 1
ATOM 10382 C C . GLU D 1 186 ? -3.237 89.698 -12.790 1.00 54.69 186 GLU D C 1
ATOM 10383 O O . GLU D 1 186 ? -3.574 90.323 -11.787 1.00 54.63 186 GLU D O 1
ATOM 10389 N N . ASN D 1 187 ? -3.958 88.708 -13.330 1.00 53.11 187 ASN D N 1
ATOM 10390 C CA . ASN D 1 187 ? -5.355 88.403 -12.973 1.00 51.89 187 ASN D CA 1
ATOM 10391 C C . ASN D 1 187 ? -5.569 87.030 -12.330 1.00 47.68 187 ASN D C 1
ATOM 10392 O O . ASN D 1 187 ? -6.654 86.475 -12.437 1.00 47.24 187 ASN D O 1
ATOM 10397 N N . ALA D 1 188 ? -4.569 86.477 -11.652 1.00 44.64 188 ALA D N 1
ATOM 10398 C CA . ALA D 1 188 ? -4.705 85.119 -11.091 1.00 41.15 188 ALA D CA 1
ATOM 10399 C C . ALA D 1 188 ? -5.957 84.971 -10.211 1.00 39.96 188 ALA D C 1
ATOM 10400 O O . ALA D 1 188 ? -6.526 83.892 -10.121 1.00 37.89 188 ALA D O 1
ATOM 10402 N N . ASP D 1 189 ? -6.391 86.076 -9.599 1.00 41.45 189 ASP D N 1
ATOM 10403 C CA . ASP D 1 189 ? -7.520 86.090 -8.652 1.00 41.19 189 ASP D CA 1
ATOM 10404 C C . ASP D 1 189 ? -8.913 85.935 -9.269 1.00 42.18 189 ASP D C 1
ATOM 10405 O O . ASP D 1 189 ? -9.895 85.812 -8.540 1.00 41.81 189 ASP D O 1
ATOM 10410 N N . GLU D 1 190 ? -8.999 85.948 -10.598 1.00 43.59 190 GLU D N 1
ATOM 10411 C CA . GLU D 1 190 ? -10.272 85.700 -11.302 1.00 44.62 190 GLU D CA 1
ATOM 10412 C C . GLU D 1 190 ? -10.198 84.416 -12.139 1.00 42.77 190 GLU D C 1
ATOM 10413 O O . GLU D 1 190 ? -11.058 84.163 -12.992 1.00 43.77 190 GLU D O 1
ATOM 10419 N N . ALA D 1 191 ? -9.184 83.602 -11.836 1.00 39.79 191 ALA D N 1
ATOM 10420 C CA . ALA D 1 191 ? -8.976 82.318 -12.470 1.00 38.00 191 ALA D CA 1
ATOM 10421 C C . ALA D 1 191 ? -9.546 81.224 -11.589 1.00 35.58 191 ALA D C 1
ATOM 10422 O O . ALA D 1 191 ? -9.754 81.417 -10.397 1.00 34.85 191 ALA D O 1
ATOM 10424 N N . LEU D 1 192 ? -9.814 80.078 -12.203 1.00 34.68 192 LEU D N 1
ATOM 10425 C CA . LEU D 1 192 ? -10.080 78.831 -11.491 1.00 32.17 192 LEU D CA 1
ATOM 10426 C C . LEU D 1 192 ? -9.119 77.825 -12.099 1.00 30.75 192 LEU D C 1
ATOM 10427 O O . LEU D 1 192 ? -9.172 77.549 -13.298 1.00 31.03 192 LEU D O 1
ATOM 10432 N N . ASN D 1 193 ? -8.239 77.299 -11.252 1.00 29.06 193 ASN D N 1
ATOM 10433 C CA . ASN D 1 193 ? -7.013 76.625 -11.678 1.00 28.19 193 ASN D CA 1
ATOM 10434 C C . ASN D 1 193 ? -7.167 75.120 -11.832 1.00 26.58 193 ASN D C 1
ATOM 10435 O O . ASN D 1 193 ? -7.214 74.388 -10.845 1.00 24.66 193 ASN D O 1
ATOM 10440 N N . ALA D 1 194 ? -7.245 74.676 -13.087 1.00 27.29 194 ALA D N 1
ATOM 10441 C CA . ALA D 1 194 ? -7.428 73.269 -13.427 1.00 26.16 194 ALA D CA 1
ATOM 10442 C C . ALA D 1 194 ? -6.159 72.461 -13.157 1.00 25.28 194 ALA D C 1
ATOM 10443 O O . ALA D 1 194 ? -6.245 71.242 -12.977 1.00 24.61 194 ALA D O 1
ATOM 10445 N N . LEU D 1 195 ? -4.997 73.131 -13.121 1.00 25.76 195 LEU D N 1
ATOM 10446 C CA . LEU D 1 195 ? -3.717 72.475 -12.809 1.00 24.99 195 LEU D CA 1
ATOM 10447 C C . LEU D 1 195 ? -3.584 72.254 -11.305 1.00 24.17 195 LEU D C 1
ATOM 10448 O O . LEU D 1 195 ? -3.123 71.209 -10.868 1.00 23.22 195 LEU D O 1
ATOM 10453 N N . ASP D 1 196 ? -3.986 73.231 -10.503 1.00 25.35 196 ASP D N 1
ATOM 10454 C CA . ASP D 1 196 ? -4.042 73.019 -9.051 1.00 24.95 196 ASP D CA 1
ATOM 10455 C C . ASP D 1 196 ? -4.975 71.852 -8.744 1.00 24.42 196 ASP D C 1
ATOM 10456 O O . ASP D 1 196 ? -4.657 71.017 -7.901 1.00 24.07 196 ASP D O 1
ATOM 10461 N N . ALA D 1 197 ? -6.097 71.769 -9.454 1.00 25.26 197 ALA D N 1
ATOM 10462 C CA . ALA D 1 197 ? -6.997 70.631 -9.314 1.00 25.17 197 ALA D CA 1
ATOM 10463 C C . ALA D 1 197 ? -6.261 69.317 -9.580 1.00 25.23 197 ALA D C 1
ATOM 10464 O O . ALA D 1 197 ? -6.390 68.367 -8.810 1.00 24.80 197 ALA D O 1
ATOM 10474 N N . ILE D 1 199 ? -2.955 68.669 -9.536 1.00 25.67 199 ILE D N 1
ATOM 10475 C CA . ILE D 1 199 ? -1.933 68.438 -8.511 1.00 25.13 199 ILE D CA 1
ATOM 10476 C C . ILE D 1 199 ? -2.581 67.881 -7.250 1.00 24.38 199 ILE D C 1
ATOM 10477 O O . ILE D 1 199 ? -2.030 67.017 -6.593 1.00 23.99 199 ILE D O 1
ATOM 10482 N N . SER D 1 200 ? -3.760 68.388 -6.925 1.00 24.42 200 SER D N 1
ATOM 10483 C CA . SER D 1 200 ? -4.432 68.034 -5.688 1.00 24.44 200 SER D CA 1
ATOM 10484 C C . SER D 1 200 ? -4.993 66.607 -5.755 1.00 23.79 200 SER D C 1
ATOM 10485 O O . SER D 1 200 ? -5.009 65.865 -4.762 1.00 23.67 200 SER D O 1
ATOM 10488 N N . TYR D 1 201 ? -5.462 66.243 -6.939 1.00 23.67 201 TYR D N 1
ATOM 10489 C CA . TYR D 1 201 ? -5.889 64.887 -7.239 1.00 23.07 201 TYR D CA 1
ATOM 10490 C C . TYR D 1 201 ? -4.721 63.926 -7.097 1.00 22.32 201 TYR D C 1
ATOM 10491 O O . TYR D 1 201 ? -4.875 62.860 -6.513 1.00 22.96 201 TYR D O 1
ATOM 10500 N N . PHE D 1 202 ? -3.557 64.292 -7.632 1.00 21.78 202 PHE D N 1
ATOM 10501 C CA . PHE D 1 202 ? -2.352 63.446 -7.520 1.00 21.27 202 PHE D CA 1
ATOM 10502 C C . PHE D 1 202 ? -1.846 63.291 -6.090 1.00 20.79 202 PHE D C 1
ATOM 10503 O O . PHE D 1 202 ? -1.462 62.203 -5.691 1.00 21.23 202 PHE D O 1
ATOM 10511 N N . ASN D 1 203 ? -1.823 64.385 -5.329 1.00 20.41 203 ASN D N 1
ATOM 10512 C CA . ASN D 1 203 ? -1.478 64.331 -3.903 1.00 20.02 203 ASN D CA 1
ATOM 10513 C C . ASN D 1 203 ? -2.439 63.382 -3.177 1.00 19.60 203 ASN D C 1
ATOM 10514 O O . ASN D 1 203 ? -2.037 62.674 -2.260 1.00 19.60 203 ASN D O 1
ATOM 10519 N N . GLY D 1 204 ? -3.706 63.389 -3.594 1.00 19.22 204 GLY D N 1
ATOM 10520 C CA . GLY D 1 204 ? -4.746 62.571 -2.968 1.00 19.62 204 GLY D CA 1
ATOM 10521 C C . GLY D 1 204 ? -4.608 61.094 -3.303 1.00 20.18 204 GLY D C 1
ATOM 10522 O O . GLY D 1 204 ? -4.733 60.235 -2.418 1.00 20.95 204 GLY D O 1
ATOM 10523 N N . VAL D 1 205 ? -4.339 60.790 -4.574 1.00 19.81 205 VAL D N 1
ATOM 10524 C CA . VAL D 1 205 ? -4.060 59.412 -4.978 1.00 20.22 205 VAL D CA 1
ATOM 10525 C C . VAL D 1 205 ? -2.842 58.845 -4.223 1.00 20.98 205 VAL D C 1
ATOM 10526 O O . VAL D 1 205 ? -2.849 57.678 -3.835 1.00 21.65 205 VAL D O 1
ATOM 10530 N N . ALA D 1 206 ? -1.812 59.668 -4.014 1.00 21.13 206 ALA D N 1
ATOM 10531 C CA . ALA D 1 206 ? -0.605 59.229 -3.312 1.00 22.48 206 ALA D CA 1
ATOM 10532 C C . ALA D 1 206 ? -0.940 58.755 -1.896 1.00 23.40 206 ALA D C 1
ATOM 10533 O O . ALA D 1 206 ? -0.446 57.720 -1.428 1.00 25.36 206 ALA D O 1
ATOM 10535 N N . GLN D 1 207 ? -1.802 59.524 -1.244 1.00 23.29 207 GLN D N 1
ATOM 10536 C CA . GLN D 1 207 ? -2.264 59.261 0.116 1.00 24.23 207 GLN D CA 1
ATOM 10537 C C . GLN D 1 207 ? -3.124 58.003 0.213 1.00 24.24 207 GLN D C 1
ATOM 10538 O O . GLN D 1 207 ? -3.034 57.283 1.207 1.00 25.92 207 GLN D O 1
ATOM 10544 N N . LEU D 1 208 ? -3.944 57.761 -0.814 1.00 23.00 208 LEU D N 1
ATOM 10545 C CA . LEU D 1 208 ? -4.834 56.585 -0.906 1.00 22.89 208 LEU D CA 1
ATOM 10546 C C . LEU D 1 208 ? -4.098 55.249 -0.833 1.00 24.33 208 LEU D C 1
ATOM 10547 O O . LEU D 1 208 ? -4.652 54.244 -0.352 1.00 25.52 208 LEU D O 1
ATOM 10552 N N . ARG D 1 209 ? -2.863 55.228 -1.325 1.00 24.50 209 ARG D N 1
ATOM 10553 C CA . ARG D 1 209 ? -2.109 53.987 -1.421 1.00 25.58 209 ARG D CA 1
ATOM 10554 C C . ARG D 1 209 ? -1.806 53.362 -0.081 1.00 26.24 209 ARG D C 1
ATOM 10555 O O . ARG D 1 209 ? -1.636 52.153 0.005 1.00 27.40 209 ARG D O 1
ATOM 10563 N N . GLN D 1 210 ? -1.729 54.177 0.964 1.00 25.82 210 GLN D N 1
ATOM 10564 C CA . GLN D 1 210 ? -1.617 53.639 2.329 1.00 27.20 210 GLN D CA 1
ATOM 10565 C C . GLN D 1 210 ? -2.829 52.762 2.711 1.00 27.94 210 GLN D C 1
ATOM 10566 O O . GLN D 1 210 ? -2.700 51.798 3.480 1.00 29.67 210 GLN D O 1
ATOM 10572 N N . HIS D 1 211 ? -3.984 53.084 2.129 1.00 27.02 211 HIS D N 1
ATOM 10573 C CA . HIS D 1 211 ? -5.260 52.539 2.563 1.00 27.77 211 HIS D CA 1
ATOM 10574 C C . HIS D 1 211 ? -5.939 51.596 1.559 1.00 28.55 211 HIS D C 1
ATOM 10575 O O . HIS D 1 211 ? -7.092 51.223 1.750 1.00 29.85 211 HIS D O 1
ATOM 10582 N N . ILE D 1 212 ? -5.242 51.180 0.509 1.00 28.98 212 ILE D N 1
ATOM 10583 C CA . ILE D 1 212 ? -5.800 50.169 -0.382 1.00 29.52 212 ILE D CA 1
ATOM 10584 C C . ILE D 1 212 ? -5.182 48.793 -0.096 1.00 32.55 212 ILE D C 1
ATOM 10585 O O . ILE D 1 212 ? -4.070 48.693 0.430 1.00 33.74 212 ILE D O 1
ATOM 10590 N N . LYS D 1 213 ? -5.926 47.733 -0.417 1.00 34.44 213 LYS D N 1
ATOM 10591 C CA . LYS D 1 213 ? -5.486 46.374 -0.102 1.00 37.64 213 LYS D CA 1
ATOM 10592 C C . LYS D 1 213 ? -4.197 46.103 -0.847 1.00 38.19 213 LYS D C 1
ATOM 10593 O O . LYS D 1 213 ? -3.924 46.750 -1.849 1.00 36.73 213 LYS D O 1
ATOM 10599 N N . LYS D 1 214 ? -3.398 45.153 -0.367 1.00 40.99 214 LYS D N 1
ATOM 10600 C CA . LYS D 1 214 ? -2.053 44.951 -0.934 1.00 42.08 214 LYS D CA 1
ATOM 10601 C C . LYS D 1 214 ? -2.073 44.372 -2.353 1.00 40.99 214 LYS D C 1
ATOM 10602 O O . LYS D 1 214 ? -1.045 44.398 -3.035 1.00 41.71 214 LYS D O 1
ATOM 10608 N N . ASP D 1 215 ? -3.248 43.895 -2.787 1.00 39.68 215 ASP D N 1
ATOM 10609 C CA . ASP D 1 215 ? -3.485 43.309 -4.132 1.00 38.38 215 ASP D CA 1
ATOM 10610 C C . ASP D 1 215 ? -4.037 44.333 -5.137 1.00 34.81 215 ASP D C 1
ATOM 10611 O O . ASP D 1 215 ? -4.323 43.986 -6.287 1.00 34.44 215 ASP D O 1
ATOM 10616 N N . GLN D 1 216 ? -4.182 45.584 -4.689 1.00 32.28 216 GLN D N 1
ATOM 10617 C CA . GLN D 1 216 ? -4.798 46.672 -5.452 1.00 29.08 216 GLN D CA 1
ATOM 10618 C C . GLN D 1 216 ? -3.750 47.659 -5.945 1.00 27.83 216 GLN D C 1
ATOM 10619 O O . GLN D 1 216 ? -2.712 47.839 -5.334 1.00 28.36 216 GLN D O 1
ATOM 10625 N N . ARG D 1 217 ? -4.038 48.290 -7.073 1.00 26.49 217 ARG D N 1
ATOM 10626 C CA . ARG D 1 217 ? -3.134 49.246 -7.699 1.00 25.86 217 ARG D CA 1
ATOM 10627 C C . ARG D 1 217 ? -3.901 50.425 -8.292 1.00 24.48 217 ARG D C 1
ATOM 10628 O O . ARG D 1 217 ? -5.034 50.281 -8.753 1.00 23.43 217 ARG D O 1
ATOM 10636 N N . VAL D 1 218 ? -3.250 51.588 -8.277 1.00 24.48 218 VAL D N 1
ATOM 10637 C CA . VAL D 1 218 ? -3.758 52.799 -8.932 1.00 23.34 218 VAL D CA 1
ATOM 10638 C C . VAL D 1 218 ? -2.522 53.515 -9.451 1.00 24.07 218 VAL D C 1
ATOM 10639 O O . VAL D 1 218 ? -1.570 53.680 -8.715 1.00 24.30 218 VAL D O 1
ATOM 10643 N N . HIS D 1 219 ? -2.501 53.846 -10.736 1.00 24.88 219 HIS D N 1
ATOM 10644 C CA . HIS D 1 219 ? -1.358 54.545 -11.339 1.00 26.60 219 HIS D CA 1
ATOM 10645 C C . HIS D 1 219 ? -1.805 55.338 -12.561 1.00 25.94 219 HIS D C 1
ATOM 10646 O O . HIS D 1 219 ? -2.702 54.921 -13.281 1.00 26.40 219 HIS D O 1
ATOM 10653 N N . GLY D 1 220 ? -1.207 56.503 -12.777 1.00 25.87 220 GLY D N 1
ATOM 10654 C CA . GLY D 1 220 ? -1.548 57.332 -13.934 1.00 25.29 220 GLY D CA 1
ATOM 10655 C C . GLY D 1 220 ? -0.530 58.397 -14.301 1.00 25.55 220 GLY D C 1
ATOM 10656 O O . GLY D 1 220 ? 0.482 58.594 -13.631 1.00 26.13 220 GLY D O 1
ATOM 10657 N N . VAL D 1 221 ? -0.811 59.103 -15.384 1.00 25.37 221 VAL D N 1
ATOM 10658 C CA . VAL D 1 221 ? 0.078 60.150 -15.851 1.00 25.42 221 VAL D CA 1
ATOM 10659 C C . VAL D 1 221 ? -0.733 61.376 -16.271 1.00 25.17 221 VAL D C 1
ATOM 10660 O O . VAL D 1 221 ? -1.928 61.265 -16.549 1.00 24.77 221 VAL D O 1
ATOM 10664 N N . ILE D 1 222 ? -0.082 62.543 -16.283 1.00 25.58 222 ILE D N 1
ATOM 10665 C CA . ILE D 1 222 ? -0.694 63.791 -16.770 1.00 25.61 222 ILE D CA 1
ATOM 10666 C C . ILE D 1 222 ? -0.431 63.939 -18.276 1.00 26.89 222 ILE D C 1
ATOM 10667 O O . ILE D 1 222 ? 0.695 64.191 -18.695 1.00 28.05 222 ILE D O 1
ATOM 10672 N N . LEU D 1 223 ? -1.482 63.743 -19.075 1.00 26.91 223 LEU D N 1
ATOM 10673 C CA . LEU D 1 223 ? -1.413 63.868 -20.536 1.00 28.35 223 LEU D CA 1
ATOM 10674 C C . LEU D 1 223 ? -1.518 65.330 -21.028 1.00 29.63 223 LEU D C 1
ATOM 10675 O O . LEU D 1 223 ? -0.929 65.668 -22.055 1.00 31.41 223 LEU D O 1
ATOM 10680 N N . ASP D 1 224 ? -2.277 66.171 -20.304 1.00 29.09 224 ASP D N 1
ATOM 10681 C CA . ASP D 1 224 ? -2.350 67.641 -20.532 1.00 29.84 224 ASP D CA 1
ATOM 10682 C C . ASP D 1 224 ? -2.301 68.375 -19.196 1.00 28.49 224 ASP D C 1
ATOM 10683 O O . ASP D 1 224 ? -3.249 68.310 -18.416 1.00 26.87 224 ASP D O 1
ATOM 10688 N N . GLY D 1 225 ? -1.192 69.064 -18.938 1.00 29.34 225 GLY D N 1
ATOM 10689 C CA . GLY D 1 225 ? -1.011 69.845 -17.712 1.00 28.87 225 GLY D CA 1
ATOM 10690 C C . GLY D 1 225 ? -0.806 71.329 -17.965 1.00 30.83 225 GLY D C 1
ATOM 10691 O O . GLY D 1 225 ? -0.109 72.006 -17.201 1.00 31.23 225 GLY D O 1
ATOM 10692 N N . GLY D 1 226 ? -1.429 71.839 -19.028 1.00 32.85 226 GLY D N 1
ATOM 10693 C CA . GLY D 1 226 ? -1.330 73.250 -19.420 1.00 35.06 226 GLY D CA 1
ATOM 10694 C C . GLY D 1 226 ? -0.354 73.453 -20.554 1.00 37.44 226 GLY D C 1
ATOM 10695 O O . GLY D 1 226 ? 0.499 72.595 -20.800 1.00 37.84 226 GLY D O 1
ATOM 10696 N N . LYS D 1 227 ? -0.467 74.580 -21.256 1.00 39.77 227 LYS D N 1
ATOM 10697 C CA . LYS D 1 227 ? 0.373 74.797 -22.442 1.00 42.26 227 LYS D CA 1
ATOM 10698 C C . LYS D 1 227 ? 1.152 76.123 -22.495 1.00 43.39 227 LYS D C 1
ATOM 10699 O O . LYS D 1 227 ? 2.169 76.198 -23.198 1.00 44.93 227 LYS D O 1
ATOM 10705 N N . ALA D 1 228 ? 0.700 77.145 -21.757 1.00 42.23 228 ALA D N 1
ATOM 10706 C CA . ALA D 1 228 ? 1.393 78.436 -21.703 1.00 43.33 228 ALA D CA 1
ATOM 10707 C C . ALA D 1 228 ? 1.632 78.849 -20.245 1.00 41.10 228 ALA D C 1
ATOM 10708 O O . ALA D 1 228 ? 0.691 78.919 -19.454 1.00 39.24 228 ALA D O 1
ATOM 10710 N N . ALA D 1 229 ? 2.891 79.125 -19.907 1.00 41.05 229 ALA D N 1
ATOM 10711 C CA . ALA D 1 229 ? 3.312 79.341 -18.525 1.00 39.49 229 ALA D CA 1
ATOM 10712 C C . ALA D 1 229 ? 2.706 80.595 -17.884 1.00 40.35 229 ALA D C 1
ATOM 10713 O O . ALA D 1 229 ? 2.535 80.654 -16.642 1.00 38.65 229 ALA D O 1
ATOM 10715 N N . ASN D 1 230 ? 2.398 81.584 -18.735 1.00 42.81 230 ASN D N 1
ATOM 10716 C CA . ASN D 1 230 ? 1.780 82.864 -18.330 1.00 43.89 230 ASN D CA 1
ATOM 10717 C C . ASN D 1 230 ? 0.253 82.833 -18.155 1.00 42.93 230 ASN D C 1
ATOM 10718 O O . ASN D 1 230 ? -0.342 83.831 -17.752 1.00 43.76 230 ASN D O 1
ATOM 10723 N N . ILE D 1 231 ? -0.364 81.685 -18.443 1.00 41.49 231 ILE D N 1
ATOM 10724 C CA . ILE D 1 231 ? -1.815 81.507 -18.382 1.00 40.75 231 ILE D CA 1
ATOM 10725 C C . ILE D 1 231 ? -2.184 80.380 -17.410 1.00 37.66 231 ILE D C 1
ATOM 10726 O O . ILE D 1 231 ? -1.651 79.272 -17.513 1.00 36.39 231 ILE D O 1
ATOM 10731 N N . ILE D 1 232 ? -3.088 80.682 -16.471 1.00 36.67 232 ILE D N 1
ATOM 10732 C CA . ILE D 1 232 ? -3.632 79.688 -15.546 1.00 34.11 232 ILE D CA 1
ATOM 10733 C C . ILE D 1 232 ? -4.443 78.676 -16.365 1.00 34.39 232 ILE D C 1
ATOM 10734 O O . ILE D 1 232 ? -5.352 79.074 -17.090 1.00 36.09 232 ILE D O 1
ATOM 10739 N N . PRO D 1 233 ? -4.090 77.377 -16.297 1.00 33.08 233 PRO D N 1
ATOM 10740 C CA . PRO D 1 233 ? -4.790 76.403 -17.136 1.00 33.34 233 PRO D CA 1
ATOM 10741 C C . PRO D 1 233 ? -6.270 76.235 -16.787 1.00 33.03 233 PRO D C 1
ATOM 10742 O O . PRO D 1 233 ? -6.614 76.204 -15.620 1.00 32.02 233 PRO D O 1
ATOM 10746 N N . ASP D 1 234 ? -7.124 76.137 -17.806 1.00 34.71 234 ASP D N 1
ATOM 10747 C CA . ASP D 1 234 ? -8.565 75.916 -17.622 1.00 34.82 234 ASP D CA 1
ATOM 10748 C C . ASP D 1 234 ? -8.954 74.473 -17.960 1.00 33.71 234 ASP D C 1
ATOM 10749 O O . ASP D 1 234 ? -10.133 74.121 -17.976 1.00 33.99 234 ASP D O 1
ATOM 10754 N N . TYR D 1 235 ? -7.948 73.647 -18.225 1.00 32.83 235 TYR D N 1
ATOM 10755 C CA . TYR D 1 235 ? -8.145 72.272 -18.642 1.00 31.74 235 TYR D CA 1
ATOM 10756 C C . TYR D 1 235 ? -6.890 71.477 -18.335 1.00 30.42 235 TYR D C 1
ATOM 10757 O O . TYR D 1 235 ? -5.785 71.872 -18.730 1.00 31.10 235 TYR D O 1
ATOM 10766 N N . THR D 1 236 ? -7.065 70.369 -17.613 1.00 28.84 236 THR D N 1
ATOM 10767 C CA . THR D 1 236 ? -6.028 69.335 -17.491 1.00 27.72 236 THR D CA 1
ATOM 10768 C C . THR D 1 236 ? -6.640 67.940 -17.709 1.00 27.05 236 THR D C 1
ATOM 10769 O O . THR D 1 236 ? -7.851 67.738 -17.577 1.00 26.54 236 THR D O 1
ATOM 10773 N N . HIS D 1 237 ? -5.788 66.986 -18.056 1.00 27.17 237 HIS D N 1
ATOM 10774 C CA . HIS D 1 237 ? -6.235 65.666 -18.475 1.00 27.18 237 HIS D CA 1
ATOM 10775 C C . HIS D 1 237 ? -5.197 64.621 -18.056 1.00 26.55 237 HIS D C 1
ATOM 10776 O O . HIS D 1 237 ? -4.013 64.754 -18.384 1.00 27.22 237 HIS D O 1
ATOM 10783 N N . ALA D 1 238 ? -5.648 63.598 -17.324 1.00 25.56 238 ALA D N 1
ATOM 10784 C CA . ALA D 1 238 ? -4.796 62.488 -16.852 1.00 24.72 238 ALA D CA 1
ATOM 10785 C C . ALA D 1 238 ? -5.446 61.174 -17.209 1.00 24.31 238 ALA D C 1
ATOM 10786 O O . ALA D 1 238 ? -6.649 61.110 -17.415 1.00 24.02 238 ALA D O 1
ATOM 10788 N N . ARG D 1 239 ? -4.636 60.129 -17.285 1.00 24.83 239 ARG D N 1
ATOM 10789 C CA . ARG D 1 239 ? -5.128 58.782 -17.558 1.00 25.12 239 ARG D CA 1
ATOM 10790 C C . ARG D 1 239 ? -4.620 57.816 -16.513 1.00 24.66 239 ARG D C 1
ATOM 10791 O O . ARG D 1 239 ? -3.420 57.800 -16.232 1.00 24.90 239 ARG D O 1
ATOM 10799 N N . PHE D 1 240 ? -5.532 56.992 -15.991 1.00 24.44 240 PHE D N 1
ATOM 10800 C CA . PHE D 1 240 ? -5.258 56.100 -14.877 1.00 24.65 240 PHE D CA 1
ATOM 10801 C C . PHE D 1 240 ? -5.772 54.680 -15.074 1.00 25.11 240 PHE D C 1
ATOM 10802 O O . PHE D 1 240 ? -6.800 54.453 -15.694 1.00 24.85 240 PHE D O 1
ATOM 10810 N N . TYR D 1 241 ? -5.008 53.740 -14.531 1.00 26.12 241 TYR D N 1
ATOM 10811 C CA . TYR D 1 241 ? -5.443 52.376 -14.275 1.00 27.04 241 TYR D CA 1
ATOM 10812 C C . TYR D 1 241 ? -5.780 52.260 -12.783 1.00 26.18 241 TYR D C 1
ATOM 10813 O O . TYR D 1 241 ? -5.105 52.840 -11.934 1.00 25.75 241 TYR D O 1
ATOM 10822 N N . THR D 1 242 ? -6.830 51.506 -12.480 1.00 25.92 242 THR D N 1
ATOM 10823 C CA . THR D 1 242 ? -7.035 50.930 -11.160 1.00 25.80 242 THR D CA 1
ATOM 10824 C C . THR D 1 242 ? -7.177 49.414 -11.330 1.00 26.43 242 THR D C 1
ATOM 10825 O O . THR D 1 242 ? -7.537 48.934 -12.398 1.00 26.39 242 THR D O 1
ATOM 10829 N N . ARG D 1 243 ? -6.885 48.670 -10.275 1.00 27.21 243 ARG D N 1
ATOM 10830 C CA . ARG D 1 243 ? -6.844 47.212 -10.342 1.00 28.58 243 ARG D CA 1
ATOM 10831 C C . ARG D 1 243 ? -7.219 46.593 -8.983 1.00 29.17 243 ARG D C 1
ATOM 10832 O O . ARG D 1 243 ? -6.886 47.143 -7.938 1.00 29.14 243 ARG D O 1
ATOM 10840 N N . ALA D 1 244 ? -7.905 45.455 -9.003 1.00 30.02 244 ALA D N 1
ATOM 10841 C CA . ALA D 1 244 ? -8.277 44.744 -7.781 1.00 31.47 244 ALA D CA 1
ATOM 10842 C C . ALA D 1 244 ? -8.503 43.265 -8.090 1.00 33.39 244 ALA D C 1
ATOM 10843 O O . ALA D 1 244 ? -8.571 42.890 -9.247 1.00 33.02 244 ALA D O 1
ATOM 10853 N N . THR D 1 246 ? -11.187 41.499 -7.645 1.00 34.89 246 THR D N 1
ATOM 10854 C CA . THR D 1 246 ? -12.516 41.260 -8.157 1.00 33.98 246 THR D CA 1
ATOM 10855 C C . THR D 1 246 ? -13.097 42.583 -8.645 1.00 32.49 246 THR D C 1
ATOM 10856 O O . THR D 1 246 ? -12.656 43.662 -8.230 1.00 31.06 246 THR D O 1
ATOM 10860 N N . ARG D 1 247 ? -14.057 42.484 -9.566 1.00 32.49 247 ARG D N 1
ATOM 10861 C CA . ARG D 1 247 ? -14.835 43.636 -10.025 1.00 31.34 247 ARG D CA 1
ATOM 10862 C C . ARG D 1 247 ? -15.558 44.286 -8.846 1.00 31.82 247 ARG D C 1
ATOM 10863 O O . ARG D 1 247 ? -15.625 45.510 -8.747 1.00 31.02 247 ARG D O 1
ATOM 10871 N N . LYS D 1 248 ? -16.079 43.456 -7.947 1.00 33.57 248 LYS D N 1
ATOM 10872 C CA . LYS D 1 248 ? -16.779 43.933 -6.761 1.00 34.56 248 LYS D CA 1
ATOM 10873 C C . LYS D 1 248 ? -15.891 44.868 -5.944 1.00 33.45 248 LYS D C 1
ATOM 10874 O O . LYS D 1 248 ? -16.340 45.932 -5.541 1.00 33.25 248 LYS D O 1
ATOM 10880 N N . GLU D 1 249 ? -14.642 44.459 -5.712 1.00 33.22 249 GLU D N 1
ATOM 10881 C CA . GLU D 1 249 ? -13.650 45.269 -4.992 1.00 32.55 249 GLU D CA 1
ATOM 10882 C C . GLU D 1 249 ? -13.167 46.480 -5.806 1.00 29.69 249 GLU D C 1
ATOM 10883 O O . GLU D 1 249 ? -12.910 47.559 -5.248 1.00 28.73 249 GLU D O 1
ATOM 10889 N N . LEU D 1 250 ? -13.012 46.290 -7.117 1.00 27.93 250 LEU D N 1
ATOM 10890 C CA . LEU D 1 250 ? -12.487 47.341 -7.983 1.00 25.61 250 LEU D CA 1
ATOM 10891 C C . LEU D 1 250 ? -13.455 48.503 -8.102 1.00 24.65 250 LEU D C 1
ATOM 10892 O O . LEU D 1 250 ? -13.014 49.635 -8.199 1.00 24.42 250 LEU D O 1
ATOM 10897 N N . ASP D 1 251 ? -14.759 48.240 -8.103 1.00 24.90 251 ASP D N 1
ATOM 10898 C CA . ASP D 1 251 ? -15.754 49.322 -8.110 1.00 24.64 251 ASP D CA 1
ATOM 10899 C C . ASP D 1 251 ? -15.691 50.218 -6.874 1.00 24.56 251 ASP D C 1
ATOM 10900 O O . ASP D 1 251 ? -15.807 51.445 -7.006 1.00 23.92 251 ASP D O 1
ATOM 10905 N N . ILE D 1 252 ? -15.527 49.613 -5.693 1.00 25.18 252 ILE D N 1
ATOM 10906 C CA . ILE D 1 252 ? -15.272 50.373 -4.470 1.00 25.13 252 ILE D CA 1
ATOM 10907 C C . ILE D 1 252 ? -13.990 51.219 -4.650 1.00 24.21 252 ILE D C 1
ATOM 10908 O O . ILE D 1 252 ? -13.967 52.404 -4.300 1.00 24.35 252 ILE D O 1
ATOM 10913 N N . LEU D 1 253 ? -12.922 50.603 -5.167 1.00 23.76 253 LEU D N 1
ATOM 10914 C CA . LEU D 1 253 ? -11.619 51.284 -5.321 1.00 22.78 253 LEU D CA 1
ATOM 10915 C C . LEU D 1 253 ? -11.700 52.431 -6.320 1.00 22.07 253 LEU D C 1
ATOM 10916 O O . LEU D 1 253 ? -11.203 53.530 -6.054 1.00 22.23 253 LEU D O 1
ATOM 10921 N N . THR D 1 254 ? -12.301 52.171 -7.477 1.00 21.96 254 THR D N 1
ATOM 10922 C CA . THR D 1 254 ? -12.434 53.192 -8.501 1.00 21.65 254 THR D CA 1
ATOM 10923 C C . THR D 1 254 ? -13.292 54.353 -8.002 1.00 22.13 254 THR D C 1
ATOM 10924 O O . THR D 1 254 ? -12.969 55.499 -8.270 1.00 21.99 254 THR D O 1
ATOM 10928 N N . GLU D 1 255 ? -14.353 54.072 -7.250 1.00 23.50 255 GLU D N 1
ATOM 10929 C CA . GLU D 1 255 ? -15.166 55.143 -6.653 1.00 24.20 255 GLU D CA 1
ATOM 10930 C C . GLU D 1 255 ? -14.378 55.977 -5.643 1.00 24.40 255 GLU D C 1
ATOM 10931 O O . GLU D 1 255 ? -14.609 57.172 -5.534 1.00 24.83 255 GLU D O 1
ATOM 10937 N N . LYS D 1 256 ? -13.459 55.364 -4.901 1.00 24.87 256 LYS D N 1
ATOM 10938 C CA . LYS D 1 256 ? -12.593 56.133 -4.004 1.00 25.11 256 LYS D CA 1
ATOM 10939 C C . LYS D 1 256 ? -11.771 57.131 -4.794 1.00 23.99 256 LYS D C 1
ATOM 10940 O O . LYS D 1 256 ? -11.653 58.289 -4.402 1.00 24.51 256 LYS D O 1
ATOM 10946 N N . VAL D 1 257 ? -11.213 56.686 -5.912 1.00 23.19 257 VAL D N 1
ATOM 10947 C CA . VAL D 1 257 ? -10.440 57.572 -6.774 1.00 22.04 257 VAL D CA 1
ATOM 10948 C C . VAL D 1 257 ? -11.325 58.658 -7.387 1.00 21.83 257 VAL D C 1
ATOM 10949 O O . VAL D 1 257 ? -10.885 59.780 -7.583 1.00 21.63 257 VAL D O 1
ATOM 10953 N N . ASN D 1 258 ? -12.581 58.336 -7.654 1.00 22.26 258 ASN D N 1
ATOM 10954 C CA . ASN D 1 258 ? -13.543 59.336 -8.148 1.00 22.71 258 ASN D CA 1
ATOM 10955 C C . ASN D 1 258 ? -13.753 60.438 -7.129 1.00 22.32 258 ASN D C 1
ATOM 10956 O O . ASN D 1 258 ? -13.690 61.613 -7.467 1.00 22.66 258 ASN D O 1
ATOM 10961 N N . GLN D 1 259 ? -13.985 60.051 -5.881 1.00 21.97 259 GLN D N 1
ATOM 10962 C CA . GLN D 1 259 ? -14.143 61.013 -4.800 1.00 21.71 259 GLN D CA 1
ATOM 10963 C C . GLN D 1 259 ? -12.875 61.871 -4.564 1.00 21.37 259 GLN D C 1
ATOM 10964 O O . GLN D 1 259 ? -12.971 63.038 -4.187 1.00 21.81 259 GLN D O 1
ATOM 10970 N N . ILE D 1 260 ? -11.691 61.310 -4.797 1.00 20.83 260 ILE D N 1
ATOM 10971 C CA . ILE D 1 260 ? -10.454 62.090 -4.725 1.00 20.37 260 ILE D CA 1
ATOM 10972 C C . ILE D 1 260 ? -10.479 63.213 -5.790 1.00 21.13 260 ILE D C 1
ATOM 10973 O O . ILE D 1 260 ? -10.102 64.370 -5.508 1.00 21.65 260 ILE D O 1
ATOM 10978 N N . ALA D 1 261 ? -10.942 62.873 -7.000 1.00 21.52 261 ALA D N 1
ATOM 10979 C CA . ALA D 1 261 ? -11.089 63.849 -8.085 1.00 21.60 261 ALA D CA 1
ATOM 10980 C C . ALA D 1 261 ? -12.157 64.888 -7.715 1.00 22.26 261 ALA D C 1
ATOM 10981 O O . ALA D 1 261 ? -11.923 66.087 -7.796 1.00 22.85 261 ALA D O 1
ATOM 10983 N N . ARG D 1 262 ? -13.322 64.425 -7.291 1.00 22.58 262 ARG D N 1
ATOM 10984 C CA . ARG D 1 262 ? -14.395 65.322 -6.871 1.00 23.58 262 ARG D CA 1
ATOM 10985 C C . ARG D 1 262 ? -13.899 66.332 -5.847 1.00 23.21 262 ARG D C 1
ATOM 10986 O O . ARG D 1 262 ? -14.170 67.522 -5.965 1.00 24.37 262 ARG D O 1
ATOM 10994 N N . GLY D 1 263 ? -13.189 65.842 -4.834 1.00 22.19 263 GLY D N 1
ATOM 10995 C CA . GLY D 1 263 ? -12.629 66.692 -3.780 1.00 21.62 263 GLY D CA 1
ATOM 10996 C C . GLY D 1 263 ? -11.640 67.718 -4.308 1.00 20.92 263 GLY D C 1
ATOM 10997 O O . GLY D 1 263 ? -11.702 68.870 -3.908 1.00 21.28 263 GLY D O 1
ATOM 10998 N N . ALA D 1 264 ? -10.728 67.308 -5.197 1.00 19.82 264 ALA D N 1
ATOM 10999 C CA . ALA D 1 264 ? -9.830 68.256 -5.856 1.00 19.76 264 ALA D CA 1
ATOM 11000 C C . ALA D 1 264 ? -10.642 69.368 -6.560 1.00 20.85 264 ALA D C 1
ATOM 11001 O O . ALA D 1 264 ? -10.348 70.564 -6.416 1.00 21.76 264 ALA D O 1
ATOM 11003 N N . ALA D 1 265 ? -11.682 68.980 -7.287 1.00 21.14 265 ALA D N 1
ATOM 11004 C CA . ALA D 1 265 ? -12.528 69.941 -7.965 1.00 22.37 265 ALA D CA 1
ATOM 11005 C C . ALA D 1 265 ? -13.108 70.939 -6.955 1.00 23.20 265 ALA D C 1
ATOM 11006 O O . ALA D 1 265 ? -13.071 72.155 -7.171 1.00 24.18 265 ALA D O 1
ATOM 11008 N N . ILE D 1 266 ? -13.620 70.419 -5.842 1.00 23.25 266 ILE D N 1
ATOM 11009 C CA . ILE D 1 266 ? -14.259 71.240 -4.817 1.00 24.14 266 ILE D CA 1
ATOM 11010 C C . ILE D 1 266 ? -13.244 72.224 -4.206 1.00 24.53 266 ILE D C 1
ATOM 11011 O O . ILE D 1 266 ? -13.539 73.409 -4.069 1.00 25.76 266 ILE D O 1
ATOM 11016 N N . GLN D 1 267 ? -12.040 71.753 -3.899 1.00 23.91 267 GLN D N 1
ATOM 11017 C CA . GLN D 1 267 ? -10.975 72.623 -3.343 1.00 24.15 267 GLN D CA 1
ATOM 11018 C C . GLN D 1 267 ? -10.630 73.821 -4.253 1.00 25.23 267 GLN D C 1
ATOM 11019 O O . GLN D 1 267 ? -10.426 74.943 -3.781 1.00 26.22 267 GLN D O 1
ATOM 11025 N N . THR D 1 268 ? -10.554 73.562 -5.554 1.00 25.62 268 THR D N 1
ATOM 11026 C CA . THR D 1 268 ? -10.035 74.529 -6.510 1.00 26.52 268 THR D CA 1
ATOM 11027 C C . THR D 1 268 ? -11.153 75.358 -7.142 1.00 28.50 268 THR D C 1
ATOM 11028 O O . THR D 1 268 ? -10.892 76.407 -7.751 1.00 29.87 268 THR D O 1
ATOM 11032 N N . GLY D 1 269 ? -12.396 74.901 -6.976 1.00 28.92 269 GLY D N 1
ATOM 11033 C CA . GLY D 1 269 ? -13.555 75.574 -7.567 1.00 30.98 269 GLY D CA 1
ATOM 11034 C C . GLY D 1 269 ? -13.823 75.122 -8.993 1.00 31.79 269 GLY D C 1
ATOM 11035 O O . GLY D 1 269 ? -14.631 75.724 -9.708 1.00 33.86 269 GLY D O 1
ATOM 11036 N N . CYS D 1 270 ? -13.143 74.052 -9.400 1.00 30.57 270 CYS D N 1
ATOM 11037 C CA . CYS D 1 270 ? -13.248 73.531 -10.746 1.00 30.92 270 CYS D CA 1
ATOM 11038 C C . CYS D 1 270 ? -14.382 72.528 -10.870 1.00 31.48 270 CYS D C 1
ATOM 11039 O O . CYS D 1 270 ? -14.932 72.022 -9.882 1.00 30.96 270 CYS D O 1
ATOM 11042 N N . ASP D 1 271 ? -14.723 72.257 -12.122 1.00 32.80 271 ASP D N 1
ATOM 11043 C CA . ASP D 1 271 ? -15.600 71.178 -12.465 1.00 33.04 271 ASP D CA 1
ATOM 11044 C C . ASP D 1 271 ? -14.731 70.029 -12.946 1.00 31.26 271 ASP D C 1
ATOM 11045 O O . ASP D 1 271 ? -13.525 70.202 -13.145 1.00 30.41 271 ASP D O 1
ATOM 11050 N N . TYR D 1 272 ? -15.316 68.848 -13.108 1.00 30.64 272 TYR D N 1
ATOM 11051 C CA . TYR D 1 272 ? -14.508 67.696 -13.504 1.00 29.39 272 TYR D CA 1
ATOM 11052 C C . TYR D 1 272 ? -15.293 66.603 -14.210 1.00 29.91 272 TYR D C 1
ATOM 11053 O O . TYR D 1 272 ? -16.519 66.538 -14.122 1.00 31.13 272 TYR D O 1
ATOM 11062 N N . GLU D 1 273 ? -14.568 65.756 -14.930 1.00 29.59 273 GLU D N 1
ATOM 11063 C CA . GLU D 1 273 ? -15.112 64.494 -15.434 1.00 29.72 273 GLU D CA 1
ATOM 11064 C C . GLU D 1 273 ? -14.196 63.367 -15.008 1.00 27.94 273 GLU D C 1
ATOM 11065 O O . GLU D 1 273 ? -12.975 63.543 -14.916 1.00 27.10 273 GLU D O 1
ATOM 11071 N N . PHE D 1 274 ? -14.807 62.221 -14.731 1.00 27.46 274 PHE D N 1
ATOM 11072 C CA . PHE D 1 274 ? -14.090 61.014 -14.333 1.00 26.21 274 PHE D CA 1
ATOM 11073 C C . PHE D 1 274 ? -14.889 59.867 -14.860 1.00 26.64 274 PHE D C 1
ATOM 11074 O O . PHE D 1 274 ? -16.106 59.794 -14.623 1.00 27.71 274 PHE D O 1
ATOM 11082 N N . GLY D 1 275 ? -14.225 58.986 -15.598 1.00 26.44 275 GLY D N 1
ATOM 11083 C CA . GLY D 1 275 ? -14.899 57.846 -16.205 1.00 26.74 275 GLY D CA 1
ATOM 11084 C C . GLY D 1 275 ? -13.981 56.937 -16.997 1.00 26.30 275 GLY D C 1
ATOM 11085 O O . GLY D 1 275 ? -12.864 57.313 -17.309 1.00 26.13 275 GLY D O 1
ATOM 11086 N N . PRO D 1 276 ? -14.463 55.731 -17.335 1.00 26.44 276 PRO D N 1
ATOM 11087 C CA . PRO D 1 276 ? -13.657 54.764 -18.065 1.00 26.13 276 PRO D CA 1
ATOM 11088 C C . PRO D 1 276 ? -13.521 55.104 -19.547 1.00 26.35 276 PRO D C 1
ATOM 11089 O O . PRO D 1 276 ? -14.465 55.625 -20.143 1.00 27.49 276 PRO D O 1
ATOM 11093 N N . ILE D 1 277 ? -12.349 54.820 -20.118 1.00 25.36 277 ILE D N 1
ATOM 11094 C CA . ILE D 1 277 ? -12.124 54.963 -21.550 1.00 25.39 277 ILE D CA 1
ATOM 11095 C C . ILE D 1 277 ? -12.304 53.629 -22.280 1.00 25.60 277 ILE D C 1
ATOM 11096 O O . ILE D 1 277 ? -12.217 53.573 -23.510 1.00 26.99 277 ILE D O 1
ATOM 11101 N N . GLN D 1 278 ? -12.557 52.559 -21.532 1.00 24.45 278 GLN D N 1
ATOM 11102 C CA . GLN D 1 278 ? -12.912 51.275 -22.118 1.00 24.46 278 GLN D CA 1
ATOM 11103 C C . GLN D 1 278 ? -13.816 50.544 -21.194 1.00 24.21 278 GLN D C 1
ATOM 11104 O O . GLN D 1 278 ? -13.840 50.822 -19.999 1.00 23.57 278 GLN D O 1
ATOM 11110 N N . ASN D 1 279 ? -14.529 49.571 -21.747 1.00 25.18 279 ASN D N 1
ATOM 11111 C CA . ASN D 1 279 ? -15.268 48.624 -20.936 1.00 24.92 279 ASN D CA 1
ATOM 11112 C C . ASN D 1 279 ? -14.321 47.941 -19.957 1.00 23.95 279 ASN D C 1
ATOM 11113 O O . ASN D 1 279 ? -13.230 47.503 -20.340 1.00 23.85 279 ASN D O 1
ATOM 11118 N N . GLY D 1 280 ? -14.740 47.880 -18.691 1.00 23.04 280 GLY D N 1
ATOM 11119 C CA . GLY D 1 280 ? -13.918 47.316 -17.627 1.00 22.00 280 GLY D CA 1
ATOM 11120 C C . GLY D 1 280 ? -13.677 45.825 -17.790 1.00 21.91 280 GLY D C 1
ATOM 11121 O O . GLY D 1 280 ? -14.554 45.091 -18.256 1.00 22.60 280 GLY D O 1
ATOM 11122 N N . VAL D 1 281 ? -12.467 45.409 -17.416 1.00 21.00 281 VAL D N 1
ATOM 11123 C CA . VAL D 1 281 ? -12.032 44.021 -17.412 1.00 20.97 281 VAL D CA 1
ATOM 11124 C C . VAL D 1 281 ? -12.368 43.376 -16.057 1.00 21.39 281 VAL D C 1
ATOM 11125 O O . VAL D 1 281 ? -12.221 43.996 -15.000 1.00 21.13 281 VAL D O 1
ATOM 11129 N N . ASN D 1 282 ? -12.814 42.127 -16.099 1.00 22.22 282 ASN D N 1
ATOM 11130 C CA . ASN D 1 282 ? -13.251 41.401 -14.916 1.00 22.76 282 ASN D CA 1
ATOM 11131 C C . ASN D 1 282 ? -12.356 40.222 -14.616 1.00 24.05 282 ASN D C 1
ATOM 11132 O O . ASN D 1 282 ? -11.618 39.753 -15.489 1.00 24.47 282 ASN D O 1
ATOM 11137 N N . GLU D 1 283 ? -12.441 39.743 -13.375 1.00 25.08 283 GLU D N 1
ATOM 11138 C CA . GLU D 1 283 ? -11.633 38.611 -12.913 1.00 26.79 283 GLU D CA 1
ATOM 11139 C C . GLU D 1 283 ? -12.092 37.279 -13.511 1.00 28.62 283 GLU D C 1
ATOM 11140 O O . GLU D 1 283 ? -13.268 37.105 -13.855 1.00 28.49 283 GLU D O 1
ATOM 11146 N N . PHE D 1 284 ? -11.155 36.337 -13.624 1.00 21.11 284 PHE D N 1
ATOM 11147 C CA . PHE D 1 284 ? -11.480 35.001 -14.128 1.00 20.75 284 PHE D CA 1
ATOM 11148 C C . PHE D 1 284 ? -12.293 34.275 -13.091 1.00 22.25 284 PHE D C 1
ATOM 11149 O O . PHE D 1 284 ? -11.944 34.310 -11.907 1.00 23.76 284 PHE D O 1
ATOM 11157 N N . ILE D 1 285 ? -13.397 33.675 -13.534 1.00 22.61 285 ILE D N 1
ATOM 11158 C CA . ILE D 1 285 ? -14.020 32.549 -12.835 1.00 24.40 285 ILE D CA 1
ATOM 11159 C C . ILE D 1 285 ? -13.604 31.257 -13.562 1.00 24.71 285 ILE D C 1
ATOM 11160 O O . ILE D 1 285 ? -13.953 31.055 -14.735 1.00 24.20 285 ILE D O 1
ATOM 11165 N N . LYS D 1 286 ? -12.831 30.405 -12.885 1.00 26.07 286 LYS D N 1
ATOM 11166 C CA . LYS D 1 286 ? -12.238 29.225 -13.538 1.00 26.19 286 LYS D CA 1
ATOM 11167 C C . LYS D 1 286 ? -13.165 28.020 -13.456 1.00 27.13 286 LYS D C 1
ATOM 11168 O O . LYS D 1 286 ? -13.882 27.857 -12.460 1.00 28.71 286 LYS D O 1
ATOM 11174 N N . THR D 1 287 ? -13.138 27.183 -14.498 1.00 26.42 287 THR D N 1
ATOM 11175 C CA . THR D 1 287 ? -13.806 25.883 -14.471 1.00 27.41 287 THR D CA 1
ATOM 11176 C C . THR D 1 287 ? -12.730 24.796 -14.493 1.00 28.28 287 THR D C 1
ATOM 11177 O O . THR D 1 287 ? -12.190 24.475 -15.542 1.00 28.13 287 THR D O 1
ATOM 11181 N N . PRO D 1 288 ? -12.389 24.250 -13.320 1.00 29.80 288 PRO D N 1
ATOM 11182 C CA . PRO D 1 288 ? -11.333 23.251 -13.181 1.00 30.92 288 PRO D CA 1
ATOM 11183 C C . PRO D 1 288 ? -11.411 22.058 -14.130 1.00 31.61 288 PRO D C 1
ATOM 11184 O O . PRO D 1 288 ? -10.382 21.630 -14.627 1.00 31.87 288 PRO D O 1
ATOM 11188 N N . LYS D 1 289 ? -12.612 21.519 -14.344 1.00 32.46 289 LYS D N 1
ATOM 11189 C CA . LYS D 1 289 ? -12.826 20.364 -15.229 1.00 33.41 289 LYS D CA 1
ATOM 11190 C C . LYS D 1 289 ? -12.570 20.661 -16.712 1.00 31.84 289 LYS D C 1
ATOM 11191 O O . LYS D 1 289 ? -12.242 19.754 -17.476 1.00 32.32 289 LYS D O 1
ATOM 11197 N N . LEU D 1 290 ? -12.750 21.919 -17.114 1.00 30.22 290 LEU D N 1
ATOM 11198 C CA . LEU D 1 290 ? -12.390 22.378 -18.466 1.00 29.16 290 LEU D CA 1
ATOM 11199 C C . LEU D 1 290 ? -10.869 22.474 -18.604 1.00 29.22 290 LEU D C 1
ATOM 11200 O O . LEU D 1 290 ? -10.301 22.128 -19.638 1.00 29.47 290 LEU D O 1
ATOM 11205 N N . ASP D 1 291 ? -10.202 22.942 -17.558 1.00 29.82 291 ASP D N 1
ATOM 11206 C CA . ASP D 1 291 ? -8.745 22.956 -17.550 1.00 30.32 291 ASP D CA 1
ATOM 11207 C C . ASP D 1 291 ? -8.200 21.526 -17.533 1.00 32.36 291 ASP D C 1
ATOM 11208 O O . ASP D 1 291 ? -7.181 21.250 -18.155 1.00 33.30 291 ASP D O 1
ATOM 11213 N N . ASP D 1 292 ? -8.879 20.627 -16.822 1.00 33.86 292 ASP D N 1
ATOM 11214 C CA . ASP D 1 292 ? -8.523 19.207 -16.806 1.00 36.09 292 ASP D CA 1
ATOM 11215 C C . ASP D 1 292 ? -8.572 18.621 -18.224 1.00 35.98 292 ASP D C 1
ATOM 11216 O O . ASP D 1 292 ? -7.757 17.770 -18.573 1.00 38.00 292 ASP D O 1
ATOM 11221 N N . LEU D 1 293 ? -9.539 19.070 -19.025 1.00 34.25 293 LEU D N 1
ATOM 11222 C CA . LEU D 1 293 ? -9.707 18.604 -20.404 1.00 33.86 293 LEU D CA 1
ATOM 11223 C C . LEU D 1 293 ? -8.554 19.153 -21.251 1.00 32.90 293 LEU D C 1
ATOM 11224 O O . LEU D 1 293 ? -7.965 18.424 -22.042 1.00 33.65 293 LEU D O 1
ATOM 11229 N N . PHE D 1 294 ? -8.230 20.438 -21.066 1.00 31.21 294 PHE D N 1
ATOM 11230 C CA . PHE D 1 294 ? -7.047 21.050 -21.699 1.00 30.40 294 PHE D CA 1
ATOM 11231 C C . PHE D 1 294 ? -5.756 20.291 -21.390 1.00 32.15 294 PHE D C 1
ATOM 11232 O O . PHE D 1 294 ? -5.017 19.944 -22.310 1.00 32.77 294 PHE D O 1
ATOM 11240 N N . ALA D 1 295 ? -5.493 20.069 -20.096 1.00 33.15 295 ALA D N 1
ATOM 11241 C CA . ALA D 1 295 ? -4.308 19.337 -19.622 1.00 35.24 295 ALA D CA 1
ATOM 11242 C C . ALA D 1 295 ? -4.237 17.933 -20.216 1.00 37.87 295 ALA D C 1
ATOM 11243 O O . ALA D 1 295 ? -3.154 17.458 -20.554 1.00 39.26 295 ALA D O 1
ATOM 11245 N N . LYS D 1 296 ? -5.395 17.277 -20.334 1.00 38.92 296 LYS D N 1
ATOM 11246 C CA . LYS D 1 296 ? -5.479 15.956 -20.943 1.00 41.43 296 LYS D CA 1
ATOM 11247 C C . LYS D 1 296 ? -4.897 16.026 -22.340 1.00 41.23 296 LYS D C 1
ATOM 11248 O O . LYS D 1 296 ? -3.964 15.296 -22.666 1.00 43.65 296 LYS D O 1
ATOM 11254 N N . TYR D 1 297 ? -5.432 16.918 -23.157 1.00 39.04 297 TYR D N 1
ATOM 11255 C CA . TYR D 1 297 ? -5.016 16.992 -24.544 1.00 39.38 297 TYR D CA 1
ATOM 11256 C C . TYR D 1 297 ? -3.640 17.615 -24.740 1.00 39.41 297 TYR D C 1
ATOM 11257 O O . TYR D 1 297 ? -2.918 17.229 -25.660 1.00 40.64 297 TYR D O 1
ATOM 11266 N N . ALA D 1 298 ? -3.273 18.559 -23.874 1.00 38.45 298 ALA D N 1
ATOM 11267 C CA . ALA D 1 298 ? -1.931 19.131 -23.887 1.00 38.82 298 ALA D CA 1
ATOM 11268 C C . ALA D 1 298 ? -0.915 18.013 -23.754 1.00 42.24 298 ALA D C 1
ATOM 11269 O O . ALA D 1 298 ? 0.008 17.923 -24.556 1.00 43.55 298 ALA D O 1
ATOM 11271 N N . GLU D 1 299 ? -1.115 17.154 -22.756 1.00 44.40 299 GLU D N 1
ATOM 11272 C CA . GLU D 1 299 ? -0.264 15.977 -22.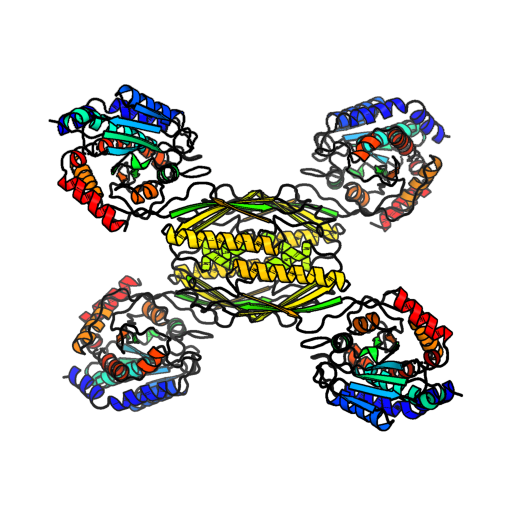526 1.00 48.27 299 GLU D CA 1
ATOM 11273 C C . GLU D 1 299 ? -0.206 15.015 -23.720 1.00 50.12 299 GLU D C 1
ATOM 11274 O O . GLU D 1 299 ? 0.877 14.544 -24.070 1.00 52.17 299 GLU D O 1
ATOM 11280 N N . GLU D 1 300 ? -1.360 14.730 -24.332 1.00 49.65 300 GLU D N 1
ATOM 11281 C CA . GLU D 1 300 ? -1.439 13.867 -25.520 1.00 51.60 300 GLU D CA 1
ATOM 11282 C C . GLU D 1 300 ? -0.614 14.424 -26.672 1.00 51.35 300 GLU D C 1
ATOM 11283 O O . GLU D 1 300 ? 0.112 13.699 -27.345 1.00 53.96 300 GLU D O 1
ATOM 11289 N N . VAL D 1 301 ? -0.731 15.728 -26.879 1.00 48.82 301 VAL D N 1
ATOM 11290 C CA . VAL D 1 301 ? -0.056 16.436 -27.976 1.00 48.49 301 VAL D CA 1
ATOM 11291 C C . VAL D 1 301 ? 1.464 16.678 -27.741 1.00 49.66 301 VAL D C 1
ATOM 11292 O O . VAL D 1 301 ? 2.164 17.210 -28.611 1.00 50.02 301 VAL D O 1
ATOM 11296 N N . GLY D 1 302 ? 1.970 16.269 -26.578 1.00 50.52 302 GLY D N 1
ATOM 11297 C CA . GLY D 1 302 ? 3.399 16.309 -26.294 1.00 51.91 302 GLY D CA 1
ATOM 11298 C C . GLY D 1 302 ? 3.849 17.317 -25.250 1.00 50.22 302 GLY D C 1
ATOM 11299 O O . GLY D 1 302 ? 5.053 17.462 -25.036 1.00 51.83 302 GLY D O 1
ATOM 11300 N N . GLU D 1 303 ? 2.912 17.996 -24.580 1.00 47.30 303 GLU D N 1
ATOM 11301 C CA . GLU D 1 303 ? 3.271 19.034 -23.596 1.00 45.68 303 GLU D CA 1
ATOM 11302 C C . GLU D 1 303 ? 3.362 18.543 -22.133 1.00 46.48 303 GLU D C 1
ATOM 11303 O O . GLU D 1 303 ? 2.681 17.599 -21.737 1.00 47.44 303 GLU D O 1
ATOM 11309 N N . ALA D 1 304 ? 4.240 19.182 -21.356 1.00 46.44 304 ALA D N 1
ATOM 11310 C CA . ALA D 1 304 ? 4.298 19.015 -19.900 1.00 47.10 304 ALA D CA 1
ATOM 11311 C C . ALA D 1 304 ? 3.486 20.144 -19.268 1.00 44.26 304 ALA D C 1
ATOM 11312 O O . ALA D 1 304 ? 3.869 21.305 -19.345 1.00 42.99 304 ALA D O 1
ATOM 11314 N N . VAL D 1 305 ? 2.347 19.803 -18.679 1.00 43.72 305 VAL D N 1
ATOM 11315 C CA . VAL D 1 305 ? 1.502 20.793 -18.025 1.00 41.52 305 VAL D CA 1
ATOM 11316 C C . VAL D 1 305 ? 2.076 20.978 -16.619 1.00 43.25 305 VAL D C 1
ATOM 11317 O O . VAL D 1 305 ? 2.018 20.052 -15.803 1.00 45.31 305 VAL D O 1
ATOM 11321 N N . ILE D 1 306 ? 2.649 22.156 -16.351 1.00 42.78 306 ILE D N 1
ATOM 11322 C CA . ILE D 1 306 ? 3.322 22.415 -15.078 1.00 44.74 306 ILE D CA 1
ATOM 11323 C C . ILE D 1 306 ? 2.380 23.011 -14.028 1.00 44.33 306 ILE D C 1
ATOM 11324 O O . ILE D 1 306 ? 1.668 23.982 -14.283 1.00 41.85 306 ILE D O 1
ATOM 11329 N N . ASP D 1 307 ? 2.383 22.385 -12.854 1.00 47.42 307 ASP D N 1
ATOM 11330 C CA . ASP D 1 307 ? 1.636 22.839 -11.685 1.00 48.25 307 ASP D CA 1
ATOM 11331 C C . ASP D 1 307 ? 2.593 23.700 -10.842 1.00 49.50 307 ASP D C 1
ATOM 11332 O O . ASP D 1 307 ? 3.538 23.184 -10.223 1.00 52.46 307 ASP D O 1
ATOM 11337 N N . ASP D 1 308 ? 2.369 25.011 -10.852 1.00 47.94 308 ASP D N 1
ATOM 11338 C CA . ASP D 1 308 ? 3.263 25.967 -10.201 1.00 49.00 308 ASP D CA 1
ATOM 11339 C C . ASP D 1 308 ? 2.544 27.299 -10.177 1.00 46.94 308 ASP D C 1
ATOM 11340 O O . ASP D 1 308 ? 1.532 27.464 -10.849 1.00 44.92 308 ASP D O 1
ATOM 11345 N N . ASP D 1 309 ? 3.061 28.243 -9.402 1.00 48.00 309 ASP D N 1
ATOM 11346 C CA . ASP D 1 309 ? 2.499 29.590 -9.341 1.00 46.68 309 ASP D CA 1
ATOM 11347 C C . ASP D 1 309 ? 3.057 30.411 -10.492 1.00 44.64 309 ASP D C 1
ATOM 11348 O O . ASP D 1 309 ? 4.235 30.747 -10.510 1.00 45.90 309 ASP D O 1
ATOM 11353 N N . PHE D 1 310 ? 2.197 30.735 -11.449 1.00 42.02 310 PHE D N 1
ATOM 11354 C CA . PHE D 1 310 ? 2.585 31.533 -12.610 1.00 40.42 310 PHE D CA 1
ATOM 11355 C C . PHE D 1 310 ? 2.037 32.971 -12.524 1.00 39.33 310 PHE D C 1
ATOM 11356 O O . PHE D 1 310 ? 2.034 33.721 -13.508 1.00 38.48 310 PHE D O 1
ATOM 11364 N N . GLY D 1 311 ? 1.600 33.360 -11.331 1.00 40.02 311 GLY D N 1
ATOM 11365 C CA . GLY D 1 311 ? 1.147 34.725 -11.086 1.00 39.37 311 GLY D CA 1
ATOM 11366 C C . GLY D 1 311 ? -0.279 34.973 -11.528 1.00 37.42 311 GLY D C 1
ATOM 11367 O O . GLY D 1 311 ? -1.006 34.037 -11.910 1.00 36.96 311 GLY D O 1
ATOM 11368 N N . TYR D 1 312 ? -0.683 36.241 -11.457 1.00 36.87 312 TYR D N 1
ATOM 11369 C CA . TYR D 1 312 ? -2.036 36.660 -11.848 1.00 35.13 312 TYR D CA 1
ATOM 11370 C C . TYR D 1 312 ? -1.982 37.225 -13.254 1.00 33.21 312 TYR D C 1
ATOM 11371 O O . TYR D 1 312 ? -0.979 37.814 -13.655 1.00 33.82 312 TYR D O 1
ATOM 11380 N N . GLY D 1 313 ? -3.035 36.992 -14.025 1.00 31.35 313 GLY D N 1
ATOM 11381 C CA . GLY D 1 313 ? -3.190 37.640 -15.330 1.00 29.69 313 GLY D CA 1
ATOM 11382 C C . GLY D 1 313 ? -4.073 38.876 -15.237 1.00 28.86 313 GLY D C 1
ATOM 11383 O O . GLY D 1 313 ? -4.498 39.272 -14.165 1.00 29.19 313 GLY D O 1
ATOM 11384 N N . SER D 1 314 ? -4.376 39.473 -16.375 1.00 27.95 314 SER D N 1
ATOM 11385 C CA . SER D 1 314 ? -5.208 40.655 -16.390 1.00 28.15 314 SER D CA 1
ATOM 11386 C C . SER D 1 314 ? -5.795 40.890 -17.784 1.00 26.79 314 SER D C 1
ATOM 11387 O O . SER D 1 314 ? -5.295 41.724 -18.524 1.00 27.58 314 SER D O 1
ATOM 11390 N N . THR D 1 315 ? -6.885 40.183 -18.098 1.00 25.74 315 THR D N 1
ATOM 11391 C CA . THR D 1 315 ? -7.379 40.008 -19.471 1.00 24.16 315 THR D CA 1
ATOM 11392 C C . THR D 1 315 ? -8.919 40.000 -19.566 1.00 23.95 315 THR D C 1
ATOM 11393 O O . THR D 1 315 ? -9.620 39.516 -18.658 1.00 24.17 315 THR D O 1
ATOM 11397 N N . ASP D 1 316 ? -9.433 40.526 -20.680 1.00 23.27 316 ASP D N 1
ATOM 11398 C CA . ASP D 1 316 ? -10.868 40.569 -20.922 1.00 22.98 316 ASP D CA 1
ATOM 11399 C C . ASP D 1 316 ? -11.466 39.188 -21.185 1.00 23.01 316 ASP D C 1
ATOM 11400 O O . ASP D 1 316 ? -12.685 39.055 -21.173 1.00 24.24 316 ASP D O 1
ATOM 11405 N N . THR D 1 317 ? -10.644 38.157 -21.429 1.00 22.41 317 THR D N 1
ATOM 11406 C CA . THR D 1 317 ? -11.163 36.778 -21.441 1.00 21.78 317 THR D CA 1
ATOM 11407 C C . THR D 1 317 ? -11.840 36.484 -20.090 1.00 22.09 317 THR D C 1
ATOM 11408 O O . THR D 1 317 ? -12.827 35.743 -20.020 1.00 23.45 317 THR D O 1
ATOM 11412 N N . GLY D 1 318 ? -11.343 37.098 -19.025 1.00 21.39 318 GLY D N 1
ATOM 11413 C CA . GLY D 1 318 ? -11.968 36.948 -17.723 1.00 21.69 318 GLY D CA 1
ATOM 11414 C C . GLY D 1 318 ? -13.441 37.277 -17.730 1.00 21.66 318 GLY D C 1
ATOM 11415 O O . GLY D 1 318 ? -14.223 36.608 -17.068 1.00 22.13 318 GLY D O 1
ATOM 11416 N N . ASN D 1 319 ? -13.811 38.320 -18.476 1.00 21.12 319 ASN D N 1
ATOM 11417 C CA . ASN D 1 319 ? -15.207 38.735 -18.602 1.00 21.25 319 ASN D CA 1
ATOM 11418 C C . ASN D 1 319 ? -16.076 37.636 -19.180 1.00 21.05 319 ASN D C 1
ATOM 11419 O O . ASN D 1 319 ? -17.227 37.454 -18.734 1.00 22.15 319 ASN D O 1
ATOM 11424 N N . VAL D 1 320 ? -15.521 36.915 -20.164 1.00 19.63 320 VAL D N 1
ATOM 11425 C CA . VAL D 1 320 ? -16.240 35.820 -20.814 1.00 19.52 320 VAL D CA 1
ATOM 11426 C C . VAL D 1 320 ? -16.489 34.657 -19.854 1.00 20.37 320 VAL D C 1
ATOM 11427 O O . VAL D 1 320 ? -17.519 33.976 -19.954 1.00 21.39 320 VAL D O 1
ATOM 11431 N N . SER D 1 321 ? -15.560 34.442 -18.920 1.00 20.04 321 SER D N 1
ATOM 11432 C CA . SER D 1 321 ? -15.696 33.380 -17.923 1.00 20.46 321 SER D CA 1
ATOM 11433 C C . SER D 1 321 ? -16.841 33.592 -16.949 1.00 22.04 321 SER D C 1
ATOM 11434 O O . SER D 1 321 ? -17.225 32.652 -16.258 1.00 23.64 321 SER D O 1
ATOM 11437 N N . HIS D 1 322 ? -17.381 34.810 -16.878 1.00 22.51 322 HIS D N 1
ATOM 11438 C CA . HIS D 1 322 ? -18.590 35.085 -16.065 1.00 23.99 322 HIS D CA 1
ATOM 11439 C C . HIS D 1 322 ? -19.878 34.620 -16.756 1.00 24.94 322 HIS D C 1
ATOM 11440 O O . HIS D 1 322 ? -20.930 34.564 -16.117 1.00 26.78 322 HIS D O 1
ATOM 11447 N N . VAL D 1 323 ? -19.793 34.288 -18.049 1.00 24.12 323 VAL D N 1
ATOM 11448 C CA . VAL D 1 323 ? -20.974 33.948 -18.854 1.00 25.00 323 VAL D CA 1
ATOM 11449 C C . VAL D 1 323 ? -21.011 32.447 -19.235 1.00 25.47 323 VAL D C 1
ATOM 11450 O O . VAL D 1 323 ? -22.026 31.748 -18.995 1.00 26.87 323 VAL D O 1
ATOM 11454 N N . VAL D 1 324 ? -19.894 31.970 -19.796 1.00 24.19 324 VAL D N 1
ATOM 11455 C CA . VAL D 1 324 ? -19.712 30.572 -20.202 1.00 24.35 324 VAL D CA 1
ATOM 11456 C C . VAL D 1 324 ? -18.400 30.004 -19.639 1.00 24.36 324 VAL D C 1
ATOM 11457 O O . VAL D 1 324 ? -17.488 30.779 -19.302 1.00 23.86 324 VAL D O 1
ATOM 11461 N N . PRO D 1 325 ? -18.287 28.652 -19.541 1.00 25.30 325 PRO D N 1
ATOM 11462 C CA . PRO D 1 325 ? -16.992 28.042 -19.190 1.00 24.98 325 PRO D CA 1
ATOM 11463 C C . PRO D 1 325 ? -15.885 28.441 -20.178 1.00 24.09 325 PRO D C 1
ATOM 11464 O O . PRO D 1 325 ? -16.042 28.232 -21.384 1.00 24.31 325 PRO D O 1
ATOM 11468 N N . THR D 1 326 ? -14.796 29.021 -19.662 1.00 23.53 326 THR D N 1
ATOM 11469 C CA . THR D 1 326 ? -13.700 29.563 -20.476 1.00 22.41 326 THR D CA 1
ATOM 11470 C C . THR D 1 326 ? -12.360 29.061 -19.932 1.00 22.82 326 THR D C 1
ATOM 11471 O O . THR D 1 326 ? -12.227 28.831 -18.719 1.00 23.17 326 THR D O 1
ATOM 11475 N N . ILE D 1 327 ? -11.379 28.895 -20.831 1.00 22.61 327 ILE D N 1
ATOM 11476 C CA . ILE D 1 327 ? -9.974 28.684 -20.447 1.00 22.75 327 ILE D CA 1
ATOM 11477 C C . ILE D 1 327 ? -9.083 29.830 -20.958 1.00 22.22 327 ILE D C 1
ATOM 11478 O O . ILE D 1 327 ? -9.405 30.476 -21.955 1.00 21.94 327 ILE D O 1
ATOM 11483 N N . HIS D 1 328 ? -7.994 30.096 -20.237 1.00 22.77 328 HIS D N 1
ATOM 11484 C CA . HIS D 1 328 ? -6.923 31.008 -20.673 1.00 22.62 328 HIS D CA 1
ATOM 11485 C C . HIS D 1 328 ? -5.599 30.374 -20.229 1.00 23.52 328 HIS D C 1
ATOM 11486 O O . HIS D 1 328 ? -4.946 30.845 -19.295 1.00 24.04 328 HIS D O 1
ATOM 11493 N N . PRO D 1 329 ? -5.224 29.248 -20.863 1.00 24.34 329 PRO D N 1
ATOM 11494 C CA . PRO D 1 329 ? -4.007 28.554 -20.490 1.00 25.54 329 PRO D CA 1
ATOM 11495 C C . PRO D 1 329 ? -2.871 29.094 -21.316 1.00 25.34 329 PRO D C 1
ATOM 11496 O O . PRO D 1 329 ? -3.106 29.883 -22.240 1.00 24.48 329 PRO D O 1
ATOM 11500 N N . HIS D 1 330 ? -1.659 28.655 -20.994 1.00 26.37 330 HIS D N 1
ATOM 11501 C CA . HIS D 1 330 ? -0.473 29.022 -21.753 1.00 26.69 330 HIS D CA 1
ATOM 11502 C C . HIS D 1 330 ? 0.148 27.788 -22.398 1.00 27.75 330 HIS D C 1
ATOM 11503 O O . HIS D 1 330 ? 0.051 26.699 -21.841 1.00 28.65 330 HIS D O 1
ATOM 11510 N N . ILE D 1 331 ? 0.734 27.957 -23.586 1.00 27.67 331 ILE D N 1
ATOM 11511 C CA . ILE D 1 331 ? 1.549 26.908 -24.227 1.00 29.42 331 ILE D CA 1
ATOM 11512 C C . ILE D 1 331 ? 3.011 27.400 -24.371 1.00 30.00 331 ILE D C 1
ATOM 11513 O O . ILE D 1 331 ? 3.260 28.487 -24.883 1.00 29.54 331 ILE D O 1
ATOM 11518 N N . LYS D 1 332 ? 3.962 26.595 -23.903 1.00 31.28 332 LYS D N 1
ATOM 11519 C CA . LYS D 1 332 ? 5.392 26.896 -24.006 1.00 32.45 332 LYS D CA 1
ATOM 11520 C C . LYS D 1 332 ? 5.800 27.248 -25.442 1.00 32.76 332 LYS D C 1
ATOM 11521 O O . LYS D 1 332 ? 5.530 26.471 -26.365 1.00 33.81 332 LYS D O 1
ATOM 11527 N N . ILE D 1 333 ? 6.430 28.417 -25.620 1.00 32.53 333 ILE D N 1
ATOM 11528 C CA . ILE D 1 333 ? 7.070 28.813 -26.894 1.00 33.04 333 ILE D CA 1
ATOM 11529 C C . ILE D 1 333 ? 8.591 29.050 -26.766 1.00 35.20 333 ILE D C 1
ATOM 11530 O O . ILE D 1 333 ? 9.216 29.577 -27.682 1.00 36.31 333 ILE D O 1
ATOM 11535 N N . GLY D 1 334 ? 9.196 28.662 -25.649 1.00 36.33 334 GLY D N 1
ATOM 11536 C CA . GLY D 1 334 ? 10.643 28.825 -25.501 1.00 39.06 334 GLY D CA 1
ATOM 11537 C C . GLY D 1 334 ? 11.130 28.628 -24.078 1.00 40.27 334 GLY D C 1
ATOM 11538 O O . GLY D 1 334 ? 10.503 27.907 -23.295 1.00 40.16 334 GLY D O 1
ATOM 11539 N N . SER D 1 335 ? 12.243 29.279 -23.744 1.00 41.83 335 SER D N 1
ATOM 11540 C CA . SER D 1 335 ? 12.814 29.231 -22.398 1.00 43.17 335 SER D CA 1
ATOM 11541 C C . SER D 1 335 ? 11.813 29.558 -21.289 1.00 41.07 335 SER D C 1
ATOM 11542 O O . SER D 1 335 ? 10.898 30.356 -21.477 1.00 38.63 335 SER D O 1
ATOM 11545 N N . ARG D 1 336 ? 12.007 28.939 -20.126 1.00 42.42 336 ARG D N 1
ATOM 11546 C CA . ARG D 1 336 ? 11.237 29.273 -18.929 1.00 41.22 336 ARG D CA 1
ATOM 11547 C C . ARG D 1 336 ? 11.503 30.716 -18.512 1.00 41.28 336 ARG D C 1
ATOM 11548 O O . ARG D 1 336 ? 10.696 31.327 -17.817 1.00 40.18 336 ARG D O 1
ATOM 11556 N N . ASN D 1 337 ? 12.643 31.249 -18.945 1.00 43.22 337 ASN D N 1
ATOM 11557 C CA . ASN D 1 337 ? 13.029 32.620 -18.655 1.00 43.68 337 ASN D CA 1
ATOM 11558 C C . ASN D 1 337 ? 12.356 33.673 -19.558 1.00 41.88 337 ASN D C 1
ATOM 11559 O O . ASN D 1 337 ? 12.590 34.862 -19.376 1.00 42.23 337 ASN D O 1
ATOM 11564 N N . LEU D 1 338 ? 11.552 33.247 -20.538 1.00 40.45 338 LEU D N 1
ATOM 11565 C CA . LEU D 1 338 ? 10.792 34.179 -21.375 1.00 38.70 338 LEU D CA 1
ATOM 11566 C C . LEU D 1 338 ? 9.824 34.998 -20.519 1.00 37.33 338 LEU D C 1
ATOM 11567 O O . LEU D 1 338 ? 9.085 34.442 -19.692 1.00 36.70 338 LEU D O 1
ATOM 11572 N N . VAL D 1 339 ? 9.829 36.315 -20.718 1.00 37.22 339 VAL D N 1
ATOM 11573 C CA . VAL D 1 339 ? 8.862 37.192 -20.051 1.00 35.90 339 VAL D CA 1
ATOM 11574 C C . VAL D 1 339 ? 8.034 37.927 -21.111 1.00 34.20 339 VAL D C 1
ATOM 11575 O O . VAL D 1 339 ? 8.578 38.427 -22.096 1.00 34.79 339 VAL D O 1
ATOM 11579 N N . GLY D 1 340 ? 6.722 37.979 -20.908 1.00 32.31 340 GLY D N 1
ATOM 11580 C CA . GLY D 1 340 ? 5.834 38.618 -21.868 1.00 30.95 340 GLY D CA 1
ATOM 11581 C C . GLY D 1 340 ? 6.144 40.092 -21.957 1.00 31.93 340 GLY D C 1
ATOM 11582 O O . GLY D 1 340 ? 6.650 40.679 -20.990 1.00 33.43 340 GLY D O 1
ATOM 11583 N N . HIS D 1 341 ? 5.853 40.676 -23.119 1.00 31.59 341 HIS D N 1
ATOM 11584 C CA . HIS D 1 341 ? 6.104 42.096 -23.412 1.00 32.72 341 HIS D CA 1
ATOM 11585 C C . HIS D 1 341 ? 7.595 42.471 -23.402 1.00 35.17 341 HIS D C 1
ATOM 11586 O O . HIS D 1 341 ? 7.964 43.568 -22.965 1.00 36.42 341 HIS D O 1
ATOM 11593 N N . THR D 1 342 ? 8.438 41.556 -23.891 1.00 36.38 342 THR D N 1
ATOM 11594 C CA . THR D 1 342 ? 9.862 41.826 -24.123 1.00 39.06 342 THR D CA 1
ATOM 11595 C C . THR D 1 342 ? 10.216 41.462 -25.567 1.00 40.19 342 THR D C 1
ATOM 11596 O O . THR D 1 342 ? 9.427 40.811 -26.257 1.00 38.75 342 THR D O 1
ATOM 11600 N N . HIS D 1 343 ? 11.388 41.922 -26.019 1.00 43.23 343 HIS D N 1
ATOM 11601 C CA . HIS D 1 343 ? 11.863 41.686 -27.386 1.00 44.86 343 HIS D CA 1
ATOM 11602 C C . HIS D 1 343 ? 12.105 40.204 -27.608 1.00 45.27 343 HIS D C 1
ATOM 11603 O O . HIS D 1 343 ? 11.861 39.682 -28.690 1.00 45.52 343 HIS D O 1
ATOM 11610 N N . ARG D 1 344 ? 12.592 39.535 -26.572 1.00 46.07 344 ARG D N 1
ATOM 11611 C CA . ARG D 1 344 ? 12.837 38.109 -26.621 1.00 46.70 344 ARG D CA 1
ATOM 11612 C C . ARG D 1 344 ? 11.531 37.330 -26.841 1.00 43.67 344 ARG D C 1
ATOM 11613 O O . ARG D 1 344 ? 11.519 36.305 -27.536 1.00 44.23 344 ARG D O 1
ATOM 11621 N N . PHE D 1 345 ? 10.433 37.822 -26.267 1.00 40.88 345 PHE D N 1
ATOM 11622 C CA . PHE D 1 345 ? 9.135 37.155 -26.409 1.00 37.92 345 PHE D CA 1
ATOM 11623 C C . PHE D 1 345 ? 8.582 37.322 -27.820 1.00 37.08 345 PHE D C 1
ATOM 11624 O O . PHE D 1 345 ? 8.007 36.392 -28.371 1.00 36.59 345 PHE D O 1
ATOM 11632 N N . ARG D 1 346 ? 8.747 38.505 -28.399 1.00 37.20 346 ARG D N 1
ATOM 11633 C CA . ARG D 1 346 ? 8.437 38.704 -29.818 1.00 37.14 346 ARG D CA 1
ATOM 11634 C C . ARG D 1 346 ? 9.243 37.741 -30.677 1.00 38.70 346 ARG D C 1
ATOM 11635 O O . ARG D 1 346 ? 8.704 37.098 -31.574 1.00 38.12 346 ARG D O 1
ATOM 11643 N N . GLU D 1 347 ? 10.542 37.665 -30.398 1.00 40.73 347 GLU D N 1
ATOM 11644 C CA . GLU D 1 347 ? 11.428 36.758 -31.112 1.00 42.83 347 GLU D CA 1
ATOM 11645 C C . GLU D 1 347 ? 10.932 35.327 -30.954 1.00 41.38 347 GLU D C 1
ATOM 11646 O O . GLU D 1 347 ? 10.865 34.593 -31.938 1.00 41.95 347 GLU D O 1
ATOM 11652 N N . ALA D 1 348 ? 10.554 34.951 -29.730 1.00 39.43 348 ALA D N 1
ATOM 11653 C CA . ALA D 1 348 ? 10.024 33.610 -29.466 1.00 38.40 348 ALA D CA 1
ATOM 11654 C C . ALA D 1 348 ? 8.768 33.318 -30.299 1.00 36.55 348 ALA D C 1
ATOM 11655 O O . ALA D 1 348 ? 8.672 32.257 -30.907 1.00 37.06 348 ALA D O 1
ATOM 11657 N N . ALA D 1 349 ? 7.844 34.281 -30.365 1.00 34.67 349 ALA D N 1
ATOM 11658 C CA . ALA D 1 349 ? 6.547 34.131 -31.062 1.00 32.95 349 ALA D CA 1
ATOM 11659 C C . ALA D 1 349 ? 6.632 33.936 -32.591 1.00 34.40 349 ALA D C 1
ATOM 11660 O O . ALA D 1 349 ? 5.601 33.662 -33.228 1.00 33.99 349 ALA D O 1
ATOM 11662 N N . ALA D 1 350 ? 7.827 34.097 -33.178 1.00 36.55 350 ALA D N 1
ATOM 11663 C CA . ALA D 1 350 ? 8.074 33.771 -34.601 1.00 38.13 350 ALA D CA 1
ATOM 11664 C C . ALA D 1 350 ? 9.065 32.622 -34.758 1.00 40.47 350 ALA D C 1
ATOM 11665 O O . ALA D 1 350 ? 9.461 32.298 -35.878 1.00 42.77 350 ALA D O 1
ATOM 11667 N N . SER D 1 351 ? 9.448 31.997 -33.646 1.00 40.47 351 SER D N 1
ATOM 11668 C CA . SER D 1 351 ? 10.417 30.902 -33.660 1.00 42.99 351 SER D CA 1
ATOM 11669 C C . SER D 1 351 ? 9.758 29.593 -34.045 1.00 43.23 351 SER D C 1
ATOM 11670 O O . SER D 1 351 ? 8.535 29.492 -34.075 1.00 40.75 351 SER D O 1
ATOM 11673 N N . VAL D 1 352 ? 10.592 28.589 -34.307 1.00 46.40 352 VAL D N 1
ATOM 11674 C CA . VAL D 1 352 ? 10.134 27.221 -34.586 1.00 47.49 352 VAL D CA 1
ATOM 11675 C C . VAL D 1 352 ? 9.325 26.648 -33.405 1.00 45.99 352 VAL D C 1
ATOM 11676 O O . VAL D 1 352 ? 8.331 25.943 -33.598 1.00 45.24 352 VAL D O 1
ATOM 11680 N N . HIS D 1 353 ? 9.750 26.965 -32.186 1.00 45.88 353 HIS D N 1
ATOM 11681 C CA . HIS D 1 353 ? 9.061 26.507 -30.988 1.00 44.51 353 HIS D CA 1
ATOM 11682 C C . HIS D 1 353 ? 7.695 27.181 -30.903 1.00 41.10 353 HIS D C 1
ATOM 11683 O O . HIS D 1 353 ? 6.733 26.544 -30.499 1.00 40.34 353 HIS D O 1
ATOM 11690 N N . GLY D 1 354 ? 7.611 28.459 -31.292 1.00 39.82 354 GLY D N 1
ATOM 11691 C CA . GLY D 1 354 ? 6.336 29.200 -31.361 1.00 36.72 354 GLY D CA 1
ATOM 11692 C C . GLY D 1 354 ? 5.391 28.671 -32.429 1.00 36.41 354 GLY D C 1
ATOM 11693 O O . GLY D 1 354 ? 4.203 28.505 -32.195 1.00 34.74 354 GLY D O 1
ATOM 11694 N N . ASP D 1 355 ? 5.918 28.405 -33.614 1.00 38.53 355 ASP D N 1
ATOM 11695 C CA . ASP D 1 355 ? 5.154 27.714 -34.660 1.00 39.36 355 ASP D CA 1
ATOM 11696 C C . ASP D 1 355 ? 4.623 26.345 -34.156 1.00 39.73 355 ASP D C 1
ATOM 11697 O O . ASP D 1 355 ? 3.438 26.037 -34.314 1.00 39.00 355 ASP D O 1
ATOM 11702 N N . GLU D 1 356 ? 5.492 25.535 -33.550 1.00 41.21 356 GLU D N 1
ATOM 11703 C CA . GLU D 1 356 ? 5.077 24.246 -32.987 1.00 41.92 356 GLU D CA 1
ATOM 11704 C C . GLU D 1 356 ? 3.926 24.424 -31.995 1.00 38.99 356 GLU D C 1
ATOM 11705 O O . GLU D 1 356 ? 2.947 23.678 -32.037 1.00 38.71 356 GLU D O 1
ATOM 11711 N N . ALA D 1 357 ? 4.051 25.418 -31.113 1.00 37.02 357 ALA D N 1
ATOM 11712 C CA . ALA D 1 357 ? 3.038 25.703 -30.088 1.00 34.62 357 ALA D CA 1
ATOM 11713 C C . ALA D 1 357 ? 1.690 26.056 -30.711 1.00 33.00 357 ALA D C 1
ATOM 11714 O O . ALA D 1 357 ? 0.643 25.691 -30.176 1.00 32.15 357 ALA D O 1
ATOM 11716 N N . LEU D 1 358 ? 1.726 26.765 -31.838 1.00 32.93 358 LEU D N 1
ATOM 11717 C CA . LEU D 1 358 ? 0.516 27.175 -32.559 1.00 31.65 358 LEU D CA 1
ATOM 11718 C C . LEU D 1 358 ? -0.260 25.941 -33.007 1.00 32.47 358 LEU D C 1
ATOM 11719 O O . LEU D 1 358 ? -1.462 25.826 -32.750 1.00 31.48 358 LEU D O 1
ATOM 11724 N N . ILE D 1 359 ? 0.446 25.012 -33.653 1.00 34.54 359 ILE D N 1
ATOM 11725 C CA . ILE D 1 359 ? -0.166 23.792 -34.193 1.00 35.75 359 ILE D CA 1
ATOM 11726 C C . ILE D 1 359 ? -0.688 22.913 -33.074 1.00 35.59 359 ILE D C 1
ATOM 11727 O O . ILE D 1 359 ? -1.807 22.421 -33.151 1.00 35.01 359 ILE D O 1
ATOM 11732 N N . LYS D 1 360 ? 0.133 22.729 -32.042 1.00 36.21 360 LYS D N 1
ATOM 11733 C CA . LYS D 1 360 ? -0.253 21.954 -30.864 1.00 36.51 360 LYS D CA 1
ATOM 11734 C C . LYS D 1 360 ? -1.514 22.522 -30.208 1.00 34.53 360 LYS D C 1
ATOM 11735 O O . LYS D 1 360 ? -2.421 21.773 -29.873 1.00 35.30 360 LYS D O 1
ATOM 11741 N N . GLY D 1 361 ? -1.568 23.836 -30.030 1.00 32.74 361 GLY D N 1
ATOM 11742 C CA . GLY D 1 361 ? -2.719 24.481 -29.403 1.00 31.01 361 GLY D CA 1
ATOM 11743 C C . GLY D 1 361 ? -3.982 24.349 -30.229 1.00 31.00 361 GLY D C 1
ATOM 11744 O O . GLY D 1 361 ? -5.069 24.135 -29.680 1.00 30.25 361 GLY D O 1
ATOM 11745 N N . ALA D 1 362 ? -3.831 24.495 -31.547 1.00 31.74 362 ALA D N 1
ATOM 11746 C CA . ALA D 1 362 ? -4.913 24.250 -32.486 1.00 32.40 362 ALA D CA 1
ATOM 11747 C C . ALA D 1 362 ? -5.465 22.826 -32.298 1.00 34.15 362 ALA D C 1
ATOM 11748 O O . ALA D 1 362 ? -6.677 22.630 -32.156 1.00 34.37 362 ALA D O 1
ATOM 11750 N N . LYS D 1 363 ? -4.566 21.840 -32.293 1.00 36.02 363 LYS D N 1
ATOM 11751 C CA . LYS D 1 363 ? -4.929 20.435 -32.076 1.00 37.56 363 LYS D CA 1
ATOM 11752 C C . LYS D 1 363 ? -5.626 20.222 -30.727 1.00 36.81 363 LYS D C 1
ATOM 11753 O O . LYS D 1 363 ? -6.683 19.589 -30.679 1.00 37.77 363 LYS D O 1
ATOM 11759 N N . ILE D 1 364 ? -5.036 20.750 -29.648 1.00 35.51 364 ILE D N 1
ATOM 11760 C CA . ILE D 1 364 ? -5.626 20.690 -28.291 1.00 34.53 364 ILE D CA 1
ATOM 11761 C C . ILE D 1 364 ? -7.069 21.215 -28.259 1.00 33.81 364 ILE D C 1
ATOM 11762 O O . ILE D 1 364 ? -7.938 20.580 -27.672 1.00 34.48 364 ILE D O 1
ATOM 11775 N N . ALA D 1 366 ? -9.275 21.847 -30.853 1.00 33.49 366 ALA D N 1
ATOM 11776 C CA . ALA D 1 366 ? -10.169 21.096 -31.717 1.00 34.87 366 ALA D CA 1
ATOM 11777 C C . ALA D 1 366 ? -10.526 19.743 -31.097 1.00 36.49 366 ALA D C 1
ATOM 11778 O O . ALA D 1 366 ? -11.649 19.271 -31.269 1.00 37.70 366 ALA D O 1
ATOM 11780 N N . LEU D 1 367 ? -9.580 19.114 -30.394 1.00 37.01 367 LEU D N 1
ATOM 11781 C CA . LEU D 1 367 ? -9.837 17.819 -29.726 1.00 38.80 367 LEU D CA 1
ATOM 11782 C C . LEU D 1 367 ? -10.681 18.017 -28.468 1.00 37.76 367 LEU D C 1
ATOM 11783 O O . LEU D 1 367 ? -11.447 17.138 -28.071 1.00 39.20 367 LEU D O 1
ATOM 11796 N N . GLY D 1 369 ? -13.032 20.487 -28.311 1.00 32.44 369 GLY D N 1
ATOM 11797 C CA . GLY D 1 369 ? -14.370 20.649 -28.867 1.00 31.98 369 GLY D CA 1
ATOM 11798 C C . GLY D 1 369 ? -15.027 19.331 -29.279 1.00 33.58 369 GLY D C 1
ATOM 11799 O O . GLY D 1 369 ? -16.224 19.143 -29.097 1.00 34.15 369 GLY D O 1
ATOM 11800 N N . LEU D 1 370 ? -14.247 18.414 -29.841 1.00 34.22 370 LEU D N 1
ATOM 11801 C CA . LEU D 1 370 ? -14.773 17.106 -30.230 1.00 36.25 370 LEU D CA 1
ATOM 11802 C C . LEU D 1 370 ? -15.370 16.382 -29.026 1.00 36.98 370 LEU D C 1
ATOM 11803 O O . LEU D 1 370 ? -16.438 15.785 -29.134 1.00 38.58 370 LEU D O 1
ATOM 11808 N N . GLU D 1 371 ? -14.679 16.439 -27.888 1.00 35.76 371 GLU D N 1
ATOM 11809 C CA . GLU D 1 371 ? -15.144 15.755 -26.679 1.00 36.75 371 GLU D CA 1
ATOM 11810 C C . GLU D 1 371 ? -16.330 16.486 -26.050 1.00 35.23 371 GLU D C 1
ATOM 11811 O O . GLU D 1 371 ? -17.248 15.845 -25.553 1.00 36.84 371 GLU D O 1
ATOM 11817 N N . LEU D 1 372 ? -16.321 17.818 -26.078 1.00 32.46 372 LEU D N 1
ATOM 11818 C CA . LEU D 1 372 ? -17.408 18.598 -25.488 1.00 31.30 372 LEU D CA 1
ATOM 11819 C C . LEU D 1 372 ? -18.743 18.362 -26.212 1.00 33.13 372 LEU D C 1
ATOM 11820 O O . LEU D 1 372 ? -19.792 18.232 -25.562 1.00 34.68 372 LEU D O 1
ATOM 11825 N N . ILE D 1 373 ? -18.703 18.266 -27.540 1.00 33.65 373 ILE D N 1
ATOM 11826 C CA . ILE D 1 373 ? -19.898 17.944 -28.342 1.00 35.53 373 ILE D CA 1
ATOM 11827 C C . ILE D 1 373 ? -20.326 16.469 -28.181 1.00 38.70 373 ILE D C 1
ATOM 11828 O O . ILE D 1 373 ? -21.486 16.171 -27.918 1.00 40.10 373 ILE D O 1
ATOM 11833 N N . THR D 1 374 ? -19.344 15.580 -28.330 1.00 40.00 374 THR D N 1
ATOM 11834 C CA . THR D 1 374 ? -19.495 14.128 -28.356 1.00 43.16 374 THR D CA 1
ATOM 11835 C C . THR D 1 374 ? -19.828 13.505 -27.009 1.00 44.61 374 THR D C 1
ATOM 11836 O O . THR D 1 374 ? -20.641 12.584 -26.919 1.00 47.51 374 THR D O 1
ATOM 11840 N N . ASN D 1 375 ? -19.155 13.973 -25.968 1.00 43.41 375 ASN D N 1
ATOM 11841 C CA . ASN D 1 375 ? -19.343 13.455 -24.623 1.00 44.89 375 ASN D CA 1
ATOM 11842 C C . ASN D 1 375 ? -20.277 14.423 -23.905 1.00 44.03 375 ASN D C 1
ATOM 11843 O O . ASN D 1 375 ? -19.889 15.551 -23.628 1.00 42.12 375 ASN D O 1
ATOM 11848 N N . GLN D 1 376 ? -21.522 14.005 -23.672 1.00 46.31 376 GLN D N 1
ATOM 11849 C CA . GLN D 1 376 ? -22.535 14.852 -23.038 1.00 45.90 376 GLN D CA 1
ATOM 11850 C C . GLN D 1 376 ? -22.313 14.928 -21.545 1.00 45.62 376 GLN D C 1
ATOM 11851 O O . GLN D 1 376 ? -22.667 15.925 -20.918 1.00 44.75 376 GLN D O 1
ATOM 11857 N N . ASP D 1 377 ? -21.744 13.864 -20.983 1.00 47.02 377 ASP D N 1
ATOM 11858 C CA . ASP D 1 377 ? -21.468 13.780 -19.556 1.00 47.11 377 ASP D CA 1
ATOM 11859 C C . ASP D 1 377 ? -20.275 14.632 -19.175 1.00 44.58 377 ASP D C 1
ATOM 11860 O O . ASP D 1 377 ? -20.268 15.205 -18.098 1.00 44.17 377 ASP D O 1
ATOM 11865 N N . VAL D 1 378 ? -19.269 14.711 -20.044 1.00 43.43 378 VAL D N 1
ATOM 11866 C CA . VAL D 1 378 ? -18.125 15.608 -19.821 1.00 41.09 378 VAL D CA 1
ATOM 11867 C C . VAL D 1 378 ? -18.557 17.068 -19.975 1.00 39.04 378 VAL D C 1
ATOM 11868 O O . VAL D 1 378 ? -18.165 17.920 -19.180 1.00 38.21 378 VAL D O 1
ATOM 11872 N N . TYR D 1 379 ? -19.367 17.336 -20.996 1.00 39.21 379 TYR D N 1
ATOM 11873 C CA . TYR D 1 379 ? -19.936 18.662 -21.266 1.00 37.57 379 TYR D CA 1
ATOM 11874 C C . TYR D 1 379 ? -20.806 19.134 -20.105 1.00 38.44 379 TYR D C 1
ATOM 11875 O O . TYR D 1 379 ? -20.593 20.214 -19.564 1.00 36.92 379 TYR D O 1
ATOM 11884 N N . GLN D 1 380 ? -21.775 18.310 -19.722 1.00 41.38 380 GLN D N 1
ATOM 11885 C CA . GLN D 1 380 ? -22.728 18.657 -18.667 1.00 42.87 380 GLN D CA 1
ATOM 11886 C C . GLN D 1 380 ? -21.975 18.946 -17.369 1.00 42.05 380 GLN D C 1
ATOM 11887 O O . GLN D 1 380 ? -22.254 19.936 -16.690 1.00 41.48 380 GLN D O 1
ATOM 11893 N N . ASP D 1 381 ? -20.999 18.102 -17.049 1.00 42.31 381 ASP D N 1
ATOM 11894 C CA . ASP D 1 381 ? -20.202 18.265 -15.837 1.00 42.07 381 ASP D CA 1
ATOM 11895 C C . ASP D 1 381 ? -19.472 19.608 -15.785 1.00 39.20 381 ASP D C 1
ATOM 11896 O O . ASP D 1 381 ? -19.369 20.221 -14.724 1.00 39.18 381 ASP D O 1
ATOM 11901 N N . ILE D 1 382 ? -18.955 20.039 -16.931 1.00 37.21 382 ILE D N 1
ATOM 11902 C CA . ILE D 1 382 ? -18.236 21.310 -17.064 1.00 34.50 382 ILE D CA 1
ATOM 11903 C C . ILE D 1 382 ? -19.192 22.501 -16.899 1.00 34.17 382 ILE D C 1
ATOM 11904 O O . ILE D 1 382 ? -18.886 23.438 -16.162 1.00 33.49 382 ILE D O 1
ATOM 11909 N N . ILE D 1 383 ? -20.348 22.441 -17.571 1.00 35.10 383 ILE D N 1
ATOM 11910 C CA . ILE D 1 383 ? -21.425 23.459 -17.462 1.00 35.20 383 ILE D CA 1
ATOM 11911 C C . ILE D 1 383 ? -21.994 23.630 -16.036 1.00 36.37 383 ILE D C 1
ATOM 11912 O O . ILE D 1 383 ? -22.275 24.747 -15.595 1.00 35.52 383 ILE D O 1
ATOM 11917 N N . GLU D 1 384 ? -22.173 22.518 -15.335 1.00 38.19 384 GLU D N 1
ATOM 11918 C CA . GLU D 1 384 ? -22.729 22.547 -13.991 1.00 40.17 384 GLU D CA 1
ATOM 11919 C C . GLU D 1 384 ? -21.720 23.010 -12.948 1.00 39.24 384 GLU D C 1
ATOM 11920 O O . GLU D 1 384 ? -22.111 23.575 -11.928 1.00 40.25 384 GLU D O 1
ATOM 11926 N N . GLU D 1 385 ? -20.435 22.761 -13.192 1.00 37.91 385 GLU D N 1
ATOM 11927 C CA . GLU D 1 385 ? -19.368 23.241 -12.303 1.00 37.32 385 GLU D CA 1
ATOM 11928 C C . GLU D 1 385 ? -19.173 24.742 -12.452 1.00 35.76 385 GLU D C 1
ATOM 11929 O O . GLU D 1 385 ? -19.020 25.443 -11.475 1.00 35.99 385 GLU D O 1
ATOM 11935 N N . HIS D 1 386 ? -19.165 25.226 -13.685 1.00 34.54 386 HIS D N 1
ATOM 11936 C CA . HIS D 1 386 ? -19.125 26.650 -13.935 1.00 33.62 386 HIS D CA 1
ATOM 11937 C C . HIS D 1 386 ? -20.320 27.374 -13.297 1.00 35.32 386 HIS D C 1
ATOM 11938 O O . HIS D 1 386 ? -20.153 28.438 -12.713 1.00 35.17 386 HIS D O 1
ATOM 11945 N N . ALA D 1 387 ? -21.513 26.795 -13.417 1.00 37.75 387 ALA D N 1
ATOM 11946 C CA . ALA D 1 387 ? -22.756 27.412 -12.935 1.00 39.84 387 ALA D CA 1
ATOM 11947 C C . ALA D 1 387 ? -22.748 27.537 -11.427 1.00 42.31 387 ALA D C 1
ATOM 11948 O O . ALA D 1 387 ? -23.153 28.562 -10.872 1.00 43.09 387 ALA D O 1
ATOM 11950 N N . HIS D 1 388 ? -22.309 26.466 -10.775 1.00 44.41 388 HIS D N 1
ATOM 11951 C CA . HIS D 1 388 ? -22.119 26.438 -9.334 1.00 47.02 388 HIS D CA 1
ATOM 11952 C C . HIS D 1 388 ? -21.101 27.496 -8.888 1.00 46.35 388 HIS D C 1
ATOM 11953 O O . HIS D 1 388 ? -21.391 28.310 -8.016 1.00 47.46 388 HIS D O 1
ATOM 11960 N N . LEU D 1 389 ? -19.921 27.475 -9.504 1.00 45.38 389 LEU D N 1
ATOM 11961 C CA . LEU D 1 389 ? -18.804 28.335 -9.118 1.00 45.16 389 LEU D CA 1
ATOM 11962 C C . LEU D 1 389 ? -19.059 29.818 -9.352 1.00 45.48 389 LEU D C 1
ATOM 11963 O O . LEU D 1 389 ? -18.581 30.637 -8.571 1.00 46.24 389 LEU D O 1
ATOM 11968 N N . LYS D 1 390 ? -19.791 30.178 -10.406 1.00 45.99 390 LYS D N 1
ATOM 11969 C CA . LYS D 1 390 ? -20.115 31.591 -10.638 1.00 46.64 390 LYS D CA 1
ATOM 11970 C C . LYS D 1 390 ? -21.215 32.116 -9.671 1.00 49.66 390 LYS D C 1
ATOM 11971 O O . LYS D 1 390 ? -21.257 33.319 -9.372 1.00 50.36 390 LYS D O 1
ATOM 11977 N N . GLY D 1 391 ? -22.069 31.224 -9.156 1.00 52.31 391 GLY D N 1
ATOM 11978 C CA . GLY D 1 391 ? -23.063 31.582 -8.117 1.00 55.29 391 GLY D CA 1
ATOM 11979 C C . GLY D 1 391 ? -24.473 31.827 -8.651 1.00 56.71 391 GLY D C 1
ATOM 11980 O O . GLY D 1 391 ? -24.674 32.073 -9.854 1.00 55.76 391 GLY D O 1
#

Radius of gyration: 43.53 Å; Cα contacts (8 Å, |Δi|>4): 3894; chains: 4; bounding box: 68×119×97 Å

Secondary structure (DSSP, 8-state):
-HHHHHHHHHHHTHHHHHHHHHHHHHS---TT--HHHHHHHHHHHHHTT-EEEEEETTEEEEEEEEEE-SSSSPEEEEEE-----TTTSSTT-HHHHHHHHHHHHHHHHTTHHHH-SEEEEEE---TT--TT--HHHHHHHHTGGGG-SEE--EEESSBBPPPPB--EEEEEEEEE-B--BHHHHGGG-B-TTT--HHHHHHHHHGGGS-TT-EEEEEEEEB-S-TTB--SEEEEEEEEE--HHHHHHHHHHHHHHHHHHHHHHT-EEEEEESS--B------HHHHHHHHHHHHHTT--B--S----B--THHHHTTTS-B---EEE-S-TT--TTSHHHHHHTTSHHHHHHHHHHHH----HHHHH-HHHHHHHHHHHHHHH-/-HHHHHHHHHHHHHHHHHHHHHHHHSS---TT--HHHHHHHHHHHHHTT-EEEEEETTEEEEEEEEEEEEESS-EEEEEE-----TTTSSTT-HHHHHHHHHHHHHHHHHHHHHH-EEEEEEE---TT-STT--HHHHHHHHTGGGG-SEE--EEESSBBPPPPB--EEEEEEEEE-B--BTTT-GGG-B-TTT--HHHHHHHHHGGGS-TT-EEEEEEEEB-S-TTB--SEEEEEEEEE--HHHHHHHHHHHHHHHHHHHHHHT-EEEEEESSPPB------HHHHHHHHHHHHHTT--B--S----B--THHHHHTTS-B---EEE-S-TT--TTSHHHHHHHTSHHHHHHHHHHHH----HHHHH-SHHHHHHHHHHHHH-/-HHHHHHHHHHHT-HHHHHHHHHHHHS--BTT--HHHHHHHHHHHHTTT-EEEEEETTEEEEEEEEEE-SSSS-EEEEEE---B-TTTSSSS-HHHHHHHHHHHHHHHHHHHHHH-SEEEEEE---TT--TT--HHHHHHHHTGGGG-SEE--EEESSBBPPPPB--EEEEEEEEE-B--BTTT-GGG-B-TTT--HHHHHHHHHTTSS-TT-EEEEEEEEB-S-TTB--SEEEEEEEEE--HHHHHHHHHHHHHHHHHHHHHHT-EEEEEESS--B------HHHHHHHHHHHHHTT--B--S----B--THHHHTTTS-B---EEE-S-TT--TTSHHHHHHHTSHHHHHHHHHHHH----HHHHH-HHHHHHHHHHHHHH-/-HHHHHHHHHHHTHHHHHHHHHHHHHS---TT--HHHHHHHHHHHHHTT-EEEEEETTEEEEEEEEEE-SSSS-EEEEEE----BTTTBSTT-HHHHHHHHHHHHHHHHHHHHHH-SEEEEEE---TT-STT--HHHHHHHHTGGGG-SEE--EEESSBBPPPPB--EEEEEEEEE-B--BHHHHGGG-B-TTT--HHHHHHHHHGGGS-TT-EEEEEEEEB-S-TTB--SEEEEEEEEE--HHHHHHHHHHHHHHHHHHHHHHT-EEEEEESSPPB------HHHHHHHHHHHHHTT--B--S----B--THHHHTTTS-B---EEE-S-TT--TTSHHHHHHTTSHHHHHHHHHHHH----HHHHH-HHHHHHHHHHHHHHH-

Solvent-accessible surface area: 56906 Å² total

Nearest PDB structures (foldseek):
  3ram-assembly1_B  TM=9.998E-01  e=5.279E-73  Staphylococcus aureus subsp. aureus N315
  6xj5-assembly4_G  TM=7.084E-01  e=2.773E-16  Pseudomonas sp. RS-16
  6xj5-assembly2_D  TM=6.721E-01  e=7.303E-17  Pseudomonas sp. RS-16
  6xj5-assembly1_A  TM=6.805E-01  e=8.432E-16  Pseudomonas sp. RS-16
  6xj5-assembly4_H  TM=6.867E-01  e=1.177E-15  Pseudomonas sp. RS-16

B-factor: mean 42.91, std 17.38, range [16.48, 144.02]

CATH classification: 3.40.630.10 (+1 more: 3.30.70.360)

Sequence (1538 aa):
GEKQQILDYIETNKYSYIEISHRIHERPELGNEEIFASRTLIDRLKEHDFEIETEIAGHATGFIATYDSGLDGPAIGFLAEYDALPGLGHACGHNIIGTASVLGAIGLKQVIDQIGGKVVVLGCPAEEGGENGSAKASYVKAGVIDQIDIALIHPGNETYKTIDTLAVDVLDVKFYGKSAHASENADEALNALDAISYFNGVAQLRQHIKKDQRVHGVILDGGKAANIIPDYTHARFYTRATRKELDILTEKVNQIARGAAIQTGCDYEFGPIQNGVNEFIKTPKLDDLFAKYAEEVGEAVIDDDFGYGSTDTGNVSHVVPTIHPHIKIGSRNLVGHTHRFREAAASVHGDEALIKGAKIALGLELITNQDVYQDIIEEHAHLKGGEKQQILDYIETNKYSYIEISHRIHERPELGNEEIFASRTLIDRLKEHDFEIETEIAGHATGFIATYDSGLDGPAIGFLAEYDALPGLGHACGHNIIGTASVLGAIGLKQVIDQIGGKVVVLGCPAEEGGENGSAKASYVKAGVIDQIDIALIHPGNETYKTIDTLAVDVLDVKFYGKSAHASENADEALNALDAISYFNGVAQLRQHIKKDQRVHGVILDGGKAANIIPDYTHARFYTRATRKELDILTEKVNQIARGAAIQTGCDYEFGPIQNGVNEFIKTPKLDDLFAKYAEEVGEAVIDDDFGYGSTDTGNVSHVVPTIHPHIKIGSRNLVGHTHRFREAAASVHGDEALIKGAKIALGLELITNQDVYQDIIEEHAHLKGEKQQILDYIETNKYSYIEISHRIHERPELGNEEIFASRTLIDRLKEHDFEIETEIAGHATGFIATYDSGLDGPAIGFLAEYDALPGLGHACGHNIIGTASVLGAIGLKQVIDQIGGKVVVLGCPAEEGGENGSAKASYVKAGVIDQIDIALIHPGNETYKTIDTLAVDVLDVKFYGKSAHASENADEALNALDAISYFNGVAQLRQHIKKDQRVHGVILDGGKAANIIPDYTHARFYTRATRKELDILTEKVNQIARGAAIQTGCDYEFGPIQNGVNEFIKTPKLDDLFAKYAEEVGEAVIDDDFGYGSTDTGNVSHVVPTIHPHIKIGSRNLVGHTHRFREAAASVHGDEALIKGAKIALGLELITNQDVYQDIIEEHAHLKGEKQQILDYIETNKYSYIEISHRIHERPELGNEEIFASRTLIDRLKEHDFEIETEIAGHATGFIATYDSGLDGPAIGFLAEYDALPGLGHACGHNIIGTASVLGAIGLKQVIDQIGGKVVVLGCPAEEGGENGSAKASYVKAGVIDQIDIALIHPGNETYKTIDTLAVDVLDVKFYGKSAHASENADEALNALDAISYFNGVAQLRQHIKKDQRVHGVILDGGKAANIIPDYTHARFYTRATRKELDILTEKVNQIARGAAIQTGCDYEFGPIQNGVNEFIKTPKLDDLFAKYAEEVGEAVIDDDFGYGSTDTGNVSHVVPTIHPHIKIGSRNLVGHTHRFREAAASVHGDEALIKGAKIALGLELITNQDVYQDIIEEHAHLKG